Protein AF-0000000069692960 (afdb_homodimer)

InterPro domains:
  IPR001375 Peptidase S9, prolyl oligopeptidase, catalytic domain [PF00326] (600-802)
  IPR002469 Dipeptidylpeptidase IV, N-terminal domain [PF00930] (142-514)
  IPR029058 Alpha/Beta hydrolase fold [G3DSA:3.40.50.1820] (538-813)
  IPR029058 Alpha/Beta hydrolase fold [SSF53474] (549-800)
  IPR050278 Serine protease S9B/DPPIV [PTHR11731] (29-800)

Foldseek 3Di:
DDDDDDDDDDDDPDDDDDDDDDDDDDDPDPDPPDPPPPPVVVVVVVVVVVVVVVVVVVVCCVVVVPPCVLFLQPFAADDLCCFLVCVLPDDDDAWDFLFQFKTWGADPLGFIWIAGLVVGDIGTQGDNVVCVVQVWDDWDAANVRQWIKTWGPWADDAPAWTWTWIWIAGRVVRDIAGLDNVCRRDIFRDKDADNDGGKIWTHDLQWIWTDPHSPGDIDTQDDPRDPQFKHKQADAHCCCPPFAVHGGFKAAANVRQKIKGKMKGLPQADKDKFWFQDDPPDPPSDDTDIDIGRFAAFQGDDIDMWMWMDGNVDDDHIFTAAEEPVCPPFDKDWRDWYDLHRFKIWIKIAGLLQQKIFTWIAGVVVSNYTYGLEMDGNPPLAHDDQNADWAADPVSQKIKGFGFDDADPPLGTETFIWIAGRVRRDIDTLDGDQWHWPHWAHAQNVQQKTWTWIADRVALQFIWIKIAHPPPHPDGSDMDTLPPPPDPFQRHWDWHAHPNRQKIWIWRFGPHQIWIFIAGRVVSDTSDTSGRRVVSVVVVSSHSWFDKDWDWDADPPRHTKIKIKGFASVDDQPDQAAAAEEEEDLLAAAADDDHGGHDDHLQRSCRHPVRYIYMYIGFQRYHTRGDNSNSVQAQAHQPRSLVRVQVVLVVCPVPRNRHDLLRYEYEYAASRLLSRLSLLLDPSHSHQEYEHELYQQFSSQAGRSRSSSRNNHCDPVGRVVSSVVSHSLVSLLSCANGEYEYEYECAAPGRHPVRRVSSVVSNVVSVHDYHYYYHYPAYRVSSVCVSVVSVVVVVSSVVRRVVSVVVVVVVVVVVVVVVVD/DDDDDDDDDDDDDDDDDDDDDDDDDDDPDPDPPDDDPPPVVVVVVVVVVVVVVVVVVVVCCVVVVPPCVLFLQPFAADDLCCFLVCVLPDDDDAWDFLFQFKTWGADPLGFIWIAGLVVGDIDTQGDNVVCVVQVWDDWDAANVRQKIKTWGPWADDAPAWTWTWIWIAGRVVRDIAGLDNVCRRDIFRDKDAFNDGGKIWTHDLQWIWTDPHSPGDIDTQDDPRDPQFKHKQADAHCCCPPFAVHGGFKAAANVRQKIKGKMKGLPQADKDKFWFQDDPPDPPSDDTDIDIGRFAAFQGDDIDMWMWMDGNVDDDHIFTAAEEPVCPPFDKDWRDWYDLHRFKIWIKIAGLLQQKIFTWMAGVVVSNYTYGLEMDGNPPLAHDDQNADWAADPVSQKIKGFGFDDADPPLGTETFIWIAGRVRRDIDTLDGDQWHWPHWAHAQNVQQKTWTWIADHVGLQFIWIKIAHPPPHPDGSDMDTLPPPPDPFQRHWDWHAHPNRQKMWIWRQGPHQIWIFIAGRVVSDTSDTSGRRVVSVVVVSSHSWFDKDWDWDDDPPRHTKIKIKGFASVDDQPDQAAAAEEEEDLLAAAADDDHGGHDDHLQRSCRHPVRYIYMYIGFQRYHTRGDNSNSVQAQAHQPRSLVRVQVVLVVCPVPRNRHDLLRYEYEYAESRLLSRLSLLLDPSHSHQEYEHELYQQFSSQAGNSRSSSRNNHCDPVGRVVSSVVSHSLVSLLSCANGEYEYEYECAAPGRHPVRRVSSVVSNVVSVHDYHYYYHYPAYRVSSVCVSVVSVVVVVSSVVRRVVSVVVVVVVVVVVVVVVVD

pLDDT: mean 89.51, std 19.84, range [13.02, 98.94]

Structure (mmCIF, N/CA/C/O backbone):
data_AF-0000000069692960-model_v1
#
loop_
_entity.id
_entity.type
_entity.pdbx_description
1 polymer 'Venom dipeptidyl peptidase 4'
#
loop_
_atom_site.group_PDB
_atom_site.id
_atom_site.type_symbol
_atom_site.label_atom_id
_atom_site.label_alt_id
_atom_site.label_comp_id
_atom_site.label_asym_id
_atom_site.label_entity_id
_atom_site.label_seq_id
_atom_site.pdbx_PDB_ins_code
_atom_site.Cartn_x
_atom_site.Cartn_y
_atom_site.Cartn_z
_atom_site.occupancy
_atom_site.B_iso_or_equiv
_atom_site.auth_seq_id
_atom_site.auth_comp_id
_atom_site.auth_asym_id
_atom_site.auth_atom_id
_atom_site.pdbx_PDB_model_num
ATOM 1 N N . MET A 1 1 ? 15.578 29.344 -60.625 1 14.63 1 MET A N 1
ATOM 2 C CA . MET A 1 1 ? 16.766 29.797 -61.344 1 14.63 1 MET A CA 1
ATOM 3 C C . MET A 1 1 ? 17.781 30.391 -60.344 1 14.63 1 MET A C 1
ATOM 5 O O . MET A 1 1 ? 18.938 29.969 -60.312 1 14.63 1 MET A O 1
ATOM 9 N N . THR A 1 2 ? 18.484 31.719 -60.438 1 14.03 2 THR A N 1
ATOM 10 C CA . THR A 1 2 ? 19.656 31.922 -61.25 1 14.03 2 THR A CA 1
ATOM 11 C C . THR A 1 2 ? 20.922 32.031 -60.406 1 14.03 2 THR A C 1
ATOM 13 O O . THR A 1 2 ? 20.844 32.281 -59.219 1 14.03 2 THR A O 1
ATOM 16 N N . ALA A 1 3 ? 21.953 32.531 -60.969 1 14.3 3 ALA A N 1
ATOM 17 C CA . ALA A 1 3 ? 23.328 32.5 -61.438 1 14.3 3 ALA A CA 1
ATOM 18 C C . ALA A 1 3 ? 24.281 33.125 -60.438 1 14.3 3 ALA A C 1
ATOM 20 O O . ALA A 1 3 ? 25.297 32.531 -60.062 1 14.3 3 ALA A O 1
ATOM 21 N N . ASN A 1 4 ? 24.656 34.438 -60.656 1 13.02 4 ASN A N 1
ATOM 22 C CA . ASN A 1 4 ? 25.938 34.938 -61.125 1 13.02 4 ASN A CA 1
ATOM 23 C C . ASN A 1 4 ? 26.812 35.438 -59.969 1 13.02 4 ASN A C 1
ATO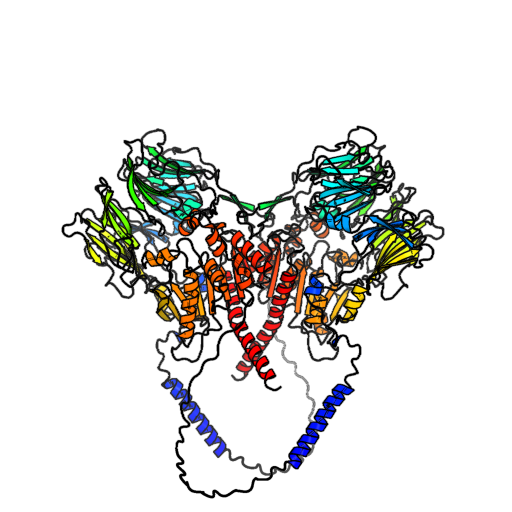M 25 O O . ASN A 1 4 ? 28.031 35.219 -59.969 1 13.02 4 ASN A O 1
ATOM 29 N N . ASN A 1 5 ? 26.438 36.406 -59.188 1 13.92 5 ASN A N 1
ATOM 30 C CA . ASN A 1 5 ? 27.219 37.625 -59.281 1 13.92 5 ASN A CA 1
ATOM 31 C C . ASN A 1 5 ? 28.5 37.562 -58.469 1 13.92 5 ASN A C 1
ATOM 33 O O . ASN A 1 5 ? 28.578 36.781 -57.5 1 13.92 5 ASN A O 1
ATOM 37 N N . ALA A 1 6 ? 29.203 38.688 -58.312 1 14.88 6 ALA A N 1
ATOM 38 C CA . ALA A 1 6 ? 30.469 39.281 -58.719 1 14.88 6 ALA A CA 1
ATOM 39 C C . ALA A 1 6 ? 31.516 39.156 -57.625 1 14.88 6 ALA A C 1
ATOM 41 O O . ALA A 1 6 ? 31.188 39.031 -56.438 1 14.88 6 ALA A O 1
ATOM 42 N N . LYS A 1 7 ? 32.688 39.594 -57.844 1 14.12 7 LYS A N 1
ATOM 43 C CA . LYS A 1 7 ? 34.125 39.406 -58 1 14.12 7 LYS A CA 1
ATOM 44 C C . LYS A 1 7 ? 34.875 40.031 -56.812 1 14.12 7 LYS A C 1
ATOM 46 O O . LYS A 1 7 ? 35.969 39.562 -56.469 1 14.12 7 LYS A O 1
ATOM 51 N N . LEU A 1 8 ? 34.5 41.281 -56.281 1 14.31 8 LEU A N 1
ATOM 52 C CA . LEU A 1 8 ? 35.531 42.312 -56.375 1 14.31 8 LEU A CA 1
ATOM 53 C C . LEU A 1 8 ? 36.719 42 -55.438 1 14.31 8 LEU A C 1
ATOM 55 O O . LEU A 1 8 ? 36.562 41.25 -54.469 1 14.31 8 LEU A O 1
ATOM 59 N N . ASP A 1 9 ? 37.531 43 -55.031 1 13.54 9 ASP A N 1
ATOM 60 C CA . ASP A 1 9 ? 38.844 43.531 -55.344 1 13.54 9 ASP A CA 1
ATOM 61 C C . ASP A 1 9 ? 39.844 43.281 -54.219 1 13.54 9 ASP A C 1
ATOM 63 O O . ASP A 1 9 ? 40.938 42.719 -54.469 1 13.54 9 ASP A O 1
ATOM 67 N N . GLN A 1 10 ? 39.906 44.188 -53.219 1 14.34 10 GLN A N 1
ATOM 68 C CA . GLN A 1 10 ? 41.094 45.062 -53.188 1 14.34 10 GLN A CA 1
ATOM 69 C C . GLN A 1 10 ? 42.25 44.406 -52.438 1 14.34 10 GLN A C 1
ATOM 71 O O . GLN A 1 10 ? 42.031 43.438 -51.688 1 14.34 10 GLN A O 1
ATOM 76 N N . ARG A 1 11 ? 43.219 45.25 -51.906 1 15.34 11 ARG A N 1
ATOM 77 C CA . ARG A 1 11 ? 44.625 45.625 -52.031 1 15.34 11 ARG A CA 1
ATOM 78 C C . ARG A 1 11 ? 45.469 44.938 -50.969 1 15.34 11 ARG A C 1
ATOM 80 O O . ARG A 1 11 ? 44.938 44.375 -50 1 15.34 11 ARG A O 1
ATOM 87 N N . GLU A 1 12 ? 46.656 45.469 -50.75 1 14.9 12 GLU A N 1
ATOM 88 C CA . GLU A 1 12 ? 48.125 45.25 -50.844 1 14.9 12 GLU A CA 1
ATOM 89 C C . GLU A 1 12 ? 48.719 45.031 -49.469 1 14.9 12 GLU A C 1
ATOM 91 O O . GLU A 1 12 ? 49.875 44.594 -49.344 1 14.9 12 GLU A O 1
ATOM 96 N N . THR A 1 13 ? 48.031 45.156 -48.312 1 14.86 13 THR A N 1
ATOM 97 C CA . THR A 1 13 ? 48.875 45.812 -47.344 1 14.86 13 THR A CA 1
ATOM 98 C C . THR A 1 13 ? 50.125 44.969 -47.062 1 14.86 13 THR A C 1
ATOM 100 O O . THR A 1 13 ? 50.031 43.781 -46.812 1 14.86 13 THR A O 1
ATOM 103 N N . PRO A 1 14 ? 51.312 45.594 -47.094 1 16.11 14 PRO A N 1
ATOM 104 C CA . PRO A 1 14 ? 52.719 45.312 -47.344 1 16.11 14 PRO A CA 1
ATOM 105 C C . PRO A 1 14 ? 53.344 44.5 -46.188 1 16.11 14 PRO A C 1
ATOM 107 O O . PRO A 1 14 ? 52.781 44.406 -45.094 1 16.11 14 PRO A O 1
ATOM 110 N N . PRO A 1 15 ? 54.656 44 -46.438 1 16.83 15 PRO A N 1
ATOM 111 C CA . PRO A 1 15 ? 55.594 42.938 -46.125 1 16.83 15 PRO A CA 1
ATOM 112 C C . PRO A 1 15 ? 56.406 43.188 -44.844 1 16.83 15 PRO A C 1
ATOM 114 O O . PRO A 1 15 ? 57.281 42.406 -44.469 1 16.83 15 PRO A O 1
ATOM 117 N N . GLN A 1 16 ? 55.812 43.969 -43.812 1 14.93 16 GLN A N 1
ATOM 118 C CA . GLN A 1 16 ? 56.875 44.625 -43.094 1 14.93 16 GLN A CA 1
ATOM 119 C C . GLN A 1 16 ? 57.875 43.594 -42.531 1 14.93 16 GLN A C 1
ATOM 121 O O . GLN A 1 16 ? 57.469 42.531 -42.062 1 14.93 16 GLN A O 1
ATOM 126 N N . ASN A 1 17 ? 59.281 43.844 -42.688 1 15.33 17 ASN A N 1
ATOM 127 C CA . ASN A 1 17 ? 60.656 43.344 -42.781 1 15.33 17 ASN A CA 1
ATOM 128 C C . ASN A 1 17 ? 61.219 43.062 -41.375 1 15.33 17 ASN A C 1
ATOM 130 O O . ASN A 1 17 ? 62.375 42.625 -41.281 1 15.33 17 ASN A O 1
ATOM 134 N N . ASN A 1 18 ? 60.531 43.219 -40.312 1 14.8 18 ASN A N 1
ATOM 135 C CA . ASN A 1 18 ? 61.469 43.719 -39.312 1 14.8 18 ASN A CA 1
ATOM 136 C C . ASN A 1 18 ? 62.594 42.719 -39.062 1 14.8 18 ASN A C 1
ATOM 138 O O . ASN A 1 18 ? 62.406 41.531 -39.219 1 14.8 18 ASN A O 1
ATOM 142 N N . ALA A 1 19 ? 63.75 43.281 -38.406 1 16.02 19 ALA A N 1
ATOM 143 C CA . ALA A 1 19 ? 65.188 43.312 -38.219 1 16.02 19 ALA A CA 1
ATOM 144 C C . ALA A 1 19 ? 65.625 42.156 -37.312 1 16.02 19 ALA A C 1
ATOM 146 O O . ALA A 1 19 ? 64.875 41.688 -36.469 1 16.02 19 ALA A O 1
ATOM 147 N N . ALA A 1 20 ? 67 41.906 -37.312 1 15.77 20 ALA A N 1
ATOM 148 C CA . ALA A 1 20 ? 68.125 41.031 -37.312 1 15.77 20 ALA A CA 1
ATOM 149 C C . ALA A 1 20 ? 68.562 40.688 -35.906 1 15.77 20 ALA A C 1
ATOM 151 O O . ALA A 1 20 ? 69.375 39.781 -35.719 1 15.77 20 ALA A O 1
ATOM 152 N N . LEU A 1 21 ? 68.188 41.281 -34.781 1 16.3 21 LEU A N 1
ATOM 153 C CA . LEU A 1 21 ? 69.375 41.562 -33.969 1 16.3 21 LEU A CA 1
ATOM 154 C C . LEU A 1 21 ? 70 40.25 -33.469 1 16.3 21 LEU A C 1
ATOM 156 O O . LEU A 1 21 ? 69.25 39.406 -32.938 1 16.3 21 LEU A O 1
ATOM 160 N N . GLN A 1 22 ? 71.312 39.906 -33.719 1 15.77 22 GLN A N 1
ATOM 161 C CA . GLN A 1 22 ? 72.312 38.844 -33.812 1 15.77 22 GLN A CA 1
ATOM 162 C C . GLN A 1 22 ? 72.812 38.438 -32.438 1 15.77 22 GLN A C 1
ATOM 164 O O . GLN A 1 22 ? 73.625 37.5 -32.281 1 15.77 22 GLN A O 1
ATOM 169 N N . GLN A 1 23 ? 72.375 38.938 -31.312 1 17.11 23 GLN A N 1
ATOM 170 C CA . GLN A 1 23 ? 73.5 39 -30.406 1 17.11 23 GLN A CA 1
ATOM 171 C C . GLN A 1 23 ? 74.062 37.594 -30.094 1 17.11 23 GLN A C 1
ATOM 173 O O . GLN A 1 23 ? 73.312 36.625 -30.062 1 17.11 23 GLN A O 1
ATOM 178 N N . PRO A 1 24 ? 75.5 37.375 -29.766 1 18.17 24 PRO A N 1
ATOM 179 C CA . PRO A 1 24 ? 76.562 36.438 -29.859 1 18.17 24 PRO A CA 1
ATOM 180 C C . PRO A 1 24 ? 76.625 35.438 -28.688 1 18.17 24 PRO A C 1
ATOM 182 O O . PRO A 1 24 ? 77.375 34.469 -28.734 1 18.17 24 PRO A O 1
ATOM 185 N N . GLN A 1 25 ? 75.75 35.312 -27.766 1 17.94 25 GLN A N 1
ATOM 186 C CA . GLN A 1 25 ? 76.375 35.094 -26.469 1 17.94 25 GLN A CA 1
ATOM 187 C C . GLN A 1 25 ? 77.062 33.75 -26.406 1 17.94 25 GLN A C 1
ATOM 189 O O . GLN A 1 25 ? 76.75 32.812 -27.125 1 17.94 25 GLN A O 1
ATOM 194 N N . GLU A 1 26 ? 78 33.594 -25.281 1 19.12 26 GLU A N 1
ATOM 195 C CA . GLU A 1 26 ? 79.25 32.969 -24.812 1 19.12 26 GLU A CA 1
ATOM 196 C C . GLU A 1 26 ? 79 31.5 -24.469 1 19.12 26 GLU A C 1
ATOM 198 O O . GLU A 1 26 ? 77.938 31.125 -23.953 1 19.12 26 GLU A O 1
ATOM 203 N N . SER A 1 27 ? 79.938 30.547 -24.984 1 18.95 27 SER A N 1
ATOM 204 C CA . SER A 1 27 ? 80.062 29.141 -25.312 1 18.95 27 SER A CA 1
ATOM 205 C C . SER A 1 27 ? 80.438 28.312 -24.062 1 18.95 27 SER A C 1
ATOM 207 O O . SER A 1 27 ? 80.688 27.109 -24.156 1 18.95 27 SER A O 1
ATOM 209 N N . LEU A 1 28 ? 80 28.688 -22.844 1 20.09 28 LEU A N 1
ATOM 210 C CA . LEU A 1 28 ? 80.812 28.047 -21.797 1 20.09 28 LEU A CA 1
ATOM 211 C C . LEU A 1 28 ? 80.688 26.531 -21.891 1 20.09 28 LEU A C 1
ATOM 213 O O . LEU A 1 28 ? 79.562 26 -22.078 1 20.09 28 LEU A O 1
ATOM 217 N N . GLU A 1 29 ? 81.875 25.719 -21.906 1 20.27 29 GLU A N 1
ATOM 218 C CA . GLU A 1 29 ? 82.375 24.422 -22.312 1 20.27 29 GLU A CA 1
ATOM 219 C C . GLU A 1 29 ? 82.062 23.344 -21.266 1 20.27 29 GLU A C 1
ATOM 221 O O . GLU A 1 29 ? 82.5 22.219 -21.359 1 20.27 29 GLU A O 1
ATOM 226 N N . LEU A 1 30 ? 81 23.344 -20.5 1 20.81 30 LEU A N 1
ATOM 227 C CA . LEU A 1 30 ? 81.062 22.5 -19.297 1 20.81 30 LEU A CA 1
ATOM 228 C C . LEU A 1 30 ? 81.25 21.047 -19.672 1 20.81 30 LEU A C 1
ATOM 230 O O . LEU A 1 30 ? 80.688 20.562 -20.656 1 20.81 30 LEU A O 1
ATOM 234 N N . ALA A 1 31 ? 82.25 20.297 -18.922 1 22.77 31 ALA A N 1
ATOM 235 C CA . ALA A 1 31 ? 83 19.047 -18.922 1 22.77 31 ALA A CA 1
ATOM 236 C C . ALA A 1 31 ? 82.062 17.844 -18.875 1 22.77 31 ALA A C 1
ATOM 238 O O . ALA A 1 31 ? 81.188 17.766 -18.031 1 22.77 31 ALA A O 1
ATOM 239 N N . ALA A 1 32 ? 82 16.891 -19.891 1 21.28 32 ALA A N 1
ATOM 240 C CA . ALA A 1 32 ? 81.25 15.758 -20.391 1 21.28 32 ALA A CA 1
ATOM 241 C C . ALA A 1 32 ? 81.5 14.508 -19.531 1 21.28 32 ALA A C 1
ATOM 243 O O . ALA A 1 32 ? 82.562 13.867 -19.672 1 21.28 32 ALA A O 1
ATOM 244 N N . SER A 1 33 ? 81.5 14.727 -18.172 1 25.86 33 SER A N 1
ATOM 245 C CA . SER A 1 33 ? 81.875 13.523 -17.453 1 25.86 33 SER A CA 1
ATOM 246 C C . SER A 1 33 ? 81.188 12.289 -17.969 1 25.86 33 SER A C 1
ATOM 248 O O . SER A 1 33 ? 80 12.383 -18.375 1 25.86 33 SER A O 1
ATOM 250 N N . GLY A 1 34 ? 81.938 11.211 -18.391 1 25.23 34 GLY A N 1
ATOM 251 C CA . GLY A 1 34 ? 81.75 9.977 -19.141 1 25.23 34 GLY A CA 1
ATOM 252 C C . GLY A 1 34 ? 80.688 9.062 -18.531 1 25.23 34 GLY A C 1
ATOM 253 O O . GLY A 1 34 ? 80.5 9.086 -17.312 1 25.23 34 GLY A O 1
ATOM 254 N N . PRO A 1 35 ? 79.562 8.867 -19.25 1 29.28 35 PRO A N 1
ATOM 255 C CA . PRO A 1 35 ? 78.312 8.133 -18.875 1 29.28 35 PRO A CA 1
ATOM 256 C C . PRO A 1 35 ? 78.625 6.695 -18.469 1 29.28 35 PRO A C 1
ATOM 258 O O . PRO A 1 35 ? 79.5 6.043 -19.047 1 29.28 35 PRO A O 1
ATOM 261 N N . ASP A 1 36 ? 78.75 6.527 -17.156 1 32.06 36 ASP A N 1
ATOM 262 C CA . ASP A 1 36 ? 78.812 5.18 -16.609 1 32.06 36 ASP A CA 1
ATOM 263 C C . ASP A 1 36 ? 77.938 4.211 -17.375 1 32.06 36 ASP A C 1
ATOM 265 O O . ASP A 1 36 ? 76.75 4.48 -17.562 1 32.06 36 ASP A O 1
ATOM 269 N N . GLN A 1 37 ? 78.5 3.473 -18.344 1 30.47 37 GLN A N 1
ATOM 270 C CA . GLN A 1 37 ? 77.938 2.484 -19.266 1 30.47 37 GLN A CA 1
ATOM 271 C C . GLN A 1 37 ? 77.188 1.41 -18.516 1 30.47 37 GLN A C 1
ATOM 273 O O . GLN A 1 37 ? 77.75 0.603 -17.797 1 30.47 37 GLN A O 1
ATOM 278 N N . LYS A 1 38 ? 76 1.857 -18.016 1 40.25 38 LYS A N 1
ATOM 279 C CA . LYS A 1 38 ? 75.062 0.895 -17.484 1 40.25 38 LYS A CA 1
ATOM 280 C C . LYS A 1 38 ? 74.938 -0.335 -18.375 1 40.25 38 LYS A C 1
ATOM 282 O O . LYS A 1 38 ? 74.875 -0.212 -19.594 1 40.25 38 LYS A O 1
ATOM 287 N N . ASN A 1 39 ? 75.75 -1.37 -17.875 1 41.03 39 ASN A N 1
ATOM 288 C CA . ASN A 1 39 ? 75.812 -2.676 -18.516 1 41.03 39 ASN A CA 1
ATOM 289 C C . ASN A 1 39 ? 74.5 -3.139 -19.047 1 41.03 39 ASN A C 1
ATOM 291 O O . ASN A 1 39 ? 73.75 -3.799 -18.328 1 41.03 39 ASN A O 1
ATOM 295 N N . TRP A 1 40 ? 74.062 -2.4 -20.047 1 47.81 40 TRP A N 1
ATOM 296 C CA . TRP A 1 40 ? 72.812 -2.568 -20.75 1 47.81 40 TRP A CA 1
ATOM 297 C C . TRP A 1 40 ? 72.625 -3.984 -21.312 1 47.81 40 TRP A C 1
ATOM 299 O O . TRP A 1 40 ? 71.562 -4.5 -21.453 1 47.81 40 TRP A O 1
ATOM 309 N N . ARG A 1 41 ? 73.938 -4.559 -21.531 1 57.03 41 ARG A N 1
ATOM 310 C CA . ARG A 1 41 ? 73.812 -5.895 -22.125 1 57.03 41 ARG A CA 1
ATOM 311 C C . ARG A 1 41 ? 73.25 -6.895 -21.109 1 57.03 41 ARG A C 1
ATOM 313 O O . ARG A 1 41 ? 72.438 -7.742 -21.453 1 57.03 41 ARG A O 1
ATOM 320 N N . GLY A 1 42 ? 74 -6.77 -19.984 1 54.22 42 GLY A N 1
ATOM 321 C CA . GLY A 1 42 ? 73.5 -7.652 -18.938 1 54.22 42 GLY A CA 1
ATOM 322 C C . GLY A 1 42 ? 72.062 -7.398 -18.562 1 54.22 42 GLY A C 1
ATOM 323 O O . GLY A 1 42 ? 71.25 -8.344 -18.344 1 54.22 42 GLY A O 1
ATOM 324 N N . ILE A 1 43 ? 71.75 -6.039 -18.484 1 60.94 43 ILE A N 1
ATOM 325 C CA . ILE A 1 43 ? 70.375 -5.684 -18.219 1 60.94 43 ILE A CA 1
ATOM 326 C C . ILE A 1 43 ? 69.5 -6.133 -19.375 1 60.94 43 ILE A C 1
ATOM 328 O O . ILE A 1 43 ? 68.375 -6.652 -19.156 1 60.94 43 ILE A O 1
ATOM 332 N N . GLY A 1 44 ? 70.062 -6.082 -20.641 1 60.78 44 GLY A N 1
ATOM 333 C CA . GLY A 1 44 ? 69.312 -6.566 -21.797 1 60.78 44 GLY A CA 1
ATOM 334 C C . GLY A 1 44 ? 69.125 -8.062 -21.766 1 60.78 44 GLY A C 1
ATOM 335 O O . GLY A 1 44 ? 68 -8.523 -22.047 1 60.78 44 GLY A O 1
ATOM 336 N N . ILE A 1 45 ? 70.188 -8.742 -21.422 1 65.88 45 ILE A N 1
ATOM 337 C CA . ILE A 1 45 ? 70.062 -10.195 -21.359 1 65.88 45 ILE A CA 1
ATOM 338 C C . ILE A 1 45 ? 69.125 -10.578 -20.219 1 65.88 45 ILE A C 1
ATOM 340 O O . ILE A 1 45 ? 68.312 -11.469 -20.375 1 65.88 45 ILE A O 1
ATOM 344 N N . ALA A 1 46 ? 69.438 -9.844 -19.078 1 62.16 46 ALA A N 1
ATOM 345 C CA . ALA A 1 46 ? 68.5 -10.133 -17.969 1 62.16 46 ALA A CA 1
ATOM 346 C C . ALA A 1 46 ? 67.062 -9.805 -18.344 1 62.16 46 ALA A C 1
ATOM 348 O O . ALA A 1 46 ? 66.125 -10.57 -18.031 1 62.16 46 ALA A O 1
ATOM 349 N N . LEU A 1 47 ? 66.938 -8.703 -19.062 1 66 47 LEU A N 1
ATOM 350 C CA . LEU A 1 47 ? 65.625 -8.344 -19.531 1 66 47 LEU A CA 1
ATOM 351 C C . LEU A 1 47 ? 65.125 -9.312 -20.594 1 66 47 LEU A C 1
ATOM 353 O O . LEU A 1 47 ? 63.938 -9.688 -20.609 1 66 47 LEU A O 1
ATOM 357 N N . LEU A 1 48 ? 66.062 -9.789 -21.406 1 67.06 48 LEU A N 1
ATOM 358 C CA . LEU A 1 48 ? 65.75 -10.773 -22.422 1 67.06 48 LEU A CA 1
ATOM 359 C C . LEU A 1 48 ? 65.375 -12.102 -21.781 1 67.06 48 LEU A C 1
ATOM 361 O O . LEU A 1 48 ? 64.375 -12.742 -22.188 1 67.06 48 LEU A O 1
ATOM 365 N N . VAL A 1 49 ? 66.125 -12.547 -20.859 1 66.69 49 VAL A N 1
ATOM 366 C CA . VAL A 1 49 ? 65.812 -13.773 -20.141 1 66.69 49 VAL A CA 1
ATOM 367 C C . VAL A 1 49 ? 64.438 -13.602 -19.422 1 66.69 49 VAL A C 1
ATOM 369 O O . VAL A 1 49 ? 63.625 -14.508 -19.438 1 66.69 49 VAL A O 1
ATOM 372 N N . ILE A 1 50 ? 64.25 -12.43 -18.797 1 64.81 50 ILE A N 1
ATOM 373 C CA . ILE A 1 50 ? 62.969 -12.172 -18.125 1 64.81 50 ILE A CA 1
ATOM 374 C C . ILE A 1 50 ? 61.875 -12.18 -19.172 1 64.81 50 ILE A C 1
ATOM 376 O O . ILE A 1 50 ? 60.812 -12.773 -18.938 1 64.81 50 ILE A O 1
ATOM 380 N N . VAL A 1 51 ? 62.156 -11.617 -20.328 1 67.31 51 VAL A N 1
ATOM 381 C CA . VAL A 1 51 ? 61.156 -11.594 -21.391 1 67.31 51 VAL A CA 1
ATOM 382 C C . VAL A 1 51 ? 60.938 -13.008 -21.922 1 67.31 51 VAL A C 1
ATOM 384 O O . VAL A 1 51 ? 59.781 -13.414 -22.172 1 67.31 51 VAL A O 1
ATOM 387 N N . VAL A 1 52 ? 61.969 -13.75 -22.062 1 67.25 52 VAL A N 1
ATOM 388 C CA . VAL A 1 52 ? 61.844 -15.109 -22.562 1 67.25 52 VAL A CA 1
ATOM 389 C C . VAL A 1 52 ? 61.156 -15.977 -21.516 1 67.25 52 VAL A C 1
ATOM 391 O O . VAL A 1 52 ? 60.281 -16.766 -21.859 1 67.25 52 VAL A O 1
ATOM 394 N N . VAL A 1 53 ? 61.5 -15.859 -20.312 1 65.94 53 VAL A N 1
ATOM 395 C CA . VAL A 1 53 ? 60.844 -16.625 -19.266 1 65.94 53 VAL A CA 1
ATOM 396 C C . VAL A 1 53 ? 59.375 -16.172 -19.156 1 65.94 53 VAL A C 1
ATOM 398 O O . VAL A 1 53 ? 58.469 -17 -19.031 1 65.94 53 VAL A O 1
ATOM 401 N N . CYS A 1 54 ? 59.094 -14.875 -19.203 1 67.56 54 CYS A N 1
ATOM 402 C CA . CYS A 1 54 ? 57.719 -14.391 -19.203 1 67.56 54 CYS A CA 1
ATOM 403 C C . CYS A 1 54 ? 56.969 -14.875 -20.453 1 67.56 54 CYS A C 1
ATOM 405 O O . CYS A 1 54 ? 55.812 -15.266 -20.375 1 67.56 54 CYS A O 1
ATOM 407 N N . ALA A 1 55 ? 57.688 -14.883 -21.547 1 66 55 ALA A N 1
ATOM 408 C CA . ALA A 1 55 ? 57.094 -15.398 -22.797 1 66 55 ALA A CA 1
ATOM 409 C C . ALA A 1 55 ? 56.844 -16.906 -22.703 1 66 55 ALA A C 1
ATOM 411 O O . ALA A 1 55 ? 55.812 -17.406 -23.156 1 66 55 ALA A O 1
ATOM 412 N N . LEU A 1 56 ? 57.719 -17.609 -22.156 1 64.69 56 LEU A N 1
ATOM 413 C CA . LEU A 1 56 ? 57.531 -19.031 -21.969 1 64.69 56 LEU A CA 1
ATOM 414 C C . LEU A 1 56 ? 56.406 -19.312 -20.969 1 64.69 56 LEU A C 1
ATOM 416 O O . LEU A 1 56 ? 55.625 -20.234 -21.141 1 64.69 56 LEU A O 1
ATOM 420 N N . ILE A 1 57 ? 56.312 -18.562 -19.906 1 61.72 57 ILE A N 1
ATOM 421 C CA . ILE A 1 57 ? 55.188 -18.688 -18.984 1 61.72 57 ILE A CA 1
ATOM 422 C C . ILE A 1 57 ? 53.875 -18.344 -19.688 1 61.72 57 ILE A C 1
ATOM 424 O O . ILE A 1 57 ? 52.875 -19.078 -19.562 1 61.72 57 ILE A O 1
ATOM 428 N N . VAL A 1 58 ? 53.875 -17.266 -20.453 1 60.72 58 VAL A N 1
ATOM 429 C CA . VAL A 1 58 ? 52.688 -16.938 -21.25 1 60.72 58 VAL A CA 1
ATOM 430 C C . VAL A 1 58 ? 52.438 -18.031 -22.281 1 60.72 58 VAL A C 1
ATOM 432 O O . VAL A 1 58 ? 51.281 -18.453 -22.469 1 60.72 58 VAL A O 1
ATOM 435 N N . ALA A 1 59 ? 53.469 -18.438 -22.938 1 58.34 59 ALA A N 1
ATOM 436 C CA . ALA A 1 59 ? 53.312 -19.531 -23.891 1 58.34 59 ALA A CA 1
ATOM 437 C C . ALA A 1 59 ? 52.875 -20.812 -23.188 1 58.34 59 ALA A C 1
ATOM 439 O O . ALA A 1 59 ? 52 -21.531 -23.703 1 58.34 59 ALA A O 1
ATOM 440 N N . ALA A 1 60 ? 53.5 -21.203 -22.156 1 54.66 60 ALA A N 1
ATOM 441 C CA . ALA A 1 60 ? 53.031 -22.359 -21.391 1 54.66 60 ALA A CA 1
ATOM 442 C C . ALA A 1 60 ? 51.562 -22.156 -20.938 1 54.66 60 ALA A C 1
ATOM 444 O O . ALA A 1 60 ? 50.781 -23.094 -21 1 54.66 60 ALA A O 1
ATOM 445 N N . ILE A 1 61 ? 51.219 -20.984 -20.453 1 53.38 61 ILE A N 1
ATOM 446 C CA . ILE A 1 61 ? 49.844 -20.688 -20.141 1 53.38 61 ILE A CA 1
ATOM 447 C C . ILE A 1 61 ? 48.969 -20.828 -21.406 1 53.38 61 ILE A C 1
ATOM 449 O O . ILE A 1 61 ? 47.906 -21.438 -21.375 1 53.38 61 ILE A O 1
ATOM 453 N N . VAL A 1 62 ? 49.469 -20.234 -22.469 1 50.94 62 VAL A N 1
ATOM 454 C CA . VAL A 1 62 ? 48.719 -20.328 -23.719 1 50.94 62 VAL A CA 1
ATOM 455 C C . VAL A 1 62 ? 48.719 -21.781 -24.203 1 50.94 62 VAL A C 1
ATOM 457 O O . VAL A 1 62 ? 47.719 -22.281 -24.672 1 50.94 62 VAL A O 1
ATOM 460 N N . LEU A 1 63 ? 49.844 -22.375 -24.344 1 47.69 63 LEU A N 1
ATOM 461 C CA . LEU A 1 63 ? 49.969 -23.734 -24.844 1 47.69 63 LEU A CA 1
ATOM 462 C C . LEU A 1 63 ? 49.281 -24.734 -23.891 1 47.69 63 LEU A C 1
ATOM 464 O O . LEU A 1 63 ? 48.719 -25.734 -24.328 1 47.69 63 LEU A O 1
ATOM 468 N N . LEU A 1 64 ? 49.625 -24.672 -22.703 1 44.25 64 LEU A N 1
ATOM 469 C CA . LEU A 1 64 ? 48.969 -25.562 -21.75 1 44.25 64 LEU A CA 1
ATOM 470 C C . LEU A 1 64 ? 47.562 -25.109 -21.453 1 44.25 64 LEU A C 1
ATOM 472 O O . LEU A 1 64 ? 46.812 -25.781 -20.734 1 44.25 64 LEU A O 1
ATOM 476 N N . THR A 1 65 ? 47.25 -23.828 -21.797 1 39.94 65 THR A N 1
ATOM 477 C CA . THR A 1 65 ? 45.812 -23.578 -21.844 1 39.94 65 THR A CA 1
ATOM 478 C C . THR A 1 65 ? 45.156 -24.469 -22.891 1 39.94 65 THR A C 1
ATOM 480 O O . THR A 1 65 ? 45.531 -24.438 -24.062 1 39.94 65 THR A O 1
ATOM 483 N N . PRO A 1 66 ? 44.844 -25.641 -22.547 1 38.19 66 PRO A N 1
ATOM 484 C CA . PRO A 1 66 ? 44.156 -26.391 -23.594 1 38.19 66 PRO A CA 1
ATOM 485 C C . PRO A 1 66 ? 43.438 -25.5 -24.594 1 38.19 66 PRO A C 1
ATOM 487 O O . PRO A 1 66 ? 43.031 -24.375 -24.25 1 38.19 66 PRO A O 1
ATOM 490 N N . GLY A 1 67 ? 43.844 -25.578 -25.891 1 39.47 67 GLY A N 1
ATOM 491 C CA . GLY A 1 67 ? 42.969 -25.031 -26.906 1 39.47 67 GLY A CA 1
ATOM 492 C C . GLY A 1 67 ? 41.5 -25.047 -26.484 1 39.47 67 GLY A C 1
ATOM 493 O O . GLY A 1 67 ? 40.906 -26.125 -26.328 1 39.47 67 GLY A O 1
ATOM 494 N N . ASP A 1 68 ? 41.125 -24.25 -25.609 1 36.88 68 ASP A N 1
ATOM 495 C CA . ASP A 1 68 ? 39.75 -24.031 -25.266 1 36.88 68 ASP A CA 1
ATOM 496 C C . ASP A 1 68 ? 38.875 -23.922 -26.531 1 36.88 68 ASP A C 1
ATOM 498 O O . ASP A 1 68 ? 38.688 -22.828 -27.078 1 36.88 68 ASP A O 1
ATOM 502 N N . LYS A 1 69 ? 39.188 -24.625 -27.641 1 39.75 69 LYS A N 1
ATOM 503 C CA . LYS A 1 69 ? 38.188 -24.5 -28.703 1 39.75 69 LYS A CA 1
ATOM 504 C C . LYS A 1 69 ? 36.812 -24.172 -28.125 1 39.75 69 LYS A C 1
ATOM 506 O O . LYS A 1 69 ? 36.156 -23.219 -28.562 1 39.75 69 LYS A O 1
ATOM 511 N N . GLY A 1 70 ? 36 -25.219 -28.172 1 42.56 70 GLY A N 1
ATOM 512 C CA . GLY A 1 70 ? 34.562 -25.172 -28.031 1 42.56 70 GLY A CA 1
ATOM 513 C C . GLY A 1 70 ? 34.094 -24.516 -26.734 1 42.56 70 GLY A C 1
ATOM 514 O O . GLY A 1 70 ? 33.062 -24.859 -26.188 1 42.56 70 GLY A O 1
ATOM 515 N N . SER A 1 71 ? 34.875 -24 -25.953 1 50.25 71 SER A N 1
ATOM 516 C CA . SER A 1 71 ? 34.75 -23.547 -24.578 1 50.25 71 SER A CA 1
ATOM 517 C C . SER A 1 71 ? 33.656 -22.484 -24.453 1 50.25 71 SER A C 1
ATOM 519 O O . SER A 1 71 ? 33.594 -21.547 -25.266 1 50.25 71 SER A O 1
ATOM 521 N N . ASN A 1 72 ? 32.562 -22.844 -23.891 1 65.31 72 ASN A N 1
ATOM 522 C CA . ASN A 1 72 ? 31.422 -22.031 -23.422 1 65.31 72 ASN A CA 1
ATOM 523 C C . ASN A 1 72 ? 31.875 -20.641 -23 1 65.31 72 ASN A C 1
ATOM 525 O O . ASN A 1 72 ? 31.078 -19.703 -22.969 1 65.31 72 ASN A O 1
ATOM 529 N N . VAL A 1 73 ? 33.25 -20.359 -22.875 1 67.44 73 VAL A N 1
ATOM 530 C CA . VAL A 1 73 ? 33.719 -19.109 -22.312 1 67.44 73 VAL A CA 1
ATOM 531 C C . VAL A 1 73 ? 33.75 -18.031 -23.406 1 67.44 73 VAL A C 1
ATOM 533 O O . VAL A 1 73 ? 33.562 -16.844 -23.125 1 67.44 73 VAL A O 1
ATOM 536 N N . ASN A 1 74 ? 33.906 -18.406 -24.688 1 79 74 ASN A N 1
ATOM 537 C CA . ASN A 1 74 ? 34 -17.406 -25.75 1 79 74 ASN A CA 1
ATOM 538 C C . ASN A 1 74 ? 32.625 -17.062 -26.312 1 79 74 ASN A C 1
ATOM 540 O O . ASN A 1 74 ? 32.5 -16.156 -27.141 1 79 74 ASN A O 1
ATOM 544 N N . LYS A 1 75 ? 31.703 -17.656 -25.828 1 92 75 LYS A N 1
ATOM 545 C CA . LYS A 1 75 ? 30.344 -17.375 -26.281 1 92 75 LYS A CA 1
ATOM 546 C C . LYS A 1 75 ? 29.766 -16.156 -25.562 1 92 75 LYS A C 1
ATOM 548 O O . LYS A 1 75 ? 30.281 -15.734 -24.531 1 92 75 LYS A O 1
ATOM 553 N N . SER A 1 76 ? 28.781 -15.625 -26.297 1 95.19 76 SER A N 1
ATOM 554 C CA . SER A 1 76 ? 28.125 -14.469 -25.688 1 95.19 76 SER A CA 1
ATOM 555 C C . SER A 1 76 ? 27.375 -14.859 -24.422 1 95.19 76 SER A C 1
ATOM 557 O O . SER A 1 76 ? 26.797 -15.953 -24.359 1 95.19 76 SER A O 1
ATOM 559 N N . ARG A 1 77 ? 27.406 -13.984 -23.484 1 96.69 77 ARG A N 1
ATOM 560 C CA . ARG A 1 77 ? 26.703 -14.219 -22.219 1 96.69 77 ARG A CA 1
ATOM 561 C C . ARG A 1 77 ? 25.203 -13.969 -22.391 1 96.69 77 ARG A C 1
ATOM 563 O O . ARG A 1 77 ? 24.797 -13.203 -23.25 1 96.69 77 ARG A O 1
ATOM 570 N N . ILE A 1 78 ? 24.406 -14.641 -21.516 1 97.56 78 ILE A N 1
ATOM 571 C CA . ILE A 1 78 ? 22.969 -14.445 -21.5 1 97.56 78 ILE A CA 1
ATOM 572 C C . ILE A 1 78 ? 22.625 -13.07 -20.922 1 97.56 78 ILE A C 1
ATOM 574 O O . ILE A 1 78 ? 23.172 -12.68 -19.891 1 97.56 78 ILE A O 1
ATOM 578 N N . THR A 1 79 ? 21.781 -12.32 -21.594 1 97.25 79 THR A N 1
ATOM 579 C CA . THR A 1 79 ? 21.344 -11.023 -21.062 1 97.25 79 THR A CA 1
ATOM 580 C C . THR A 1 79 ? 20.031 -11.164 -20.312 1 97.25 79 THR A C 1
ATOM 582 O O . THR A 1 79 ? 19.25 -12.078 -20.562 1 97.25 79 THR A O 1
ATOM 585 N N . LEU A 1 80 ? 19.828 -10.242 -19.391 1 97.31 80 LEU A N 1
ATOM 586 C CA . LEU A 1 80 ? 18.578 -10.242 -18.609 1 97.31 80 LEU A CA 1
ATOM 587 C C . LEU A 1 80 ? 17.375 -10.039 -19.531 1 97.31 80 LEU A C 1
ATOM 589 O O . LEU A 1 80 ? 16.328 -10.664 -19.328 1 97.31 80 LEU A O 1
ATOM 593 N N . GLU A 1 81 ? 17.5 -9.188 -20.484 1 97 81 GLU A N 1
ATOM 594 C CA . GLU A 1 81 ? 16.406 -8.875 -21.406 1 97 81 GLU A CA 1
ATOM 595 C C . GLU A 1 81 ? 15.969 -10.109 -22.188 1 97 81 GLU A C 1
ATOM 597 O O . GLU A 1 81 ? 14.773 -10.312 -22.406 1 97 81 GLU A O 1
ATOM 602 N N . GLU A 1 82 ? 16.984 -10.898 -22.562 1 97 82 GLU A N 1
ATOM 603 C CA . GLU A 1 82 ? 16.672 -12.117 -23.312 1 97 82 GLU A CA 1
ATOM 604 C C . GLU A 1 82 ? 15.82 -13.07 -22.469 1 97 82 GLU A C 1
ATOM 606 O O . GLU A 1 82 ? 14.898 -13.703 -23 1 97 82 GLU A O 1
ATOM 611 N N . VAL A 1 83 ? 16.125 -13.141 -21.203 1 97.25 83 VAL A N 1
ATOM 612 C CA . VAL A 1 83 ? 15.406 -14.039 -20.297 1 97.25 83 VAL A CA 1
ATOM 613 C C . VAL A 1 83 ? 14 -13.508 -20.047 1 97.25 83 VAL A C 1
ATOM 615 O O . VAL A 1 83 ? 13.016 -14.242 -20.172 1 97.25 83 VAL A O 1
ATOM 618 N N . VAL A 1 84 ? 13.867 -12.25 -19.766 1 96.38 84 VAL A N 1
ATOM 619 C CA . VAL A 1 84 ? 12.609 -11.641 -19.344 1 96.38 84 VAL A CA 1
ATOM 620 C C . VAL A 1 84 ? 11.664 -11.531 -20.531 1 96.38 84 VAL A C 1
ATOM 622 O O . VAL A 1 84 ? 10.445 -11.68 -20.391 1 96.38 84 VAL A O 1
ATOM 625 N N . LYS A 1 85 ? 12.219 -11.344 -21.703 1 95.12 85 LYS A N 1
ATOM 626 C CA . LYS A 1 85 ? 11.391 -11.195 -22.906 1 95.12 85 LYS A CA 1
ATOM 627 C C . LYS A 1 85 ? 11.016 -12.555 -23.484 1 95.12 85 LYS A C 1
ATOM 629 O O . LYS A 1 85 ? 10.328 -12.633 -24.5 1 95.12 85 LYS A O 1
ATOM 634 N N . GLY A 1 86 ? 11.539 -13.586 -22.953 1 95.31 86 GLY A N 1
ATOM 635 C CA . GLY A 1 86 ? 11.109 -14.922 -23.328 1 95.31 86 GLY A CA 1
ATOM 636 C C . GLY A 1 86 ? 11.773 -15.422 -24.609 1 95.31 86 GLY A C 1
ATOM 637 O O . GLY A 1 86 ? 11.164 -16.172 -25.375 1 95.31 86 GLY A O 1
ATOM 638 N N . GLN A 1 87 ? 12.984 -14.953 -24.859 1 95.81 87 GLN A N 1
ATOM 639 C CA . GLN A 1 87 ? 13.656 -15.375 -26.078 1 95.81 87 GLN A CA 1
ATOM 640 C C . GLN A 1 87 ? 13.984 -16.859 -26.047 1 95.81 87 GLN A C 1
ATOM 642 O O . GLN A 1 87 ? 14.18 -17.484 -27.094 1 95.81 87 GLN A O 1
ATOM 647 N N . PHE A 1 88 ? 14.008 -17.453 -24.875 1 97.5 88 PHE A N 1
ATOM 648 C CA . PHE A 1 88 ? 14.352 -18.859 -24.734 1 97.5 88 PHE A CA 1
ATOM 649 C C . PHE A 1 88 ? 13.102 -19.719 -24.609 1 97.5 88 PHE A C 1
ATOM 651 O O . PHE A 1 88 ? 13.188 -20.906 -24.266 1 97.5 88 PHE A O 1
ATOM 658 N N . SER A 1 89 ? 11.953 -19.172 -24.828 1 95.69 89 SER A N 1
ATOM 659 C CA . SER A 1 89 ? 10.719 -19.938 -24.797 1 95.69 89 SER A CA 1
ATOM 660 C C . SER A 1 89 ? 10.633 -20.891 -25.984 1 95.69 89 SER A C 1
ATOM 662 O O . SER A 1 89 ? 11.273 -20.672 -27.016 1 95.69 89 SER A O 1
ATOM 664 N N . TYR A 1 90 ? 9.922 -21.953 -25.828 1 95.81 90 TYR A N 1
ATOM 665 C CA . TYR A 1 90 ? 9.781 -22.938 -26.891 1 95.81 90 TYR A CA 1
ATOM 666 C C . TYR A 1 90 ? 8.312 -23.266 -27.141 1 95.81 90 TYR A C 1
ATOM 668 O O . TYR A 1 90 ? 7.461 -23.016 -26.281 1 95.81 90 TYR A O 1
ATOM 676 N N . ARG A 1 91 ? 8.023 -23.734 -28.281 1 94.88 91 ARG A N 1
ATOM 677 C CA . ARG A 1 91 ? 6.68 -24.141 -28.672 1 94.88 91 ARG A CA 1
ATOM 678 C C . ARG A 1 91 ? 6.41 -25.594 -28.297 1 94.88 91 ARG A C 1
ATOM 680 O O . ARG A 1 91 ? 7.289 -26.453 -28.422 1 94.88 91 ARG A O 1
ATOM 687 N N . ARG A 1 92 ? 5.23 -25.875 -27.797 1 96.5 92 ARG A N 1
ATOM 688 C CA . ARG A 1 92 ? 4.719 -27.203 -27.484 1 96.5 92 ARG A CA 1
ATOM 689 C C . ARG A 1 92 ? 3.598 -27.609 -28.438 1 96.5 92 ARG A C 1
ATOM 691 O O . ARG A 1 92 ? 3.186 -26.812 -29.281 1 96.5 92 ARG A O 1
ATOM 698 N N . PHE A 1 93 ? 3.299 -28.875 -28.312 1 97.12 93 PHE A N 1
ATOM 699 C CA . PHE A 1 93 ? 2.121 -29.297 -29.062 1 97.12 93 PHE A CA 1
ATOM 700 C C . PHE A 1 93 ? 0.898 -28.484 -28.656 1 97.12 93 PHE A C 1
ATOM 702 O O . PHE A 1 93 ? 0.543 -28.422 -27.484 1 97.12 93 PHE A O 1
ATOM 709 N N . ASN A 1 94 ? 0.233 -27.828 -29.578 1 95.5 94 ASN A N 1
ATOM 710 C CA . ASN A 1 94 ? -0.94 -27.016 -29.297 1 95.5 94 ASN A CA 1
ATOM 711 C C . ASN A 1 94 ? -2.172 -27.516 -30.031 1 95.5 94 ASN A C 1
ATOM 713 O O . ASN A 1 94 ? -3.15 -26.781 -30.203 1 95.5 94 ASN A O 1
ATOM 717 N N . GLY A 1 95 ? -2.107 -28.719 -30.469 1 96.19 95 GLY A N 1
ATOM 718 C CA . GLY A 1 95 ? -3.201 -29.281 -31.234 1 96.19 95 GLY A CA 1
ATOM 719 C C . GLY A 1 95 ? -4.285 -29.891 -30.375 1 96.19 95 GLY A C 1
ATOM 720 O O . GLY A 1 95 ? -4.027 -30.297 -29.234 1 96.19 95 GLY A O 1
ATOM 721 N N . THR A 1 96 ? -5.488 -29.969 -30.969 1 96.75 96 THR A N 1
ATOM 722 C CA . THR A 1 96 ? -6.613 -30.719 -30.438 1 96.75 96 THR A CA 1
ATOM 723 C C . THR A 1 96 ? -7.055 -31.812 -31.406 1 96.75 96 THR A C 1
ATOM 725 O O . THR A 1 96 ? -7.465 -31.516 -32.531 1 96.75 96 THR A O 1
ATOM 728 N N . TRP A 1 97 ? -6.953 -33.062 -30.922 1 97.5 97 TRP A N 1
ATOM 729 C CA . TRP A 1 97 ? -7.355 -34.188 -31.797 1 97.5 97 TRP A CA 1
ATOM 730 C C . TRP A 1 97 ? -8.852 -34.094 -32.094 1 97.5 97 TRP A C 1
ATOM 732 O O . TRP A 1 97 ? -9.672 -33.969 -31.188 1 97.5 97 TRP A O 1
ATOM 742 N N . ILE A 1 98 ? -9.211 -34.219 -33.375 1 96.62 98 ILE A N 1
ATOM 743 C CA . ILE A 1 98 ? -10.609 -34.094 -33.781 1 96.62 98 ILE A CA 1
ATOM 744 C C . ILE A 1 98 ? -11.047 -35.406 -34.438 1 96.62 98 ILE A C 1
ATOM 746 O O . ILE A 1 98 ? -12.227 -35.594 -34.75 1 96.62 98 ILE A O 1
ATOM 750 N N . SER A 1 99 ? -10.125 -36.25 -34.719 1 96.69 99 SER A N 1
ATOM 751 C CA . SER A 1 99 ? -10.32 -37.625 -35.125 1 96.69 99 SER A CA 1
ATOM 752 C C . SER A 1 99 ? -9.164 -38.5 -34.688 1 96.69 99 SER A C 1
ATOM 754 O O . SER A 1 99 ? -8.352 -38.094 -33.844 1 96.69 99 SER A O 1
ATOM 756 N N . ASP A 1 100 ? -9.219 -39.75 -35.156 1 97.31 100 ASP A N 1
ATOM 757 C CA . ASP A 1 100 ? -8.164 -40.656 -34.719 1 97.31 100 ASP A CA 1
ATOM 758 C C . ASP A 1 100 ? -6.871 -40.438 -35.5 1 97.31 100 ASP A C 1
ATOM 760 O O . ASP A 1 100 ? -5.867 -41.094 -35.25 1 97.31 100 ASP A O 1
ATOM 764 N N . HIS A 1 101 ? -6.918 -39.5 -36.438 1 97.38 101 HIS A N 1
ATOM 765 C CA . HIS A 1 101 ? -5.691 -39.25 -37.188 1 97.38 101 HIS A CA 1
ATOM 766 C C . HIS A 1 101 ? -5.527 -37.781 -37.5 1 97.38 101 HIS A C 1
ATOM 768 O O . HIS A 1 101 ? -4.535 -37.375 -38.094 1 97.38 101 HIS A O 1
ATOM 774 N N . GLU A 1 102 ? -6.52 -36.938 -37.094 1 97.81 102 GLU A N 1
ATOM 775 C CA . GLU A 1 102 ? -6.453 -35.531 -37.406 1 97.81 102 GLU A CA 1
ATOM 776 C C . GLU A 1 102 ? -6.5 -34.688 -36.125 1 97.81 102 GLU A C 1
ATOM 778 O O . GLU A 1 102 ? -7.203 -35.031 -35.156 1 97.81 102 GLU A O 1
ATOM 783 N N . PHE A 1 103 ? -5.793 -33.562 -36.156 1 97.62 103 PHE A N 1
ATOM 784 C CA . PHE A 1 103 ? -5.926 -32.562 -35.094 1 97.62 103 PHE A CA 1
ATOM 785 C C . PHE A 1 103 ? -5.918 -31.141 -35.688 1 97.62 103 PHE A C 1
ATOM 787 O O . PHE A 1 103 ? -5.34 -30.906 -36.75 1 97.62 103 PHE A O 1
ATOM 794 N N . VAL A 1 104 ? -6.652 -30.219 -35 1 97.38 104 VAL A N 1
ATOM 795 C CA . VAL A 1 104 ? -6.633 -28.797 -35.344 1 97.38 104 VAL A CA 1
ATOM 796 C C . VAL A 1 104 ? -5.531 -28.094 -34.531 1 97.38 104 VAL A C 1
ATOM 798 O O . VAL A 1 104 ? -5.32 -28.391 -33.375 1 97.38 104 VAL A O 1
ATOM 801 N N . PHE A 1 105 ? -4.746 -27.25 -35.125 1 96.25 105 PHE A N 1
ATOM 802 C CA . PHE A 1 105 ? -3.625 -26.578 -34.469 1 96.25 105 PHE A CA 1
ATOM 803 C C . PHE A 1 105 ? -3.371 -25.219 -35.094 1 96.25 105 PHE A C 1
ATOM 805 O O . PHE A 1 105 ? -3.959 -24.875 -36.125 1 96.25 105 PHE A O 1
ATOM 812 N N . GLN A 1 106 ? -2.693 -24.422 -34.406 1 94.56 106 GLN A N 1
ATOM 813 C CA . GLN A 1 106 ? -2.197 -23.141 -34.906 1 94.56 106 GLN A CA 1
ATOM 814 C C . GLN A 1 106 ? -0.712 -23.219 -35.25 1 94.56 106 GLN A C 1
ATOM 816 O O . GLN A 1 106 ? 0.101 -23.625 -34.406 1 94.56 106 GLN A O 1
ATOM 821 N N . ASP A 1 107 ? -0.314 -22.812 -36.375 1 88.88 107 ASP A N 1
ATOM 822 C CA . ASP A 1 107 ? 1.082 -22.938 -36.781 1 88.88 107 ASP A CA 1
ATOM 823 C C . ASP A 1 107 ? 1.915 -21.766 -36.25 1 88.88 107 ASP A C 1
ATOM 825 O O . ASP A 1 107 ? 1.404 -20.906 -35.562 1 88.88 107 ASP A O 1
ATOM 829 N N . ALA A 1 108 ? 3.166 -21.812 -36.531 1 83.25 108 ALA A N 1
ATOM 830 C CA . ALA A 1 108 ? 4.125 -20.844 -36 1 83.25 108 ALA A CA 1
ATOM 831 C C . ALA A 1 108 ? 3.83 -19.438 -36.5 1 83.25 108 ALA A C 1
ATOM 833 O O . ALA A 1 108 ? 4.227 -18.453 -35.875 1 83.25 108 ALA A O 1
ATOM 834 N N . TYR A 1 109 ? 3.062 -19.328 -37.594 1 85.94 109 TYR A N 1
ATOM 835 C CA . TYR A 1 109 ? 2.777 -18.016 -38.156 1 85.94 109 TYR A CA 1
ATOM 836 C C . TYR A 1 109 ? 1.396 -17.531 -37.75 1 85.94 109 TYR A C 1
ATOM 838 O O . TYR A 1 109 ? 1.021 -16.391 -38.031 1 85.94 109 TYR A O 1
ATOM 846 N N . GLY A 1 110 ? 0.624 -18.375 -37.125 1 89.31 110 GLY A N 1
ATOM 847 C CA . GLY A 1 110 ? -0.644 -17.938 -36.531 1 89.31 110 GLY A CA 1
ATOM 848 C C . GLY A 1 110 ? -1.848 -18.469 -37.312 1 89.31 110 GLY A C 1
ATOM 849 O O . GLY A 1 110 ? -2.99 -18.25 -36.906 1 89.31 110 GLY A O 1
ATOM 850 N N . ALA A 1 111 ? -1.621 -19.125 -38.406 1 93.69 111 ALA A N 1
ATOM 851 C CA . ALA A 1 111 ? -2.736 -19.719 -39.125 1 93.69 111 ALA A CA 1
ATOM 852 C C . ALA A 1 111 ? -3.293 -20.938 -38.438 1 93.69 111 ALA A C 1
ATOM 854 O O . ALA A 1 111 ? -2.551 -21.672 -37.75 1 93.69 111 ALA A O 1
ATOM 855 N N . ILE A 1 112 ? -4.629 -21.141 -38.594 1 96.56 112 ILE A N 1
ATOM 856 C CA . ILE A 1 112 ? -5.273 -22.328 -38.062 1 96.56 112 ILE A CA 1
ATOM 857 C C . ILE A 1 112 ? -5.438 -23.375 -39.156 1 96.56 112 ILE A C 1
ATOM 859 O O . ILE A 1 112 ? -5.902 -23.062 -40.25 1 96.56 112 ILE A O 1
ATOM 863 N N . GLY A 1 113 ? -4.996 -24.578 -38.812 1 96.25 113 GLY A N 1
ATOM 864 C CA . GLY A 1 113 ? -5.094 -25.656 -39.812 1 96.25 113 GLY A CA 1
ATOM 865 C C . GLY A 1 113 ? -5.43 -27 -39.188 1 96.25 113 GLY A C 1
ATOM 866 O O . GLY A 1 113 ? -5.477 -27.125 -37.938 1 96.25 113 GLY A O 1
ATOM 867 N N . ILE A 1 114 ? -5.773 -27.938 -40.031 1 97.19 114 ILE A N 1
ATOM 868 C CA . ILE A 1 114 ? -5.98 -29.328 -39.656 1 97.19 114 ILE A CA 1
ATOM 869 C C . ILE A 1 114 ? -4.84 -30.188 -40.188 1 97.19 114 ILE A C 1
ATOM 871 O O . ILE A 1 114 ? -4.527 -30.156 -41.375 1 97.19 114 ILE A O 1
ATOM 875 N N . TYR A 1 115 ? -4.176 -30.859 -39.312 1 97.38 115 TYR A N 1
ATOM 876 C CA . TYR A 1 115 ? -3.104 -31.781 -39.688 1 97.38 115 TYR A CA 1
ATOM 877 C C . TYR A 1 115 ? -3.611 -33.219 -39.719 1 97.38 115 TYR A C 1
ATOM 879 O O . TYR A 1 115 ? -4.363 -33.656 -38.844 1 97.38 115 TYR A O 1
ATOM 887 N N . ASP A 1 116 ? -3.246 -33.969 -40.719 1 97.75 116 ASP A N 1
ATOM 888 C CA . ASP A 1 116 ? -3.582 -35.406 -40.875 1 97.75 116 ASP A CA 1
ATOM 889 C C . ASP A 1 116 ? -2.342 -36.281 -40.75 1 97.75 116 ASP A C 1
ATOM 891 O O . ASP A 1 116 ? -1.46 -36.25 -41.594 1 97.75 116 ASP A O 1
ATOM 895 N N . ALA A 1 117 ? -2.303 -37.125 -39.781 1 97.31 117 ALA A N 1
ATOM 896 C CA . ALA A 1 117 ? -1.133 -37.938 -39.438 1 97.31 117 ALA A CA 1
ATOM 897 C C . ALA A 1 117 ? -0.97 -39.094 -40.406 1 97.31 117 ALA A C 1
ATOM 899 O O . ALA A 1 117 ? 0.111 -39.688 -40.5 1 97.31 117 ALA A O 1
ATOM 900 N N . THR A 1 118 ? -1.991 -39.469 -41.156 1 96.56 118 THR A N 1
ATOM 901 C CA . THR A 1 118 ? -1.923 -40.594 -42.062 1 96.56 118 THR A CA 1
ATOM 902 C C . THR A 1 118 ? -0.999 -40.312 -43.25 1 96.56 118 THR A C 1
ATOM 904 O O . THR A 1 118 ? -0.293 -41.188 -43.719 1 96.56 118 THR A O 1
ATOM 907 N N . ASN A 1 119 ? -1.023 -39.094 -43.656 1 95.44 119 ASN A N 1
ATOM 908 C CA . ASN A 1 119 ? -0.231 -38.719 -44.844 1 95.44 119 ASN A CA 1
ATOM 909 C C . ASN A 1 119 ? 0.614 -37.469 -44.594 1 95.44 119 ASN A C 1
ATOM 911 O O . ASN A 1 119 ? 1.197 -36.938 -45.531 1 95.44 119 ASN A O 1
ATOM 915 N N . ASN A 1 120 ? 0.602 -37 -43.438 1 94.5 120 ASN A N 1
ATOM 916 C CA . ASN A 1 120 ? 1.404 -35.875 -43.031 1 94.5 120 ASN A CA 1
ATOM 917 C C . ASN A 1 120 ? 1.045 -34.625 -43.812 1 94.5 120 ASN A C 1
ATOM 919 O O . ASN A 1 120 ? 1.93 -33.875 -44.25 1 94.5 120 ASN A O 1
ATOM 923 N N . SER A 1 121 ? -0.218 -34.406 -44.031 1 95.25 121 SER A N 1
ATOM 924 C CA . SER A 1 121 ? -0.674 -33.25 -44.75 1 95.25 121 SER A CA 1
ATOM 925 C C . SER A 1 121 ? -1.35 -32.25 -43.812 1 95.25 121 SER A C 1
ATOM 927 O O . SER A 1 121 ? -1.799 -32.594 -42.719 1 95.25 121 SER A O 1
ATOM 929 N N . GLU A 1 122 ? -1.335 -31 -44.25 1 93.69 122 GLU A N 1
ATOM 930 C CA . GLU A 1 122 ? -1.949 -29.906 -43.5 1 93.69 122 GLU A CA 1
ATOM 931 C C . GLU A 1 122 ? -2.9 -29.109 -44.375 1 93.69 122 GLU A C 1
ATOM 933 O O . GLU A 1 122 ? -2.604 -28.844 -45.531 1 93.69 122 GLU A O 1
ATOM 938 N N . GLN A 1 123 ? -4.027 -28.844 -43.906 1 94.62 123 GLN A N 1
ATOM 939 C CA . GLN A 1 123 ? -5.004 -27.984 -44.562 1 94.62 123 GLN A CA 1
ATOM 940 C C . GLN A 1 123 ? -5.281 -26.734 -43.719 1 94.62 123 GLN A C 1
ATOM 942 O O . GLN A 1 123 ? -5.758 -26.844 -42.594 1 94.62 123 GLN A O 1
ATOM 947 N N . VAL A 1 124 ? -5.043 -25.578 -44.344 1 94.75 124 VAL A N 1
ATOM 948 C CA . VAL A 1 124 ? -5.328 -24.328 -43.656 1 94.75 124 VAL A CA 1
ATOM 949 C C . VAL A 1 124 ? -6.828 -24.047 -43.688 1 94.75 124 VAL A C 1
ATOM 951 O O . VAL A 1 124 ? -7.453 -24.094 -44.75 1 94.75 124 VAL A O 1
ATOM 954 N N . ILE A 1 125 ? -7.375 -23.859 -42.531 1 95.06 125 ILE A N 1
ATOM 955 C CA . ILE A 1 125 ? -8.812 -23.609 -42.531 1 95.06 125 ILE A CA 1
ATOM 956 C C . ILE A 1 125 ? -9.062 -22.125 -42.25 1 95.06 125 ILE A C 1
ATOM 958 O O . ILE A 1 125 ? -10.133 -21.609 -42.562 1 95.06 125 ILE A O 1
ATOM 962 N N . MET A 1 126 ? -8.172 -21.406 -41.562 1 94.31 126 MET A N 1
ATOM 963 C CA . MET A 1 126 ? -8.258 -19.953 -41.375 1 94.31 126 MET A CA 1
ATOM 964 C C . MET A 1 126 ? -6.875 -19.312 -41.531 1 94.31 126 MET A C 1
ATOM 966 O O . MET A 1 126 ? -5.914 -19.766 -40.906 1 94.31 126 MET A O 1
ATOM 970 N N . SER A 1 127 ? -6.77 -18.172 -42.125 1 91.75 127 SER A N 1
ATOM 971 C CA . SER A 1 127 ? -5.496 -17.5 -42.406 1 91.75 127 SER A CA 1
ATOM 972 C C . SER A 1 127 ? -4.992 -16.75 -41.188 1 91.75 127 SER A C 1
ATOM 974 O O . SER A 1 127 ? -5.777 -16.375 -40.312 1 91.75 127 SER A O 1
ATOM 976 N N . ASN A 1 128 ? -3.689 -16.547 -41.188 1 90.88 128 ASN A N 1
ATOM 977 C CA . ASN A 1 128 ? -3.064 -15.805 -40.125 1 90.88 128 ASN A CA 1
ATOM 978 C C . ASN A 1 128 ? -3.459 -14.328 -40.156 1 90.88 128 ASN A C 1
ATOM 980 O O . ASN A 1 128 ? -3.439 -13.656 -39.125 1 90.88 128 ASN A O 1
ATOM 984 N N . THR A 1 129 ? -3.834 -13.773 -41.219 1 91 129 THR A N 1
ATOM 985 C CA . THR A 1 129 ? -4.227 -12.375 -41.344 1 91 129 THR A CA 1
ATOM 986 C C . THR A 1 129 ? -5.484 -12.086 -40.531 1 91 129 THR A C 1
ATOM 988 O O . THR A 1 129 ? -5.562 -11.07 -39.844 1 91 129 THR A O 1
ATOM 991 N N . THR A 1 130 ? -6.434 -12.953 -40.656 1 86.81 130 THR A N 1
ATOM 992 C CA . THR A 1 130 ? -7.668 -12.805 -39.906 1 86.81 130 THR A CA 1
ATOM 993 C C . THR A 1 130 ? -7.387 -12.875 -38.406 1 86.81 130 THR A C 1
ATOM 995 O O . THR A 1 130 ? -7.945 -12.094 -37.625 1 86.81 130 THR A O 1
ATOM 998 N N . PHE A 1 131 ? -6.523 -13.695 -38.062 1 88.44 131 PHE A N 1
ATOM 999 C CA . PHE A 1 131 ? -6.164 -13.898 -36.656 1 88.44 131 PHE A CA 1
ATOM 1000 C C . PHE A 1 131 ? -5.531 -12.641 -36.062 1 88.44 131 PHE A C 1
ATOM 1002 O O . PHE A 1 131 ? -5.859 -12.242 -34.938 1 88.44 131 PHE A O 1
ATOM 1009 N N . ARG A 1 132 ? -4.727 -12.008 -36.812 1 90.12 132 ARG A N 1
ATOM 1010 C CA . ARG A 1 132 ? -4.027 -10.805 -36.375 1 90.12 132 ARG A CA 1
ATOM 1011 C C . ARG A 1 132 ? -4.953 -9.594 -36.406 1 90.12 132 ARG A C 1
ATOM 1013 O O . ARG A 1 132 ? -4.918 -8.758 -35.5 1 90.12 132 ARG A O 1
ATOM 1020 N N . GLN A 1 133 ? -5.715 -9.539 -37.406 1 89.81 133 GLN A N 1
ATOM 1021 C CA . GLN A 1 133 ? -6.605 -8.398 -37.594 1 89.81 133 GLN A CA 1
ATOM 1022 C C . GLN A 1 133 ? -7.555 -8.234 -36.406 1 89.81 133 GLN A C 1
ATOM 1024 O O . GLN A 1 133 ? -7.855 -7.109 -36 1 89.81 133 GLN A O 1
ATOM 1029 N N . TYR A 1 134 ? -8 -9.344 -35.844 1 89.75 134 TYR A N 1
ATOM 1030 C CA . TYR A 1 134 ? -9 -9.281 -34.781 1 89.75 134 TYR A CA 1
ATOM 1031 C C . TYR A 1 134 ? -8.359 -9.547 -33.438 1 89.75 134 TYR A C 1
ATOM 1033 O O . TYR A 1 134 ? -9.055 -9.664 -32.406 1 89.75 134 TYR A O 1
ATOM 1041 N N . SER A 1 135 ? -7.066 -9.664 -33.375 1 91.44 135 SER A N 1
ATOM 1042 C CA . SER A 1 135 ? -6.355 -9.938 -32.125 1 91.44 135 SER A CA 1
ATOM 1043 C C . SER A 1 135 ? -7 -11.094 -31.359 1 91.44 135 SER A C 1
ATOM 1045 O O . SER A 1 135 ? -7.34 -10.953 -30.172 1 91.44 135 SER A O 1
ATOM 1047 N N . ILE A 1 136 ? -7.09 -12.188 -32.031 1 92.69 136 ILE A N 1
ATOM 1048 C CA . ILE A 1 136 ? -7.758 -13.367 -31.484 1 92.69 136 ILE A CA 1
ATOM 1049 C C . ILE A 1 136 ? -6.93 -13.93 -30.344 1 92.69 136 ILE A C 1
ATOM 1051 O O . ILE A 1 136 ? -5.707 -14.031 -30.438 1 92.69 136 ILE A O 1
ATOM 1055 N N . SER A 1 137 ? -7.629 -14.281 -29.266 1 91.75 137 SER A N 1
ATOM 1056 C CA . SER A 1 137 ? -6.957 -14.82 -28.094 1 91.75 137 SER A CA 1
ATOM 1057 C C . SER A 1 137 ? -7.055 -16.344 -28.047 1 91.75 137 SER A C 1
ATOM 1059 O O . SER A 1 137 ? -6.098 -17.016 -27.672 1 91.75 137 SER A O 1
ATOM 1061 N N . GLN A 1 138 ? -8.219 -16.906 -28.344 1 93.94 138 GLN A N 1
ATOM 1062 C CA . GLN A 1 138 ? -8.461 -18.344 -28.344 1 93.94 138 GLN A CA 1
ATOM 1063 C C . GLN A 1 138 ? -9.352 -18.766 -29.516 1 93.94 138 GLN A C 1
ATOM 1065 O O . GLN A 1 138 ? -10.039 -17.922 -30.094 1 93.94 138 GLN A O 1
ATOM 1070 N N . TYR A 1 139 ? -9.273 -20.016 -29.875 1 96.31 139 TYR A N 1
ATOM 1071 C CA . TYR A 1 139 ? -10.125 -20.594 -30.906 1 96.31 139 TYR A CA 1
ATOM 1072 C C . TYR A 1 139 ? -10.539 -22.016 -30.562 1 96.31 139 TYR A C 1
ATOM 1074 O O . TYR A 1 139 ? -9.844 -22.703 -29.797 1 96.31 139 TYR A O 1
ATOM 1082 N N . SER A 1 140 ? -11.656 -22.469 -31.078 1 97.19 140 SER A N 1
ATOM 1083 C CA . SER A 1 140 ? -12.109 -23.859 -30.969 1 97.19 140 SER A CA 1
ATOM 1084 C C . SER A 1 140 ? -12.945 -24.266 -32.156 1 97.19 140 SER A C 1
ATOM 1086 O O . SER A 1 140 ? -13.703 -23.453 -32.719 1 97.19 140 SER A O 1
ATOM 1088 N N . LEU A 1 141 ? -12.781 -25.469 -32.562 1 97.75 141 LEU A N 1
ATOM 1089 C CA . LEU A 1 141 ? -13.492 -26.016 -33.688 1 97.75 141 LEU A CA 1
ATOM 1090 C C . LEU A 1 141 ? -14.758 -26.75 -33.25 1 97.75 141 LEU A C 1
ATOM 1092 O O . LEU A 1 141 ? -14.719 -27.531 -32.281 1 97.75 141 LEU A O 1
ATOM 1096 N N . SER A 1 142 ? -15.891 -26.453 -34 1 98.06 142 SER A N 1
ATOM 1097 C CA . SER A 1 142 ? -17.141 -27.141 -33.688 1 98.06 142 SER A CA 1
ATOM 1098 C C . SER A 1 142 ? -17.078 -28.625 -34.031 1 98.06 142 SER A C 1
ATOM 1100 O O . SER A 1 142 ? -16.281 -29.031 -34.875 1 98.06 142 SER A O 1
ATOM 1102 N N . ALA A 1 143 ? -17.953 -29.438 -33.375 1 96.75 143 ALA A N 1
ATOM 1103 C CA . ALA A 1 143 ? -17.922 -30.891 -33.531 1 96.75 143 ALA A CA 1
ATOM 1104 C C . ALA A 1 143 ? -18.188 -31.297 -35 1 96.75 143 ALA A C 1
ATOM 1106 O O . ALA A 1 143 ? -17.656 -32.281 -35.469 1 96.75 143 ALA A O 1
ATOM 1107 N N . ASP A 1 144 ? -18.984 -30.562 -35.719 1 96.81 144 ASP A N 1
ATOM 1108 C CA . ASP A 1 144 ? -19.312 -30.891 -37.094 1 96.81 144 ASP A CA 1
ATOM 1109 C C . ASP A 1 144 ? -18.297 -30.266 -38.062 1 96.81 144 ASP A C 1
ATOM 1111 O O . ASP A 1 144 ? -18.453 -30.359 -39.281 1 96.81 144 ASP A O 1
ATOM 1115 N N . ARG A 1 145 ? -17.312 -29.547 -37.562 1 96.62 145 ARG A N 1
ATOM 1116 C CA . ARG A 1 145 ? -16.188 -28.969 -38.312 1 96.62 145 ARG A CA 1
ATOM 1117 C C . ARG A 1 145 ? -16.641 -27.875 -39.25 1 96.62 145 ARG A C 1
ATOM 1119 O O . ARG A 1 145 ? -15.977 -27.594 -40.25 1 96.62 145 ARG A O 1
ATOM 1126 N N . GLN A 1 146 ? -17.75 -27.219 -38.875 1 97.12 146 GLN A N 1
ATOM 1127 C CA . GLN A 1 146 ? -18.281 -26.188 -39.781 1 97.12 146 GLN A CA 1
ATOM 1128 C C . GLN A 1 146 ? -17.828 -24.797 -39.312 1 97.12 146 GLN A C 1
ATOM 1130 O O . GLN A 1 146 ? -17.734 -23.875 -40.125 1 97.12 146 GLN A O 1
ATOM 1135 N N . TYR A 1 147 ? -17.594 -24.688 -38.062 1 97.56 147 TYR A N 1
ATOM 1136 C CA . TYR A 1 147 ? -17.359 -23.344 -37.531 1 97.56 147 TYR A CA 1
ATOM 1137 C C . TYR A 1 147 ? -16.125 -23.328 -36.625 1 97.56 147 TYR A C 1
ATOM 1139 O O . TYR A 1 147 ? -15.812 -24.328 -35.969 1 97.56 147 TYR A O 1
ATOM 1147 N N . LEU A 1 148 ? -15.445 -22.188 -36.625 1 97.62 148 LEU A N 1
ATOM 1148 C CA . LEU A 1 148 ? -14.508 -21.812 -35.562 1 97.62 148 LEU A CA 1
ATOM 1149 C C . LEU A 1 148 ? -15.109 -20.766 -34.625 1 97.62 148 LEU A C 1
ATOM 1151 O O . LEU A 1 148 ? -15.703 -19.797 -35.125 1 97.62 148 LEU A O 1
ATOM 1155 N N . LEU A 1 149 ? -15.094 -21 -33.344 1 97.81 149 LEU A N 1
ATOM 1156 C CA . LEU A 1 149 ? -15.398 -19.984 -32.344 1 97.81 149 LEU A CA 1
ATOM 1157 C C . LEU A 1 149 ? -14.141 -19.25 -31.922 1 97.81 149 LEU A C 1
ATOM 1159 O O . LEU A 1 149 ? -13.18 -19.875 -31.453 1 97.81 149 LEU A O 1
ATOM 1163 N N . LEU A 1 150 ? -14.125 -17.891 -32.125 1 97.12 150 LEU A N 1
ATOM 1164 C CA . LEU A 1 150 ? -12.945 -17.078 -31.844 1 97.12 150 LEU A CA 1
ATOM 1165 C C . LEU A 1 150 ? -13.234 -16.047 -30.75 1 97.12 150 LEU A C 1
ATOM 1167 O O . LEU A 1 150 ? -14.297 -15.422 -30.766 1 97.12 150 LEU A O 1
ATOM 1171 N N . SER A 1 151 ? -12.375 -15.93 -29.812 1 96.56 151 SER A N 1
ATOM 1172 C CA . SER A 1 151 ? -12.539 -14.898 -28.781 1 96.56 151 SER A CA 1
ATOM 1173 C C . SER A 1 151 ? -11.609 -13.719 -29.031 1 96.56 151 SER A C 1
ATOM 1175 O O . SER A 1 151 ? -10.477 -13.898 -29.484 1 96.56 151 SER A O 1
ATOM 1177 N N . HIS A 1 152 ? -12.094 -12.5 -28.812 1 95.5 152 HIS A N 1
ATOM 1178 C CA . HIS A 1 152 ? -11.312 -11.273 -28.906 1 95.5 152 HIS A CA 1
ATOM 1179 C C . HIS A 1 152 ? -11.781 -10.234 -27.891 1 95.5 152 HIS A C 1
ATOM 1181 O O . HIS A 1 152 ? -12.758 -10.461 -27.172 1 95.5 152 HIS A O 1
ATOM 1187 N N . LYS A 1 153 ? -11.039 -9.109 -27.656 1 95.38 153 LYS A N 1
ATOM 1188 C CA . LYS A 1 153 ? -11.305 -8.102 -26.641 1 95.38 153 LYS A CA 1
ATOM 1189 C C . LYS A 1 153 ? -11.273 -8.711 -25.234 1 95.38 153 LYS A C 1
ATOM 1191 O O . LYS A 1 153 ? -12.211 -8.547 -24.453 1 95.38 153 LYS A O 1
ATOM 1196 N N . TYR A 1 154 ? -10.203 -9.336 -24.969 1 93.75 154 TYR A N 1
ATOM 1197 C CA . TYR A 1 154 ? -9.969 -10.117 -23.766 1 93.75 154 TYR A CA 1
ATOM 1198 C C . TYR A 1 154 ? -9.852 -9.203 -22.547 1 93.75 154 TYR A C 1
ATOM 1200 O O . TYR A 1 154 ? -9.109 -8.219 -22.562 1 93.75 154 TYR A O 1
ATOM 1208 N N . GLU A 1 155 ? -10.711 -9.477 -21.5 1 94.69 155 GLU A N 1
ATOM 1209 C CA . GLU A 1 155 ? -10.609 -8.82 -20.203 1 94.69 155 GLU A CA 1
ATOM 1210 C C . GLU A 1 155 ? -10.477 -9.844 -19.078 1 94.69 155 GLU A C 1
ATOM 1212 O O . GLU A 1 155 ? -11.438 -10.547 -18.75 1 94.69 155 GLU A O 1
ATOM 1217 N N . ARG A 1 156 ? -9.383 -9.828 -18.438 1 93.5 156 ARG A N 1
ATOM 1218 C CA . ARG A 1 156 ? -9.094 -10.789 -17.375 1 93.5 156 ARG A CA 1
ATOM 1219 C C . ARG A 1 156 ? -9.953 -10.508 -16.141 1 93.5 156 ARG A C 1
ATOM 1221 O O . ARG A 1 156 ? -10.156 -9.352 -15.766 1 93.5 156 ARG A O 1
ATOM 1228 N N . ILE A 1 157 ? -10.5 -11.492 -15.477 1 93.62 157 ILE A N 1
ATOM 1229 C CA . ILE A 1 157 ? -11.211 -11.375 -14.203 1 93.62 157 ILE A CA 1
ATOM 1230 C C . ILE A 1 157 ? -10.352 -11.961 -13.086 1 93.62 157 ILE A C 1
ATOM 1232 O O . ILE A 1 157 ? -9.82 -11.227 -12.25 1 93.62 157 ILE A O 1
ATOM 1236 N N . PHE A 1 158 ? -10.188 -13.305 -13.078 1 93.44 158 PHE A N 1
ATOM 1237 C CA . PHE A 1 158 ? -9.258 -13.992 -12.18 1 93.44 158 PHE A CA 1
ATOM 1238 C C . PHE A 1 158 ? -8.117 -14.633 -12.969 1 93.44 158 PHE A C 1
ATOM 1240 O O . PHE A 1 158 ? -7.703 -14.109 -14 1 93.44 158 PHE A O 1
ATOM 1247 N N . ARG A 1 159 ? -7.551 -15.719 -12.461 1 93.62 159 ARG A N 1
ATOM 1248 C CA . ARG A 1 159 ? -6.422 -16.391 -13.102 1 93.62 159 ARG A CA 1
ATOM 1249 C C . ARG A 1 159 ? -6.844 -17.031 -14.422 1 93.62 159 ARG A C 1
ATOM 1251 O O . ARG A 1 159 ? -6.113 -16.969 -15.406 1 93.62 159 ARG A O 1
ATOM 1258 N N . TYR A 1 160 ? -8.055 -17.641 -14.453 1 95.62 160 TYR A N 1
ATOM 1259 C CA . TYR A 1 160 ? -8.5 -18.406 -15.617 1 95.62 160 TYR A CA 1
ATOM 1260 C C . TYR A 1 160 ? -9.703 -17.75 -16.281 1 95.62 160 TYR A C 1
ATOM 1262 O O . TYR A 1 160 ? -9.844 -17.781 -17.5 1 95.62 160 TYR A O 1
ATOM 1270 N N . THR A 1 161 ? -10.531 -17.109 -15.492 1 96.19 161 THR A N 1
ATOM 1271 C CA . THR A 1 161 ? -11.758 -16.531 -16.031 1 96.19 161 THR A CA 1
ATOM 1272 C C . THR A 1 161 ? -11.477 -15.195 -16.703 1 96.19 161 THR A C 1
ATOM 1274 O O . THR A 1 161 ? -10.57 -14.461 -16.297 1 96.19 161 THR A O 1
ATOM 1277 N N . TYR A 1 162 ? -12.227 -14.898 -17.672 1 96.38 162 TYR A N 1
ATOM 1278 C CA . TYR A 1 162 ? -12.148 -13.656 -18.438 1 96.38 162 TYR A CA 1
ATOM 1279 C C . TYR A 1 162 ? -13.484 -13.336 -19.094 1 96.38 162 TYR A C 1
ATOM 1281 O O . TYR A 1 162 ? -14.383 -14.18 -19.125 1 96.38 162 TYR A O 1
ATOM 1289 N N . LYS A 1 163 ? -13.617 -12.141 -19.578 1 97.62 163 LYS A N 1
ATOM 1290 C CA . LYS A 1 163 ? -14.672 -11.734 -20.5 1 97.62 163 LYS A CA 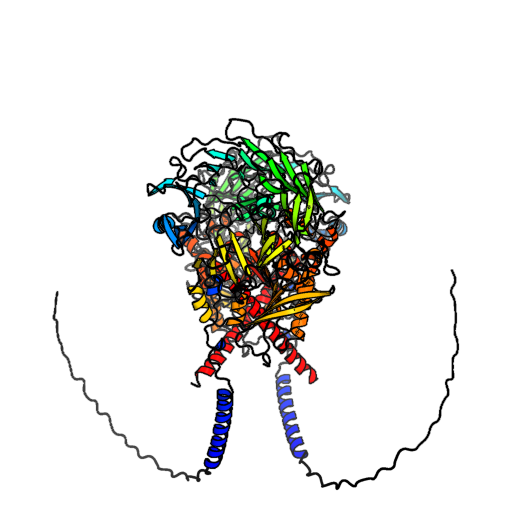1
ATOM 1291 C C . LYS A 1 163 ? -14.109 -11.492 -21.906 1 97.62 163 LYS A C 1
ATOM 1293 O O . LYS A 1 163 ? -12.953 -11.094 -22.062 1 97.62 163 LYS A O 1
ATOM 1298 N N . ALA A 1 164 ? -14.883 -11.828 -22.844 1 97.94 164 ALA A N 1
ATOM 1299 C CA . ALA A 1 164 ? -14.461 -11.617 -24.234 1 97.94 164 ALA A CA 1
ATOM 1300 C C . ALA A 1 164 ? -15.672 -11.508 -25.156 1 97.94 164 ALA A C 1
ATOM 1302 O O . ALA A 1 164 ? -16.781 -11.922 -24.797 1 97.94 164 ALA A O 1
ATOM 1303 N N . ALA A 1 165 ? -15.414 -10.836 -26.266 1 97.75 165 ALA A N 1
ATOM 1304 C CA . ALA A 1 165 ? -16.344 -10.953 -27.391 1 97.75 165 ALA A CA 1
ATOM 1305 C C . ALA A 1 165 ? -16.016 -12.164 -28.266 1 97.75 165 ALA A C 1
ATOM 1307 O O . ALA A 1 165 ? -14.867 -12.617 -28.281 1 97.75 165 ALA A O 1
ATOM 1308 N N . PHE A 1 166 ? -17.031 -12.648 -28.922 1 97.88 166 PHE A N 1
ATOM 1309 C CA . PHE A 1 166 ? -16.812 -13.883 -29.656 1 97.88 166 PHE A CA 1
ATOM 1310 C C . PHE A 1 166 ? -17.234 -13.711 -31.125 1 97.88 166 PHE A C 1
ATOM 1312 O O . PHE A 1 166 ? -18.219 -13.047 -31.406 1 97.88 166 PHE A O 1
ATOM 1319 N N . LEU A 1 167 ? -16.469 -14.289 -32 1 97.19 167 LEU A N 1
ATOM 1320 C CA . LEU A 1 167 ? -16.719 -14.344 -33.438 1 97.19 167 LEU A CA 1
ATOM 1321 C C . LEU A 1 167 ? -16.969 -15.781 -33.906 1 97.19 167 LEU A C 1
ATOM 1323 O O . LEU A 1 167 ? -16.469 -16.719 -33.281 1 97.19 167 LEU A O 1
ATOM 1327 N N . LEU A 1 168 ? -17.734 -15.859 -34.938 1 96.81 168 LEU A N 1
ATOM 1328 C CA . LEU A 1 168 ? -18.016 -17.125 -35.594 1 96.81 168 LEU A CA 1
ATOM 1329 C C . LEU A 1 168 ? -17.469 -17.141 -37 1 96.81 168 LEU A C 1
ATOM 1331 O O . LEU A 1 168 ? -17.859 -16.312 -37.844 1 96.81 168 LEU A O 1
ATOM 1335 N N . TYR A 1 169 ? -16.578 -18.016 -37.219 1 96.75 169 TYR A N 1
ATOM 1336 C CA . TYR A 1 169 ? -16.016 -18.172 -38.562 1 96.75 169 TYR A CA 1
ATOM 1337 C C . TYR A 1 169 ? -16.578 -19.422 -39.25 1 96.75 169 TYR A C 1
ATOM 1339 O O . TYR A 1 169 ? -16.344 -20.547 -38.812 1 96.75 169 TYR A O 1
ATOM 1347 N N . ASN A 1 170 ? -17.297 -19.266 -40.281 1 96.38 170 ASN A N 1
ATOM 1348 C CA . ASN A 1 170 ? -17.766 -20.375 -41.125 1 96.38 170 ASN A CA 1
ATOM 1349 C C . ASN A 1 170 ? -16.688 -20.844 -42.094 1 96.38 170 ASN A C 1
ATOM 1351 O O . ASN A 1 170 ? -16.297 -20.109 -43 1 96.38 170 ASN A O 1
ATOM 1355 N N . ILE A 1 171 ? -16.312 -22.031 -41.969 1 95.69 171 ILE A N 1
ATOM 1356 C CA . ILE A 1 171 ? -15.148 -22.547 -42.656 1 95.69 171 ILE A CA 1
ATOM 1357 C C . ILE A 1 171 ? -15.484 -22.734 -44.156 1 95.69 171 ILE A C 1
ATOM 1359 O O . ILE A 1 171 ? -14.688 -22.391 -45.031 1 95.69 171 ILE A O 1
ATOM 1363 N N . THR A 1 172 ? -16.609 -23.234 -44.469 1 93.69 172 THR A N 1
ATOM 1364 C CA . THR A 1 172 ? -17 -23.547 -45.844 1 93.69 172 THR A CA 1
ATOM 1365 C C . THR A 1 172 ? -17.109 -22.281 -46.688 1 93.69 172 THR A C 1
ATOM 1367 O O . THR A 1 172 ? -16.641 -22.234 -47.812 1 93.69 172 THR A O 1
ATOM 1370 N N . ASN A 1 173 ? -17.672 -21.312 -46.125 1 92.38 173 ASN A N 1
ATOM 1371 C CA . ASN A 1 173 ? -17.906 -20.109 -46.906 1 92.38 173 ASN A CA 1
ATOM 1372 C C . ASN A 1 173 ? -16.875 -19.031 -46.594 1 92.38 173 ASN A C 1
ATOM 1374 O O . ASN A 1 173 ? -16.938 -17.922 -47.156 1 92.38 173 ASN A O 1
ATOM 1378 N N . ASP A 1 174 ? -15.984 -19.281 -45.719 1 91.81 174 ASP A N 1
ATOM 1379 C CA . ASP A 1 174 ? -14.93 -18.344 -45.375 1 91.81 174 ASP A CA 1
ATOM 1380 C C . ASP A 1 174 ? -15.516 -17 -44.938 1 91.81 174 ASP A C 1
ATOM 1382 O O . ASP A 1 174 ? -15.148 -15.953 -45.469 1 91.81 174 ASP A O 1
ATOM 1386 N N . TYR A 1 175 ? -16.438 -17.094 -44 1 93.44 175 TYR A N 1
ATOM 1387 C CA . TYR A 1 175 ? -17.172 -15.914 -43.531 1 93.44 175 TYR A CA 1
ATOM 1388 C C . TYR A 1 175 ? -17.047 -15.758 -42.031 1 93.44 175 TYR A C 1
ATOM 1390 O O . TYR A 1 175 ? -17.266 -16.703 -41.281 1 93.44 175 TYR A O 1
ATOM 1398 N N . LEU A 1 176 ? -16.609 -14.547 -41.656 1 95 176 LEU A N 1
ATOM 1399 C CA . LEU A 1 176 ? -16.438 -14.203 -40.25 1 95 176 LEU A CA 1
ATOM 1400 C C . LEU A 1 176 ? -17.531 -13.234 -39.812 1 95 176 LEU A C 1
ATOM 1402 O O . LEU A 1 176 ? -17.781 -12.227 -40.469 1 95 176 LEU A O 1
ATOM 1406 N N . ALA A 1 177 ? -18.25 -13.562 -38.719 1 95.19 177 ALA A N 1
ATOM 1407 C CA . ALA A 1 177 ? -19.297 -12.711 -38.156 1 95.19 177 ALA A CA 1
ATOM 1408 C C . ALA A 1 177 ? -19.25 -12.766 -36.625 1 95.19 177 ALA A C 1
ATOM 1410 O O . ALA A 1 177 ? -18.703 -13.711 -36.031 1 95.19 177 ALA A O 1
ATOM 1411 N N . PRO A 1 178 ? -19.828 -11.719 -36 1 96.31 178 PRO A N 1
ATOM 1412 C CA . PRO A 1 178 ? -20 -11.836 -34.531 1 96.31 178 PRO A CA 1
ATOM 1413 C C . PRO A 1 178 ? -20.922 -12.984 -34.125 1 96.31 178 PRO A C 1
ATOM 1415 O O . PRO A 1 178 ? -21.891 -13.281 -34.844 1 96.31 178 PRO A O 1
ATOM 1418 N N . LEU A 1 179 ? -20.625 -13.664 -33 1 96.81 179 LEU A N 1
ATOM 1419 C CA . LEU A 1 179 ? -21.5 -14.727 -32.469 1 96.81 179 LEU A CA 1
ATOM 1420 C C . LEU A 1 179 ? -22.938 -14.234 -32.344 1 96.81 179 LEU A C 1
ATOM 1422 O O . LEU A 1 179 ? -23.875 -14.961 -32.656 1 96.81 179 LEU A O 1
ATOM 1426 N N . PHE A 1 180 ? -23.031 -13.008 -31.844 1 96.38 180 PHE A N 1
ATOM 1427 C CA . PHE A 1 180 ? -24.328 -12.32 -31.766 1 96.38 180 PHE A CA 1
ATOM 1428 C C . PHE A 1 180 ? -24.312 -11.062 -32.625 1 96.38 180 PHE A C 1
ATOM 1430 O O . PHE A 1 180 ? -23.953 -9.984 -32.156 1 96.38 180 PHE A O 1
ATOM 1437 N N . PRO A 1 181 ? -24.891 -11.094 -33.781 1 94.5 181 PRO A N 1
ATOM 1438 C CA . PRO A 1 181 ? -24.812 -9.984 -34.75 1 94.5 181 PRO A CA 1
ATOM 1439 C C . PRO A 1 181 ? -25.5 -8.727 -34.25 1 94.5 181 PRO A C 1
ATOM 1441 O O . PRO A 1 181 ? -25.094 -7.613 -34.594 1 94.5 181 PRO A O 1
ATOM 1444 N N . LYS A 1 182 ? -26.516 -8.812 -33.469 1 94.62 182 LYS A N 1
ATOM 1445 C CA . LYS A 1 182 ? -27.25 -7.656 -33 1 94.62 182 LYS A CA 1
ATOM 1446 C C . LYS A 1 182 ? -26.469 -6.93 -31.891 1 94.62 182 LYS A C 1
ATOM 1448 O O . LYS A 1 182 ? -26.703 -5.742 -31.656 1 94.62 182 LYS A O 1
ATOM 1453 N N . THR A 1 183 ? -25.578 -7.676 -31.219 1 95.81 183 THR A N 1
ATOM 1454 C CA . THR A 1 183 ? -24.734 -7.121 -30.156 1 95.81 183 THR A CA 1
ATOM 1455 C C . THR A 1 183 ? -23.297 -7.59 -30.312 1 95.81 183 THR A C 1
ATOM 1457 O O . THR A 1 183 ? -22.75 -8.273 -29.438 1 95.81 183 THR A O 1
ATOM 1460 N N . PRO A 1 184 ? -22.688 -7.074 -31.328 1 94.12 184 PRO A N 1
ATOM 1461 C CA . PRO A 1 184 ? -21.359 -7.594 -31.672 1 94.12 184 PRO A CA 1
ATOM 1462 C C . PRO A 1 184 ? -20.312 -7.312 -30.578 1 94.12 184 PRO A C 1
ATOM 1464 O O . PRO A 1 184 ? -19.297 -8.016 -30.5 1 94.12 184 PRO A O 1
ATOM 1467 N N . GLU A 1 185 ? -20.594 -6.375 -29.766 1 93.94 185 GLU A N 1
ATOM 1468 C CA . GLU A 1 185 ? -19.625 -5.992 -28.766 1 93.94 185 GLU A CA 1
ATOM 1469 C C . GLU A 1 185 ? -19.922 -6.656 -27.422 1 93.94 185 GLU A C 1
ATOM 1471 O O . GLU A 1 185 ? -19.234 -6.402 -26.422 1 93.94 185 GLU A O 1
ATOM 1476 N N . LEU A 1 186 ? -20.859 -7.496 -27.453 1 96.94 186 LEU A N 1
ATOM 1477 C CA . LEU A 1 186 ? -21.266 -8.148 -26.203 1 96.94 186 LEU A CA 1
ATOM 1478 C C . LEU A 1 186 ? -20.141 -9.016 -25.656 1 96.94 186 LEU A C 1
ATOM 1480 O O . LEU A 1 186 ? -19.594 -9.859 -26.375 1 96.94 186 LEU A O 1
ATOM 1484 N N . LEU A 1 187 ? -19.688 -8.805 -24.406 1 98 187 LEU A N 1
ATOM 1485 C CA . LEU A 1 187 ? -18.656 -9.609 -23.75 1 98 187 LEU A CA 1
ATOM 1486 C C . LEU A 1 187 ? -19.281 -10.75 -22.953 1 98 187 LEU A C 1
ATOM 1488 O O . LEU A 1 187 ? -20.203 -10.539 -22.156 1 98 187 LEU A O 1
ATOM 1492 N N . LEU A 1 188 ? -18.844 -11.898 -23.234 1 98.44 188 LEU A N 1
ATOM 1493 C CA . LEU A 1 188 ? -19.281 -13.086 -22.5 1 98.44 188 LEU A CA 1
ATOM 1494 C C . LEU A 1 188 ? -18.203 -13.539 -21.516 1 98.44 188 LEU A C 1
ATOM 1496 O O . LEU A 1 188 ? -17.016 -13.289 -21.719 1 98.44 188 LEU A O 1
ATOM 1500 N N . GLN A 1 189 ? -18.703 -14.148 -20.453 1 98.31 189 GLN A N 1
ATOM 1501 C CA . GLN A 1 189 ? -17.797 -14.695 -19.453 1 98.31 189 GLN A CA 1
ATOM 1502 C C . GLN A 1 189 ? -17.281 -16.078 -19.859 1 98.31 189 GLN A C 1
ATOM 1504 O O . GLN A 1 189 ? -16.266 -16.531 -19.359 1 98.31 189 GLN A O 1
ATOM 1509 N N . TYR A 1 190 ? -18 -16.734 -20.734 1 98.38 190 TYR A N 1
ATOM 1510 C CA . TYR A 1 190 ? -17.625 -18.062 -21.234 1 98.38 190 TYR A CA 1
ATOM 1511 C C . TYR A 1 190 ? -18.438 -18.422 -22.484 1 98.38 190 TYR A C 1
ATOM 1513 O O . TYR A 1 190 ? -19.609 -18.062 -22.578 1 98.38 190 TYR A O 1
ATOM 1521 N N . ALA A 1 191 ? -17.859 -19.078 -23.422 1 98.56 191 ALA A N 1
ATOM 1522 C CA . ALA A 1 191 ? -18.547 -19.672 -24.562 1 98.56 191 ALA A CA 1
ATOM 1523 C C . ALA A 1 191 ? -17.781 -20.875 -25.094 1 98.56 191 ALA A C 1
ATOM 1525 O O . ALA A 1 191 ? -16.562 -20.812 -25.266 1 98.56 191 ALA A O 1
ATOM 1526 N N . ALA A 1 192 ? -18.516 -21.984 -25.328 1 98.12 192 ALA A N 1
ATOM 1527 C CA . ALA A 1 192 ? -17.844 -23.203 -25.828 1 98.12 192 ALA A CA 1
ATOM 1528 C C . ALA A 1 192 ? -18.828 -24.094 -26.578 1 98.12 192 ALA A C 1
ATOM 1530 O O . ALA A 1 192 ? -20.047 -24.062 -26.312 1 98.12 192 ALA A O 1
ATOM 1531 N N . TRP A 1 193 ? -18.328 -24.906 -27.453 1 98.25 193 TRP A N 1
ATOM 1532 C CA . TRP A 1 193 ? -19.125 -25.859 -28.234 1 98.25 193 TRP A CA 1
ATOM 1533 C C . TRP A 1 193 ? -19.578 -27.016 -27.359 1 98.25 193 TRP A C 1
ATOM 1535 O O . TRP A 1 193 ? -18.906 -27.391 -26.406 1 98.25 193 TRP A O 1
ATOM 1545 N N . GLY A 1 194 ? -20.75 -27.547 -27.688 1 97.69 194 GLY A N 1
ATOM 1546 C CA . GLY A 1 194 ? -21.141 -28.859 -27.219 1 97.69 194 GLY A CA 1
ATOM 1547 C C . GLY A 1 194 ? -20.562 -29.984 -28.047 1 97.69 194 GLY A C 1
ATOM 1548 O O . GLY A 1 194 ? -19.844 -29.75 -29.016 1 97.69 194 GLY A O 1
ATOM 1549 N N . PRO A 1 195 ? -20.891 -31.234 -27.672 1 96.62 195 PRO A N 1
ATOM 1550 C CA . PRO A 1 195 ? -20.266 -32.406 -28.328 1 96.62 195 PRO A CA 1
ATOM 1551 C C . PRO A 1 195 ? -20.938 -32.781 -29.641 1 96.62 195 PRO A C 1
ATOM 1553 O O . PRO A 1 195 ? -20.422 -33.594 -30.391 1 96.62 195 PRO A O 1
ATOM 1556 N N . THR A 1 196 ? -22.109 -32.156 -29.969 1 96.25 196 THR A N 1
ATOM 1557 C CA . THR A 1 196 ? -22.844 -32.531 -31.172 1 96.25 196 THR A CA 1
ATOM 1558 C C . THR A 1 196 ? -23.125 -31.312 -32.031 1 96.25 196 THR A C 1
ATOM 1560 O O . THR A 1 196 ? -23.625 -30.297 -31.547 1 96.25 196 THR A O 1
ATOM 1563 N N . GLY A 1 197 ? -22.781 -31.516 -33.25 1 96.88 197 GLY A N 1
ATOM 1564 C CA . GLY A 1 197 ? -23.031 -30.406 -34.156 1 96.88 197 GLY A CA 1
ATOM 1565 C C . GLY A 1 197 ? -22.312 -29.125 -33.781 1 96.88 197 GLY A C 1
ATOM 1566 O O . GLY A 1 197 ? -21.109 -29.141 -33.531 1 96.88 197 GLY A O 1
ATOM 1567 N N . ASN A 1 198 ? -23.188 -28.109 -33.875 1 97.81 198 ASN A N 1
ATOM 1568 C CA . ASN A 1 198 ? -22.656 -26.812 -33.438 1 97.81 198 ASN A CA 1
ATOM 1569 C C . ASN A 1 198 ? -23.484 -26.234 -32.312 1 97.81 198 ASN A C 1
ATOM 1571 O O . ASN A 1 198 ? -23.781 -25.047 -32.281 1 97.81 198 ASN A O 1
ATOM 1575 N N . GLN A 1 199 ? -23.922 -27.125 -31.391 1 97.06 199 GLN A N 1
ATOM 1576 C CA . GLN A 1 199 ? -24.547 -26.625 -30.172 1 97.06 199 GLN A CA 1
ATOM 1577 C C . GLN A 1 199 ? -23.562 -25.828 -29.312 1 97.06 199 GLN A C 1
ATOM 1579 O O . GLN A 1 199 ? -22.359 -26.062 -29.391 1 97.06 199 GLN A O 1
ATOM 1584 N N . LEU A 1 200 ? -24.094 -24.938 -28.578 1 98.06 200 LEU A N 1
ATOM 1585 C CA . LEU A 1 200 ? -23.25 -23.984 -27.875 1 98.06 200 LEU A CA 1
ATOM 1586 C C . LEU A 1 200 ? -23.812 -23.656 -26.5 1 98.06 200 LEU A C 1
ATOM 1588 O O . LEU A 1 200 ? -25.031 -23.578 -26.328 1 98.06 200 LEU A O 1
ATOM 1592 N N . VAL A 1 201 ? -22.922 -23.484 -25.562 1 98.5 201 VAL A N 1
ATOM 1593 C CA . VAL A 1 201 ? -23.266 -22.953 -24.25 1 98.5 201 VAL A CA 1
ATOM 1594 C C . VAL A 1 201 ? -22.469 -21.672 -23.984 1 98.5 201 VAL A C 1
ATOM 1596 O O . VAL A 1 201 ? -21.328 -21.547 -24.438 1 98.5 201 VAL A O 1
ATOM 1599 N N . TYR A 1 202 ? -23.031 -20.75 -23.359 1 98.62 202 TYR A N 1
ATOM 1600 C CA . TYR A 1 202 ? -22.281 -19.562 -22.938 1 98.62 202 TYR A CA 1
ATOM 1601 C C . TYR A 1 202 ? -22.812 -19.031 -21.609 1 98.62 202 TYR A C 1
ATOM 1603 O O . TYR A 1 202 ? -23.859 -19.453 -21.141 1 98.62 202 TYR A O 1
ATOM 1611 N N . VAL A 1 203 ? -22.047 -18.234 -20.969 1 98.81 203 VAL A N 1
ATOM 1612 C CA . VAL A 1 203 ? -22.406 -17.594 -19.703 1 98.81 203 VAL A CA 1
ATOM 1613 C C . VAL A 1 203 ? -22.391 -16.078 -19.859 1 98.81 203 VAL A C 1
ATOM 1615 O O . VAL A 1 203 ? -21.406 -15.516 -20.344 1 98.81 203 VAL A O 1
ATOM 1618 N N . LEU A 1 204 ? -23.453 -15.492 -19.484 1 98.38 204 LEU A N 1
ATOM 1619 C CA . LEU A 1 204 ? -23.641 -14.047 -19.5 1 98.38 204 LEU A CA 1
ATOM 1620 C C . LEU A 1 204 ? -24.234 -13.57 -18.188 1 98.38 204 LEU A C 1
ATOM 1622 O O . LEU A 1 204 ? -25.25 -14.094 -17.719 1 98.38 204 LEU A O 1
ATOM 1626 N N . ASP A 1 205 ? -23.547 -12.648 -17.547 1 97.75 205 ASP A N 1
ATOM 1627 C CA . ASP A 1 205 ? -24 -12.078 -16.281 1 97.75 205 ASP A CA 1
ATOM 1628 C C . ASP A 1 205 ? -24.203 -13.164 -15.227 1 97.75 205 ASP A C 1
ATOM 1630 O O . ASP A 1 205 ? -25.203 -13.156 -14.508 1 97.75 205 ASP A O 1
ATOM 1634 N N . ASN A 1 206 ? -23.375 -14.125 -15.258 1 98.38 206 ASN A N 1
ATOM 1635 C CA . ASN A 1 206 ? -23.328 -15.234 -14.312 1 98.38 206 ASN A CA 1
ATOM 1636 C C . ASN A 1 206 ? -24.484 -16.203 -14.531 1 98.38 206 ASN A C 1
ATOM 1638 O O . ASN A 1 206 ? -24.828 -16.984 -13.633 1 98.38 206 ASN A O 1
ATOM 1642 N N . ASP A 1 207 ? -25.109 -16.156 -15.633 1 98.75 207 ASP A N 1
ATOM 1643 C CA . ASP A 1 207 ? -26.156 -17.109 -15.961 1 98.75 207 ASP A CA 1
ATOM 1644 C C . ASP A 1 207 ? -25.797 -17.938 -17.188 1 98.75 207 ASP A C 1
ATOM 1646 O O . ASP A 1 207 ? -25.141 -17.438 -18.109 1 98.75 207 ASP A O 1
ATOM 1650 N N . VAL A 1 208 ? -26.312 -19.188 -17.203 1 98.75 208 VAL A N 1
ATOM 1651 C CA . VAL A 1 208 ? -25.969 -20.141 -18.234 1 98.75 208 VAL A CA 1
ATOM 1652 C C . VAL A 1 208 ? -27.016 -20.109 -19.344 1 98.75 208 VAL A C 1
ATOM 1654 O O . VAL A 1 208 ? -28.219 -20.125 -19.062 1 98.75 208 VAL A O 1
ATOM 1657 N N . TYR A 1 209 ? -26.594 -20.016 -20.562 1 98.5 209 TYR A N 1
ATOM 1658 C CA . TYR A 1 209 ? -27.438 -20.062 -21.75 1 98.5 209 TYR A CA 1
ATOM 1659 C C . TYR A 1 209 ? -27.047 -21.219 -22.656 1 98.5 209 TYR A C 1
ATOM 1661 O O . TYR A 1 209 ? -25.875 -21.594 -22.719 1 98.5 209 TYR A O 1
ATOM 1669 N N . TYR A 1 210 ? -28.094 -21.781 -23.344 1 98.12 210 TYR A N 1
ATOM 1670 C CA . TYR A 1 210 ? -27.891 -22.891 -24.25 1 98.12 210 TYR A CA 1
ATOM 1671 C C . TYR A 1 210 ? -28.484 -22.594 -25.625 1 98.12 210 TYR A C 1
ATOM 1673 O O . TYR A 1 210 ? -29.547 -22 -25.734 1 98.12 210 TYR A O 1
ATOM 1681 N N . MET A 1 211 ? -27.703 -22.969 -26.641 1 97.81 211 MET A N 1
ATOM 1682 C CA . MET A 1 211 ? -28.172 -22.938 -28.016 1 97.81 211 MET A CA 1
ATOM 1683 C C . MET A 1 211 ? -28 -24.297 -28.672 1 97.81 211 MET A C 1
ATOM 1685 O O . MET A 1 211 ? -26.891 -24.859 -28.688 1 97.81 211 MET A O 1
ATOM 1689 N N . SER A 1 212 ? -29.047 -24.75 -29.297 1 96.75 212 SER A N 1
ATOM 1690 C CA . SER A 1 212 ? -28.969 -26.047 -29.953 1 96.75 212 SER A CA 1
ATOM 1691 C C . SER A 1 212 ? -28.094 -25.984 -31.203 1 96.75 212 SER A C 1
ATOM 1693 O O . SER A 1 212 ? -27.562 -27.016 -31.641 1 96.75 212 SER A O 1
ATOM 1695 N N . ASP A 1 213 ? -28.016 -24.922 -31.766 1 96.38 213 ASP A N 1
ATOM 1696 C CA . ASP A 1 213 ? -27.094 -24.578 -32.844 1 96.38 213 ASP A CA 1
ATOM 1697 C C . ASP A 1 213 ? -26.844 -23.078 -32.875 1 96.38 213 ASP A C 1
ATOM 1699 O O . ASP A 1 213 ? -27.5 -22.312 -32.188 1 96.38 213 ASP A O 1
ATOM 1703 N N . VAL A 1 214 ? -25.969 -22.672 -33.75 1 95.69 214 VAL A N 1
ATOM 1704 C CA . VAL A 1 214 ? -25.484 -21.297 -33.688 1 95.69 214 VAL A CA 1
ATOM 1705 C C . VAL A 1 214 ? -26.594 -20.344 -34.156 1 95.69 214 VAL A C 1
ATOM 1707 O O . VAL A 1 214 ? -26.562 -19.156 -33.812 1 95.69 214 VAL A O 1
ATOM 1710 N N . ASN A 1 215 ? -27.578 -20.844 -34.781 1 93.88 215 ASN A N 1
ATOM 1711 C CA . ASN A 1 215 ? -28.672 -20 -35.25 1 93.88 215 ASN A CA 1
ATOM 1712 C C . ASN A 1 215 ? -29.906 -20.109 -34.375 1 93.88 215 ASN A C 1
ATOM 1714 O O . ASN A 1 215 ? -30.875 -19.375 -34.562 1 93.88 215 ASN A O 1
ATOM 1718 N N . ALA A 1 216 ? -29.875 -20.922 -33.406 1 95.62 216 ALA A N 1
ATOM 1719 C CA . ALA A 1 216 ? -31.016 -21.141 -32.531 1 95.62 216 ALA A CA 1
ATOM 1720 C C . ALA A 1 216 ? -31.172 -19.984 -31.531 1 95.62 216 ALA A C 1
ATOM 1722 O O . ALA A 1 216 ? -30.203 -19.281 -31.25 1 95.62 216 ALA A O 1
ATOM 1723 N N . LYS A 1 217 ? -32.406 -19.781 -31.109 1 94.81 217 LYS A N 1
ATOM 1724 C CA . LYS A 1 217 ? -32.625 -18.828 -30.031 1 94.81 217 LYS A CA 1
ATOM 1725 C C . LYS A 1 217 ? -32.031 -19.344 -28.719 1 94.81 217 LYS A C 1
ATOM 1727 O O . LYS A 1 217 ? -32.219 -20.5 -28.344 1 94.81 217 LYS A O 1
ATOM 1732 N N . PRO A 1 218 ? -31.359 -18.484 -28.078 1 96.25 218 PRO A N 1
ATOM 1733 C CA . PRO A 1 218 ? -30.75 -18.891 -26.812 1 96.25 218 PRO A CA 1
ATOM 1734 C C . PRO A 1 218 ? -31.797 -19.234 -25.75 1 96.25 218 PRO A C 1
ATOM 1736 O O . PRO A 1 218 ? -32.781 -18.516 -25.594 1 96.25 218 PRO A O 1
ATOM 1739 N N . ARG A 1 219 ? -31.609 -20.266 -25.078 1 96.62 219 ARG A N 1
ATOM 1740 C CA . ARG A 1 219 ? -32.406 -20.672 -23.922 1 96.62 219 ARG A CA 1
ATOM 1741 C C . ARG A 1 219 ? -31.656 -20.391 -22.625 1 96.62 219 ARG A C 1
ATOM 1743 O O . ARG A 1 219 ? -30.562 -20.906 -22.406 1 96.62 219 ARG A O 1
ATOM 1750 N N . GLN A 1 220 ? -32.25 -19.594 -21.781 1 97.25 220 GLN A N 1
ATOM 1751 C CA . GLN A 1 220 ? -31.641 -19.312 -20.484 1 97.25 220 GLN A CA 1
ATOM 1752 C C . GLN A 1 220 ? -31.906 -20.453 -19.484 1 97.25 220 GLN A C 1
ATOM 1754 O O . GLN A 1 220 ? -33.062 -20.766 -19.203 1 97.25 220 GLN A O 1
ATOM 1759 N N . LEU A 1 221 ? -30.891 -21.047 -18.969 1 97.75 221 LEU A N 1
ATOM 1760 C CA . LEU A 1 221 ? -31.031 -22.188 -18.094 1 97.75 221 LEU A CA 1
ATOM 1761 C C . LEU A 1 221 ? -31.094 -21.75 -16.625 1 97.75 221 LEU A C 1
ATOM 1763 O O . LEU A 1 221 ? -31.719 -22.406 -15.797 1 97.75 221 LEU A O 1
ATOM 1767 N N . THR A 1 222 ? -30.312 -20.719 -16.266 1 98.19 222 THR A N 1
ATOM 1768 C CA . THR A 1 222 ? -30.312 -20.203 -14.891 1 98.19 222 THR A CA 1
ATOM 1769 C C . THR A 1 222 ? -30.688 -18.734 -14.859 1 98.19 222 THR A C 1
ATOM 1771 O O . THR A 1 222 ? -30.484 -18.016 -15.844 1 98.19 222 THR A O 1
ATOM 1774 N N . LYS A 1 223 ? -31.203 -18.188 -13.656 1 97.69 223 LYS A N 1
ATOM 1775 C CA . LYS A 1 223 ? -31.641 -16.812 -13.508 1 97.69 223 LYS A CA 1
ATOM 1776 C C . LYS A 1 223 ? -31.172 -16.234 -12.18 1 97.69 223 LYS A C 1
ATOM 1778 O O . LYS A 1 223 ? -31.594 -15.133 -11.789 1 97.69 223 LYS A O 1
ATOM 1783 N N . THR A 1 224 ? -30.344 -16.922 -11.531 1 98.12 224 THR A N 1
ATOM 1784 C CA . THR A 1 224 ? -29.984 -16.547 -10.164 1 98.12 224 THR A CA 1
ATOM 1785 C C . THR A 1 224 ? -28.656 -15.797 -10.156 1 98.12 224 THR A C 1
ATOM 1787 O O . THR A 1 224 ? -28.156 -15.43 -9.086 1 98.12 224 THR A O 1
ATOM 1790 N N . GLY A 1 225 ? -28.047 -15.594 -11.289 1 98.5 225 GLY A N 1
ATOM 1791 C CA . GLY A 1 225 ? -26.734 -14.969 -11.344 1 98.5 225 GLY A CA 1
ATOM 1792 C C . GLY A 1 225 ? -26.703 -13.594 -10.711 1 98.5 225 GLY A C 1
ATOM 1793 O O . GLY A 1 225 ? -27.625 -12.789 -10.898 1 98.5 225 GLY A O 1
ATOM 1794 N N . VAL A 1 226 ? -25.766 -13.406 -9.82 1 98.06 226 VAL A N 1
ATOM 1795 C CA . VAL A 1 226 ? -25.469 -12.102 -9.242 1 98.06 226 VAL A CA 1
ATOM 1796 C C . VAL A 1 226 ? -23.984 -11.797 -9.383 1 98.06 226 VAL A C 1
ATOM 1798 O O . VAL A 1 226 ? -23.125 -12.547 -8.898 1 98.06 226 VAL A O 1
ATOM 1801 N N . ASP A 1 227 ? -23.672 -10.695 -10.023 1 95.5 227 ASP A N 1
ATOM 1802 C CA . ASP A 1 227 ? -22.281 -10.32 -10.305 1 95.5 227 ASP A CA 1
ATOM 1803 C C . ASP A 1 227 ? -21.453 -10.289 -9.023 1 95.5 227 ASP A C 1
ATOM 1805 O O . ASP A 1 227 ? -21.859 -9.688 -8.031 1 95.5 227 ASP A O 1
ATOM 1809 N N . GLY A 1 228 ? -20.406 -11.016 -9.062 1 95.19 228 GLY A N 1
ATOM 1810 C CA . GLY A 1 228 ? -19.453 -11.031 -7.965 1 95.19 228 GLY A CA 1
ATOM 1811 C C . GLY A 1 228 ? -19.922 -11.852 -6.777 1 95.19 228 GLY A C 1
ATOM 1812 O O . GLY A 1 228 ? -19.188 -11.977 -5.785 1 95.19 228 GLY A O 1
ATOM 1813 N N . ILE A 1 229 ? -21.109 -12.516 -6.812 1 97.69 229 ILE A N 1
ATOM 1814 C CA . ILE A 1 229 ? -21.656 -13.148 -5.617 1 97.69 229 ILE A CA 1
ATOM 1815 C C . ILE A 1 229 ? -22.109 -14.57 -5.949 1 97.69 229 ILE A C 1
ATOM 1817 O O . ILE A 1 229 ? -21.719 -15.531 -5.285 1 97.69 229 ILE A O 1
ATOM 1821 N N . ILE A 1 230 ? -22.969 -14.68 -7.008 1 98.69 230 ILE A N 1
ATOM 1822 C CA . ILE A 1 230 ? -23.5 -15.984 -7.398 1 98.69 230 ILE A CA 1
ATOM 1823 C C . ILE A 1 230 ? -23.047 -16.312 -8.82 1 98.69 230 ILE A C 1
ATOM 1825 O O . ILE A 1 230 ? -23.375 -15.578 -9.758 1 98.69 230 ILE A O 1
ATOM 1829 N N . PHE A 1 231 ? -22.391 -17.391 -9.016 1 98.75 231 PHE A N 1
ATOM 1830 C CA . PHE A 1 231 ? -21.828 -17.797 -10.289 1 98.75 231 PHE A CA 1
ATOM 1831 C C . PHE A 1 231 ? -22.453 -19.109 -10.758 1 98.75 231 PHE A C 1
ATOM 1833 O O . PHE A 1 231 ? -22.391 -20.125 -10.047 1 98.75 231 PHE A O 1
ATOM 1840 N N . ASN A 1 232 ? -23 -19.141 -11.969 1 98.81 232 ASN A N 1
ATOM 1841 C CA . ASN A 1 232 ? -23.5 -20.359 -12.578 1 98.81 232 ASN A CA 1
ATOM 1842 C C . ASN A 1 232 ? -22.672 -20.766 -13.789 1 98.81 232 ASN A C 1
ATOM 1844 O O . ASN A 1 232 ? -22.5 -19.984 -14.727 1 98.81 232 ASN A O 1
ATOM 1848 N N . GLY A 1 233 ? -22.141 -21.922 -13.742 1 98.81 233 GLY A N 1
ATOM 1849 C CA . GLY A 1 233 ? -21.422 -22.453 -14.883 1 98.81 233 GLY A CA 1
ATOM 1850 C C . GLY A 1 233 ? -20 -21.938 -14.984 1 98.81 233 GLY A C 1
ATOM 1851 O O . GLY A 1 233 ? -19.219 -22.391 -15.828 1 98.81 233 GLY A O 1
ATOM 1852 N N . ILE A 1 234 ? -19.672 -20.969 -14.219 1 98.69 234 ILE A N 1
ATOM 1853 C CA . ILE A 1 234 ? -18.312 -20.484 -14.078 1 98.69 234 ILE A CA 1
ATOM 1854 C C . ILE A 1 234 ? -17.922 -20.438 -12.602 1 98.69 234 ILE A C 1
ATOM 1856 O O . ILE A 1 234 ? -18.781 -20.266 -11.734 1 98.69 234 ILE A O 1
ATOM 1860 N N . PRO A 1 235 ? -16.672 -20.609 -12.336 1 98.38 235 PRO A N 1
ATOM 1861 C CA . PRO A 1 235 ? -16.266 -20.688 -10.93 1 98.38 235 PRO A CA 1
ATOM 1862 C C . PRO A 1 235 ? -16.109 -19.328 -10.273 1 98.38 235 PRO A C 1
ATOM 1864 O O . PRO A 1 235 ? -15.906 -18.328 -10.961 1 98.38 235 PRO A O 1
ATOM 1867 N N . ASP A 1 236 ? -16.344 -19.297 -8.922 1 98.19 236 ASP A N 1
ATOM 1868 C CA . ASP A 1 236 ? -15.859 -18.156 -8.133 1 98.19 236 ASP A CA 1
ATOM 1869 C C . ASP A 1 236 ? -14.336 -18.203 -7.984 1 98.19 236 ASP A C 1
ATOM 1871 O O . ASP A 1 236 ? -13.672 -19.016 -8.625 1 98.19 236 ASP A O 1
ATOM 1875 N N . TRP A 1 237 ? -13.805 -17.266 -7.227 1 97.75 237 TRP A N 1
ATOM 1876 C CA . TRP A 1 237 ? -12.352 -17.125 -7.168 1 97.75 237 TRP A CA 1
ATOM 1877 C C . TRP A 1 237 ? -11.711 -18.375 -6.566 1 97.75 237 TRP A C 1
ATOM 1879 O O . TRP A 1 237 ? -10.766 -18.938 -7.129 1 97.75 237 TRP A O 1
ATOM 1889 N N . VAL A 1 238 ? -12.164 -18.875 -5.434 1 97.94 238 VAL A N 1
ATOM 1890 C CA . VAL A 1 238 ? -11.445 -19.922 -4.707 1 97.94 238 VAL A CA 1
ATOM 1891 C C . VAL A 1 238 ? -11.531 -21.234 -5.473 1 97.94 238 VAL A C 1
ATOM 1893 O O . VAL A 1 238 ? -10.578 -22.016 -5.484 1 97.94 238 VAL A O 1
ATOM 1896 N N . TYR A 1 239 ? -12.68 -21.562 -6.102 1 97.75 239 TYR A N 1
ATOM 1897 C CA . TYR A 1 239 ? -12.781 -22.797 -6.871 1 97.75 239 TYR A CA 1
ATOM 1898 C C . TYR A 1 239 ? -11.922 -22.734 -8.125 1 97.75 239 TYR A C 1
ATOM 1900 O O . TYR A 1 239 ? -11.336 -23.734 -8.531 1 97.75 239 TYR A O 1
ATOM 1908 N N . GLU A 1 240 ? -11.906 -21.625 -8.711 1 96.94 240 GLU A N 1
ATOM 1909 C CA . GLU A 1 240 ? -11.031 -21.5 -9.875 1 96.94 240 GLU A CA 1
ATOM 1910 C C . GLU A 1 240 ? -9.562 -21.641 -9.484 1 96.94 240 GLU A C 1
ATOM 1912 O O . GLU A 1 240 ? -8.797 -22.312 -10.164 1 96.94 240 GLU A O 1
ATOM 1917 N N . GLU A 1 241 ? -9.195 -21.031 -8.406 1 96.25 241 GLU A N 1
ATOM 1918 C CA . GLU A 1 241 ? -7.797 -20.906 -7.996 1 96.25 241 GLU A CA 1
ATOM 1919 C C . GLU A 1 241 ? -7.277 -22.219 -7.422 1 96.25 241 GLU A C 1
ATOM 1921 O O . GLU A 1 241 ? -6.156 -22.641 -7.719 1 96.25 241 GLU A O 1
ATOM 1926 N N . GLU A 1 242 ? -8.125 -22.906 -6.668 1 96.5 242 GLU A N 1
ATOM 1927 C CA . GLU A 1 242 ? -7.574 -23.969 -5.832 1 96.5 242 GLU A CA 1
ATOM 1928 C C . GLU A 1 242 ? -8.125 -25.344 -6.242 1 96.5 242 GLU A C 1
ATOM 1930 O O . GLU A 1 242 ? -7.539 -26.375 -5.914 1 96.5 242 GLU A O 1
ATOM 1935 N N . ILE A 1 243 ? -9.211 -25.359 -6.988 1 96.44 243 ILE A N 1
ATOM 1936 C CA . ILE A 1 243 ? -9.859 -26.656 -7.109 1 96.44 243 ILE A CA 1
ATOM 1937 C C . ILE A 1 243 ? -9.984 -27.031 -8.586 1 96.44 243 ILE A C 1
ATOM 1939 O O . ILE A 1 243 ? -9.383 -28 -9.039 1 96.44 243 ILE A O 1
ATOM 1943 N N . LEU A 1 244 ? -10.625 -26.141 -9.344 1 96.12 244 LEU A N 1
ATOM 1944 C CA . LEU A 1 244 ? -10.969 -26.547 -10.703 1 96.12 244 LEU A CA 1
ATOM 1945 C C . LEU A 1 244 ? -9.867 -26.141 -11.68 1 96.12 244 LEU A C 1
ATOM 1947 O O . LEU A 1 244 ? -9.711 -26.766 -12.734 1 96.12 244 LEU A O 1
ATOM 1951 N N . SER A 1 245 ? -9.188 -25.031 -11.391 1 95.19 245 SER A N 1
ATOM 1952 C CA . SER A 1 245 ? -8.102 -24.547 -12.242 1 95.19 245 SER A CA 1
ATOM 1953 C C . SER A 1 245 ? -8.555 -24.391 -13.688 1 95.19 245 SER A C 1
ATOM 1955 O O . SER A 1 245 ? -7.859 -24.812 -14.609 1 95.19 245 SER A O 1
ATOM 1957 N N . THR A 1 246 ? -9.672 -23.922 -13.891 1 95.88 246 THR A N 1
ATOM 1958 C CA . THR A 1 246 ? -10.266 -23.656 -15.195 1 95.88 246 THR A CA 1
ATOM 1959 C C . THR A 1 246 ? -11.281 -22.516 -15.102 1 95.88 246 THR A C 1
ATOM 1961 O O . THR A 1 246 ? -11.609 -22.062 -14.008 1 95.88 246 THR A O 1
ATOM 1964 N N . ASN A 1 247 ? -11.758 -22.047 -16.25 1 97.62 247 ASN A N 1
ATOM 1965 C CA . ASN A 1 247 ? -12.633 -20.875 -16.281 1 97.62 247 ASN A CA 1
ATOM 1966 C C . ASN A 1 247 ? -14.102 -21.281 -16.391 1 97.62 247 ASN A C 1
ATOM 1968 O O . ASN A 1 247 ? -14.953 -20.438 -16.672 1 97.62 247 ASN A O 1
ATOM 1972 N N . ASN A 1 248 ? -14.367 -22.547 -16.234 1 98.12 248 ASN A N 1
ATOM 1973 C CA . ASN A 1 248 ? -15.75 -22.984 -16.328 1 98.12 248 ASN A CA 1
ATOM 1974 C C . ASN A 1 248 ? -16.047 -24.141 -15.367 1 98.12 248 ASN A C 1
ATOM 1976 O O . ASN A 1 248 ? -15.117 -24.766 -14.852 1 98.12 248 ASN A O 1
ATOM 1980 N N . ALA A 1 249 ? -17.25 -24.328 -15.086 1 98.62 249 ALA A N 1
ATOM 1981 C CA . ALA A 1 249 ? -17.781 -25.438 -14.305 1 98.62 249 ALA A CA 1
ATOM 1982 C C . ALA A 1 249 ? -18.984 -26.078 -14.992 1 98.62 249 ALA A C 1
ATOM 1984 O O . ALA A 1 249 ? -20.047 -26.203 -14.383 1 98.62 249 ALA A O 1
ATOM 1985 N N . LEU A 1 250 ? -18.75 -26.484 -16.234 1 98.56 250 LEU A N 1
ATOM 1986 C CA . LEU A 1 250 ? -19.75 -27.094 -17.094 1 98.56 250 LEU A CA 1
ATOM 1987 C C . LEU A 1 250 ? -19.25 -28.422 -17.656 1 98.56 250 LEU A C 1
ATOM 1989 O O . LEU A 1 250 ? -18.094 -28.547 -18.031 1 98.56 250 LEU A O 1
ATOM 1993 N N . TRP A 1 251 ? -20.219 -29.438 -17.719 1 98.12 251 TRP A N 1
ATOM 1994 C CA . TRP A 1 251 ? -19.844 -30.75 -18.219 1 98.12 251 TRP A CA 1
ATOM 1995 C C . TRP A 1 251 ? -20.969 -31.344 -19.062 1 98.12 251 TRP A C 1
ATOM 1997 O O . TRP A 1 251 ? -22.078 -31.578 -18.578 1 98.12 251 TRP A O 1
ATOM 2007 N N . TRP A 1 252 ? -20.641 -31.688 -20.344 1 97.75 252 TRP A N 1
ATOM 2008 C CA . TRP A 1 252 ? -21.609 -32.188 -21.297 1 97.75 252 TRP A CA 1
ATOM 2009 C C . TRP A 1 252 ? -21.719 -33.719 -21.203 1 97.75 252 TRP A C 1
ATOM 2011 O O . TRP A 1 252 ? -20.719 -34.406 -21.047 1 97.75 252 TRP A O 1
ATOM 2021 N N . SER A 1 253 ? -23.016 -34.156 -21.297 1 97.06 253 SER A N 1
ATOM 2022 C CA . SER A 1 253 ? -23.156 -35.594 -21.578 1 97.06 253 SER A CA 1
ATOM 2023 C C . SER A 1 253 ? -22.609 -35.938 -22.969 1 97.06 253 SER A C 1
ATOM 2025 O O . SER A 1 253 ? -22.562 -35.062 -23.844 1 97.06 253 SER A O 1
ATOM 2027 N N . LYS A 1 254 ? -22.25 -37.219 -23.172 1 93.94 254 LYS A N 1
ATOM 2028 C CA . LYS A 1 254 ? -21.594 -37.594 -24.422 1 93.94 254 LYS A CA 1
ATOM 2029 C C . LYS A 1 254 ? -22.5 -37.375 -25.625 1 93.94 254 LYS A C 1
ATOM 2031 O O . LYS A 1 254 ? -22.031 -37 -26.703 1 93.94 254 LYS A O 1
ATOM 2036 N N . ASP A 1 255 ? -23.797 -37.531 -25.453 1 95.69 255 ASP A N 1
ATOM 2037 C CA . ASP A 1 255 ? -24.734 -37.406 -26.562 1 95.69 255 ASP A CA 1
ATOM 2038 C C . ASP A 1 255 ? -25.219 -35.969 -26.703 1 95.69 255 ASP A C 1
ATOM 2040 O O . ASP A 1 255 ? -26.031 -35.688 -27.578 1 95.69 255 ASP A O 1
ATOM 2044 N N . GLY A 1 256 ? -24.812 -35.094 -25.812 1 97 256 GLY A N 1
ATOM 2045 C CA . GLY A 1 256 ? -25.141 -33.688 -25.922 1 97 256 GLY A CA 1
ATOM 2046 C C . GLY A 1 256 ? -26.562 -33.375 -25.484 1 97 256 GLY A C 1
ATOM 2047 O O . GLY A 1 256 ? -27.031 -32.25 -25.672 1 97 256 GLY A O 1
ATOM 2048 N N . LYS A 1 257 ? -27.203 -34.25 -24.859 1 97 257 LYS A N 1
ATOM 2049 C CA . LYS A 1 257 ? -28.609 -34.031 -24.516 1 97 257 LYS A CA 1
ATOM 2050 C C . LYS A 1 257 ? -28.766 -33.5 -23.109 1 97 257 LYS A C 1
ATOM 2052 O O . LYS A 1 257 ? -29.828 -33 -22.734 1 97 257 LYS A O 1
ATOM 20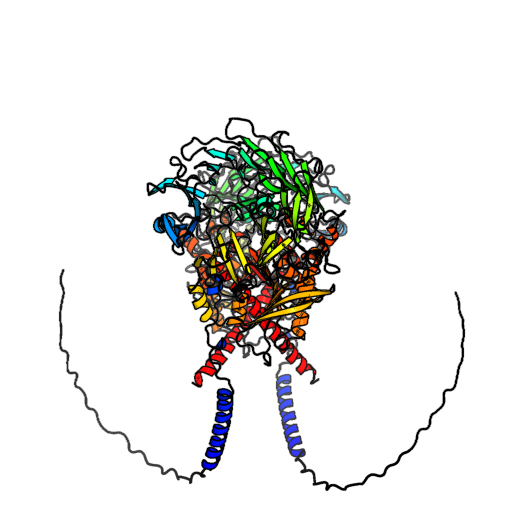57 N N . LYS A 1 258 ? -27.734 -33.656 -22.297 1 97.44 258 LYS A N 1
ATOM 2058 C CA . LYS A 1 258 ? -27.75 -33.125 -20.938 1 97.44 258 LYS A CA 1
ATOM 2059 C C . LYS A 1 258 ? -26.5 -32.281 -20.641 1 97.44 258 LYS A C 1
ATOM 2061 O O . LYS A 1 258 ? -25.438 -32.531 -21.219 1 97.44 258 LYS A O 1
ATOM 2066 N N . LEU A 1 259 ? -26.688 -31.297 -19.797 1 98 259 LEU A N 1
ATOM 2067 C CA . LEU A 1 259 ? -25.594 -30.438 -19.344 1 98 259 LEU A CA 1
ATOM 2068 C C . LEU A 1 259 ? -25.578 -30.359 -17.828 1 98 259 LEU A C 1
ATOM 2070 O O . LEU A 1 259 ? -26.578 -30.016 -17.203 1 98 259 LEU A O 1
ATOM 2074 N N . CYS A 1 260 ? -24.453 -30.766 -17.25 1 98.56 260 CYS A N 1
ATOM 2075 C CA . CYS A 1 260 ? -24.219 -30.562 -15.828 1 98.56 260 CYS A CA 1
ATOM 2076 C C . CYS A 1 260 ? -23.422 -29.297 -15.57 1 98.56 260 CYS A C 1
ATOM 2078 O O . CYS A 1 260 ? -22.531 -28.953 -16.344 1 98.56 260 CYS A O 1
ATOM 2080 N N . PHE A 1 261 ? -23.797 -28.547 -14.578 1 98.75 261 PHE A N 1
ATOM 2081 C CA . PHE A 1 261 ? -23 -27.391 -14.203 1 98.75 261 PHE A CA 1
ATOM 2082 C C . PHE A 1 261 ? -23.062 -27.156 -12.703 1 98.75 261 PHE A C 1
ATOM 2084 O O . PHE A 1 261 ? -23.969 -27.641 -12.031 1 98.75 261 PHE A O 1
ATOM 2091 N N . ALA A 1 262 ? -22.078 -26.422 -12.188 1 98.81 262 ALA A N 1
ATOM 2092 C CA . ALA A 1 262 ? -22.062 -26.047 -10.773 1 98.81 262 ALA A CA 1
ATOM 2093 C C . ALA A 1 262 ? -22.422 -24.578 -10.586 1 98.81 262 ALA A C 1
ATOM 2095 O O . ALA A 1 262 ? -22.203 -23.766 -11.484 1 98.81 262 ALA A O 1
ATOM 2096 N N . SER A 1 263 ? -23.047 -24.297 -9.469 1 98.81 263 SER A N 1
ATOM 2097 C CA . SER A 1 263 ? -23.328 -22.938 -9.016 1 98.81 263 SER A CA 1
ATOM 2098 C C . SER A 1 263 ? -22.609 -22.625 -7.707 1 98.81 263 SER A C 1
ATOM 2100 O O . SER A 1 263 ? -22.578 -23.469 -6.793 1 98.81 263 SER A O 1
ATOM 2102 N N . PHE A 1 264 ? -22.016 -21.453 -7.629 1 98.81 264 PHE A N 1
ATOM 2103 C CA . PHE A 1 264 ? -21.297 -21.016 -6.445 1 98.81 264 PHE A CA 1
ATOM 2104 C C . PHE A 1 264 ? -21.938 -19.781 -5.832 1 98.81 264 PHE A C 1
ATOM 2106 O O . PHE A 1 264 ? -22.297 -18.844 -6.551 1 98.81 264 PHE A O 1
ATOM 2113 N N . ASN A 1 265 ? -22.141 -19.781 -4.574 1 98.81 265 ASN A N 1
ATOM 2114 C CA . ASN A 1 265 ? -22.75 -18.703 -3.822 1 98.81 265 ASN A CA 1
ATOM 2115 C C . ASN A 1 265 ? -21.812 -18.141 -2.764 1 98.81 265 ASN A C 1
ATOM 2117 O O . ASN A 1 265 ? -21.609 -18.75 -1.712 1 98.81 265 ASN A O 1
ATOM 2121 N N . ASP A 1 266 ? -21.328 -16.953 -3.021 1 98.62 266 ASP A N 1
ATOM 2122 C CA . ASP A 1 266 ? -20.328 -16.328 -2.148 1 98.62 266 ASP A CA 1
ATOM 2123 C C . ASP A 1 266 ? -20.984 -15.328 -1.2 1 98.62 266 ASP A C 1
ATOM 2125 O O . ASP A 1 266 ? -20.312 -14.492 -0.601 1 98.62 266 ASP A O 1
ATOM 2129 N N . THR A 1 267 ? -22.234 -15.336 -0.992 1 98.31 267 THR A N 1
ATOM 2130 C CA . THR A 1 267 ? -22.969 -14.367 -0.185 1 98.31 267 THR A CA 1
ATOM 2131 C C . THR A 1 267 ? -22.344 -14.234 1.201 1 98.31 267 THR A C 1
ATOM 2133 O O . THR A 1 267 ? -22.219 -13.125 1.723 1 98.31 267 THR A O 1
ATOM 2136 N N . ASP A 1 268 ? -21.922 -15.352 1.772 1 98.19 268 ASP A N 1
ATOM 2137 C CA . ASP A 1 268 ? -21.469 -15.344 3.162 1 98.19 268 ASP A CA 1
ATOM 2138 C C . ASP A 1 268 ? -19.953 -15.328 3.248 1 98.19 268 ASP A C 1
ATOM 2140 O O . ASP A 1 268 ? -19.375 -15.445 4.336 1 98.19 268 ASP A O 1
ATOM 2144 N N . VAL A 1 269 ? -19.25 -15.25 2.139 1 98.44 269 VAL A N 1
ATOM 2145 C CA . VAL A 1 269 ? -17.797 -15.188 2.117 1 98.44 269 VAL A CA 1
ATOM 2146 C C . VAL A 1 269 ? -17.344 -13.773 2.434 1 98.44 269 VAL A C 1
ATOM 2148 O O . VAL A 1 269 ? -17.891 -12.797 1.915 1 98.44 269 VAL A O 1
ATOM 2151 N N . ASP A 1 270 ? -16.312 -13.648 3.289 1 97.69 270 ASP A N 1
ATOM 2152 C CA . ASP A 1 270 ? -15.773 -12.344 3.664 1 97.69 270 ASP A CA 1
ATOM 2153 C C . ASP A 1 270 ? -15.164 -11.633 2.457 1 97.69 270 ASP A C 1
ATOM 2155 O O . ASP A 1 270 ? -14.797 -12.273 1.472 1 97.69 270 ASP A O 1
ATOM 2159 N N . ILE A 1 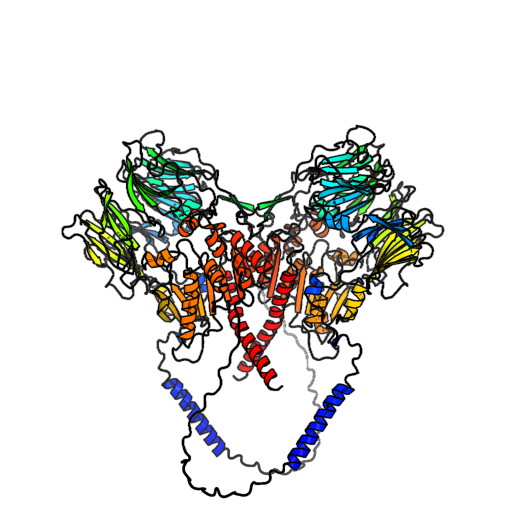271 ? -15.148 -10.297 2.582 1 96.38 271 ILE A N 1
ATOM 2160 C CA . ILE A 1 271 ? -14.773 -9.461 1.449 1 96.38 271 ILE A CA 1
ATOM 2161 C C . ILE A 1 271 ? -13.398 -8.836 1.7 1 96.38 271 ILE A C 1
ATOM 2163 O O . ILE A 1 271 ? -13.125 -8.336 2.795 1 96.38 271 ILE A O 1
ATOM 2167 N N . LEU A 1 272 ? -12.531 -8.938 0.765 1 95.62 272 LEU A N 1
ATOM 2168 C CA . LEU A 1 272 ? -11.273 -8.203 0.708 1 95.62 272 LEU A CA 1
ATOM 2169 C C . LEU A 1 272 ? -11.344 -7.082 -0.322 1 95.62 272 LEU A C 1
ATOM 2171 O O . LEU A 1 272 ? -11.758 -7.305 -1.461 1 95.62 272 LEU A O 1
ATOM 2175 N N . GLN A 1 273 ? -11 -5.863 0.067 1 95.06 273 GLN A N 1
ATOM 2176 C CA . GLN A 1 273 ? -11.023 -4.715 -0.831 1 95.06 273 GLN A CA 1
ATOM 2177 C C . GLN A 1 273 ? -9.656 -4.043 -0.904 1 95.06 273 GLN A C 1
ATOM 2179 O O . GLN A 1 273 ? -8.938 -3.971 0.097 1 95.06 273 GLN A O 1
ATOM 2184 N N . TYR A 1 274 ? -9.203 -3.613 -2.059 1 94.5 274 TYR A N 1
ATOM 2185 C CA . TYR A 1 274 ? -7.941 -2.91 -2.25 1 94.5 274 TYR A CA 1
ATOM 2186 C C . TYR A 1 274 ? -8.047 -1.893 -3.381 1 94.5 274 TYR A C 1
ATOM 2188 O O . TYR A 1 274 ? -8.875 -2.045 -4.285 1 94.5 274 TYR A O 1
ATOM 2196 N N . PRO A 1 275 ? -7.293 -0.858 -3.369 1 95.94 275 PRO A N 1
ATOM 2197 C CA . PRO A 1 275 ? -7.367 0.174 -4.406 1 95.94 275 PRO A CA 1
ATOM 2198 C C . PRO A 1 275 ? -6.668 -0.239 -5.699 1 95.94 275 PRO A C 1
ATOM 2200 O O . PRO A 1 275 ? -5.645 -0.927 -5.66 1 95.94 275 PRO A O 1
ATOM 2203 N N . HIS A 1 276 ? -7.215 0.12 -6.766 1 97 276 HIS A N 1
ATOM 2204 C CA . HIS A 1 276 ? -6.59 0.145 -8.086 1 97 276 HIS A CA 1
ATOM 2205 C C . HIS A 1 276 ? -6.32 1.575 -8.539 1 97 276 HIS A C 1
ATOM 2207 O O . HIS A 1 276 ? -7.254 2.357 -8.734 1 97 276 HIS A O 1
ATOM 2213 N N . TYR A 1 277 ? -5.098 1.955 -8.773 1 97.94 277 TYR A N 1
ATOM 2214 C CA . TYR A 1 277 ? -4.691 3.348 -8.922 1 97.94 277 TYR A CA 1
ATOM 2215 C C . TYR A 1 277 ? -4.867 3.812 -10.367 1 97.94 277 TYR A C 1
ATOM 2217 O O . TYR A 1 277 ? -5.105 4.996 -10.617 1 97.94 277 TYR A O 1
ATOM 2225 N N . GLY A 1 278 ? -4.73 2.957 -11.328 1 97.19 278 GLY A N 1
ATOM 2226 C CA . GLY A 1 278 ? -4.938 3.324 -12.719 1 97.19 278 GLY A CA 1
ATOM 2227 C C . GLY A 1 278 ? -3.758 4.062 -13.32 1 97.19 278 GLY A C 1
ATOM 2228 O O . GLY A 1 278 ? -2.631 3.941 -12.836 1 97.19 278 GLY A O 1
ATOM 2229 N N . SER A 1 279 ? -3.965 4.785 -14.422 1 96.62 279 SER A N 1
ATOM 2230 C CA . SER A 1 279 ? -2.9 5.438 -15.18 1 96.62 279 SER A CA 1
ATOM 2231 C C . SER A 1 279 ? -2.561 6.805 -14.586 1 96.62 279 SER A C 1
ATOM 2233 O O . SER A 1 279 ? -3.457 7.562 -14.211 1 96.62 279 SER A O 1
ATOM 2235 N N . TYR A 1 280 ? -1.273 7.148 -14.516 1 96.44 280 TYR A N 1
ATOM 2236 C CA . TYR A 1 280 ? -0.84 8.461 -14.047 1 96.44 280 TYR A CA 1
ATOM 2237 C C . TYR A 1 280 ? -0.852 9.477 -15.18 1 96.44 280 TYR A C 1
ATOM 2239 O O . TYR A 1 280 ? -0.658 10.672 -14.953 1 96.44 280 TYR A O 1
ATOM 2247 N N . ASN A 1 281 ? -1.141 9.039 -16.438 1 94.31 281 ASN A N 1
ATOM 2248 C CA . ASN A 1 281 ? -1.16 9.914 -17.594 1 94.31 281 ASN A CA 1
ATOM 2249 C C . ASN A 1 281 ? -2.568 10.43 -17.891 1 94.31 281 ASN A C 1
ATOM 2251 O O . ASN A 1 281 ? -2.758 11.273 -18.766 1 94.31 281 ASN A O 1
ATOM 2255 N N . ASP A 1 282 ? -3.557 9.875 -17.219 1 93.31 282 ASP A N 1
ATOM 2256 C CA . ASP A 1 282 ? -4.941 10.305 -17.391 1 93.31 282 ASP A CA 1
ATOM 2257 C C . ASP A 1 282 ? -5.309 11.391 -16.391 1 93.31 282 ASP A C 1
ATOM 2259 O O . ASP A 1 282 ? -5.492 11.117 -15.195 1 93.31 282 ASP A O 1
ATOM 2263 N N . VAL A 1 283 ? -5.508 12.586 -16.844 1 91.06 283 VAL A N 1
ATOM 2264 C CA . VAL A 1 283 ? -5.758 13.75 -15.984 1 91.06 283 VAL A CA 1
ATOM 2265 C C . VAL A 1 283 ? -7.094 13.578 -15.266 1 91.06 283 VAL A C 1
ATOM 2267 O O . VAL A 1 283 ? -7.355 14.258 -14.273 1 91.06 283 VAL A O 1
ATOM 2270 N N . ASN A 1 284 ? -7.941 12.664 -15.742 1 92.62 284 ASN A N 1
ATOM 2271 C CA . ASN A 1 284 ? -9.25 12.453 -15.133 1 92.62 284 ASN A CA 1
ATOM 2272 C C . ASN A 1 284 ? -9.203 11.352 -14.078 1 92.62 284 ASN A C 1
ATOM 2274 O O . ASN A 1 284 ? -10.156 11.172 -13.312 1 92.62 284 ASN A O 1
ATOM 2278 N N . ASN A 1 285 ? -8.148 10.578 -14.047 1 95.56 285 ASN A N 1
ATOM 2279 C CA . ASN A 1 285 ? -7.945 9.555 -13.031 1 95.56 285 ASN A CA 1
ATOM 2280 C C . ASN A 1 285 ? -7.402 10.148 -11.734 1 95.56 285 ASN A C 1
ATOM 2282 O O . ASN A 1 285 ? -6.207 10.062 -11.461 1 95.56 285 ASN A O 1
ATOM 2286 N N . VAL A 1 286 ? -8.32 10.656 -10.898 1 96.12 286 VAL A N 1
ATOM 2287 C CA . VAL A 1 286 ? -7.793 11.398 -9.75 1 96.12 286 VAL A CA 1
ATOM 2288 C C . VAL A 1 286 ? -8.141 10.664 -8.461 1 96.12 286 VAL A C 1
ATOM 2290 O O . VAL A 1 286 ? -7.566 10.945 -7.402 1 96.12 286 VAL A O 1
ATOM 2293 N N . TYR A 1 287 ? -9.086 9.703 -8.445 1 97.19 287 TYR A N 1
ATOM 2294 C CA . TYR A 1 287 ? -9.375 8.836 -7.305 1 97.19 287 TYR A CA 1
ATOM 2295 C C . TYR A 1 287 ? -9.156 7.375 -7.66 1 97.19 287 TYR A C 1
ATOM 2297 O O . TYR A 1 287 ? -9.617 6.906 -8.703 1 97.19 287 TYR A O 1
ATOM 2305 N N . PRO A 1 288 ? -8.445 6.57 -6.816 1 97 288 PRO A N 1
ATOM 2306 C CA . PRO A 1 288 ? -8.336 5.137 -7.09 1 97 288 PRO A CA 1
ATOM 2307 C C . PRO A 1 288 ? -9.688 4.426 -7.078 1 97 288 PRO A C 1
ATOM 2309 O O . PRO A 1 288 ? -10.594 4.824 -6.34 1 97 288 PRO A O 1
ATOM 2312 N N . GLU A 1 289 ? -9.773 3.465 -7.875 1 95.69 289 GLU A N 1
ATOM 2313 C CA . GLU A 1 289 ? -10.961 2.613 -7.859 1 95.69 289 GLU A CA 1
ATOM 2314 C C . GLU A 1 289 ? -10.828 1.505 -6.82 1 95.69 289 GLU A C 1
ATOM 2316 O O . GLU A 1 289 ? -9.742 0.958 -6.617 1 95.69 289 GLU A O 1
ATOM 2321 N N . LEU A 1 290 ? -11.953 1.181 -6.188 1 94.88 290 LEU A N 1
ATOM 2322 C CA . LEU A 1 290 ? -11.93 0.117 -5.191 1 94.88 290 LEU A CA 1
ATOM 2323 C C . LEU A 1 290 ? -12.297 -1.224 -5.816 1 94.88 290 LEU A C 1
ATOM 2325 O O . LEU A 1 290 ? -13.352 -1.354 -6.441 1 94.88 290 LEU A O 1
ATOM 2329 N N . MET A 1 291 ? -11.375 -2.164 -5.695 1 94.88 291 MET A N 1
ATOM 2330 C CA . MET A 1 291 ? -11.633 -3.535 -6.129 1 94.88 291 MET A CA 1
ATOM 2331 C C . MET A 1 291 ? -12.133 -4.391 -4.973 1 94.88 291 MET A C 1
ATOM 2333 O O . MET A 1 291 ? -11.672 -4.242 -3.84 1 94.88 291 MET A O 1
ATOM 2337 N N . THR A 1 292 ? -13.109 -5.246 -5.293 1 94.31 292 THR A N 1
ATOM 2338 C CA . THR A 1 292 ? -13.703 -6.117 -4.285 1 94.31 292 THR A CA 1
ATOM 2339 C C . THR A 1 292 ? -13.516 -7.582 -4.66 1 94.31 292 THR A C 1
ATOM 2341 O O . THR A 1 292 ? -13.766 -7.973 -5.805 1 94.31 292 THR A O 1
ATOM 2344 N N . LEU A 1 293 ? -13.062 -8.367 -3.746 1 95 293 LEU A N 1
ATOM 2345 C CA . LEU A 1 293 ? -12.852 -9.789 -3.943 1 95 293 LEU A CA 1
ATOM 2346 C C . LEU A 1 293 ? -13.375 -10.594 -2.754 1 95 293 LEU A C 1
ATOM 2348 O O . LEU A 1 293 ? -13.008 -10.32 -1.609 1 95 293 LEU A O 1
ATOM 2352 N N . ARG A 1 294 ? -14.328 -11.492 -3.027 1 97.25 294 ARG A N 1
ATOM 2353 C CA . ARG A 1 294 ? -14.703 -12.453 -1.993 1 97.25 294 ARG A CA 1
ATOM 2354 C C . ARG A 1 294 ? -13.641 -13.531 -1.842 1 97.25 294 ARG A C 1
ATOM 2356 O O . ARG A 1 294 ? -13.367 -14.281 -2.785 1 97.25 294 ARG A O 1
ATOM 2363 N N . TYR A 1 295 ? -13.031 -13.586 -0.71 1 97.75 295 TYR A N 1
ATOM 2364 C CA . TYR A 1 295 ? -11.828 -14.383 -0.469 1 97.75 295 TYR A CA 1
ATOM 2365 C C . TYR A 1 295 ? -11.914 -15.094 0.878 1 97.75 295 TYR A C 1
ATOM 2367 O O . TYR A 1 295 ? -11.664 -14.484 1.922 1 97.75 295 TYR A O 1
ATOM 2375 N N . PRO A 1 296 ? -12.242 -16.375 0.921 1 98.44 296 PRO A N 1
ATOM 2376 C CA . PRO A 1 296 ? -12.289 -17.094 2.193 1 98.44 296 PRO A CA 1
ATOM 2377 C C . PRO A 1 296 ? -10.898 -17.406 2.752 1 98.44 296 PRO A C 1
ATOM 2379 O O . PRO A 1 296 ? -10.164 -18.203 2.178 1 98.44 296 PRO A O 1
ATOM 2382 N N . LYS A 1 297 ? -10.578 -16.828 3.898 1 98.38 297 LYS A N 1
ATOM 2383 C CA . LYS A 1 297 ? -9.305 -17.109 4.555 1 98.38 297 LYS A CA 1
ATOM 2384 C C . LYS A 1 297 ? -9.414 -18.312 5.492 1 98.38 297 LYS A C 1
ATOM 2386 O O . LYS A 1 297 ? -10.508 -18.828 5.719 1 98.38 297 LYS A O 1
ATOM 2391 N N . ALA A 1 298 ? -8.289 -18.797 5.996 1 98.25 298 ALA A N 1
ATOM 2392 C CA . ALA A 1 298 ? -8.266 -19.984 6.863 1 98.25 298 ALA A CA 1
ATOM 2393 C C . ALA A 1 298 ? -9.211 -19.797 8.055 1 98.25 298 ALA A C 1
ATOM 2395 O O . ALA A 1 298 ? -9.18 -18.781 8.734 1 98.25 298 ALA A O 1
ATOM 2396 N N . GLY A 1 299 ? -10.008 -20.734 8.273 1 97.56 299 GLY A N 1
ATOM 2397 C CA . GLY A 1 299 ? -10.922 -20.734 9.398 1 97.56 299 GLY A CA 1
ATOM 2398 C C . GLY A 1 299 ? -12.203 -19.969 9.125 1 97.56 299 GLY A C 1
ATOM 2399 O O . GLY A 1 299 ? -13.141 -20 9.93 1 97.56 299 GLY A O 1
ATOM 2400 N N . LYS A 1 300 ? -12.312 -19.281 7.98 1 97.75 300 LYS A N 1
ATOM 2401 C CA . LYS A 1 300 ? -13.469 -18.453 7.66 1 97.75 300 LYS A CA 1
ATOM 2402 C C . LYS A 1 300 ? -14.422 -19.188 6.719 1 97.75 300 LYS A C 1
ATOM 2404 O O . LYS A 1 300 ? -14.156 -20.312 6.32 1 97.75 300 LYS A O 1
ATOM 2409 N N . THR A 1 301 ? -15.547 -18.594 6.355 1 98.06 301 THR A N 1
ATOM 2410 C CA . THR A 1 301 ? -16.625 -19.25 5.617 1 98.06 301 THR A CA 1
ATOM 2411 C C . THR A 1 301 ? -16.234 -19.422 4.152 1 98.06 301 THR A C 1
ATOM 2413 O O . THR A 1 301 ? -15.789 -18.484 3.498 1 98.06 301 THR A O 1
ATOM 2416 N N . ASN A 1 302 ? -16.375 -20.672 3.672 1 98.31 302 ASN A N 1
ATOM 2417 C CA . ASN A 1 302 ? -16.219 -20.969 2.254 1 98.31 302 ASN A CA 1
ATOM 2418 C C . ASN A 1 302 ? -17.5 -20.734 1.48 1 98.31 302 ASN A C 1
ATOM 2420 O O . ASN A 1 302 ? -18.578 -20.656 2.074 1 98.31 302 ASN A O 1
ATOM 2424 N N . PRO A 1 303 ? -17.391 -20.625 0.149 1 98.19 303 PRO A N 1
ATOM 2425 C CA . PRO A 1 303 ? -18.625 -20.531 -0.638 1 98.19 303 PRO A CA 1
ATOM 2426 C C . PRO A 1 303 ? -19.484 -21.797 -0.557 1 98.19 303 PRO A C 1
ATOM 2428 O O . PRO A 1 303 ? -18.953 -22.891 -0.456 1 98.19 303 PRO A O 1
ATOM 2431 N N . ASN A 1 304 ? -20.781 -21.547 -0.661 1 97.75 304 ASN A N 1
ATOM 2432 C CA . ASN A 1 304 ? -21.688 -22.672 -0.902 1 97.75 304 ASN A CA 1
ATOM 2433 C C . ASN A 1 304 ? -21.766 -23.016 -2.389 1 97.75 304 ASN A C 1
ATOM 2435 O O . ASN A 1 304 ? -21.594 -22.141 -3.238 1 97.75 304 ASN A O 1
ATOM 2439 N N . PHE A 1 305 ? -21.969 -24.266 -2.607 1 98.12 305 PHE A N 1
ATOM 2440 C CA . PHE A 1 305 ? -22.109 -24.641 -4.012 1 98.12 305 PHE A CA 1
ATOM 2441 C C . PHE A 1 305 ? -23.219 -25.672 -4.191 1 98.12 305 PHE A C 1
ATOM 2443 O O . PHE A 1 305 ? -23.641 -26.312 -3.227 1 98.12 305 PHE A O 1
ATOM 2450 N N . THR A 1 306 ? -23.734 -25.719 -5.402 1 98.19 306 THR A N 1
ATOM 2451 C CA . THR A 1 306 ? -24.672 -26.75 -5.855 1 98.19 306 THR A CA 1
ATOM 2452 C C . THR A 1 306 ? -24.297 -27.234 -7.254 1 98.19 306 THR A C 1
ATOM 2454 O O . THR A 1 306 ? -23.656 -26.516 -8.016 1 98.19 306 THR A O 1
ATOM 2457 N N . ILE A 1 307 ? -24.609 -28.484 -7.484 1 98.62 307 ILE A N 1
ATOM 2458 C CA . ILE A 1 307 ? -24.422 -29.078 -8.805 1 98.62 307 ILE A CA 1
ATOM 2459 C C . ILE A 1 307 ? -25.781 -29.391 -9.414 1 98.62 307 ILE A C 1
ATOM 2461 O O . ILE A 1 307 ? -26.656 -29.953 -8.742 1 98.62 307 ILE A O 1
ATOM 2465 N N . TRP A 1 308 ? -25.938 -29.016 -10.68 1 98.56 308 TRP A N 1
ATOM 2466 C CA . TRP A 1 308 ? -27.234 -29.125 -11.359 1 98.56 308 TRP A CA 1
ATOM 2467 C C . TRP A 1 308 ? -27.094 -29.891 -12.672 1 98.56 308 TRP A C 1
ATOM 2469 O O . TRP A 1 308 ? -26.031 -29.875 -13.297 1 98.56 308 TRP A O 1
ATOM 2479 N N . VAL A 1 309 ? -28.203 -30.547 -13.094 1 98.25 309 VAL A N 1
ATOM 2480 C CA . VAL A 1 309 ? -28.281 -31.172 -14.406 1 98.25 309 VAL A CA 1
ATOM 2481 C C . VAL A 1 309 ? -29.469 -30.609 -15.188 1 98.25 309 VAL A C 1
ATOM 2483 O O . VAL A 1 309 ? -30.594 -30.578 -14.68 1 98.25 309 VAL A O 1
ATOM 2486 N N . ALA A 1 310 ? -29.188 -30.141 -16.344 1 97.75 310 ALA A N 1
ATOM 2487 C CA . ALA A 1 310 ? -30.219 -29.656 -17.266 1 97.75 310 ALA A CA 1
ATOM 2488 C C . ALA A 1 310 ? -30.484 -30.672 -18.359 1 97.75 310 ALA A C 1
ATOM 2490 O O . ALA A 1 310 ? -29.547 -31.141 -19.016 1 97.75 310 ALA A O 1
ATOM 2491 N N . ASP A 1 311 ? -31.719 -31 -18.547 1 95.62 311 ASP A N 1
ATOM 2492 C CA . ASP A 1 311 ? -32.125 -31.734 -19.734 1 95.62 311 ASP A CA 1
ATOM 2493 C C . ASP A 1 311 ? -32.375 -30.797 -20.906 1 95.62 311 ASP A C 1
ATOM 2495 O O . ASP A 1 311 ? -33.281 -29.953 -20.875 1 95.62 311 ASP A O 1
ATOM 2499 N N . LEU A 1 312 ? -31.703 -30.953 -21.969 1 96.12 312 LEU A N 1
ATOM 2500 C CA . LEU A 1 312 ? -31.688 -29.984 -23.047 1 96.12 312 LEU A CA 1
ATOM 2501 C C . LEU A 1 312 ? -32.719 -30.344 -24.109 1 96.12 312 LEU A C 1
ATOM 2503 O O . LEU A 1 312 ? -32.969 -29.562 -25.031 1 96.12 312 LEU A O 1
ATOM 2507 N N . THR A 1 313 ? -33.281 -31.438 -23.984 1 91.44 313 THR A N 1
ATOM 2508 C CA . THR A 1 313 ? -34.25 -31.906 -24.969 1 91.44 313 THR A CA 1
ATOM 2509 C C . THR A 1 313 ? -35.656 -31.422 -24.609 1 91.44 313 THR A C 1
ATOM 2511 O O . THR A 1 313 ? -36.531 -31.422 -25.469 1 91.44 313 THR A O 1
ATOM 2514 N N . ALA A 1 314 ? -35.812 -31.141 -23.406 1 83.94 314 ALA A N 1
ATOM 2515 C CA . ALA A 1 314 ? -37.125 -30.688 -22.953 1 83.94 314 ALA A CA 1
ATOM 2516 C C . ALA A 1 314 ? -37 -29.453 -22.047 1 83.94 314 ALA A C 1
ATOM 2518 O O . ALA A 1 314 ? -35.875 -29.125 -21.594 1 83.94 314 ALA A O 1
ATOM 2519 N N . THR A 1 315 ? -38.125 -28.734 -22.109 1 79.94 315 THR A N 1
ATOM 2520 C CA . THR A 1 315 ? -38.156 -27.625 -21.188 1 79.94 315 THR A CA 1
ATOM 2521 C C . THR A 1 315 ? -38.594 -28.078 -19.797 1 79.94 315 THR A C 1
ATOM 2523 O O . THR A 1 315 ? -39.781 -28.156 -19.5 1 79.94 315 THR A O 1
ATOM 2526 N N . LYS A 1 316 ? -37.562 -28.625 -19.094 1 80.81 316 LYS A N 1
ATOM 2527 C CA . LYS A 1 316 ? -37.812 -29.109 -17.734 1 80.81 316 LYS A CA 1
ATOM 2528 C C . LYS A 1 316 ? -36.969 -28.328 -16.719 1 80.81 316 LYS A C 1
ATOM 2530 O O . LYS A 1 316 ? -36.031 -27.625 -17.109 1 80.81 316 LYS A O 1
ATOM 2535 N N . ASP A 1 317 ? -37.438 -28.516 -15.484 1 86.75 317 ASP A N 1
ATOM 2536 C CA . ASP A 1 317 ? -36.719 -27.891 -14.383 1 86.75 317 ASP A CA 1
ATOM 2537 C C . ASP A 1 317 ? -35.344 -28.547 -14.203 1 86.75 317 ASP A C 1
ATOM 2539 O O . ASP A 1 317 ? -35.156 -29.719 -14.539 1 86.75 317 ASP A O 1
ATOM 2543 N N . LEU A 1 318 ? -34.406 -27.75 -13.758 1 95.38 318 LEU A N 1
ATOM 2544 C CA . LEU A 1 318 ? -33.094 -28.25 -13.406 1 95.38 318 LEU A CA 1
ATOM 2545 C C . LEU A 1 318 ? -33.188 -29.281 -12.289 1 95.38 318 LEU A C 1
ATOM 2547 O O . LEU A 1 318 ? -34.031 -29.156 -11.391 1 95.38 318 LEU A O 1
ATOM 2551 N N . SER A 1 319 ? -32.406 -30.25 -12.328 1 96.88 319 SER A N 1
ATOM 2552 C CA . SER A 1 319 ? -32.312 -31.25 -11.266 1 96.88 319 SER A CA 1
ATOM 2553 C C . SER A 1 319 ? -31.047 -31.031 -10.43 1 96.88 319 SER A C 1
ATOM 2555 O O . SER A 1 319 ? -29.953 -30.828 -10.977 1 96.88 319 SER A O 1
ATOM 2557 N N . LYS A 1 320 ? -31.234 -31.109 -9.148 1 97.56 320 LYS A N 1
ATOM 2558 C CA . LYS A 1 320 ? -30.109 -30.891 -8.242 1 97.56 320 LYS A CA 1
ATOM 2559 C C . LYS A 1 320 ? -29.406 -32.219 -7.93 1 97.56 320 LYS A C 1
ATOM 2561 O O . LYS A 1 320 ? -30.047 -33.219 -7.641 1 97.56 320 LYS A O 1
ATOM 2566 N N . VAL A 1 321 ? -28.094 -32.25 -8.039 1 98.06 321 VAL A N 1
ATOM 2567 C CA . VAL A 1 321 ? -27.297 -33.406 -7.633 1 98.06 321 VAL A CA 1
ATOM 2568 C C . VAL A 1 321 ? -27.062 -33.375 -6.125 1 98.06 321 VAL A C 1
ATOM 2570 O O . VAL A 1 321 ? -26.656 -32.344 -5.574 1 98.06 321 VAL A O 1
ATOM 2573 N N . GLN A 1 322 ? -27.328 -34.469 -5.441 1 96.94 322 GLN A N 1
ATOM 2574 C CA . GLN A 1 322 ? -27.219 -34.531 -3.984 1 96.94 322 GLN A CA 1
ATOM 2575 C C . GLN A 1 322 ? -25.938 -35.25 -3.549 1 96.94 322 GLN A C 1
ATOM 2577 O O . GLN A 1 322 ? -25.578 -36.281 -4.102 1 96.94 322 GLN A O 1
ATOM 2582 N N . PRO A 1 323 ? -25.234 -34.656 -2.615 1 96.5 323 PRO A N 1
ATOM 2583 C CA . PRO A 1 323 ? -24.016 -35.312 -2.125 1 96.5 323 PRO A CA 1
ATOM 2584 C C . PRO A 1 323 ? -24.297 -36.656 -1.441 1 96.5 323 PRO A C 1
ATOM 2586 O O . PRO A 1 323 ? -25.438 -36.969 -1.107 1 96.5 323 PRO A O 1
ATOM 2589 N N . PRO A 1 324 ? -23.219 -37.438 -1.256 1 96.5 324 PRO A N 1
ATOM 2590 C CA . PRO A 1 324 ? -23.422 -38.688 -0.536 1 96.5 324 PRO A CA 1
ATOM 2591 C C . PRO A 1 324 ? -23.812 -38.5 0.923 1 96.5 324 PRO A C 1
ATOM 2593 O O . PRO A 1 324 ? -23.438 -37.5 1.535 1 96.5 324 PRO A O 1
ATOM 2596 N N . LYS A 1 325 ? -24.5 -39.438 1.524 1 95.56 325 LYS A N 1
ATOM 2597 C CA . LYS A 1 325 ? -25.031 -39.344 2.883 1 95.56 325 LYS A CA 1
ATOM 2598 C C . LYS A 1 325 ? -23.906 -39.188 3.9 1 95.56 325 LYS A C 1
ATOM 2600 O O . LYS A 1 325 ? -24.078 -38.562 4.945 1 95.56 325 LYS A O 1
ATOM 2605 N N . GLU A 1 326 ? -22.75 -39.75 3.566 1 94.06 326 GLU A N 1
ATOM 2606 C CA . GLU A 1 326 ? -21.594 -39.688 4.449 1 94.06 326 GLU A CA 1
ATOM 2607 C C . GLU A 1 326 ? -21.172 -38.25 4.711 1 94.06 326 GLU A C 1
ATOM 2609 O O . GLU A 1 326 ? -20.516 -37.969 5.715 1 94.06 326 GLU A O 1
ATOM 2614 N N . TYR A 1 327 ? -21.453 -37.344 3.828 1 91.75 327 TYR A N 1
ATOM 2615 C CA . TYR A 1 327 ? -21 -35.969 3.973 1 91.75 327 TYR A CA 1
ATOM 2616 C C . TYR A 1 327 ? -22.141 -35.062 4.375 1 91.75 327 TYR A C 1
ATOM 2618 O O . TYR A 1 327 ? -22.016 -33.812 4.289 1 91.75 327 TYR A O 1
ATOM 2626 N N . ASN A 1 328 ? -23.203 -35.688 4.906 1 89.31 328 ASN A N 1
ATOM 2627 C CA . ASN A 1 328 ? -24.312 -34.875 5.422 1 89.31 328 ASN A CA 1
ATOM 2628 C C . ASN A 1 328 ? -23.891 -34.062 6.633 1 89.31 328 ASN A C 1
ATOM 2630 O O . ASN A 1 328 ? -23.188 -34.531 7.516 1 89.31 328 ASN A O 1
ATOM 2634 N N . ASN A 1 329 ? -24.234 -32.812 6.699 1 90.62 329 ASN A N 1
ATOM 2635 C CA . ASN A 1 329 ? -24 -31.875 7.797 1 90.62 329 ASN A CA 1
ATOM 2636 C C . ASN A 1 329 ? -22.516 -31.594 7.996 1 90.62 329 ASN A C 1
ATOM 2638 O O . ASN A 1 329 ? -22.062 -31.391 9.125 1 90.62 329 ASN A O 1
ATOM 2642 N N . MET A 1 330 ? -21.75 -31.844 6.992 1 93.06 330 MET A N 1
ATOM 2643 C CA . MET A 1 330 ? -20.328 -31.516 6.988 1 93.06 330 MET A CA 1
ATOM 2644 C C . MET A 1 330 ? -20 -30.5 5.91 1 93.06 330 MET A C 1
ATOM 2646 O O . MET A 1 330 ? -20.797 -30.281 4.992 1 93.06 330 MET A O 1
ATOM 2650 N N . GLU A 1 331 ? -18.922 -29.844 6.16 1 95.62 331 GLU A N 1
ATOM 2651 C CA . GLU A 1 331 ? -18.406 -28.984 5.094 1 95.62 331 GLU A CA 1
ATOM 2652 C C . GLU A 1 331 ? -17.516 -29.766 4.141 1 95.62 331 GLU A C 1
ATOM 2654 O O . GLU A 1 331 ? -16.672 -30.562 4.574 1 95.62 331 GLU A O 1
ATOM 2659 N N . PHE A 1 332 ? -17.75 -29.641 2.898 1 97.06 332 PHE A N 1
ATOM 2660 C CA . PHE A 1 332 ? -17.016 -30.391 1.895 1 97.06 332 PHE A CA 1
ATOM 2661 C C . PHE A 1 332 ? -16.875 -29.578 0.607 1 97.06 332 PHE A C 1
ATOM 2663 O O . PHE A 1 332 ? -17.484 -28.516 0.468 1 97.06 332 PHE A O 1
ATOM 2670 N N . TYR A 1 333 ? -15.984 -30.031 -0.227 1 97.12 333 TYR A N 1
ATOM 2671 C CA . TYR A 1 333 ? -15.797 -29.547 -1.593 1 97.12 333 TYR A CA 1
ATOM 2672 C C . TYR A 1 333 ? -16.188 -30.625 -2.602 1 97.12 333 TYR A C 1
ATOM 2674 O O . TYR A 1 333 ? -16.422 -31.781 -2.232 1 97.12 333 TYR A O 1
ATOM 2682 N N . PHE A 1 334 ? -16.375 -30.25 -3.824 1 96.75 334 PHE A N 1
ATOM 2683 C CA . PHE A 1 334 ? -16.219 -31.188 -4.926 1 96.75 334 PHE A CA 1
ATOM 2684 C C . PHE A 1 334 ? -14.984 -30.859 -5.754 1 96.75 334 PHE A C 1
ATOM 2686 O O . PHE A 1 334 ? -14.609 -29.703 -5.887 1 96.75 334 PHE A O 1
ATOM 2693 N N . THR A 1 335 ? -14.344 -31.875 -6.254 1 96.31 335 THR A N 1
ATOM 2694 C CA . THR A 1 335 ? -13.078 -31.625 -6.938 1 96.31 335 THR A CA 1
ATOM 2695 C C . THR A 1 335 ? -13.172 -32 -8.406 1 96.31 335 THR A C 1
ATOM 2697 O O . THR A 1 335 ? -12.414 -31.516 -9.242 1 96.31 335 THR A O 1
ATOM 2700 N N . GLU A 1 336 ? -14.055 -32.906 -8.75 1 96.19 336 GLU A N 1
ATOM 2701 C CA . GLU A 1 336 ? -14.195 -33.375 -10.133 1 96.19 336 GLU A CA 1
ATOM 2702 C C . GLU A 1 336 ? -15.625 -33.781 -10.438 1 96.19 336 GLU A C 1
ATOM 2704 O O . GLU A 1 336 ? -16.297 -34.375 -9.594 1 96.19 336 GLU A O 1
ATOM 2709 N N . VAL A 1 337 ? -16.078 -33.406 -11.586 1 96.81 337 VAL A N 1
ATOM 2710 C CA . VAL A 1 337 ? -17.344 -33.906 -12.148 1 96.81 337 VAL A CA 1
ATOM 2711 C C . VAL A 1 337 ? -17.109 -34.438 -13.555 1 96.81 337 VAL A C 1
ATOM 2713 O O . VAL A 1 337 ? -16.391 -33.812 -14.352 1 96.81 337 VAL A O 1
ATOM 2716 N N . GLN A 1 338 ? -17.609 -35.594 -13.805 1 94.75 338 GLN A N 1
ATOM 2717 C CA . GLN A 1 338 ? -17.578 -36.125 -15.164 1 94.75 338 GLN A CA 1
ATOM 2718 C C . GLN A 1 338 ? -18.781 -37.031 -15.422 1 94.75 338 GLN A C 1
ATOM 2720 O O . GLN A 1 338 ? -19.344 -37.594 -14.492 1 94.75 338 GLN A O 1
ATOM 2725 N N . TRP A 1 339 ? -19.188 -37.156 -16.609 1 95.38 339 TRP A N 1
ATOM 2726 C CA . TRP A 1 339 ? -20.266 -38.062 -16.969 1 95.38 339 TRP A CA 1
ATOM 2727 C C . TRP A 1 339 ? -19.766 -39.5 -17.078 1 95.38 339 TRP A C 1
ATOM 2729 O O . TRP A 1 339 ? -18.719 -39.75 -17.672 1 95.38 339 TRP A O 1
ATOM 2739 N N . ALA A 1 340 ? -20.391 -40.406 -16.391 1 92 340 ALA A N 1
ATOM 2740 C CA . ALA A 1 340 ? -20.234 -41.875 -16.531 1 92 340 ALA A CA 1
ATOM 2741 C C . ALA A 1 340 ? -21.344 -42.438 -17.406 1 92 340 ALA A C 1
ATOM 2743 O O . ALA A 1 340 ? -22.266 -43.094 -16.906 1 92 340 ALA A O 1
ATOM 2744 N N . GLY A 1 341 ? -21.188 -42.344 -18.625 1 89.31 341 GLY A N 1
ATOM 2745 C CA . GLY A 1 341 ? -22.281 -42.562 -19.562 1 89.31 341 GLY A CA 1
ATOM 2746 C C . GLY A 1 341 ? -23.156 -41.344 -19.781 1 89.31 341 GLY A C 1
ATOM 2747 O O . GLY A 1 341 ? -22.688 -40.219 -19.656 1 89.31 341 GLY A O 1
ATOM 2748 N N . ASN A 1 342 ? -24.375 -41.594 -20.219 1 93.38 342 ASN A N 1
ATOM 2749 C CA . ASN A 1 342 ? -25.25 -40.469 -20.5 1 93.38 342 ASN A CA 1
ATOM 2750 C C . ASN A 1 342 ? -26.281 -40.25 -19.391 1 93.38 342 ASN A C 1
ATOM 2752 O O . ASN A 1 342 ? -26.938 -39.219 -19.344 1 93.38 342 ASN A O 1
ATOM 2756 N N . ASP A 1 343 ? -26.328 -41.188 -18.438 1 94.31 343 ASP A N 1
ATOM 2757 C CA . ASP A 1 343 ? -27.391 -41.094 -17.453 1 94.31 343 ASP A CA 1
ATOM 2758 C C . ASP A 1 343 ? -26.844 -41.156 -16.031 1 94.31 343 ASP A C 1
ATOM 2760 O O . ASP A 1 343 ? -27.578 -41.406 -15.086 1 94.31 343 ASP A O 1
ATOM 2764 N N . ALA A 1 344 ? -25.578 -41 -15.938 1 95.56 344 ALA A N 1
ATOM 2765 C CA . ALA A 1 344 ? -24.953 -41 -14.625 1 95.56 344 ALA A CA 1
ATOM 2766 C C . ALA A 1 344 ? -23.766 -40.031 -14.578 1 95.56 344 ALA A C 1
ATOM 2768 O O . ALA A 1 344 ? -23.125 -39.781 -15.602 1 95.56 344 ALA A O 1
ATOM 2769 N N . LEU A 1 345 ? -23.578 -39.5 -13.391 1 96.81 345 LEU A N 1
ATOM 2770 C CA . LEU A 1 345 ? -22.422 -38.656 -13.117 1 96.81 345 LEU A CA 1
ATOM 2771 C C . LEU A 1 345 ? -21.5 -39.312 -12.086 1 96.81 345 LEU A C 1
ATOM 2773 O O . LEU A 1 345 ? -21.969 -40 -11.195 1 96.81 345 LEU A O 1
ATOM 2777 N N . SER A 1 346 ? -20.203 -39.125 -12.305 1 96.38 346 SER A N 1
ATOM 2778 C CA . SER A 1 346 ? -19.234 -39.344 -11.234 1 96.38 346 SER A CA 1
ATOM 2779 C C . SER A 1 346 ? -18.781 -38 -10.625 1 96.38 346 SER A C 1
ATOM 2781 O O . SER A 1 346 ? -18.328 -37.125 -11.344 1 96.38 346 SER A O 1
ATOM 2783 N N . VAL A 1 347 ? -19 -37.875 -9.359 1 97 347 VAL A N 1
ATOM 2784 C CA . VAL A 1 347 ? -18.562 -36.688 -8.625 1 97 347 VAL A CA 1
ATOM 2785 C C . VAL A 1 347 ? -17.578 -37.125 -7.531 1 97 347 VAL A C 1
ATOM 2787 O O . VAL A 1 347 ? -17.844 -38.062 -6.785 1 97 347 VAL A O 1
ATOM 2790 N N . VAL A 1 348 ? -16.438 -36.469 -7.469 1 96.81 348 VAL A N 1
ATOM 2791 C CA . VAL A 1 348 ? -15.492 -36.688 -6.387 1 96.81 348 VAL A CA 1
ATOM 2792 C C . VAL A 1 348 ? -15.656 -35.594 -5.328 1 96.81 348 VAL A C 1
ATOM 2794 O O . VAL A 1 348 ? -15.578 -34.406 -5.637 1 96.81 348 VAL A O 1
ATOM 2797 N N . TRP A 1 349 ? -15.922 -36.031 -4.137 1 96.62 349 TRP A N 1
ATOM 2798 C CA . TRP A 1 349 ? -16.125 -35.125 -2.994 1 96.62 349 TRP A CA 1
ATOM 2799 C C . TRP A 1 349 ? -14.906 -35.125 -2.08 1 96.62 349 TRP A C 1
ATOM 2801 O O . TRP A 1 349 ? -14.172 -36.125 -2.012 1 96.62 349 TRP A O 1
ATOM 2811 N N . LEU A 1 350 ? -14.672 -34.031 -1.396 1 96.75 350 LEU A N 1
ATOM 2812 C CA . LEU A 1 350 ? -13.523 -33.844 -0.521 1 96.75 350 LEU A CA 1
ATOM 2813 C C . LEU A 1 350 ? -13.906 -33.094 0.745 1 96.75 350 LEU A C 1
ATOM 2815 O O . LEU A 1 350 ? -14.508 -32 0.67 1 96.75 350 LEU A O 1
ATOM 2819 N N . LYS A 1 351 ? -13.578 -33.656 1.855 1 95.88 351 LYS A N 1
ATOM 2820 C CA . LYS A 1 351 ? -13.844 -32.969 3.113 1 95.88 351 LYS A CA 1
ATOM 2821 C C . LYS A 1 351 ? -13.117 -31.641 3.172 1 95.88 351 LYS A C 1
ATOM 2823 O O . LYS A 1 351 ? -12.07 -31.469 2.547 1 95.88 351 LYS A O 1
ATOM 2828 N N . ARG A 1 352 ? -13.633 -30.734 3.912 1 96.56 352 ARG A N 1
ATOM 2829 C CA . ARG A 1 352 ? -12.984 -29.422 4.035 1 96.56 352 ARG A CA 1
ATOM 2830 C C . ARG A 1 352 ? -11.531 -29.578 4.469 1 96.56 352 ARG A C 1
ATOM 2832 O O . ARG A 1 352 ? -10.641 -28.922 3.928 1 96.56 352 ARG A O 1
ATOM 2839 N N . ALA A 1 353 ? -11.273 -30.5 5.492 1 96.12 353 ALA A N 1
ATOM 2840 C CA . ALA A 1 353 ? -9.922 -30.719 6 1 96.12 353 ALA A CA 1
ATOM 2841 C C . ALA A 1 353 ? -9.047 -31.406 4.953 1 96.12 353 ALA A C 1
ATOM 2843 O O . ALA A 1 353 ? -7.824 -31.453 5.094 1 96.12 353 ALA A O 1
ATOM 2844 N N . GLN A 1 354 ? -9.68 -31.969 3.918 1 96.75 354 GLN A N 1
ATOM 2845 C CA . GLN A 1 354 ? -9.047 -32.594 2.758 1 96.75 354 GLN A CA 1
ATOM 2846 C C . GLN A 1 354 ? -8.227 -33.812 3.16 1 96.75 354 GLN A C 1
ATOM 2848 O O . GLN A 1 354 ? -7.137 -34.031 2.637 1 96.75 354 GLN A O 1
ATOM 2853 N N . ASN A 1 355 ? -8.703 -34.531 4.168 1 95.56 355 ASN A N 1
ATOM 2854 C CA . ASN A 1 355 ? -8.062 -35.75 4.617 1 95.56 355 ASN A CA 1
ATOM 2855 C C . ASN A 1 355 ? -8.906 -36.969 4.289 1 95.56 355 ASN A C 1
ATOM 2857 O O . ASN A 1 355 ? -8.547 -38.094 4.656 1 95.56 355 ASN A O 1
ATOM 2861 N N . SER A 1 356 ? -9.992 -36.719 3.625 1 95.44 356 SER A N 1
ATOM 2862 C CA . SER A 1 356 ? -10.867 -37.812 3.158 1 95.44 356 SER A CA 1
ATOM 2863 C C . SER A 1 356 ? -11.594 -37.406 1.878 1 95.44 356 SER A C 1
ATOM 2865 O O . SER A 1 356 ? -12.039 -36.25 1.74 1 95.44 356 SER A O 1
ATOM 2867 N N . SER A 1 357 ? -11.688 -38.406 0.971 1 96.06 357 SER A N 1
ATOM 2868 C CA . SER A 1 357 ? -12.352 -38.156 -0.306 1 96.06 357 SER A CA 1
ATOM 2869 C C . SER A 1 357 ? -13.242 -39.312 -0.7 1 96.06 357 SER A C 1
ATOM 2871 O O . SER A 1 357 ? -12.945 -40.469 -0.364 1 96.06 357 SER A O 1
ATOM 2873 N N . ILE A 1 358 ? -14.359 -39.031 -1.326 1 96.25 358 ILE A N 1
ATOM 2874 C CA . ILE A 1 358 ? -15.297 -40.062 -1.794 1 96.25 358 ILE A CA 1
ATOM 2875 C C . ILE A 1 358 ? -15.5 -39.906 -3.301 1 96.25 358 ILE A C 1
ATOM 2877 O O . ILE A 1 358 ? -15.82 -38.812 -3.793 1 96.25 358 ILE A O 1
ATOM 2881 N N . VAL A 1 359 ? -15.242 -41 -4.016 1 96.81 359 VAL A N 1
ATOM 2882 C CA . VAL A 1 359 ? -15.703 -41.094 -5.395 1 96.81 359 VAL A CA 1
ATOM 2883 C C . VAL A 1 359 ? -17.125 -41.656 -5.418 1 96.81 359 VAL A C 1
ATOM 2885 O O . VAL A 1 359 ? -17.391 -42.719 -4.871 1 96.81 359 VAL A O 1
ATOM 2888 N N . SER A 1 360 ? -18.031 -40.938 -6.078 1 96.69 360 SER A N 1
ATOM 2889 C CA . SER A 1 360 ? -19.422 -41.344 -6.047 1 96.69 360 SER A CA 1
ATOM 2890 C C . SER A 1 360 ? -20 -41.469 -7.457 1 96.69 360 SER A C 1
ATOM 2892 O O . SER A 1 360 ? -19.406 -40.969 -8.414 1 96.69 360 SER A O 1
ATOM 2894 N N . LEU A 1 361 ? -21.047 -42.156 -7.531 1 96.88 361 LEU A N 1
ATOM 2895 C CA . LEU A 1 361 ? -21.859 -42.281 -8.734 1 96.88 361 LEU A CA 1
ATOM 2896 C C . LEU A 1 361 ? -23.266 -41.75 -8.492 1 96.88 361 LEU A C 1
ATOM 2898 O O . LEU A 1 361 ? -23.891 -42.125 -7.488 1 96.88 361 LEU A O 1
ATOM 2902 N N . CYS A 1 362 ? -23.719 -40.938 -9.352 1 98 362 CYS A N 1
ATOM 2903 C CA . CYS A 1 362 ? -25.031 -40.312 -9.266 1 98 362 CYS A CA 1
ATOM 2904 C C . CYS A 1 362 ? -25.891 -40.625 -10.484 1 98 362 CYS A C 1
ATOM 2906 O O . CYS A 1 362 ? -25.688 -40.094 -11.562 1 98 362 CYS A O 1
ATOM 2908 N N . HIS A 1 363 ? -26.922 -41.344 -10.242 1 96.75 363 HIS A N 1
ATOM 2909 C CA . HIS A 1 363 ? -27.703 -41.844 -11.367 1 96.75 363 HIS A CA 1
ATOM 2910 C C . HIS A 1 363 ? -29 -41.062 -11.547 1 96.75 363 HIS A C 1
ATOM 2912 O O . HIS A 1 363 ? -29.625 -40.656 -10.562 1 96.75 363 HIS A O 1
ATOM 2918 N N . GLU A 1 364 ? -29.312 -40.844 -12.781 1 96.19 364 GLU A N 1
ATOM 2919 C CA . GLU A 1 364 ? -30.547 -40.156 -13.109 1 96.19 364 GLU A CA 1
ATOM 2920 C C . GLU A 1 364 ? -31.766 -40.875 -12.531 1 96.19 364 GLU A C 1
ATOM 2922 O O . GLU A 1 364 ? -32.688 -40.25 -12.031 1 96.19 364 GLU A O 1
ATOM 2927 N N . ASN A 1 365 ? -31.812 -42.125 -12.555 1 95.19 365 ASN A N 1
ATOM 2928 C CA . ASN A 1 365 ? -32.938 -42.938 -12.117 1 95.19 365 ASN A CA 1
ATOM 2929 C C . ASN A 1 365 ? -33.094 -42.906 -10.594 1 95.19 365 ASN A C 1
ATOM 2931 O O . ASN A 1 365 ? -34.125 -43.344 -10.062 1 95.19 365 ASN A O 1
ATOM 2935 N N . ASP A 1 366 ? -32.125 -42.406 -9.93 1 95.81 366 ASP A N 1
ATOM 2936 C CA . ASP A 1 366 ? -32.188 -42.25 -8.484 1 95.81 366 ASP A CA 1
ATOM 2937 C C . ASP A 1 366 ? -32.188 -40.781 -8.094 1 95.81 366 ASP A C 1
ATOM 2939 O O . ASP A 1 366 ? -31.578 -40.406 -7.098 1 95.81 366 ASP A O 1
ATOM 2943 N N . SER A 1 367 ? -32.75 -39.969 -8.922 1 95.38 367 SER A N 1
ATOM 2944 C CA . SER A 1 367 ? -32.906 -38.531 -8.711 1 95.38 367 SER A CA 1
ATOM 2945 C C . SER A 1 367 ? -31.578 -37.844 -8.469 1 95.38 367 SER A C 1
ATOM 2947 O O . SER A 1 367 ? -31.484 -36.906 -7.648 1 95.38 367 SER A O 1
ATOM 2949 N N . TRP A 1 368 ? -30.5 -38.406 -9.078 1 97.19 368 TRP A N 1
ATOM 2950 C CA . TRP A 1 368 ? -29.156 -37.844 -9.039 1 97.19 368 TRP A CA 1
ATOM 2951 C C . TRP A 1 368 ? -28.609 -37.812 -7.609 1 97.19 368 TRP A C 1
ATOM 2953 O O . TRP A 1 368 ? -27.891 -36.906 -7.223 1 97.19 368 TRP A O 1
ATOM 2963 N N . MET A 1 369 ? -29.094 -38.75 -6.773 1 97.38 369 MET A N 1
ATOM 2964 C CA . MET A 1 369 ? -28.469 -38.969 -5.469 1 97.38 369 MET A CA 1
ATOM 2965 C C . MET A 1 369 ? -27.125 -39.688 -5.617 1 97.38 369 MET A C 1
ATOM 2967 O O . MET A 1 369 ? -27.062 -40.812 -6.137 1 97.38 369 MET A O 1
ATOM 2971 N N . CYS A 1 370 ? -26.094 -39.031 -5.195 1 97.81 370 CYS A N 1
ATOM 2972 C CA . CYS A 1 370 ? -24.766 -39.625 -5.309 1 97.81 370 CYS A CA 1
ATOM 2973 C C . CYS A 1 370 ? -24.562 -40.719 -4.266 1 97.81 370 CYS A C 1
ATOM 2975 O O . CYS A 1 370 ? -24.844 -40.531 -3.084 1 97.81 370 CYS A O 1
ATOM 2977 N N . LYS A 1 371 ? -24.094 -41.812 -4.68 1 97.56 371 LYS A N 1
ATOM 2978 C CA . LYS A 1 371 ? -23.766 -42.906 -3.801 1 97.56 371 LYS A CA 1
ATOM 2979 C C . LYS A 1 371 ? -22.266 -43.188 -3.799 1 97.56 371 LYS A C 1
ATOM 2981 O O . LYS A 1 371 ? -21.641 -43.219 -4.855 1 97.56 371 LYS A O 1
ATOM 2986 N N . LYS A 1 372 ? -21.734 -43.375 -2.633 1 97.56 372 LYS A N 1
ATOM 2987 C CA . LYS A 1 372 ? -20.312 -43.656 -2.48 1 97.56 372 LYS A CA 1
ATOM 2988 C C . LYS A 1 372 ? -19.922 -44.938 -3.211 1 97.56 372 LYS A C 1
ATOM 2990 O O . LYS A 1 372 ? -20.578 -45.969 -3.043 1 97.56 372 LYS A O 1
ATOM 2995 N N . ASN A 1 373 ? -18.938 -44.875 -4 1 96.94 373 ASN A N 1
ATOM 2996 C CA . ASN A 1 373 ? -18.359 -46.062 -4.637 1 96.94 373 ASN A CA 1
ATOM 2997 C C . ASN A 1 373 ? -17 -46.406 -4.035 1 96.94 373 ASN A C 1
ATOM 2999 O O . ASN A 1 373 ? -16.75 -47.562 -3.721 1 96.94 373 ASN A O 1
ATOM 3003 N N . TYR A 1 374 ? -16.203 -45.438 -3.844 1 95.94 374 TYR A N 1
ATOM 3004 C CA . TYR A 1 374 ? -14.867 -45.594 -3.277 1 95.94 374 TYR A CA 1
ATOM 3005 C C . TYR A 1 374 ? -14.531 -44.438 -2.348 1 95.94 374 TYR A C 1
ATOM 3007 O O . TYR A 1 374 ? -14.969 -43.312 -2.566 1 95.94 374 TYR A O 1
ATOM 3015 N N . GLN A 1 375 ? -13.789 -44.781 -1.262 1 95.5 375 GLN A N 1
ATOM 3016 C CA . GLN A 1 375 ? -13.359 -43.75 -0.319 1 95.5 375 GLN A CA 1
ATOM 3017 C C . GLN A 1 375 ? -11.867 -43.844 -0.027 1 95.5 375 GLN A C 1
ATOM 3019 O O . GLN A 1 375 ? -11.336 -44.938 0.141 1 95.5 375 GLN A O 1
ATOM 3024 N N . GLU A 1 376 ? -11.172 -42.75 -0.157 1 94.81 376 GLU A N 1
ATOM 3025 C CA . GLU A 1 376 ? -9.766 -42.625 0.221 1 94.81 376 GLU A CA 1
ATOM 3026 C C . GLU A 1 376 ? -9.594 -41.75 1.457 1 94.81 376 GLU A C 1
ATOM 3028 O O . GLU A 1 376 ? -10.18 -40.688 1.544 1 94.81 376 GLU A O 1
ATOM 3033 N N . ASP A 1 377 ? -8.82 -42.219 2.445 1 94.75 377 ASP A N 1
ATOM 3034 C CA . ASP A 1 377 ? -8.578 -41.5 3.697 1 94.75 377 ASP A CA 1
ATOM 3035 C C . ASP A 1 377 ? -7.082 -41.438 4.012 1 94.75 377 ASP A C 1
ATOM 3037 O O . ASP A 1 377 ? -6.359 -42.406 3.797 1 94.75 377 ASP A O 1
ATOM 3041 N N . SER A 1 378 ? -6.602 -40.312 4.473 1 93.25 378 SER A N 1
ATOM 3042 C CA . SER A 1 378 ? -5.199 -40.188 4.848 1 93.25 378 SER A CA 1
ATOM 3043 C C . SER A 1 378 ? -4.934 -40.781 6.223 1 93.25 378 SER A C 1
ATOM 3045 O O . SER A 1 378 ? -3.779 -41 6.602 1 93.25 378 SER A O 1
ATOM 3047 N N . HIS A 1 379 ? -5.941 -41 7.055 1 89.94 379 HIS A N 1
ATOM 3048 C CA . HIS A 1 379 ? -5.891 -41.594 8.383 1 89.94 379 HIS A CA 1
ATOM 3049 C C . HIS A 1 379 ? -5.008 -40.781 9.32 1 89.94 379 HIS A C 1
ATOM 3051 O O . HIS A 1 379 ? -4.191 -41.344 10.055 1 89.94 379 HIS A O 1
ATOM 3057 N N . GLY A 1 380 ? -5.031 -39.531 9.102 1 88.06 380 GLY A N 1
ATOM 3058 C CA . GLY A 1 380 ? -4.363 -38.625 10.016 1 88.06 380 GLY A CA 1
ATOM 3059 C C . GLY A 1 380 ? -2.908 -38.375 9.664 1 88.06 380 GLY A C 1
ATOM 3060 O O . GLY A 1 380 ? -2.201 -37.656 10.375 1 88.06 380 GLY A O 1
ATOM 3061 N N . HIS A 1 381 ? -2.379 -38.906 8.602 1 89.56 381 HIS A N 1
ATOM 3062 C CA . HIS A 1 381 ? -0.963 -38.781 8.273 1 89.56 381 HIS A CA 1
ATOM 3063 C C . HIS A 1 381 ? -0.755 -37.938 7.027 1 89.56 381 HIS A C 1
ATOM 3065 O O . HIS A 1 381 ? 0.21 -38.125 6.285 1 89.56 381 HIS A O 1
ATOM 3071 N N . GLY A 1 382 ? -1.538 -36.938 6.812 1 95.56 382 GLY A N 1
ATOM 3072 C CA . GLY A 1 382 ? -1.381 -36.094 5.645 1 95.56 382 GLY A CA 1
ATOM 3073 C C . GLY A 1 382 ? -2.703 -35.656 5.047 1 95.56 382 GLY A C 1
ATOM 3074 O O . GLY A 1 382 ? -3.66 -35.375 5.773 1 95.56 382 GLY A O 1
ATOM 3075 N N . TRP A 1 383 ? -2.684 -35.406 3.773 1 96.62 383 TRP A N 1
ATOM 3076 C CA . TRP A 1 383 ? -3.859 -35 3.02 1 96.62 383 TRP A CA 1
ATOM 3077 C C . TRP A 1 383 ? -4.117 -35.938 1.844 1 96.62 383 TRP A C 1
ATOM 3079 O O . TRP A 1 383 ? -3.271 -36.75 1.506 1 96.62 383 TRP A O 1
ATOM 3089 N N . VAL A 1 384 ? -5.332 -35.844 1.318 1 94.62 384 VAL A N 1
ATOM 3090 C CA . VAL A 1 384 ? -5.711 -36.656 0.164 1 94.62 384 VAL A CA 1
ATOM 3091 C C . VAL A 1 384 ? -5.637 -35.812 -1.105 1 94.62 384 VAL A C 1
ATOM 3093 O O . VAL A 1 384 ? -6.086 -34.656 -1.12 1 94.62 384 VAL A O 1
ATOM 3096 N N . ASP A 1 385 ? -4.945 -36.281 -2.062 1 86.5 385 ASP A N 1
ATOM 3097 C CA . ASP A 1 385 ? -4.844 -35.625 -3.355 1 86.5 385 ASP A CA 1
ATOM 3098 C C . ASP A 1 385 ? -5.527 -36.438 -4.453 1 86.5 385 ASP A C 1
ATOM 3100 O O . ASP A 1 385 ? -4.941 -37.375 -4.988 1 86.5 385 ASP A O 1
ATOM 3104 N N . LEU A 1 386 ? -6.758 -36.156 -4.77 1 75.06 386 LEU A N 1
ATOM 3105 C CA . LEU A 1 386 ? -7.488 -36.75 -5.883 1 75.06 386 LEU A CA 1
ATOM 3106 C C . LEU A 1 386 ? -7.793 -35.719 -6.957 1 75.06 386 LEU A C 1
ATOM 3108 O O . LEU A 1 386 ? -8.93 -35.625 -7.426 1 75.06 386 LEU A O 1
ATOM 3112 N N . SER A 1 387 ? -6.809 -34.969 -7.23 1 67.94 387 SER A N 1
ATOM 3113 C CA . SER A 1 387 ? -7.012 -33.844 -8.133 1 67.94 387 SER A CA 1
ATOM 3114 C C . SER A 1 387 ? -6.82 -34.25 -9.586 1 67.94 387 SER A C 1
ATOM 3116 O O . SER A 1 387 ? -7.105 -33.469 -10.5 1 67.94 387 SER A O 1
ATOM 3118 N N . THR A 1 388 ? -6.418 -35.438 -9.773 1 76 388 THR A N 1
ATOM 3119 C CA . THR A 1 388 ? -6.242 -35.844 -11.164 1 76 388 THR A CA 1
ATOM 3120 C C . THR A 1 388 ? -7.535 -36.438 -11.727 1 76 388 THR A C 1
ATOM 3122 O O . THR A 1 388 ? -8.375 -36.938 -10.977 1 76 388 THR A O 1
ATOM 3125 N N . LYS A 1 389 ? -7.633 -36.375 -12.961 1 82.88 389 LYS A N 1
ATOM 3126 C CA . LYS A 1 389 ? -8.836 -36.781 -13.672 1 82.88 389 LYS A CA 1
ATOM 3127 C C . LYS A 1 389 ? -9.039 -38.312 -13.562 1 82.88 389 LYS A C 1
ATOM 3129 O O . LYS A 1 389 ? -8.086 -39.062 -13.711 1 82.88 389 LYS A O 1
ATOM 3134 N N . THR A 1 390 ? -10.211 -38.688 -13.195 1 89.25 390 THR A N 1
ATOM 3135 C CA . THR A 1 390 ? -10.617 -40.094 -13.219 1 89.25 390 THR A CA 1
ATOM 3136 C C . THR A 1 390 ? -10.852 -40.562 -14.648 1 89.25 390 THR A C 1
ATOM 3138 O O . THR A 1 390 ? -11.516 -39.875 -15.43 1 89.25 390 THR A O 1
ATOM 3141 N N . ILE A 1 391 ? -10.273 -41.75 -14.938 1 93.5 391 ILE A N 1
ATOM 3142 C CA . ILE A 1 391 ? -10.469 -42.281 -16.266 1 93.5 391 ILE A CA 1
ATOM 3143 C C . ILE A 1 391 ? -11.375 -43.531 -16.203 1 93.5 391 ILE A C 1
ATOM 3145 O O . ILE A 1 391 ? -11.047 -44.5 -15.523 1 93.5 391 ILE A O 1
ATOM 3149 N N . PHE A 1 392 ? -12.539 -43.5 -16.875 1 93.38 392 PHE A N 1
ATOM 3150 C CA . PHE A 1 392 ? -13.453 -44.625 -16.938 1 93.38 392 PHE A CA 1
ATOM 3151 C C . PHE A 1 392 ? -13.18 -45.5 -18.156 1 93.38 392 PHE A C 1
ATOM 3153 O O . PHE A 1 392 ? -12.82 -44.969 -19.219 1 93.38 392 PHE A O 1
ATOM 3160 N N . SER A 1 393 ? -13.391 -46.781 -17.953 1 93 393 SER A N 1
ATOM 3161 C CA . SER A 1 393 ? -13.375 -47.656 -19.125 1 93 393 SER A CA 1
ATOM 3162 C C . SER A 1 393 ? -14.562 -47.375 -20.031 1 93 393 SER A C 1
ATOM 3164 O O . SER A 1 393 ? -15.594 -46.875 -19.594 1 93 393 SER A O 1
ATOM 3166 N N . ALA A 1 394 ? -14.352 -47.719 -21.297 1 89.25 394 ALA A N 1
ATOM 3167 C CA . ALA A 1 394 ? -15.391 -47.438 -22.281 1 89.25 394 ALA A CA 1
ATOM 3168 C C . ALA A 1 394 ? -16.688 -48.156 -21.922 1 89.25 394 ALA A C 1
ATOM 3170 O O . ALA A 1 394 ? -17.781 -47.625 -22.172 1 89.25 394 ALA A O 1
ATOM 3171 N N . ASP A 1 395 ? -16.594 -49.312 -21.312 1 88.81 395 ASP A N 1
ATOM 3172 C CA . ASP A 1 395 ? -17.781 -50.094 -20.969 1 88.81 395 ASP A CA 1
ATOM 3173 C C . ASP A 1 395 ? -18.375 -49.625 -19.641 1 88.81 395 ASP A C 1
ATOM 3175 O O . ASP A 1 395 ? -19.422 -50.125 -19.219 1 88.81 395 ASP A O 1
ATOM 3179 N N . GLY A 1 396 ? -17.719 -48.781 -18.953 1 90.38 396 GLY A N 1
ATOM 3180 C CA . GLY A 1 396 ? -18.25 -48.156 -17.734 1 90.38 396 GLY A CA 1
ATOM 3181 C C . GLY A 1 396 ? -18.156 -49.094 -16.531 1 90.38 396 GLY A C 1
ATOM 3182 O O . GLY A 1 396 ? -18.688 -48.781 -15.461 1 90.38 396 GLY A O 1
ATOM 3183 N N . ARG A 1 397 ? -17.453 -50.125 -16.609 1 93.06 397 ARG A N 1
ATOM 3184 C CA . ARG A 1 397 ? -17.438 -51.125 -15.555 1 93.06 397 ARG A CA 1
ATOM 3185 C C . ARG A 1 397 ? -16.297 -50.875 -14.57 1 93.06 397 ARG A C 1
ATOM 3187 O O . ARG A 1 397 ? -16.312 -51.375 -13.445 1 93.06 397 ARG A O 1
ATOM 3194 N N . LYS A 1 398 ? -15.375 -50.219 -15.039 1 95.38 398 LYS A N 1
ATOM 3195 C CA . LYS A 1 398 ? -14.25 -49.875 -14.172 1 95.38 398 LYS A CA 1
ATOM 3196 C C . LYS A 1 398 ? -13.773 -48.438 -14.414 1 95.38 398 LYS A C 1
ATOM 3198 O O . LYS A 1 398 ? -14.109 -47.844 -15.43 1 95.38 398 LYS A O 1
ATOM 3203 N N . TYR A 1 399 ? -13.102 -47.906 -13.445 1 95.88 399 TYR A N 1
ATOM 3204 C CA . TYR A 1 399 ? -12.398 -46.625 -13.602 1 95.88 399 TYR A CA 1
ATOM 3205 C C . TYR A 1 399 ? -11.031 -46.688 -12.938 1 95.88 399 TYR A C 1
ATOM 3207 O O . TYR A 1 399 ? -10.734 -47.625 -12.188 1 95.88 399 TYR A O 1
ATOM 3215 N N . PHE A 1 400 ? -10.117 -45.781 -13.281 1 96.81 400 PHE A N 1
ATOM 3216 C CA . PHE A 1 400 ? -8.727 -45.781 -12.867 1 96.81 400 PHE A CA 1
ATOM 3217 C C . PHE A 1 400 ? -8.383 -44.469 -12.117 1 96.81 400 PHE A C 1
ATOM 3219 O O . PHE A 1 400 ? -8.805 -43.406 -12.516 1 96.81 400 PHE A O 1
ATOM 3226 N N . LEU A 1 401 ? -7.676 -44.656 -10.992 1 95.94 401 LEU A N 1
ATOM 3227 C CA . LEU A 1 401 ? -7.289 -43.531 -10.133 1 95.94 401 LEU A CA 1
ATOM 3228 C C . LEU A 1 401 ? -5.793 -43.562 -9.844 1 95.94 401 LEU A C 1
ATOM 3230 O O . LEU A 1 401 ? -5.172 -44.625 -9.883 1 95.94 401 LEU A O 1
ATOM 3234 N N . ARG A 1 402 ? -5.191 -42.375 -9.641 1 95.69 402 ARG A N 1
ATOM 3235 C CA . ARG A 1 402 ? -3.857 -42.219 -9.062 1 95.69 402 ARG A CA 1
ATOM 3236 C C . ARG A 1 402 ? -3.922 -42.156 -7.543 1 95.69 402 ARG A C 1
ATOM 3238 O O . ARG A 1 402 ? -4.453 -41.188 -6.977 1 95.69 402 ARG A O 1
ATOM 3245 N N . LEU A 1 403 ? -3.414 -43.188 -6.832 1 95.56 403 LEU A N 1
ATOM 3246 C CA . LEU A 1 403 ? -3.551 -43.312 -5.383 1 95.56 403 LEU A CA 1
ATOM 3247 C C . LEU A 1 403 ? -2.225 -43.719 -4.746 1 95.56 403 LEU A C 1
ATOM 3249 O O . LEU A 1 403 ? -1.31 -44.188 -5.438 1 95.56 403 LEU A O 1
ATOM 3253 N N . PRO A 1 404 ? -2.143 -43.5 -3.426 1 95 404 PRO A N 1
ATOM 3254 C CA . PRO A 1 404 ? -0.99 -44.062 -2.734 1 95 404 PRO A CA 1
ATOM 3255 C C . PRO A 1 404 ? -0.954 -45.594 -2.834 1 95 404 PRO A C 1
ATOM 3257 O O . PRO A 1 404 ? -1.88 -46.281 -2.375 1 95 404 PRO A O 1
ATOM 3260 N N . GLY A 1 405 ? 0.119 -46.094 -3.439 1 96 405 GLY A N 1
ATOM 3261 C CA . GLY A 1 405 ? 0.26 -47.531 -3.68 1 96 405 GLY A CA 1
ATOM 3262 C C . GLY A 1 405 ? 0.676 -48.312 -2.441 1 96 405 GLY A C 1
ATOM 3263 O O . GLY A 1 405 ? 0.623 -47.781 -1.328 1 96 405 GLY A O 1
ATOM 3264 N N . PRO A 1 406 ? 0.979 -49.562 -2.625 1 95.25 406 PRO A N 1
ATOM 3265 C CA . PRO A 1 406 ? 1.464 -50.344 -1.495 1 95.25 406 PRO A CA 1
ATOM 3266 C C . PRO A 1 406 ? 2.734 -49.781 -0.87 1 95.25 406 PRO A C 1
ATOM 3268 O O . PRO A 1 406 ? 3.527 -49.125 -1.558 1 95.25 406 PRO A O 1
ATOM 3271 N N . PRO A 1 407 ? 2.914 -50.031 0.363 1 94.44 407 PRO A N 1
ATOM 3272 C CA . PRO A 1 407 ? 4.105 -49.5 1.027 1 94.44 407 PRO A CA 1
ATOM 3273 C C . PRO A 1 407 ? 5.398 -50.125 0.508 1 94.44 407 PRO A C 1
ATOM 3275 O O . PRO A 1 407 ? 5.441 -51.312 0.218 1 94.44 407 PRO A O 1
ATOM 3278 N N . GLU A 1 408 ? 6.34 -49.375 0.373 1 94.06 408 GLU A N 1
ATOM 3279 C CA . GLU A 1 408 ? 7.676 -49.781 -0.043 1 94.06 408 GLU A CA 1
ATOM 3280 C C . GLU A 1 408 ? 8.672 -49.688 1.112 1 94.06 408 GLU A C 1
ATOM 3282 O O . GLU A 1 408 ? 9.648 -48.938 1.036 1 94.06 408 GLU A O 1
ATOM 3287 N N . GLY A 1 409 ? 8.461 -50.344 2.17 1 91.44 409 GLY A N 1
ATOM 3288 C CA . GLY A 1 409 ? 9.344 -50.375 3.324 1 91.44 409 GLY A CA 1
ATOM 3289 C C . GLY A 1 409 ? 9.422 -49.031 4.047 1 91.44 409 GLY A C 1
ATOM 3290 O O . GLY A 1 409 ? 8.398 -48.438 4.363 1 91.44 409 GLY A O 1
ATOM 3291 N N . GLN A 1 410 ? 10.711 -48.625 4.254 1 88.88 410 GLN A N 1
ATOM 3292 C CA . GLN A 1 410 ? 10.953 -47.438 5.039 1 88.88 410 GLN A CA 1
ATOM 3293 C C . GLN A 1 410 ? 10.719 -46.188 4.211 1 88.88 410 GLN A C 1
ATOM 3295 O O . GLN A 1 410 ? 10.594 -45.094 4.758 1 88.88 410 GLN A O 1
ATOM 3300 N N . LEU A 1 411 ? 10.516 -46.344 2.947 1 91 411 LEU A N 1
ATOM 3301 C CA . LEU A 1 411 ? 10.375 -45.188 2.059 1 91 411 LEU A CA 1
ATOM 3302 C C . LEU A 1 411 ? 8.922 -44.75 1.981 1 91 411 LEU A C 1
ATOM 3304 O O . LEU A 1 411 ? 8.633 -43.656 1.497 1 91 411 LEU A O 1
ATOM 3308 N N . GLY A 1 412 ? 8.008 -45.594 2.574 1 93.12 412 GLY A N 1
ATOM 3309 C CA . GLY A 1 412 ? 6.602 -45.25 2.562 1 93.12 412 GLY A CA 1
ATOM 3310 C C . GLY A 1 412 ? 5.906 -45.625 1.264 1 93.12 412 GLY A C 1
ATOM 3311 O O . GLY A 1 412 ? 6.18 -46.656 0.679 1 93.12 412 GLY A O 1
ATOM 3312 N N . ARG A 1 413 ? 4.938 -44.781 0.905 1 96.06 413 ARG A N 1
ATOM 3313 C CA . ARG A 1 413 ? 4.117 -45.094 -0.265 1 96.06 413 ARG A CA 1
ATOM 3314 C C . ARG A 1 413 ? 4.418 -44.125 -1.406 1 96.06 413 ARG A C 1
ATOM 3316 O O . ARG A 1 413 ? 4.879 -43 -1.174 1 96.06 413 ARG A O 1
ATOM 3323 N N . PHE A 1 414 ? 4.289 -44.562 -2.533 1 97.19 414 PHE A N 1
ATOM 3324 C CA . PHE A 1 414 ? 4.375 -43.781 -3.75 1 97.19 414 PHE A CA 1
ATOM 3325 C C . PHE A 1 414 ? 3.041 -43.781 -4.488 1 97.19 414 PHE A C 1
ATOM 3327 O O . PHE A 1 414 ? 2.156 -44.562 -4.188 1 97.19 414 PHE A O 1
ATOM 3334 N N . ARG A 1 415 ? 2.832 -42.906 -5.461 1 96.5 415 ARG A N 1
ATOM 3335 C CA . ARG A 1 415 ? 1.574 -42.781 -6.191 1 96.5 415 ARG A CA 1
ATOM 3336 C C . ARG A 1 415 ? 1.525 -43.75 -7.363 1 96.5 415 ARG A C 1
ATOM 3338 O O . ARG A 1 415 ? 2.42 -43.75 -8.211 1 96.5 415 ARG A O 1
ATOM 3345 N N . HIS A 1 416 ? 0.479 -44.469 -7.363 1 97 416 HIS A N 1
ATOM 3346 C CA . HIS A 1 416 ? 0.367 -45.5 -8.383 1 97 416 HIS A CA 1
ATOM 3347 C C . HIS A 1 416 ? -1.055 -45.594 -8.93 1 97 416 HIS A C 1
ATOM 3349 O O . HIS A 1 416 ? -1.964 -44.938 -8.406 1 97 416 HIS A O 1
ATOM 3355 N N . ILE A 1 417 ? -1.249 -46.344 -10.008 1 97.12 417 ILE A N 1
ATOM 3356 C CA . ILE A 1 417 ? -2.531 -46.469 -10.695 1 97.12 417 ILE A CA 1
ATOM 3357 C C . ILE A 1 417 ? -3.328 -47.625 -10.094 1 97.12 417 ILE A C 1
ATOM 3359 O O . ILE A 1 417 ? -2.84 -48.75 -10.031 1 97.12 417 ILE A O 1
ATOM 3363 N N . ALA A 1 418 ? -4.484 -47.312 -9.68 1 97.12 418 ALA A N 1
ATOM 3364 C CA . ALA A 1 418 ? -5.422 -48.312 -9.18 1 97.12 418 ALA A CA 1
ATOM 3365 C C . ALA A 1 418 ? -6.613 -48.469 -10.125 1 97.12 418 ALA A C 1
ATOM 3367 O O . ALA A 1 418 ? -7.105 -47.5 -10.68 1 97.12 418 ALA A O 1
ATOM 3368 N N . GLU A 1 419 ? -6.98 -49.688 -10.328 1 97.62 419 GLU A N 1
ATOM 3369 C CA . GLU A 1 419 ? -8.234 -50.031 -11 1 97.62 419 GLU A CA 1
ATOM 3370 C C . GLU A 1 419 ? -9.352 -50.281 -9.992 1 97.62 419 GLU A C 1
ATOM 3372 O O . GLU A 1 419 ? -9.18 -51.062 -9.047 1 97.62 419 GLU A O 1
ATOM 3377 N N . VAL A 1 420 ? -10.477 -49.594 -10.188 1 97.31 420 VAL A N 1
ATOM 3378 C CA . VAL A 1 420 ? -11.602 -49.719 -9.273 1 97.31 420 VAL A CA 1
ATOM 3379 C C . VAL A 1 420 ? -12.828 -50.219 -10.031 1 97.31 420 VAL A C 1
ATOM 3381 O O . VAL A 1 420 ? -13.148 -49.75 -11.117 1 97.31 420 VAL A O 1
ATOM 3384 N N . ASP A 1 421 ? -13.469 -51.188 -9.422 1 96.94 421 ASP A N 1
ATOM 3385 C CA . ASP A 1 421 ? -14.688 -51.719 -10 1 96.94 421 ASP A CA 1
ATOM 3386 C C . ASP A 1 421 ? -15.891 -50.844 -9.703 1 96.94 421 ASP A C 1
ATOM 3388 O O . ASP A 1 421 ? -16.141 -50.469 -8.547 1 96.94 421 ASP A O 1
ATOM 3392 N N . VAL A 1 422 ? -16.672 -50.531 -10.727 1 95.81 422 VAL A N 1
ATOM 3393 C CA . VAL A 1 422 ? -17.781 -49.594 -10.594 1 95.81 422 VAL A CA 1
ATOM 3394 C C . VAL A 1 422 ? -18.891 -50.219 -9.742 1 95.81 422 VAL A C 1
ATOM 3396 O O . VAL A 1 422 ? -19.578 -49.5 -9 1 95.81 422 VAL A O 1
ATOM 3399 N N . LYS A 1 423 ? -19.062 -51.406 -9.805 1 94.62 423 LYS A N 1
ATOM 3400 C CA . LYS A 1 423 ? -20.156 -52.062 -9.117 1 94.62 423 LYS A CA 1
ATOM 3401 C C . LYS A 1 423 ? -19.828 -52.281 -7.641 1 94.62 423 LYS A C 1
ATOM 3403 O O . LYS A 1 423 ? -20.672 -52.062 -6.77 1 94.62 423 LYS A O 1
ATOM 3408 N N . THR A 1 424 ? -18.609 -52.688 -7.355 1 95.62 424 THR A N 1
ATOM 3409 C CA . THR A 1 424 ? -18.281 -53.125 -6.008 1 95.62 424 THR A CA 1
ATOM 3410 C C . THR A 1 424 ? -17.453 -52.062 -5.27 1 95.62 424 THR A C 1
ATOM 3412 O O . THR A 1 424 ? -17.406 -52.062 -4.039 1 95.62 424 THR A O 1
ATOM 3415 N N . GLY A 1 425 ? -16.781 -51.344 -6.023 1 95.75 425 GLY A N 1
ATOM 3416 C CA . GLY A 1 425 ? -15.875 -50.375 -5.402 1 95.75 425 GLY A CA 1
ATOM 3417 C C . GLY A 1 425 ? -14.539 -51 -5.02 1 95.75 425 GLY A C 1
ATOM 3418 O O . GLY A 1 425 ? -13.703 -50.344 -4.395 1 95.75 425 GLY A O 1
ATOM 3419 N N . SER A 1 426 ? -14.344 -52.25 -5.395 1 96.56 426 SER A N 1
ATOM 3420 C CA . SER A 1 426 ? -13.094 -52.938 -5.082 1 96.56 426 SER A CA 1
ATOM 3421 C C . SER A 1 426 ? -11.938 -52.375 -5.902 1 96.56 426 SER A C 1
ATOM 3423 O O . SER A 1 426 ? -12.078 -52.125 -7.102 1 96.56 426 SER A O 1
ATOM 3425 N N . LYS A 1 427 ? -10.844 -52.188 -5.25 1 95.81 427 LYS A N 1
ATOM 3426 C CA . LYS A 1 427 ? -9.68 -51.562 -5.875 1 95.81 427 LYS A CA 1
ATOM 3427 C C . LYS A 1 427 ? -8.523 -52.562 -6.012 1 95.81 427 LYS A C 1
ATOM 3429 O O . LYS A 1 427 ? -8.281 -53.375 -5.109 1 95.81 427 LYS A O 1
ATOM 3434 N N . THR A 1 428 ? -7.844 -52.594 -7.109 1 96.75 428 THR A N 1
ATOM 3435 C CA . THR A 1 428 ? -6.609 -53.344 -7.348 1 96.75 428 THR A CA 1
ATOM 3436 C C . THR A 1 428 ? -5.559 -52.438 -7.992 1 96.75 428 THR A C 1
ATOM 3438 O O . THR A 1 428 ? -5.852 -51.719 -8.953 1 96.75 428 THR A O 1
ATOM 3441 N N . PHE A 1 429 ? -4.328 -52.531 -7.496 1 97.69 429 PHE A N 1
ATOM 3442 C CA . PHE A 1 429 ? -3.268 -51.688 -8.07 1 97.69 429 PHE A CA 1
ATOM 3443 C C . PHE A 1 429 ? -2.713 -52.344 -9.336 1 97.69 429 PHE A C 1
ATOM 3445 O O . PHE A 1 429 ? -2.467 -53.531 -9.367 1 97.69 429 PHE A O 1
ATOM 3452 N N . LEU A 1 430 ? -2.539 -51.531 -10.375 1 98.06 430 LEU A N 1
ATOM 3453 C CA . LEU A 1 430 ? -1.971 -51.969 -11.633 1 98.06 430 LEU A CA 1
ATOM 3454 C C . LEU A 1 430 ? -0.462 -51.75 -11.664 1 98.06 430 LEU A C 1
ATOM 3456 O O . LEU A 1 430 ? 0.251 -52.438 -12.422 1 98.06 430 LEU A O 1
ATOM 3460 N N . THR A 1 431 ? 0.008 -50.75 -10.969 1 97.62 431 THR A N 1
ATOM 3461 C CA . THR A 1 431 ? 1.433 -50.469 -10.867 1 97.62 431 THR A CA 1
ATOM 3462 C C . THR A 1 431 ? 1.878 -50.438 -9.406 1 97.62 431 THR A C 1
ATOM 3464 O O . THR A 1 431 ? 1.047 -50.344 -8.5 1 97.62 431 THR A O 1
ATOM 3467 N N . SER A 1 432 ? 3.16 -50.562 -9.148 1 96.5 432 SER A N 1
ATOM 3468 C CA . SER A 1 432 ? 3.795 -50.469 -7.84 1 96.5 432 SER A CA 1
ATOM 3469 C C . SER A 1 432 ? 5.301 -50.25 -7.969 1 96.5 432 SER A C 1
ATOM 3471 O O . SER A 1 432 ? 5.871 -50.469 -9.039 1 96.5 432 SER A O 1
ATOM 3473 N N . GLY A 1 433 ? 5.891 -49.781 -6.902 1 96.75 433 GLY A N 1
ATOM 3474 C CA . GLY A 1 433 ? 7.324 -49.562 -6.906 1 96.75 433 GLY A CA 1
ATOM 3475 C C . GLY A 1 433 ? 7.723 -48.219 -6.297 1 96.75 433 GLY A C 1
ATOM 3476 O O . GLY A 1 433 ? 6.883 -47.531 -5.73 1 96.75 433 GLY A O 1
ATOM 3477 N N . LYS A 1 434 ? 9.031 -47.938 -6.391 1 97.38 434 LYS A N 1
ATOM 3478 C CA . LYS A 1 434 ? 9.602 -46.75 -5.766 1 97.38 434 LYS A CA 1
ATOM 3479 C C . LYS A 1 434 ? 9.672 -45.594 -6.754 1 97.38 434 LYS A C 1
ATOM 3481 O O . LYS A 1 434 ? 10.727 -45 -6.922 1 97.38 434 LYS A O 1
ATOM 3486 N N . PHE A 1 435 ? 8.633 -45.312 -7.418 1 97.44 435 PHE A N 1
ATOM 3487 C CA . PHE A 1 435 ? 8.461 -44.188 -8.328 1 97.44 435 PHE A CA 1
ATOM 3488 C C . PHE A 1 435 ? 7.039 -43.625 -8.242 1 97.44 435 PHE A C 1
ATOM 3490 O O . PHE A 1 435 ? 6.129 -44.312 -7.777 1 97.44 435 PHE A O 1
ATOM 3497 N N . ASP A 1 436 ? 6.82 -42.406 -8.656 1 97.5 436 ASP A N 1
ATOM 3498 C CA . ASP A 1 436 ? 5.504 -41.781 -8.625 1 97.5 436 ASP A CA 1
ATOM 3499 C C . ASP A 1 436 ? 4.93 -41.625 -10.031 1 97.5 436 ASP A C 1
ATOM 3501 O O . ASP A 1 436 ? 5.543 -41 -10.891 1 97.5 436 ASP A O 1
ATOM 3505 N N . THR A 1 437 ? 3.721 -42.188 -10.18 1 97.06 437 THR A N 1
ATOM 3506 C CA . THR A 1 437 ? 2.973 -41.875 -11.391 1 97.06 437 THR A CA 1
ATOM 3507 C C . THR A 1 437 ? 2.527 -40.406 -11.367 1 97.06 437 THR A C 1
ATOM 3509 O O . THR A 1 437 ? 2.002 -39.938 -10.359 1 97.06 437 THR A O 1
ATOM 3512 N N . ALA A 1 438 ? 2.824 -39.688 -12.445 1 96.12 438 ALA A N 1
ATOM 3513 C CA . ALA A 1 438 ? 2.447 -38.281 -12.523 1 96.12 438 ALA A CA 1
ATOM 3514 C C . ALA A 1 438 ? 0.967 -38.125 -12.867 1 96.12 438 ALA A C 1
ATOM 3516 O O . ALA A 1 438 ? 0.22 -37.469 -12.133 1 96.12 438 ALA A O 1
ATOM 3517 N N . TYR A 1 439 ? 0.489 -38.75 -13.938 1 95.5 439 TYR A N 1
ATOM 3518 C CA . TYR A 1 439 ? -0.92 -38.75 -14.312 1 95.5 439 TYR A CA 1
ATOM 3519 C C . TYR A 1 439 ? -1.225 -39.781 -15.367 1 95.5 439 TYR A C 1
ATOM 3521 O O . TYR A 1 439 ? -0.315 -40.281 -16.031 1 95.5 439 TYR A O 1
ATOM 3529 N N . ILE A 1 440 ? -2.494 -40.125 -15.469 1 96.62 440 ILE A N 1
ATOM 3530 C CA . ILE A 1 440 ? -2.982 -41.062 -16.484 1 96.62 440 ILE A CA 1
ATOM 3531 C C . ILE A 1 440 ? -3.357 -40.281 -17.75 1 96.62 440 ILE A C 1
ATOM 3533 O O . ILE A 1 440 ? -4.02 -39.25 -17.688 1 96.62 440 ILE A O 1
ATOM 3537 N N . VAL A 1 441 ? -2.926 -40.812 -18.859 1 96.75 441 VAL A N 1
ATOM 3538 C CA . VAL A 1 441 ? -3.127 -40.094 -20.125 1 96.75 441 VAL A CA 1
ATOM 3539 C C . VAL A 1 441 ? -4.367 -40.625 -20.828 1 96.75 441 VAL A C 1
ATOM 3541 O O . VAL A 1 441 ? -5.188 -39.875 -21.328 1 96.75 441 VAL A O 1
ATOM 3544 N N . ALA A 1 442 ? -4.457 -42 -20.906 1 96.25 442 ALA A N 1
ATOM 3545 C CA . ALA A 1 442 ? -5.547 -42.594 -21.672 1 96.25 442 ALA A CA 1
ATOM 3546 C C . ALA A 1 442 ? -5.703 -44.062 -21.359 1 96.25 442 ALA A C 1
ATOM 3548 O O . ALA A 1 442 ? -4.797 -44.688 -20.797 1 96.25 442 ALA A O 1
ATOM 3549 N N . HIS A 1 443 ? -6.891 -44.656 -21.688 1 96.81 443 HIS A N 1
ATOM 3550 C CA . HIS A 1 443 ? -7.176 -46.062 -21.594 1 96.81 443 HIS A CA 1
ATOM 3551 C C . HIS A 1 443 ? -7.656 -46.625 -22.922 1 96.81 443 HIS A C 1
ATOM 3553 O O . HIS A 1 443 ? -8.594 -46.094 -23.516 1 96.81 443 HIS A O 1
ATOM 3559 N N . ASP A 1 444 ? -6.957 -47.625 -23.391 1 96.31 444 ASP A N 1
ATOM 3560 C CA . ASP A 1 444 ? -7.359 -48.375 -24.578 1 96.31 444 ASP A CA 1
ATOM 3561 C C . ASP A 1 444 ? -8.141 -49.625 -24.188 1 96.31 444 ASP A C 1
ATOM 3563 O O . ASP A 1 444 ? -7.551 -50.688 -23.938 1 96.31 444 ASP A O 1
ATOM 3567 N N . GLU A 1 445 ? -9.383 -49.531 -24.328 1 93.38 445 GLU A N 1
ATOM 3568 C CA . GLU A 1 445 ? -10.227 -50.656 -23.906 1 93.38 445 GLU A CA 1
ATOM 3569 C C . GLU A 1 445 ? -10.023 -51.875 -24.797 1 93.38 445 GLU A C 1
ATOM 3571 O O . GLU A 1 445 ? -10.086 -53 -24.328 1 93.38 445 GLU A O 1
ATOM 3576 N N . SER A 1 446 ? -9.859 -51.656 -26.016 1 93.56 446 SER A N 1
ATOM 3577 C CA . SER A 1 446 ? -9.711 -52.75 -26.969 1 93.56 446 SER A CA 1
ATOM 3578 C C . SER A 1 446 ? -8.453 -53.562 -26.688 1 93.56 446 SER A C 1
ATOM 3580 O O . SER A 1 446 ? -8.461 -54.781 -26.812 1 93.56 446 SER A O 1
ATOM 3582 N N . LYS A 1 447 ? -7.43 -52.844 -26.266 1 95.38 447 LYS A N 1
ATOM 3583 C CA . LYS A 1 447 ? -6.168 -53.531 -26 1 95.38 447 LYS A CA 1
ATOM 3584 C C . LYS A 1 447 ? -5.984 -53.781 -24.5 1 95.38 447 LYS A C 1
ATOM 3586 O O . LYS A 1 447 ? -5.055 -54.469 -24.094 1 95.38 447 LYS A O 1
ATOM 3591 N N . HIS A 1 448 ? -6.844 -53.25 -23.703 1 96.88 448 HIS A N 1
ATOM 3592 C CA . HIS A 1 448 ? -6.766 -53.344 -22.25 1 96.88 448 HIS A CA 1
ATOM 3593 C C . HIS A 1 448 ? -5.445 -52.781 -21.734 1 96.88 448 HIS A C 1
ATOM 3595 O O . HIS A 1 448 ? -4.773 -53.406 -20.922 1 96.88 448 HIS A O 1
ATOM 3601 N N . LEU A 1 449 ? -5.133 -51.625 -22.266 1 97.62 449 LEU A N 1
ATOM 3602 C CA . LEU A 1 449 ? -3.906 -50.938 -21.875 1 97.62 449 LEU A CA 1
ATOM 3603 C C . LEU A 1 449 ? -4.211 -49.531 -21.359 1 97.62 449 LEU A C 1
ATOM 3605 O O . LEU A 1 449 ? -5.082 -48.844 -21.891 1 97.62 449 LEU A O 1
ATOM 3609 N N . LEU A 1 450 ? -3.549 -49.219 -20.312 1 97.38 450 LEU A N 1
ATOM 3610 C CA . LEU A 1 450 ? -3.572 -47.844 -19.797 1 97.38 450 LEU A CA 1
ATOM 3611 C C . LEU A 1 450 ? -2.248 -47.125 -20.062 1 97.38 450 LEU A C 1
ATOM 3613 O O . LEU A 1 450 ? -1.179 -47.719 -19.828 1 97.38 450 LEU A O 1
ATOM 3617 N N . TYR A 1 451 ? -2.301 -45.906 -20.609 1 98.12 451 TYR A N 1
ATOM 3618 C CA . TYR A 1 451 ? -1.118 -45.094 -20.844 1 98.12 451 TYR A CA 1
ATOM 3619 C C . TYR A 1 451 ? -0.977 -44.031 -19.766 1 98.12 451 TYR A C 1
ATOM 3621 O O . TYR A 1 451 ? -1.965 -43.406 -19.359 1 98.12 451 TYR A O 1
ATOM 3629 N N . TYR A 1 452 ? 0.21 -43.844 -19.25 1 97.69 452 TYR A N 1
ATOM 3630 C CA . TYR A 1 452 ? 0.425 -42.906 -18.156 1 97.69 452 TYR A CA 1
ATOM 3631 C C . TYR A 1 452 ? 1.844 -42.344 -18.172 1 97.69 452 TYR A C 1
ATOM 3633 O O . TYR A 1 452 ? 2.734 -42.938 -18.797 1 97.69 452 TYR A O 1
ATOM 3641 N N . ILE A 1 453 ? 2.025 -41.156 -17.625 1 98.06 453 ILE A N 1
ATOM 3642 C CA . ILE A 1 453 ? 3.332 -40.531 -17.422 1 98.06 453 ILE A CA 1
ATOM 3643 C C . ILE A 1 453 ? 3.82 -40.812 -16 1 98.06 453 ILE A C 1
ATOM 3645 O O . ILE A 1 453 ? 3.061 -40.688 -15.039 1 98.06 453 ILE A O 1
ATOM 3649 N N . THR A 1 454 ? 5.066 -41.156 -15.875 1 98.31 454 THR A N 1
ATOM 3650 C CA . THR A 1 454 ? 5.586 -41.5 -14.562 1 98.31 454 THR A CA 1
ATOM 3651 C C . THR A 1 454 ? 7.07 -41.188 -14.453 1 98.31 454 THR A C 1
ATOM 3653 O O . THR A 1 454 ? 7.723 -40.906 -15.469 1 98.31 454 THR A O 1
ATOM 3656 N N . THR A 1 455 ? 7.531 -41.062 -13.234 1 98.31 455 THR A N 1
ATOM 3657 C CA . THR A 1 455 ? 8.961 -41 -12.945 1 98.31 455 THR A CA 1
ATOM 3658 C C . THR A 1 455 ? 9.586 -42.375 -12.93 1 98.31 455 THR A C 1
ATOM 3660 O O . THR A 1 455 ? 8.898 -43.375 -13.141 1 98.31 455 THR A O 1
ATOM 3663 N N . LEU A 1 456 ? 10.945 -42.438 -12.758 1 97.31 456 LEU A N 1
ATOM 3664 C CA . LEU A 1 456 ? 11.672 -43.688 -12.562 1 97.31 456 LEU A CA 1
ATOM 3665 C C . LEU A 1 456 ? 12.266 -43.75 -11.164 1 97.31 456 LEU A C 1
ATOM 3667 O O . LEU A 1 456 ? 12.453 -42.719 -10.508 1 97.31 456 LEU A O 1
ATOM 3671 N N . GLU A 1 457 ? 12.445 -45 -10.688 1 96.06 457 GLU A N 1
ATOM 3672 C CA . GLU A 1 457 ? 13.086 -45.188 -9.383 1 96.06 457 GLU A CA 1
ATOM 3673 C C . GLU A 1 457 ? 14.422 -44.438 -9.312 1 96.06 457 GLU A C 1
ATOM 3675 O O . GLU A 1 457 ? 15.281 -44.625 -10.18 1 96.06 457 GLU A O 1
ATOM 3680 N N . GLY A 1 458 ? 14.508 -43.562 -8.375 1 94.25 458 GLY A N 1
ATOM 3681 C CA . GLY A 1 458 ? 15.742 -42.812 -8.164 1 94.25 458 GLY A CA 1
ATOM 3682 C C . GLY A 1 458 ? 15.867 -41.625 -9.078 1 94.25 458 GLY A C 1
ATOM 3683 O O . GLY A 1 458 ? 16.859 -40.875 -9.016 1 94.25 458 GLY A O 1
ATOM 3684 N N . LYS A 1 459 ? 14.883 -41.375 -9.914 1 96.31 459 LYS A N 1
ATOM 3685 C CA . LYS A 1 459 ? 14.922 -40.281 -10.875 1 96.31 459 LYS A CA 1
ATOM 3686 C C . LYS A 1 459 ? 13.648 -39.438 -10.805 1 96.31 459 LYS A C 1
ATOM 3688 O O . LYS A 1 459 ? 12.922 -39.344 -11.797 1 96.31 459 LYS A O 1
ATOM 3693 N N . PRO A 1 460 ? 13.422 -38.75 -9.672 1 97.5 460 PRO A N 1
ATOM 3694 C CA . PRO A 1 460 ? 12.172 -38.031 -9.5 1 97.5 460 PRO A CA 1
ATOM 3695 C C . PRO A 1 460 ? 12.016 -36.875 -10.508 1 97.5 460 PRO A C 1
ATOM 3697 O O . PRO A 1 460 ? 10.898 -36.406 -10.758 1 97.5 460 PRO A O 1
ATOM 3700 N N . GLY A 1 461 ? 13.07 -36.406 -11.141 1 97.88 461 GLY A N 1
ATOM 3701 C CA . GLY A 1 461 ? 13.016 -35.281 -12.047 1 97.88 461 GLY A CA 1
ATOM 3702 C C . GLY A 1 461 ? 12.656 -35.656 -13.469 1 97.88 461 GLY A C 1
ATOM 3703 O O . GLY A 1 461 ? 12.445 -34.781 -14.312 1 97.88 461 GLY A O 1
ATOM 3704 N N . GLU A 1 462 ? 12.539 -36.906 -13.781 1 97.94 462 GLU A N 1
ATOM 3705 C CA . GLU A 1 462 ? 12.242 -37.406 -15.133 1 97.94 462 GLU A CA 1
ATOM 3706 C C . GLU A 1 462 ? 10.75 -37.688 -15.289 1 97.94 462 GLU A C 1
ATOM 3708 O O . GLU A 1 462 ? 10.031 -37.844 -14.305 1 97.94 462 GLU A O 1
ATOM 3713 N N . ARG A 1 463 ? 10.234 -37.688 -16.531 1 98.69 463 ARG A N 1
ATOM 3714 C CA . ARG A 1 463 ? 8.883 -38.031 -16.938 1 98.69 463 ARG A CA 1
ATOM 3715 C C . ARG A 1 463 ? 8.883 -38.906 -18.188 1 98.69 463 ARG A C 1
ATOM 3717 O O . ARG A 1 463 ? 9.383 -38.469 -19.234 1 98.69 463 ARG A O 1
ATOM 3724 N N . HIS A 1 464 ? 8.328 -40.062 -18.047 1 98.5 464 HIS A N 1
ATOM 3725 C CA . HIS A 1 464 ? 8.336 -41 -19.172 1 98.5 464 HIS A CA 1
ATOM 3726 C C . HIS A 1 464 ? 6.938 -41.531 -19.438 1 98.5 464 HIS A C 1
ATOM 3728 O O . HIS A 1 464 ? 6.164 -41.781 -18.5 1 98.5 464 HIS A O 1
ATOM 3734 N N . LEU A 1 465 ? 6.652 -41.75 -20.672 1 98.62 465 LEU A N 1
ATOM 3735 C CA . LEU A 1 465 ? 5.395 -42.375 -21.078 1 98.62 465 LEU A CA 1
ATOM 3736 C C . LEU A 1 465 ? 5.477 -43.875 -20.969 1 98.62 465 LEU A C 1
ATOM 3738 O O . LEU A 1 465 ? 6.379 -44.5 -21.547 1 98.62 465 LEU A O 1
ATOM 3742 N N . PHE A 1 466 ? 4.551 -44.5 -20.219 1 98.56 466 PHE A N 1
ATOM 3743 C CA . PHE A 1 466 ? 4.422 -45.938 -20.047 1 98.56 466 PHE A CA 1
ATOM 3744 C C . PHE A 1 466 ? 3.029 -46.406 -20.453 1 98.56 466 PHE A C 1
ATOM 3746 O O . PHE A 1 466 ? 2.102 -45.594 -20.547 1 98.56 466 PHE A O 1
ATOM 3753 N N . SER A 1 467 ? 2.902 -47.688 -20.75 1 98.25 467 SER A N 1
ATOM 3754 C CA . SER A 1 467 ? 1.618 -48.375 -20.734 1 98.25 467 SER A CA 1
ATOM 3755 C C . SER A 1 467 ? 1.618 -49.531 -19.719 1 98.25 467 SER A C 1
ATOM 3757 O O . SER A 1 467 ? 2.676 -50.062 -19.391 1 98.25 467 SER A O 1
ATOM 3759 N N . VAL A 1 468 ? 0.5 -49.844 -19.203 1 98.56 468 VAL A N 1
ATOM 3760 C CA . VAL A 1 468 ? 0.315 -50.969 -18.312 1 98.56 468 VAL A CA 1
ATOM 3761 C C . VAL A 1 468 ? -0.973 -51.719 -18.672 1 98.56 468 VAL A C 1
ATOM 3763 O O . VAL A 1 468 ? -1.981 -51.094 -19 1 98.56 468 VAL A O 1
ATOM 3766 N N . ALA A 1 469 ? -0.897 -53 -18.625 1 98.12 469 ALA A N 1
ATOM 3767 C CA . ALA A 1 469 ? -2.066 -53.844 -18.922 1 98.12 469 ALA A CA 1
ATOM 3768 C C . ALA A 1 469 ? -3.043 -53.844 -17.734 1 98.12 469 ALA A C 1
ATOM 3770 O O . ALA A 1 469 ? -2.633 -53.969 -16.578 1 98.12 469 ALA A O 1
ATOM 3771 N N . ASP A 1 470 ? -4.316 -53.625 -18.062 1 96.81 470 ASP A N 1
ATOM 3772 C CA . ASP A 1 470 ? -5.309 -53.719 -17 1 96.81 470 ASP A CA 1
ATOM 3773 C C . ASP A 1 470 ? -5.656 -55.156 -16.656 1 96.81 470 ASP A C 1
ATOM 3775 O O . ASP A 1 470 ? -5.023 -56.094 -17.172 1 96.81 470 ASP A O 1
ATOM 3779 N N . ASN A 1 471 ? -6.602 -55.375 -15.766 1 95.19 471 ASN A N 1
ATOM 3780 C CA . ASN A 1 471 ? -6.871 -56.719 -15.227 1 95.19 471 ASN A CA 1
ATOM 3781 C C . ASN A 1 471 ? -7.609 -57.562 -16.234 1 95.19 471 ASN A C 1
ATOM 3783 O O . ASN A 1 471 ? -7.695 -58.781 -16.078 1 95.19 471 ASN A O 1
ATOM 3787 N N . SER A 1 472 ? -8.102 -56.969 -17.281 1 94.44 472 SER A N 1
ATOM 3788 C CA . SER A 1 472 ? -8.805 -57.719 -18.312 1 94.44 472 SER A CA 1
ATOM 3789 C C . SER A 1 472 ? -7.852 -58.25 -19.391 1 94.44 472 SER A C 1
ATOM 3791 O O . SER A 1 472 ? -8.234 -59.031 -20.234 1 94.44 472 SER A O 1
ATOM 3793 N N . HIS A 1 473 ? -6.691 -57.75 -19.359 1 95.38 473 HIS A N 1
ATOM 3794 C CA . HIS A 1 473 ? -5.668 -58.188 -20.297 1 95.38 473 HIS A CA 1
ATOM 3795 C C . HIS A 1 473 ? -5.223 -59.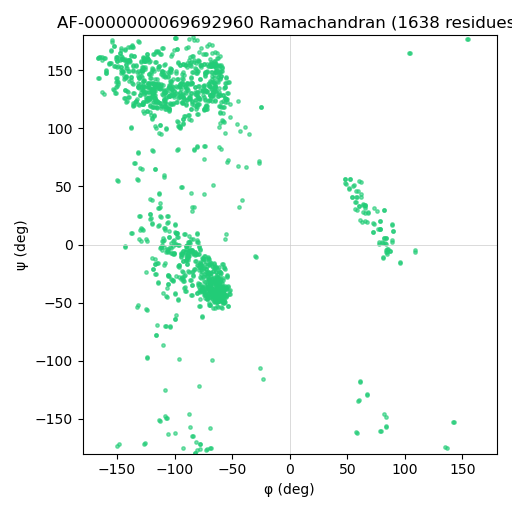625 -20 1 95.38 473 HIS A C 1
ATOM 3797 O O . HIS A 1 473 ? -5.195 -60.031 -18.828 1 95.38 473 HIS A O 1
ATOM 3803 N N . PRO A 1 474 ? -4.723 -60.312 -20.984 1 95.12 474 PRO A N 1
ATOM 3804 C CA . PRO A 1 474 ? -4.23 -61.688 -20.75 1 95.12 474 PRO A CA 1
ATOM 3805 C C . PRO A 1 474 ? -3.018 -61.719 -19.812 1 95.12 474 PRO A C 1
ATOM 3807 O O . PRO A 1 474 ? -2.814 -62.719 -19.109 1 95.12 474 PRO A O 1
ATOM 3810 N N . LYS A 1 475 ? -2.26 -60.719 -19.875 1 96.38 475 LYS A N 1
ATOM 3811 C CA . LYS A 1 475 ? -1.126 -60.531 -18.984 1 96.38 475 LYS A CA 1
ATOM 3812 C C . LYS A 1 475 ? -1.278 -59.281 -18.156 1 96.38 475 LYS A C 1
ATOM 3814 O O . LYS A 1 475 ? -0.573 -58.281 -18.375 1 96.38 475 LYS A O 1
ATOM 3819 N N . PRO A 1 476 ? -2.01 -59.375 -17.156 1 95.75 476 PRO A N 1
ATOM 3820 C CA . PRO A 1 476 ? -2.285 -58.188 -16.359 1 95.75 476 PRO A CA 1
ATOM 3821 C C . PRO A 1 476 ? -1.027 -57.594 -15.727 1 95.75 476 PRO A C 1
ATOM 3823 O O . PRO A 1 476 ? -0.107 -58.344 -15.375 1 95.75 476 PRO A O 1
ATOM 3826 N N . ARG A 1 477 ? -0.886 -56.281 -15.688 1 96.81 477 ARG A N 1
ATOM 3827 C CA . ARG A 1 477 ? 0.126 -55.531 -14.969 1 96.81 477 ARG A CA 1
ATOM 3828 C C . ARG A 1 477 ? 1.438 -55.469 -15.75 1 96.81 477 ARG A C 1
ATOM 3830 O O . ARG A 1 477 ? 2.453 -55 -15.242 1 96.81 477 ARG A O 1
ATOM 3837 N N . GLN A 1 478 ? 1.41 -56 -17 1 96.75 478 GLN A N 1
ATOM 3838 C CA . GLN A 1 478 ? 2.592 -55.875 -17.844 1 96.75 478 GLN A CA 1
ATOM 3839 C C . GLN A 1 478 ? 2.811 -54.406 -18.25 1 96.75 478 GLN A C 1
ATOM 3841 O O . GLN A 1 478 ? 1.888 -53.75 -18.734 1 96.75 478 GLN A O 1
ATOM 3846 N N . THR A 1 479 ? 3.982 -53.906 -18.031 1 97.56 479 THR A N 1
ATOM 3847 C CA . THR A 1 479 ? 4.277 -52.5 -18.328 1 97.56 479 THR A CA 1
ATOM 3848 C C . THR A 1 479 ? 5.234 -52.406 -19.5 1 97.56 479 THR A C 1
ATOM 3850 O O . THR A 1 479 ? 6.023 -53.312 -19.766 1 97.56 479 THR A O 1
ATOM 3853 N N . THR A 1 480 ? 5.137 -51.344 -20.281 1 97.12 480 THR A N 1
ATOM 3854 C CA . THR A 1 480 ? 6.035 -51 -21.375 1 97.12 480 THR A CA 1
ATOM 3855 C C . THR A 1 480 ? 6.387 -49.5 -21.344 1 97.12 480 THR A C 1
ATOM 3857 O O . THR A 1 480 ? 5.5 -48.656 -21.219 1 97.12 480 THR A O 1
ATOM 3860 N N . CYS A 1 481 ? 7.648 -49.281 -21.422 1 97.75 481 CYS A N 1
ATOM 3861 C CA . CYS A 1 481 ? 8.078 -47.875 -21.469 1 97.75 481 CYS A CA 1
ATOM 3862 C C . CYS A 1 481 ? 8.258 -47.406 -22.922 1 97.75 481 CYS A C 1
ATOM 3864 O O . CYS A 1 481 ? 9.016 -48.031 -23.672 1 97.75 481 CYS A O 1
ATOM 3866 N N . PHE A 1 482 ? 7.652 -46.344 -23.297 1 97.56 482 PHE A N 1
ATOM 3867 C CA . PHE A 1 482 ? 7.68 -45.844 -24.656 1 97.56 482 PHE A CA 1
ATOM 3868 C C . PHE A 1 482 ? 8.828 -44.875 -24.859 1 97.56 482 PHE A C 1
ATOM 3870 O O . PHE A 1 482 ? 9.328 -44.688 -25.969 1 97.56 482 PHE A O 1
ATOM 3877 N N . THR A 1 483 ? 9.297 -44.188 -23.766 1 97.38 483 THR A N 1
ATOM 3878 C CA . THR A 1 483 ? 10.203 -43.062 -23.984 1 97.38 483 THR A CA 1
ATOM 3879 C C . THR A 1 483 ? 11.492 -43.25 -23.188 1 97.38 483 THR A C 1
ATOM 3881 O O . THR A 1 483 ? 12.367 -42.375 -23.203 1 97.38 483 THR A O 1
ATOM 3884 N N . CYS A 1 484 ? 11.734 -44.344 -22.5 1 95.38 484 CYS A N 1
ATOM 3885 C CA . CYS A 1 484 ? 12.898 -44.531 -21.641 1 95.38 484 CYS A CA 1
ATOM 3886 C C . CYS A 1 484 ? 14.172 -44.688 -22.469 1 95.38 484 CYS A C 1
ATOM 3888 O O . CYS A 1 484 ? 15.258 -44.375 -21.984 1 95.38 484 CYS A O 1
ATOM 3890 N N . ASP A 1 485 ? 14.07 -45.125 -23.75 1 87.5 485 ASP A N 1
ATOM 3891 C CA . ASP A 1 485 ? 15.266 -45.406 -24.531 1 87.5 485 ASP A CA 1
ATOM 3892 C C . ASP A 1 485 ? 15.305 -44.562 -25.797 1 87.5 485 ASP A C 1
ATOM 3894 O O . ASP A 1 485 ? 15.953 -44.938 -26.781 1 87.5 485 ASP A O 1
ATOM 3898 N N . ILE A 1 486 ? 14.609 -43.5 -25.781 1 84.5 486 ILE A N 1
ATOM 3899 C CA . ILE A 1 486 ? 14.547 -42.719 -27 1 84.5 486 ILE A CA 1
ATOM 3900 C C . ILE A 1 486 ? 15.844 -41.938 -27.172 1 84.5 486 ILE A C 1
ATOM 3902 O O . ILE A 1 486 ? 16.469 -41.969 -28.234 1 84.5 486 ILE A O 1
ATOM 3906 N N . ASN A 1 487 ? 16.188 -41.062 -26.281 1 85 487 ASN A N 1
ATOM 3907 C CA . ASN A 1 487 ? 17.281 -40.094 -26.375 1 85 487 ASN A CA 1
ATOM 3908 C C . ASN A 1 487 ? 17.641 -39.531 -25 1 85 487 ASN A C 1
ATOM 3910 O O . ASN A 1 487 ? 16.766 -39.188 -24.203 1 85 487 ASN A O 1
ATOM 3914 N N . PRO A 1 488 ? 18.922 -39.531 -24.688 1 90.69 488 PRO A N 1
ATOM 3915 C CA . PRO A 1 488 ? 19.297 -38.906 -23.422 1 90.69 488 PRO A CA 1
ATOM 3916 C C . PRO A 1 488 ? 18.891 -37.438 -23.344 1 90.69 488 PRO A C 1
ATOM 3918 O O . PRO A 1 488 ? 18.875 -36.844 -22.25 1 90.69 488 PRO A O 1
ATOM 3921 N N . GLU A 1 489 ? 18.609 -36.906 -24.453 1 94.12 489 GLU A N 1
ATOM 3922 C CA . GLU A 1 489 ? 18.203 -35.5 -24.484 1 94.12 489 GLU A CA 1
ATOM 3923 C C . GLU A 1 489 ? 16.703 -35.344 -24.281 1 94.12 489 GLU A C 1
ATOM 3925 O O . GLU A 1 489 ? 16.172 -34.25 -24.281 1 94.12 489 GLU A O 1
ATOM 3930 N N . CYS A 1 490 ? 15.984 -36.406 -24.062 1 97.19 490 CYS A N 1
ATOM 3931 C CA . CYS A 1 490 ? 14.531 -36.406 -23.891 1 97.19 490 CYS A CA 1
ATOM 3932 C C . CYS A 1 490 ? 14.125 -37.219 -22.672 1 97.19 490 CYS A C 1
ATOM 3934 O O . CYS A 1 490 ? 13.633 -38.344 -22.797 1 97.19 490 CYS A O 1
ATOM 3936 N N . LEU A 1 491 ? 14.281 -36.594 -21.547 1 98.06 491 LEU A N 1
ATOM 3937 C CA . LEU A 1 491 ? 14.047 -37.281 -20.281 1 98.06 491 LEU A CA 1
ATOM 3938 C C . LEU A 1 491 ? 12.805 -36.75 -19.578 1 98.06 491 LEU A C 1
ATOM 3940 O O . LEU A 1 491 ? 12.422 -37.25 -18.516 1 98.06 491 LEU A O 1
ATOM 3944 N N . TYR A 1 492 ? 12.188 -35.75 -20.078 1 98.38 492 TYR A N 1
ATOM 3945 C CA . TYR A 1 492 ? 10.938 -35.156 -19.594 1 98.38 492 TYR A CA 1
ATOM 3946 C C . TYR A 1 492 ? 9.914 -35.062 -20.719 1 98.38 492 TYR A C 1
ATOM 3948 O O . TYR A 1 492 ? 10.047 -34.25 -21.625 1 98.38 492 TYR A O 1
ATOM 3956 N N . ASN A 1 493 ? 8.828 -35.844 -20.578 1 98.38 493 ASN A N 1
ATOM 3957 C CA . ASN A 1 493 ? 7.918 -36 -21.719 1 98.38 493 ASN A CA 1
ATOM 3958 C C . ASN A 1 493 ? 6.473 -35.719 -21.312 1 98.38 493 ASN A C 1
ATOM 3960 O O . ASN A 1 493 ? 6.109 -35.906 -20.141 1 98.38 493 ASN A O 1
ATOM 3964 N N . ASP A 1 494 ? 5.727 -35.25 -22.234 1 98.06 494 ASP A N 1
ATOM 3965 C CA . ASP A 1 494 ? 4.266 -35.188 -22.203 1 98.06 494 ASP A CA 1
ATOM 3966 C C . ASP A 1 494 ? 3.662 -35.844 -23.453 1 98.06 494 ASP A C 1
ATOM 3968 O O . ASP A 1 494 ? 4.344 -36 -24.469 1 98.06 494 ASP A O 1
ATOM 3972 N N . ALA A 1 495 ? 2.416 -36.25 -23.328 1 98.25 495 ALA A N 1
ATOM 3973 C CA . ALA A 1 495 ? 1.826 -36.938 -24.453 1 98.25 495 ALA A CA 1
ATOM 3974 C C . ALA A 1 495 ? 0.337 -36.625 -24.578 1 98.25 495 ALA A C 1
ATOM 3976 O O . ALA A 1 495 ? -0.34 -36.406 -23.578 1 98.25 495 ALA A O 1
ATOM 3977 N N . SER A 1 496 ? -0.138 -36.625 -25.812 1 97.88 496 SER A N 1
ATOM 3978 C CA . SER A 1 496 ? -1.546 -36.469 -26.172 1 97.88 496 SER A CA 1
ATOM 3979 C C . SER A 1 496 ? -1.95 -37.5 -27.234 1 97.88 496 SER A C 1
ATOM 3981 O O . SER A 1 496 ? -1.406 -37.469 -28.344 1 97.88 496 SER A O 1
ATOM 3983 N N . PHE A 1 497 ? -2.947 -38.312 -26.938 1 98.06 497 PHE A N 1
ATOM 3984 C CA . PHE A 1 497 ? -3.314 -39.406 -27.844 1 98.06 497 PHE A CA 1
ATOM 3985 C C . PHE A 1 497 ? -4.504 -39 -28.703 1 98.06 497 PHE A C 1
ATOM 3987 O O . PHE A 1 497 ? -5.359 -38.219 -28.281 1 98.06 497 PHE A O 1
ATOM 3994 N N . SER A 1 498 ? -4.477 -39.594 -29.906 1 97.81 498 SER A N 1
ATOM 3995 C CA . SER A 1 498 ? -5.633 -39.438 -30.781 1 97.81 498 SER A CA 1
ATOM 3996 C C . SER A 1 498 ? -6.836 -40.219 -30.234 1 97.81 498 SER A C 1
ATOM 3998 O O . SER A 1 498 ? -6.727 -40.938 -29.234 1 97.81 498 SER A O 1
ATOM 4000 N N . GLN A 1 499 ? -8 -40.094 -30.781 1 94.69 499 GLN A N 1
ATOM 4001 C CA . GLN A 1 499 ? -9.281 -40.531 -30.25 1 94.69 499 GLN A CA 1
ATOM 4002 C C . GLN A 1 499 ? -9.273 -42.031 -29.984 1 94.69 499 GLN A C 1
ATOM 4004 O O . GLN A 1 499 ? -9.797 -42.5 -28.953 1 94.69 499 GLN A O 1
ATOM 4009 N N . ASN A 1 500 ? -8.711 -42.844 -30.906 1 95.19 500 ASN A N 1
ATOM 4010 C CA . ASN A 1 500 ? -8.648 -44.281 -30.719 1 95.19 500 ASN A CA 1
ATOM 4011 C C . ASN A 1 500 ? -7.227 -44.75 -30.438 1 95.19 500 ASN A C 1
ATOM 4013 O O . ASN A 1 500 ? -6.914 -45.938 -30.594 1 95.19 500 ASN A O 1
ATOM 4017 N N . LEU A 1 501 ? -6.395 -43.812 -30.125 1 97.81 501 LEU A N 1
ATOM 4018 C CA . LEU A 1 501 ? -5.031 -44.031 -29.672 1 97.81 501 LEU A CA 1
ATOM 4019 C C . LEU A 1 501 ? -4.188 -44.656 -30.766 1 97.81 501 LEU A C 1
ATOM 4021 O O . LEU A 1 501 ? -3.301 -45.469 -30.484 1 97.81 501 LEU A O 1
ATOM 4025 N N . THR A 1 502 ? -4.516 -44.312 -32 1 97.88 502 THR A N 1
ATOM 4026 C CA . THR A 1 502 ? -3.689 -44.781 -33.094 1 97.88 502 THR A CA 1
ATOM 4027 C C . THR A 1 502 ? -2.369 -44.031 -33.156 1 97.88 502 THR A C 1
ATOM 4029 O O . THR A 1 502 ? -1.328 -44.594 -33.5 1 97.88 502 THR A O 1
ATOM 4032 N N . TYR A 1 503 ? -2.492 -42.75 -32.875 1 98.19 503 TYR A N 1
ATOM 4033 C CA . TYR A 1 503 ? -1.329 -41.875 -32.844 1 98.19 503 TYR A CA 1
ATOM 4034 C C . TYR A 1 503 ? -1.248 -41.125 -31.516 1 98.19 503 TYR A C 1
ATOM 4036 O O . TYR A 1 503 ? -2.227 -41.062 -30.766 1 98.19 503 TYR A O 1
ATOM 4044 N N . TYR A 1 504 ? -0.13 -40.688 -31.219 1 98.12 504 TYR A N 1
ATOM 4045 C CA . TYR A 1 504 ? -0.007 -39.719 -30.125 1 98.12 504 TYR A CA 1
ATOM 4046 C C . TYR A 1 504 ? 1.045 -38.656 -30.438 1 98.12 504 TYR A C 1
ATOM 4048 O O . TYR A 1 504 ? 1.985 -38.906 -31.188 1 98.12 504 TYR A O 1
ATOM 4056 N N . ALA A 1 505 ? 0.819 -37.438 -30 1 98.38 505 ALA A N 1
ATOM 4057 C CA . ALA A 1 505 ? 1.809 -36.344 -30.016 1 98.38 505 ALA A CA 1
ATOM 4058 C C . ALA A 1 505 ? 2.699 -36.406 -28.781 1 98.38 505 ALA A C 1
ATOM 4060 O O . ALA A 1 505 ? 2.205 -36.438 -27.641 1 98.38 505 ALA A O 1
ATOM 4061 N N . LEU A 1 506 ? 3.957 -36.5 -28.969 1 98 506 LEU A N 1
ATOM 4062 C CA . LEU A 1 506 ? 4.938 -36.5 -27.875 1 98 506 LEU A CA 1
ATOM 4063 C C . LEU A 1 506 ? 5.652 -35.156 -27.781 1 98 506 LEU A C 1
ATOM 4065 O O . LEU A 1 506 ? 6.246 -34.688 -28.75 1 98 506 LEU A O 1
ATOM 4069 N N . ASP A 1 507 ? 5.551 -34.562 -26.688 1 98.06 507 ASP A N 1
ATOM 4070 C CA . ASP A 1 507 ? 6.398 -33.438 -26.359 1 98.06 507 ASP A CA 1
ATOM 4071 C C . ASP A 1 507 ? 7.645 -33.875 -25.594 1 98.06 507 ASP A C 1
ATOM 4073 O O . ASP A 1 507 ? 7.562 -34.25 -24.422 1 98.06 507 ASP A O 1
ATOM 4077 N N . CYS A 1 508 ? 8.781 -33.906 -26.25 1 97.94 508 CYS A N 1
ATOM 4078 C CA . CYS A 1 508 ? 10.047 -34.031 -25.547 1 97.94 508 CYS A CA 1
ATOM 4079 C C . CYS A 1 508 ? 10.484 -32.656 -25 1 97.94 508 CYS A C 1
ATOM 4081 O O . CYS A 1 508 ? 10.914 -31.797 -25.75 1 97.94 508 CYS A O 1
ATOM 4083 N N . LEU A 1 509 ? 10.484 -32.531 -23.719 1 98.19 509 LEU A N 1
ATOM 4084 C CA . LEU A 1 509 ? 10.57 -31.188 -23.125 1 98.19 509 LEU A CA 1
ATOM 4085 C C . LEU A 1 509 ? 11.922 -30.984 -22.453 1 98.19 509 LEU A C 1
ATOM 4087 O O . LEU A 1 509 ? 12.156 -29.938 -21.828 1 98.19 509 LEU A O 1
ATOM 4091 N N . GLY A 1 510 ? 12.891 -32 -22.594 1 97.12 510 GLY A N 1
ATOM 4092 C CA . GLY A 1 510 ? 14.234 -31.781 -22.062 1 97.12 510 GLY A CA 1
ATOM 4093 C C . GLY A 1 510 ? 14.945 -33.062 -21.703 1 97.12 510 GLY A C 1
ATOM 4094 O O . GLY A 1 510 ? 14.367 -34.156 -21.812 1 97.12 510 GLY A O 1
ATOM 4095 N N . PRO A 1 511 ? 16.125 -32.969 -21.297 1 96.69 511 PRO A N 1
ATOM 4096 C CA . PRO A 1 511 ? 16.891 -31.75 -20.984 1 96.69 511 PRO A CA 1
ATOM 4097 C C . PRO A 1 511 ? 17.391 -31.047 -22.25 1 96.69 511 PRO A C 1
ATOM 4099 O O . PRO A 1 511 ? 17.812 -29.891 -22.172 1 96.69 511 PRO A O 1
ATOM 4102 N N . GLY A 1 512 ? 17.422 -31.688 -23.375 1 96.75 512 GLY A N 1
ATOM 4103 C CA . GLY A 1 512 ? 17.766 -31.047 -24.641 1 96.75 512 GLY A CA 1
ATOM 4104 C C . GLY A 1 512 ? 16.719 -30.062 -25.109 1 96.75 512 GLY A C 1
ATOM 4105 O O . GLY A 1 512 ? 15.75 -29.781 -24.391 1 96.75 512 GLY A O 1
ATOM 4106 N N . ILE A 1 513 ? 16.938 -29.516 -26.344 1 97.69 513 ILE A N 1
ATOM 4107 C CA . ILE A 1 513 ? 15.984 -28.578 -26.922 1 97.69 513 ILE A CA 1
ATOM 4108 C C . ILE A 1 513 ? 14.641 -29.266 -27.125 1 97.69 513 ILE A C 1
ATOM 4110 O O . ILE A 1 513 ? 14.57 -30.328 -27.75 1 97.69 513 ILE A O 1
ATOM 4114 N N . PRO A 1 514 ? 13.531 -28.703 -26.641 1 97.94 514 PRO A N 1
ATOM 4115 C CA . PRO A 1 514 ? 12.219 -29.328 -26.781 1 97.94 514 PRO A CA 1
ATOM 4116 C C . PRO A 1 514 ? 11.82 -29.547 -28.234 1 97.94 514 PRO A C 1
ATOM 4118 O O . PRO A 1 514 ? 12.188 -28.75 -29.094 1 97.94 514 PRO A O 1
ATOM 4121 N N . ARG A 1 515 ? 11.062 -30.562 -28.5 1 96.56 515 ARG A N 1
ATOM 4122 C CA . ARG A 1 515 ? 10.547 -30.859 -29.828 1 96.56 515 ARG A CA 1
ATOM 4123 C C . ARG A 1 515 ? 9.203 -31.578 -29.75 1 96.56 515 ARG A C 1
ATOM 4125 O O . ARG A 1 515 ? 8.875 -32.188 -28.734 1 96.56 515 ARG A O 1
ATOM 4132 N N . VAL A 1 516 ? 8.469 -31.5 -30.766 1 97.38 516 VAL A N 1
ATOM 4133 C CA . VAL A 1 516 ? 7.152 -32.125 -30.875 1 97.38 516 VAL A CA 1
ATOM 4134 C C . VAL A 1 516 ? 7.172 -33.188 -31.953 1 97.38 516 VAL A C 1
ATOM 4136 O O . VAL A 1 516 ? 7.484 -32.906 -33.125 1 97.38 516 VAL A O 1
ATOM 4139 N N . GLU A 1 517 ? 6.816 -34.406 -31.562 1 97.12 517 GLU A N 1
ATOM 4140 C CA . GLU A 1 517 ? 6.781 -35.531 -32.469 1 97.12 517 GLU A CA 1
ATOM 4141 C C . GLU A 1 517 ? 5.379 -36.156 -32.562 1 97.12 517 GLU A C 1
ATOM 4143 O O . GLU A 1 517 ? 4.684 -36.219 -31.531 1 97.12 517 GLU A O 1
ATOM 4148 N N . ILE A 1 518 ? 5.008 -36.5 -33.75 1 98 518 ILE A N 1
ATOM 4149 C CA . ILE A 1 518 ? 3.848 -37.375 -33.938 1 98 518 ILE A CA 1
ATOM 4150 C C . ILE A 1 518 ? 4.305 -38.812 -34.094 1 98 518 ILE A C 1
ATOM 4152 O O . ILE A 1 518 ? 5.129 -39.125 -34.969 1 98 518 ILE A O 1
ATOM 4156 N N . ARG A 1 519 ? 3.781 -39.719 -33.312 1 97.88 519 ARG A N 1
ATOM 4157 C CA . ARG A 1 519 ? 4.215 -41.094 -33.312 1 97.88 519 ARG A CA 1
ATOM 4158 C C . ARG A 1 519 ? 3.031 -42.031 -33.5 1 97.88 519 ARG A C 1
ATOM 4160 O O . ARG A 1 519 ? 1.901 -41.719 -33.156 1 97.88 519 ARG A O 1
ATOM 4167 N N . SER A 1 520 ? 3.381 -43.188 -34.094 1 97.62 520 SER A N 1
ATOM 4168 C CA . SER A 1 520 ? 2.424 -44.281 -34.125 1 97.62 520 SER A CA 1
ATOM 4169 C C . SER A 1 520 ? 2.436 -45.062 -32.812 1 97.62 520 SER A C 1
ATOM 4171 O O . SER A 1 520 ? 3.494 -45.469 -32.344 1 97.62 520 SER A O 1
ATOM 4173 N N . THR A 1 521 ? 1.207 -45.281 -32.219 1 97.69 521 THR A N 1
ATOM 4174 C CA . THR A 1 521 ? 1.135 -45.969 -30.922 1 97.69 521 THR A CA 1
ATOM 4175 C C . THR A 1 521 ? 1.585 -47.406 -31.031 1 97.69 521 THR A C 1
ATOM 4177 O O . THR A 1 521 ? 2.283 -47.906 -30.156 1 97.69 521 THR A O 1
ATOM 4180 N N . ALA A 1 522 ? 1.278 -48.062 -32.094 1 95.56 522 ALA A N 1
ATOM 4181 C CA . ALA A 1 522 ? 1.534 -49.5 -32.25 1 95.56 522 ALA A CA 1
ATOM 4182 C C . ALA A 1 522 ? 3.029 -49.781 -32.375 1 95.56 522 ALA A C 1
ATOM 4184 O O . ALA A 1 522 ? 3.533 -50.75 -31.828 1 95.56 522 ALA A O 1
ATOM 4185 N N . THR A 1 523 ? 3.762 -48.875 -33.062 1 96.06 523 THR A N 1
ATOM 4186 C CA . THR A 1 523 ? 5.164 -49.156 -33.375 1 96.06 523 THR A CA 1
ATOM 4187 C C . THR A 1 523 ? 6.074 -48.25 -32.531 1 96.06 523 THR A C 1
ATOM 4189 O O . THR A 1 523 ? 7.281 -48.469 -32.469 1 96.06 523 THR A O 1
ATOM 4192 N N . ASN A 1 524 ? 5.449 -47.188 -32 1 96.75 524 ASN A N 1
ATOM 4193 C CA . ASN A 1 524 ? 6.191 -46.156 -31.297 1 96.75 524 ASN A CA 1
ATOM 4194 C C . ASN A 1 524 ? 7.191 -45.438 -32.219 1 96.75 524 ASN A C 1
ATOM 4196 O O . ASN A 1 524 ? 8.188 -44.906 -31.766 1 96.75 524 ASN A O 1
ATOM 4200 N N . LYS A 1 525 ? 6.996 -45.531 -33.531 1 96.12 525 LYS A N 1
ATOM 4201 C CA . LYS A 1 525 ? 7.879 -44.875 -34.5 1 96.12 525 LYS A CA 1
ATOM 4202 C C . LYS A 1 525 ? 7.398 -43.469 -34.812 1 96.12 525 LYS A C 1
ATOM 4204 O O . LYS A 1 525 ? 6.199 -43.188 -34.75 1 96.12 525 LYS A O 1
ATOM 4209 N N . ILE A 1 526 ? 8.305 -42.625 -35.188 1 96.31 526 ILE A N 1
ATOM 4210 C CA . ILE A 1 526 ? 7.988 -41.25 -35.562 1 96.31 526 ILE A CA 1
ATOM 4211 C C . ILE A 1 526 ? 7.312 -41.25 -36.938 1 96.31 526 ILE A C 1
ATOM 4213 O O . ILE A 1 526 ? 7.836 -41.781 -37.906 1 96.31 526 ILE A O 1
ATOM 4217 N N . VAL A 1 527 ? 6.195 -40.656 -36.906 1 96.5 527 VAL A N 1
ATOM 4218 C CA . VAL A 1 527 ? 5.473 -40.438 -38.156 1 96.5 527 VAL A CA 1
ATOM 4219 C C . VAL A 1 527 ? 5.883 -39.094 -38.75 1 96.5 527 VAL A C 1
ATOM 4221 O O . VAL A 1 527 ? 6.031 -38.938 -39.969 1 96.5 527 VAL A O 1
ATOM 4224 N N . SER A 1 528 ? 6.043 -38.125 -37.906 1 95.62 528 SER A N 1
ATOM 4225 C CA . SER A 1 528 ? 6.445 -36.781 -38.344 1 95.62 528 SER A CA 1
ATOM 4226 C C . SER A 1 528 ? 7.035 -35.969 -37.188 1 95.62 528 SER A C 1
ATOM 4228 O O . SER A 1 528 ? 6.691 -36.188 -36 1 95.62 528 SER A O 1
ATOM 4230 N N . LEU A 1 529 ? 7.977 -35.125 -37.562 1 95.19 529 LEU A N 1
ATOM 4231 C CA . LEU A 1 529 ? 8.508 -34.125 -36.656 1 95.19 529 LEU A CA 1
ATOM 4232 C C . LEU A 1 529 ? 7.805 -32.781 -36.844 1 95.19 529 LEU A C 1
ATOM 4234 O O . LEU A 1 529 ? 8.172 -32 -37.719 1 95.19 529 LEU A O 1
ATOM 4238 N N . LEU A 1 530 ? 6.859 -32.469 -35.938 1 94 530 LEU A N 1
ATOM 4239 C CA . LEU A 1 530 ? 6.012 -31.297 -36.094 1 94 530 LEU A CA 1
ATOM 4240 C C . LEU A 1 530 ? 6.797 -30.016 -35.812 1 94 530 LEU A C 1
ATOM 4242 O O . LEU A 1 530 ? 6.582 -29 -36.469 1 94 530 LEU A O 1
ATOM 4246 N N . ASP A 1 531 ? 7.609 -29.938 -34.812 1 93.94 531 ASP A N 1
ATOM 4247 C CA . ASP A 1 531 ? 8.391 -28.75 -34.438 1 93.94 531 ASP A CA 1
ATOM 4248 C C . ASP A 1 531 ? 9.688 -29.156 -33.75 1 93.94 531 ASP A C 1
ATOM 4250 O O . ASP A 1 531 ? 9.664 -29.906 -32.75 1 93.94 531 ASP A O 1
ATOM 4254 N N . THR A 1 532 ? 10.836 -28.594 -34.188 1 94.88 532 THR A N 1
ATOM 4255 C CA . THR A 1 532 ? 12.141 -28.906 -33.594 1 94.88 532 THR A CA 1
ATOM 4256 C C . THR A 1 532 ? 12.695 -27.719 -32.844 1 94.88 532 THR A C 1
ATOM 4258 O O . THR A 1 532 ? 13.742 -27.812 -32.188 1 94.88 532 THR A O 1
ATOM 4261 N N . ASN A 1 533 ? 11.984 -26.656 -32.844 1 96.56 533 ASN A N 1
ATOM 4262 C CA . ASN A 1 533 ? 12.445 -25.422 -32.188 1 96.56 533 ASN A CA 1
ATOM 4263 C C . ASN A 1 533 ? 13.875 -25.094 -32.594 1 96.56 533 ASN A C 1
ATOM 4265 O O . ASN A 1 533 ? 14.727 -24.828 -31.75 1 96.56 533 ASN A O 1
ATOM 4269 N N . THR A 1 534 ? 14.148 -25.031 -33.875 1 95.94 534 THR A N 1
ATOM 4270 C CA . THR A 1 534 ? 15.484 -24.844 -34.438 1 95.94 534 THR A CA 1
ATOM 4271 C C . THR A 1 534 ? 16.031 -23.469 -34.062 1 95.94 534 THR A C 1
ATOM 4273 O O . THR A 1 534 ? 17.234 -23.328 -33.812 1 95.94 534 THR A O 1
ATOM 4276 N N . GLU A 1 535 ? 15.195 -22.484 -34.062 1 95.12 535 GLU A N 1
ATOM 4277 C CA . GLU A 1 535 ? 15.633 -21.141 -33.688 1 95.12 535 GLU A CA 1
ATOM 4278 C C . GLU A 1 535 ? 16.156 -21.109 -32.281 1 95.12 535 GLU A C 1
ATOM 4280 O O . GLU A 1 535 ? 17.156 -20.438 -31.984 1 95.12 535 GLU A O 1
ATOM 4285 N N . LEU A 1 536 ? 15.477 -21.797 -31.391 1 96.94 536 LEU A N 1
ATOM 4286 C CA . LEU A 1 536 ? 15.922 -21.875 -30.016 1 96.94 536 LEU A CA 1
ATOM 4287 C C . LEU A 1 536 ? 17.266 -22.594 -29.922 1 96.94 536 LEU A C 1
ATOM 4289 O O . LEU A 1 536 ? 18.141 -22.172 -29.156 1 96.94 536 LEU A O 1
ATOM 4293 N N . GLN A 1 537 ? 17.516 -23.641 -30.656 1 96.94 537 GLN A N 1
ATOM 4294 C CA . GLN A 1 537 ? 18.781 -24.375 -30.688 1 96.94 537 GLN A CA 1
ATOM 4295 C C . GLN A 1 537 ? 19.922 -23.453 -31.109 1 96.94 537 GLN A C 1
ATOM 4297 O O . GLN A 1 537 ? 20.984 -23.453 -30.484 1 96.94 537 GLN A O 1
ATOM 4302 N N . GLU A 1 538 ? 19.672 -22.688 -32.125 1 97.12 538 GLU A N 1
ATOM 4303 C CA . GLU A 1 538 ? 20.688 -21.766 -32.594 1 97.12 538 GLU A CA 1
ATOM 4304 C C . GLU A 1 538 ? 21.047 -20.719 -31.562 1 97.12 538 GLU A C 1
ATOM 4306 O O . GLU A 1 538 ? 22.219 -20.391 -31.375 1 97.12 538 GLU A O 1
ATOM 4311 N N . LEU A 1 539 ? 20 -20.219 -30.906 1 97.06 539 LEU A N 1
ATOM 4312 C CA . LEU A 1 539 ? 20.234 -19.219 -29.859 1 97.06 539 LEU A CA 1
ATOM 4313 C C . LEU A 1 539 ? 21.047 -19.812 -28.719 1 97.06 539 LEU A C 1
ATOM 4315 O O . LEU A 1 539 ? 22.016 -19.203 -28.25 1 97.06 539 LEU A O 1
ATOM 4319 N N . VAL A 1 540 ? 20.672 -20.984 -28.281 1 97.25 540 VAL A N 1
ATOM 4320 C CA . VAL A 1 540 ? 21.328 -21.641 -27.156 1 97.25 540 VAL A CA 1
ATOM 4321 C C . VAL A 1 540 ? 22.781 -21.938 -27.531 1 97.25 540 VAL A C 1
ATOM 4323 O O . VAL A 1 540 ? 23.688 -21.781 -26.703 1 97.25 540 VAL A O 1
ATOM 4326 N N . ASP A 1 541 ? 23.062 -22.312 -28.781 1 95.75 541 ASP A N 1
ATOM 4327 C CA . ASP A 1 541 ? 24.406 -22.656 -29.25 1 95.75 541 ASP A CA 1
ATOM 4328 C C . ASP A 1 541 ? 25.328 -21.438 -29.234 1 95.75 541 ASP A C 1
ATOM 4330 O O . ASP A 1 541 ? 26.547 -21.578 -29.125 1 95.75 541 ASP A O 1
ATOM 4334 N N . ARG A 1 542 ? 24.734 -20.359 -29.281 1 95.69 542 ARG A N 1
ATOM 4335 C CA . ARG A 1 542 ? 25.531 -19.141 -29.344 1 95.69 542 ARG A CA 1
ATOM 4336 C C . ARG A 1 542 ? 25.781 -18.562 -27.953 1 95.69 542 ARG A C 1
ATOM 4338 O O . ARG A 1 542 ? 26.562 -17.625 -27.797 1 95.69 542 ARG A O 1
ATOM 4345 N N . LYS A 1 543 ? 25.172 -19.062 -26.969 1 96.94 543 LYS A N 1
ATOM 4346 C CA . LYS A 1 543 ? 25.234 -18.484 -25.625 1 96.94 543 LYS A CA 1
ATOM 4347 C C . LYS A 1 543 ? 26.125 -19.312 -24.703 1 96.94 543 LYS A C 1
ATOM 4349 O O . LYS A 1 543 ? 26.188 -20.531 -24.844 1 96.94 543 LYS A O 1
ATOM 4354 N N . ALA A 1 544 ? 26.828 -18.594 -23.828 1 96.69 544 ALA A N 1
ATOM 4355 C CA . ALA A 1 544 ? 27.578 -19.266 -22.766 1 96.69 544 ALA A CA 1
ATOM 4356 C C . ALA A 1 544 ? 26.625 -19.781 -21.672 1 96.69 544 ALA A C 1
ATOM 4358 O O . ALA A 1 544 ? 26.422 -19.125 -20.656 1 96.69 544 ALA A O 1
ATOM 4359 N N . MET A 1 545 ? 26.109 -20.969 -21.938 1 96.81 545 MET A N 1
ATOM 4360 C CA . MET A 1 545 ? 25.156 -21.547 -21 1 96.81 545 MET A CA 1
ATOM 4361 C C . MET A 1 545 ? 25.859 -22 -19.719 1 96.81 545 MET A C 1
ATOM 4363 O O . MET A 1 545 ? 27.031 -22.391 -19.75 1 96.81 545 MET A O 1
ATOM 4367 N N . PRO A 1 546 ? 25.188 -21.969 -18.562 1 97 546 PRO A N 1
ATOM 4368 C CA . PRO A 1 546 ? 25.766 -22.516 -17.328 1 97 546 PRO A CA 1
ATOM 4369 C C . PRO A 1 546 ? 26.062 -24.016 -17.422 1 97 546 PRO A C 1
ATOM 4371 O O . PRO A 1 546 ? 25.422 -24.719 -18.188 1 97 546 PRO A O 1
ATOM 4374 N N . VAL A 1 547 ? 27.047 -24.391 -16.609 1 95.69 547 VAL A N 1
ATOM 4375 C CA . VAL A 1 547 ? 27.297 -25.828 -16.438 1 95.69 547 VAL A CA 1
ATOM 4376 C C . VAL A 1 547 ? 26.406 -26.375 -15.328 1 95.69 547 VAL A C 1
ATOM 4378 O O . VAL A 1 547 ? 26.406 -25.875 -14.203 1 95.69 547 VAL A O 1
ATOM 4381 N N . ILE A 1 548 ? 25.641 -27.438 -15.703 1 96.38 548 ILE A N 1
ATOM 4382 C CA . ILE A 1 548 ? 24.672 -28 -14.758 1 96.38 548 ILE A CA 1
ATOM 4383 C C . ILE A 1 548 ? 25.312 -29.141 -13.984 1 96.38 548 ILE A C 1
ATOM 4385 O O . ILE A 1 548 ? 25.906 -30.047 -14.578 1 96.38 548 ILE A O 1
ATOM 4389 N N . LYS A 1 549 ? 25.234 -29.047 -12.672 1 96.56 549 LYS A N 1
ATOM 4390 C CA . LYS A 1 549 ? 25.672 -30.109 -11.789 1 96.56 549 LYS A CA 1
ATOM 4391 C C . LYS A 1 549 ? 24.562 -30.562 -10.852 1 96.56 549 LYS A C 1
ATOM 4393 O O . LYS A 1 549 ? 23.953 -29.734 -10.164 1 96.56 549 LYS A O 1
ATOM 4398 N N . ASN A 1 550 ? 24.266 -31.859 -10.867 1 96.94 550 ASN A N 1
ATOM 4399 C CA . ASN A 1 550 ? 23.266 -32.438 -9.961 1 96.94 550 ASN A CA 1
ATOM 4400 C C . ASN A 1 550 ? 23.922 -33.219 -8.836 1 96.94 550 ASN A C 1
ATOM 4402 O O . ASN A 1 550 ? 24.922 -33.906 -9.062 1 96.94 550 ASN A O 1
ATOM 4406 N N . LEU A 1 551 ? 23.359 -33 -7.648 1 96.5 551 LEU A N 1
ATOM 4407 C CA . LEU A 1 551 ? 23.875 -33.688 -6.469 1 96.5 551 LEU A CA 1
ATOM 4408 C C . LEU A 1 551 ? 22.734 -34.219 -5.609 1 96.5 551 LEU A C 1
ATOM 4410 O O . LEU A 1 551 ? 21.609 -33.719 -5.691 1 96.5 551 LEU A O 1
ATOM 4414 N N . GLN A 1 552 ? 23 -35.219 -4.887 1 97 552 GLN A N 1
ATOM 4415 C CA . GLN A 1 552 ? 22.156 -35.656 -3.771 1 97 552 GLN A CA 1
ATOM 4416 C C . GLN A 1 552 ? 22.828 -35.375 -2.434 1 97 552 GLN A C 1
ATOM 4418 O O . GLN A 1 552 ? 23.984 -35.781 -2.213 1 97 552 GLN A O 1
ATOM 4423 N N . VAL A 1 553 ? 22.141 -34.656 -1.59 1 98.06 553 VAL A N 1
ATOM 4424 C CA . VAL A 1 553 ? 22.703 -34.25 -0.302 1 98.06 553 VAL A CA 1
ATOM 4425 C C . VAL A 1 553 ? 21.875 -34.844 0.83 1 98.06 553 VAL A C 1
ATOM 4427 O O . VAL A 1 553 ? 20.641 -34.719 0.839 1 98.06 553 VAL A O 1
ATOM 4430 N N . PRO A 1 554 ? 22.531 -35.531 1.828 1 96.81 554 PRO A N 1
ATOM 4431 C CA . PRO A 1 554 ? 21.766 -36.094 2.951 1 96.81 554 PRO A CA 1
ATOM 4432 C C . PRO A 1 554 ? 21.125 -35 3.818 1 96.81 554 PRO A C 1
ATOM 4434 O O . PRO A 1 554 ? 21.734 -33.969 4.07 1 96.81 554 PRO A O 1
ATOM 4437 N N . ILE A 1 555 ? 19.953 -35.219 4.219 1 97.19 555 ILE A N 1
ATOM 4438 C CA . ILE A 1 555 ? 19.25 -34.312 5.117 1 97.19 555 ILE A CA 1
ATOM 4439 C C . ILE A 1 555 ? 18.625 -35.094 6.262 1 97.19 555 ILE A C 1
ATOM 4441 O O . ILE A 1 555 ? 18.719 -36.344 6.289 1 97.19 555 ILE A O 1
ATOM 4445 N N . ASP A 1 556 ? 18.031 -34.438 7.223 1 93.62 556 ASP A N 1
ATOM 4446 C CA . ASP A 1 556 ? 17.453 -35.094 8.406 1 93.62 556 ASP A CA 1
ATOM 4447 C C . ASP A 1 556 ? 16.328 -36.062 8.016 1 93.62 556 ASP A C 1
ATOM 4449 O O . ASP A 1 556 ? 15.602 -35.812 7.055 1 93.62 556 ASP A O 1
ATOM 4453 N N . GLY A 1 557 ? 16.156 -37.125 8.781 1 90.44 557 GLY A N 1
ATOM 4454 C CA . GLY A 1 557 ? 15.094 -38.094 8.57 1 90.44 557 GLY A CA 1
ATOM 4455 C C . GLY A 1 557 ? 15.484 -39.219 7.637 1 90.44 557 GLY A C 1
ATOM 4456 O O . GLY A 1 557 ? 14.625 -39.969 7.156 1 90.44 557 GLY A O 1
ATOM 4457 N N . ASN A 1 558 ? 16.781 -39.281 7.359 1 91.5 558 ASN A N 1
ATOM 4458 C CA . ASN A 1 558 ? 17.312 -40.281 6.465 1 91.5 558 ASN A CA 1
ATOM 4459 C C . ASN A 1 558 ? 16.812 -40.094 5.035 1 91.5 558 ASN A C 1
ATOM 4461 O O . ASN A 1 558 ? 16.422 -41.062 4.379 1 91.5 558 ASN A O 1
ATOM 4465 N N . TYR A 1 559 ? 16.625 -38.844 4.637 1 95 559 TYR A N 1
ATOM 4466 C CA . TYR A 1 559 ? 16.281 -38.438 3.273 1 95 559 TYR A CA 1
ATOM 4467 C C . TYR A 1 559 ? 17.484 -37.875 2.539 1 95 559 TYR A C 1
ATOM 4469 O O . TYR A 1 559 ? 18.531 -37.656 3.146 1 95 559 TYR A O 1
ATOM 4477 N N . PHE A 1 560 ? 17.391 -37.812 1.254 1 95.94 560 PHE A N 1
ATOM 4478 C CA . PHE A 1 560 ? 18.328 -37.031 0.429 1 95.94 560 PHE A CA 1
ATOM 4479 C C . PHE A 1 560 ? 17.609 -35.906 -0.295 1 95.94 560 PHE A C 1
ATOM 4481 O O . PHE A 1 560 ? 16.484 -36.094 -0.77 1 95.94 560 PHE A O 1
ATOM 4488 N N . ALA A 1 561 ? 18.25 -34.781 -0.309 1 98.12 561 ALA A N 1
ATOM 4489 C CA . ALA A 1 561 ? 17.75 -33.656 -1.13 1 98.12 561 ALA A CA 1
ATOM 4490 C C . ALA A 1 561 ? 18.344 -33.719 -2.539 1 98.12 561 ALA A C 1
ATOM 4492 O O . ALA A 1 561 ? 19.516 -34.031 -2.717 1 98.12 561 ALA A O 1
ATOM 4493 N N . ASN A 1 562 ? 17.5 -33.562 -3.547 1 98.12 562 ASN A N 1
ATOM 4494 C CA . ASN A 1 562 ? 17.984 -33.344 -4.91 1 98.12 562 ASN A CA 1
ATOM 4495 C C . ASN A 1 562 ? 18.406 -31.906 -5.137 1 98.12 562 ASN A C 1
ATOM 4497 O O . ASN A 1 562 ? 17.609 -30.984 -4.941 1 98.12 562 ASN A O 1
ATOM 4501 N N . VAL A 1 563 ? 19.656 -31.703 -5.504 1 98.62 563 VAL A N 1
ATOM 4502 C CA . VAL A 1 563 ? 20.234 -30.359 -5.613 1 98.62 563 VAL A CA 1
ATOM 4503 C C . VAL A 1 563 ? 20.75 -30.141 -7.031 1 98.62 563 VAL A C 1
ATOM 4505 O O . VAL A 1 563 ? 21.406 -31.016 -7.602 1 98.62 563 VAL A O 1
ATOM 4508 N N . ARG A 1 564 ? 20.391 -29.031 -7.602 1 98.38 564 ARG A N 1
ATOM 4509 C CA . ARG A 1 564 ? 20.938 -28.641 -8.898 1 98.38 564 ARG A CA 1
ATOM 4510 C C . ARG A 1 564 ? 21.703 -27.312 -8.789 1 98.38 564 ARG A C 1
ATOM 4512 O O . ARG A 1 564 ? 21.203 -26.344 -8.227 1 98.38 564 ARG A O 1
ATOM 4519 N N . LEU A 1 565 ? 22.922 -27.281 -9.312 1 98.19 565 LEU A N 1
ATOM 4520 C CA . LEU A 1 565 ? 23.734 -26.078 -9.391 1 98.19 565 LEU A CA 1
ATOM 4521 C C . LEU A 1 565 ? 23.875 -25.609 -10.836 1 98.19 565 LEU A C 1
ATOM 4523 O O . LEU A 1 565 ? 24.109 -26.422 -11.734 1 98.19 565 LEU A O 1
ATOM 4527 N N . TYR A 1 566 ? 23.609 -24.406 -11.086 1 98.12 566 TYR A N 1
ATOM 4528 C CA . TYR A 1 566 ? 24.031 -23.703 -12.289 1 98.12 566 TYR A CA 1
ATOM 4529 C C . TYR A 1 566 ? 25.359 -22.984 -12.07 1 98.12 566 TYR A C 1
ATOM 4531 O O . TYR A 1 566 ? 25.406 -21.969 -11.367 1 98.12 566 TYR A O 1
ATOM 4539 N N . LEU A 1 567 ? 26.391 -23.5 -12.672 1 97.31 567 LEU A N 1
ATOM 4540 C CA . LEU A 1 567 ? 27.734 -22.969 -12.438 1 97.31 567 LEU A CA 1
ATOM 4541 C C . LEU A 1 567 ? 28.125 -22 -13.539 1 97.31 567 LEU A C 1
ATOM 4543 O O . LEU A 1 567 ? 27.797 -22.203 -14.711 1 97.31 567 LEU A O 1
ATOM 4547 N N . PRO A 1 568 ? 28.828 -20.938 -13.133 1 96.44 568 PRO A N 1
ATOM 4548 C CA . PRO A 1 568 ? 29.375 -20.062 -14.164 1 96.44 568 PRO A CA 1
ATOM 4549 C C . PRO A 1 568 ? 30.188 -20.812 -15.211 1 96.44 568 PRO A C 1
ATOM 4551 O O . PRO A 1 568 ? 30.938 -21.734 -14.859 1 96.44 568 PRO A O 1
ATOM 4554 N N . PRO A 1 569 ? 30.016 -20.406 -16.453 1 94.12 569 PRO A N 1
ATOM 4555 C CA . PRO A 1 569 ? 30.734 -21.125 -17.516 1 94.12 569 PRO A CA 1
ATOM 4556 C C . PRO A 1 569 ? 32.25 -21.047 -17.359 1 94.12 569 PRO A C 1
ATOM 4558 O O . PRO A 1 569 ? 32.969 -21.938 -17.812 1 94.12 569 PRO A O 1
ATOM 4561 N N . VAL A 1 570 ? 32.719 -20.062 -16.672 1 89.38 570 VAL A N 1
ATOM 4562 C CA . VAL A 1 570 ? 34.156 -19.828 -16.562 1 89.38 570 VAL A CA 1
ATOM 4563 C C . VAL A 1 570 ? 34.719 -20.609 -15.367 1 89.38 570 VAL A C 1
ATOM 4565 O O . VAL A 1 570 ? 35.938 -20.734 -15.211 1 89.38 570 VAL A O 1
ATOM 4568 N N . LEU A 1 571 ? 33.875 -21.141 -14.539 1 88.62 571 LEU A N 1
ATOM 4569 C CA . LEU A 1 571 ? 34.281 -21.766 -13.289 1 88.62 571 LEU A CA 1
ATOM 4570 C C . LEU A 1 571 ? 35.031 -23.062 -13.555 1 88.62 571 LEU A C 1
ATOM 4572 O O . LEU A 1 571 ? 34.594 -23.875 -14.375 1 88.62 571 LEU A O 1
ATOM 4576 N N . LYS A 1 572 ? 36.188 -23.109 -12.922 1 82.69 572 LYS A N 1
ATOM 4577 C CA . LYS A 1 572 ? 36.969 -24.344 -12.906 1 82.69 572 LYS A CA 1
ATOM 4578 C C . LYS A 1 572 ? 37.031 -24.953 -11.508 1 82.69 572 LYS A C 1
ATOM 4580 O O . LYS A 1 572 ? 37.219 -24.234 -10.523 1 82.69 572 LYS A O 1
ATOM 4585 N N . ASP A 1 573 ? 36.844 -26.188 -11.359 1 77.44 573 ASP A N 1
ATOM 4586 C CA . ASP A 1 573 ? 36.656 -26.875 -10.086 1 77.44 573 ASP A CA 1
ATOM 4587 C C . ASP A 1 573 ? 37.844 -26.656 -9.148 1 77.44 573 ASP A C 1
ATOM 4589 O O . ASP A 1 573 ? 37.656 -26.609 -7.93 1 77.44 573 ASP A O 1
ATOM 4593 N N . TYR A 1 574 ? 38.969 -26.453 -9.602 1 76.12 574 TYR A N 1
ATOM 4594 C CA . TYR A 1 574 ? 40.125 -26.406 -8.727 1 76.12 574 TYR A CA 1
ATOM 4595 C C . TYR A 1 574 ? 40.719 -24.984 -8.664 1 76.12 574 TYR A C 1
ATOM 4597 O O . TYR A 1 574 ? 41.812 -24.781 -8.141 1 76.12 574 TYR A O 1
ATOM 4605 N N . GLU A 1 575 ? 39.75 -24.094 -8.977 1 77.62 575 GLU A N 1
ATOM 4606 C CA . GLU A 1 575 ? 40.25 -22.719 -8.922 1 77.62 575 GLU A CA 1
ATOM 4607 C C . GLU A 1 575 ? 40.125 -22.156 -7.512 1 77.62 575 GLU A C 1
ATOM 4609 O O . GLU A 1 575 ? 39.375 -22.672 -6.684 1 77.62 575 GLU A O 1
ATOM 4614 N N . ILE A 1 576 ? 40.906 -21.109 -7.188 1 82 576 ILE A N 1
ATOM 4615 C CA . ILE A 1 576 ? 40.969 -20.453 -5.883 1 82 576 ILE A CA 1
ATOM 4616 C C . ILE A 1 576 ? 39.844 -19.422 -5.77 1 82 576 ILE A C 1
ATOM 4618 O O . ILE A 1 576 ? 39.375 -19.125 -4.672 1 82 576 ILE A O 1
ATOM 4622 N N . THR A 1 577 ? 39.406 -19.016 -6.895 1 88.44 577 THR A N 1
ATOM 4623 C CA . THR A 1 577 ? 38.375 -17.984 -6.918 1 88.44 577 THR A CA 1
ATOM 4624 C C . THR A 1 577 ? 37.062 -18.531 -6.32 1 88.44 577 THR A C 1
ATOM 4626 O O . THR A 1 577 ? 36.656 -19.656 -6.629 1 88.44 577 THR A O 1
ATOM 4629 N N . LYS A 1 578 ? 36.5 -17.781 -5.434 1 93.56 578 LYS A N 1
ATOM 4630 C CA . LYS A 1 578 ? 35.219 -18.156 -4.848 1 93.56 578 LYS A CA 1
ATOM 4631 C C . LYS A 1 578 ? 34.062 -17.344 -5.449 1 93.56 578 LYS A C 1
ATOM 4633 O O . LYS A 1 578 ? 34.25 -16.203 -5.859 1 93.56 578 LYS A O 1
ATOM 4638 N N . TYR A 1 579 ? 32.938 -17.938 -5.516 1 96 579 TYR A N 1
ATOM 4639 C CA . TYR A 1 579 ? 31.781 -17.344 -6.164 1 96 579 TYR A CA 1
ATOM 4640 C C . TYR A 1 579 ? 30.641 -17.156 -5.168 1 96 579 TYR A C 1
ATOM 4642 O O . TYR A 1 579 ? 30.438 -18 -4.301 1 96 579 TYR A O 1
ATOM 4650 N N . PRO A 1 580 ? 29.922 -15.969 -5.262 1 96.94 580 PRO A N 1
ATOM 4651 C CA . PRO A 1 580 ? 28.703 -15.844 -4.469 1 96.94 580 PRO A CA 1
ATOM 4652 C C . PRO A 1 580 ? 27.641 -16.859 -4.867 1 96.94 580 PRO A C 1
ATOM 4654 O O . PRO A 1 580 ? 27.703 -17.438 -5.961 1 96.94 580 PRO A O 1
ATOM 4657 N N . VAL A 1 581 ? 26.703 -17.078 -3.969 1 98.06 581 VAL A N 1
ATOM 4658 C CA . VAL A 1 581 ? 25.688 -18.109 -4.184 1 98.06 581 VAL A CA 1
ATOM 4659 C C . VAL A 1 581 ? 24.297 -17.5 -4.012 1 98.06 581 VAL A C 1
ATOM 4661 O O . VAL A 1 581 ? 24.078 -16.688 -3.115 1 98.06 581 VAL A O 1
ATOM 4664 N N . LEU A 1 582 ? 23.422 -17.812 -4.883 1 98.62 582 LEU A N 1
ATOM 4665 C CA . LEU A 1 582 ? 22 -17.531 -4.703 1 98.62 582 LEU A CA 1
ATOM 4666 C C . LEU A 1 582 ? 21.188 -18.828 -4.758 1 98.62 582 LEU A C 1
ATOM 4668 O O . LEU A 1 582 ? 21.203 -19.531 -5.766 1 98.62 582 LEU A O 1
ATOM 4672 N N . VAL A 1 583 ? 20.484 -19.125 -3.674 1 98.81 583 VAL A N 1
ATOM 4673 C CA . VAL A 1 583 ? 19.547 -20.25 -3.631 1 98.81 583 VAL A CA 1
ATOM 4674 C C . VAL A 1 583 ? 18.141 -19.75 -3.98 1 98.81 583 VAL A C 1
ATOM 4676 O O . VAL A 1 583 ? 17.641 -18.797 -3.369 1 98.81 583 VAL A O 1
ATOM 4679 N N . GLU A 1 584 ? 17.562 -20.344 -5.004 1 98.69 584 GLU A N 1
ATOM 4680 C CA . GLU A 1 584 ? 16.141 -20.125 -5.238 1 98.69 584 GLU A CA 1
ATOM 4681 C C . GLU A 1 584 ? 15.297 -21.234 -4.605 1 98.69 584 GLU A C 1
ATOM 4683 O O . GLU A 1 584 ? 15.492 -22.406 -4.902 1 98.69 584 GLU A O 1
ATOM 4688 N N . VAL A 1 585 ? 14.312 -20.781 -3.811 1 98.31 585 VAL A N 1
ATOM 4689 C CA . VAL A 1 585 ? 13.469 -21.75 -3.129 1 98.31 585 VAL A CA 1
ATOM 4690 C C . VAL A 1 585 ? 12 -21.5 -3.486 1 98.31 585 VAL A C 1
ATOM 4692 O O . VAL A 1 585 ? 11.578 -20.344 -3.609 1 98.31 585 VAL A O 1
ATOM 4695 N N . TYR A 1 586 ? 11.281 -22.516 -3.777 1 95.75 586 TYR A N 1
ATOM 4696 C CA . TYR A 1 586 ? 9.828 -22.453 -3.652 1 95.75 586 TYR A CA 1
ATOM 4697 C C . TYR A 1 586 ? 9.367 -23.109 -2.359 1 95.75 586 TYR A C 1
ATOM 4699 O O . TYR A 1 586 ? 8.906 -22.422 -1.438 1 95.75 586 TYR A O 1
ATOM 4707 N N . GLY A 1 587 ? 9.594 -24.422 -2.244 1 93.94 587 GLY A N 1
ATOM 4708 C CA . GLY A 1 587 ? 9.477 -25.094 -0.953 1 93.94 587 GLY A CA 1
ATOM 4709 C C . GLY A 1 587 ? 8.047 -25.484 -0.613 1 93.94 587 GLY A C 1
ATOM 4710 O O . GLY A 1 587 ? 7.809 -26.156 0.387 1 93.94 587 GLY A O 1
ATOM 4711 N N . GLY A 1 588 ? 6.988 -25.125 -1.411 1 97.19 588 GLY A N 1
ATOM 4712 C CA . GLY A 1 588 ? 5.617 -25.516 -1.136 1 97.19 588 GLY A CA 1
ATOM 4713 C C . GLY A 1 588 ? 5.371 -27 -1.311 1 97.19 588 GLY A C 1
ATOM 4714 O O . GLY A 1 588 ? 6.074 -27.672 -2.074 1 97.19 588 GLY A O 1
ATOM 4715 N N . PRO A 1 589 ? 4.387 -27.516 -0.608 1 97.25 589 PRO A N 1
ATOM 4716 C CA . PRO A 1 589 ? 4.121 -28.969 -0.68 1 97.25 589 PRO A CA 1
ATOM 4717 C C . PRO A 1 589 ? 3.877 -29.453 -2.107 1 97.25 589 PRO A C 1
ATOM 4719 O O . PRO A 1 589 ? 3.039 -28.891 -2.818 1 97.25 589 PRO A O 1
ATOM 4722 N N . GLY A 1 590 ? 4.645 -30.438 -2.475 1 96.25 590 GLY A N 1
ATOM 4723 C CA . GLY A 1 590 ? 4.426 -31.109 -3.748 1 96.25 590 GLY A CA 1
ATOM 4724 C C . GLY A 1 590 ? 5.141 -30.438 -4.906 1 96.25 590 GLY A C 1
ATOM 4725 O O . GLY A 1 590 ? 5.133 -30.953 -6.027 1 96.25 590 GLY A O 1
ATOM 4726 N N . THR A 1 591 ? 5.758 -29.312 -4.664 1 96.44 591 THR A N 1
ATOM 4727 C CA . THR A 1 591 ? 6.457 -28.609 -5.73 1 96.44 591 THR A CA 1
ATOM 4728 C C . THR A 1 591 ? 7.816 -29.25 -5.996 1 96.44 591 THR A C 1
ATOM 4730 O O . THR A 1 591 ? 8.328 -30.016 -5.168 1 96.44 591 THR A O 1
ATOM 4733 N N . GLN A 1 592 ? 8.359 -29.047 -7.133 1 97.31 592 GLN A N 1
ATOM 4734 C CA . GLN A 1 592 ? 9.641 -29.594 -7.57 1 97.31 592 GLN A CA 1
ATOM 4735 C C . GLN A 1 592 ? 10.406 -28.594 -8.43 1 97.31 592 GLN A C 1
ATOM 4737 O O . GLN A 1 592 ? 9.859 -28.047 -9.391 1 97.31 592 GLN A O 1
ATOM 4742 N N . MET A 1 593 ? 11.617 -28.344 -8.023 1 97.25 593 MET A N 1
ATOM 4743 C CA . MET A 1 593 ? 12.445 -27.391 -8.766 1 97.25 593 MET A CA 1
ATOM 4744 C C . MET A 1 593 ? 13.461 -28.125 -9.641 1 97.25 593 MET A C 1
ATOM 4746 O O . MET A 1 593 ? 13.836 -27.641 -10.711 1 97.25 593 MET A O 1
ATOM 4750 N N . VAL A 1 594 ? 13.883 -29.266 -9.219 1 98.12 594 VAL A N 1
ATOM 4751 C CA . VAL A 1 594 ? 14.914 -30.016 -9.938 1 98.12 594 VAL A CA 1
ATOM 4752 C C . VAL A 1 594 ? 14.266 -31.047 -10.867 1 98.12 594 VAL A C 1
ATOM 4754 O O . VAL A 1 594 ? 13.859 -32.125 -10.422 1 98.12 594 VAL A O 1
ATOM 4757 N N . THR A 1 595 ? 14.172 -30.766 -12.117 1 98 595 THR A N 1
ATOM 4758 C CA . THR A 1 595 ? 13.617 -31.656 -13.141 1 98 595 THR A CA 1
ATOM 4759 C C . THR A 1 595 ? 14.484 -31.641 -14.391 1 98 595 THR A C 1
ATOM 4761 O O . THR A 1 595 ? 15.391 -30.812 -14.523 1 98 595 THR A O 1
ATOM 4764 N N . GLU A 1 596 ? 14.188 -32.531 -15.273 1 97.62 596 GLU A N 1
ATOM 4765 C CA . GLU A 1 596 ? 14.961 -32.625 -16.516 1 97.62 596 GLU A CA 1
ATOM 4766 C C . GLU A 1 596 ? 14.336 -31.75 -17.609 1 97.62 596 GLU A C 1
ATOM 4768 O O . GLU A 1 596 ? 14.742 -31.844 -18.766 1 97.62 596 GLU A O 1
ATOM 4773 N N . LYS A 1 597 ? 13.367 -30.938 -17.266 1 97.75 597 LYS A N 1
ATOM 4774 C CA . LYS A 1 597 ? 12.758 -30.031 -18.25 1 97.75 597 LYS A CA 1
ATOM 4775 C C . LYS A 1 597 ? 13.742 -28.938 -18.672 1 97.75 597 LYS A C 1
ATOM 4777 O O . LYS A 1 597 ? 14.477 -28.406 -17.844 1 97.75 597 LYS A O 1
ATOM 4782 N N . PHE A 1 598 ? 13.727 -28.641 -19.938 1 97.62 598 PHE A N 1
ATOM 4783 C CA . PHE A 1 598 ? 14.555 -27.547 -20.438 1 97.62 598 PHE A CA 1
ATOM 4784 C C . PHE A 1 598 ? 14.078 -26.203 -19.906 1 97.62 598 PHE A C 1
ATOM 4786 O O . PHE A 1 598 ? 12.891 -25.875 -20 1 97.62 598 PHE A O 1
ATOM 4793 N N . THR A 1 599 ? 15.008 -25.469 -19.328 1 95.75 599 THR A N 1
ATOM 4794 C CA . THR A 1 599 ? 14.633 -24.156 -18.812 1 95.75 599 THR A CA 1
ATOM 4795 C C . THR A 1 599 ? 15.812 -23.203 -18.875 1 95.75 599 THR A C 1
ATOM 4797 O O . THR A 1 599 ? 16.953 -23.594 -18.672 1 95.75 599 THR A O 1
ATOM 4800 N N . VAL A 1 600 ? 15.625 -21.953 -19.312 1 97.12 600 VAL A N 1
ATOM 4801 C CA . VAL A 1 600 ? 16.516 -20.812 -19.156 1 97.12 600 VAL A CA 1
ATOM 4802 C C . VAL A 1 600 ? 15.828 -19.719 -18.344 1 97.12 600 VAL A C 1
ATOM 4804 O O . VAL A 1 600 ? 14.836 -19.141 -18.797 1 97.12 600 VAL A O 1
ATOM 4807 N N . ASN A 1 601 ? 16.297 -19.516 -17.156 1 95.38 601 ASN A N 1
ATOM 4808 C CA . ASN A 1 601 ? 15.641 -18.594 -16.234 1 95.38 601 ASN A CA 1
ATOM 4809 C C . ASN A 1 601 ? 16.609 -17.547 -15.703 1 95.38 601 ASN A C 1
ATOM 4811 O O . ASN A 1 601 ? 17.688 -17.344 -16.266 1 95.38 601 ASN A O 1
ATOM 4815 N N . TRP A 1 602 ? 16.203 -16.766 -14.734 1 97.25 602 TRP A N 1
ATOM 4816 C CA . TRP A 1 602 ? 17 -15.711 -14.133 1 97.25 602 TRP A CA 1
ATOM 4817 C C . TRP A 1 602 ? 18.328 -16.266 -13.609 1 97.25 602 TRP A C 1
ATOM 4819 O O . TRP A 1 602 ? 19.359 -15.609 -13.703 1 97.25 602 TRP A O 1
ATOM 4829 N N . GLY A 1 603 ? 18.297 -17.516 -13.047 1 97.5 603 GLY A N 1
ATOM 4830 C CA . GLY A 1 603 ? 19.5 -18.172 -12.578 1 97.5 603 GLY A CA 1
ATOM 4831 C C . GLY A 1 603 ? 20.516 -18.406 -13.68 1 97.5 603 GLY A C 1
ATOM 4832 O O . GLY A 1 603 ? 21.719 -18.312 -13.453 1 97.5 603 GLY A O 1
ATOM 4833 N N . SER A 1 604 ? 20.031 -18.734 -14.875 1 97.88 604 SER A N 1
ATOM 4834 C CA . SER A 1 604 ? 20.906 -18.906 -16.031 1 97.88 604 SER A CA 1
ATOM 4835 C C . SER A 1 604 ? 21.656 -17.609 -16.344 1 97.88 604 SER A C 1
ATOM 4837 O O . SER A 1 604 ? 22.844 -17.625 -16.641 1 97.88 604 SER A O 1
ATOM 4839 N N . TYR A 1 605 ? 20.922 -16.562 -16.297 1 97.88 605 TYR A N 1
ATOM 4840 C CA . TYR A 1 605 ? 21.516 -15.242 -16.516 1 97.88 605 TYR A CA 1
ATOM 4841 C C . TYR A 1 605 ? 22.562 -14.938 -15.445 1 97.88 605 TYR A C 1
ATOM 4843 O O . TYR A 1 605 ? 23.672 -14.5 -15.766 1 97.88 605 TYR A O 1
ATOM 4851 N N . LEU A 1 606 ? 22.234 -15.141 -14.211 1 98.06 606 LEU A N 1
ATOM 4852 C CA . LEU A 1 606 ? 23.141 -14.836 -13.109 1 98.06 606 LEU A CA 1
ATOM 4853 C C . LEU A 1 606 ? 24.422 -15.656 -13.219 1 98.06 606 LEU A C 1
ATOM 4855 O O . LEU A 1 606 ? 25.516 -15.133 -13.023 1 98.06 606 LEU A O 1
ATOM 4859 N N . ALA A 1 607 ? 24.25 -16.938 -13.531 1 97.94 607 ALA A N 1
ATOM 4860 C CA . ALA A 1 607 ? 25.406 -17.797 -13.672 1 97.94 607 ALA A CA 1
ATOM 4861 C C . ALA A 1 607 ? 26.25 -17.406 -14.883 1 97.94 607 ALA A C 1
ATOM 4863 O O . ALA A 1 607 ? 27.484 -17.312 -14.789 1 97.94 607 ALA A O 1
ATOM 4864 N N . SER A 1 608 ? 25.609 -17.109 -15.961 1 97.38 608 SER A N 1
ATOM 4865 C CA . SER A 1 608 ? 26.281 -16.828 -17.219 1 97.38 608 SER A CA 1
ATOM 4866 C C . SER A 1 608 ? 26.953 -15.461 -17.203 1 97.38 608 SER A C 1
ATOM 4868 O O . SER A 1 608 ? 28.125 -15.336 -17.547 1 97.38 608 SER A O 1
ATOM 4870 N N . LYS A 1 609 ? 26.219 -14.492 -16.734 1 96.5 609 LYS A N 1
ATOM 4871 C CA . LYS A 1 609 ? 26.641 -13.102 -16.906 1 96.5 609 LYS A CA 1
ATOM 4872 C C . LYS A 1 609 ? 27.266 -12.562 -15.625 1 96.5 609 LYS A C 1
ATOM 4874 O O . LYS A 1 609 ? 28.188 -11.75 -15.68 1 96.5 609 LYS A O 1
ATOM 4879 N N . LYS A 1 610 ? 26.844 -13.008 -14.484 1 96.31 610 LYS A N 1
ATOM 4880 C CA . LYS A 1 610 ? 27.234 -12.367 -13.234 1 96.31 610 LYS A CA 1
ATOM 4881 C C . LYS A 1 610 ? 28.156 -13.266 -12.414 1 96.31 610 LYS A C 1
ATOM 4883 O O . LYS A 1 610 ? 28.609 -12.875 -11.336 1 96.31 610 LYS A O 1
ATOM 4888 N N . ASN A 1 611 ? 28.453 -14.461 -12.844 1 96 611 ASN A N 1
ATOM 4889 C CA . ASN A 1 611 ? 29.328 -15.414 -12.172 1 96 611 ASN A CA 1
ATOM 4890 C C . ASN A 1 611 ? 28.828 -15.742 -10.766 1 96 611 ASN A C 1
ATOM 4892 O O . ASN A 1 611 ? 29.594 -15.719 -9.805 1 96 611 ASN A O 1
ATOM 4896 N N . VAL A 1 612 ? 27.531 -15.906 -10.609 1 97.62 612 VAL A N 1
ATOM 4897 C CA . VAL A 1 612 ? 26.875 -16.344 -9.383 1 97.62 612 VAL A CA 1
ATOM 4898 C C . VAL A 1 612 ? 26.516 -17.828 -9.492 1 97.62 612 VAL A C 1
ATOM 4900 O O . VAL A 1 612 ? 25.984 -18.266 -10.516 1 97.62 612 VAL A O 1
ATOM 4903 N N . VAL A 1 613 ? 26.891 -18.609 -8.523 1 98.06 613 VAL A N 1
ATOM 4904 C CA . VAL A 1 613 ? 26.422 -19.984 -8.461 1 98.06 613 VAL A CA 1
ATOM 4905 C C . VAL A 1 613 ? 24.938 -20 -8.062 1 98.06 613 VAL A C 1
ATOM 4907 O O . VAL A 1 613 ? 24.578 -19.531 -6.98 1 98.06 613 VAL A O 1
ATOM 4910 N N . TYR A 1 614 ? 24.156 -20.484 -8.977 1 98.44 614 TYR A N 1
ATOM 4911 C CA . TYR A 1 614 ? 22.719 -20.562 -8.75 1 98.44 614 TYR A CA 1
ATOM 4912 C C . TYR A 1 614 ? 22.297 -21.969 -8.352 1 98.44 614 TYR A C 1
ATOM 4914 O O . TYR A 1 614 ? 22.688 -22.953 -8.992 1 98.44 614 TYR A O 1
ATOM 4922 N N . VAL A 1 615 ? 21.438 -22.078 -7.23 1 98.75 615 VAL A N 1
ATOM 4923 C CA . VAL A 1 615 ? 21.188 -23.391 -6.652 1 98.75 615 VAL A CA 1
ATOM 4924 C C . VAL A 1 615 ? 19.688 -23.594 -6.457 1 98.75 615 VAL A C 1
ATOM 4926 O O . VAL A 1 615 ? 18.984 -22.703 -6 1 98.75 615 VAL A O 1
ATOM 4929 N N . ASN A 1 616 ? 19.219 -24.797 -6.852 1 98.62 616 ASN A N 1
ATOM 4930 C CA . ASN A 1 616 ? 17.891 -25.297 -6.512 1 98.62 616 ASN A CA 1
ATOM 4931 C C . ASN A 1 616 ? 17.953 -26.516 -5.598 1 98.62 616 ASN A C 1
ATOM 4933 O O . ASN A 1 616 ? 18.812 -27.391 -5.785 1 98.62 616 ASN A O 1
ATOM 4937 N N . ILE A 1 617 ? 17.047 -26.531 -4.59 1 98.75 617 ILE A N 1
ATOM 4938 C CA . ILE A 1 617 ? 17.078 -27.594 -3.598 1 98.75 617 ILE A CA 1
ATOM 4939 C C . ILE A 1 617 ? 15.688 -28.188 -3.414 1 98.75 617 ILE A C 1
ATOM 4941 O O . ILE A 1 617 ? 14.75 -27.469 -3.043 1 98.75 617 ILE A O 1
ATOM 4945 N N . ASP A 1 618 ? 15.508 -29.484 -3.664 1 98.44 618 ASP A N 1
ATOM 4946 C CA . ASP A 1 618 ? 14.281 -30.219 -3.361 1 98.44 618 ASP A CA 1
ATOM 4947 C C . ASP A 1 618 ? 14.484 -31.156 -2.164 1 98.44 618 ASP A C 1
ATOM 4949 O O . ASP A 1 618 ? 15.023 -32.25 -2.307 1 98.44 618 ASP A O 1
ATOM 4953 N N . GLY A 1 619 ? 14.039 -30.703 -1.048 1 97.94 619 GLY A N 1
ATOM 4954 C CA . GLY A 1 619 ? 14.102 -31.484 0.179 1 97.94 619 GLY A CA 1
ATOM 4955 C C . GLY A 1 619 ? 12.758 -32.031 0.612 1 97.94 619 GLY A C 1
ATOM 4956 O O . GLY A 1 619 ? 11.969 -32.5 -0.22 1 97.94 619 GLY A O 1
ATOM 4957 N N . ARG A 1 620 ? 12.562 -32.188 1.912 1 96.94 620 ARG A N 1
ATOM 4958 C CA . ARG A 1 620 ? 11.281 -32.656 2.434 1 96.94 620 ARG A CA 1
ATOM 4959 C C . ARG A 1 620 ? 10.141 -31.75 1.964 1 96.94 620 ARG A C 1
ATOM 4961 O O . ARG A 1 620 ? 10.297 -30.516 1.91 1 96.94 620 ARG A O 1
ATOM 4968 N N . GLY A 1 621 ? 9.055 -32.344 1.608 1 97.5 621 GLY A N 1
ATOM 4969 C CA . GLY A 1 621 ? 7.887 -31.641 1.109 1 97.5 621 GLY A CA 1
ATOM 4970 C C . GLY A 1 621 ? 7.82 -31.594 -0.406 1 97.5 621 GLY A C 1
ATOM 4971 O O . GLY A 1 621 ? 6.777 -31.266 -0.977 1 97.5 621 GLY A O 1
ATOM 4972 N N . SER A 1 622 ? 8.906 -31.891 -1.092 1 97.06 622 SER A N 1
ATOM 4973 C CA . SER A 1 622 ? 8.938 -31.828 -2.549 1 97.06 622 SER A CA 1
ATOM 4974 C C . SER A 1 622 ? 8.164 -32.969 -3.17 1 97.06 622 SER A C 1
ATOM 4976 O O . SER A 1 622 ? 7.906 -34 -2.508 1 97.06 622 SER A O 1
ATOM 4978 N N . GLY A 1 623 ? 7.859 -32.844 -4.426 1 96.44 623 GLY A N 1
ATOM 4979 C CA . GLY A 1 623 ? 7.02 -33.812 -5.105 1 96.44 623 GLY A CA 1
ATOM 4980 C C . GLY A 1 623 ? 7.809 -34.906 -5.797 1 96.44 623 GLY A C 1
ATOM 4981 O O . GLY A 1 623 ? 9.016 -34.75 -6.02 1 96.44 623 GLY A O 1
ATOM 4982 N N . TYR A 1 624 ? 7.148 -36.062 -5.992 1 97.38 624 TYR A N 1
ATOM 4983 C CA . TYR A 1 624 ? 7.582 -37.188 -6.824 1 97.38 624 TYR A CA 1
ATOM 4984 C C . TYR A 1 624 ? 8.719 -37.938 -6.156 1 97.38 624 TYR A C 1
ATOM 4986 O O . TYR A 1 624 ? 9.609 -38.469 -6.836 1 97.38 624 TYR A O 1
ATOM 4994 N N . GLN A 1 625 ? 8.68 -37.938 -4.836 1 96.25 625 GLN A N 1
ATOM 4995 C CA . GLN A 1 625 ? 9.664 -38.688 -4.066 1 96.25 625 GLN A CA 1
ATOM 4996 C C . GLN A 1 625 ? 8.984 -39.562 -3.029 1 96.25 625 GLN A C 1
ATOM 4998 O O . GLN A 1 625 ? 9.633 -40.031 -2.09 1 96.25 625 GLN A O 1
ATOM 5003 N N . GLY A 1 626 ? 7.688 -39.688 -3.184 1 95.75 626 GLY A N 1
ATOM 5004 C CA . GLY A 1 626 ? 6.914 -40.5 -2.25 1 95.75 626 GLY A CA 1
ATOM 5005 C C . GLY A 1 626 ? 6.105 -39.656 -1.273 1 95.75 626 GLY A C 1
ATOM 5006 O O . GLY A 1 626 ? 6.387 -38.469 -1.083 1 95.75 626 GLY A O 1
ATOM 5007 N N . ASP A 1 627 ? 5.152 -40.281 -0.614 1 94.81 627 ASP A N 1
ATOM 5008 C CA . ASP A 1 627 ? 4.219 -39.594 0.271 1 94.81 627 ASP A CA 1
ATOM 5009 C C . ASP A 1 627 ? 4.867 -39.281 1.616 1 94.81 627 ASP A C 1
ATOM 5011 O O . ASP A 1 627 ? 4.535 -38.281 2.25 1 94.81 627 ASP A O 1
ATOM 5015 N N . LYS A 1 628 ? 5.734 -40.188 2.029 1 95.62 628 LYS A N 1
ATOM 5016 C CA . LYS A 1 628 ? 6.34 -40 3.344 1 95.62 628 LYS A CA 1
ATOM 5017 C C . LYS A 1 628 ? 7.105 -38.656 3.412 1 95.62 628 LYS A C 1
ATOM 5019 O O . LYS A 1 628 ? 6.879 -37.875 4.316 1 95.62 628 LYS A O 1
ATOM 5024 N N . ILE A 1 629 ? 8.031 -38.438 2.477 1 96 629 ILE A N 1
ATOM 5025 C CA . ILE A 1 629 ? 8.828 -37.219 2.455 1 96 629 ILE A CA 1
ATOM 5026 C C . ILE A 1 629 ? 7.918 -36 2.209 1 96 629 ILE A C 1
ATOM 5028 O O . ILE A 1 629 ? 8.141 -34.938 2.77 1 96 629 ILE A O 1
ATOM 5032 N N . LEU A 1 630 ? 6.859 -36.188 1.411 1 96.69 630 LEU A N 1
ATOM 5033 C CA . LEU A 1 630 ? 5.914 -35.125 1.081 1 96.69 630 LEU A CA 1
ATOM 5034 C C . LEU A 1 630 ? 5.156 -34.688 2.322 1 96.69 630 LEU A C 1
ATOM 5036 O O . LEU A 1 630 ? 5.027 -33.469 2.57 1 96.69 630 LEU A O 1
ATOM 5040 N N . HIS A 1 631 ? 4.703 -35.594 3.178 1 96.88 631 HIS A N 1
ATOM 5041 C CA . HIS A 1 631 ? 3.791 -35.312 4.281 1 96.88 631 HIS A CA 1
ATOM 5042 C C . HIS A 1 631 ? 4.555 -34.906 5.539 1 96.88 631 HIS A C 1
ATOM 5044 O O . HIS A 1 631 ? 3.949 -34.656 6.582 1 96.88 631 HIS A O 1
ATOM 5050 N N . GLU A 1 632 ? 5.887 -34.844 5.371 1 96.69 632 GLU A N 1
ATOM 5051 C CA . GLU A 1 632 ? 6.668 -34.281 6.477 1 96.69 632 GLU A CA 1
ATOM 5052 C C . GLU A 1 632 ? 6.215 -32.875 6.816 1 96.69 632 GLU A C 1
ATOM 5054 O O . GLU A 1 632 ? 6.445 -32.375 7.93 1 96.69 632 GLU A O 1
ATOM 5059 N N . LEU A 1 633 ? 5.52 -32.188 5.879 1 97.44 633 LEU A N 1
ATOM 5060 C CA . LEU A 1 633 ? 5.102 -30.812 6.047 1 97.44 633 LEU A CA 1
ATOM 5061 C C . LEU A 1 633 ? 3.75 -30.734 6.75 1 97.44 633 LEU A C 1
ATOM 5063 O O . LEU A 1 633 ? 3.336 -29.656 7.188 1 97.44 633 LEU A O 1
ATOM 5067 N N . TYR A 1 634 ? 3.047 -31.859 6.926 1 97.81 634 TYR A N 1
ATOM 5068 C CA . TYR A 1 634 ? 1.674 -31.875 7.418 1 97.81 634 TYR A CA 1
ATOM 5069 C C . TYR A 1 634 ? 1.577 -31.188 8.781 1 97.81 634 TYR A C 1
ATOM 5071 O O . TYR A 1 634 ? 2.293 -31.562 9.719 1 97.81 634 TYR A O 1
ATOM 5079 N N . ARG A 1 635 ? 0.791 -30.094 8.844 1 97.75 635 ARG A N 1
ATOM 5080 C CA . ARG A 1 635 ? 0.429 -29.359 10.055 1 97.75 635 ARG A CA 1
ATOM 5081 C C . ARG A 1 635 ? 1.553 -28.422 10.477 1 97.75 635 ARG A C 1
ATOM 5083 O O . ARG A 1 635 ? 1.437 -27.719 11.492 1 97.75 635 ARG A O 1
ATOM 5090 N N . HIS A 1 636 ? 2.689 -28.328 9.727 1 96.5 636 HIS A N 1
ATOM 5091 C CA . HIS A 1 636 ? 3.773 -27.484 10.227 1 96.5 636 HIS A CA 1
ATOM 5092 C C . HIS A 1 636 ? 4.582 -26.891 9.078 1 96.5 636 HIS A C 1
ATOM 5094 O O . HIS A 1 636 ? 5.809 -27.016 9.047 1 96.5 636 HIS A O 1
ATOM 5100 N N . LEU A 1 637 ? 3.891 -26.219 8.203 1 98.12 637 LEU A N 1
ATOM 5101 C CA . LEU A 1 637 ? 4.562 -25.5 7.121 1 98.12 637 LEU A CA 1
ATOM 5102 C C . LEU A 1 637 ? 5.602 -24.531 7.672 1 98.12 637 LEU A C 1
ATOM 5104 O O . LEU A 1 637 ? 5.387 -23.922 8.719 1 98.12 637 LEU A O 1
ATOM 5108 N N . GLY A 1 638 ? 6.73 -24.391 6.941 1 97.62 638 GLY A N 1
ATOM 5109 C CA . GLY A 1 638 ? 7.746 -23.406 7.293 1 97.62 638 GLY A CA 1
ATOM 5110 C C . GLY A 1 638 ? 8.773 -23.953 8.273 1 97.62 638 GLY A C 1
ATOM 5111 O O . GLY A 1 638 ? 9.5 -23.172 8.906 1 97.62 638 GLY A O 1
ATOM 5112 N N . THR A 1 639 ? 8.883 -25.266 8.43 1 96.56 639 THR A N 1
ATOM 5113 C CA . THR A 1 639 ? 9.789 -25.844 9.414 1 96.56 639 THR A CA 1
ATOM 5114 C C . THR A 1 639 ? 10.875 -26.672 8.727 1 96.56 639 THR A C 1
ATOM 5116 O O . THR A 1 639 ? 11.906 -26.141 8.32 1 96.56 639 THR A O 1
ATOM 5119 N N . VAL A 1 640 ? 10.461 -27.875 8.32 1 97.5 640 VAL A N 1
ATOM 5120 C CA . VAL A 1 640 ? 11.484 -28.828 7.879 1 97.5 640 VAL A CA 1
ATOM 5121 C C . VAL A 1 640 ? 11.953 -28.453 6.469 1 97.5 640 VAL A C 1
ATOM 5123 O O . VAL A 1 640 ? 13.125 -28.625 6.137 1 97.5 640 VAL A O 1
ATOM 5126 N N . GLU A 1 641 ? 11.016 -28.047 5.598 1 97.75 641 GLU A N 1
ATOM 5127 C CA . GLU A 1 641 ? 11.414 -27.688 4.242 1 97.75 641 GLU A CA 1
ATOM 5128 C C . GLU A 1 641 ? 12.305 -26.453 4.234 1 97.75 641 GLU A C 1
ATOM 5130 O O . GLU A 1 641 ? 13.172 -26.312 3.371 1 97.75 641 GLU A O 1
ATOM 5135 N N . VAL A 1 642 ? 12.109 -25.562 5.168 1 98.19 642 VAL A N 1
ATOM 5136 C CA . VAL A 1 642 ? 12.961 -24.375 5.312 1 98.19 642 VAL A CA 1
ATOM 5137 C C . VAL A 1 642 ? 14.336 -24.797 5.836 1 98.19 642 VAL A C 1
ATOM 5139 O O . VAL A 1 642 ? 15.367 -24.375 5.309 1 98.19 642 VAL A O 1
ATOM 5142 N N . PHE A 1 643 ? 14.344 -25.641 6.824 1 97.94 643 PHE A N 1
ATOM 5143 C CA . PHE A 1 643 ? 15.594 -26.109 7.41 1 97.94 643 PHE A CA 1
ATOM 5144 C C . PHE A 1 643 ? 16.422 -26.859 6.379 1 97.94 643 PHE A C 1
ATOM 5146 O O . PHE A 1 643 ? 17.656 -26.781 6.391 1 97.94 643 PHE A O 1
ATOM 5153 N N . ASP A 1 644 ? 15.766 -27.578 5.535 1 98.5 644 ASP A N 1
ATOM 5154 C CA . ASP A 1 644 ? 16.484 -28.312 4.496 1 98.5 644 ASP A CA 1
ATOM 5155 C C . ASP A 1 644 ? 17.25 -27.359 3.578 1 98.5 644 ASP A C 1
ATOM 5157 O O . ASP A 1 644 ? 18.328 -27.703 3.084 1 98.5 644 ASP A O 1
ATOM 5161 N N . GLN A 1 645 ? 16.656 -26.156 3.271 1 98.62 645 GLN A N 1
ATOM 5162 C CA . GLN A 1 645 ? 17.391 -25.188 2.473 1 98.62 645 GLN A CA 1
ATOM 5163 C C . GLN A 1 645 ? 18.656 -24.734 3.174 1 98.62 645 GLN A C 1
ATOM 5165 O O . GLN A 1 645 ? 19.719 -24.625 2.545 1 98.62 645 GLN A O 1
ATOM 5170 N N . ILE A 1 646 ? 18.594 -24.469 4.441 1 98.56 646 ILE A N 1
ATOM 5171 C CA . ILE A 1 646 ? 19.719 -23.984 5.25 1 98.56 646 ILE A CA 1
ATOM 5172 C C . ILE A 1 646 ? 20.766 -25.078 5.352 1 98.56 646 ILE A C 1
ATOM 5174 O O . ILE A 1 646 ? 21.953 -24.828 5.121 1 98.56 646 ILE A O 1
ATOM 5178 N N . SER A 1 647 ? 20.328 -26.297 5.637 1 98.25 647 SER A N 1
ATOM 5179 C CA . SER A 1 647 ? 21.234 -27.422 5.84 1 98.25 647 SER A CA 1
ATOM 5180 C C . SER A 1 647 ? 22 -27.766 4.566 1 98.25 647 SER A C 1
ATOM 5182 O O . SER A 1 647 ? 23.203 -28.016 4.609 1 98.25 647 SER A O 1
ATOM 5184 N N . VAL A 1 648 ? 21.281 -27.797 3.494 1 98.62 648 VAL A N 1
ATOM 5185 C CA . VAL A 1 648 ? 21.922 -28.109 2.227 1 98.62 648 VAL A CA 1
ATOM 5186 C C . VAL A 1 648 ? 22.891 -26.984 1.843 1 98.62 648 VAL A C 1
ATOM 5188 O O . VAL A 1 648 ? 24 -27.234 1.367 1 98.62 648 VAL A O 1
ATOM 5191 N N . ALA A 1 649 ? 22.453 -25.75 2.002 1 98.56 649 ALA A N 1
ATOM 5192 C CA . ALA A 1 649 ? 23.328 -24.625 1.72 1 98.56 649 ALA A CA 1
ATOM 5193 C C . ALA A 1 649 ? 24.609 -24.703 2.559 1 98.56 649 ALA A C 1
ATOM 5195 O O . ALA A 1 649 ? 25.703 -24.453 2.059 1 98.56 649 ALA A O 1
ATOM 5196 N N . SER A 1 650 ? 24.484 -25.031 3.797 1 98.12 650 SER A N 1
ATOM 5197 C CA . SER A 1 650 ? 25.625 -25.219 4.684 1 98.12 650 SER A CA 1
ATOM 5198 C C . SER A 1 650 ? 26.531 -26.328 4.184 1 98.12 650 SER A C 1
ATOM 5200 O O . SER A 1 650 ? 27.766 -26.188 4.191 1 98.12 650 SER A O 1
ATOM 5202 N N . TYR A 1 651 ? 25.953 -27.391 3.787 1 98 651 TYR A N 1
ATOM 5203 C CA . TYR A 1 651 ? 26.703 -28.516 3.238 1 98 651 TYR A CA 1
ATOM 5204 C C . TYR A 1 651 ? 27.516 -28.094 2.021 1 98 651 TYR A C 1
ATOM 5206 O O . TYR A 1 651 ? 28.703 -28.422 1.907 1 98 651 TYR A O 1
ATOM 5214 N N . LEU A 1 652 ? 26.875 -27.391 1.091 1 97.69 652 LEU A N 1
ATOM 5215 C CA . LEU A 1 652 ? 27.547 -26.938 -0.125 1 97.69 652 LEU A CA 1
ATOM 5216 C C . LEU A 1 652 ? 28.719 -26.031 0.206 1 97.69 652 LEU A C 1
ATOM 5218 O O . LEU A 1 652 ? 29.781 -26.125 -0.407 1 97.69 652 LEU A O 1
ATOM 5222 N N . LYS A 1 653 ? 28.516 -25.125 1.113 1 96.06 653 LYS A N 1
ATOM 5223 C CA . LYS A 1 653 ? 29.547 -24.203 1.572 1 96.06 653 LYS A CA 1
ATOM 5224 C C . LYS A 1 653 ? 30.766 -24.969 2.072 1 96.06 653 LYS A C 1
ATOM 5226 O O . LYS A 1 653 ? 31.906 -24.562 1.807 1 96.06 653 LYS A O 1
ATOM 5231 N N . GLU A 1 654 ? 30.578 -26.062 2.697 1 95.88 654 GLU A N 1
ATOM 5232 C CA . GLU A 1 654 ? 31.656 -26.828 3.307 1 95.88 654 GLU A CA 1
ATOM 5233 C C . GLU A 1 654 ? 32.312 -27.75 2.287 1 95.88 654 GLU A C 1
ATOM 5235 O O . GLU A 1 654 ? 33.531 -27.953 2.322 1 95.88 654 GLU A O 1
ATOM 5240 N N . GLN A 1 655 ? 31.594 -28.266 1.389 1 94.81 655 GLN A N 1
ATOM 5241 C CA . GLN A 1 655 ? 32.094 -29.328 0.523 1 94.81 655 GLN A CA 1
ATOM 5242 C C . GLN A 1 655 ? 32.656 -28.781 -0.772 1 94.81 655 GLN A C 1
ATOM 5244 O O . GLN A 1 655 ? 33.5 -29.406 -1.406 1 94.81 655 GLN A O 1
ATOM 5249 N N . LEU A 1 656 ? 32.125 -27.656 -1.169 1 95.38 656 LEU A N 1
ATOM 5250 C CA . LEU A 1 656 ? 32.562 -27.078 -2.436 1 95.38 656 LEU A CA 1
ATOM 5251 C C . LEU A 1 656 ? 33.469 -25.859 -2.199 1 95.38 656 LEU A C 1
ATOM 5253 O O . LEU A 1 656 ? 32.969 -24.812 -1.794 1 95.38 656 LEU A O 1
ATOM 5257 N N . SER A 1 657 ? 34.688 -25.938 -2.621 1 93.5 657 SER A N 1
ATOM 5258 C CA . SER A 1 657 ? 35.688 -24.938 -2.291 1 93.5 657 SER A CA 1
ATOM 5259 C C . SER A 1 657 ? 35.438 -23.641 -3.047 1 93.5 657 SER A C 1
ATOM 5261 O O . SER A 1 657 ? 35.875 -22.562 -2.607 1 93.5 657 SER A O 1
ATOM 5263 N N . TYR A 1 658 ? 34.75 -23.703 -4.152 1 94.94 658 TYR A N 1
ATOM 5264 C CA . TYR A 1 658 ? 34.562 -22.5 -4.965 1 94.94 658 TYR A CA 1
ATOM 5265 C C . TYR A 1 658 ? 33.375 -21.703 -4.48 1 94.94 658 TYR A C 1
ATOM 5267 O O . TYR A 1 658 ? 33.062 -20.656 -5.039 1 94.94 658 TYR A O 1
ATOM 5275 N N . ILE A 1 659 ? 32.719 -22.062 -3.408 1 96 659 ILE A N 1
ATOM 5276 C CA . ILE A 1 659 ? 31.594 -21.344 -2.846 1 96 659 ILE A CA 1
ATOM 5277 C C . ILE A 1 659 ? 32.094 -20.359 -1.795 1 96 659 ILE A C 1
ATOM 5279 O O . ILE A 1 659 ? 32.875 -20.703 -0.912 1 96 659 ILE A O 1
ATOM 5283 N N . ASP A 1 660 ? 31.656 -19.125 -1.957 1 94.75 660 ASP A N 1
ATOM 5284 C CA . ASP A 1 660 ? 31.938 -18.109 -0.954 1 94.75 660 ASP A CA 1
ATOM 5285 C C . ASP A 1 660 ? 30.906 -18.109 0.16 1 94.75 660 ASP A C 1
ATOM 5287 O O . ASP A 1 660 ? 29.797 -17.594 -0.009 1 94.75 660 ASP A O 1
ATOM 5291 N N . GLY A 1 661 ? 31.234 -18.562 1.274 1 93.69 661 GLY A N 1
ATOM 5292 C CA . GLY A 1 661 ? 30.312 -18.734 2.385 1 93.69 661 GLY A CA 1
ATOM 5293 C C . GLY A 1 661 ? 29.828 -17.422 2.971 1 93.69 661 GLY A C 1
ATOM 5294 O O . GLY A 1 661 ? 28.828 -17.391 3.701 1 93.69 661 GLY A O 1
ATOM 5295 N N . LYS A 1 662 ? 30.484 -16.359 2.701 1 93.06 662 LYS A N 1
ATOM 5296 C CA . LYS A 1 662 ? 30.094 -15.047 3.23 1 93.06 662 LYS A CA 1
ATOM 5297 C C . LYS A 1 662 ? 29.125 -14.336 2.303 1 93.06 662 LYS A C 1
ATOM 5299 O O . LYS A 1 662 ? 28.484 -13.359 2.695 1 93.06 662 LYS A O 1
ATOM 5304 N N . ARG A 1 663 ? 29.047 -14.789 1.105 1 96.56 663 ARG A N 1
ATOM 5305 C CA . ARG A 1 663 ? 28.172 -14.18 0.109 1 96.56 663 ARG A CA 1
ATOM 5306 C C . ARG A 1 663 ? 27.094 -15.172 -0.353 1 96.56 663 ARG A C 1
ATOM 5308 O O . ARG A 1 663 ? 27.031 -15.516 -1.535 1 96.56 663 ARG A O 1
ATOM 5315 N N . MET A 1 664 ? 26.234 -15.547 0.559 1 97.75 664 MET A N 1
ATOM 5316 C CA . MET A 1 664 ? 25.141 -16.469 0.276 1 97.75 664 MET A CA 1
ATOM 5317 C C . MET A 1 664 ? 23.781 -15.797 0.477 1 97.75 664 MET A C 1
ATOM 5319 O O . MET A 1 664 ? 23.531 -15.211 1.529 1 97.75 664 MET A O 1
ATOM 5323 N N . ALA A 1 665 ? 23 -15.859 -0.518 1 98.56 665 ALA A N 1
ATOM 5324 C CA . ALA A 1 665 ? 21.672 -15.273 -0.479 1 98.56 665 ALA A CA 1
ATOM 5325 C C . ALA A 1 665 ? 20.609 -16.312 -0.835 1 98.56 665 ALA A C 1
ATOM 5327 O O . ALA A 1 665 ? 20.922 -17.359 -1.397 1 98.56 665 ALA A O 1
ATOM 5328 N N . ILE A 1 666 ? 19.391 -16.062 -0.422 1 98.81 666 ILE A N 1
ATOM 5329 C CA . ILE A 1 666 ? 18.25 -16.922 -0.745 1 98.81 666 ILE A CA 1
ATOM 5330 C C . ILE A 1 666 ? 17.094 -16.062 -1.255 1 98.81 666 ILE A C 1
ATOM 5332 O O . ILE A 1 666 ? 16.844 -14.961 -0.75 1 98.81 666 ILE A O 1
ATOM 5336 N N . PHE A 1 667 ? 16.453 -16.531 -2.316 1 98 667 PHE A N 1
ATOM 5337 C CA . PHE A 1 667 ? 15.344 -15.852 -2.982 1 98 667 PHE A CA 1
ATOM 5338 C C . PHE A 1 667 ? 14.172 -16.797 -3.215 1 98 667 PHE A C 1
ATOM 5340 O O . PHE A 1 667 ? 14.375 -17.984 -3.5 1 98 667 PHE A O 1
ATOM 5347 N N . GLY A 1 668 ? 12.953 -16.219 -3.096 1 98.69 668 GLY A N 1
ATOM 5348 C CA . GLY A 1 668 ? 11.789 -17 -3.486 1 98.69 668 GLY A CA 1
ATOM 5349 C C . GLY A 1 668 ? 10.562 -16.156 -3.76 1 98.69 668 GLY A C 1
ATOM 5350 O O . GLY A 1 668 ? 10.492 -15 -3.344 1 98.69 668 GLY A O 1
ATOM 5351 N N . TRP A 1 669 ? 9.594 -16.719 -4.488 1 98.5 669 TRP A N 1
ATOM 5352 C CA . TRP A 1 669 ? 8.336 -16.109 -4.902 1 98.5 669 TRP A CA 1
ATOM 5353 C C . TRP A 1 669 ? 7.148 -16.844 -4.289 1 98.5 669 TRP A C 1
ATOM 5355 O O . TRP A 1 669 ? 7.156 -18.078 -4.184 1 98.5 669 TRP A O 1
ATOM 5365 N N . SER A 1 670 ? 6.105 -16.109 -3.791 1 98.38 670 SER A N 1
ATOM 5366 C CA . SER A 1 670 ? 4.922 -16.719 -3.209 1 98.38 670 SER A CA 1
ATOM 5367 C C . SER A 1 670 ? 5.281 -17.562 -1.989 1 98.38 670 SER A C 1
ATOM 5369 O O . SER A 1 670 ? 5.914 -17.078 -1.055 1 98.38 670 SER A O 1
ATOM 5371 N N . TYR A 1 671 ? 5.031 -18.906 -2.018 1 98.62 671 TYR A N 1
ATOM 5372 C CA . TYR A 1 671 ? 5.516 -19.766 -0.95 1 98.62 671 TYR A CA 1
ATOM 5373 C C . TYR A 1 671 ? 7.027 -19.641 -0.788 1 98.62 671 TYR A C 1
ATOM 5375 O O . TYR A 1 671 ? 7.543 -19.703 0.33 1 98.62 671 TYR A O 1
ATOM 5383 N N . GLY A 1 672 ? 7.719 -19.516 -1.897 1 98.69 672 GLY A N 1
ATOM 5384 C CA . GLY A 1 672 ? 9.156 -19.312 -1.84 1 98.69 672 GLY A CA 1
ATOM 5385 C C . GLY A 1 672 ? 9.562 -18.062 -1.1 1 98.69 672 GLY A C 1
ATOM 5386 O O . GLY A 1 672 ? 10.594 -18.031 -0.43 1 98.69 672 GLY A O 1
ATOM 5387 N N . GLY A 1 673 ? 8.711 -16.984 -1.291 1 98.88 673 GLY A N 1
ATOM 5388 C CA . GLY A 1 673 ? 8.945 -15.789 -0.507 1 98.88 673 GLY A CA 1
ATOM 5389 C C . GLY A 1 673 ? 8.812 -16.016 0.987 1 98.88 673 GLY A C 1
ATOM 5390 O O . GLY A 1 673 ? 9.594 -15.469 1.773 1 98.88 673 GLY A O 1
ATOM 5391 N N . PHE A 1 674 ? 7.809 -16.812 1.395 1 98.75 674 PHE A N 1
ATOM 5392 C CA . PHE A 1 674 ? 7.637 -17.25 2.773 1 98.75 674 PHE A CA 1
ATOM 5393 C C . PHE A 1 674 ? 8.852 -18.047 3.248 1 98.75 674 PHE A C 1
ATOM 5395 O O . PHE A 1 674 ? 9.391 -17.766 4.32 1 98.75 674 PHE A O 1
ATOM 5402 N N . ALA A 1 675 ? 9.312 -18.906 2.396 1 98.81 675 ALA A N 1
ATOM 5403 C CA . ALA A 1 675 ? 10.43 -19.781 2.75 1 98.81 675 ALA A CA 1
ATOM 5404 C C . ALA A 1 675 ? 11.734 -19 2.852 1 98.81 675 ALA A C 1
ATOM 5406 O O . ALA A 1 675 ? 12.539 -19.234 3.756 1 98.81 675 ALA A O 1
ATOM 5407 N N . SER A 1 676 ? 11.984 -18.094 1.93 1 98.81 676 SER A N 1
ATOM 5408 C CA . SER A 1 676 ? 13.219 -17.312 1.966 1 98.81 676 SER A CA 1
ATOM 5409 C C . SER A 1 676 ? 13.266 -16.422 3.201 1 98.81 676 SER A C 1
ATOM 5411 O O . SER A 1 676 ? 14.305 -16.312 3.859 1 98.81 676 SER A O 1
ATOM 5413 N N . ALA A 1 677 ? 12.117 -15.773 3.51 1 98.88 677 ALA A N 1
ATOM 5414 C CA . ALA A 1 677 ? 12.055 -14.969 4.723 1 98.88 677 ALA A CA 1
ATOM 5415 C C . ALA A 1 677 ? 12.273 -15.828 5.965 1 98.88 677 ALA A C 1
ATOM 5417 O O . ALA A 1 677 ? 13.023 -15.445 6.871 1 98.88 677 ALA A O 1
ATOM 5418 N N . SER A 1 678 ? 11.625 -16.953 6.004 1 98.75 678 SER A N 1
ATOM 5419 C CA . SER A 1 678 ? 11.742 -17.859 7.137 1 98.75 678 SER A CA 1
ATOM 5420 C C . SER A 1 678 ? 13.172 -18.359 7.293 1 98.75 678 SER A C 1
ATOM 5422 O O . SER A 1 678 ? 13.672 -18.5 8.414 1 98.75 678 SER A O 1
ATOM 5424 N N . ALA A 1 679 ? 13.789 -18.641 6.172 1 98.75 679 ALA A N 1
ATOM 5425 C CA . ALA A 1 679 ? 15.172 -19.125 6.207 1 98.75 679 ALA A CA 1
ATOM 5426 C C . ALA A 1 679 ? 16.109 -18.047 6.75 1 98.75 679 ALA A C 1
ATOM 5428 O O . ALA A 1 679 ? 17 -18.328 7.547 1 98.75 679 ALA A O 1
ATOM 5429 N N . LEU A 1 680 ? 15.914 -16.828 6.297 1 98.69 680 LEU A N 1
ATOM 5430 C CA . LEU A 1 680 ? 16.734 -15.734 6.777 1 98.69 680 LEU A CA 1
ATOM 5431 C C . LEU A 1 680 ? 16.562 -15.531 8.281 1 98.69 680 LEU A C 1
ATOM 5433 O O . LEU A 1 680 ? 17.516 -15.203 8.984 1 98.69 680 LEU A O 1
ATOM 5437 N N . ALA A 1 681 ? 15.367 -15.742 8.758 1 98.31 681 ALA A N 1
ATOM 5438 C CA . ALA A 1 681 ? 15.023 -15.477 10.156 1 98.31 681 ALA A CA 1
ATOM 5439 C C . ALA A 1 681 ? 15.453 -16.625 11.055 1 98.31 681 ALA A C 1
ATOM 5441 O O . ALA A 1 681 ? 15.469 -16.5 12.281 1 98.31 681 ALA A O 1
ATOM 5442 N N . ASP A 1 682 ? 15.766 -17.703 10.453 1 97.75 682 ASP A N 1
ATOM 5443 C CA . ASP A 1 682 ? 16.141 -18.875 11.242 1 97.75 682 ASP A CA 1
ATOM 5444 C C . ASP A 1 682 ? 17.469 -18.641 11.977 1 97.75 682 ASP A C 1
ATOM 5446 O O . ASP A 1 682 ? 18.391 -18.031 11.422 1 97.75 682 ASP A O 1
ATOM 5450 N N . GLU A 1 683 ? 17.641 -19.156 13.156 1 95 683 GLU A N 1
ATOM 5451 C CA . GLU A 1 683 ? 18.828 -18.938 13.984 1 95 683 GLU A CA 1
ATOM 5452 C C . GLU A 1 683 ? 20.062 -19.625 13.398 1 95 683 GLU A C 1
ATOM 5454 O O . GLU A 1 683 ? 21.188 -19.172 13.602 1 95 683 GLU A O 1
ATOM 5459 N N . GLU A 1 684 ? 19.844 -20.641 12.648 1 95.5 684 GLU A N 1
ATOM 5460 C CA . GLU A 1 684 ? 20.953 -21.422 12.086 1 95.5 684 GLU A CA 1
ATOM 5461 C C . GLU A 1 684 ? 21.234 -21 10.648 1 95.5 684 GLU A C 1
ATOM 5463 O O . GLU A 1 684 ? 21.984 -21.672 9.938 1 95.5 684 GLU A O 1
ATOM 5468 N N . THR A 1 685 ? 20.656 -19.938 10.188 1 97.12 685 THR A N 1
ATOM 5469 C CA . THR A 1 685 ? 20.75 -19.531 8.789 1 97.12 685 THR A CA 1
ATOM 5470 C C . THR A 1 685 ? 22.219 -19.297 8.398 1 97.12 685 THR A C 1
ATOM 5472 O O . THR A 1 685 ? 23.031 -18.875 9.227 1 97.12 685 THR A O 1
ATOM 5475 N N . VAL A 1 686 ? 22.562 -19.609 7.184 1 97.5 686 VAL A N 1
ATOM 5476 C CA . VAL A 1 686 ? 23.875 -19.328 6.621 1 97.5 686 VAL A CA 1
ATOM 5477 C C . VAL A 1 686 ? 23.781 -18.172 5.625 1 97.5 686 VAL A C 1
ATOM 5479 O O . VAL A 1 686 ? 24.797 -17.734 5.086 1 97.5 686 VAL A O 1
ATOM 5482 N N . PHE A 1 687 ? 22.531 -17.734 5.418 1 98.31 687 PHE A N 1
ATOM 5483 C CA . PHE A 1 687 ? 22.297 -16.688 4.441 1 98.31 687 PHE A CA 1
ATOM 5484 C C . PHE A 1 687 ? 22.484 -15.312 5.082 1 98.31 687 PHE A C 1
ATOM 5486 O O . PHE A 1 687 ? 22.047 -15.078 6.207 1 98.31 687 PHE A O 1
ATOM 5493 N N . SER A 1 688 ? 23.125 -14.422 4.344 1 96 688 SER A N 1
ATOM 5494 C CA . SER A 1 688 ? 23.312 -13.047 4.801 1 96 688 SER A CA 1
ATOM 5495 C C . SER A 1 688 ? 22.234 -12.125 4.23 1 96 688 SER A C 1
ATOM 5497 O O . SER A 1 688 ? 22.031 -11.016 4.73 1 96 688 SER A O 1
ATOM 5499 N N . CYS A 1 689 ? 21.625 -12.617 3.172 1 97.06 689 CYS A N 1
ATOM 5500 C CA . CYS A 1 689 ? 20.609 -11.812 2.482 1 97.06 689 CYS A CA 1
ATOM 5501 C C . CYS A 1 689 ? 19.453 -12.68 2.01 1 97.06 689 CYS A C 1
ATOM 5503 O O . CYS A 1 689 ? 19.641 -13.875 1.748 1 97.06 689 CYS A O 1
ATOM 5505 N N . ALA A 1 690 ? 18.281 -12.055 1.929 1 98.81 690 ALA A N 1
ATOM 5506 C CA . ALA A 1 690 ? 17.141 -12.75 1.352 1 98.81 690 ALA A CA 1
ATOM 5507 C C . ALA A 1 690 ? 16.25 -11.797 0.562 1 98.81 690 ALA A C 1
ATOM 5509 O O . ALA A 1 690 ? 16.219 -10.594 0.849 1 98.81 690 ALA A O 1
ATOM 5510 N N . ILE A 1 691 ? 15.625 -12.297 -0.45 1 98.88 691 ILE A N 1
ATOM 5511 C CA . ILE A 1 691 ? 14.617 -11.602 -1.237 1 98.88 691 ILE A CA 1
ATOM 5512 C C . ILE A 1 691 ? 13.305 -12.375 -1.188 1 98.88 691 ILE A C 1
ATOM 5514 O O . ILE A 1 691 ? 13.273 -13.57 -1.459 1 98.88 691 ILE A O 1
ATOM 5518 N N . SER A 1 692 ? 12.258 -11.734 -0.813 1 98.94 692 SER A N 1
ATOM 5519 C CA . SER A 1 692 ? 10.914 -12.297 -0.877 1 98.94 692 SER A CA 1
ATOM 5520 C C . SER A 1 692 ? 10.047 -11.539 -1.879 1 98.94 692 SER A C 1
ATOM 5522 O O . SER A 1 692 ? 9.828 -10.336 -1.736 1 98.94 692 SER A O 1
ATOM 5524 N N . VAL A 1 693 ? 9.516 -12.273 -2.863 1 98.88 693 VAL A N 1
ATOM 5525 C CA . VAL A 1 693 ? 8.586 -11.695 -3.824 1 98.88 693 VAL A CA 1
ATOM 5526 C C . VAL A 1 693 ? 7.176 -12.219 -3.559 1 98.88 693 VAL A C 1
ATOM 5528 O O . VAL A 1 693 ? 6.934 -13.422 -3.607 1 98.88 693 VAL A O 1
ATOM 5531 N N . ALA A 1 694 ? 6.238 -11.359 -3.205 1 98.75 694 ALA A N 1
ATOM 5532 C CA . ALA A 1 694 ? 4.828 -11.656 -2.953 1 98.75 694 ALA A CA 1
ATOM 5533 C C . ALA A 1 694 ? 4.68 -12.797 -1.951 1 98.75 694 ALA A C 1
ATOM 5535 O O . ALA A 1 694 ? 3.967 -13.766 -2.211 1 98.75 694 ALA A O 1
ATOM 5536 N N . PRO A 1 695 ? 5.246 -12.656 -0.801 1 98.81 695 PRO A N 1
ATOM 5537 C CA . PRO A 1 695 ? 5.309 -13.773 0.139 1 98.81 695 PRO A CA 1
ATOM 5538 C C . PRO A 1 695 ? 4.012 -13.953 0.926 1 98.81 695 PRO A C 1
ATOM 5540 O O . PRO A 1 695 ? 3.334 -12.969 1.24 1 98.81 695 PRO A O 1
ATOM 5543 N N . VAL A 1 696 ? 3.736 -15.188 1.229 1 98.75 696 VAL A N 1
ATOM 5544 C CA . VAL A 1 696 ? 2.896 -15.453 2.393 1 98.75 696 VAL A CA 1
ATOM 5545 C C . VAL A 1 696 ? 3.689 -15.188 3.672 1 98.75 696 VAL A C 1
ATOM 5547 O O . VAL A 1 696 ? 4.855 -15.57 3.775 1 98.75 696 VAL A O 1
ATOM 5550 N N . THR A 1 697 ? 3.133 -14.484 4.566 1 98.69 697 THR A N 1
ATOM 5551 C CA . THR A 1 697 ? 3.844 -14.195 5.809 1 98.69 697 THR A CA 1
ATOM 5552 C C . THR A 1 697 ? 3.09 -14.758 7.008 1 98.69 697 THR A C 1
ATOM 5554 O O . THR A 1 697 ? 3.674 -14.961 8.078 1 98.69 697 THR A O 1
ATOM 5557 N N . SER A 1 698 ? 1.788 -14.992 6.824 1 98.56 698 SER A N 1
ATOM 5558 C CA . SER A 1 698 ? 0.919 -15.68 7.773 1 98.56 698 SER A CA 1
ATOM 5559 C C . SER A 1 698 ? -0.106 -16.547 7.051 1 98.56 698 SER A C 1
ATOM 5561 O O . SER A 1 698 ? -0.765 -16.094 6.113 1 98.56 698 SER A O 1
ATOM 5563 N N . TRP A 1 699 ? -0.207 -17.734 7.539 1 98.56 699 TRP A N 1
ATOM 5564 C CA . TRP A 1 699 ? -1.156 -18.656 6.91 1 98.56 699 TRP A CA 1
ATOM 5565 C C . TRP A 1 699 ? -2.588 -18.312 7.301 1 98.56 699 TRP A C 1
ATOM 5567 O O . TRP A 1 699 ? -3.541 -18.75 6.66 1 98.56 699 TRP A O 1
ATOM 5577 N N . LEU A 1 700 ? -2.783 -17.469 8.289 1 98.31 700 LEU A N 1
ATOM 5578 C CA . LEU A 1 700 ? -4.109 -16.984 8.664 1 98.31 700 LEU A CA 1
ATOM 5579 C C . LEU A 1 700 ? -4.664 -16.047 7.602 1 98.31 700 LEU A C 1
ATOM 5581 O O . LEU A 1 700 ? -5.879 -15.844 7.516 1 98.31 700 LEU A O 1
ATOM 5585 N N . TYR A 1 701 ? -3.721 -15.414 6.828 1 98.38 701 TYR A N 1
ATOM 5586 C CA . TYR A 1 701 ? -4.133 -14.43 5.832 1 98.38 701 TYR A CA 1
ATOM 5587 C C . TYR A 1 701 ? -4.367 -15.094 4.48 1 98.38 701 TYR A C 1
ATOM 5589 O O . TYR A 1 701 ? -4.801 -14.438 3.527 1 98.38 701 TYR A O 1
ATOM 5597 N N . TYR A 1 702 ? -4.086 -16.375 4.27 1 98.44 702 TYR A N 1
ATOM 5598 C CA . TYR A 1 702 ? -4.199 -17.047 2.984 1 98.44 702 TYR A CA 1
ATOM 5599 C C . TYR A 1 702 ? -5.516 -17.812 2.881 1 98.44 702 TYR A C 1
ATOM 5601 O O . TYR A 1 702 ? -6.246 -17.938 3.867 1 98.44 702 TYR A O 1
ATOM 5609 N N . ASP A 1 703 ? -5.848 -18.25 1.734 1 98.25 703 ASP A N 1
ATOM 5610 C CA . ASP A 1 703 ? -7.176 -18.797 1.508 1 98.25 703 ASP A CA 1
ATOM 5611 C C . ASP A 1 703 ? -7.359 -20.109 2.275 1 98.25 703 ASP A C 1
ATOM 5613 O O . ASP A 1 703 ? -6.387 -20.828 2.545 1 98.25 703 ASP A O 1
ATOM 5617 N N . SER A 1 704 ? -8.547 -20.469 2.57 1 98.31 704 SER A N 1
ATOM 5618 C CA . SER A 1 704 ? -8.93 -21.594 3.408 1 98.31 704 SER A CA 1
ATOM 5619 C C . SER A 1 704 ? -8.609 -22.922 2.727 1 98.31 704 SER A C 1
ATOM 5621 O O . SER A 1 704 ? -8.125 -23.859 3.371 1 98.31 704 SER A O 1
ATOM 5623 N N . VAL A 1 705 ? -8.82 -23.047 1.413 1 97.81 705 VAL A N 1
ATOM 5624 C CA . VAL A 1 705 ? -8.703 -24.312 0.712 1 97.81 705 VAL A CA 1
ATOM 5625 C C . VAL A 1 705 ? -7.246 -24.781 0.744 1 97.81 705 VAL A C 1
ATOM 5627 O O . VAL A 1 705 ? -6.961 -25.922 1.141 1 97.81 705 VAL A O 1
ATOM 5630 N N . TYR A 1 706 ? -6.367 -23.938 0.415 1 98 706 TYR A N 1
ATOM 5631 C CA . TYR A 1 706 ? -4.953 -24.281 0.417 1 98 706 TYR A CA 1
ATOM 5632 C C . TYR A 1 706 ? -4.445 -24.484 1.839 1 98 706 TYR A C 1
ATOM 5634 O O . TYR A 1 706 ? -3.83 -25.516 2.141 1 98 706 TYR A O 1
ATOM 5642 N N . THR A 1 707 ? -4.668 -23.562 2.695 1 98.5 707 THR A N 1
ATOM 5643 C CA . THR A 1 707 ? -4.07 -23.531 4.027 1 98.5 707 THR A CA 1
ATOM 5644 C C . THR A 1 707 ? -4.547 -24.734 4.852 1 98.5 707 THR A C 1
ATOM 5646 O O . THR A 1 707 ? -3.742 -25.422 5.48 1 98.5 707 THR A O 1
ATOM 5649 N N . GLU A 1 708 ? -5.848 -25 4.824 1 98.12 708 GLU A N 1
ATOM 5650 C CA . GLU A 1 708 ? -6.402 -26.031 5.691 1 98.12 708 GLU A CA 1
ATOM 5651 C C . GLU A 1 708 ? -6.055 -27.438 5.172 1 98.12 708 GLU A C 1
ATOM 5653 O O . GLU A 1 708 ? -6.09 -28.406 5.93 1 98.12 708 GLU A O 1
ATOM 5658 N N . ARG A 1 709 ? -5.723 -27.5 3.889 1 97.5 709 ARG A N 1
ATOM 5659 C CA . ARG A 1 709 ? -5.227 -28.766 3.354 1 97.5 709 ARG A CA 1
ATOM 5660 C C . ARG A 1 709 ? -3.969 -29.219 4.086 1 97.5 709 ARG A C 1
ATOM 5662 O O . ARG A 1 709 ? -3.838 -30.391 4.445 1 97.5 709 ARG A O 1
ATOM 5669 N N . TYR A 1 710 ? -3.127 -28.281 4.375 1 98.19 710 TYR A N 1
ATOM 5670 C CA . TYR A 1 710 ? -1.807 -28.625 4.891 1 98.19 710 TYR A CA 1
ATOM 5671 C C . TYR A 1 710 ? -1.712 -28.344 6.383 1 98.19 710 TYR A C 1
ATOM 5673 O O . TYR A 1 710 ? -1.052 -29.078 7.121 1 98.19 710 TYR A O 1
ATOM 5681 N N . MET A 1 711 ? -2.41 -27.297 6.82 1 98.25 711 MET A N 1
ATOM 5682 C CA . MET A 1 711 ? -2.254 -26.844 8.195 1 98.25 711 MET A CA 1
ATOM 5683 C C . MET A 1 711 ? -3.471 -27.219 9.039 1 98.25 711 MET A C 1
ATOM 5685 O O . MET A 1 711 ? -3.465 -27.047 10.258 1 98.25 711 MET A O 1
ATOM 5689 N N . GLN A 1 712 ? -4.465 -27.75 8.398 1 97.88 712 GLN A N 1
ATOM 5690 C CA . GLN A 1 712 ? -5.715 -28.047 9.086 1 97.88 712 GLN A CA 1
ATOM 5691 C C . GLN A 1 712 ? -6.309 -26.781 9.711 1 97.88 712 GLN A C 1
ATOM 5693 O O . GLN A 1 712 ? -6.031 -25.672 9.25 1 97.88 712 GLN A O 1
ATOM 5698 N N . SER A 1 713 ? -7.223 -26.891 10.664 1 97.44 713 SER A N 1
ATOM 5699 C CA . SER A 1 713 ? -7.984 -25.75 11.18 1 97.44 713 SER A CA 1
ATOM 5700 C C . SER A 1 713 ? -7.129 -24.875 12.086 1 97.44 713 SER A C 1
ATOM 5702 O O . SER A 1 713 ? -6.359 -25.375 12.906 1 97.44 713 SER A O 1
ATOM 5704 N N . PRO A 1 714 ? -7.281 -23.516 11.891 1 97.75 714 PRO A N 1
ATOM 5705 C CA . PRO A 1 714 ? -6.547 -22.609 12.773 1 97.75 714 PRO A CA 1
ATOM 5706 C C . PRO A 1 714 ? -7.234 -22.422 14.133 1 97.75 714 PRO A C 1
ATOM 5708 O O . PRO A 1 714 ? -6.84 -21.547 14.914 1 97.75 714 PRO A O 1
ATOM 5711 N N . SER A 1 715 ? -8.219 -23.156 14.445 1 96.31 715 SER A N 1
ATOM 5712 C CA . SER A 1 715 ? -8.891 -23.094 15.742 1 96.31 715 SER A CA 1
ATOM 5713 C C . SER A 1 715 ? -7.949 -23.5 16.875 1 96.31 715 SER A C 1
ATOM 5715 O O . SER A 1 715 ? -7.094 -24.359 16.688 1 96.31 715 SER A O 1
ATOM 5717 N N . PRO A 1 716 ? -8.148 -22.906 18.062 1 95.12 716 PRO A N 1
ATOM 5718 C CA . PRO A 1 716 ? -7.328 -23.281 19.219 1 95.12 716 PRO A CA 1
ATOM 5719 C C . PRO A 1 716 ? -7.453 -24.766 19.578 1 95.12 716 PRO A C 1
ATOM 5721 O O . PRO A 1 716 ? -6.52 -25.344 20.141 1 95.12 716 PRO A O 1
ATOM 5724 N N . LYS A 1 717 ? -8.492 -25.344 19.219 1 96 717 LYS A N 1
ATOM 5725 C CA . LYS A 1 717 ? -8.734 -26.766 19.531 1 96 717 LYS A CA 1
ATOM 5726 C C . LYS A 1 717 ? -8.008 -27.672 18.547 1 96 717 LYS A C 1
ATOM 5728 O O . LYS A 1 717 ? -7.922 -28.875 18.75 1 96 717 LYS A O 1
ATOM 5733 N N . ASP A 1 718 ? -7.445 -27.047 17.516 1 96.69 718 ASP A N 1
ATOM 5734 C CA . ASP A 1 718 ? -6.793 -27.844 16.5 1 96.69 718 ASP A CA 1
ATOM 5735 C C . ASP A 1 718 ? -5.34 -27.422 16.297 1 96.69 718 ASP A C 1
ATOM 5737 O O . ASP A 1 718 ? -4.48 -27.734 17.125 1 96.69 718 ASP A O 1
ATOM 5741 N N . ASN A 1 719 ? -4.98 -26.578 15.312 1 97.81 719 ASN A N 1
ATOM 5742 C CA . ASN A 1 719 ? -3.578 -26.406 14.945 1 97.81 719 ASN A CA 1
ATOM 5743 C C . ASN A 1 719 ? -3.131 -24.953 15.086 1 97.81 719 ASN A C 1
ATOM 5745 O O . ASN A 1 719 ? -2.232 -24.516 14.367 1 97.81 719 ASN A O 1
ATOM 5749 N N . LEU A 1 720 ? -3.734 -24.156 15.938 1 97.12 720 LEU A N 1
ATOM 5750 C CA . LEU A 1 720 ? -3.422 -22.75 16.078 1 97.12 720 LEU A CA 1
ATOM 5751 C C . LEU A 1 720 ? -1.951 -22.547 16.438 1 97.12 720 LEU A C 1
ATOM 5753 O O . LEU A 1 720 ? -1.315 -21.609 15.945 1 97.12 720 LEU A O 1
ATOM 5757 N N . VAL A 1 721 ? -1.382 -23.375 17.219 1 97.19 721 VAL A N 1
ATOM 5758 C CA . VAL A 1 721 ? -0.01 -23.25 17.703 1 97.19 721 VAL A CA 1
ATOM 5759 C C . VAL A 1 721 ? 0.953 -23.25 16.516 1 97.19 721 VAL A C 1
ATOM 5761 O O . VAL A 1 721 ? 1.883 -22.453 16.453 1 97.19 721 VAL A O 1
ATOM 5764 N N . ASN A 1 722 ? 0.742 -24.172 15.602 1 97.88 722 ASN A N 1
ATOM 5765 C CA . ASN A 1 722 ? 1.658 -24.266 14.469 1 97.88 722 ASN A CA 1
ATOM 5766 C C . ASN A 1 722 ? 1.425 -23.141 13.469 1 97.88 722 ASN A C 1
ATOM 5768 O O . ASN A 1 722 ? 2.332 -22.766 12.719 1 97.88 722 ASN A O 1
ATOM 5772 N N . TYR A 1 723 ? 0.159 -22.609 13.414 1 97.81 723 TYR A N 1
ATOM 5773 C CA . TYR A 1 723 ? -0.057 -21.391 12.664 1 97.81 723 TYR A CA 1
ATOM 5774 C C . TYR A 1 723 ? 0.833 -20.266 13.188 1 97.81 723 TYR A C 1
ATOM 5776 O O . TYR A 1 723 ? 1.45 -19.531 12.406 1 97.81 723 TYR A O 1
ATOM 5784 N N . GLU A 1 724 ? 0.959 -20.141 14.484 1 96.5 724 GLU A N 1
ATOM 5785 C CA . GLU A 1 724 ? 1.767 -19.109 15.125 1 96.5 724 GLU A CA 1
ATOM 5786 C C . GLU A 1 724 ? 3.256 -19.359 14.906 1 96.5 724 GLU A C 1
ATOM 5788 O O . GLU A 1 724 ? 4.02 -18.422 14.672 1 96.5 724 GLU A O 1
ATOM 5793 N N . LYS A 1 725 ? 3.602 -20.625 14.953 1 96.12 725 LYS A N 1
ATOM 5794 C CA . LYS A 1 725 ? 5.008 -20.969 14.766 1 96.12 725 LYS A CA 1
ATOM 5795 C C . LYS A 1 725 ? 5.469 -20.672 13.344 1 96.12 725 LYS A C 1
ATOM 5797 O O . LYS A 1 725 ? 6.637 -20.344 13.125 1 96.12 725 LYS A O 1
ATOM 5802 N N . SER A 1 726 ? 4.543 -20.75 12.445 1 97.38 726 SER A N 1
ATOM 5803 C CA . SER A 1 726 ? 4.867 -20.547 11.039 1 97.38 726 SER A CA 1
ATOM 5804 C C . SER A 1 726 ? 4.777 -19.062 10.664 1 97.38 726 SER A C 1
ATOM 5806 O O . SER A 1 726 ? 5.156 -18.672 9.562 1 97.38 726 SER A O 1
ATOM 5808 N N . ASP A 1 727 ? 4.301 -18.281 11.57 1 97.88 727 ASP A N 1
ATOM 5809 C CA . ASP A 1 727 ? 4.109 -16.844 11.32 1 97.88 727 ASP A CA 1
ATOM 5810 C C . ASP A 1 727 ? 5.445 -16.109 11.281 1 97.88 727 ASP A C 1
ATOM 5812 O O . ASP A 1 727 ? 6.156 -16.047 12.289 1 97.88 727 ASP A O 1
ATOM 5816 N N . VAL A 1 728 ? 5.762 -15.453 10.117 1 98.5 728 VAL A N 1
ATOM 5817 C CA . VAL A 1 728 ? 7.062 -14.82 9.906 1 98.5 728 VAL A CA 1
ATOM 5818 C C . VAL A 1 728 ? 7.195 -13.602 10.82 1 98.5 728 VAL A C 1
ATOM 5820 O O . VAL A 1 728 ? 8.297 -13.273 11.266 1 98.5 728 VAL A O 1
ATOM 5823 N N . MET A 1 729 ? 6.059 -12.883 11.141 1 98.25 729 MET A N 1
ATOM 5824 C CA . MET A 1 729 ? 6.078 -11.68 11.961 1 98.25 729 MET A CA 1
ATOM 5825 C C . MET A 1 729 ? 6.637 -11.977 13.352 1 98.25 729 MET A C 1
ATOM 5827 O O . MET A 1 729 ? 7.289 -11.125 13.961 1 98.25 729 MET A O 1
ATOM 5831 N N . ASN A 1 730 ? 6.434 -13.164 13.828 1 97.19 730 ASN A N 1
ATOM 5832 C CA . ASN A 1 730 ? 6.895 -13.547 15.156 1 97.19 730 ASN A CA 1
ATOM 5833 C C . ASN A 1 730 ? 8.414 -13.68 15.203 1 97.19 730 ASN A C 1
ATOM 5835 O O . ASN A 1 730 ? 9 -13.727 16.281 1 97.19 730 ASN A O 1
ATOM 5839 N N . LYS A 1 731 ? 9.07 -13.672 14.047 1 97.5 731 LYS A N 1
ATOM 5840 C CA . LYS A 1 731 ? 10.516 -13.82 13.961 1 97.5 731 LYS A CA 1
ATOM 5841 C C . LYS A 1 731 ? 11.18 -12.555 13.438 1 97.5 731 LYS A C 1
ATOM 5843 O O . LYS A 1 731 ? 12.328 -12.578 12.992 1 97.5 731 LYS A O 1
ATOM 5848 N N . ALA A 1 732 ? 10.516 -11.492 13.445 1 98.19 732 ALA A N 1
ATOM 5849 C CA . ALA A 1 732 ? 10.961 -10.25 12.82 1 98.19 732 ALA A CA 1
ATOM 5850 C C . ALA A 1 732 ? 12.305 -9.805 13.391 1 98.19 732 ALA A C 1
ATOM 5852 O O . ALA A 1 732 ? 13.172 -9.336 12.648 1 98.19 732 ALA A O 1
ATOM 5853 N N . SER A 1 733 ? 12.586 -9.922 14.672 1 97.88 733 SER A N 1
ATOM 5854 C CA . SER A 1 733 ? 13.805 -9.461 15.32 1 97.88 733 SER A CA 1
ATOM 5855 C C . SER A 1 733 ? 15.023 -10.211 14.797 1 97.88 733 SER A C 1
ATOM 5857 O O . SER A 1 733 ? 16.141 -9.703 14.859 1 97.88 733 SER A O 1
ATOM 5859 N N . ASN A 1 734 ? 14.789 -11.406 14.273 1 98.12 734 ASN A N 1
ATOM 5860 C CA . ASN A 1 734 ? 15.891 -12.242 13.805 1 98.12 734 ASN A CA 1
ATOM 5861 C C . ASN A 1 734 ? 16.469 -11.734 12.492 1 98.12 734 ASN A C 1
ATOM 5863 O O . ASN A 1 734 ? 17.516 -12.195 12.047 1 98.12 734 ASN A O 1
ATOM 5867 N N . PHE A 1 735 ? 15.805 -10.789 11.867 1 98.19 735 PHE A N 1
ATOM 5868 C CA . PHE A 1 735 ? 16.297 -10.211 10.625 1 98.19 735 PHE A CA 1
ATOM 5869 C C . PHE A 1 735 ? 17.406 -9.211 10.898 1 98.19 735 PHE A C 1
ATOM 5871 O O . PHE A 1 735 ? 18.109 -8.789 9.977 1 98.19 735 PHE A O 1
ATOM 5878 N N . LYS A 1 736 ? 17.578 -8.75 12.148 1 96.38 736 LYS A N 1
ATOM 5879 C CA . LYS A 1 736 ? 18.578 -7.738 12.484 1 96.38 736 LYS A CA 1
ATOM 5880 C C . LYS A 1 736 ? 19.969 -8.18 12.062 1 96.38 736 LYS A C 1
ATOM 5882 O O . LYS A 1 736 ? 20.344 -9.344 12.242 1 96.38 736 LYS A O 1
ATOM 5887 N N . GLY A 1 737 ? 20.688 -7.246 11.461 1 92.81 737 GLY A N 1
ATOM 5888 C CA . GLY A 1 737 ? 22.047 -7.527 11.047 1 92.81 737 GLY A CA 1
ATOM 5889 C C . GLY A 1 737 ? 22.125 -8.188 9.688 1 92.81 737 GLY A C 1
ATOM 5890 O O . GLY A 1 737 ? 23.219 -8.422 9.164 1 92.81 737 GLY A O 1
ATOM 5891 N N . LYS A 1 738 ? 21.031 -8.484 9.125 1 95.88 738 LYS A N 1
ATOM 5892 C CA . LYS A 1 738 ? 20.953 -9.086 7.797 1 95.88 738 LYS A CA 1
ATOM 5893 C C . LYS A 1 738 ? 20.297 -8.141 6.797 1 95.88 738 LYS A C 1
ATOM 5895 O O . LYS A 1 738 ? 19.781 -7.098 7.184 1 95.88 738 LYS A O 1
ATOM 5900 N N . LYS A 1 739 ? 20.453 -8.477 5.523 1 97.12 739 LYS A N 1
ATOM 5901 C CA . LYS A 1 739 ? 19.844 -7.66 4.484 1 97.12 739 LYS A CA 1
ATOM 5902 C C . LYS A 1 739 ? 18.609 -8.352 3.896 1 97.12 739 LYS A C 1
ATOM 5904 O O . LYS A 1 739 ? 18.656 -9.547 3.602 1 97.12 739 LYS A O 1
ATOM 5909 N N . TYR A 1 740 ? 17.578 -7.598 3.734 1 98.56 740 TYR A N 1
ATOM 5910 C CA . TYR A 1 740 ? 16.312 -8.18 3.312 1 98.56 740 TYR A CA 1
ATOM 5911 C C . TYR A 1 740 ? 15.594 -7.273 2.32 1 98.56 740 TYR A C 1
ATOM 5913 O O . TYR A 1 740 ? 15.5 -6.062 2.531 1 98.56 740 TYR A O 1
ATOM 5921 N N . LEU A 1 741 ? 15.109 -7.816 1.192 1 98.75 741 LEU A N 1
ATOM 5922 C CA . LEU A 1 741 ? 14.297 -7.113 0.205 1 98.75 741 LEU A CA 1
ATOM 5923 C C . LEU A 1 741 ? 12.906 -7.719 0.118 1 98.75 741 LEU A C 1
ATOM 5925 O O . LEU A 1 741 ? 12.758 -8.914 -0.164 1 98.75 741 LEU A O 1
ATOM 5929 N N . LEU A 1 742 ? 11.906 -6.949 0.424 1 98.88 742 LEU A N 1
ATOM 5930 C CA . LEU A 1 742 ? 10.508 -7.332 0.342 1 98.88 742 LEU A CA 1
ATOM 5931 C C . LEU A 1 742 ? 9.836 -6.695 -0.871 1 98.88 742 LEU A C 1
ATOM 5933 O O . LEU A 1 742 ? 9.758 -5.469 -0.97 1 98.88 742 LEU A O 1
ATOM 5937 N N . VAL A 1 743 ? 9.359 -7.531 -1.85 1 98.88 743 VAL A N 1
ATOM 5938 C CA . VAL A 1 743 ? 8.758 -7.047 -3.088 1 98.88 743 VAL A CA 1
ATOM 5939 C C . VAL A 1 743 ? 7.305 -7.516 -3.174 1 98.88 743 VAL A C 1
ATOM 5941 O O . VAL A 1 743 ? 7 -8.672 -2.875 1 98.88 743 VAL A O 1
ATOM 5944 N N . HIS A 1 744 ? 6.398 -6.66 -3.607 1 98.81 744 HIS A N 1
ATOM 5945 C CA . HIS A 1 744 ? 5.004 -7.082 -3.691 1 98.81 744 HIS A CA 1
ATOM 5946 C C . HIS A 1 744 ? 4.215 -6.191 -4.648 1 98.81 744 HIS A C 1
ATOM 5948 O O . HIS A 1 744 ? 4.562 -5.023 -4.844 1 98.81 744 HIS A O 1
ATOM 5954 N N . GLY A 1 745 ? 3.203 -6.703 -5.305 1 98.69 745 GLY A N 1
ATOM 5955 C CA . GLY A 1 745 ? 2.217 -5.941 -6.059 1 98.69 745 GLY A CA 1
ATOM 5956 C C . GLY A 1 745 ? 0.984 -5.598 -5.246 1 98.69 745 GLY A C 1
ATOM 5957 O O . GLY A 1 745 ? 0.487 -6.422 -4.477 1 98.69 745 GLY A O 1
ATOM 5958 N N . THR A 1 746 ? 0.435 -4.422 -5.461 1 98.38 746 THR A N 1
ATOM 5959 C CA . THR A 1 746 ? -0.662 -3.967 -4.613 1 98.38 746 THR A CA 1
ATOM 5960 C C . THR A 1 746 ? -1.974 -4.629 -5.023 1 98.38 746 THR A C 1
ATOM 5962 O O . THR A 1 746 ? -2.941 -4.629 -4.258 1 98.38 746 THR A O 1
ATOM 5965 N N . ALA A 1 747 ? -2.047 -5.145 -6.227 1 97.69 747 ALA A N 1
ATOM 5966 C CA . ALA A 1 747 ? -3.281 -5.754 -6.719 1 97.69 747 ALA A CA 1
ATOM 5967 C C . ALA A 1 747 ? -3.168 -7.273 -6.754 1 97.69 747 ALA A C 1
ATOM 5969 O O . ALA A 1 747 ? -3.793 -7.93 -7.59 1 97.69 747 ALA A O 1
ATOM 5970 N N . ASP A 1 748 ? -2.303 -7.832 -5.945 1 97.69 748 ASP A N 1
ATOM 5971 C CA . ASP A 1 748 ? -2.168 -9.281 -5.824 1 97.69 748 ASP A CA 1
ATOM 5972 C C . ASP A 1 748 ? -3.473 -9.914 -5.34 1 97.69 748 ASP A C 1
ATOM 5974 O O . ASP A 1 748 ? -3.877 -9.711 -4.191 1 97.69 748 ASP A O 1
ATOM 5978 N N . ASP A 1 749 ? -4.094 -10.664 -6.152 1 95.25 749 ASP A N 1
ATOM 5979 C CA . ASP A 1 749 ? -5.391 -11.242 -5.828 1 95.25 749 ASP A CA 1
ATOM 5980 C C . ASP A 1 749 ? -5.238 -12.664 -5.297 1 95.25 749 ASP A C 1
ATOM 5982 O O . ASP A 1 749 ? -6.234 -13.359 -5.062 1 95.25 749 ASP A O 1
ATOM 5986 N N . ASN A 1 750 ? -3.994 -13.133 -5.219 1 97.38 750 ASN A N 1
ATOM 5987 C CA . ASN A 1 750 ? -3.703 -14.453 -4.676 1 97.38 750 ASN A CA 1
ATOM 5988 C C . ASN A 1 750 ? -3.121 -14.367 -3.266 1 97.38 750 ASN A C 1
ATOM 5990 O O . ASN A 1 750 ? -3.797 -14.688 -2.289 1 97.38 750 ASN A O 1
ATOM 5994 N N . VAL A 1 751 ? -1.921 -13.891 -3.182 1 98.25 751 VAL A N 1
ATOM 5995 C CA . VAL A 1 751 ? -1.313 -13.523 -1.907 1 98.25 751 VAL A CA 1
ATOM 5996 C C . VAL A 1 751 ? -1.449 -12.023 -1.684 1 98.25 751 VAL A C 1
ATOM 5998 O O . VAL A 1 751 ? -0.656 -11.234 -2.207 1 98.25 751 VAL A O 1
ATOM 6001 N N . HIS A 1 752 ? -2.299 -11.68 -0.834 1 97.69 752 HIS A N 1
ATOM 6002 C CA . HIS A 1 752 ? -2.74 -10.289 -0.784 1 97.69 752 HIS A CA 1
ATOM 6003 C C . HIS A 1 752 ? -1.669 -9.391 -0.174 1 97.69 752 HIS A C 1
ATOM 6005 O O . HIS A 1 752 ? -0.852 -9.852 0.627 1 97.69 752 HIS A O 1
ATOM 6011 N N . TRP A 1 753 ? -1.768 -8.156 -0.552 1 97.56 753 TRP A N 1
ATOM 6012 C CA . TRP A 1 753 ? -0.851 -7.098 -0.148 1 97.56 753 TRP A CA 1
ATOM 6013 C C . TRP A 1 753 ? -0.753 -7.012 1.371 1 97.56 753 TRP A C 1
ATOM 6015 O O . TRP A 1 753 ? 0.287 -6.629 1.912 1 97.56 753 TRP A O 1
ATOM 6025 N N . GLN A 1 754 ? -1.761 -7.395 2.127 1 98.06 754 GLN A N 1
ATOM 6026 C CA . GLN A 1 754 ? -1.794 -7.418 3.586 1 98.06 754 GLN A CA 1
ATOM 6027 C C . GLN A 1 754 ? -0.619 -8.211 4.148 1 98.06 754 GLN A C 1
ATOM 6029 O O . GLN A 1 754 ? -0.073 -7.863 5.195 1 98.06 754 GLN A O 1
ATOM 6034 N N . GLN A 1 755 ? -0.249 -9.281 3.445 1 98.5 755 GLN A N 1
ATOM 6035 C CA . GLN A 1 755 ? 0.858 -10.125 3.879 1 98.5 755 GLN A CA 1
ATOM 6036 C C . GLN A 1 755 ? 2.141 -9.312 4.043 1 98.5 755 GLN A C 1
ATOM 6038 O O . GLN A 1 755 ? 2.744 -9.305 5.117 1 98.5 755 GLN A O 1
ATOM 6043 N N . SER A 1 756 ? 2.49 -8.547 3.111 1 98.75 756 SER A N 1
ATOM 6044 C CA . SER A 1 756 ? 3.715 -7.754 3.127 1 98.75 756 SER A CA 1
ATOM 6045 C C . SER A 1 756 ? 3.582 -6.551 4.055 1 98.75 756 SER A C 1
ATOM 6047 O O . SER A 1 756 ? 4.555 -6.148 4.699 1 98.75 756 SER A O 1
ATOM 6049 N N . MET A 1 757 ? 2.416 -5.93 4.137 1 98.56 757 MET A N 1
ATOM 6050 C CA . MET A 1 757 ? 2.213 -4.789 5.031 1 98.56 757 MET A CA 1
ATOM 6051 C C . MET A 1 757 ? 2.389 -5.203 6.488 1 98.56 757 MET A C 1
ATOM 6053 O O . MET A 1 757 ? 3.02 -4.488 7.266 1 98.56 757 MET A O 1
ATOM 6057 N N . MET A 1 758 ? 1.86 -6.379 6.844 1 98.62 758 MET A N 1
ATOM 6058 C CA . MET A 1 758 ? 1.974 -6.855 8.219 1 98.62 758 MET A CA 1
ATOM 6059 C C . MET A 1 758 ? 3.418 -7.219 8.555 1 98.62 758 MET A C 1
ATOM 6061 O O . MET A 1 758 ? 3.887 -6.957 9.664 1 98.62 758 MET A O 1
ATOM 6065 N N . LEU A 1 759 ? 4.082 -7.824 7.582 1 98.81 759 LEU A N 1
ATOM 6066 C CA . LEU A 1 759 ? 5.496 -8.102 7.801 1 98.81 759 LEU A CA 1
ATOM 6067 C C . LEU A 1 759 ? 6.289 -6.805 7.945 1 98.81 759 LEU A C 1
ATOM 6069 O O . LEU A 1 759 ? 7.152 -6.691 8.82 1 98.81 759 LEU A O 1
ATOM 6073 N N . ALA A 1 760 ? 6.039 -5.848 7.117 1 98.69 760 ALA A N 1
ATOM 6074 C CA . ALA A 1 760 ? 6.699 -4.547 7.207 1 98.69 760 ALA A CA 1
ATOM 6075 C C . ALA A 1 760 ? 6.5 -3.924 8.586 1 98.69 760 ALA A C 1
ATOM 6077 O O . ALA A 1 760 ? 7.441 -3.373 9.164 1 98.69 760 ALA A O 1
ATOM 6078 N N . LYS A 1 761 ? 5.297 -3.967 9.102 1 98.31 761 LYS A N 1
ATOM 6079 C CA . LYS A 1 761 ? 5.004 -3.459 10.438 1 98.31 761 LYS A CA 1
ATOM 6080 C C . LYS A 1 761 ? 5.863 -4.152 11.484 1 98.31 761 LYS A C 1
ATOM 6082 O O . LYS A 1 761 ? 6.449 -3.494 12.352 1 98.31 761 LYS A O 1
ATOM 6087 N N . ALA A 1 762 ? 5.914 -5.449 11.406 1 98.56 762 ALA A N 1
ATOM 6088 C CA . ALA A 1 762 ? 6.668 -6.227 12.383 1 98.56 762 ALA A CA 1
ATOM 6089 C C . ALA A 1 762 ? 8.156 -5.906 12.312 1 98.56 762 ALA A C 1
ATOM 6091 O O . ALA A 1 762 ? 8.82 -5.762 13.344 1 98.56 762 ALA A O 1
ATOM 6092 N N . LEU A 1 763 ? 8.711 -5.855 11.094 1 98.75 763 LEU A N 1
ATOM 6093 C CA . LEU A 1 763 ? 10.125 -5.535 10.906 1 98.75 763 LEU A CA 1
ATOM 6094 C C . LEU A 1 763 ? 10.445 -4.145 11.445 1 98.75 763 LEU A C 1
ATOM 6096 O O . LEU A 1 763 ? 11.461 -3.949 12.109 1 98.75 763 LEU A O 1
ATOM 6100 N N . THR A 1 764 ? 9.57 -3.168 11.141 1 98.5 764 THR A N 1
ATOM 6101 C CA . THR A 1 764 ? 9.734 -1.801 11.625 1 98.5 764 THR A CA 1
ATOM 6102 C C . THR A 1 764 ? 9.711 -1.759 13.148 1 98.5 764 THR A C 1
ATOM 6104 O O . THR A 1 764 ? 10.578 -1.135 13.766 1 98.5 764 THR A O 1
ATOM 6107 N N . ASP A 1 765 ? 8.781 -2.459 13.75 1 98 765 ASP A N 1
ATOM 6108 C CA . ASP A 1 765 ? 8.664 -2.521 15.203 1 98 765 ASP A CA 1
ATOM 6109 C C . ASP A 1 765 ? 9.914 -3.131 15.828 1 98 765 ASP A C 1
ATOM 6111 O O . ASP A 1 765 ? 10.312 -2.746 16.922 1 98 765 ASP A O 1
ATOM 6115 N N . ALA A 1 766 ? 10.5 -4.031 15.117 1 98.12 766 ALA A N 1
ATOM 6116 C CA . ALA A 1 766 ? 11.688 -4.715 15.609 1 98.12 766 ALA A CA 1
ATOM 6117 C C . ALA A 1 766 ? 12.945 -3.881 15.367 1 98.12 766 ALA A C 1
ATOM 6119 O O . ALA A 1 766 ? 14.039 -4.254 15.797 1 98.12 766 ALA A O 1
ATOM 6120 N N . GLY A 1 767 ? 12.828 -2.783 14.672 1 97.81 767 GLY A N 1
ATOM 6121 C CA . GLY A 1 767 ? 13.953 -1.912 14.391 1 97.81 767 GLY A CA 1
ATOM 6122 C C . GLY A 1 767 ? 14.844 -2.422 13.273 1 97.81 767 GLY A C 1
ATOM 6123 O O . GLY A 1 767 ? 16.016 -2.049 13.18 1 97.81 767 GLY A O 1
ATOM 6124 N N . VAL A 1 768 ? 14.336 -3.309 12.414 1 98.31 768 VAL A N 1
ATOM 6125 C CA . VAL A 1 768 ? 15.102 -3.869 11.305 1 98.31 768 VAL A CA 1
ATOM 6126 C C . VAL A 1 768 ? 15.133 -2.877 10.141 1 98.31 768 VAL A C 1
ATOM 6128 O O . VAL A 1 768 ? 14.094 -2.371 9.719 1 98.31 768 VAL A O 1
ATOM 6131 N N . ILE A 1 769 ? 16.328 -2.57 9.648 1 97.19 769 ILE A N 1
ATOM 6132 C CA . ILE A 1 769 ? 16.453 -1.784 8.43 1 97.19 769 ILE A CA 1
ATOM 6133 C C . ILE A 1 769 ? 16.391 -2.703 7.215 1 97.19 769 ILE A C 1
ATOM 6135 O O . ILE A 1 769 ? 17.188 -3.631 7.078 1 97.19 769 ILE A O 1
ATOM 6139 N N . TYR A 1 770 ? 15.383 -2.551 6.379 1 97.56 770 TYR A N 1
ATOM 6140 C CA . TYR A 1 770 ? 15.133 -3.404 5.223 1 97.56 770 TYR A CA 1
ATOM 6141 C C . TYR A 1 770 ? 14.75 -2.572 4.004 1 97.56 770 TYR A C 1
ATOM 6143 O O . TYR A 1 770 ? 14.594 -1.354 4.102 1 97.56 770 TYR A O 1
ATOM 6151 N N . ARG A 1 771 ? 14.695 -3.217 2.848 1 96.56 771 ARG A N 1
ATOM 6152 C CA . ARG A 1 771 ? 14.281 -2.57 1.606 1 96.56 771 ARG A CA 1
ATOM 6153 C C . ARG A 1 771 ? 12.938 -3.111 1.13 1 96.56 771 ARG A C 1
ATOM 6155 O O . ARG A 1 771 ? 12.633 -4.289 1.328 1 96.56 771 ARG A O 1
ATOM 6162 N N . MET A 1 772 ? 12.219 -2.205 0.53 1 97.88 772 MET A N 1
ATOM 6163 C CA . MET A 1 772 ? 10.93 -2.592 -0.034 1 97.88 772 MET A CA 1
ATOM 6164 C C . MET A 1 772 ? 10.797 -2.09 -1.469 1 97.88 772 MET A C 1
ATOM 6166 O O . MET A 1 772 ? 11.32 -1.033 -1.814 1 97.88 772 MET A O 1
ATOM 6170 N N . GLN A 1 773 ? 10.188 -2.861 -2.295 1 98.56 773 GLN A N 1
ATOM 6171 C CA . GLN A 1 773 ? 9.742 -2.445 -3.623 1 98.56 773 GLN A CA 1
ATOM 6172 C C . GLN A 1 773 ? 8.266 -2.768 -3.834 1 98.56 773 GLN A C 1
ATOM 6174 O O . GLN A 1 773 ? 7.852 -3.922 -3.709 1 98.56 773 GLN A O 1
ATOM 6179 N N . VAL A 1 774 ? 7.473 -1.735 -4.102 1 98.75 774 VAL A N 1
ATOM 6180 C CA . VAL A 1 774 ? 6.039 -1.893 -4.324 1 98.75 774 VAL A CA 1
ATOM 6181 C C . VAL A 1 774 ? 5.715 -1.651 -5.797 1 98.75 774 VAL A C 1
ATOM 6183 O O . VAL A 1 774 ? 6.207 -0.694 -6.398 1 98.75 774 VAL A O 1
ATOM 6186 N N . TYR A 1 775 ? 4.961 -2.494 -6.391 1 98.75 775 TYR A N 1
ATOM 6187 C CA . TYR A 1 775 ? 4.477 -2.326 -7.754 1 98.75 775 TYR A CA 1
ATOM 6188 C C . TYR A 1 775 ? 2.967 -2.117 -7.777 1 98.75 775 TYR A C 1
ATOM 6190 O O . TYR A 1 775 ? 2.199 -3.082 -7.711 1 98.75 775 TYR A O 1
ATOM 6198 N N . PRO A 1 776 ? 2.529 -0.881 -7.969 1 98.44 776 PRO A N 1
ATOM 6199 C CA . PRO A 1 776 ? 1.096 -0.581 -7.945 1 98.44 776 PRO A CA 1
ATOM 6200 C C . PRO A 1 776 ? 0.334 -1.26 -9.086 1 98.44 776 PRO A C 1
ATOM 6202 O O . PRO A 1 776 ? 0.807 -1.28 -10.227 1 98.44 776 PRO A O 1
ATOM 6205 N N . ASP A 1 777 ? -0.803 -1.82 -8.789 1 97.94 777 ASP A N 1
ATOM 6206 C CA . ASP A 1 777 ? -1.781 -2.377 -9.719 1 97.94 777 ASP A CA 1
ATOM 6207 C C . ASP A 1 777 ? -1.278 -3.684 -10.328 1 97.94 777 ASP A C 1
ATOM 6209 O O . ASP A 1 777 ? -1.842 -4.176 -11.305 1 97.94 777 ASP A O 1
ATOM 6213 N N . GLU A 1 778 ? -0.153 -4.23 -9.766 1 98.12 778 GLU A N 1
ATOM 6214 C CA . GLU A 1 778 ? 0.351 -5.516 -10.242 1 98.12 778 GLU A CA 1
ATOM 6215 C C . GLU A 1 778 ? -0.213 -6.668 -9.422 1 98.12 778 GLU A C 1
ATOM 6217 O O . GLU A 1 778 ? -0.338 -6.566 -8.195 1 98.12 778 GLU A O 1
ATOM 6222 N N . ASN A 1 779 ? -0.566 -7.691 -10.109 1 96.56 779 ASN A N 1
ATOM 6223 C CA . ASN A 1 779 ? -1.062 -8.891 -9.438 1 96.56 779 ASN A CA 1
ATOM 6224 C C . ASN A 1 779 ? 0.082 -9.797 -8.992 1 96.56 779 ASN A C 1
ATOM 6226 O O . ASN A 1 779 ? 1.231 -9.359 -8.914 1 96.56 779 ASN A O 1
ATOM 6230 N N . HIS A 1 780 ? -0.221 -11.023 -8.656 1 97.19 780 HIS A N 1
ATOM 6231 C CA . HIS A 1 780 ? 0.702 -11.969 -8.031 1 97.19 780 HIS A CA 1
ATOM 6232 C C . HIS A 1 780 ? 1.898 -12.25 -8.938 1 97.19 780 HIS A C 1
ATOM 6234 O O . HIS A 1 780 ? 3.002 -12.5 -8.453 1 97.19 780 HIS A O 1
ATOM 6240 N N . GLY A 1 781 ? 1.74 -12.195 -10.266 1 96.94 781 GLY A N 1
ATOM 6241 C CA . GLY A 1 781 ? 2.768 -12.578 -11.211 1 96.94 781 GLY A CA 1
ATOM 6242 C C . GLY A 1 781 ? 3.682 -11.438 -11.609 1 96.94 781 GLY A C 1
ATOM 6243 O O . GLY A 1 781 ? 4.715 -11.648 -12.242 1 96.94 781 GLY A O 1
ATOM 6244 N N . LEU A 1 782 ? 3.264 -10.211 -11.266 1 98.12 782 LEU A N 1
ATOM 6245 C CA . LEU A 1 782 ? 4.043 -9.016 -11.586 1 98.12 782 LEU A CA 1
ATOM 6246 C C . LEU A 1 782 ? 4.41 -8.992 -13.062 1 98.12 782 LEU A C 1
ATOM 6248 O O . LEU A 1 782 ? 5.566 -8.742 -13.414 1 98.12 782 LEU A O 1
ATOM 6252 N N . GLY A 1 783 ? 3.488 -9.211 -13.93 1 95.75 783 GLY A N 1
ATOM 6253 C CA . GLY A 1 783 ? 3.727 -9.453 -15.344 1 95.75 783 GLY A CA 1
ATOM 6254 C C . GLY A 1 783 ? 4.191 -8.227 -16.094 1 95.75 783 GLY A C 1
ATOM 6255 O O . GLY A 1 783 ? 4.949 -8.328 -17.062 1 95.75 783 GLY A O 1
ATOM 6256 N N . HIS A 1 784 ? 3.805 -7.023 -15.688 1 95.69 784 HIS A N 1
ATOM 6257 C CA . HIS A 1 784 ? 4.066 -5.824 -16.484 1 95.69 784 HIS A CA 1
ATOM 6258 C C . HIS A 1 784 ? 5.371 -5.16 -16.062 1 95.69 784 HIS A C 1
ATOM 6260 O O . HIS A 1 784 ? 5.832 -4.223 -16.703 1 95.69 784 HIS A O 1
ATOM 6266 N N . VAL A 1 785 ? 5.957 -5.734 -14.984 1 98.19 785 VAL A N 1
ATOM 6267 C CA . VAL A 1 785 ? 7.113 -5.023 -14.445 1 98.19 785 VAL A CA 1
ATOM 6268 C C . VAL A 1 785 ? 8.273 -5.996 -14.25 1 98.19 785 VAL A C 1
ATOM 6270 O O . VAL A 1 785 ? 9.156 -5.758 -13.422 1 98.19 785 VAL A O 1
ATOM 6273 N N . LYS A 1 786 ? 8.359 -7.066 -14.922 1 97.75 786 LYS A N 1
ATOM 6274 C CA . LYS A 1 786 ? 9.32 -8.141 -14.695 1 97.75 786 LYS A CA 1
ATOM 6275 C C . LYS A 1 786 ? 10.75 -7.648 -14.875 1 97.75 786 LYS A C 1
ATOM 6277 O O . LYS A 1 786 ? 11.633 -7.973 -14.062 1 97.75 786 LYS A O 1
ATOM 6282 N N . LEU A 1 787 ? 11.023 -6.945 -15.984 1 97.81 787 LEU A N 1
ATOM 6283 C CA . LEU A 1 787 ? 12.383 -6.473 -16.219 1 97.81 787 LEU A CA 1
ATOM 6284 C C . LEU A 1 787 ? 12.867 -5.594 -15.062 1 97.81 787 LEU A C 1
ATOM 6286 O O . LEU A 1 787 ? 13.961 -5.793 -14.547 1 97.81 787 LEU A O 1
ATOM 6290 N N . HIS A 1 788 ? 12.039 -4.594 -14.68 1 98.31 788 HIS A N 1
ATOM 6291 C CA . HIS A 1 788 ? 12.391 -3.725 -13.562 1 98.31 788 HIS A CA 1
ATOM 6292 C C . HIS A 1 788 ? 12.586 -4.527 -12.281 1 98.31 788 HIS A C 1
ATOM 6294 O O . HIS A 1 788 ? 13.492 -4.242 -11.492 1 98.31 788 HIS A O 1
ATOM 6300 N N . LEU A 1 789 ? 11.703 -5.453 -12.055 1 98.56 789 LEU A N 1
ATOM 6301 C CA . LEU A 1 789 ? 11.773 -6.312 -10.883 1 98.56 789 LEU A CA 1
ATOM 6302 C C . LEU A 1 789 ? 13.141 -6.996 -10.789 1 98.56 789 LEU A C 1
ATOM 6304 O O . LEU A 1 789 ? 13.812 -6.91 -9.766 1 98.56 789 LEU A O 1
ATOM 6308 N N . TYR A 1 790 ? 13.57 -7.66 -11.852 1 98.31 790 TYR A N 1
ATOM 6309 C CA . TYR A 1 790 ? 14.812 -8.422 -11.812 1 98.31 790 TYR A CA 1
ATOM 6310 C C . TYR A 1 790 ? 16.016 -7.484 -11.742 1 98.31 790 TYR A C 1
ATOM 6312 O O . TYR A 1 790 ? 17.031 -7.816 -11.125 1 98.31 790 TYR A O 1
ATOM 6320 N N . GLN A 1 791 ? 15.891 -6.336 -12.32 1 97.88 791 GLN A N 1
ATOM 6321 C CA . GLN A 1 791 ? 16.953 -5.34 -12.156 1 97.88 791 GLN A CA 1
ATOM 6322 C C . GLN A 1 791 ? 17.062 -4.879 -10.711 1 97.88 791 GLN A C 1
ATOM 6324 O O . GLN A 1 791 ? 18.156 -4.684 -10.195 1 97.88 791 GLN A O 1
ATOM 6329 N N . THR A 1 792 ? 15.922 -4.637 -10.094 1 98.19 792 THR A N 1
ATOM 6330 C CA . THR A 1 792 ? 15.891 -4.25 -8.688 1 98.19 792 THR A CA 1
ATOM 6331 C C . THR A 1 792 ? 16.516 -5.336 -7.816 1 98.19 792 THR A C 1
ATOM 6333 O O . THR A 1 792 ? 17.312 -5.043 -6.922 1 98.19 792 THR A O 1
ATOM 6336 N N . MET A 1 793 ? 16.156 -6.527 -8.078 1 98.38 793 MET A N 1
ATOM 6337 C CA . MET A 1 793 ? 16.703 -7.648 -7.32 1 98.38 793 MET A CA 1
ATOM 6338 C C . MET A 1 793 ? 18.203 -7.785 -7.566 1 98.38 793 MET A C 1
ATOM 6340 O O . MET A 1 793 ? 18.953 -8.094 -6.645 1 98.38 793 MET A O 1
ATOM 6344 N N . ASP A 1 794 ? 18.641 -7.582 -8.828 1 96.94 794 ASP A N 1
ATOM 6345 C CA . ASP A 1 794 ? 20.062 -7.582 -9.164 1 96.94 794 ASP A CA 1
ATOM 6346 C C . ASP A 1 794 ? 20.812 -6.512 -8.375 1 96.94 794 ASP A C 1
ATOM 6348 O O . ASP A 1 794 ? 21.891 -6.773 -7.844 1 96.94 794 ASP A O 1
ATOM 6352 N N . ASP A 1 795 ? 20.219 -5.367 -8.328 1 95.31 795 ASP A N 1
ATOM 6353 C CA . ASP A 1 795 ? 20.812 -4.258 -7.594 1 95.31 795 ASP A CA 1
ATOM 6354 C C . ASP A 1 795 ? 20.953 -4.59 -6.109 1 95.31 795 ASP A C 1
ATOM 6356 O O . ASP A 1 795 ? 21.969 -4.297 -5.488 1 95.31 795 ASP A O 1
ATOM 6360 N N . PHE A 1 796 ? 20.031 -5.18 -5.496 1 97.25 796 PHE A N 1
ATOM 6361 C CA . PHE A 1 796 ? 20.062 -5.574 -4.094 1 97.25 796 PHE A CA 1
ATOM 6362 C C . PHE A 1 796 ? 21.141 -6.609 -3.838 1 97.25 796 PHE A C 1
ATOM 6364 O O . PHE A 1 796 ? 21.875 -6.523 -2.844 1 97.25 796 PHE A O 1
ATOM 6371 N N . LEU A 1 797 ? 21.188 -7.629 -4.734 1 96.88 797 LEU A N 1
ATOM 6372 C CA . LEU A 1 797 ? 22.188 -8.672 -4.57 1 96.88 797 LEU A CA 1
ATOM 6373 C C . LEU A 1 797 ? 23.594 -8.086 -4.633 1 96.88 797 LEU A C 1
ATOM 6375 O O . LEU A 1 797 ? 24.484 -8.508 -3.885 1 96.88 797 LEU A O 1
ATOM 6379 N N . ASN A 1 798 ? 23.781 -7.145 -5.508 1 92.88 798 ASN A N 1
ATOM 6380 C CA . ASN A 1 798 ? 25.078 -6.469 -5.582 1 92.88 798 ASN A CA 1
ATOM 6381 C C . ASN A 1 798 ? 25.422 -5.785 -4.262 1 92.88 798 ASN A C 1
ATOM 6383 O O . ASN A 1 798 ? 26.578 -5.844 -3.812 1 92.88 798 ASN A O 1
ATOM 6387 N N . HIS A 1 799 ? 24.406 -5.184 -3.77 1 89.38 799 HIS A N 1
ATOM 6388 C CA . HIS A 1 799 ? 24.594 -4.547 -2.471 1 89.38 799 HIS A CA 1
ATOM 6389 C C . HIS A 1 799 ? 24.891 -5.574 -1.388 1 89.38 799 HIS A C 1
ATOM 6391 O O . HIS A 1 799 ? 25.766 -5.363 -0.552 1 89.38 799 HIS A O 1
ATOM 6397 N N . CYS A 1 800 ? 24.188 -6.621 -1.405 1 90.81 800 CYS A N 1
ATOM 6398 C CA . CYS A 1 800 ? 24.328 -7.695 -0.432 1 90.81 800 CYS A CA 1
ATOM 6399 C C . CYS A 1 800 ? 25.734 -8.297 -0.492 1 90.81 800 CYS A C 1
ATOM 6401 O O . CYS A 1 800 ? 26.391 -8.461 0.54 1 90.81 800 CYS A O 1
ATOM 6403 N N . TYR A 1 801 ? 26.266 -8.594 -1.673 1 90.69 801 TYR A N 1
ATOM 6404 C CA . TYR A 1 801 ? 27.531 -9.305 -1.854 1 90.69 801 TYR A CA 1
ATOM 6405 C C . TYR A 1 801 ? 28.719 -8.375 -1.611 1 90.69 801 TYR A C 1
ATOM 6407 O O . TYR A 1 801 ? 29.781 -8.828 -1.183 1 90.69 801 TYR A O 1
ATOM 6415 N N . ASN A 1 802 ? 28.562 -7.055 -1.855 1 80.94 802 ASN A N 1
ATOM 6416 C CA . ASN A 1 802 ? 29.672 -6.121 -1.71 1 80.94 802 ASN A CA 1
ATOM 6417 C C . ASN A 1 802 ? 29.828 -5.637 -0.27 1 80.94 802 ASN A C 1
ATOM 6419 O O . ASN A 1 802 ? 30.938 -5.387 0.199 1 80.94 802 ASN A O 1
ATOM 6423 N N . GLU A 1 803 ? 28.812 -5.336 0.333 1 65.38 803 GLU A N 1
ATOM 6424 C CA . GLU A 1 803 ? 28.891 -4.863 1.712 1 65.38 803 GLU A CA 1
ATOM 6425 C C . GLU A 1 803 ? 29.438 -5.945 2.637 1 65.38 803 GLU A C 1
ATOM 6427 O O . GLU A 1 803 ? 30.141 -5.645 3.602 1 65.38 803 GLU A O 1
ATOM 6432 N N . ASN A 1 804 ? 29.25 -7.133 2.305 1 48.81 804 ASN A N 1
ATOM 6433 C CA . ASN A 1 804 ? 29.766 -8.234 3.115 1 48.81 804 ASN A CA 1
ATOM 6434 C C . ASN A 1 804 ? 31.281 -8.367 2.979 1 48.81 804 ASN A C 1
ATOM 6436 O O . ASN A 1 804 ? 31.953 -8.836 3.9 1 48.81 804 ASN A O 1
ATOM 6440 N N . LEU A 1 805 ? 31.719 -7.777 1.831 1 43.5 805 LEU A N 1
ATOM 6441 C CA . LEU A 1 805 ? 33.156 -7.734 1.663 1 43.5 805 LEU A CA 1
ATOM 6442 C C . LEU A 1 805 ? 33.781 -6.602 2.48 1 43.5 805 LEU A C 1
ATOM 6444 O O . LEU A 1 805 ? 34.875 -6.746 3.033 1 43.5 805 LEU A O 1
ATOM 6448 N N . LYS A 1 806 ? 33.062 -5.445 2.617 1 46.03 806 LYS A N 1
ATOM 6449 C CA . LYS A 1 806 ? 33.562 -4.285 3.344 1 46.03 806 LYS A CA 1
ATOM 6450 C C . LYS A 1 806 ? 33.531 -4.531 4.852 1 46.03 806 LYS A C 1
ATOM 6452 O O . LYS A 1 806 ? 34.438 -4.082 5.57 1 46.03 806 LYS A O 1
ATOM 6457 N N . GLU A 1 807 ? 32.562 -5.109 5.336 1 44.09 807 GLU A N 1
ATOM 6458 C CA . GLU A 1 807 ? 32.5 -5.434 6.758 1 44.09 807 GLU A CA 1
ATOM 6459 C C . GLU A 1 807 ? 33.688 -6.316 7.16 1 44.09 807 GLU A C 1
ATOM 6461 O O . GLU A 1 807 ? 34.25 -6.152 8.242 1 44.09 807 GLU A O 1
ATOM 6466 N N . ASP A 1 808 ? 34.062 -7.047 6.18 1 40.78 808 ASP A N 1
ATOM 6467 C CA . ASP A 1 808 ? 35.25 -7.863 6.449 1 40.78 808 ASP A CA 1
ATOM 6468 C C . ASP A 1 808 ? 36.531 -7.016 6.406 1 40.78 808 ASP A C 1
ATOM 6470 O O . ASP A 1 808 ? 37.438 -7.215 7.207 1 40.78 808 ASP A O 1
ATOM 6474 N N . SER A 1 809 ? 36.5 -6.094 5.492 1 40.72 809 SER A N 1
ATOM 6475 C CA . SER A 1 809 ? 37.688 -5.258 5.395 1 40.72 809 SER A CA 1
ATOM 6476 C C . SER A 1 809 ? 37.781 -4.305 6.582 1 40.72 809 SER A C 1
ATOM 6478 O O . SER A 1 809 ? 38.906 -3.996 7.039 1 40.72 809 SER A O 1
ATOM 6480 N N . SER A 1 810 ? 36.656 -3.816 7.035 1 42 810 SER A N 1
ATOM 6481 C CA . SER A 1 810 ? 36.688 -2.971 8.227 1 42 810 SER A CA 1
ATOM 6482 C C . SER A 1 810 ? 37.062 -3.781 9.469 1 42 810 SER A C 1
ATOM 6484 O O . SER A 1 810 ? 37.719 -3.283 10.367 1 42 810 SER A O 1
ATOM 6486 N N . ILE A 1 811 ? 36.625 -4.984 9.445 1 39.97 811 ILE A N 1
ATOM 6487 C CA . ILE A 1 811 ? 37.062 -5.867 10.531 1 39.97 811 ILE A CA 1
ATOM 6488 C C . ILE A 1 811 ? 38.562 -6.137 10.414 1 39.97 811 ILE A C 1
ATOM 6490 O O . ILE A 1 811 ? 39.281 -6.152 11.414 1 39.97 811 ILE A O 1
ATOM 6494 N N . LEU A 1 812 ? 39.031 -6.234 9.266 1 39.28 812 LEU A N 1
ATOM 6495 C CA . LEU A 1 812 ? 40.469 -6.438 9.102 1 39.28 812 LEU A CA 1
ATOM 6496 C C . LEU A 1 812 ? 41.25 -5.168 9.438 1 39.28 812 LEU A C 1
ATOM 6498 O O . LEU A 1 812 ? 42.344 -5.234 9.984 1 39.28 812 LEU A O 1
ATOM 6502 N N . GLN A 1 813 ? 40.688 -4.098 9.148 1 36.31 813 GLN A N 1
ATOM 6503 C CA . GLN A 1 813 ? 41.375 -2.863 9.5 1 36.31 813 GLN A CA 1
ATOM 6504 C C . GLN A 1 813 ? 41.219 -2.555 10.992 1 36.31 813 GLN A C 1
ATOM 6506 O O . GLN A 1 813 ? 42.125 -1.99 11.602 1 36.31 813 GLN A O 1
ATOM 6511 N N . SER A 1 814 ? 40.062 -2.834 11.508 1 38.69 814 SER A N 1
ATOM 6512 C CA . SER A 1 814 ? 39.938 -2.611 12.945 1 38.69 814 SER A CA 1
ATOM 6513 C C . SER A 1 814 ? 40.781 -3.607 13.734 1 38.69 814 SER A C 1
ATOM 6515 O O . SER A 1 814 ? 41.156 -3.342 14.883 1 38.69 814 SER A O 1
ATOM 6517 N N . ALA A 1 815 ? 40.938 -4.832 13.203 1 38.97 815 ALA A N 1
ATOM 6518 C CA . ALA A 1 815 ? 41.75 -5.805 13.914 1 38.97 815 ALA A CA 1
ATOM 6519 C C . ALA A 1 815 ? 43.219 -5.414 13.867 1 38.97 815 ALA A C 1
ATOM 6521 O O . ALA A 1 815 ? 44 -5.773 14.766 1 38.97 815 ALA A O 1
ATOM 6522 N N . SER A 1 816 ? 43.656 -4.949 12.758 1 34.22 816 SER A N 1
ATOM 6523 C CA . SER A 1 816 ? 45.062 -4.609 12.703 1 34.22 816 SER A CA 1
ATOM 6524 C C . SER A 1 816 ? 45.406 -3.467 13.664 1 34.22 816 SER A C 1
ATOM 6526 O O . SER A 1 816 ? 46.562 -3.248 14 1 34.22 816 SER A O 1
ATOM 6528 N N . SER A 1 817 ? 44.406 -2.658 13.883 1 33.72 817 SER A N 1
ATOM 6529 C CA . SER A 1 817 ? 44.781 -1.539 14.734 1 33.72 817 SER A CA 1
ATOM 6530 C C . SER A 1 817 ? 44.875 -1.957 16.203 1 33.72 817 SER A C 1
ATOM 6532 O O . SER A 1 817 ? 45.438 -1.224 17.031 1 33.72 817 SER A O 1
ATOM 6534 N N . ASP A 1 818 ? 44.094 -3.047 16.5 1 32.12 818 ASP A N 1
ATOM 6535 C CA . ASP A 1 818 ? 44.219 -3.346 17.922 1 32.12 818 ASP A CA 1
ATOM 6536 C C . ASP A 1 818 ? 45.531 -4.066 18.25 1 32.12 818 ASP A C 1
ATOM 6538 O O . ASP A 1 818 ? 45.75 -4.445 19.391 1 32.12 818 ASP A O 1
ATOM 6542 N N . SER A 1 819 ? 46.188 -4.695 17.25 1 29 819 SER A N 1
ATOM 6543 C CA . SER A 1 819 ? 47.344 -5.414 17.766 1 29 819 SER A CA 1
ATOM 6544 C C . SER A 1 819 ? 48.406 -4.453 18.281 1 29 819 SER A C 1
ATOM 6546 O O . SER A 1 819 ? 49.406 -4.875 18.875 1 29 819 SER A O 1
ATOM 6548 N N . ASP A 1 820 ? 48.531 -3.303 17.672 1 26 820 ASP A N 1
ATOM 6549 C CA . ASP A 1 820 ? 49.719 -2.609 18.125 1 26 820 ASP A CA 1
ATOM 6550 C C . ASP A 1 820 ? 49.5 -1.959 19.484 1 26 820 ASP A C 1
ATOM 6552 O O . ASP A 1 820 ? 50.375 -1.259 20 1 26 820 ASP A O 1
ATOM 6556 N N . ARG A 1 821 ? 48.188 -2.021 20.078 1 20.72 821 ARG A N 1
ATOM 6557 C CA . ARG A 1 821 ? 48.406 -1.606 21.469 1 20.72 821 ARG A CA 1
ATOM 6558 C C . ARG A 1 821 ? 48.719 -2.805 22.359 1 20.72 821 ARG A C 1
ATOM 6560 O O . ARG A 1 821 ? 48.094 -3.852 22.25 1 20.72 821 ARG A O 1
ATOM 6567 N N . MET B 1 1 ? 10.602 -32.188 56.188 1 14.94 1 MET B N 1
ATOM 6568 C CA . MET B 1 1 ? 11.375 -31.953 57.406 1 14.94 1 MET B CA 1
ATOM 6569 C C . MET B 1 1 ? 12.844 -31.703 57.062 1 14.94 1 MET B C 1
ATOM 6571 O O . MET B 1 1 ? 13.414 -30.703 57.5 1 14.94 1 MET B O 1
ATOM 6575 N N . THR B 1 2 ? 13.734 -32.719 57.25 1 13.98 2 THR B N 1
ATOM 6576 C CA . THR B 1 2 ? 14.969 -32.969 57.969 1 13.98 2 THR B CA 1
ATOM 6577 C C . THR B 1 2 ? 16.188 -32.688 57.094 1 13.98 2 THR B C 1
ATOM 6579 O O . THR B 1 2 ? 16.172 -33.031 55.906 1 13.98 2 THR B O 1
ATOM 6582 N N . ALA B 1 3 ? 17.422 -32.219 57.594 1 15.13 3 ALA B N 1
ATOM 6583 C CA . ALA B 1 3 ? 18.516 -31.25 57.438 1 15.13 3 ALA B CA 1
ATOM 6584 C C . ALA B 1 3 ? 19.766 -31.922 56.844 1 15.13 3 ALA B C 1
ATOM 6586 O O . ALA B 1 3 ? 20.797 -31.266 56.688 1 15.13 3 ALA B O 1
ATOM 6587 N N . ASN B 1 4 ? 19.953 -33.031 56.312 1 13.53 4 ASN B N 1
ATOM 6588 C CA . ASN B 1 4 ? 21.031 -33.875 56.812 1 13.53 4 ASN B CA 1
ATOM 6589 C C . ASN B 1 4 ? 22.406 -33.375 56.344 1 13.53 4 ASN B C 1
ATOM 6591 O O . ASN B 1 4 ? 22.531 -32.844 55.25 1 13.53 4 ASN B O 1
ATOM 6595 N N . ASN B 1 5 ? 23.641 -33.75 56.875 1 14.5 5 ASN B N 1
ATOM 6596 C CA . ASN B 1 5 ? 24.781 -33.281 57.656 1 14.5 5 ASN B CA 1
ATOM 6597 C C . ASN B 1 5 ? 26.016 -33.094 56.781 1 14.5 5 ASN B C 1
ATOM 6599 O O . ASN B 1 5 ? 26.016 -33.5 55.594 1 14.5 5 ASN B O 1
ATOM 6603 N N . ALA B 1 6 ? 27.219 -33.75 57.125 1 14.64 6 ALA B N 1
ATOM 6604 C CA . ALA B 1 6 ? 28.5 -33.375 57.688 1 14.64 6 ALA B CA 1
ATOM 6605 C C . ALA B 1 6 ? 29.609 -33.438 56.625 1 14.64 6 ALA B C 1
ATOM 6607 O O . ALA B 1 6 ? 29.453 -34.062 55.594 1 14.64 6 ALA B O 1
ATOM 6608 N N . LYS B 1 7 ? 30.953 -33.812 57.031 1 14.48 7 LYS B N 1
ATOM 6609 C CA . LYS B 1 7 ? 32.25 -33.219 57.281 1 14.48 7 LYS B CA 1
ATOM 6610 C C . LYS B 1 7 ? 33.281 -33.719 56.281 1 14.48 7 LYS B C 1
ATOM 6612 O O . LYS B 1 7 ? 34.062 -32.938 55.75 1 14.48 7 LYS B O 1
ATOM 6617 N N . LEU B 1 8 ? 33.812 -35.094 56.219 1 14.44 8 LEU B N 1
ATOM 6618 C CA . LEU B 1 8 ? 35.094 -35.438 56.812 1 14.44 8 LEU B CA 1
ATOM 6619 C C . LEU B 1 8 ? 36.219 -35.188 55.812 1 14.44 8 LEU B C 1
ATOM 6621 O O . LEU B 1 8 ? 35.969 -35.062 54.594 1 14.44 8 LEU B O 1
ATOM 6625 N N . ASP B 1 9 ? 37.406 -36.062 55.781 1 13.96 9 ASP B N 1
ATOM 6626 C CA . ASP B 1 9 ? 38.781 -36.156 56.219 1 13.96 9 ASP B CA 1
ATOM 6627 C C . ASP B 1 9 ? 39.719 -36.406 55.031 1 13.96 9 ASP B C 1
ATOM 6629 O O . ASP B 1 9 ? 40.906 -36.125 55.094 1 13.96 9 ASP B O 1
ATOM 6633 N N . GLN B 1 10 ? 39.375 -36.938 53.906 1 13.76 10 GLN B N 1
ATOM 6634 C CA . GLN B 1 10 ? 40.25 -38.031 53.5 1 13.76 10 GLN B CA 1
ATOM 6635 C C . GLN B 1 10 ? 41.531 -37.5 52.844 1 13.76 10 GLN B C 1
ATOM 6637 O O . GLN B 1 10 ? 41.469 -36.719 51.875 1 13.76 10 GLN B O 1
ATOM 6642 N N . ARG B 1 11 ? 42.688 -37.75 53.438 1 15.7 11 ARG B N 1
ATOM 6643 C CA . ARG B 1 11 ? 44.094 -37.406 53.531 1 15.7 11 ARG B CA 1
ATOM 6644 C C . ARG B 1 11 ? 44.844 -37.781 52.281 1 15.7 11 ARG B C 1
ATOM 6646 O O . ARG B 1 11 ? 45.438 -36.938 51.594 1 15.7 11 ARG B O 1
ATOM 6653 N N . GLU B 1 12 ? 45.594 -38.969 52.25 1 15.41 12 GLU B N 1
ATOM 6654 C CA . GLU B 1 12 ? 47.062 -39.094 52.375 1 15.41 12 GLU B CA 1
ATOM 6655 C C . GLU B 1 12 ? 47.688 -39.5 51.031 1 15.41 12 GLU B C 1
ATOM 6657 O O . GLU B 1 12 ? 48.906 -39.625 50.938 1 15.41 12 GLU B O 1
ATOM 6662 N N . THR B 1 13 ? 47.125 -39.469 49.906 1 15.34 13 THR B N 1
ATOM 6663 C CA . THR B 1 13 ? 47.688 -40.562 49.094 1 15.34 13 THR B CA 1
ATOM 6664 C C . THR B 1 13 ? 49.125 -40.219 48.719 1 15.34 13 THR B C 1
ATOM 6666 O O . THR B 1 13 ? 49.406 -39.188 48.125 1 15.34 13 THR B O 1
ATOM 6669 N N . PRO B 1 14 ? 50.062 -41.125 49.094 1 16.78 14 PRO B N 1
ATOM 6670 C CA . PRO B 1 14 ? 51.5 -41.094 49.344 1 16.78 14 PRO B CA 1
ATOM 6671 C C . PRO B 1 14 ? 52.312 -41.094 48.062 1 16.78 14 PRO B C 1
ATOM 6673 O O . PRO B 1 14 ? 53.344 -40.438 47.969 1 16.78 14 PRO B O 1
ATOM 6676 N N . PRO B 1 15 ? 52.031 -41.969 47.031 1 15.53 15 PRO B N 1
ATOM 6677 C CA . PRO B 1 15 ? 53.094 -42.969 46.844 1 15.53 15 PRO B CA 1
ATOM 6678 C C . PRO B 1 15 ? 54.281 -42.406 46.094 1 15.53 15 PRO B C 1
ATOM 6680 O O . PRO B 1 15 ? 54.25 -41.312 45.562 1 15.53 15 PRO B O 1
ATOM 6683 N N . GLN B 1 16 ? 54.656 -43.062 44.875 1 15.68 16 GLN B N 1
ATOM 6684 C CA . GLN B 1 16 ? 55.812 -43.938 44.594 1 15.68 16 GLN B CA 1
ATOM 6685 C C . GLN B 1 16 ? 56.906 -43.156 43.875 1 15.68 16 GLN B C 1
ATOM 6687 O O . GLN B 1 16 ? 56.656 -42.156 43.219 1 15.68 16 GLN B O 1
ATOM 6692 N N . ASN B 1 17 ? 58.219 -43.688 43.719 1 15.93 17 ASN B N 1
ATOM 6693 C CA . ASN B 1 17 ? 59.656 -43.531 43.938 1 15.93 17 ASN B CA 1
ATOM 6694 C C . ASN B 1 17 ? 60.375 -43.188 42.625 1 15.93 17 ASN B C 1
ATOM 6696 O O . ASN B 1 17 ? 61.406 -42.531 42.625 1 15.93 17 ASN B O 1
ATOM 6700 N N . ASN B 1 18 ? 60.031 -43.719 41.406 1 15.7 18 ASN B N 1
ATOM 6701 C CA . ASN B 1 18 ? 61.156 -44.375 40.75 1 15.7 18 ASN B CA 1
ATOM 6702 C C . ASN B 1 18 ? 62.125 -43.344 40.125 1 15.7 18 ASN B C 1
ATOM 6704 O O . ASN B 1 18 ? 61.719 -42.25 39.781 1 15.7 18 ASN B O 1
ATOM 6708 N N . ALA B 1 19 ? 63.469 -43.781 39.625 1 17.14 19 ALA B N 1
ATOM 6709 C CA . ALA B 1 19 ? 64.875 -43.469 39.594 1 17.14 19 ALA B CA 1
ATOM 6710 C C . ALA B 1 19 ? 65.25 -42.656 38.375 1 17.14 19 ALA B C 1
ATOM 6712 O O . ALA B 1 19 ? 64.562 -42.656 37.375 1 17.14 19 ALA B O 1
ATOM 6713 N N . ALA B 1 20 ? 66.625 -42.375 38.156 1 16.8 20 ALA B N 1
ATOM 6714 C CA . ALA B 1 20 ? 67.625 -41.312 37.969 1 16.8 20 ALA B CA 1
ATOM 6715 C C . ALA B 1 20 ? 68.062 -41.25 36.5 1 16.8 20 ALA B C 1
ATOM 6717 O O . ALA B 1 20 ? 69 -40.469 36.188 1 16.8 20 ALA B O 1
ATOM 6718 N N . LEU B 1 21 ? 67.75 -42.031 35.562 1 16.58 21 LEU B N 1
ATOM 6719 C CA . LEU B 1 21 ? 68.938 -42.562 34.812 1 16.58 21 LEU B CA 1
ATOM 6720 C C . LEU B 1 21 ? 69.5 -41.469 33.875 1 16.58 21 LEU B C 1
ATOM 6722 O O . LEU B 1 21 ? 70.5 -41.688 33.219 1 16.58 21 LEU B O 1
ATOM 6726 N N . GLN B 1 22 ? 68.875 -40.344 33.594 1 16.03 22 GLN B N 1
ATOM 6727 C CA . GLN B 1 22 ? 68.938 -39.969 32.188 1 16.03 22 GLN B CA 1
ATOM 6728 C C . GLN B 1 22 ? 70.312 -39.469 31.812 1 16.03 22 GLN B C 1
ATOM 6730 O O . GLN B 1 22 ? 71 -38.812 32.594 1 16.03 22 GLN B O 1
ATOM 6735 N N . GLN B 1 23 ? 70.75 -39.75 30.531 1 18.33 23 GLN B N 1
ATOM 6736 C CA . GLN B 1 23 ? 71.938 -39.969 29.672 1 18.33 23 GLN B CA 1
ATOM 6737 C C . GLN B 1 23 ? 72.688 -38.688 29.375 1 18.33 23 GLN B C 1
ATOM 6739 O O . GLN B 1 23 ? 72.062 -37.625 29.281 1 18.33 23 GLN B O 1
ATOM 6744 N N . PRO B 1 24 ? 74.062 -38.688 29.266 1 19.45 24 PRO B N 1
ATOM 6745 C CA . PRO B 1 24 ? 75.188 -37.75 29.406 1 19.45 24 PRO B CA 1
ATOM 6746 C C . PRO B 1 24 ? 75.375 -36.875 28.172 1 19.45 24 PRO B C 1
ATOM 6748 O O . PRO B 1 24 ? 76.188 -35.938 28.203 1 19.45 24 PRO B O 1
ATOM 6751 N N . GLN B 1 25 ? 74.562 -36.875 27.094 1 19.19 25 GLN B N 1
ATOM 6752 C CA . GLN B 1 25 ? 75.312 -36.781 25.844 1 19.19 25 GLN B CA 1
ATOM 6753 C C . GLN B 1 25 ? 76.062 -35.438 25.719 1 19.19 25 GLN B C 1
ATOM 6755 O O . GLN B 1 25 ? 75.562 -34.406 26.234 1 19.19 25 GLN B O 1
ATOM 6760 N N . GLU B 1 26 ? 77.188 -35.375 24.875 1 19.94 26 GLU B N 1
ATOM 6761 C CA . GLU B 1 26 ? 78.438 -34.719 24.609 1 19.94 26 GLU B CA 1
ATOM 6762 C C . GLU B 1 26 ? 78.25 -33.344 24.016 1 19.94 26 GLU B C 1
ATOM 6764 O O . GLU B 1 26 ? 77.312 -33.094 23.281 1 19.94 26 GLU B O 1
ATOM 6769 N N . SER B 1 27 ? 79 -32.281 24.453 1 20 27 SER B N 1
ATOM 6770 C CA . SER B 1 27 ? 79.125 -30.828 24.625 1 20 27 SER B CA 1
ATOM 6771 C C . SER B 1 27 ? 79.688 -30.188 23.359 1 20 27 SER B C 1
ATOM 6773 O O . SER B 1 27 ? 80.125 -29.031 23.391 1 20 27 SER B O 1
ATOM 6775 N N . LEU B 1 28 ? 79.188 -30.578 22.156 1 20.69 28 LEU B N 1
ATOM 6776 C CA . LEU B 1 28 ? 80 -30.109 21.016 1 20.69 28 LEU B CA 1
ATOM 6777 C C . LEU B 1 28 ? 80.062 -28.578 21.016 1 20.69 28 LEU B C 1
ATOM 6779 O O . LEU B 1 28 ? 79.062 -27.891 21.203 1 20.69 28 LEU B O 1
ATOM 6783 N N . GLU B 1 29 ? 81.312 -27.938 21.062 1 21.03 29 GLU B N 1
ATOM 6784 C CA . GLU B 1 29 ? 81.938 -26.641 21.359 1 21.03 29 GLU B CA 1
ATOM 6785 C C . GLU B 1 29 ? 81.688 -25.656 20.219 1 21.03 29 GLU B C 1
ATOM 6787 O O . GLU B 1 29 ? 82.188 -25.859 19.109 1 21.03 29 GLU B O 1
ATOM 6792 N N . LEU B 1 30 ? 80.5 -25.078 19.984 1 20.53 30 LEU B N 1
ATOM 6793 C CA . LEU B 1 30 ? 80.188 -24.188 18.875 1 20.53 30 LEU B CA 1
ATOM 6794 C C . LEU B 1 30 ? 81.062 -22.938 18.906 1 20.53 30 LEU B C 1
ATOM 6796 O O . LEU B 1 30 ? 81.188 -22.266 19.938 1 20.53 30 LEU B O 1
ATOM 6800 N N . ALA B 1 31 ? 82.125 -22.859 17.984 1 22.7 31 ALA B N 1
ATOM 6801 C CA . ALA B 1 31 ? 83.125 -21.797 17.766 1 22.7 31 ALA B CA 1
ATOM 6802 C C . ALA B 1 31 ? 82.438 -20.438 17.578 1 22.7 31 ALA B C 1
ATOM 6804 O O . ALA B 1 31 ? 81.562 -20.281 16.703 1 22.7 31 ALA B O 1
ATOM 6805 N N . ALA B 1 32 ? 82.5 -19.422 18.531 1 22.69 32 ALA B N 1
ATOM 6806 C CA . ALA B 1 32 ? 82 -18.094 18.891 1 22.69 32 ALA B CA 1
ATOM 6807 C C . ALA B 1 32 ? 82.5 -17.031 17.906 1 22.69 32 ALA B C 1
ATOM 6809 O O . ALA B 1 32 ? 83.688 -16.625 17.969 1 22.69 32 ALA B O 1
ATOM 6810 N N . SER B 1 33 ? 82.312 -17.281 16.609 1 25.69 33 SER B N 1
ATOM 6811 C CA . SER B 1 33 ? 82.875 -16.234 15.75 1 25.69 33 SER B CA 1
ATOM 6812 C C . SER B 1 33 ? 82.312 -14.852 16.141 1 25.69 33 SER B C 1
ATOM 6814 O O . SER B 1 33 ? 81.188 -14.734 16.562 1 25.69 33 SER B O 1
ATOM 6816 N N . GLY B 1 34 ? 83.188 -13.781 16.469 1 25.97 34 GLY B N 1
ATOM 6817 C CA . GLY B 1 34 ? 83.188 -12.461 17.078 1 25.97 34 GLY B CA 1
ATOM 6818 C C . GLY B 1 34 ? 82.25 -11.484 16.375 1 25.97 34 GLY B C 1
ATOM 6819 O O . GLY B 1 34 ? 82.188 -11.469 15.133 1 25.97 34 GLY B O 1
ATOM 6820 N N . PRO B 1 35 ? 81.062 -11.117 16.969 1 29.66 35 PRO B N 1
ATOM 6821 C CA . PRO B 1 35 ? 79.875 -10.375 16.484 1 29.66 35 PRO B CA 1
ATOM 6822 C C . PRO B 1 35 ? 80.188 -8.953 16.062 1 29.66 35 PRO B C 1
ATOM 6824 O O . PRO B 1 35 ? 81.062 -8.305 16.688 1 29.66 35 PRO B O 1
ATOM 6827 N N . ASP B 1 36 ? 80.312 -8.727 14.773 1 33.19 36 ASP B N 1
ATOM 6828 C CA . ASP B 1 36 ? 80.438 -7.414 14.164 1 33.19 36 ASP B CA 1
ATOM 6829 C C . ASP B 1 36 ? 79.562 -6.379 14.828 1 33.19 36 ASP B C 1
ATOM 6831 O O . ASP B 1 36 ? 78.375 -6.617 15.008 1 33.19 36 ASP B O 1
ATOM 6835 N N . GLN B 1 37 ? 80.062 -5.453 15.734 1 31.66 37 GLN B N 1
ATOM 6836 C CA . GLN B 1 37 ? 79.562 -4.398 16.578 1 31.66 37 GLN B CA 1
ATOM 6837 C C . GLN B 1 37 ? 78.75 -3.373 15.75 1 31.66 37 GLN B C 1
ATOM 6839 O O . GLN B 1 37 ? 79.375 -2.633 14.961 1 31.66 37 GLN B O 1
ATOM 6844 N N . LYS B 1 38 ? 77.562 -3.762 15.289 1 41.69 38 LYS B N 1
ATOM 6845 C CA . LYS B 1 38 ? 76.625 -2.82 14.688 1 41.69 38 LYS B CA 1
ATOM 6846 C C . LYS B 1 38 ? 76.5 -1.545 15.516 1 41.69 38 LYS B C 1
ATOM 6848 O O . LYS B 1 38 ? 76.438 -1.604 16.75 1 41.69 38 LYS B O 1
ATOM 6853 N N . ASN B 1 39 ? 77.188 -0.447 14.953 1 42.59 39 ASN B N 1
ATOM 6854 C CA . ASN B 1 39 ? 77.25 0.895 15.516 1 42.59 39 ASN B CA 1
ATOM 6855 C C . ASN B 1 39 ? 75.938 1.404 15.992 1 42.59 39 ASN B C 1
ATOM 6857 O O . ASN B 1 39 ? 75.188 2.033 15.227 1 42.59 39 ASN B O 1
ATOM 6861 N N . TRP B 1 40 ? 75.375 0.812 17.047 1 49.16 40 TRP B N 1
ATOM 6862 C CA . TRP B 1 40 ? 74.125 1.039 17.734 1 49.16 40 TRP B CA 1
ATOM 6863 C C . TRP B 1 40 ? 74 2.479 18.219 1 49.16 40 TRP B C 1
ATOM 6865 O O . TRP B 1 40 ? 72.938 3.023 18.344 1 49.16 40 TRP B O 1
ATOM 6875 N N . ARG B 1 41 ? 75.188 3.129 18.344 1 57.81 41 ARG B N 1
ATOM 6876 C CA . ARG B 1 41 ? 75.188 4.488 18.875 1 57.81 41 ARG B CA 1
ATOM 6877 C C . ARG B 1 41 ? 74.562 5.457 17.844 1 57.81 41 ARG B C 1
ATOM 6879 O O . ARG B 1 41 ? 73.75 6.32 18.188 1 57.81 41 ARG B O 1
ATOM 6886 N N . GLY B 1 42 ? 75.188 5.273 16.703 1 56.22 42 GLY B N 1
ATOM 6887 C CA . GLY B 1 42 ? 74.688 6.137 15.641 1 56.22 42 GLY B CA 1
ATOM 6888 C C . GLY B 1 42 ? 73.188 5.926 15.344 1 56.22 42 GLY B C 1
ATOM 6889 O O . GLY B 1 42 ? 72.438 6.891 15.133 1 56.22 42 GLY B O 1
ATOM 6890 N N . ILE B 1 43 ? 72.875 4.59 15.352 1 61.91 43 ILE B N 1
ATOM 6891 C CA . ILE B 1 43 ? 71.438 4.277 15.133 1 61.91 43 ILE B CA 1
ATOM 6892 C C . ILE B 1 43 ? 70.625 4.816 16.297 1 61.91 43 ILE B C 1
ATOM 6894 O O . ILE B 1 43 ? 69.5 5.363 16.078 1 61.91 43 ILE B O 1
ATOM 6898 N N . GLY B 1 44 ? 71.188 4.863 17.547 1 62.38 44 GLY B N 1
ATOM 6899 C CA . GLY B 1 44 ? 70.5 5.418 18.688 1 62.38 44 GLY B CA 1
ATOM 6900 C C . GLY B 1 44 ? 70.25 6.918 18.594 1 62.38 44 GLY B C 1
ATOM 6901 O O . GLY B 1 44 ? 69.188 7.41 18.875 1 62.38 44 GLY B O 1
ATOM 6902 N N . ILE B 1 45 ? 71.375 7.562 18.141 1 66.88 45 ILE B N 1
ATOM 6903 C CA . ILE B 1 45 ? 71.25 9.016 18.016 1 66.88 45 ILE B CA 1
ATOM 6904 C C . ILE B 1 45 ? 70.25 9.375 16.906 1 66.88 45 ILE B C 1
ATOM 6906 O O . ILE B 1 45 ? 69.438 10.297 17.062 1 66.88 45 ILE B O 1
ATOM 6910 N N . ALA B 1 46 ? 70.438 8.602 15.797 1 63.03 46 ALA B N 1
ATOM 6911 C CA . ALA B 1 46 ? 69.5 8.867 14.711 1 63.03 46 ALA B CA 1
ATOM 6912 C C . ALA B 1 46 ? 68.062 8.609 15.172 1 63.03 46 ALA B C 1
ATOM 6914 O O . ALA B 1 46 ? 67.125 9.398 14.875 1 63.03 46 ALA B O 1
ATOM 6915 N N . LEU B 1 47 ? 67.875 7.574 15.953 1 66.44 47 LEU B N 1
ATOM 6916 C CA . LEU B 1 47 ? 66.562 7.273 16.5 1 66.44 47 LEU B CA 1
ATOM 6917 C C . LEU B 1 47 ? 66.125 8.312 17.531 1 66.44 47 LEU B C 1
ATOM 6919 O O . LEU B 1 47 ? 65 8.727 17.562 1 66.44 47 LEU B O 1
ATOM 6923 N N . LEU B 1 48 ? 67.125 8.812 18.266 1 67.81 48 LEU B N 1
ATOM 6924 C CA . LEU B 1 48 ? 66.875 9.859 19.234 1 67.81 48 LEU B CA 1
ATOM 6925 C C . LEU B 1 48 ? 66.438 11.156 18.547 1 67.81 48 LEU B C 1
ATOM 6927 O O . LEU B 1 48 ? 65.5 11.836 18.984 1 67.81 48 LEU B O 1
ATOM 6931 N N . VAL B 1 49 ? 67.188 11.547 17.562 1 67.38 49 VAL B N 1
ATOM 6932 C CA . VAL B 1 49 ? 66.812 12.75 16.812 1 67.38 49 VAL B CA 1
ATOM 6933 C C . VAL B 1 49 ? 65.5 12.602 16.172 1 67.38 49 VAL B C 1
ATOM 6935 O O . VAL B 1 49 ? 64.688 13.523 16.188 1 67.38 49 VAL B O 1
ATOM 6938 N N . ILE B 1 50 ? 65.188 11.422 15.609 1 65.44 50 ILE B N 1
ATOM 6939 C CA . ILE B 1 50 ? 63.906 11.18 15.016 1 65.44 50 ILE B CA 1
ATOM 6940 C C . ILE B 1 50 ? 62.812 11.266 16.094 1 65.44 50 ILE B C 1
ATOM 6942 O O . ILE B 1 50 ? 61.781 11.891 15.898 1 65.44 50 ILE B O 1
ATOM 6946 N N . VAL B 1 51 ? 63.125 10.766 17.266 1 67.62 51 VAL B N 1
ATOM 6947 C CA . VAL B 1 51 ? 62.156 10.805 18.375 1 67.62 51 VAL B CA 1
ATOM 6948 C C . VAL B 1 51 ? 62 12.25 18.844 1 67.62 51 VAL B C 1
ATOM 6950 O O . VAL B 1 51 ? 60.875 12.688 19.109 1 67.62 51 VAL B O 1
ATOM 6953 N N . VAL B 1 52 ? 63.062 12.977 18.891 1 67.5 52 VAL B N 1
ATOM 6954 C CA . VAL B 1 52 ? 63 14.359 19.344 1 67.5 52 VAL B CA 1
ATOM 6955 C C . VAL B 1 52 ? 62.25 15.203 18.297 1 67.5 52 VAL B C 1
ATOM 6957 O O . VAL B 1 52 ? 61.406 16.031 18.656 1 67.5 52 VAL B O 1
ATOM 6960 N N . VAL B 1 53 ? 62.531 15.055 17.094 1 66.62 53 VAL B N 1
ATOM 6961 C CA . VAL B 1 53 ? 61.812 15.797 16.047 1 66.62 53 VAL B CA 1
ATOM 6962 C C . VAL B 1 53 ? 60.344 15.391 16.016 1 66.62 53 VAL B C 1
ATOM 6964 O O . VAL B 1 53 ? 59.469 16.25 15.914 1 66.62 53 VAL B O 1
ATOM 6967 N N . CYS B 1 54 ? 60 14.102 16.141 1 68 54 CYS B N 1
ATOM 6968 C CA . CYS B 1 54 ? 58.625 13.664 16.234 1 68 54 CYS B CA 1
ATOM 6969 C C . CYS B 1 54 ? 57.969 14.219 17.484 1 68 54 CYS B C 1
ATOM 6971 O O . CYS B 1 54 ? 56.812 14.648 17.438 1 68 54 CYS B O 1
ATOM 6973 N N . ALA B 1 55 ? 58.719 14.266 18.562 1 66.31 55 ALA B N 1
ATOM 6974 C CA . ALA B 1 55 ? 58.188 14.836 19.797 1 66.31 55 ALA B CA 1
ATOM 6975 C C . ALA B 1 55 ? 57.969 16.344 19.656 1 66.31 55 ALA B C 1
ATOM 6977 O O . ALA B 1 55 ? 56.969 16.875 20.141 1 66.31 55 ALA B O 1
ATOM 6978 N N . LEU B 1 56 ? 58.781 17 19.047 1 65.12 56 LEU B N 1
ATOM 6979 C CA . LEU B 1 56 ? 58.625 18.438 18.812 1 65.12 56 LEU B CA 1
ATOM 6980 C C . LEU B 1 56 ? 57.469 18.703 17.875 1 65.12 56 LEU B C 1
ATOM 6982 O O . LEU B 1 56 ? 56.719 19.656 18.062 1 65.12 56 LEU B O 1
ATOM 6986 N N . ILE B 1 57 ? 57.281 17.938 16.844 1 62.31 57 ILE B N 1
ATOM 6987 C CA . ILE B 1 57 ? 56.125 18.047 15.969 1 62.31 57 ILE B CA 1
ATOM 6988 C C . ILE B 1 57 ? 54.844 17.781 16.75 1 62.31 57 ILE B C 1
ATOM 6990 O O . ILE B 1 57 ? 53.875 18.531 16.656 1 62.31 57 ILE B O 1
ATOM 6994 N N . VAL B 1 58 ? 54.812 16.719 17.562 1 60.97 58 VAL B N 1
ATOM 6995 C CA . VAL B 1 58 ? 53.688 16.453 18.422 1 60.97 58 VAL B CA 1
ATOM 6996 C C . VAL B 1 58 ? 53.5 17.594 19.422 1 60.97 58 VAL B C 1
ATOM 6998 O O . VAL B 1 58 ? 52.375 18.047 19.656 1 60.97 58 VAL B O 1
ATOM 7001 N N . ALA B 1 59 ? 54.594 17.984 20.016 1 59.06 59 ALA B N 1
ATOM 7002 C CA . ALA B 1 59 ? 54.5 19.109 20.938 1 59.06 59 ALA B CA 1
ATOM 7003 C C . ALA B 1 59 ? 54.031 20.375 20.234 1 59.06 59 ALA B C 1
ATOM 7005 O O . ALA B 1 59 ? 53.188 21.125 20.766 1 59.06 59 ALA B O 1
ATOM 7006 N N . ALA B 1 60 ? 54.594 20.719 19.156 1 55.44 60 ALA B N 1
ATOM 7007 C CA . ALA B 1 60 ? 54.094 21.859 18.391 1 55.44 60 ALA B CA 1
ATOM 7008 C C . ALA B 1 60 ? 52.625 21.688 18.016 1 55.44 60 ALA B C 1
ATOM 7010 O O . ALA B 1 60 ? 51.844 22.641 18.094 1 55.44 60 ALA B O 1
ATOM 7011 N N . ILE B 1 61 ? 52.219 20.516 17.594 1 53.88 61 ILE B N 1
ATOM 7012 C CA . ILE B 1 61 ? 50.812 20.234 17.359 1 53.88 61 ILE B CA 1
ATOM 7013 C C . ILE B 1 61 ? 50.031 20.453 18.641 1 53.88 61 ILE B C 1
ATOM 7015 O O . ILE B 1 61 ? 48.969 21.078 18.641 1 53.88 61 ILE B O 1
ATOM 7019 N N . VAL B 1 62 ? 50.562 19.859 19.688 1 51.38 62 VAL B N 1
ATOM 7020 C CA . VAL B 1 62 ? 49.875 20 20.984 1 51.38 62 VAL B CA 1
ATOM 7021 C C . VAL B 1 62 ? 49.906 21.469 21.422 1 51.38 62 VAL B C 1
ATOM 7023 O O . VAL B 1 62 ? 48.938 22 21.938 1 51.38 62 VAL B O 1
ATOM 7026 N N . LEU B 1 63 ? 51.062 22.031 21.484 1 48.12 63 LEU B N 1
ATOM 7027 C CA . LEU B 1 63 ? 51.219 23.406 21.938 1 48.12 63 LEU B CA 1
ATOM 7028 C C . LEU B 1 63 ? 50.5 24.375 21.016 1 48.12 63 LEU B C 1
ATOM 7030 O O . LEU B 1 63 ? 50 25.406 21.469 1 48.12 63 LEU B O 1
ATOM 7034 N N . LEU B 1 64 ? 50.812 24.281 19.828 1 44.44 64 LEU B N 1
ATOM 7035 C CA . LEU B 1 64 ? 50.125 25.156 18.891 1 44.44 64 LEU B CA 1
ATOM 7036 C C . LEU B 1 64 ? 48.656 24.734 18.688 1 44.44 64 LEU B C 1
ATOM 7038 O O . LEU B 1 64 ? 47.906 25.406 18 1 44.44 64 LEU B O 1
ATOM 7042 N N . THR B 1 65 ? 48.375 23.469 19.062 1 40.25 65 THR B N 1
ATOM 7043 C CA . THR B 1 65 ? 46.938 23.25 19.203 1 40.25 65 THR B CA 1
ATOM 7044 C C . THR B 1 65 ? 46.344 24.188 20.25 1 40.25 65 THR B C 1
ATOM 7046 O O . THR B 1 65 ? 46.781 24.172 21.406 1 40.25 65 THR B O 1
ATOM 7049 N N . PRO B 1 66 ? 46.062 25.344 19.922 1 38.31 66 PRO B N 1
ATOM 7050 C CA . PRO B 1 66 ? 45.438 26.125 20.984 1 38.31 66 PRO B CA 1
ATOM 7051 C C . PRO B 1 66 ? 44.719 25.266 22.031 1 38.31 66 PRO B C 1
ATOM 7053 O O . PRO B 1 66 ? 44.281 24.156 21.719 1 38.31 66 PRO B O 1
ATOM 7056 N N . GLY B 1 67 ? 45.188 25.344 23.312 1 39.53 67 GLY B N 1
ATOM 7057 C CA . GLY B 1 67 ? 44.344 24.828 24.375 1 39.53 67 GLY B CA 1
ATOM 7058 C C . GLY B 1 67 ? 42.875 24.875 24.016 1 39.53 67 GLY B C 1
ATOM 7059 O O . GLY B 1 67 ? 42.312 25.969 23.891 1 39.53 67 GLY B O 1
ATOM 7060 N N . ASP B 1 68 ? 42.469 24.109 23.156 1 36.84 68 ASP B N 1
ATOM 7061 C CA . ASP B 1 68 ? 41.031 23.953 22.875 1 36.84 68 ASP B CA 1
ATOM 7062 C C . ASP B 1 68 ? 40.25 23.922 24.172 1 36.84 68 ASP B C 1
ATOM 7064 O O . ASP B 1 68 ? 40.094 22.859 24.797 1 36.84 68 ASP B O 1
ATOM 7068 N N . LYS B 1 69 ? 40.531 24.672 25.234 1 39.53 69 LYS B N 1
ATOM 7069 C CA . LYS B 1 69 ? 39.562 24.594 26.312 1 39.53 69 LYS B CA 1
ATOM 7070 C C . LYS B 1 69 ? 38.188 24.141 25.812 1 39.53 69 LYS B C 1
ATOM 7072 O O . LYS B 1 69 ? 37.656 23.109 26.266 1 39.53 69 LYS B O 1
ATOM 7077 N N . GLY B 1 70 ? 37.219 25.125 25.969 1 42.94 70 GLY B N 1
ATOM 7078 C CA . GLY B 1 70 ? 35.781 24.984 25.922 1 42.94 70 GLY B CA 1
ATOM 7079 C C . GLY B 1 70 ? 35.281 24.344 24.641 1 42.94 70 GLY B C 1
ATOM 7080 O O . GLY B 1 70 ? 34.188 24.672 24.141 1 42.94 70 GLY B O 1
ATOM 7081 N N . SER B 1 71 ? 36 23.844 23.828 1 50.53 71 SER B N 1
ATOM 7082 C CA . SER B 1 71 ? 35.844 23.406 22.453 1 50.53 71 SER B CA 1
ATOM 7083 C C . SER B 1 71 ? 34.719 22.375 22.344 1 50.53 71 SER B C 1
ATOM 7085 O O . SER B 1 71 ? 34.688 21.422 23.125 1 50.53 71 SER B O 1
ATOM 7087 N N . ASN B 1 72 ? 33.594 22.781 21.812 1 65.38 72 ASN B N 1
ATOM 7088 C CA . ASN B 1 72 ? 32.469 21.984 21.391 1 65.38 72 ASN B CA 1
ATOM 7089 C C . ASN B 1 72 ? 32.875 20.594 20.922 1 65.38 72 ASN B C 1
ATOM 7091 O O . ASN B 1 72 ? 32.062 19.656 20.938 1 65.38 72 ASN B O 1
ATOM 7095 N N . VAL B 1 73 ? 34.25 20.328 20.75 1 67.56 73 VAL B N 1
ATOM 7096 C CA . VAL B 1 73 ? 34.688 19.062 20.156 1 67.56 73 VAL B CA 1
ATOM 7097 C C . VAL B 1 73 ? 34.75 17.984 21.234 1 67.56 73 VAL B C 1
ATOM 7099 O O . VAL B 1 73 ? 34.562 16.797 20.953 1 67.56 73 VAL B O 1
ATOM 7102 N N . ASN B 1 74 ? 34.969 18.359 22.5 1 79.19 74 ASN B N 1
ATOM 7103 C CA . ASN B 1 74 ? 35.125 17.359 23.547 1 79.19 74 ASN B CA 1
ATOM 7104 C C . ASN B 1 74 ? 33.75 17.016 24.172 1 79.19 74 ASN B C 1
ATOM 7106 O O . ASN B 1 74 ? 33.656 16.094 24.984 1 79.19 74 ASN B O 1
ATOM 7110 N N . LYS B 1 75 ? 32.812 17.609 23.734 1 92.12 75 LYS B N 1
ATOM 7111 C CA . LYS B 1 75 ? 31.484 17.328 24.25 1 92.12 75 LYS B CA 1
ATOM 7112 C C . LYS B 1 75 ? 30.875 16.109 23.562 1 92.12 75 LYS B C 1
ATOM 7114 O O . LYS B 1 75 ? 31.344 15.695 22.5 1 92.12 75 LYS B O 1
ATOM 7119 N N . SER B 1 76 ? 29.906 15.609 24.328 1 95.31 76 SER B N 1
ATOM 7120 C CA . SER B 1 76 ? 29.219 14.453 23.75 1 95.31 76 SER B CA 1
ATOM 7121 C C . SER B 1 76 ? 28.406 14.844 22.516 1 95.31 76 SER B C 1
ATOM 7123 O O . SER B 1 76 ? 27.844 15.93 22.469 1 95.31 76 SER B O 1
ATOM 7125 N N . ARG B 1 77 ? 28.406 13.961 21.562 1 96.75 77 ARG B N 1
ATOM 7126 C CA . ARG B 1 77 ? 27.656 14.195 20.344 1 96.75 77 ARG B CA 1
ATOM 7127 C C . ARG B 1 77 ? 26.172 13.945 20.562 1 96.75 77 ARG B C 1
ATOM 7129 O O . ARG B 1 77 ? 25.781 13.172 21.453 1 96.75 77 ARG B O 1
ATOM 7136 N N . ILE B 1 78 ? 25.344 14.617 19.734 1 97.62 78 ILE B N 1
ATOM 7137 C CA . ILE B 1 78 ? 23.891 14.422 19.797 1 97.62 78 ILE B CA 1
ATOM 7138 C C . ILE B 1 78 ? 23.531 13.055 19.234 1 97.62 78 ILE B C 1
ATOM 7140 O O . ILE B 1 78 ? 24.031 12.656 18.172 1 97.62 78 ILE B O 1
ATOM 7144 N N . THR B 1 79 ? 22.703 12.305 19.938 1 97.31 79 THR B N 1
ATOM 7145 C CA . THR B 1 79 ? 22.25 11.023 19.422 1 97.31 79 THR B CA 1
ATOM 7146 C C . THR B 1 79 ? 20.891 11.164 18.719 1 97.31 79 THR B C 1
ATOM 7148 O O . THR B 1 79 ? 20.125 12.086 19.016 1 97.31 79 THR B O 1
ATOM 7151 N N . LEU B 1 80 ? 20.641 10.242 17.797 1 97.31 80 LEU B N 1
ATOM 7152 C CA . LEU B 1 80 ? 19.375 10.25 17.094 1 97.31 80 LEU B CA 1
ATOM 7153 C C . LEU B 1 80 ? 18.203 10.039 18.047 1 97.31 80 LEU B C 1
ATOM 7155 O O . LEU B 1 80 ? 17.156 10.664 17.906 1 97.31 80 LEU B O 1
ATOM 7159 N N . GLU B 1 81 ? 18.359 9.203 19 1 97 81 GLU B N 1
ATOM 7160 C CA . GLU B 1 81 ? 17.328 8.891 19.984 1 97 81 GLU B CA 1
ATOM 7161 C C . GLU B 1 81 ? 16.922 10.125 20.766 1 97 81 GLU B C 1
ATOM 7163 O O . GLU B 1 81 ? 15.734 10.336 21.047 1 97 81 GLU B O 1
ATOM 7168 N N . GLU B 1 82 ? 17.953 10.906 21.109 1 97.06 82 GLU B N 1
ATOM 7169 C CA . GLU B 1 82 ? 17.672 12.125 21.875 1 97.06 82 GLU B CA 1
ATOM 7170 C C . GLU B 1 82 ? 16.797 13.078 21.078 1 97.06 82 GLU B C 1
ATOM 7172 O O . GLU B 1 82 ? 15.898 13.719 21.641 1 97.06 82 GLU B O 1
ATOM 7177 N N . VAL B 1 83 ? 17.031 13.148 19.797 1 97.31 83 VAL B N 1
ATOM 7178 C CA . VAL B 1 83 ? 16.281 14.047 18.922 1 97.31 83 VAL B CA 1
ATOM 7179 C C . VAL B 1 83 ? 14.859 13.516 18.734 1 97.31 83 VAL B C 1
ATOM 7181 O O . VAL B 1 83 ? 13.883 14.25 18.906 1 97.31 83 VAL B O 1
ATOM 7184 N N . VAL B 1 84 ? 14.719 12.258 18.469 1 96.38 84 VAL B N 1
ATOM 7185 C CA . VAL B 1 84 ? 13.445 11.656 18.094 1 96.38 84 VAL B CA 1
ATOM 7186 C C . VAL B 1 84 ? 12.547 11.547 19.328 1 96.38 84 VAL B C 1
ATOM 7188 O O . VAL B 1 84 ? 11.328 11.695 19.219 1 96.38 84 VAL B O 1
ATOM 7191 N N . LYS B 1 85 ? 13.156 11.359 20.469 1 95.06 85 LYS B N 1
ATOM 7192 C CA . LYS B 1 85 ? 12.375 11.211 21.688 1 95.06 85 LYS B CA 1
ATOM 7193 C C . LYS B 1 85 ? 12.039 12.57 22.297 1 95.06 85 LYS B C 1
ATOM 7195 O O . LYS B 1 85 ? 11.398 12.648 23.344 1 95.06 85 LYS B O 1
ATOM 7200 N N . GLY B 1 86 ? 12.531 13.586 21.75 1 95.31 86 GLY B N 1
ATOM 7201 C CA . GLY B 1 86 ? 12.125 14.93 22.141 1 95.31 86 GLY B CA 1
ATOM 7202 C C . GLY B 1 86 ? 12.844 15.422 23.375 1 95.31 86 GLY B C 1
ATOM 7203 O O . GLY B 1 86 ? 12.273 16.188 24.172 1 95.31 86 GLY B O 1
ATOM 7204 N N . GLN B 1 87 ? 14.07 14.961 23.578 1 95.81 87 GLN B N 1
ATOM 7205 C CA . GLN B 1 87 ? 14.797 15.383 24.781 1 95.81 87 GLN B CA 1
ATOM 7206 C C . GLN B 1 87 ? 15.133 16.875 24.719 1 95.81 87 GLN B C 1
ATOM 7208 O O . GLN B 1 87 ? 15.375 17.5 25.75 1 95.81 87 GLN B O 1
ATOM 7213 N N . PHE B 1 88 ? 15.094 17.453 23.547 1 97.56 88 PHE B N 1
ATOM 7214 C CA . PHE B 1 88 ? 15.445 18.859 23.391 1 97.56 88 PHE B CA 1
ATOM 7215 C C . PHE B 1 88 ? 14.188 19.719 23.312 1 97.56 88 PHE B C 1
ATOM 7217 O O . PHE B 1 88 ? 14.258 20.906 22.984 1 97.56 88 PHE B O 1
ATOM 7224 N N . SER B 1 89 ? 13.055 19.172 23.594 1 95.75 89 SER B N 1
ATOM 7225 C CA . SER B 1 89 ? 11.82 19.938 23.609 1 95.75 89 SER B CA 1
ATOM 7226 C C . SER B 1 89 ? 11.781 20.891 24.797 1 95.75 89 SER B C 1
ATOM 7228 O O . SER B 1 89 ? 12.469 20.672 25.797 1 95.75 89 SER B O 1
ATOM 7230 N N . TYR B 1 90 ? 11.062 21.953 24.688 1 95.88 90 TYR B N 1
ATOM 7231 C CA . TYR B 1 90 ? 10.977 22.938 25.75 1 95.88 90 TYR B CA 1
ATOM 7232 C C . TYR B 1 90 ? 9.523 23.266 26.078 1 95.88 90 TYR B C 1
ATOM 7234 O O . TYR B 1 90 ? 8.625 23.016 25.266 1 95.88 90 TYR B O 1
ATOM 7242 N N . ARG B 1 91 ? 9.297 23.75 27.219 1 94.94 91 ARG B N 1
ATOM 7243 C CA . ARG B 1 91 ? 7.969 24.156 27.672 1 94.94 91 ARG B CA 1
ATOM 7244 C C . ARG B 1 91 ? 7.684 25.609 27.312 1 94.94 91 ARG B C 1
ATOM 7246 O O . ARG B 1 91 ? 8.57 26.453 27.391 1 94.94 91 ARG B O 1
ATOM 7253 N N . ARG B 1 92 ? 6.48 25.891 26.859 1 96.56 92 ARG B N 1
ATOM 7254 C CA . ARG B 1 92 ? 5.961 27.234 26.562 1 96.56 92 ARG B CA 1
ATOM 7255 C C . ARG B 1 92 ? 4.879 27.625 27.562 1 96.56 92 ARG B C 1
ATOM 7257 O O . ARG B 1 92 ? 4.5 26.828 28.438 1 96.56 92 ARG B O 1
ATOM 7264 N N . PHE B 1 93 ? 4.57 28.891 27.469 1 97.25 93 PHE B N 1
ATOM 7265 C CA . PHE B 1 93 ? 3.426 29.328 28.25 1 97.25 93 PHE B CA 1
ATOM 7266 C C . PHE B 1 93 ? 2.186 28.516 27.906 1 97.25 93 PHE B C 1
ATOM 7268 O O . PHE B 1 93 ? 1.783 28.453 26.75 1 97.25 93 PHE B O 1
ATOM 7275 N N . ASN B 1 94 ? 1.566 27.859 28.859 1 95.5 94 ASN B N 1
ATOM 7276 C CA . ASN B 1 94 ? 0.382 27.047 28.609 1 95.5 94 ASN B CA 1
ATOM 7277 C C . ASN B 1 94 ? -0.819 27.547 29.406 1 95.5 94 ASN B C 1
ATOM 7279 O O . ASN B 1 94 ? -1.79 26.812 29.609 1 95.5 94 ASN B O 1
ATOM 7283 N N . GLY B 1 95 ? -0.737 28.75 29.844 1 96.19 95 GLY B N 1
ATOM 7284 C CA . GLY B 1 95 ? -1.798 29.312 30.656 1 96.19 95 GLY B CA 1
ATOM 7285 C C . GLY B 1 95 ? -2.918 29.938 29.844 1 96.19 95 GLY B C 1
ATOM 7286 O O . GLY B 1 95 ? -2.707 30.344 28.703 1 96.19 95 GLY B O 1
ATOM 7287 N N . THR B 1 96 ? -4.09 30 30.484 1 96.81 96 THR B N 1
ATOM 7288 C CA . THR B 1 96 ? -5.238 30.75 30 1 96.81 96 THR B CA 1
ATOM 7289 C C . THR B 1 96 ? -5.633 31.844 31 1 96.81 96 THR B C 1
ATOM 7291 O O . THR B 1 96 ? -5.996 31.547 32.125 1 96.81 96 THR B O 1
ATOM 7294 N N . TRP B 1 97 ? -5.547 33.125 30.516 1 97.56 97 TRP B N 1
ATOM 7295 C CA . TRP B 1 97 ? -5.91 34.219 31.391 1 97.56 97 TRP B CA 1
ATOM 7296 C C . TRP B 1 97 ? -7.387 34.156 31.766 1 97.56 97 TRP B C 1
ATOM 7298 O O . TRP B 1 97 ? -8.25 34.031 30.891 1 97.56 97 TRP B O 1
ATOM 7308 N N . ILE B 1 98 ? -7.691 34.25 33.062 1 96.62 98 ILE B N 1
ATOM 7309 C CA . ILE B 1 98 ? -9.07 34.156 33.531 1 96.62 98 ILE B CA 1
ATOM 7310 C C . ILE B 1 98 ? -9.477 35.469 34.188 1 96.62 98 ILE B C 1
ATOM 7312 O O . ILE B 1 98 ? -10.641 35.625 34.562 1 96.62 98 ILE B O 1
ATOM 7316 N N . SER B 1 99 ? -8.547 36.281 34.438 1 96.75 99 SER B N 1
ATOM 7317 C CA . SER B 1 99 ? -8.719 37.688 34.844 1 96.75 99 SER B CA 1
ATOM 7318 C C . SER B 1 99 ? -7.582 38.562 34.344 1 96.75 99 SER B C 1
ATOM 7320 O O . SER B 1 99 ? -6.809 38.156 33.5 1 96.75 99 SER B O 1
ATOM 7322 N N . ASP B 1 100 ? -7.613 39.812 34.844 1 97.31 100 ASP B N 1
ATOM 7323 C CA . ASP B 1 100 ? -6.574 40.719 34.375 1 97.31 100 ASP B CA 1
ATOM 7324 C C . ASP B 1 100 ? -5.25 40.469 35.094 1 97.31 100 ASP B C 1
ATOM 7326 O O . ASP B 1 100 ? -4.25 41.125 34.812 1 97.31 100 ASP B O 1
ATOM 7330 N N . HIS B 1 101 ? -5.254 39.531 36.031 1 97.38 101 HIS B N 1
ATOM 7331 C CA . HIS B 1 101 ? -3.998 39.281 36.719 1 97.38 101 HIS B CA 1
ATOM 7332 C C . HIS B 1 101 ? -3.83 37.781 37.031 1 97.38 101 HIS B C 1
ATOM 7334 O O . HIS B 1 101 ? -2.816 37.375 37.594 1 97.38 101 HIS B O 1
ATOM 7340 N N . GLU B 1 102 ? -4.84 36.969 36.656 1 97.81 102 GLU B N 1
ATOM 7341 C CA . GLU B 1 102 ? -4.766 35.562 36.938 1 97.81 102 GLU B CA 1
ATOM 7342 C C . GLU B 1 102 ? -4.867 34.719 35.688 1 97.81 102 GLU B C 1
ATOM 7344 O O . GLU B 1 102 ? -5.609 35.062 34.75 1 97.81 102 GLU B O 1
ATOM 7349 N N . PHE B 1 103 ? -4.168 33.562 35.688 1 97.62 103 PHE B N 1
ATOM 7350 C CA . PHE B 1 103 ? -4.348 32.594 34.625 1 97.62 103 PHE B CA 1
ATOM 7351 C C . PHE B 1 103 ? -4.32 31.172 35.219 1 97.62 103 PHE B C 1
ATOM 7353 O O . PHE B 1 103 ? -3.693 30.938 36.25 1 97.62 103 PHE B O 1
ATOM 7360 N N . VAL B 1 104 ? -5.082 30.266 34.562 1 97.38 104 VAL B N 1
ATOM 7361 C CA . VAL B 1 104 ? -5.047 28.844 34.906 1 97.38 104 VAL B CA 1
ATOM 7362 C C . VAL B 1 104 ? -3.979 28.141 34.062 1 97.38 104 VAL B C 1
ATOM 7364 O O . VAL B 1 104 ? -3.818 28.438 32.875 1 97.38 104 VAL B O 1
ATOM 7367 N N . PHE B 1 105 ? -3.176 27.281 34.625 1 96.31 105 PHE B N 1
ATOM 7368 C CA . PHE B 1 105 ? -2.084 26.609 33.906 1 96.31 105 PHE B CA 1
ATOM 7369 C C . PHE B 1 105 ? -1.81 25.234 34.531 1 96.31 105 PHE B C 1
ATOM 7371 O O . PHE B 1 105 ? -2.357 24.891 35.562 1 96.31 105 PHE B O 1
ATOM 7378 N N . GLN B 1 106 ? -1.165 24.453 33.781 1 94.62 106 GLN B N 1
ATOM 7379 C CA . GLN B 1 106 ? -0.65 23.172 34.281 1 94.62 106 GLN B CA 1
ATOM 7380 C C . GLN B 1 106 ? 0.849 23.25 34.531 1 94.62 106 GLN B C 1
ATOM 7382 O O . GLN B 1 106 ? 1.626 23.641 33.688 1 94.62 106 GLN B O 1
ATOM 7387 N N . ASP B 1 107 ? 1.292 22.812 35.656 1 88.94 107 ASP B N 1
ATOM 7388 C CA . ASP B 1 107 ? 2.705 22.953 36 1 88.94 107 ASP B CA 1
ATOM 7389 C C . ASP B 1 107 ? 3.512 21.766 35.469 1 88.94 107 ASP B C 1
ATOM 7391 O O . ASP B 1 107 ? 2.967 20.906 34.75 1 88.94 107 ASP B O 1
ATOM 7395 N N . ALA B 1 108 ? 4.777 21.812 35.656 1 83.12 108 ALA B N 1
ATOM 7396 C CA . ALA B 1 108 ? 5.707 20.844 35.094 1 83.12 108 ALA B CA 1
ATOM 7397 C C . ALA B 1 108 ? 5.434 19.438 35.594 1 83.12 108 ALA B C 1
ATOM 7399 O O . ALA B 1 108 ? 5.797 18.453 34.969 1 83.12 108 ALA B O 1
ATOM 7400 N N . TYR B 1 109 ? 4.711 19.328 36.719 1 85.94 109 TYR B N 1
ATOM 7401 C CA . TYR B 1 109 ? 4.445 18.016 37.281 1 85.94 109 TYR B CA 1
ATOM 7402 C C . TYR B 1 109 ? 3.045 17.547 36.938 1 85.94 109 TYR B C 1
ATOM 7404 O O . TYR B 1 109 ? 2.674 16.406 37.25 1 85.94 109 TYR B O 1
ATOM 7412 N N . GLY B 1 110 ? 2.252 18.391 36.344 1 89.25 110 GLY B N 1
ATOM 7413 C CA . GLY B 1 110 ? 0.96 17.969 35.844 1 89.25 110 GLY B CA 1
ATOM 7414 C C . GLY B 1 110 ? -0.208 18.5 36.625 1 89.25 110 GLY B C 1
ATOM 7415 O O . GLY B 1 110 ? -1.367 18.281 36.281 1 89.25 110 GLY B O 1
ATOM 7416 N N . ALA B 1 111 ? 0.062 19.156 37.719 1 93.75 111 ALA B N 1
ATOM 7417 C CA . ALA B 1 111 ? -1.019 19.734 38.531 1 93.75 111 ALA B CA 1
ATOM 7418 C C . ALA B 1 111 ? -1.603 20.969 37.844 1 93.75 111 ALA B C 1
ATOM 7420 O O . ALA B 1 111 ? -0.887 21.703 37.156 1 93.75 111 ALA B O 1
ATOM 7421 N N . ILE B 1 112 ? -2.92 21.156 38.062 1 96.56 112 ILE B N 1
ATOM 7422 C CA . ILE B 1 112 ? -3.582 22.359 37.531 1 96.56 112 ILE B CA 1
ATOM 7423 C C . ILE B 1 112 ? -3.695 23.406 38.656 1 96.56 112 ILE B C 1
ATOM 7425 O O . ILE B 1 112 ? -4.109 23.094 39.781 1 96.56 112 ILE B O 1
ATOM 7429 N N . GLY B 1 113 ? -3.275 24.609 38.312 1 96.25 113 GLY B N 1
ATOM 7430 C CA . GLY B 1 113 ? -3.324 25.688 39.281 1 96.25 113 GLY B CA 1
ATOM 7431 C C . GLY B 1 113 ? -3.686 27.031 38.688 1 96.25 113 GLY B C 1
ATOM 7432 O O . GLY B 1 113 ? -3.781 27.156 37.469 1 96.25 113 GLY B O 1
ATOM 7433 N N . ILE B 1 114 ? -3.984 27.969 39.562 1 97.19 114 ILE B N 1
ATOM 7434 C CA . ILE B 1 114 ? -4.207 29.359 39.188 1 97.19 114 ILE B CA 1
ATOM 7435 C C . ILE B 1 114 ? -3.039 30.219 39.688 1 97.19 114 ILE B C 1
ATOM 7437 O O . ILE B 1 114 ? -2.67 30.156 40.844 1 97.19 114 ILE B O 1
ATOM 7441 N N . TYR B 1 115 ? -2.424 30.891 38.781 1 97.38 115 TYR B N 1
ATOM 7442 C CA . TYR B 1 115 ? -1.336 31.812 39.094 1 97.38 115 TYR B CA 1
ATOM 7443 C C . TYR B 1 115 ? -1.84 33.25 39.156 1 97.38 115 TYR B C 1
ATOM 7445 O O . TYR B 1 115 ? -2.635 33.688 38.312 1 97.38 115 TYR B O 1
ATOM 7453 N N . ASP B 1 116 ? -1.42 34 40.156 1 97.75 116 ASP B N 1
ATOM 7454 C CA . ASP B 1 116 ? -1.746 35.406 40.312 1 97.75 116 ASP B CA 1
ATOM 7455 C C . ASP B 1 116 ? -0.51 36.281 40.125 1 97.75 116 ASP B C 1
ATOM 7457 O O . ASP B 1 116 ? 0.41 36.25 40.938 1 97.75 116 ASP B O 1
ATOM 7461 N N . ALA B 1 117 ? -0.509 37.156 39.156 1 97.31 117 ALA B N 1
ATOM 7462 C CA . ALA B 1 117 ? 0.648 37.969 38.75 1 97.31 117 ALA B CA 1
ATOM 7463 C C . ALA B 1 117 ? 0.854 39.125 39.719 1 97.31 117 ALA B C 1
ATOM 7465 O O . ALA B 1 117 ? 1.94 39.719 39.781 1 97.31 117 ALA B O 1
ATOM 7466 N N . THR B 1 118 ? -0.132 39.469 40.531 1 96.62 118 THR B N 1
ATOM 7467 C CA . THR B 1 118 ? -0.023 40.625 41.438 1 96.62 118 THR B CA 1
ATOM 7468 C C . THR B 1 118 ? 0.951 40.312 42.562 1 96.62 118 THR B C 1
ATOM 7470 O O . THR B 1 118 ? 1.68 41.188 43.031 1 96.62 118 THR B O 1
ATOM 7473 N N . ASN B 1 119 ? 0.944 39.094 43 1 95.5 119 ASN B N 1
ATOM 7474 C CA . ASN B 1 119 ? 1.786 38.719 44.125 1 95.5 119 ASN B CA 1
ATOM 7475 C C . ASN B 1 119 ? 2.617 37.5 43.844 1 95.5 119 ASN B C 1
ATOM 7477 O O . ASN B 1 119 ? 3.24 36.938 44.75 1 95.5 119 ASN B O 1
ATOM 7481 N N . ASN B 1 120 ? 2.539 37 42.688 1 94.56 120 ASN B N 1
ATOM 7482 C CA . ASN B 1 120 ? 3.322 35.844 42.25 1 94.56 120 ASN B CA 1
ATOM 7483 C C . ASN B 1 120 ? 2.996 34.625 43.062 1 94.56 120 ASN B C 1
ATOM 7485 O O . ASN B 1 120 ? 3.9 33.875 43.469 1 94.56 120 ASN B O 1
ATOM 7489 N N . SER B 1 121 ? 1.75 34.406 43.312 1 95.25 121 SER B N 1
ATOM 7490 C CA . SER B 1 121 ? 1.324 33.25 44.062 1 95.25 121 SER B CA 1
ATOM 7491 C C . SER B 1 121 ? 0.605 32.25 43.156 1 95.25 121 SER B C 1
ATOM 7493 O O . SER B 1 121 ? 0.109 32.625 42.094 1 95.25 121 SER B O 1
ATOM 7495 N N . GLU B 1 122 ? 0.633 31 43.562 1 93.75 122 GLU B N 1
ATOM 7496 C CA . GLU B 1 122 ? -0.016 29.906 42.844 1 93.75 122 GLU B CA 1
ATOM 7497 C C . GLU B 1 122 ? -0.93 29.109 43.781 1 93.75 122 GLU B C 1
ATOM 7499 O O . GLU B 1 122 ? -0.582 28.844 44.906 1 93.75 122 GLU B O 1
ATOM 7504 N N . GLN B 1 123 ? -2.07 28.859 43.344 1 94.75 123 GLN B N 1
ATOM 7505 C CA . GLN B 1 123 ? -3.02 28 44.031 1 94.75 123 GLN B CA 1
ATOM 7506 C C . GLN B 1 123 ? -3.338 26.75 43.188 1 94.75 123 GLN B C 1
ATOM 7508 O O . GLN B 1 123 ? -3.861 26.859 42.094 1 94.75 123 GLN B O 1
ATOM 7513 N N . VAL B 1 124 ? -3.076 25.594 43.844 1 94.75 124 VAL B N 1
ATOM 7514 C CA . VAL B 1 124 ? -3.395 24.359 43.156 1 94.75 124 VAL B CA 1
ATOM 7515 C C . VAL B 1 124 ? -4.895 24.078 43.25 1 94.75 124 VAL B C 1
ATOM 7517 O O . VAL B 1 124 ? -5.469 24.109 44.344 1 94.75 124 VAL B O 1
ATOM 7520 N N . ILE B 1 125 ? -5.488 23.891 42.125 1 95.06 125 ILE B N 1
ATOM 7521 C CA . ILE B 1 125 ? -6.926 23.625 42.156 1 95.06 125 ILE B CA 1
ATOM 7522 C C . ILE B 1 125 ? -7.199 22.156 41.875 1 95.06 125 ILE B C 1
ATOM 7524 O O . ILE B 1 125 ? -8.258 21.625 42.25 1 95.06 125 ILE B O 1
ATOM 7528 N N . MET B 1 126 ? -6.344 21.438 41.156 1 94.38 126 MET B N 1
ATOM 7529 C CA . MET B 1 126 ? -6.434 19.984 41 1 94.38 126 MET B CA 1
ATOM 7530 C C . MET B 1 126 ? -5.051 19.344 41.062 1 94.38 126 MET B C 1
ATOM 7532 O O . MET B 1 126 ? -4.113 19.797 40.406 1 94.38 126 MET B O 1
ATOM 7536 N N . SER B 1 127 ? -4.922 18.203 41.688 1 91.81 127 SER B N 1
ATOM 7537 C CA . SER B 1 127 ? -3.641 17.531 41.875 1 91.81 127 SER B CA 1
ATOM 7538 C C . SER B 1 127 ? -3.193 16.781 40.656 1 91.81 127 SER B C 1
ATOM 7540 O O . SER B 1 127 ? -4.02 16.406 39.812 1 91.81 127 SER B O 1
ATOM 7542 N N . ASN B 1 128 ? -1.89 16.578 40.625 1 90.94 128 ASN B N 1
ATOM 7543 C CA . ASN B 1 128 ? -1.315 15.828 39.5 1 90.94 128 ASN B CA 1
ATOM 7544 C C . ASN B 1 128 ? -1.713 14.352 39.531 1 90.94 128 ASN B C 1
ATOM 7546 O O . ASN B 1 128 ? -1.732 13.68 38.531 1 90.94 128 ASN B O 1
ATOM 7550 N N . THR B 1 129 ? -2.039 13.797 40.625 1 90.94 129 THR B N 1
ATOM 7551 C CA . THR B 1 129 ? -2.436 12.398 40.781 1 90.94 129 THR B CA 1
ATOM 7552 C C . THR B 1 129 ? -3.73 12.117 40.031 1 90.94 129 THR B C 1
ATOM 7554 O O . THR B 1 129 ? -3.84 11.109 39.344 1 90.94 129 THR B O 1
ATOM 7557 N N . THR B 1 130 ? -4.66 12.992 40.188 1 86.88 130 THR B N 1
ATOM 7558 C CA . THR B 1 130 ? -5.926 12.852 39.469 1 86.88 130 THR B CA 1
ATOM 7559 C C . THR B 1 130 ? -5.711 12.922 37.969 1 86.88 130 THR B C 1
ATOM 7561 O O . THR B 1 130 ? -6.305 12.148 37.219 1 86.88 130 THR B O 1
ATOM 7564 N N . PHE B 1 131 ? -4.859 13.742 37.594 1 88.5 131 PHE B N 1
ATOM 7565 C CA . PHE B 1 131 ? -4.562 13.945 36.156 1 88.5 131 PHE B CA 1
ATOM 7566 C C . PHE B 1 131 ? -3.963 12.688 35.562 1 88.5 131 PHE B C 1
ATOM 7568 O O . PHE B 1 131 ? -4.336 12.289 34.438 1 88.5 131 PHE B O 1
ATOM 7575 N N . ARG B 1 132 ? -3.131 12.039 36.281 1 90.25 132 ARG B N 1
ATOM 7576 C CA . ARG B 1 132 ? -2.459 10.836 35.781 1 90.25 132 ARG B CA 1
ATOM 7577 C C . ARG B 1 132 ? -3.385 9.633 35.844 1 90.25 132 ARG B C 1
ATOM 7579 O O . ARG B 1 132 ? -3.393 8.797 34.938 1 90.25 132 ARG B O 1
ATOM 7586 N N . GLN B 1 133 ? -4.102 9.578 36.906 1 89.88 133 GLN B N 1
ATOM 7587 C CA . GLN B 1 133 ? -4.984 8.445 37.125 1 89.88 133 GLN B CA 1
ATOM 7588 C C . GLN B 1 133 ? -5.984 8.281 36 1 89.88 133 GLN B C 1
ATOM 7590 O O . GLN B 1 133 ? -6.309 7.164 35.594 1 89.88 133 GLN B O 1
ATOM 7595 N N . TYR B 1 134 ? -6.457 9.398 35.438 1 89.94 134 TYR B N 1
ATOM 7596 C CA . TYR B 1 134 ? -7.496 9.344 34.406 1 89.94 134 TYR B CA 1
ATOM 7597 C C . TYR B 1 134 ? -6.918 9.617 33.031 1 89.94 134 TYR B C 1
ATOM 7599 O O . TYR B 1 134 ? -7.656 9.734 32.062 1 89.94 134 TYR B O 1
ATOM 7607 N N . SER B 1 135 ? -5.625 9.727 32.906 1 91.5 135 SER B N 1
ATOM 7608 C CA . SER B 1 135 ? -4.973 9.992 31.641 1 91.5 135 SER B CA 1
ATOM 7609 C C . SER B 1 135 ? -5.645 11.148 30.906 1 91.5 135 SER B C 1
ATOM 7611 O O . SER B 1 135 ? -6.035 11.016 29.75 1 91.5 135 SER B O 1
ATOM 7613 N N . ILE B 1 136 ? -5.703 12.25 31.594 1 92.88 136 ILE B N 1
ATOM 7614 C CA . ILE B 1 136 ? -6.391 13.43 31.078 1 92.88 136 ILE B CA 1
ATOM 7615 C C . ILE B 1 136 ? -5.613 14 29.891 1 92.88 136 ILE B C 1
ATOM 7617 O O . ILE B 1 136 ? -4.387 14.102 29.938 1 92.88 136 ILE B O 1
ATOM 7621 N N . SER B 1 137 ? -6.352 14.344 28.859 1 91.81 137 SER B N 1
ATOM 7622 C CA . SER B 1 137 ? -5.73 14.883 27.656 1 91.81 137 SER B CA 1
ATOM 7623 C C . SER B 1 137 ? -5.82 16.406 27.609 1 91.81 137 SER B C 1
ATOM 7625 O O . SER B 1 137 ? -4.879 17.078 27.188 1 91.81 137 SER B O 1
ATOM 7627 N N . GLN B 1 138 ? -6.973 16.969 27.984 1 94 138 GLN B N 1
ATOM 7628 C CA . GLN B 1 138 ? -7.203 18.406 27.984 1 94 138 GLN B CA 1
ATOM 7629 C C . GLN B 1 138 ? -8.055 18.828 29.188 1 94 138 GLN B C 1
ATOM 7631 O O . GLN B 1 138 ? -8.719 18 29.797 1 94 138 GLN B O 1
ATOM 7636 N N . TYR B 1 139 ? -7.953 20.078 29.547 1 96.38 139 TYR B N 1
ATOM 7637 C CA . TYR B 1 139 ? -8.758 20.656 30.609 1 96.38 139 TYR B CA 1
ATOM 7638 C C . TYR B 1 139 ? -9.18 22.078 30.281 1 96.38 139 TYR B C 1
ATOM 7640 O O . TYR B 1 139 ? -8.516 22.766 29.5 1 96.38 139 TYR B O 1
ATOM 7648 N N . SER B 1 140 ? -10.273 22.547 30.859 1 97.19 140 SER B N 1
ATOM 7649 C CA . SER B 1 140 ? -10.719 23.922 30.766 1 97.19 140 SER B CA 1
ATOM 7650 C C . SER B 1 140 ? -11.508 24.344 32 1 97.19 140 SER B C 1
ATOM 7652 O O . SER B 1 140 ? -12.227 23.531 32.594 1 97.19 140 SER B O 1
ATOM 7654 N N . LEU B 1 141 ? -11.32 25.531 32.375 1 97.75 141 LEU B N 1
ATOM 7655 C CA . LEU B 1 141 ? -11.984 26.078 33.562 1 97.75 141 LEU B CA 1
ATOM 7656 C C . LEU B 1 141 ? -13.258 26.812 33.156 1 97.75 141 LEU B C 1
ATOM 7658 O O . LEU B 1 141 ? -13.258 27.609 32.219 1 97.75 141 LEU B O 1
ATOM 7662 N N . SER B 1 142 ? -14.367 26.531 33.969 1 98.06 142 SER B N 1
ATOM 7663 C CA . SER B 1 142 ? -15.633 27.219 33.688 1 98.06 142 SER B CA 1
ATOM 7664 C C . SER B 1 142 ? -15.539 28.703 34.031 1 98.06 142 SER B C 1
ATOM 7666 O O . SER B 1 142 ? -14.711 29.109 34.844 1 98.06 142 SER B O 1
ATOM 7668 N N . ALA B 1 143 ? -16.453 29.516 33.438 1 96.81 143 ALA B N 1
ATOM 7669 C CA . ALA B 1 143 ? -16.406 30.969 33.594 1 96.81 143 ALA B CA 1
ATOM 7670 C C . ALA B 1 143 ? -16.609 31.359 35.062 1 96.81 143 ALA B C 1
ATOM 7672 O O . ALA B 1 143 ? -16.047 32.344 35.531 1 96.81 143 ALA B O 1
ATOM 7673 N N . ASP B 1 144 ? -17.375 30.641 35.812 1 96.81 144 ASP B N 1
ATOM 7674 C CA . ASP B 1 144 ? -17.641 30.953 37.188 1 96.81 144 ASP B CA 1
ATOM 7675 C C . ASP B 1 144 ? -16.578 30.328 38.125 1 96.81 144 ASP B C 1
ATOM 7677 O O . ASP B 1 144 ? -16.688 30.422 39.344 1 96.81 144 ASP B O 1
ATOM 7681 N N . ARG B 1 145 ? -15.617 29.594 37.594 1 96.62 145 ARG B N 1
ATOM 7682 C CA . ARG B 1 145 ? -14.461 29.016 38.281 1 96.62 145 ARG B CA 1
ATOM 7683 C C . ARG B 1 145 ? -14.883 27.922 39.25 1 96.62 145 ARG B C 1
ATOM 7685 O O . ARG B 1 145 ? -14.18 27.641 40.219 1 96.62 145 ARG B O 1
ATOM 7692 N N . GLN B 1 146 ? -16.016 27.281 38.938 1 97.12 146 GLN B N 1
ATOM 7693 C CA . GLN B 1 146 ? -16.5 26.25 39.812 1 97.12 146 GLN B CA 1
ATOM 7694 C C . GLN B 1 146 ? -16.078 24.859 39.344 1 97.12 146 GLN B C 1
ATOM 7696 O O . GLN B 1 146 ? -15.961 23.938 40.156 1 97.12 146 GLN B O 1
ATOM 7701 N N . TYR B 1 147 ? -15.906 24.766 38.062 1 97.56 147 TYR B N 1
ATOM 7702 C CA . TYR B 1 147 ? -15.688 23.422 37.531 1 97.56 147 TYR B CA 1
ATOM 7703 C C . TYR B 1 147 ? -14.5 23.406 36.594 1 97.56 147 TYR B C 1
ATOM 7705 O O . TYR B 1 147 ? -14.219 24.406 35.938 1 97.56 147 TYR B O 1
ATOM 7713 N N . LEU B 1 148 ? -13.82 22.25 36.562 1 97.62 148 LEU B N 1
ATOM 7714 C CA . LEU B 1 148 ? -12.93 21.891 35.469 1 97.62 148 LEU B CA 1
ATOM 7715 C C . LEU B 1 148 ? -13.57 20.828 34.562 1 97.62 148 LEU B C 1
ATOM 7717 O O . LEU B 1 148 ? -14.156 19.859 35.062 1 97.62 148 LEU B O 1
ATOM 7721 N N . LEU B 1 149 ? -13.617 21.062 33.281 1 97.81 149 LEU B N 1
ATOM 7722 C CA . LEU B 1 149 ? -13.969 20.062 32.281 1 97.81 149 LEU B CA 1
ATOM 7723 C C . LEU B 1 149 ? -12.727 19.328 31.797 1 97.81 149 LEU B C 1
ATOM 7725 O O . LEU B 1 149 ? -11.789 19.953 31.297 1 97.81 149 LEU B O 1
ATOM 7729 N N . LEU B 1 150 ? -12.703 17.969 31.984 1 97.19 150 LEU B N 1
ATOM 7730 C CA . LEU B 1 150 ? -11.539 17.156 31.656 1 97.19 150 LEU B CA 1
ATOM 7731 C C . LEU B 1 150 ? -11.883 16.125 30.578 1 97.19 150 LEU B C 1
ATOM 7733 O O . LEU B 1 150 ? -12.945 15.5 30.641 1 97.19 150 LEU B O 1
ATOM 7737 N N . SER B 1 151 ? -11.062 16 29.594 1 96.56 151 SER B N 1
ATOM 7738 C CA . SER B 1 151 ? -11.273 14.969 28.594 1 96.56 151 SER B CA 1
ATOM 7739 C C . SER B 1 151 ? -10.336 13.789 28.797 1 96.56 151 SER B C 1
ATOM 7741 O O . SER B 1 151 ? -9.18 13.969 29.203 1 96.56 151 SER B O 1
ATOM 7743 N N . HIS B 1 152 ? -10.844 12.578 28.594 1 95.56 152 HIS B N 1
ATOM 7744 C CA . HIS B 1 152 ? -10.062 11.344 28.656 1 95.56 152 HIS B CA 1
ATOM 7745 C C . HIS B 1 152 ? -10.578 10.312 27.672 1 95.56 152 HIS B C 1
ATOM 7747 O O . HIS B 1 152 ? -11.586 10.539 26.984 1 95.56 152 HIS B O 1
ATOM 7753 N N . LYS B 1 153 ? -9.844 9.195 27.391 1 95.5 153 LYS B N 1
ATOM 7754 C CA . LYS B 1 153 ? -10.156 8.188 26.391 1 95.5 153 LYS B CA 1
ATOM 7755 C C . LYS B 1 153 ? -10.18 8.797 24.984 1 95.5 153 LYS B C 1
ATOM 7757 O O . LYS B 1 153 ? -11.148 8.633 24.25 1 95.5 153 LYS B O 1
ATOM 7762 N N . TYR B 1 154 ? -9.125 9.422 24.672 1 93.88 154 TYR B N 1
ATOM 7763 C CA . TYR B 1 154 ? -8.938 10.195 23.453 1 93.88 154 TYR B CA 1
ATOM 7764 C C . TYR B 1 154 ? -8.883 9.289 22.234 1 93.88 154 TYR B C 1
ATOM 7766 O O . TYR B 1 154 ? -8.141 8.305 22.219 1 93.88 154 TYR B O 1
ATOM 7774 N N . GLU B 1 155 ? -9.781 9.562 21.234 1 94.69 155 GLU B N 1
ATOM 7775 C CA . GLU B 1 155 ? -9.734 8.906 19.922 1 94.69 155 GLU B CA 1
ATOM 7776 C C . GLU B 1 155 ? -9.648 9.93 18.797 1 94.69 155 GLU B C 1
ATOM 7778 O O . GLU B 1 155 ? -10.625 10.625 18.516 1 94.69 155 GLU B O 1
ATOM 7783 N N . ARG B 1 156 ? -8.578 9.922 18.109 1 93.5 156 ARG B N 1
ATOM 7784 C CA . ARG B 1 156 ? -8.344 10.875 17.047 1 93.5 156 ARG B CA 1
ATOM 7785 C C . ARG B 1 156 ? -9.25 10.602 15.852 1 93.5 156 ARG B C 1
ATOM 7787 O O . ARG B 1 156 ? -9.469 9.445 15.484 1 93.5 156 ARG B O 1
ATOM 7794 N N . ILE B 1 157 ? -9.82 11.586 15.211 1 93.69 157 ILE B N 1
ATOM 7795 C CA . ILE B 1 157 ? -10.578 11.469 13.977 1 93.69 157 ILE B CA 1
ATOM 7796 C C . ILE B 1 157 ? -9.773 12.062 12.82 1 93.69 157 ILE B C 1
ATOM 7798 O O . ILE B 1 157 ? -9.273 11.32 11.969 1 93.69 157 ILE B O 1
ATOM 7802 N N . PHE B 1 158 ? -9.609 13.398 12.797 1 93.44 158 PHE B N 1
ATOM 7803 C CA . PHE B 1 158 ? -8.727 14.086 11.859 1 93.44 158 PHE B CA 1
ATOM 7804 C C . PHE B 1 158 ? -7.551 14.719 12.602 1 93.44 158 PHE B C 1
ATOM 7806 O O . PHE B 1 158 ? -7.098 14.203 13.617 1 93.44 158 PHE B O 1
ATOM 7813 N N . ARG B 1 159 ? -6.996 15.812 12.062 1 93.69 159 ARG B N 1
ATOM 7814 C CA . ARG B 1 159 ? -5.84 16.469 12.648 1 93.69 159 ARG B CA 1
ATOM 7815 C C . ARG B 1 159 ? -6.199 17.109 13.984 1 93.69 159 ARG B C 1
ATOM 7817 O O . ARG B 1 159 ? -5.426 17.047 14.945 1 93.69 159 ARG B O 1
ATOM 7824 N N . TYR B 1 160 ? -7.406 17.734 14.086 1 95.69 160 TYR B N 1
ATOM 7825 C CA . TYR B 1 160 ? -7.797 18.5 15.266 1 95.69 160 TYR B CA 1
ATOM 7826 C C . TYR B 1 160 ? -8.977 17.844 15.977 1 95.69 160 TYR B C 1
ATOM 7828 O O . TYR B 1 160 ? -9.062 17.875 17.203 1 95.69 160 TYR B O 1
ATOM 7836 N N . THR B 1 161 ? -9.844 17.219 15.227 1 96.25 161 THR B N 1
ATOM 7837 C CA . THR B 1 161 ? -11.047 16.641 15.82 1 96.25 161 THR B CA 1
ATOM 7838 C C . THR B 1 161 ? -10.734 15.297 16.484 1 96.25 161 THR B C 1
ATOM 7840 O O . THR B 1 161 ? -9.852 14.562 16.031 1 96.25 161 THR B O 1
ATOM 7843 N N . TYR B 1 162 ? -11.438 15 17.484 1 96.38 162 TYR B N 1
ATOM 7844 C CA . TYR B 1 162 ? -11.328 13.75 18.234 1 96.38 162 TYR B CA 1
ATOM 7845 C C . TYR B 1 162 ? -12.641 13.43 18.953 1 96.38 162 TYR B C 1
ATOM 7847 O O . TYR B 1 162 ? -13.539 14.273 19.016 1 96.38 162 TYR B O 1
ATOM 7855 N N . LYS B 1 163 ? -12.758 12.242 19.438 1 97.69 163 LYS B N 1
ATOM 7856 C CA . LYS B 1 163 ? -13.773 11.836 20.406 1 97.69 163 LYS B CA 1
ATOM 7857 C C . LYS B 1 163 ? -13.156 11.594 21.781 1 97.69 163 LYS B C 1
ATOM 7859 O O . LYS B 1 163 ? -11.992 11.195 21.875 1 97.69 163 LYS B O 1
ATOM 7864 N N . ALA B 1 164 ? -13.883 11.914 22.75 1 97.94 164 ALA B N 1
ATOM 7865 C CA . ALA B 1 164 ? -13.414 11.703 24.125 1 97.94 164 ALA B CA 1
ATOM 7866 C C . ALA B 1 164 ? -14.578 11.602 25.094 1 97.94 164 ALA B C 1
ATOM 7868 O O . ALA B 1 164 ? -15.695 12.016 24.781 1 97.94 164 ALA B O 1
ATOM 7869 N N . ALA B 1 165 ? -14.273 10.93 26.203 1 97.75 165 ALA B N 1
ATOM 7870 C CA . ALA B 1 165 ? -15.156 11.047 27.359 1 97.75 165 ALA B CA 1
ATOM 7871 C C . ALA B 1 165 ? -14.781 12.258 28.219 1 97.75 165 ALA B C 1
ATOM 7873 O O . ALA B 1 165 ? -13.633 12.703 28.188 1 97.75 165 ALA B O 1
ATOM 7874 N N . PHE B 1 166 ? -15.773 12.742 28.922 1 97.94 166 PHE B N 1
ATOM 7875 C CA . PHE B 1 166 ? -15.508 13.977 29.656 1 97.94 166 PHE B CA 1
ATOM 7876 C C . PHE B 1 166 ? -15.867 13.805 31.125 1 97.94 166 PHE B C 1
ATOM 7878 O O . PHE B 1 166 ? -16.859 13.141 31.453 1 97.94 166 PHE B O 1
ATOM 7885 N N . LEU B 1 167 ? -15.07 14.375 31.984 1 97.12 167 LEU B N 1
ATOM 7886 C CA . LEU B 1 167 ? -15.266 14.43 33.438 1 97.12 167 LEU B CA 1
ATOM 7887 C C . LEU B 1 167 ? -15.477 15.867 33.875 1 97.12 167 LEU B C 1
ATOM 7889 O O . LEU B 1 167 ? -15.008 16.812 33.25 1 97.12 167 LEU B O 1
ATOM 7893 N N . LEU B 1 168 ? -16.188 15.93 34.969 1 96.81 168 LEU B N 1
ATOM 7894 C CA . LEU B 1 168 ? -16.438 17.203 35.625 1 96.81 168 LEU B CA 1
ATOM 7895 C C . LEU B 1 168 ? -15.836 17.219 37.031 1 96.81 168 LEU B C 1
ATOM 7897 O O . LEU B 1 168 ? -16.188 16.375 37.875 1 96.81 168 LEU B O 1
ATOM 7901 N N . TYR B 1 169 ? -14.938 18.094 37.219 1 96.75 169 TYR B N 1
ATOM 7902 C CA . TYR B 1 169 ? -14.312 18.25 38.531 1 96.75 169 TYR B CA 1
ATOM 7903 C C . TYR B 1 169 ? -14.844 19.484 39.219 1 96.75 169 TYR B C 1
ATOM 7905 O O . TYR B 1 169 ? -14.617 20.609 38.781 1 96.75 169 TYR B O 1
ATOM 7913 N N . ASN B 1 170 ? -15.508 19.328 40.312 1 96.38 170 ASN B N 1
ATOM 7914 C CA . ASN B 1 170 ? -15.945 20.438 41.156 1 96.38 170 ASN B CA 1
ATOM 7915 C C . ASN B 1 170 ? -14.82 20.906 42.062 1 96.38 170 ASN B C 1
ATOM 7917 O O . ASN B 1 170 ? -14.391 20.172 42.938 1 96.38 170 ASN B O 1
ATOM 7921 N N . ILE B 1 171 ? -14.438 22.094 41.938 1 95.75 171 ILE B N 1
ATOM 7922 C CA . ILE B 1 171 ? -13.242 22.594 42.594 1 95.75 171 ILE B CA 1
ATOM 7923 C C . ILE B 1 171 ? -13.516 22.781 44.062 1 95.75 171 ILE B C 1
ATOM 7925 O O . ILE B 1 171 ? -12.68 22.438 44.906 1 95.75 171 ILE B O 1
ATOM 7929 N N . THR B 1 172 ? -14.633 23.281 44.438 1 93.75 172 THR B N 1
ATOM 7930 C CA . THR B 1 172 ? -14.969 23.594 45.812 1 93.75 172 THR B CA 1
ATOM 7931 C C . THR B 1 172 ? -15.039 22.328 46.656 1 93.75 172 THR B C 1
ATOM 7933 O O . THR B 1 172 ? -14.508 22.281 47.781 1 93.75 172 THR B O 1
ATOM 7936 N N . ASN B 1 173 ? -15.617 21.359 46.125 1 92.38 173 ASN B N 1
ATOM 7937 C CA . ASN B 1 173 ? -15.828 20.156 46.938 1 92.38 173 ASN B CA 1
ATOM 7938 C C . ASN B 1 173 ? -14.812 19.078 46.562 1 92.38 173 ASN B C 1
ATOM 7940 O O . ASN B 1 173 ? -14.867 17.969 47.125 1 92.38 173 ASN B O 1
ATOM 7944 N N . ASP B 1 174 ? -13.969 19.344 45.688 1 91.81 174 ASP B N 1
ATOM 7945 C CA . ASP B 1 174 ? -12.938 18.391 45.281 1 91.81 174 ASP B CA 1
ATOM 7946 C C . ASP B 1 174 ? -13.547 17.062 44.844 1 91.81 174 ASP B C 1
ATOM 7948 O O . ASP B 1 174 ? -13.156 16 45.344 1 91.81 174 ASP B O 1
ATOM 7952 N N . TYR B 1 175 ? -14.508 17.156 43.969 1 93.5 175 TYR B N 1
ATOM 7953 C CA . TYR B 1 175 ? -15.266 15.984 43.531 1 93.5 175 TYR B CA 1
ATOM 7954 C C . TYR B 1 175 ? -15.203 15.82 42.031 1 93.5 175 TYR B C 1
ATOM 7956 O O . TYR B 1 175 ? -15.453 16.781 41.281 1 93.5 175 TYR B O 1
ATOM 7964 N N . LEU B 1 176 ? -14.781 14.617 41.625 1 95 176 LEU B N 1
ATOM 7965 C CA . LEU B 1 176 ? -14.672 14.281 40.219 1 95 176 LEU B CA 1
ATOM 7966 C C . LEU B 1 176 ? -15.781 13.312 39.812 1 95 176 LEU B C 1
ATOM 7968 O O . LEU B 1 176 ? -16.016 12.305 40.469 1 95 176 LEU B O 1
ATOM 7972 N N . ALA B 1 177 ? -16.562 13.641 38.781 1 95.19 177 ALA B N 1
ATOM 7973 C CA . ALA B 1 177 ? -17.625 12.797 38.219 1 95.19 177 ALA B CA 1
ATOM 7974 C C . ALA B 1 177 ? -17.656 12.852 36.719 1 95.19 177 ALA B C 1
ATOM 7976 O O . ALA B 1 177 ? -17.125 13.797 36.094 1 95.19 177 ALA B O 1
ATOM 7977 N N . PRO B 1 178 ? -18.266 11.812 36.094 1 96.31 178 PRO B N 1
ATOM 7978 C CA . PRO B 1 178 ? -18.5 11.93 34.656 1 96.31 178 PRO B CA 1
ATOM 7979 C C . PRO B 1 178 ? -19.438 13.086 34.281 1 96.31 178 PRO B C 1
ATOM 7981 O O . PRO B 1 178 ? -20.359 13.375 35.031 1 96.31 178 PRO B O 1
ATOM 7984 N N . LEU B 1 179 ? -19.188 13.758 33.125 1 96.75 179 LEU B N 1
ATOM 7985 C CA . LEU B 1 179 ? -20.062 14.82 32.656 1 96.75 179 LEU B CA 1
ATOM 7986 C C . LEU B 1 179 ? -21.516 14.328 32.594 1 96.75 179 LEU B C 1
ATOM 7988 O O . LEU B 1 179 ? -22.438 15.055 32.938 1 96.75 179 LEU B O 1
ATOM 7992 N N . PHE B 1 180 ? -21.641 13.102 32.094 1 96.31 180 PHE B N 1
ATOM 7993 C CA . PHE B 1 180 ? -22.922 12.414 32.062 1 96.31 180 PHE B CA 1
ATOM 7994 C C . PHE B 1 180 ? -22.891 11.156 32.938 1 96.31 180 PHE B C 1
ATOM 7996 O O . PHE B 1 180 ? -22.562 10.078 32.438 1 96.31 180 PHE B O 1
ATOM 8003 N N . PRO B 1 181 ? -23.406 11.188 34.125 1 94.5 181 PRO B N 1
ATOM 8004 C CA . PRO B 1 181 ? -23.281 10.086 35.062 1 94.5 181 PRO B CA 1
ATOM 8005 C C . PRO B 1 181 ? -24 8.82 34.594 1 94.5 181 PRO B C 1
ATOM 8007 O O . PRO B 1 181 ? -23.578 7.711 34.938 1 94.5 181 PRO B O 1
ATOM 8010 N N . LYS B 1 182 ? -25.047 8.922 33.875 1 94.62 182 LYS B N 1
ATOM 8011 C CA . LYS B 1 182 ? -25.812 7.77 33.406 1 94.62 182 LYS B CA 1
ATOM 8012 C C . LYS B 1 182 ? -25.078 7.039 32.281 1 94.62 182 LYS B C 1
ATOM 8014 O O . LYS B 1 182 ? -25.328 5.855 32.062 1 94.62 182 LYS B O 1
ATOM 8019 N N . THR B 1 183 ? -24.219 7.785 31.578 1 95.88 183 THR B N 1
ATOM 8020 C CA . THR B 1 183 ? -23.422 7.234 30.484 1 95.88 183 THR B CA 1
ATOM 8021 C C . THR B 1 183 ? -21.969 7.699 30.578 1 95.88 183 THR B C 1
ATOM 8023 O O . THR B 1 183 ? -21.484 8.383 29.672 1 95.88 183 THR B O 1
ATOM 8026 N N . PRO B 1 184 ? -21.328 7.176 31.562 1 94.19 184 PRO B N 1
ATOM 8027 C CA . PRO B 1 184 ? -19.984 7.691 31.844 1 94.19 184 PRO B CA 1
ATOM 8028 C C . PRO B 1 184 ? -19 7.414 30.719 1 94.19 184 PRO B C 1
ATOM 8030 O O . PRO B 1 184 ? -17.984 8.109 30.578 1 94.19 184 PRO B O 1
ATOM 8033 N N . GLU B 1 185 ? -19.312 6.473 29.922 1 94 185 GLU B N 1
ATOM 8034 C CA . GLU B 1 185 ? -18.375 6.09 28.859 1 94 185 GLU B CA 1
ATOM 8035 C C . GLU B 1 185 ? -18.734 6.758 27.531 1 94 185 GLU B C 1
ATOM 8037 O O . GLU B 1 185 ? -18.094 6.508 26.516 1 94 185 GLU B O 1
ATOM 8042 N N . LEU B 1 186 ? -19.672 7.598 27.609 1 96.88 186 LEU B N 1
ATOM 8043 C CA . LEU B 1 186 ? -20.125 8.25 26.375 1 96.88 186 LEU B CA 1
ATOM 8044 C C . LEU B 1 186 ? -19.016 9.117 25.781 1 96.88 186 LEU B C 1
ATOM 8046 O O . LEU B 1 186 ? -18.453 9.961 26.469 1 96.88 186 LEU B O 1
ATOM 8050 N N . LEU B 1 187 ? -18.625 8.906 24.516 1 98 187 LEU B N 1
ATOM 8051 C CA . LEU B 1 187 ? -17.625 9.703 23.812 1 98 187 LEU B CA 1
ATOM 8052 C C . LEU B 1 187 ? -18.281 10.852 23.047 1 98 187 LEU B C 1
ATOM 8054 O O . LEU B 1 187 ? -19.234 10.641 22.297 1 98 187 LEU B O 1
ATOM 8058 N N . LEU B 1 188 ? -17.828 12 23.312 1 98.44 188 LEU B N 1
ATOM 8059 C CA . LEU B 1 188 ? -18.297 13.188 22.609 1 98.44 188 LEU B CA 1
ATOM 8060 C C . LEU B 1 188 ? -17.266 13.641 21.562 1 98.44 188 LEU B C 1
ATOM 8062 O O . LEU B 1 188 ? -16.078 13.383 21.719 1 98.44 188 LEU B O 1
ATOM 8066 N N . GLN B 1 189 ? -17.812 14.258 20.531 1 98.38 189 GLN B N 1
ATOM 8067 C CA . GLN B 1 189 ? -16.938 14.797 19.484 1 98.38 189 GLN B CA 1
ATOM 8068 C C . GLN B 1 189 ? -16.406 16.172 19.875 1 98.38 189 GLN B C 1
ATOM 8070 O O . GLN B 1 189 ? -15.414 16.641 19.328 1 98.38 189 GLN B O 1
ATOM 8075 N N . TYR B 1 190 ? -17.078 16.828 20.781 1 98.38 190 TYR B N 1
ATOM 8076 C CA . TYR B 1 190 ? -16.672 18.156 21.266 1 98.38 190 TYR B CA 1
ATOM 8077 C C . TYR B 1 190 ? -17.438 18.516 22.547 1 98.38 190 TYR B C 1
ATOM 8079 O O . TYR B 1 190 ? -18.594 18.156 22.703 1 98.38 190 TYR B O 1
ATOM 8087 N N . ALA B 1 191 ? -16.812 19.172 23.453 1 98.56 191 ALA B N 1
ATOM 8088 C CA . ALA B 1 191 ? -17.453 19.766 24.625 1 98.56 191 ALA B CA 1
ATOM 8089 C C . ALA B 1 191 ? -16.656 20.969 25.125 1 98.56 191 ALA B C 1
ATOM 8091 O O . ALA B 1 191 ? -15.43 20.906 25.25 1 98.56 191 ALA B O 1
ATOM 8092 N N . ALA B 1 192 ? -17.375 22.078 25.406 1 98.12 192 ALA B N 1
ATOM 8093 C CA . ALA B 1 192 ? -16.688 23.281 25.875 1 98.12 192 ALA B CA 1
ATOM 8094 C C . ALA B 1 192 ? -17.641 24.188 26.656 1 98.12 192 ALA B C 1
ATOM 8096 O O . ALA B 1 192 ? -18.844 24.156 26.453 1 98.12 192 ALA B O 1
ATOM 8097 N N . TRP B 1 193 ? -17.094 25 27.516 1 98.25 193 TRP B N 1
ATOM 8098 C CA . TRP B 1 193 ? -17.844 25.953 28.328 1 98.25 193 TRP B CA 1
ATOM 8099 C C . TRP B 1 193 ? -18.344 27.109 27.484 1 98.25 193 TRP B C 1
ATOM 8101 O O . TRP B 1 193 ? -17.703 27.484 26.5 1 98.25 193 TRP B O 1
ATOM 8111 N N . GLY B 1 194 ? -19.5 27.641 27.875 1 97.69 194 GLY B N 1
ATOM 8112 C CA . GLY B 1 194 ? -19.906 28.953 27.422 1 97.69 194 GLY B CA 1
ATOM 8113 C C . GLY B 1 194 ? -19.281 30.078 28.219 1 97.69 194 GLY B C 1
ATOM 8114 O O . GLY B 1 194 ? -18.531 29.844 29.156 1 97.69 194 GLY B O 1
ATOM 8115 N N . PRO B 1 195 ? -19.625 31.328 27.859 1 96.69 195 PRO B N 1
ATOM 8116 C CA . PRO B 1 195 ? -18.969 32.469 28.484 1 96.69 195 PRO B CA 1
ATOM 8117 C C . PRO B 1 195 ? -19.578 32.875 29.812 1 96.69 195 PRO B C 1
ATOM 8119 O O . PRO B 1 195 ? -19.031 33.688 30.547 1 96.69 195 PRO B O 1
ATOM 8122 N N . THR B 1 196 ? -20.734 32.25 30.203 1 96.25 196 THR B N 1
ATOM 8123 C CA . THR B 1 196 ? -21.422 32.625 31.438 1 96.25 196 THR B CA 1
ATOM 8124 C C . THR B 1 196 ? -21.656 31.406 32.312 1 96.25 196 THR B C 1
ATOM 8126 O O . THR B 1 196 ? -22.188 30.391 31.844 1 96.25 196 THR B O 1
ATOM 8129 N N . GLY B 1 197 ? -21.25 31.609 33.5 1 96.88 197 GLY B N 1
ATOM 8130 C CA . GLY B 1 197 ? -21.469 30.5 34.438 1 96.88 197 GLY B CA 1
ATOM 8131 C C . GLY B 1 197 ? -20.781 29.219 34 1 96.88 197 GLY B C 1
ATOM 8132 O O . GLY B 1 197 ? -19.578 29.219 33.688 1 96.88 197 GLY B O 1
ATOM 8133 N N . ASN B 1 198 ? -21.656 28.188 34.156 1 97.81 198 ASN B N 1
ATOM 8134 C CA . ASN B 1 198 ? -21.156 26.906 33.688 1 97.81 198 ASN B CA 1
ATOM 8135 C C . ASN B 1 198 ? -22.016 26.328 32.594 1 97.81 198 ASN B C 1
ATOM 8137 O O . ASN B 1 198 ? -22.328 25.141 32.594 1 97.81 198 ASN B O 1
ATOM 8141 N N . GLN B 1 199 ? -22.5 27.234 31.703 1 97.06 199 GLN B N 1
ATOM 8142 C CA . GLN B 1 199 ? -23.188 26.75 30.5 1 97.06 199 GLN B CA 1
ATOM 8143 C C . GLN B 1 199 ? -22.234 25.953 29.609 1 97.06 199 GLN B C 1
ATOM 8145 O O . GLN B 1 199 ? -21.031 26.172 29.625 1 97.06 199 GLN B O 1
ATOM 8150 N N . LEU B 1 200 ? -22.797 25.047 28.891 1 98 200 LEU B N 1
ATOM 8151 C CA . LEU B 1 200 ? -21.984 24.078 28.156 1 98 200 LEU B CA 1
ATOM 8152 C C . LEU B 1 200 ? -22.625 23.75 26.812 1 98 200 LEU B C 1
ATOM 8154 O O . LEU B 1 200 ? -23.844 23.688 26.688 1 98 200 LEU B O 1
ATOM 8158 N N . VAL B 1 201 ? -21.766 23.594 25.828 1 98.5 201 VAL B N 1
ATOM 8159 C CA . VAL B 1 201 ? -22.172 23.062 24.531 1 98.5 201 VAL B CA 1
ATOM 8160 C C . VAL B 1 201 ? -21.391 21.781 24.219 1 98.5 201 VAL B C 1
ATOM 8162 O O . VAL B 1 201 ? -20.234 21.656 24.625 1 98.5 201 VAL B O 1
ATOM 8165 N N . TYR B 1 202 ? -21.984 20.859 23.625 1 98.62 202 TYR B N 1
ATOM 8166 C CA . TYR B 1 202 ? -21.266 19.672 23.172 1 98.62 202 TYR B CA 1
ATOM 8167 C C . TYR B 1 202 ? -21.844 19.141 21.875 1 98.62 202 TYR B C 1
ATOM 8169 O O . TYR B 1 202 ? -22.922 19.578 21.438 1 98.62 202 TYR B O 1
ATOM 8177 N N . VAL B 1 203 ? -21.109 18.344 21.188 1 98.81 203 VAL B N 1
ATOM 8178 C CA . VAL B 1 203 ? -21.531 17.719 19.938 1 98.81 203 VAL B CA 1
ATOM 8179 C C . VAL B 1 203 ? -21.5 16.188 20.094 1 98.81 203 VAL B C 1
ATOM 8181 O O . VAL B 1 203 ? -20.516 15.625 20.547 1 98.81 203 VAL B O 1
ATOM 8184 N N . LEU B 1 204 ? -22.594 15.617 19.766 1 98.38 204 LEU B N 1
ATOM 8185 C CA . LEU B 1 204 ? -22.781 14.172 19.781 1 98.38 204 LEU B CA 1
ATOM 8186 C C . LEU B 1 204 ? -23.438 13.695 18.484 1 98.38 204 LEU B C 1
ATOM 8188 O O . LEU B 1 204 ? -24.469 14.234 18.078 1 98.38 204 LEU B O 1
ATOM 8192 N N . ASP B 1 205 ? -22.781 12.758 17.828 1 97.75 205 ASP B N 1
ATOM 8193 C CA . ASP B 1 205 ? -23.297 12.195 16.578 1 97.75 205 ASP B CA 1
ATOM 8194 C C . ASP B 1 205 ? -23.547 13.281 15.539 1 97.75 205 ASP B C 1
ATOM 8196 O O . ASP B 1 205 ? -24.578 13.281 14.859 1 97.75 205 ASP B O 1
ATOM 8200 N N . ASN B 1 206 ? -22.703 14.242 15.531 1 98.44 206 ASN B N 1
ATOM 8201 C CA . ASN B 1 206 ? -22.703 15.352 14.586 1 98.44 206 ASN B CA 1
ATOM 8202 C C . ASN B 1 206 ? -23.844 16.328 14.852 1 98.44 206 ASN B C 1
ATOM 8204 O O . ASN B 1 206 ? -24.219 17.109 13.977 1 98.44 206 ASN B O 1
ATOM 8208 N N . ASP B 1 207 ? -24.406 16.297 15.992 1 98.75 207 ASP B N 1
ATOM 8209 C CA . ASP B 1 207 ? -25.438 17.25 16.359 1 98.75 207 ASP B CA 1
ATOM 8210 C C . ASP B 1 207 ? -25.016 18.078 17.578 1 98.75 207 ASP B C 1
ATOM 8212 O O . ASP B 1 207 ? -24.312 17.578 18.453 1 98.75 207 ASP B O 1
ATOM 8216 N N . VAL B 1 208 ? -25.531 19.312 17.609 1 98.75 208 VAL B N 1
ATOM 8217 C CA . VAL B 1 208 ? -25.141 20.266 18.641 1 98.75 208 VAL B CA 1
ATOM 8218 C C . VAL B 1 208 ? -26.141 20.234 19.781 1 98.75 208 VAL B C 1
ATOM 8220 O O . VAL B 1 208 ? -27.359 20.266 19.547 1 98.75 208 VAL B O 1
ATOM 8223 N N . TYR B 1 209 ? -25.672 20.141 20.984 1 98.5 209 TYR B N 1
ATOM 8224 C CA . TYR B 1 209 ? -26.469 20.188 22.203 1 98.5 209 TYR B CA 1
ATOM 8225 C C . TYR B 1 209 ? -26.031 21.344 23.094 1 98.5 209 TYR B C 1
ATOM 8227 O O . TYR B 1 209 ? -24.844 21.719 23.109 1 98.5 209 TYR B O 1
ATOM 8235 N N . TYR B 1 210 ? -27.031 21.891 23.828 1 98.19 210 TYR B N 1
ATOM 8236 C CA . TYR B 1 210 ? -26.781 23.016 24.734 1 98.19 210 TYR B CA 1
ATOM 8237 C C . TYR B 1 210 ? -27.312 22.719 26.125 1 98.19 210 TYR B C 1
ATOM 8239 O O . TYR B 1 210 ? -28.391 22.109 26.281 1 98.19 210 TYR B O 1
ATOM 8247 N N . MET B 1 211 ? -26.484 23.078 27.094 1 97.81 211 MET B N 1
ATOM 8248 C CA . MET B 1 211 ? -26.906 23.047 28.5 1 97.81 211 MET B CA 1
ATOM 8249 C C . MET B 1 211 ? -26.703 24.422 29.156 1 97.81 211 MET B C 1
ATOM 8251 O O . MET B 1 211 ? -25.609 24.969 29.109 1 97.81 211 MET B O 1
ATOM 8255 N N . SER B 1 212 ? -27.719 24.859 29.812 1 96.75 212 SER B N 1
ATOM 8256 C CA . SER B 1 212 ? -27.609 26.156 30.469 1 96.75 212 SER B CA 1
ATOM 8257 C C . SER B 1 212 ? -26.688 26.094 31.672 1 96.75 212 SER B C 1
ATOM 8259 O O . SER B 1 212 ? -26.141 27.109 32.094 1 96.75 212 SER B O 1
ATOM 8261 N N . ASP B 1 213 ? -26.578 25.031 32.25 1 96.44 213 ASP B N 1
ATOM 8262 C CA . ASP B 1 213 ? -25.625 24.688 33.281 1 96.44 213 ASP B CA 1
ATOM 8263 C C . ASP B 1 213 ? -25.375 23.172 33.312 1 96.44 213 ASP B C 1
ATOM 8265 O O . ASP B 1 213 ? -26.062 22.422 32.625 1 96.44 213 ASP B O 1
ATOM 8269 N N . VAL B 1 214 ? -24.453 22.766 34.125 1 95.75 214 VAL B N 1
ATOM 8270 C CA . VAL B 1 214 ? -23.969 21.391 34.062 1 95.75 214 VAL B CA 1
ATOM 8271 C C . VAL B 1 214 ? -25.078 20.453 34.562 1 95.75 214 VAL B C 1
ATOM 8273 O O . VAL B 1 214 ? -25.062 19.266 34.219 1 95.75 214 VAL B O 1
ATOM 8276 N N . ASN B 1 215 ? -26.031 20.953 35.219 1 93.88 215 ASN B N 1
ATOM 8277 C CA . ASN B 1 215 ? -27.094 20.109 35.75 1 93.88 215 ASN B CA 1
ATOM 8278 C C . ASN B 1 215 ? -28.359 20.219 34.938 1 93.88 215 ASN B C 1
ATOM 8280 O O . ASN B 1 215 ? -29.344 19.5 35.156 1 93.88 215 ASN B O 1
ATOM 8284 N N . ALA B 1 216 ? -28.375 21.047 33.938 1 95.69 216 ALA B N 1
ATOM 8285 C CA . ALA B 1 216 ? -29.562 21.25 33.125 1 95.69 216 ALA B CA 1
ATOM 8286 C C . ALA B 1 216 ? -29.75 20.094 32.156 1 95.69 216 ALA B C 1
ATOM 8288 O O . ALA B 1 216 ? -28.797 19.391 31.812 1 95.69 216 ALA B O 1
ATOM 8289 N N . LYS B 1 217 ? -31 19.906 31.766 1 94.81 217 LYS B N 1
ATOM 8290 C CA . LYS B 1 217 ? -31.281 18.953 30.688 1 94.81 217 LYS B CA 1
ATOM 8291 C C . LYS B 1 217 ? -30.734 19.469 29.359 1 94.81 217 LYS B C 1
ATOM 8293 O O . LYS B 1 217 ? -30.953 20.625 29 1 94.81 217 LYS B O 1
ATOM 8298 N N . PRO B 1 218 ? -30.094 18.609 28.688 1 96.25 218 PRO B N 1
ATOM 8299 C CA . PRO B 1 218 ? -29.547 19.016 27.391 1 96.25 218 PRO B CA 1
ATOM 8300 C C . PRO B 1 218 ? -30.641 19.375 26.375 1 96.25 218 PRO B C 1
ATOM 8302 O O . PRO B 1 218 ? -31.625 18.656 26.25 1 96.25 218 PRO B O 1
ATOM 8305 N N . ARG B 1 219 ? -30.469 20.406 25.703 1 96.62 219 ARG B N 1
ATOM 8306 C CA . ARG B 1 219 ? -31.312 20.812 24.578 1 96.62 219 ARG B CA 1
ATOM 8307 C C . ARG B 1 219 ? -30.625 20.531 23.25 1 96.62 219 ARG B C 1
ATOM 8309 O O . ARG B 1 219 ? -29.531 21.062 22.984 1 96.62 219 ARG B O 1
ATOM 8316 N N . GLN B 1 220 ? -31.25 19.734 22.422 1 97.25 220 GLN B N 1
ATOM 8317 C CA . GLN B 1 220 ? -30.703 19.453 21.109 1 97.25 220 GLN B CA 1
ATOM 8318 C C . GLN B 1 220 ? -31.016 20.594 20.125 1 97.25 220 GLN B C 1
ATOM 8320 O O . GLN B 1 220 ? -32.188 20.922 19.891 1 97.25 220 GLN B O 1
ATOM 8325 N N . LEU B 1 221 ? -30.016 21.203 19.578 1 97.75 221 LEU B N 1
ATOM 8326 C CA . LEU B 1 221 ? -30.188 22.344 18.703 1 97.75 221 LEU B CA 1
ATOM 8327 C C . LEU B 1 221 ? -30.312 21.906 17.25 1 97.75 221 LEU B C 1
ATOM 8329 O O . LEU B 1 221 ? -30.969 22.578 16.453 1 97.75 221 LEU B O 1
ATOM 8333 N N . THR B 1 222 ? -29.562 20.859 16.844 1 98.19 222 THR B N 1
ATOM 8334 C CA . THR B 1 222 ? -29.609 20.359 15.477 1 98.19 222 THR B CA 1
ATOM 8335 C C . THR B 1 222 ? -30 18.891 15.461 1 98.19 222 THR B C 1
ATOM 8337 O O . THR B 1 222 ? -29.75 18.156 16.438 1 98.19 222 THR B O 1
ATOM 8340 N N . LYS B 1 223 ? -30.578 18.359 14.281 1 97.69 223 LYS B N 1
ATOM 8341 C CA . LYS B 1 223 ? -31.016 16.969 14.148 1 97.69 223 LYS B CA 1
ATOM 8342 C C . LYS B 1 223 ? -30.609 16.391 12.797 1 97.69 223 LYS B C 1
ATOM 8344 O O . LYS B 1 223 ? -31.031 15.289 12.438 1 97.69 223 LYS B O 1
ATOM 8349 N N . THR B 1 224 ? -29.828 17.078 12.109 1 98.12 224 THR B N 1
ATOM 8350 C CA . THR B 1 224 ? -29.516 16.703 10.734 1 98.12 224 THR B CA 1
ATOM 8351 C C . THR B 1 224 ? -28.188 15.953 10.664 1 98.12 224 THR B C 1
ATOM 8353 O O . THR B 1 224 ? -27.75 15.57 9.578 1 98.12 224 THR B O 1
ATOM 8356 N N . GLY B 1 225 ? -27.531 15.742 11.773 1 98.5 225 GLY B N 1
ATOM 8357 C CA . GLY B 1 225 ? -26.219 15.109 11.773 1 98.5 225 GLY B CA 1
ATOM 8358 C C . GLY B 1 225 ? -26.219 13.734 11.141 1 98.5 225 GLY B C 1
ATOM 8359 O O . GLY B 1 225 ? -27.125 12.938 11.367 1 98.5 225 GLY B O 1
ATOM 8360 N N . VAL B 1 226 ? -25.312 13.555 10.211 1 98.06 226 VAL B N 1
ATOM 8361 C CA . VAL B 1 226 ? -25.047 12.25 9.617 1 98.06 226 VAL B CA 1
ATOM 8362 C C . VAL B 1 226 ? -23.562 11.938 9.703 1 98.06 226 VAL B C 1
ATOM 8364 O O . VAL B 1 226 ? -22.734 12.688 9.18 1 98.06 226 VAL B O 1
ATOM 8367 N N . ASP B 1 227 ? -23.219 10.836 10.32 1 95.5 227 ASP B N 1
ATOM 8368 C CA . ASP B 1 227 ? -21.828 10.453 10.539 1 95.5 227 ASP B CA 1
ATOM 8369 C C . ASP B 1 227 ? -21.062 10.422 9.227 1 95.5 227 ASP B C 1
ATOM 8371 O O . ASP B 1 227 ? -21.5 9.82 8.25 1 95.5 227 ASP B O 1
ATOM 8375 N N . GLY B 1 228 ? -20 11.148 9.227 1 95.25 228 GLY B N 1
ATOM 8376 C CA . GLY B 1 228 ? -19.094 11.156 8.094 1 95.25 228 GLY B CA 1
ATOM 8377 C C . GLY B 1 228 ? -19.609 11.984 6.922 1 95.25 228 GLY B C 1
ATOM 8378 O O . GLY B 1 228 ? -18.922 12.102 5.898 1 95.25 228 GLY B O 1
ATOM 8379 N N . ILE B 1 229 ? -20.812 12.648 7.004 1 97.69 229 ILE B N 1
ATOM 8380 C CA . ILE B 1 229 ? -21.391 13.281 5.832 1 97.69 229 ILE B CA 1
ATOM 8381 C C . ILE B 1 229 ? -21.828 14.703 6.18 1 97.69 229 ILE B C 1
ATOM 8383 O O . ILE B 1 229 ? -21.469 15.664 5.496 1 97.69 229 ILE B O 1
ATOM 8387 N N . ILE B 1 230 ? -22.641 14.82 7.281 1 98.69 230 ILE B N 1
ATOM 8388 C CA . ILE B 1 230 ? -23.141 16.125 7.691 1 98.69 230 ILE B CA 1
ATOM 8389 C C . ILE B 1 230 ? -22.641 16.453 9.094 1 98.69 230 ILE B C 1
ATOM 8391 O O . ILE B 1 230 ? -22.922 15.719 10.047 1 98.69 230 ILE B O 1
ATOM 8395 N N . PHE B 1 231 ? -21.969 17.516 9.258 1 98.75 231 PHE B N 1
ATOM 8396 C CA . PHE B 1 231 ? -21.344 17.938 10.508 1 98.75 231 PHE B CA 1
ATOM 8397 C C . PHE B 1 231 ? -21.938 19.25 11.008 1 98.75 231 PHE B C 1
ATOM 8399 O O . PHE B 1 231 ? -21.938 20.25 10.289 1 98.75 231 PHE B O 1
ATOM 8406 N N . ASN B 1 232 ? -22.438 19.281 12.234 1 98.81 232 ASN B N 1
ATOM 8407 C CA . ASN B 1 232 ? -22.906 20.5 12.867 1 98.81 232 ASN B CA 1
ATOM 8408 C C . ASN B 1 232 ? -22.016 20.906 14.047 1 98.81 232 ASN B C 1
ATOM 8410 O O . ASN B 1 232 ? -21.812 20.109 14.969 1 98.81 232 ASN B O 1
ATOM 8414 N N . GLY B 1 233 ? -21.5 22.047 13.977 1 98.81 233 GLY B N 1
ATOM 8415 C CA . GLY B 1 233 ? -20.719 22.578 15.086 1 98.81 233 GLY B CA 1
ATOM 8416 C C . GLY B 1 233 ? -19.297 22.062 15.117 1 98.81 233 GLY B C 1
ATOM 8417 O O . GLY B 1 233 ? -18.484 22.516 15.922 1 98.81 233 GLY B O 1
ATOM 8418 N N . ILE B 1 234 ? -19.016 21.078 14.352 1 98.69 234 ILE B N 1
ATOM 8419 C CA . ILE B 1 234 ? -17.656 20.578 14.148 1 98.69 234 ILE B CA 1
ATOM 8420 C C . ILE B 1 234 ? -17.344 20.547 12.656 1 98.69 234 ILE B C 1
ATOM 8422 O O . ILE B 1 234 ? -18.234 20.375 11.828 1 98.69 234 ILE B O 1
ATOM 8426 N N . PRO B 1 235 ? -16.109 20.703 12.328 1 98.38 235 PRO B N 1
ATOM 8427 C CA . PRO B 1 235 ? -15.766 20.797 10.906 1 98.38 235 PRO B CA 1
ATOM 8428 C C . PRO B 1 235 ? -15.641 19.422 10.242 1 98.38 235 PRO B C 1
ATOM 8430 O O . PRO B 1 235 ? -15.406 18.422 10.922 1 98.38 235 PRO B O 1
ATOM 8433 N N . ASP B 1 236 ? -15.93 19.406 8.906 1 98.25 236 ASP B N 1
ATOM 8434 C CA . ASP B 1 236 ? -15.484 18.266 8.094 1 98.25 236 ASP B CA 1
ATOM 8435 C C . ASP B 1 236 ? -13.969 18.312 7.883 1 98.25 236 ASP B C 1
ATOM 8437 O O . ASP B 1 236 ? -13.273 19.125 8.5 1 98.25 236 ASP B O 1
ATOM 8441 N N . TRP B 1 237 ? -13.461 17.359 7.098 1 97.75 237 TRP B N 1
ATOM 8442 C CA . TRP B 1 237 ? -12.016 17.234 6.977 1 97.75 237 TRP B CA 1
ATOM 8443 C C . TRP B 1 237 ? -11.398 18.469 6.355 1 97.75 237 TRP B C 1
ATOM 8445 O O . TRP B 1 237 ? -10.43 19.031 6.883 1 97.75 237 TRP B O 1
ATOM 8455 N N . VAL B 1 238 ? -11.891 18.984 5.238 1 97.94 238 VAL B N 1
ATOM 8456 C CA . VAL B 1 238 ? -11.203 20.016 4.484 1 97.94 238 VAL B CA 1
ATOM 8457 C C . VAL B 1 238 ? -11.258 21.344 5.25 1 97.94 238 VAL B C 1
ATOM 8459 O O . VAL B 1 238 ? -10.305 22.125 5.219 1 97.94 238 VAL B O 1
ATOM 8462 N N . TYR B 1 239 ? -12.367 21.656 5.93 1 97.75 239 TYR B N 1
ATOM 8463 C CA . TYR B 1 239 ? -12.445 22.891 6.707 1 97.75 239 TYR B CA 1
ATOM 8464 C C . TYR B 1 239 ? -11.523 22.828 7.922 1 97.75 239 TYR B C 1
ATOM 8466 O O . TYR B 1 239 ? -10.922 23.828 8.305 1 97.75 239 TYR B O 1
ATOM 8474 N N . GLU B 1 240 ? -11.492 21.719 8.508 1 97 240 GLU B N 1
ATOM 8475 C CA . GLU B 1 240 ? -10.57 21.594 9.633 1 97 240 GLU B CA 1
ATOM 8476 C C . GLU B 1 240 ? -9.117 21.734 9.18 1 97 240 GLU B C 1
ATOM 8478 O O . GLU B 1 240 ? -8.32 22.406 9.828 1 97 240 GLU B O 1
ATOM 8483 N N . GLU B 1 241 ? -8.797 21.125 8.094 1 96.31 241 GLU B N 1
ATOM 8484 C CA . GLU B 1 241 ? -7.418 21 7.625 1 96.31 241 GLU B CA 1
ATOM 8485 C C . GLU B 1 241 ? -6.918 22.312 7.031 1 96.31 241 GLU B C 1
ATOM 8487 O O . GLU B 1 241 ? -5.781 22.719 7.277 1 96.31 241 GLU B O 1
ATOM 8492 N N . GLU B 1 242 ? -7.801 23 6.312 1 96.5 242 GLU B N 1
ATOM 8493 C CA . GLU B 1 242 ? -7.281 24.062 5.453 1 96.5 242 GLU B CA 1
ATOM 8494 C C . GLU B 1 242 ? -7.809 25.422 5.887 1 96.5 242 GLU B C 1
ATOM 8496 O O . GLU B 1 242 ? -7.238 26.453 5.531 1 96.5 242 GLU B O 1
ATOM 8501 N N . ILE B 1 243 ? -8.859 25.438 6.684 1 96.44 243 ILE B N 1
ATOM 8502 C CA . ILE B 1 243 ? -9.5 26.75 6.832 1 96.44 243 ILE B CA 1
ATOM 8503 C C . ILE B 1 243 ? -9.57 27.125 8.312 1 96.44 243 ILE B C 1
ATOM 8505 O O . ILE B 1 243 ? -8.945 28.094 8.742 1 96.44 243 ILE B O 1
ATOM 8509 N N . LEU B 1 244 ? -10.172 26.234 9.094 1 96.12 244 LEU B N 1
ATOM 8510 C CA . LEU B 1 244 ? -10.461 26.625 10.469 1 96.12 244 LEU B CA 1
ATOM 8511 C C . LEU B 1 244 ? -9.32 26.219 11.398 1 96.12 244 LEU B C 1
ATOM 8513 O O . LEU B 1 244 ? -9.125 26.844 12.445 1 96.12 244 LEU B O 1
ATOM 8517 N N . SER B 1 245 ? -8.656 25.125 11.078 1 95.31 245 SER B N 1
ATOM 8518 C CA . SER B 1 245 ? -7.535 24.641 11.883 1 95.31 245 SER B CA 1
ATOM 8519 C C . SER B 1 245 ? -7.93 24.484 13.344 1 95.31 245 SER B C 1
ATOM 8521 O O . SER B 1 245 ? -7.195 24.906 14.242 1 95.31 245 SER B O 1
ATOM 8523 N N . THR B 1 246 ? -9.039 24.016 13.594 1 96 246 THR B N 1
ATOM 8524 C CA . THR B 1 246 ? -9.578 23.734 14.922 1 96 246 THR B CA 1
ATOM 8525 C C . THR B 1 246 ? -10.594 22.609 14.875 1 96 246 THR B C 1
ATOM 8527 O O . THR B 1 246 ? -10.977 22.156 13.789 1 96 246 THR B O 1
ATOM 8530 N N . ASN B 1 247 ? -11.016 22.125 16.047 1 97.62 247 ASN B N 1
ATOM 8531 C CA . ASN B 1 247 ? -11.891 20.969 16.109 1 97.62 247 ASN B CA 1
ATOM 8532 C C . ASN B 1 247 ? -13.352 21.359 16.281 1 97.62 247 ASN B C 1
ATOM 8534 O O . ASN B 1 247 ? -14.195 20.531 16.609 1 97.62 247 ASN B O 1
ATOM 8538 N N . ASN B 1 248 ? -13.633 22.641 16.141 1 98.19 248 ASN B N 1
ATOM 8539 C CA . ASN B 1 248 ? -15.008 23.094 16.297 1 98.19 248 ASN B CA 1
ATOM 8540 C C . ASN B 1 248 ? -15.336 24.234 15.344 1 98.19 248 ASN B C 1
ATOM 8542 O O . ASN B 1 248 ? -14.43 24.859 14.789 1 98.19 248 ASN B O 1
ATOM 8546 N N . ALA B 1 249 ? -16.547 24.422 15.117 1 98.62 249 ALA B N 1
ATOM 8547 C CA . ALA B 1 249 ? -17.109 25.547 14.359 1 98.62 249 ALA B CA 1
ATOM 8548 C C . ALA B 1 249 ? -18.281 26.172 15.094 1 98.62 249 ALA B C 1
ATOM 8550 O O . ALA B 1 249 ? -19.375 26.312 14.531 1 98.62 249 ALA B O 1
ATOM 8551 N N . LEU B 1 250 ? -18 26.578 16.328 1 98.62 250 LEU B N 1
ATOM 8552 C CA . LEU B 1 250 ? -18.969 27.188 17.234 1 98.62 250 LEU B CA 1
ATOM 8553 C C . LEU B 1 250 ? -18.438 28.516 17.766 1 98.62 250 LEU B C 1
ATOM 8555 O O . LEU B 1 250 ? -17.25 28.641 18.094 1 98.62 250 LEU B O 1
ATOM 8559 N N . TRP B 1 251 ? -19.391 29.531 17.875 1 98.12 251 TRP B N 1
ATOM 8560 C CA . TRP B 1 251 ? -19 30.844 18.359 1 98.12 251 TRP B CA 1
ATOM 8561 C C . TRP B 1 251 ? -20.078 31.438 19.25 1 98.12 251 TRP B C 1
ATOM 8563 O O . TRP B 1 251 ? -21.203 31.688 18.812 1 98.12 251 TRP B O 1
ATOM 8573 N N . TRP B 1 252 ? -19.688 31.797 20.5 1 97.75 252 TRP B N 1
ATOM 8574 C CA . TRP B 1 252 ? -20.625 32.312 21.516 1 97.75 252 TRP B CA 1
ATOM 8575 C C . TRP B 1 252 ? -20.734 33.812 21.422 1 97.75 252 TRP B C 1
ATOM 8577 O O . TRP B 1 252 ? -19.734 34.531 21.203 1 97.75 252 TRP B O 1
ATOM 8587 N N . SER B 1 253 ? -22.016 34.281 21.578 1 97.06 253 SER B N 1
ATOM 8588 C CA . SER B 1 253 ? -22.141 35.688 21.859 1 97.06 253 SER B CA 1
ATOM 8589 C C . SER B 1 253 ? -21.531 36.031 23.219 1 97.06 253 SER B C 1
ATOM 8591 O O . SER B 1 253 ? -21.438 35.188 24.109 1 97.06 253 SER B O 1
ATOM 8593 N N . LYS B 1 254 ? -21.156 37.312 23.422 1 94 254 LYS B N 1
ATOM 8594 C CA . LYS B 1 254 ? -20.453 37.719 24.625 1 94 254 LYS B CA 1
ATOM 8595 C C . LYS B 1 254 ? -21.297 37.469 25.875 1 94 254 LYS B C 1
ATOM 8597 O O . LYS B 1 254 ? -20.781 37.094 26.922 1 94 254 LYS B O 1
ATOM 8602 N N . ASP B 1 255 ? -22.594 37.656 25.75 1 95.69 255 ASP B N 1
ATOM 8603 C CA . ASP B 1 255 ? -23.484 37.531 26.906 1 95.69 255 ASP B CA 1
ATOM 8604 C C . ASP B 1 255 ? -23.969 36.062 27.062 1 95.69 255 ASP B C 1
ATOM 8606 O O . ASP B 1 255 ? -24.734 35.781 27.984 1 95.69 255 ASP B O 1
ATOM 8610 N N . GLY B 1 256 ? -23.609 35.219 26.156 1 96.94 256 GLY B N 1
ATOM 8611 C CA . GLY B 1 256 ? -23.938 33.781 26.281 1 96.94 256 GLY B CA 1
ATOM 8612 C C . GLY B 1 256 ? -25.375 33.469 25.906 1 96.94 256 GLY B C 1
ATOM 8613 O O . GLY B 1 256 ? -25.828 32.344 26.109 1 96.94 256 GLY B O 1
ATOM 8614 N N . LYS B 1 257 ? -26.047 34.344 25.312 1 97 257 LYS B N 1
ATOM 8615 C CA . LYS B 1 257 ? -27.469 34.156 25.031 1 97 257 LYS B CA 1
ATOM 8616 C C . LYS B 1 257 ? -27.672 33.625 23.625 1 97 257 LYS B C 1
ATOM 8618 O O . LYS B 1 257 ? -28.766 33.125 23.297 1 97 257 LYS B O 1
ATOM 8623 N N . LYS B 1 258 ? -26.672 33.75 22.781 1 97.38 258 LYS B N 1
ATOM 8624 C CA . LYS B 1 258 ? -26.75 33.25 21.422 1 97.38 258 LYS B CA 1
ATOM 8625 C C . LYS B 1 258 ? -25.531 32.406 21.062 1 97.38 258 LYS B C 1
ATOM 8627 O O . LYS B 1 258 ? -24.438 32.625 21.609 1 97.38 258 LYS B O 1
ATOM 8632 N N . LEU B 1 259 ? -25.75 31.422 20.234 1 98 259 LEU B N 1
ATOM 8633 C CA . LEU B 1 259 ? -24.688 30.562 19.719 1 98 259 LEU B CA 1
ATOM 8634 C C . LEU B 1 259 ? -24.734 30.469 18.203 1 98 259 LEU B C 1
ATOM 8636 O O . LEU B 1 259 ? -25.766 30.141 17.625 1 98 259 LEU B O 1
ATOM 8640 N N . CYS B 1 260 ? -23.641 30.875 17.594 1 98.56 260 CYS B N 1
ATOM 8641 C CA . CYS B 1 260 ? -23.469 30.688 16.156 1 98.56 260 CYS B CA 1
ATOM 8642 C C . CYS B 1 260 ? -22.688 29.406 15.867 1 98.56 260 CYS B C 1
ATOM 8644 O O . CYS B 1 260 ? -21.766 29.062 16.594 1 98.56 260 CYS B O 1
ATOM 8646 N N . PHE B 1 261 ? -23.094 28.672 14.891 1 98.75 261 PHE B N 1
ATOM 8647 C CA . PHE B 1 261 ? -22.328 27.5 14.477 1 98.75 261 PHE B CA 1
ATOM 8648 C C . PHE B 1 261 ? -22.453 27.266 12.977 1 98.75 261 PHE B C 1
ATOM 8650 O O . PHE B 1 261 ? -23.391 27.766 12.344 1 98.75 261 PHE B O 1
ATOM 8657 N N . ALA B 1 262 ? -21.5 26.547 12.422 1 98.81 262 ALA B N 1
ATOM 8658 C CA . ALA B 1 262 ? -21.531 26.172 11.016 1 98.81 262 ALA B CA 1
ATOM 8659 C C . ALA B 1 262 ? -21.906 24.703 10.836 1 98.81 262 ALA B C 1
ATOM 8661 O O . ALA B 1 262 ? -21.656 23.891 11.727 1 98.81 262 ALA B O 1
ATOM 8662 N N . SER B 1 263 ? -22.578 24.422 9.742 1 98.81 263 SER B N 1
ATOM 8663 C CA . SER B 1 263 ? -22.891 23.062 9.305 1 98.81 263 SER B CA 1
ATOM 8664 C C . SER B 1 263 ? -22.219 22.75 7.965 1 98.81 263 SER B C 1
ATOM 8666 O O . SER B 1 263 ? -22.234 23.578 7.051 1 98.81 263 SER B O 1
ATOM 8668 N N . PHE B 1 264 ? -21.641 21.578 7.859 1 98.81 264 PHE B N 1
ATOM 8669 C CA . PHE B 1 264 ? -20.969 21.141 6.645 1 98.81 264 PHE B CA 1
ATOM 8670 C C . PHE B 1 264 ? -21.641 19.906 6.059 1 98.81 264 PHE B C 1
ATOM 8672 O O . PHE B 1 264 ? -21.969 18.969 6.789 1 98.81 264 PHE B O 1
ATOM 8679 N N . ASN B 1 265 ? -21.891 19.922 4.816 1 98.81 265 ASN B N 1
ATOM 8680 C CA . ASN B 1 265 ? -22.547 18.828 4.09 1 98.81 265 ASN B CA 1
ATOM 8681 C C . ASN B 1 265 ? -21.641 18.281 2.992 1 98.81 265 ASN B C 1
ATOM 8683 O O . ASN B 1 265 ? -21.5 18.891 1.937 1 98.81 265 ASN B O 1
ATOM 8687 N N . ASP B 1 266 ? -21.156 17.078 3.221 1 98.62 266 ASP B N 1
ATOM 8688 C CA . ASP B 1 266 ? -20.219 16.453 2.305 1 98.62 266 ASP B CA 1
ATOM 8689 C C . ASP B 1 266 ? -20.906 15.453 1.388 1 98.62 266 ASP B C 1
ATOM 8691 O O . ASP B 1 266 ? -20.25 14.617 0.761 1 98.62 266 ASP B O 1
ATOM 8695 N N . THR B 1 267 ? -22.156 15.469 1.236 1 98.31 267 THR B N 1
ATOM 8696 C CA . THR B 1 267 ? -22.938 14.508 0.461 1 98.31 267 THR B CA 1
ATOM 8697 C C . THR B 1 267 ? -22.375 14.367 -0.95 1 98.31 267 THR B C 1
ATOM 8699 O O . THR B 1 267 ? -22.266 13.258 -1.478 1 98.31 267 THR B O 1
ATOM 8702 N N . ASP B 1 268 ? -21.953 15.484 -1.541 1 98.19 268 ASP B N 1
ATOM 8703 C CA . ASP B 1 268 ? -21.562 15.477 -2.947 1 98.19 268 ASP B CA 1
ATOM 8704 C C . ASP B 1 268 ? -20.047 15.453 -3.1 1 98.19 268 ASP B C 1
ATOM 8706 O O . ASP B 1 268 ? -19.531 15.562 -4.211 1 98.19 268 ASP B O 1
ATOM 8710 N N . VAL B 1 269 ? -19.312 15.375 -2.018 1 98.44 269 VAL B N 1
ATOM 8711 C CA . VAL B 1 269 ? -17.859 15.305 -2.061 1 98.44 269 VAL B CA 1
ATOM 8712 C C . VAL B 1 269 ? -17.422 13.883 -2.398 1 98.44 269 VAL B C 1
ATOM 8714 O O . VAL B 1 269 ? -17.953 12.914 -1.861 1 98.44 269 VAL B O 1
ATOM 8717 N N . ASP B 1 270 ? -16.422 13.758 -3.299 1 97.69 270 ASP B N 1
ATOM 8718 C CA . ASP B 1 270 ? -15.906 12.453 -3.695 1 97.69 270 ASP B CA 1
ATOM 8719 C C . ASP B 1 270 ? -15.25 11.742 -2.518 1 97.69 270 ASP B C 1
ATOM 8721 O O . ASP B 1 270 ? -14.836 12.383 -1.551 1 97.69 270 ASP B O 1
ATOM 8725 N N . ILE B 1 271 ? -15.242 10.406 -2.643 1 96.38 271 ILE B N 1
ATOM 8726 C CA . ILE B 1 271 ? -14.82 9.562 -1.524 1 96.38 271 ILE B CA 1
ATOM 8727 C C . ILE B 1 271 ? -13.461 8.938 -1.833 1 96.38 271 ILE B C 1
ATOM 8729 O O . ILE B 1 271 ? -13.234 8.445 -2.941 1 96.38 271 ILE B O 1
ATOM 8733 N N . LEU B 1 272 ? -12.555 9.039 -0.926 1 95.62 272 LEU B N 1
ATOM 8734 C CA . LEU B 1 272 ? -11.297 8.305 -0.921 1 95.62 272 LEU B CA 1
ATOM 8735 C C . LEU B 1 272 ? -11.328 7.18 0.11 1 95.62 272 LEU B C 1
ATOM 8737 O O . LEU B 1 272 ? -11.695 7.402 1.266 1 95.62 272 LEU B O 1
ATOM 8741 N N . GLN B 1 273 ? -11 5.965 -0.29 1 95.06 273 GLN B N 1
ATOM 8742 C CA . GLN B 1 273 ? -10.992 4.812 0.606 1 95.06 273 GLN B CA 1
ATOM 8743 C C . GLN B 1 273 ? -9.617 4.137 0.621 1 95.06 273 GLN B C 1
ATOM 8745 O O . GLN B 1 273 ? -8.945 4.062 -0.41 1 95.06 273 GLN B O 1
ATOM 8750 N N . TYR B 1 274 ? -9.117 3.707 1.755 1 94.5 274 TYR B N 1
ATOM 8751 C CA . TYR B 1 274 ? -7.852 2.998 1.892 1 94.5 274 TYR B CA 1
ATOM 8752 C C . TYR B 1 274 ? -7.918 1.979 3.021 1 94.5 274 TYR B C 1
ATOM 8754 O O . TYR B 1 274 ? -8.695 2.135 3.963 1 94.5 274 TYR B O 1
ATOM 8762 N N . PRO B 1 275 ? -7.172 0.941 2.973 1 95.94 275 PRO B N 1
ATOM 8763 C CA . PRO B 1 275 ? -7.199 -0.093 4.012 1 95.94 275 PRO B CA 1
ATOM 8764 C C . PRO B 1 275 ? -6.441 0.316 5.27 1 95.94 275 PRO B C 1
ATOM 8766 O O . PRO B 1 275 ? -5.418 0.998 5.188 1 95.94 275 PRO B O 1
ATOM 8769 N N . HIS B 1 276 ? -6.945 -0.037 6.367 1 97.06 276 HIS B N 1
ATOM 8770 C CA . HIS B 1 276 ? -6.262 -0.063 7.656 1 97.06 276 HIS B CA 1
ATOM 8771 C C . HIS B 1 276 ? -5.973 -1.493 8.102 1 97.06 276 HIS B C 1
ATOM 8773 O O . HIS B 1 276 ? -6.898 -2.275 8.328 1 97.06 276 HIS B O 1
ATOM 8779 N N . TYR B 1 277 ? -4.734 -1.875 8.273 1 97.94 277 TYR B N 1
ATOM 8780 C CA . TYR B 1 277 ? -4.324 -3.268 8.406 1 97.94 277 TYR B CA 1
ATOM 8781 C C . TYR B 1 277 ? -4.438 -3.73 9.859 1 97.94 277 TYR B C 1
ATOM 8783 O O . TYR B 1 277 ? -4.668 -4.914 10.125 1 97.94 277 TYR B O 1
ATOM 8791 N N . GLY B 1 278 ? -4.262 -2.881 10.812 1 97.25 278 GLY B N 1
ATOM 8792 C CA . GLY B 1 278 ? -4.406 -3.246 12.211 1 97.25 278 GLY B CA 1
ATOM 8793 C C . GLY B 1 278 ? -3.203 -3.988 12.766 1 97.25 278 GLY B C 1
ATOM 8794 O O . GLY B 1 278 ? -2.098 -3.871 12.234 1 97.25 278 GLY B O 1
ATOM 8795 N N . SER B 1 279 ? -3.363 -4.715 13.875 1 96.75 279 SER B N 1
ATOM 8796 C CA . SER B 1 279 ? -2.266 -5.367 14.586 1 96.75 279 SER B CA 1
ATOM 8797 C C . SER B 1 279 ? -1.958 -6.734 13.984 1 96.75 279 SER B C 1
ATOM 8799 O O . SER B 1 279 ? -2.873 -7.492 13.648 1 96.75 279 SER B O 1
ATOM 8801 N N . TYR B 1 280 ? -0.678 -7.082 13.852 1 96.56 280 TYR B N 1
ATOM 8802 C CA . TYR B 1 280 ? -0.27 -8.391 13.367 1 96.56 280 TYR B CA 1
ATOM 8803 C C . TYR B 1 280 ? -0.236 -9.414 14.5 1 96.56 280 TYR B C 1
ATOM 8805 O O . TYR B 1 280 ? -0.049 -10.609 14.266 1 96.56 280 TYR B O 1
ATOM 8813 N N . ASN B 1 281 ? -0.47 -8.969 15.758 1 94.5 281 ASN B N 1
ATOM 8814 C CA . ASN B 1 281 ? -0.442 -9.852 16.922 1 94.5 281 ASN B CA 1
ATOM 8815 C C . ASN B 1 281 ? -1.838 -10.367 17.266 1 94.5 281 ASN B C 1
ATOM 8817 O O . ASN B 1 281 ? -1.991 -11.203 18.156 1 94.5 281 ASN B O 1
ATOM 8821 N N . ASP B 1 282 ? -2.854 -9.805 16.656 1 93.44 282 ASP B N 1
ATOM 8822 C CA . ASP B 1 282 ? -4.23 -10.227 16.891 1 93.44 282 ASP B CA 1
ATOM 8823 C C . ASP B 1 282 ? -4.645 -11.32 15.898 1 93.44 282 ASP B C 1
ATOM 8825 O O . ASP B 1 282 ? -4.875 -11.039 14.719 1 93.44 282 ASP B O 1
ATOM 8829 N N . VAL B 1 283 ? -4.824 -12.508 16.359 1 91.12 283 VAL B N 1
ATOM 8830 C CA . VAL B 1 283 ? -5.113 -13.664 15.516 1 91.12 283 VAL B CA 1
ATOM 8831 C C . VAL B 1 283 ? -6.48 -13.5 14.859 1 91.12 283 VAL B C 1
ATOM 8833 O O . VAL B 1 283 ? -6.789 -14.18 13.875 1 91.12 283 VAL B O 1
ATOM 8836 N N . ASN B 1 284 ? -7.297 -12.578 15.375 1 92.88 284 ASN B N 1
ATOM 8837 C CA . ASN B 1 284 ? -8.633 -12.367 14.82 1 92.88 284 ASN B CA 1
ATOM 8838 C C . ASN B 1 284 ? -8.633 -11.266 13.758 1 92.88 284 ASN B C 1
ATOM 8840 O O . ASN B 1 284 ? -9.617 -11.094 13.039 1 92.88 284 ASN B O 1
ATOM 8844 N N . ASN B 1 285 ? -7.586 -10.5 13.688 1 95.62 285 ASN B N 1
ATOM 8845 C CA . ASN B 1 285 ? -7.426 -9.477 12.664 1 95.62 285 ASN B CA 1
ATOM 8846 C C . ASN B 1 285 ? -6.941 -10.07 11.344 1 95.62 285 ASN B C 1
ATOM 8848 O O . ASN B 1 285 ? -5.754 -9.992 11.023 1 95.62 285 ASN B O 1
ATOM 8852 N N . VAL B 1 286 ? -7.898 -10.57 10.547 1 96.19 286 VAL B N 1
ATOM 8853 C CA . VAL B 1 286 ? -7.422 -11.312 9.383 1 96.19 286 VAL B CA 1
ATOM 8854 C C . VAL B 1 286 ? -7.82 -10.578 8.102 1 96.19 286 VAL B C 1
ATOM 8856 O O . VAL B 1 286 ? -7.293 -10.859 7.023 1 96.19 286 VAL B O 1
ATOM 8859 N N . TYR B 1 287 ? -8.758 -9.625 8.117 1 97.25 287 TYR B N 1
ATOM 8860 C CA . TYR B 1 287 ? -9.094 -8.758 6.992 1 97.25 287 TYR B CA 1
ATOM 8861 C C . TYR B 1 287 ? -8.859 -7.293 7.34 1 97.25 287 TYR B C 1
ATOM 8863 O O . TYR B 1 287 ? -9.273 -6.824 8.398 1 97.25 287 TYR B O 1
ATOM 8871 N N . PRO B 1 288 ? -8.18 -6.484 6.473 1 97 288 PRO B N 1
ATOM 8872 C CA . PRO B 1 288 ? -8.055 -5.051 6.746 1 97 288 PRO B CA 1
ATOM 8873 C C . PRO B 1 288 ? -9.398 -4.336 6.785 1 97 288 PRO B C 1
ATOM 8875 O O . PRO B 1 288 ? -10.336 -4.73 6.086 1 97 288 PRO B O 1
ATOM 8878 N N . GLU B 1 289 ? -9.453 -3.369 7.582 1 95.69 289 GLU B N 1
ATOM 8879 C CA . GLU B 1 289 ? -10.633 -2.518 7.617 1 95.69 289 GLU B CA 1
ATOM 8880 C C . GLU B 1 289 ? -10.547 -1.408 6.574 1 95.69 289 GLU B C 1
ATOM 8882 O O . GLU B 1 289 ? -9.477 -0.861 6.328 1 95.69 289 GLU B O 1
ATOM 8887 N N . LEU B 1 290 ? -11.695 -1.088 5.988 1 94.94 290 LEU B N 1
ATOM 8888 C CA . LEU B 1 290 ? -11.711 -0.023 4.992 1 94.94 290 LEU B CA 1
ATOM 8889 C C . LEU B 1 290 ? -12.047 1.318 5.637 1 94.94 290 LEU B C 1
ATOM 8891 O O . LEU B 1 290 ? -13.078 1.452 6.305 1 94.94 290 LEU B O 1
ATOM 8895 N N . MET B 1 291 ? -11.133 2.256 5.477 1 94.94 291 MET B N 1
ATOM 8896 C CA . MET B 1 291 ? -11.359 3.627 5.926 1 94.94 291 MET B CA 1
ATOM 8897 C C . MET B 1 291 ? -11.906 4.488 4.793 1 94.94 291 MET B C 1
ATOM 8899 O O . MET B 1 291 ? -11.492 4.34 3.641 1 94.94 291 MET B O 1
ATOM 8903 N N . THR B 1 292 ? -12.875 5.348 5.145 1 94.31 292 THR B N 1
ATOM 8904 C CA . THR B 1 292 ? -13.508 6.223 4.164 1 94.31 292 THR B CA 1
ATOM 8905 C C . THR B 1 292 ? -13.297 7.688 4.531 1 94.31 292 THR B C 1
ATOM 8907 O O . THR B 1 292 ? -13.484 8.078 5.684 1 94.31 292 THR B O 1
ATOM 8910 N N . LEU B 1 293 ? -12.891 8.461 3.596 1 95.06 293 LEU B N 1
ATOM 8911 C CA . LEU B 1 293 ? -12.656 9.891 3.785 1 95.06 293 LEU B CA 1
ATOM 8912 C C . LEU B 1 293 ? -13.227 10.695 2.617 1 95.06 293 LEU B C 1
ATOM 8914 O O . LEU B 1 293 ? -12.906 10.422 1.459 1 95.06 293 LEU B O 1
ATOM 8918 N N . ARG B 1 294 ? -14.18 11.594 2.932 1 97.25 294 ARG B N 1
ATOM 8919 C CA . ARG B 1 294 ? -14.594 12.555 1.914 1 97.25 294 ARG B CA 1
ATOM 8920 C C . ARG B 1 294 ? -13.539 13.633 1.721 1 97.25 294 ARG B C 1
ATOM 8922 O O . ARG B 1 294 ? -13.227 14.375 2.654 1 97.25 294 ARG B O 1
ATOM 8929 N N . TYR B 1 295 ? -12.977 13.688 0.566 1 97.75 295 TYR B N 1
ATOM 8930 C CA . TYR B 1 295 ? -11.789 14.484 0.276 1 97.75 295 TYR B CA 1
ATOM 8931 C C . TYR B 1 295 ? -11.922 15.195 -1.064 1 97.75 295 TYR B C 1
ATOM 8933 O O . TYR B 1 295 ? -11.727 14.594 -2.119 1 97.75 295 TYR B O 1
ATOM 8941 N N . PRO B 1 296 ? -12.258 16.484 -1.091 1 98.44 296 PRO B N 1
ATOM 8942 C CA . PRO B 1 296 ? -12.352 17.203 -2.361 1 98.44 296 PRO B CA 1
ATOM 8943 C C . PRO B 1 296 ? -10.992 17.5 -2.977 1 98.44 296 PRO B C 1
ATOM 8945 O O . PRO B 1 296 ? -10.219 18.297 -2.426 1 98.44 296 PRO B O 1
ATOM 8948 N N . LYS B 1 297 ? -10.719 16.938 -4.145 1 98.38 297 LYS B N 1
ATOM 8949 C CA . LYS B 1 297 ? -9.469 17.203 -4.852 1 98.38 297 LYS B CA 1
ATOM 8950 C C . LYS B 1 297 ? -9.617 18.406 -5.789 1 98.38 297 LYS B C 1
ATOM 8952 O O . LYS B 1 297 ? -10.727 18.922 -5.969 1 98.38 297 LYS B O 1
ATOM 8957 N N . ALA B 1 298 ? -8.523 18.906 -6.336 1 98.25 298 ALA B N 1
ATOM 8958 C CA . ALA B 1 298 ? -8.531 20.078 -7.207 1 98.25 298 ALA B CA 1
ATOM 8959 C C . ALA B 1 298 ? -9.523 19.891 -8.352 1 98.25 298 ALA B C 1
ATOM 8961 O O . ALA B 1 298 ? -9.516 18.875 -9.031 1 98.25 298 ALA B O 1
ATOM 8962 N N . GLY B 1 299 ? -10.328 20.844 -8.539 1 97.56 299 GLY B N 1
ATOM 8963 C CA . GLY B 1 299 ? -11.289 20.828 -9.625 1 97.56 299 GLY B CA 1
ATOM 8964 C C . GLY B 1 299 ? -12.562 20.078 -9.297 1 97.56 299 GLY B C 1
ATOM 8965 O O . GLY B 1 299 ? -13.531 20.109 -10.055 1 97.56 299 GLY B O 1
ATOM 8966 N N . LYS B 1 300 ? -12.617 19.375 -8.156 1 97.75 300 LYS B N 1
ATOM 8967 C CA . LYS B 1 300 ? -13.766 18.547 -7.785 1 97.75 300 LYS B CA 1
ATOM 8968 C C . LYS B 1 300 ? -14.672 19.281 -6.809 1 97.75 300 LYS B C 1
ATOM 8970 O O . LYS B 1 300 ? -14.391 20.422 -6.426 1 97.75 300 LYS B O 1
ATOM 8975 N N . THR B 1 301 ? -15.773 18.719 -6.395 1 98.06 301 THR B N 1
ATOM 8976 C CA . THR B 1 301 ? -16.812 19.359 -5.609 1 98.06 301 THR B CA 1
ATOM 8977 C C . THR B 1 301 ? -16.375 19.547 -4.16 1 98.06 301 THR B C 1
ATOM 8979 O O . THR B 1 301 ? -15.898 18.594 -3.527 1 98.06 301 THR B O 1
ATOM 8982 N N . ASN B 1 302 ? -16.484 20.781 -3.67 1 98.38 302 ASN B N 1
ATOM 8983 C CA . ASN B 1 302 ? -16.266 21.094 -2.26 1 98.38 302 ASN B CA 1
ATOM 8984 C C . ASN B 1 302 ? -17.516 20.859 -1.432 1 98.38 302 ASN B C 1
ATOM 8986 O O . ASN B 1 302 ? -18.625 20.766 -1.979 1 98.38 302 ASN B O 1
ATOM 8990 N N . PRO B 1 303 ? -17.359 20.75 -0.101 1 98.19 303 PRO B N 1
ATOM 8991 C CA . PRO B 1 303 ? -18.547 20.656 0.737 1 98.19 303 PRO B CA 1
ATOM 8992 C C . PRO B 1 303 ? -19.406 21.922 0.691 1 98.19 303 PRO B C 1
ATOM 8994 O O . PRO B 1 303 ? -18.875 23.016 0.562 1 98.19 303 PRO B O 1
ATOM 8997 N N . ASN B 1 304 ? -20.703 21.688 0.852 1 97.81 304 ASN B N 1
ATOM 8998 C CA . ASN B 1 304 ? -21.578 22.812 1.13 1 97.81 304 ASN B CA 1
ATOM 8999 C C . ASN B 1 304 ? -21.609 23.141 2.617 1 97.81 304 ASN B C 1
ATOM 9001 O O . ASN B 1 304 ? -21.391 22.266 3.461 1 97.81 304 ASN B O 1
ATOM 9005 N N . PHE B 1 305 ? -21.797 24.406 2.85 1 98.19 305 PHE B N 1
ATOM 9006 C CA . PHE B 1 305 ? -21.875 24.766 4.258 1 98.19 305 PHE B CA 1
ATOM 9007 C C . PHE B 1 305 ? -22.984 25.797 4.488 1 98.19 305 PHE B C 1
ATOM 9009 O O . PHE B 1 305 ? -23.438 26.438 3.541 1 98.19 305 PHE B O 1
ATOM 9016 N N . THR B 1 306 ? -23.453 25.859 5.711 1 98.19 306 THR B N 1
ATOM 9017 C CA . THR B 1 306 ? -24.359 26.891 6.207 1 98.19 306 THR B CA 1
ATOM 9018 C C . THR B 1 306 ? -23.922 27.375 7.586 1 98.19 306 THR B C 1
ATOM 9020 O O . THR B 1 306 ? -23.234 26.656 8.32 1 98.19 306 THR B O 1
ATOM 9023 N N . ILE B 1 307 ? -24.219 28.609 7.84 1 98.62 307 ILE B N 1
ATOM 9024 C CA . ILE B 1 307 ? -23.984 29.203 9.156 1 98.62 307 ILE B CA 1
ATOM 9025 C C . ILE B 1 307 ? -25.312 29.516 9.82 1 98.62 307 ILE B C 1
ATOM 9027 O O . ILE B 1 307 ? -26.219 30.078 9.188 1 98.62 307 ILE B O 1
ATOM 9031 N N . TRP B 1 308 ? -25.406 29.156 11.086 1 98.56 308 TRP B N 1
ATOM 9032 C CA . TRP B 1 308 ? -26.672 29.266 11.82 1 98.56 308 TRP B CA 1
ATOM 9033 C C . TRP B 1 308 ? -26.469 30.031 13.125 1 98.56 308 TRP B C 1
ATOM 9035 O O . TRP B 1 308 ? -25.375 30 13.703 1 98.56 308 TRP B O 1
ATOM 9045 N N . VAL B 1 309 ? -27.562 30.688 13.602 1 98.25 309 VAL B N 1
ATOM 9046 C CA . VAL B 1 309 ? -27.578 31.312 14.922 1 98.25 309 VAL B CA 1
ATOM 9047 C C . VAL B 1 309 ? -28.719 30.734 15.742 1 98.25 309 VAL B C 1
ATOM 9049 O O . VAL B 1 309 ? -29.875 30.703 15.289 1 98.25 309 VAL B O 1
ATOM 9052 N N . ALA B 1 310 ? -28.406 30.266 16.891 1 97.69 310 ALA B N 1
ATOM 9053 C CA . ALA B 1 310 ? -29.406 29.781 17.844 1 97.69 310 ALA B CA 1
ATOM 9054 C C . ALA B 1 310 ? -29.609 30.797 18.969 1 97.69 310 ALA B C 1
ATOM 9056 O O . ALA B 1 310 ? -28.656 31.266 19.578 1 97.69 310 ALA B O 1
ATOM 9057 N N . ASP B 1 311 ? -30.844 31.125 19.188 1 95.62 311 ASP B N 1
ATOM 9058 C CA . ASP B 1 311 ? -31.203 31.859 20.391 1 95.62 311 ASP B CA 1
ATOM 9059 C C . ASP B 1 311 ? -31.391 30.922 21.594 1 95.62 311 ASP B C 1
ATOM 9061 O O . ASP B 1 311 ? -32.312 30.078 21.594 1 95.62 311 ASP B O 1
ATOM 9065 N N . LEU B 1 312 ? -30.672 31.078 22.609 1 96.06 312 LEU B N 1
ATOM 9066 C CA . LEU B 1 312 ? -30.625 30.109 23.703 1 96.06 312 LEU B CA 1
ATOM 9067 C C . LEU B 1 312 ? -31.594 30.469 24.812 1 96.06 312 LEU B C 1
ATOM 9069 O O . LEU B 1 312 ? -31.828 29.688 25.719 1 96.06 312 LEU B O 1
ATOM 9073 N N . THR B 1 313 ? -32.156 31.578 24.703 1 91.38 313 THR B N 1
ATOM 9074 C CA . THR B 1 313 ? -33.094 32.062 25.719 1 91.38 313 THR B CA 1
ATOM 9075 C C . THR B 1 313 ? -34.5 31.578 25.422 1 91.38 313 THR B C 1
ATOM 9077 O O . THR B 1 313 ? -35.375 31.578 26.297 1 91.38 313 THR B O 1
ATOM 9080 N N . ALA B 1 314 ? -34.719 31.297 24.219 1 84 314 ALA B N 1
ATOM 9081 C CA . ALA B 1 314 ? -36.062 30.828 23.812 1 84 314 ALA B CA 1
ATOM 9082 C C . ALA B 1 314 ? -35.969 29.609 22.922 1 84 314 ALA B C 1
ATOM 9084 O O . ALA B 1 314 ? -34.875 29.281 22.422 1 84 314 ALA B O 1
ATOM 9085 N N . THR B 1 315 ? -37.094 28.906 23.031 1 79.94 315 THR B N 1
ATOM 9086 C CA . THR B 1 315 ? -37.156 27.781 22.094 1 79.94 315 THR B CA 1
ATOM 9087 C C . THR B 1 315 ? -37.656 28.25 20.719 1 79.94 315 THR B C 1
ATOM 9089 O O . THR B 1 315 ? -38.875 28.312 20.484 1 79.94 315 THR B O 1
ATOM 9092 N N . LYS B 1 316 ? -36.656 28.797 19.984 1 80.88 316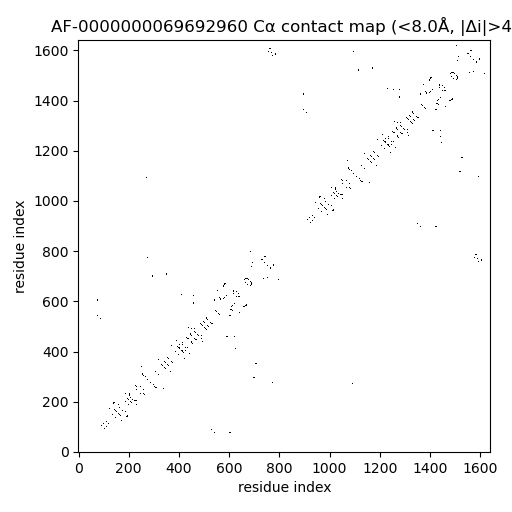 LYS B N 1
ATOM 9093 C CA . LYS B 1 316 ? -36.969 29.266 18.641 1 80.88 316 LYS B CA 1
ATOM 9094 C C . LYS B 1 316 ? -36.156 28.5 17.594 1 80.88 316 LYS B C 1
ATOM 9096 O O . LYS B 1 316 ? -35.219 27.797 17.938 1 80.88 316 LYS B O 1
ATOM 9101 N N . ASP B 1 317 ? -36.688 28.688 16.375 1 86.81 317 ASP B N 1
ATOM 9102 C CA . ASP B 1 317 ? -36.031 28.062 15.242 1 86.81 317 ASP B CA 1
ATOM 9103 C C . ASP B 1 317 ? -34.656 28.719 15.008 1 86.81 317 ASP B C 1
ATOM 9105 O O . ASP B 1 317 ? -34.438 29.875 15.336 1 86.81 317 ASP B O 1
ATOM 9109 N N . LEU B 1 318 ? -33.75 27.906 14.516 1 95.31 318 LEU B N 1
ATOM 9110 C CA . LEU B 1 318 ? -32.438 28.406 14.109 1 95.31 318 LEU B CA 1
ATOM 9111 C C . LEU B 1 318 ? -32.562 29.438 13 1 95.31 318 LEU B C 1
ATOM 9113 O O . LEU B 1 318 ? -33.438 29.328 12.141 1 95.31 318 LEU B O 1
ATOM 9117 N N . SER B 1 319 ? -31.797 30.406 13.023 1 96.88 319 SER B N 1
ATOM 9118 C CA . SER B 1 319 ? -31.734 31.406 11.953 1 96.88 319 SER B CA 1
ATOM 9119 C C . SER B 1 319 ? -30.5 31.172 11.07 1 96.88 319 SER B C 1
ATOM 9121 O O . SER B 1 319 ? -29.391 30.984 11.57 1 96.88 319 SER B O 1
ATOM 9123 N N . LYS B 1 320 ? -30.75 31.25 9.789 1 97.5 320 LYS B N 1
ATOM 9124 C CA . LYS B 1 320 ? -29.672 31.047 8.836 1 97.5 320 LYS B CA 1
ATOM 9125 C C . LYS B 1 320 ? -28.969 32.344 8.492 1 97.5 320 LYS B C 1
ATOM 9127 O O . LYS B 1 320 ? -29.641 33.375 8.234 1 97.5 320 LYS B O 1
ATOM 9132 N N . VAL B 1 321 ? -27.656 32.406 8.547 1 98.06 321 VAL B N 1
ATOM 9133 C CA . VAL B 1 321 ? -26.875 33.531 8.109 1 98.06 321 VAL B CA 1
ATOM 9134 C C . VAL B 1 321 ? -26.719 33.5 6.59 1 98.06 321 VAL B C 1
ATOM 9136 O O . VAL B 1 321 ? -26.328 32.5 6.02 1 98.06 321 VAL B O 1
ATOM 9139 N N . GLN B 1 322 ? -27 34.625 5.918 1 96.94 322 GLN B N 1
ATOM 9140 C CA . GLN B 1 322 ? -26.953 34.688 4.461 1 96.94 322 GLN B CA 1
ATOM 9141 C C . GLN B 1 322 ? -25.688 35.375 3.973 1 96.94 322 GLN B C 1
ATOM 9143 O O . GLN B 1 322 ? -25.312 36.406 4.504 1 96.94 322 GLN B O 1
ATOM 9148 N N . PRO B 1 323 ? -25.031 34.812 3.006 1 96.5 323 PRO B N 1
ATOM 9149 C CA . PRO B 1 323 ? -23.828 35.469 2.467 1 96.5 323 PRO B CA 1
ATOM 9150 C C . PRO B 1 323 ? -24.141 36.781 1.794 1 96.5 323 PRO B C 1
ATOM 9152 O O . PRO B 1 323 ? -25.297 37.094 1.506 1 96.5 323 PRO B O 1
ATOM 9155 N N . PRO B 1 324 ? -23.078 37.562 1.562 1 96.62 324 PRO B N 1
ATOM 9156 C CA . PRO B 1 324 ? -23.297 38.844 0.854 1 96.62 324 PRO B CA 1
ATOM 9157 C C . PRO B 1 324 ? -23.766 38.625 -0.589 1 96.62 324 PRO B C 1
ATOM 9159 O O . PRO B 1 324 ? -23.406 37.625 -1.217 1 96.62 324 PRO B O 1
ATOM 9162 N N . LYS B 1 325 ? -24.469 39.594 -1.156 1 95.62 325 LYS B N 1
ATOM 9163 C CA . LYS B 1 325 ? -25.047 39.5 -2.492 1 95.62 325 LYS B CA 1
ATOM 9164 C C . LYS B 1 325 ? -23.969 39.344 -3.553 1 95.62 325 LYS B C 1
ATOM 9166 O O . LYS B 1 325 ? -24.188 38.719 -4.59 1 95.62 325 LYS B O 1
ATOM 9171 N N . GLU B 1 326 ? -22.812 39.875 -3.268 1 94.25 326 GLU B N 1
ATOM 9172 C CA . GLU B 1 326 ? -21.688 39.844 -4.191 1 94.25 326 GLU B CA 1
ATOM 9173 C C . GLU B 1 326 ? -21.266 38.375 -4.469 1 94.25 326 GLU B C 1
ATOM 9175 O O . GLU B 1 326 ? -20.656 38.094 -5.496 1 94.25 326 GLU B O 1
ATOM 9180 N N . TYR B 1 327 ? -21.531 37.5 -3.584 1 92.06 327 TYR B N 1
ATOM 9181 C CA . TYR B 1 327 ? -21.078 36.125 -3.742 1 92.06 327 TYR B CA 1
ATOM 9182 C C . TYR B 1 327 ? -22.234 35.188 -4.105 1 92.06 327 TYR B C 1
ATOM 9184 O O . TYR B 1 327 ? -22.109 33.969 -4.039 1 92.06 327 TYR B O 1
ATOM 9192 N N . ASN B 1 328 ? -23.328 35.812 -4.59 1 89.56 328 ASN B N 1
ATOM 9193 C CA . ASN B 1 328 ? -24.453 35.031 -5.059 1 89.56 328 ASN B CA 1
ATOM 9194 C C . ASN B 1 328 ? -24.078 34.188 -6.285 1 89.56 328 ASN B C 1
ATOM 9196 O O . ASN B 1 328 ? -23.406 34.688 -7.195 1 89.56 328 ASN B O 1
ATOM 9200 N N . ASN B 1 329 ? -24.422 32.938 -6.34 1 90.69 329 ASN B N 1
ATOM 9201 C CA . ASN B 1 329 ? -24.234 32.031 -7.449 1 90.69 329 ASN B CA 1
ATOM 9202 C C . ASN B 1 329 ? -22.75 31.734 -7.711 1 90.69 329 ASN B C 1
ATOM 9204 O O . ASN B 1 329 ? -22.359 31.5 -8.852 1 90.69 329 ASN B O 1
ATOM 9208 N N . MET B 1 330 ? -21.953 31.984 -6.738 1 93.12 330 MET B N 1
ATOM 9209 C CA . MET B 1 330 ? -20.531 31.656 -6.793 1 93.12 330 MET B CA 1
ATOM 9210 C C . MET B 1 330 ? -20.172 30.625 -5.734 1 93.12 330 MET B C 1
ATOM 9212 O O . MET B 1 330 ? -20.938 30.406 -4.789 1 93.12 330 MET B O 1
ATOM 9216 N N . GLU B 1 331 ? -19.109 29.969 -6.031 1 95.62 331 GLU B N 1
ATOM 9217 C CA . GLU B 1 331 ? -18.547 29.109 -4.992 1 95.62 331 GLU B CA 1
ATOM 9218 C C . GLU B 1 331 ? -17.609 29.891 -4.074 1 95.62 331 GLU B C 1
ATOM 9220 O O . GLU B 1 331 ? -16.781 30.672 -4.547 1 95.62 331 GLU B O 1
ATOM 9225 N N . PHE B 1 332 ? -17.797 29.766 -2.828 1 97.12 332 PHE B N 1
ATOM 9226 C CA . PHE B 1 332 ? -17.016 30.5 -1.857 1 97.12 332 PHE B CA 1
ATOM 9227 C C . PHE B 1 332 ? -16.828 29.703 -0.578 1 97.12 332 PHE B C 1
ATOM 9229 O O . PHE B 1 332 ? -17.422 28.641 -0.416 1 97.12 332 PHE B O 1
ATOM 9236 N N . TYR B 1 333 ? -15.898 30.141 0.224 1 97.19 333 TYR B N 1
ATOM 9237 C CA . TYR B 1 333 ? -15.656 29.656 1.58 1 97.19 333 TYR B CA 1
ATOM 9238 C C . TYR B 1 333 ? -16 30.734 2.605 1 97.19 333 TYR B C 1
ATOM 9240 O O . TYR B 1 333 ? -16.25 31.891 2.248 1 97.19 333 TYR B O 1
ATOM 9248 N N . PHE B 1 334 ? -16.141 30.359 3.836 1 96.75 334 PHE B N 1
ATOM 9249 C CA . PHE B 1 334 ? -15.93 31.297 4.934 1 96.75 334 PHE B CA 1
ATOM 9250 C C . PHE B 1 334 ? -14.656 30.969 5.703 1 96.75 334 PHE B C 1
ATOM 9252 O O . PHE B 1 334 ? -14.281 29.797 5.816 1 96.75 334 PHE B O 1
ATOM 9259 N N . THR B 1 335 ? -14 31.984 6.176 1 96.31 335 THR B N 1
ATOM 9260 C CA . THR B 1 335 ? -12.711 31.734 6.805 1 96.31 335 THR B CA 1
ATOM 9261 C C . THR B 1 335 ? -12.742 32.125 8.281 1 96.31 335 THR B C 1
ATOM 9263 O O . THR B 1 335 ? -11.945 31.609 9.078 1 96.31 335 THR B O 1
ATOM 9266 N N . GLU B 1 336 ? -13.602 33.031 8.664 1 96.25 336 GLU B N 1
ATOM 9267 C CA . GLU B 1 336 ? -13.688 33.469 10.047 1 96.25 336 GLU B CA 1
ATOM 9268 C C . GLU B 1 336 ? -15.109 33.875 10.414 1 96.25 336 GLU B C 1
ATOM 9270 O O . GLU B 1 336 ? -15.812 34.5 9.602 1 96.25 336 GLU B O 1
ATOM 9275 N N . VAL B 1 337 ? -15.508 33.531 11.57 1 96.88 337 VAL B N 1
ATOM 9276 C CA . VAL B 1 337 ? -16.734 34 12.188 1 96.88 337 VAL B CA 1
ATOM 9277 C C . VAL B 1 337 ? -16.438 34.531 13.586 1 96.88 337 VAL B C 1
ATOM 9279 O O . VAL B 1 337 ? -15.703 33.906 14.352 1 96.88 337 VAL B O 1
ATOM 9282 N N . GLN B 1 338 ? -16.938 35.688 13.867 1 94.75 338 GLN B N 1
ATOM 9283 C CA . GLN B 1 338 ? -16.844 36.219 15.219 1 94.75 338 GLN B CA 1
ATOM 9284 C C . GLN B 1 338 ? -18.031 37.125 15.531 1 94.75 338 GLN B C 1
ATOM 9286 O O . GLN B 1 338 ? -18.641 37.688 14.625 1 94.75 338 GLN B O 1
ATOM 9291 N N . TRP B 1 339 ? -18.391 37.25 16.719 1 95.38 339 TRP B N 1
ATOM 9292 C CA . TRP B 1 339 ? -19.453 38.156 17.141 1 95.38 339 TRP B CA 1
ATOM 9293 C C . TRP B 1 339 ? -18.953 39.594 17.219 1 95.38 339 TRP B C 1
ATOM 9295 O O . TRP B 1 339 ? -17.875 39.844 17.766 1 95.38 339 TRP B O 1
ATOM 9305 N N . ALA B 1 340 ? -19.594 40.5 16.562 1 92 340 ALA B N 1
ATOM 9306 C CA . ALA B 1 340 ? -19.422 41.969 16.703 1 92 340 ALA B CA 1
ATOM 9307 C C . ALA B 1 340 ? -20.484 42.531 17.625 1 92 340 ALA B C 1
ATOM 9309 O O . ALA B 1 340 ? -21.438 43.188 17.172 1 92 340 ALA B O 1
ATOM 9310 N N . GLY B 1 341 ? -20.281 42.438 18.844 1 89.31 341 GLY B N 1
ATOM 9311 C CA . GLY B 1 341 ? -21.328 42.656 19.828 1 89.31 341 GLY B CA 1
ATOM 9312 C C . GLY B 1 341 ? -22.203 41.438 20.078 1 89.31 341 GLY B C 1
ATOM 9313 O O . GLY B 1 341 ? -21.734 40.312 19.953 1 89.31 341 GLY B O 1
ATOM 9314 N N . ASN B 1 342 ? -23.406 41.688 20.547 1 93.44 342 ASN B N 1
ATOM 9315 C CA . ASN B 1 342 ? -24.281 40.594 20.875 1 93.44 342 ASN B CA 1
ATOM 9316 C C . ASN B 1 342 ? -25.359 40.375 19.812 1 93.44 342 ASN B C 1
ATOM 9318 O O . ASN B 1 342 ? -26.031 39.344 19.797 1 93.44 342 ASN B O 1
ATOM 9322 N N . ASP B 1 343 ? -25.422 41.281 18.875 1 94.31 343 ASP B N 1
ATOM 9323 C CA . ASP B 1 343 ? -26.547 41.219 17.938 1 94.31 343 ASP B CA 1
ATOM 9324 C C . ASP B 1 343 ? -26.047 41.281 16.484 1 94.31 343 ASP B C 1
ATOM 9326 O O . ASP B 1 343 ? -26.828 41.562 15.57 1 94.31 343 ASP B O 1
ATOM 9330 N N . ALA B 1 344 ? -24.797 41.094 16.344 1 95.62 344 ALA B N 1
ATOM 9331 C CA . ALA B 1 344 ? -24.219 41.094 14.992 1 95.62 344 ALA B CA 1
ATOM 9332 C C . ALA B 1 344 ? -23.047 40.125 14.898 1 95.62 344 ALA B C 1
ATOM 9334 O O . ALA B 1 344 ? -22.359 39.875 15.898 1 95.62 344 ALA B O 1
ATOM 9335 N N . LEU B 1 345 ? -22.906 39.625 13.703 1 96.81 345 LEU B N 1
ATOM 9336 C CA . LEU B 1 345 ? -21.766 38.781 13.383 1 96.81 345 LEU B CA 1
ATOM 9337 C C . LEU B 1 345 ? -20.891 39.406 12.312 1 96.81 345 LEU B C 1
ATOM 9339 O O . LEU B 1 345 ? -21.391 40.125 11.445 1 96.81 345 LEU B O 1
ATOM 9343 N N . SER B 1 346 ? -19.594 39.219 12.469 1 96.44 346 SER B N 1
ATOM 9344 C CA . SER B 1 346 ? -18.672 39.438 11.359 1 96.44 346 SER B CA 1
ATOM 9345 C C . SER B 1 346 ? -18.25 38.125 10.734 1 96.44 346 SER B C 1
ATOM 9347 O O . SER B 1 346 ? -17.766 37.219 11.43 1 96.44 346 SER B O 1
ATOM 9349 N N . VAL B 1 347 ? -18.516 37.969 9.484 1 96.94 347 VAL B N 1
ATOM 9350 C CA . VAL B 1 347 ? -18.094 36.812 8.734 1 96.94 347 VAL B CA 1
ATOM 9351 C C . VAL B 1 347 ? -17.172 37.219 7.594 1 96.94 347 VAL B C 1
ATOM 9353 O O . VAL B 1 347 ? -17.469 38.156 6.859 1 96.94 347 VAL B O 1
ATOM 9356 N N . VAL B 1 348 ? -16.031 36.562 7.484 1 96.81 348 VAL B N 1
ATOM 9357 C CA . VAL B 1 348 ? -15.125 36.781 6.363 1 96.81 348 VAL B CA 1
ATOM 9358 C C . VAL B 1 348 ? -15.344 35.688 5.312 1 96.81 348 VAL B C 1
ATOM 9360 O O . VAL B 1 348 ? -15.258 34.5 5.613 1 96.81 348 VAL B O 1
ATOM 9363 N N . TRP B 1 349 ? -15.656 36.125 4.129 1 96.69 349 TRP B N 1
ATOM 9364 C CA . TRP B 1 349 ? -15.914 35.25 2.994 1 96.69 349 TRP B CA 1
ATOM 9365 C C . TRP B 1 349 ? -14.734 35.25 2.029 1 96.69 349 TRP B C 1
ATOM 9367 O O . TRP B 1 349 ? -14 36.219 1.932 1 96.69 349 TRP B O 1
ATOM 9377 N N . LEU B 1 350 ? -14.531 34.125 1.337 1 96.81 350 LEU B N 1
ATOM 9378 C CA . LEU B 1 350 ? -13.422 33.938 0.413 1 96.81 350 LEU B CA 1
ATOM 9379 C C . LEU B 1 350 ? -13.867 33.188 -0.835 1 96.81 350 LEU B C 1
ATOM 9381 O O . LEU B 1 350 ? -14.461 32.125 -0.736 1 96.81 350 LEU B O 1
ATOM 9385 N N . LYS B 1 351 ? -13.578 33.781 -1.958 1 95.94 351 LYS B N 1
ATOM 9386 C CA . LYS B 1 351 ? -13.906 33.094 -3.201 1 95.94 351 LYS B CA 1
ATOM 9387 C C . LYS B 1 351 ? -13.18 31.734 -3.291 1 95.94 351 LYS B C 1
ATOM 9389 O O . LYS B 1 351 ? -12.109 31.562 -2.709 1 95.94 351 LYS B O 1
ATOM 9394 N N . ARG B 1 352 ? -13.727 30.844 -4.016 1 96.62 352 ARG B N 1
ATOM 9395 C CA . ARG B 1 352 ? -13.086 29.531 -4.164 1 96.62 352 ARG B CA 1
ATOM 9396 C C . ARG B 1 352 ? -11.648 29.688 -4.664 1 96.62 352 ARG B C 1
ATOM 9398 O O . ARG B 1 352 ? -10.742 29.016 -4.16 1 96.62 352 ARG B O 1
ATOM 9405 N N . ALA B 1 353 ? -11.445 30.609 -5.688 1 96.12 353 ALA B N 1
ATOM 9406 C CA . ALA B 1 353 ? -10.117 30.828 -6.254 1 96.12 353 ALA B CA 1
ATOM 9407 C C . ALA B 1 353 ? -9.195 31.5 -5.242 1 96.12 353 ALA B C 1
ATOM 9409 O O . ALA B 1 353 ? -7.977 31.531 -5.434 1 96.12 353 ALA B O 1
ATOM 9410 N N . GLN B 1 354 ? -9.773 32.062 -4.184 1 96.88 354 GLN B N 1
ATOM 9411 C CA . GLN B 1 354 ? -9.086 32.688 -3.049 1 96.88 354 GLN B CA 1
ATOM 9412 C C . GLN B 1 354 ? -8.289 33.906 -3.482 1 96.88 354 GLN B C 1
ATOM 9414 O O . GLN B 1 354 ? -7.176 34.125 -3.008 1 96.88 354 GLN B O 1
ATOM 9419 N N . ASN B 1 355 ? -8.797 34.625 -4.473 1 95.62 355 ASN B N 1
ATOM 9420 C CA . ASN B 1 355 ? -8.172 35.844 -4.949 1 95.62 355 ASN B CA 1
ATOM 9421 C C . ASN B 1 355 ? -9 37.062 -4.578 1 95.62 355 ASN B C 1
ATOM 9423 O O . ASN B 1 355 ? -8.656 38.188 -4.953 1 95.62 355 ASN B O 1
ATOM 9427 N N . SER B 1 356 ? -10.062 36.812 -3.867 1 95.56 356 SER B N 1
ATOM 9428 C CA . SER B 1 356 ? -10.914 37.906 -3.363 1 95.56 356 SER B CA 1
ATOM 9429 C C . SER B 1 356 ? -11.594 37.5 -2.055 1 95.56 356 SER B C 1
ATOM 9431 O O . SER B 1 356 ? -12.023 36.344 -1.899 1 95.56 356 SER B O 1
ATOM 9433 N N . SER B 1 357 ? -11.633 38.5 -1.142 1 96.19 357 SER B N 1
ATOM 9434 C CA . SER B 1 357 ? -12.242 38.25 0.162 1 96.19 357 SER B CA 1
ATOM 9435 C C . SER B 1 357 ? -13.109 39.438 0.599 1 96.19 357 SER B C 1
ATOM 9437 O O . SER B 1 357 ? -12.82 40.562 0.255 1 96.19 357 SER B O 1
ATOM 9439 N N . ILE B 1 358 ? -14.203 39.125 1.267 1 96.31 358 ILE B N 1
ATOM 9440 C CA . ILE B 1 358 ? -15.117 40.156 1.774 1 96.31 358 ILE B CA 1
ATOM 9441 C C . ILE B 1 358 ? -15.25 40 3.289 1 96.31 358 ILE B C 1
ATOM 9443 O O . ILE B 1 358 ? -15.555 38.938 3.793 1 96.31 358 ILE B O 1
ATOM 9447 N N . VAL B 1 359 ? -14.969 41.094 3.994 1 96.81 359 VAL B N 1
ATOM 9448 C CA . VAL B 1 359 ? -15.375 41.188 5.391 1 96.81 359 VAL B CA 1
ATOM 9449 C C . VAL B 1 359 ? -16.797 41.75 5.473 1 96.81 359 VAL B C 1
ATOM 9451 O O . VAL B 1 359 ? -17.078 42.844 4.938 1 96.81 359 VAL B O 1
ATOM 9454 N N . SER B 1 360 ? -17.672 41.062 6.164 1 96.75 360 SER B N 1
ATOM 9455 C CA . SER B 1 360 ? -19.078 41.469 6.195 1 96.75 360 SER B CA 1
ATOM 9456 C C . SER B 1 360 ? -19.578 41.594 7.625 1 96.75 360 SER B C 1
ATOM 9458 O O . SER B 1 360 ? -18.953 41.062 8.555 1 96.75 360 SER B O 1
ATOM 9460 N N . LEU B 1 361 ? -20.609 42.281 7.75 1 96.88 361 LEU B N 1
ATOM 9461 C CA . LEU B 1 361 ? -21.375 42.375 8.992 1 96.88 361 LEU B CA 1
ATOM 9462 C C . LEU B 1 361 ? -22.797 41.875 8.805 1 96.88 361 LEU B C 1
ATOM 9464 O O . LEU B 1 361 ? -23.469 42.219 7.828 1 96.88 361 LEU B O 1
ATOM 9468 N N . CYS B 1 362 ? -23.219 41.062 9.68 1 98 362 CYS B N 1
ATOM 9469 C CA . CYS B 1 362 ? -24.531 40.406 9.648 1 98 362 CYS B CA 1
ATOM 9470 C C . CYS B 1 362 ? -25.344 40.75 10.898 1 98 362 CYS B C 1
ATOM 9472 O O . CYS B 1 362 ? -25.094 40.188 11.961 1 98 362 CYS B O 1
ATOM 9474 N N . HIS B 1 363 ? -26.375 41.5 10.711 1 96.75 363 HIS B N 1
ATOM 9475 C CA . HIS B 1 363 ? -27.109 42 11.867 1 96.75 363 HIS B CA 1
ATOM 9476 C C . HIS B 1 363 ? -28.375 41.188 12.102 1 96.75 363 HIS B C 1
ATOM 9478 O O . HIS B 1 363 ? -29.047 40.812 11.148 1 96.75 363 HIS B O 1
ATOM 9484 N N . GLU B 1 364 ? -28.656 41 13.344 1 96.19 364 GLU B N 1
ATOM 9485 C CA . GLU B 1 364 ? -29.875 40.281 13.719 1 96.19 364 GLU B CA 1
ATOM 9486 C C . GLU B 1 364 ? -31.109 41.031 13.195 1 96.19 364 GLU B C 1
ATOM 9488 O O . GLU B 1 364 ? -32.062 40.406 12.734 1 96.19 364 GLU B O 1
ATOM 9493 N N . ASN B 1 365 ? -31.156 42.281 13.227 1 95.19 365 ASN B N 1
ATOM 9494 C CA . ASN B 1 365 ? -32.281 43.094 12.836 1 95.19 365 ASN B CA 1
ATOM 9495 C C . ASN B 1 365 ? -32.5 43.062 11.328 1 95.19 365 ASN B C 1
ATOM 9497 O O . ASN B 1 365 ? -33.562 43.469 10.836 1 95.19 365 ASN B O 1
ATOM 9501 N N . ASP B 1 366 ? -31.562 42.562 10.617 1 95.81 366 ASP B N 1
ATOM 9502 C CA . ASP B 1 366 ? -31.703 42.406 9.172 1 95.81 366 ASP B CA 1
ATOM 9503 C C . ASP B 1 366 ? -31.734 40.938 8.789 1 95.81 366 ASP B C 1
ATOM 9505 O O . ASP B 1 366 ? -31.141 40.531 7.773 1 95.81 366 ASP B O 1
ATOM 9509 N N . SER B 1 367 ? -32.25 40.125 9.641 1 95.38 367 SER B N 1
ATOM 9510 C CA . SER B 1 367 ? -32.438 38.688 9.445 1 95.38 367 SER B CA 1
ATOM 9511 C C . SER B 1 367 ? -31.109 38 9.148 1 95.38 367 SER B C 1
ATOM 9513 O O . SER B 1 367 ? -31.062 37.062 8.32 1 95.38 367 SER B O 1
ATOM 9515 N N . TRP B 1 368 ? -30 38.562 9.695 1 97.25 368 TRP B N 1
ATOM 9516 C CA . TRP B 1 368 ? -28.656 37.969 9.594 1 97.25 368 TRP B CA 1
ATOM 9517 C C . TRP B 1 368 ? -28.188 37.969 8.148 1 97.25 368 TRP B C 1
ATOM 9519 O O . TRP B 1 368 ? -27.469 37.031 7.73 1 97.25 368 TRP B O 1
ATOM 9529 N N . MET B 1 369 ? -28.688 38.906 7.336 1 97.38 369 MET B N 1
ATOM 9530 C CA . MET B 1 369 ? -28.125 39.125 6.008 1 97.38 369 MET B CA 1
ATOM 9531 C C . MET B 1 369 ? -26.781 39.812 6.098 1 97.38 369 MET B C 1
ATOM 9533 O O . MET B 1 369 ? -26.688 40.938 6.617 1 97.38 369 MET B O 1
ATOM 9537 N N . CYS B 1 370 ? -25.766 39.188 5.629 1 97.81 370 CYS B N 1
ATOM 9538 C CA . CYS B 1 370 ? -24.438 39.781 5.684 1 97.81 370 CYS B CA 1
ATOM 9539 C C . CYS B 1 370 ? -24.281 40.875 4.641 1 97.81 370 CYS B C 1
ATOM 9541 O O . CYS B 1 370 ? -24.609 40.656 3.471 1 97.81 370 CYS B O 1
ATOM 9543 N N . LYS B 1 371 ? -23.797 41.938 5.039 1 97.62 371 LYS B N 1
ATOM 9544 C CA . LYS B 1 371 ? -23.5 43.062 4.148 1 97.62 371 LYS B CA 1
ATOM 9545 C C . LYS B 1 371 ? -22 43.312 4.078 1 97.62 371 LYS B C 1
ATOM 9547 O O . LYS B 1 371 ? -21.312 43.344 5.105 1 97.62 371 LYS B O 1
ATOM 9552 N N . LYS B 1 372 ? -21.516 43.5 2.885 1 97.56 372 LYS B N 1
ATOM 9553 C CA . LYS B 1 372 ? -20.094 43.781 2.672 1 97.56 372 LYS B CA 1
ATOM 9554 C C . LYS B 1 372 ? -19.672 45.062 3.387 1 97.56 372 LYS B C 1
ATOM 9556 O O . LYS B 1 372 ? -20.328 46.094 3.252 1 97.56 372 LYS B O 1
ATOM 9561 N N . ASN B 1 373 ? -18.656 45 4.141 1 97 373 ASN B N 1
ATOM 9562 C CA . ASN B 1 373 ? -18.047 46.156 4.754 1 97 373 ASN B CA 1
ATOM 9563 C C . ASN B 1 373 ? -16.719 46.531 4.09 1 97 373 ASN B C 1
ATOM 9565 O O . ASN B 1 373 ? -16.469 47.688 3.764 1 97 373 ASN B O 1
ATOM 9569 N N . TYR B 1 374 ? -15.938 45.531 3.867 1 96 374 TYR B N 1
ATOM 9570 C CA . TYR B 1 374 ? -14.625 45.688 3.244 1 96 374 TYR B CA 1
ATOM 9571 C C . TYR B 1 374 ? -14.328 44.531 2.299 1 96 374 TYR B C 1
ATOM 9573 O O . TYR B 1 374 ? -14.766 43.406 2.539 1 96 374 TYR B O 1
ATOM 9581 N N . GLN B 1 375 ? -13.625 44.875 1.177 1 95.62 375 GLN B N 1
ATOM 9582 C CA . GLN B 1 375 ? -13.242 43.844 0.217 1 95.62 375 GLN B CA 1
ATOM 9583 C C . GLN B 1 375 ? -11.766 43.938 -0.139 1 95.62 375 GLN B C 1
ATOM 9585 O O . GLN B 1 375 ? -11.242 45.031 -0.336 1 95.62 375 GLN B O 1
ATOM 9590 N N . GLU B 1 376 ? -11.062 42.844 -0.032 1 94.94 376 GLU B N 1
ATOM 9591 C CA . GLU B 1 376 ? -9.672 42.719 -0.469 1 94.94 376 GLU B CA 1
ATOM 9592 C C . GLU B 1 376 ? -9.562 41.875 -1.714 1 94.94 376 GLU B C 1
ATOM 9594 O O . GLU B 1 376 ? -10.164 40.781 -1.78 1 94.94 376 GLU B O 1
ATOM 9599 N N . ASP B 1 377 ? -8.82 42.312 -2.729 1 94.88 377 ASP B N 1
ATOM 9600 C CA . ASP B 1 377 ? -8.633 41.594 -3.99 1 94.88 377 ASP B CA 1
ATOM 9601 C C . ASP B 1 377 ? -7.152 41.531 -4.371 1 94.88 377 ASP B C 1
ATOM 9603 O O . ASP B 1 377 ? -6.418 42.5 -4.176 1 94.88 377 ASP B O 1
ATOM 9607 N N . SER B 1 378 ? -6.703 40.406 -4.863 1 93.5 378 SER B N 1
ATOM 9608 C CA . SER B 1 378 ? -5.316 40.281 -5.297 1 93.5 378 SER B CA 1
ATOM 9609 C C . SER B 1 378 ? -5.113 40.875 -6.684 1 93.5 378 SER B C 1
ATOM 9611 O O . SER B 1 378 ? -3.977 41.094 -7.109 1 93.5 378 SER B O 1
ATOM 9613 N N . HIS B 1 379 ? -6.148 41.094 -7.465 1 90.19 379 HIS B N 1
ATOM 9614 C CA . HIS B 1 379 ? -6.16 41.688 -8.789 1 90.19 379 HIS B CA 1
ATOM 9615 C C . HIS B 1 379 ? -5.328 40.875 -9.773 1 90.19 379 HIS B C 1
ATOM 9617 O O . HIS B 1 379 ? -4.547 41.438 -10.547 1 90.19 379 HIS B O 1
ATOM 9623 N N . GLY B 1 380 ? -5.344 39.625 -9.547 1 88.25 380 GLY B N 1
ATOM 9624 C CA . GLY B 1 380 ? -4.723 38.719 -10.492 1 88.25 380 GLY B CA 1
ATOM 9625 C C . GLY B 1 380 ? -3.254 38.469 -10.211 1 88.25 380 GLY B C 1
ATOM 9626 O O . GLY B 1 380 ? -2.584 37.75 -10.953 1 88.25 380 GLY B O 1
ATOM 9627 N N . HIS B 1 381 ? -2.67 38.969 -9.18 1 89.62 381 HIS B N 1
ATOM 9628 C CA . HIS B 1 381 ? -1.241 38.875 -8.914 1 89.62 381 HIS B CA 1
ATOM 9629 C C . HIS B 1 381 ? -0.979 38 -7.68 1 89.62 381 HIS B C 1
ATOM 9631 O O . HIS B 1 381 ? 0.024 38.219 -6.988 1 89.62 381 HIS B O 1
ATOM 9637 N N . GLY B 1 382 ? -1.757 37.031 -7.43 1 95.62 382 GLY B N 1
ATOM 9638 C CA . GLY B 1 382 ? -1.552 36.188 -6.266 1 95.62 382 GLY B CA 1
ATOM 9639 C C . GLY B 1 382 ? -2.848 35.75 -5.609 1 95.62 382 GLY B C 1
ATOM 9640 O O . GLY B 1 382 ? -3.836 35.469 -6.293 1 95.62 382 GLY B O 1
ATOM 9641 N N . TRP B 1 383 ? -2.771 35.5 -4.336 1 96.69 383 TRP B N 1
ATOM 9642 C CA . TRP B 1 383 ? -3.916 35.094 -3.535 1 96.69 383 TRP B CA 1
ATOM 9643 C C . TRP B 1 383 ? -4.121 36.031 -2.346 1 96.69 383 TRP B C 1
ATOM 9645 O O . TRP B 1 383 ? -3.26 36.844 -2.043 1 96.69 383 TRP B O 1
ATOM 9655 N N . VAL B 1 384 ? -5.309 35.938 -1.772 1 94.75 384 VAL B N 1
ATOM 9656 C CA . VAL B 1 384 ? -5.641 36.75 -0.603 1 94.75 384 VAL B CA 1
ATOM 9657 C C . VAL B 1 384 ? -5.516 35.875 0.662 1 94.75 384 VAL B C 1
ATOM 9659 O O . VAL B 1 384 ? -5.965 34.75 0.693 1 94.75 384 VAL B O 1
ATOM 9662 N N . ASP B 1 385 ? -4.789 36.375 1.587 1 86.56 385 ASP B N 1
ATOM 9663 C CA . ASP B 1 385 ? -4.633 35.719 2.875 1 86.56 385 ASP B CA 1
ATOM 9664 C C . ASP B 1 385 ? -5.25 36.531 4 1 86.56 385 ASP B C 1
ATOM 9666 O O . ASP B 1 385 ? -4.633 37.469 4.5 1 86.56 385 ASP B O 1
ATOM 9670 N N . LEU B 1 386 ? -6.465 36.25 4.395 1 75.88 386 LEU B N 1
ATOM 9671 C CA . LEU B 1 386 ? -7.129 36.875 5.543 1 75.88 386 LEU B CA 1
ATOM 9672 C C . LEU B 1 386 ? -7.363 35.844 6.645 1 75.88 386 LEU B C 1
ATOM 9674 O O . LEU B 1 386 ? -8.461 35.75 7.207 1 75.88 386 LEU B O 1
ATOM 9678 N N . SER B 1 387 ? -6.375 35.062 6.863 1 68.06 387 SER B N 1
ATOM 9679 C CA . SER B 1 387 ? -6.535 33.938 7.77 1 68.06 387 SER B CA 1
ATOM 9680 C C . SER B 1 387 ? -6.277 34.344 9.219 1 68.06 387 SER B C 1
ATOM 9682 O O . SER B 1 387 ? -6.516 33.562 10.133 1 68.06 387 SER B O 1
ATOM 9684 N N . THR B 1 388 ? -5.879 35.531 9.391 1 76.31 388 THR B N 1
ATOM 9685 C CA . THR B 1 388 ? -5.652 35.938 10.773 1 76.31 388 THR B CA 1
ATOM 9686 C C . THR B 1 388 ? -6.926 36.531 11.383 1 76.31 388 THR B C 1
ATOM 9688 O O . THR B 1 388 ? -7.793 37.031 10.664 1 76.31 388 THR B O 1
ATOM 9691 N N . LYS B 1 389 ? -6.984 36.438 12.609 1 83 389 LYS B N 1
ATOM 9692 C CA . LYS B 1 389 ? -8.164 36.844 13.367 1 83 389 LYS B CA 1
ATOM 9693 C C . LYS B 1 389 ? -8.367 38.375 13.266 1 83 389 LYS B C 1
ATOM 9695 O O . LYS B 1 389 ? -7.406 39.125 13.383 1 83 389 LYS B O 1
ATOM 9700 N N . THR B 1 390 ? -9.555 38.781 12.953 1 89.12 390 THR B N 1
ATOM 9701 C CA . THR B 1 390 ? -9.953 40.188 12.984 1 89.12 390 THR B CA 1
ATOM 9702 C C . THR B 1 390 ? -10.125 40.656 14.43 1 89.12 390 THR B C 1
ATOM 9704 O O . THR B 1 390 ? -10.758 39.969 15.242 1 89.12 390 THR B O 1
ATOM 9707 N N . ILE B 1 391 ? -9.539 41.812 14.688 1 93.5 391 ILE B N 1
ATOM 9708 C CA . ILE B 1 391 ? -9.68 42.375 16.031 1 93.5 391 ILE B CA 1
ATOM 9709 C C . ILE B 1 391 ? -10.578 43.594 16 1 93.5 391 ILE B C 1
ATOM 9711 O O . ILE B 1 391 ? -10.281 44.562 15.312 1 93.5 391 ILE B O 1
ATOM 9715 N N . PHE B 1 392 ? -11.711 43.562 16.734 1 93.44 392 PHE B N 1
ATOM 9716 C CA . PHE B 1 392 ? -12.617 44.719 16.828 1 93.44 392 PHE B CA 1
ATOM 9717 C C . PHE B 1 392 ? -12.289 45.562 18.047 1 93.44 392 PHE B C 1
ATOM 9719 O O . PHE B 1 392 ? -11.891 45.031 19.078 1 93.44 392 PHE B O 1
ATOM 9726 N N . SER B 1 393 ? -12.5 46.844 17.859 1 93.12 393 SER B N 1
ATOM 9727 C CA . SER B 1 393 ? -12.43 47.719 19.016 1 93.12 393 SER B CA 1
ATOM 9728 C C . SER B 1 393 ? -13.586 47.469 19.984 1 93.12 393 SER B C 1
ATOM 9730 O O . SER B 1 393 ? -14.633 46.969 19.578 1 93.12 393 SER B O 1
ATOM 9732 N N . ALA B 1 394 ? -13.32 47.781 21.234 1 89.25 394 ALA B N 1
ATOM 9733 C CA . ALA B 1 394 ? -14.32 47.5 22.266 1 89.25 394 ALA B CA 1
ATOM 9734 C C . ALA B 1 394 ? -15.633 48.219 21.953 1 89.25 394 ALA B C 1
ATOM 9736 O O . ALA B 1 394 ? -16.719 47.719 22.266 1 89.25 394 ALA B O 1
ATOM 9737 N N . ASP B 1 395 ? -15.555 49.406 21.344 1 88.75 395 ASP B N 1
ATOM 9738 C CA . ASP B 1 395 ? -16.75 50.188 21.062 1 88.75 395 ASP B CA 1
ATOM 9739 C C . ASP B 1 395 ? -17.406 49.719 19.766 1 88.75 395 ASP B C 1
ATOM 9741 O O . ASP B 1 395 ? -18.469 50.219 19.391 1 88.75 395 ASP B O 1
ATOM 9745 N N . GLY B 1 396 ? -16.797 48.844 19.031 1 90.38 396 GLY B N 1
ATOM 9746 C CA . GLY B 1 396 ? -17.359 48.25 17.828 1 90.38 396 GLY B CA 1
ATOM 9747 C C . GLY B 1 396 ? -17.312 49.188 16.625 1 90.38 396 GLY B C 1
ATOM 9748 O O . GLY B 1 396 ? -17.891 48.875 15.586 1 90.38 396 GLY B O 1
ATOM 9749 N N . ARG B 1 397 ? -16.594 50.219 16.703 1 93.06 397 ARG B N 1
ATOM 9750 C CA . ARG B 1 397 ? -16.625 51.219 15.641 1 93.06 397 ARG B CA 1
ATOM 9751 C C . ARG B 1 397 ? -15.539 50.938 14.602 1 93.06 397 ARG B C 1
ATOM 9753 O O . ARG B 1 397 ? -15.602 51.469 13.484 1 93.06 397 ARG B O 1
ATOM 9760 N N . LYS B 1 398 ? -14.602 50.281 15.031 1 95.44 398 LYS B N 1
ATOM 9761 C CA . LYS B 1 398 ? -13.516 49.938 14.117 1 95.44 398 LYS B CA 1
ATOM 9762 C C . LYS B 1 398 ? -13.031 48.531 14.328 1 95.44 398 LYS B C 1
ATOM 9764 O O . LYS B 1 398 ? -13.32 47.906 15.359 1 95.44 398 LYS B O 1
ATOM 9769 N N . TYR B 1 399 ? -12.406 48 13.336 1 95.88 399 TYR B N 1
ATOM 9770 C CA . TYR B 1 399 ? -11.695 46.719 13.461 1 95.88 399 TYR B CA 1
ATOM 9771 C C . TYR B 1 399 ? -10.359 46.781 12.734 1 95.88 399 TYR B C 1
ATOM 9773 O O . TYR B 1 399 ? -10.094 47.719 11.977 1 95.88 399 TYR B O 1
ATOM 9781 N N . PHE B 1 400 ? -9.445 45.844 13.039 1 96.88 400 PHE B N 1
ATOM 9782 C CA . PHE B 1 400 ? -8.07 45.844 12.555 1 96.88 400 PHE B CA 1
ATOM 9783 C C . PHE B 1 400 ? -7.766 44.562 11.797 1 96.88 400 PHE B C 1
ATOM 9785 O O . PHE B 1 400 ? -8.188 43.469 12.203 1 96.88 400 PHE B O 1
ATOM 9792 N N . LEU B 1 401 ? -7.102 44.719 10.648 1 96 401 LEU B N 1
ATOM 9793 C CA . LEU B 1 401 ? -6.754 43.594 9.773 1 96 401 LEU B CA 1
ATOM 9794 C C . LEU B 1 401 ? -5.27 43.625 9.414 1 96 401 LEU B C 1
ATOM 9796 O O . LEU B 1 401 ? -4.648 44.688 9.43 1 96 401 LEU B O 1
ATOM 9800 N N . ARG B 1 402 ? -4.688 42.438 9.172 1 95.75 402 ARG B N 1
ATOM 9801 C CA . ARG B 1 402 ? -3.381 42.281 8.547 1 95.75 402 ARG B CA 1
ATOM 9802 C C . ARG B 1 402 ? -3.51 42.219 7.023 1 95.75 402 ARG B C 1
ATOM 9804 O O . ARG B 1 402 ? -4.07 41.281 6.48 1 95.75 402 ARG B O 1
ATOM 9811 N N . LEU B 1 403 ? -3.031 43.25 6.297 1 95.56 403 LEU B N 1
ATOM 9812 C CA . LEU B 1 403 ? -3.229 43.375 4.855 1 95.56 403 LEU B CA 1
ATOM 9813 C C . LEU B 1 403 ? -1.931 43.781 4.164 1 95.56 403 LEU B C 1
ATOM 9815 O O . LEU B 1 403 ? -0.988 44.25 4.816 1 95.56 403 LEU B O 1
ATOM 9819 N N . PRO B 1 404 ? -1.904 43.562 2.842 1 95.06 404 PRO B N 1
ATOM 9820 C CA . PRO B 1 404 ? -0.782 44.156 2.104 1 95.06 404 PRO B CA 1
ATOM 9821 C C . PRO B 1 404 ? -0.737 45.656 2.205 1 95.06 404 PRO B C 1
ATOM 9823 O O . PRO B 1 404 ? -1.678 46.344 1.786 1 95.06 404 PRO B O 1
ATOM 9826 N N . GLY B 1 405 ? 0.365 46.156 2.76 1 96 405 GLY B N 1
ATOM 9827 C CA . GLY B 1 405 ? 0.519 47.594 2.994 1 96 405 GLY B CA 1
ATOM 9828 C C . GLY B 1 405 ? 0.883 48.375 1.743 1 96 405 GLY B C 1
ATOM 9829 O O . GLY B 1 405 ? 0.792 47.844 0.632 1 96 405 GLY B O 1
ATOM 9830 N N . PRO B 1 406 ? 1.189 49.625 1.922 1 95.25 406 PRO B N 1
ATOM 9831 C CA . PRO B 1 406 ? 1.626 50.406 0.774 1 95.25 406 PRO B CA 1
ATOM 9832 C C . PRO B 1 406 ? 2.865 49.844 0.091 1 95.25 406 PRO B C 1
ATOM 9834 O O . PRO B 1 406 ? 3.689 49.188 0.743 1 95.25 406 PRO B O 1
ATOM 9837 N N . PRO B 1 407 ? 2.986 50.094 -1.161 1 94.44 407 PRO B N 1
ATOM 9838 C CA . PRO B 1 407 ? 4.145 49.562 -1.88 1 94.44 407 PRO B CA 1
ATOM 9839 C C . PRO B 1 407 ? 5.465 50.156 -1.421 1 94.44 407 PRO B C 1
ATOM 9841 O O . PRO B 1 407 ? 5.523 51.375 -1.133 1 94.44 407 PRO B O 1
ATOM 9844 N N . GLU B 1 408 ? 6.395 49.406 -1.327 1 93.94 408 GLU B N 1
ATOM 9845 C CA . GLU B 1 408 ? 7.75 49.844 -0.973 1 93.94 408 GLU B CA 1
ATOM 9846 C C . GLU B 1 408 ? 8.688 49.75 -2.176 1 93.94 408 GLU B C 1
ATOM 9848 O O . GLU B 1 408 ? 9.664 48.969 -2.152 1 93.94 408 GLU B O 1
ATOM 9853 N N . GLY B 1 409 ? 8.422 50.406 -3.207 1 91.31 409 GLY B N 1
ATOM 9854 C CA . GLY B 1 409 ? 9.25 50.438 -4.402 1 91.31 409 GLY B CA 1
ATOM 9855 C C . GLY B 1 409 ? 9.297 49.094 -5.125 1 91.31 409 GLY B C 1
ATOM 9856 O O . GLY B 1 409 ? 8.258 48.5 -5.395 1 91.31 409 GLY B O 1
ATOM 9857 N N . GLN B 1 410 ? 10.57 48.688 -5.383 1 88.81 410 GLN B N 1
ATOM 9858 C CA . GLN B 1 410 ? 10.781 47.469 -6.184 1 88.81 410 GLN B CA 1
ATOM 9859 C C . GLN B 1 410 ? 10.594 46.219 -5.344 1 88.81 410 GLN B C 1
ATOM 9861 O O . GLN B 1 410 ? 10.43 45.125 -5.887 1 88.81 410 GLN B O 1
ATOM 9866 N N . LEU B 1 411 ? 10.445 46.406 -4.082 1 91 411 LEU B N 1
ATOM 9867 C CA . LEU B 1 411 ? 10.352 45.25 -3.189 1 91 411 LEU B CA 1
ATOM 9868 C C . LEU B 1 411 ? 8.898 44.781 -3.045 1 91 411 LEU B C 1
ATOM 9870 O O . LEU B 1 411 ? 8.641 43.688 -2.551 1 91 411 LEU B O 1
ATOM 9874 N N . GLY B 1 412 ? 7.965 45.656 -3.6 1 93.06 412 GLY B N 1
ATOM 9875 C CA . GLY B 1 412 ? 6.559 45.281 -3.521 1 93.06 412 GLY B CA 1
ATOM 9876 C C . GLY B 1 412 ? 5.922 45.656 -2.197 1 93.06 412 GLY B C 1
ATOM 9877 O O . GLY B 1 412 ? 6.219 46.719 -1.63 1 93.06 412 GLY B O 1
ATOM 9878 N N . ARG B 1 413 ? 4.973 44.844 -1.789 1 96.06 413 ARG B N 1
ATOM 9879 C CA . ARG B 1 413 ? 4.207 45.125 -0.584 1 96.06 413 ARG B CA 1
ATOM 9880 C C . ARG B 1 413 ? 4.555 44.156 0.543 1 96.06 413 ARG B C 1
ATOM 9882 O O . ARG B 1 413 ? 4.996 43.031 0.29 1 96.06 413 ARG B O 1
ATOM 9889 N N . PHE B 1 414 ? 4.477 44.625 1.677 1 97.25 414 PHE B N 1
ATOM 9890 C CA . PHE B 1 414 ? 4.613 43.812 2.887 1 97.25 414 PHE B CA 1
ATOM 9891 C C . PHE B 1 414 ? 3.314 43.812 3.686 1 97.25 414 PHE B C 1
ATOM 9893 O O . PHE B 1 414 ? 2.422 44.625 3.43 1 97.25 414 PHE B O 1
ATOM 9900 N N . ARG B 1 415 ? 3.148 42.938 4.664 1 96.56 415 ARG B N 1
ATOM 9901 C CA . ARG B 1 415 ? 1.924 42.812 5.449 1 96.56 415 ARG B CA 1
ATOM 9902 C C . ARG B 1 415 ? 1.929 43.781 6.625 1 96.56 415 ARG B C 1
ATOM 9904 O O . ARG B 1 415 ? 2.857 43.781 7.434 1 96.56 415 ARG B O 1
ATOM 9911 N N . HIS B 1 416 ? 0.883 44.531 6.672 1 97.06 416 HIS B N 1
ATOM 9912 C CA . HIS B 1 416 ? 0.818 45.562 7.695 1 97.06 416 HIS B CA 1
ATOM 9913 C C . HIS B 1 416 ? -0.578 45.656 8.305 1 97.06 416 HIS B C 1
ATOM 9915 O O . HIS B 1 416 ? -1.511 45 7.82 1 97.06 416 HIS B O 1
ATOM 9921 N N . ILE B 1 417 ? -0.725 46.406 9.391 1 97.12 417 ILE B N 1
ATOM 9922 C CA . ILE B 1 417 ? -1.977 46.531 10.133 1 97.12 417 ILE B CA 1
ATOM 9923 C C . ILE B 1 417 ? -2.797 47.688 9.57 1 97.12 417 ILE B C 1
ATOM 9925 O O . ILE B 1 417 ? -2.311 48.812 9.484 1 97.12 417 ILE B O 1
ATOM 9929 N N . ALA B 1 418 ? -3.961 47.375 9.203 1 97.12 418 ALA B N 1
ATOM 9930 C CA . ALA B 1 418 ? -4.918 48.375 8.742 1 97.12 418 ALA B CA 1
ATOM 9931 C C . ALA B 1 418 ? -6.066 48.531 9.734 1 97.12 418 ALA B C 1
ATOM 9933 O O . ALA B 1 418 ? -6.531 47.562 10.32 1 97.12 418 ALA B O 1
ATOM 9934 N N . GLU B 1 419 ? -6.426 49.75 9.953 1 97.62 419 GLU B N 1
ATOM 9935 C CA . GLU B 1 419 ? -7.645 50.094 10.68 1 97.62 419 GLU B CA 1
ATOM 9936 C C . GLU B 1 419 ? -8.805 50.344 9.727 1 97.62 419 GLU B C 1
ATOM 9938 O O . GLU B 1 419 ? -8.672 51.125 8.773 1 97.62 419 GLU B O 1
ATOM 9943 N N . VAL B 1 420 ? -9.922 49.656 9.969 1 97.38 420 VAL B N 1
ATOM 9944 C CA . VAL B 1 420 ? -11.086 49.781 9.102 1 97.38 420 VAL B CA 1
ATOM 9945 C C . VAL B 1 420 ? -12.273 50.312 9.906 1 97.38 420 VAL B C 1
ATOM 9947 O O . VAL B 1 420 ? -12.555 49.812 11.008 1 97.38 420 VAL B O 1
ATOM 9950 N N . ASP B 1 421 ? -12.945 51.25 9.328 1 97 421 ASP B N 1
ATOM 9951 C CA . ASP B 1 421 ? -14.133 51.812 9.961 1 97 421 ASP B CA 1
ATOM 9952 C C . ASP B 1 421 ? -15.352 50.938 9.711 1 97 421 ASP B C 1
ATOM 9954 O O . ASP B 1 421 ? -15.648 50.562 8.57 1 97 421 ASP B O 1
ATOM 9958 N N . VAL B 1 422 ? -16.094 50.625 10.773 1 95.81 422 VAL B N 1
ATOM 9959 C CA . VAL B 1 422 ? -17.203 49.688 10.688 1 95.81 422 VAL B CA 1
ATOM 9960 C C . VAL B 1 422 ? -18.344 50.281 9.883 1 95.81 422 VAL B C 1
ATOM 9962 O O . VAL B 1 422 ? -19.062 49.594 9.172 1 95.81 422 VAL B O 1
ATOM 9965 N N . LYS B 1 423 ? -18.516 51.5 9.953 1 94.56 423 LYS B N 1
ATOM 9966 C CA . LYS B 1 423 ? -19.641 52.156 9.312 1 94.56 423 LYS B CA 1
ATOM 9967 C C . LYS B 1 423 ? -19.375 52.375 7.828 1 94.56 423 LYS B C 1
ATOM 9969 O O . LYS B 1 423 ? -20.25 52.156 6.992 1 94.56 423 LYS B O 1
ATOM 9974 N N . THR B 1 424 ? -18.156 52.781 7.484 1 95.69 424 THR B N 1
ATOM 9975 C CA . THR B 1 424 ? -17.891 53.219 6.125 1 95.69 424 THR B CA 1
ATOM 9976 C C . THR B 1 424 ? -17.094 52.156 5.352 1 95.69 424 THR B C 1
ATOM 9978 O O . THR B 1 424 ? -17.094 52.156 4.117 1 95.69 424 THR B O 1
ATOM 9981 N N . GLY B 1 425 ? -16.391 51.438 6.074 1 95.81 425 GLY B N 1
ATOM 9982 C CA . GLY B 1 425 ? -15.508 50.469 5.41 1 95.81 425 GLY B CA 1
ATOM 9983 C C . GLY B 1 425 ? -14.195 51.094 4.973 1 95.81 425 GLY B C 1
ATOM 9984 O O . GLY B 1 425 ? -13.383 50.438 4.32 1 95.81 425 GLY B O 1
ATOM 9985 N N . SER B 1 426 ? -13.984 52.344 5.344 1 96.69 426 SER B N 1
ATOM 9986 C CA . SER B 1 426 ? -12.742 53.031 4.98 1 96.69 426 SER B CA 1
ATOM 9987 C C . SER B 1 426 ? -11.555 52.469 5.746 1 96.69 426 SER B C 1
ATOM 9989 O O . SER B 1 426 ? -11.648 52.219 6.953 1 96.69 426 SER B O 1
ATOM 9991 N N . LYS B 1 427 ? -10.484 52.281 5.055 1 95.88 427 LYS B N 1
ATOM 9992 C CA . LYS B 1 427 ? -9.305 51.656 5.629 1 95.88 427 LYS B CA 1
ATOM 9993 C C . LYS B 1 427 ? -8.133 52.625 5.719 1 95.88 427 LYS B C 1
ATOM 9995 O O . LYS B 1 427 ? -7.926 53.438 4.809 1 95.88 427 LYS B O 1
ATOM 10000 N N . THR B 1 428 ? -7.414 52.688 6.789 1 96.81 428 THR B N 1
ATOM 10001 C CA . THR B 1 428 ? -6.168 53.406 6.973 1 96.81 428 THR B CA 1
ATOM 10002 C C . THR B 1 428 ? -5.094 52.5 7.574 1 96.81 428 THR B C 1
ATOM 10004 O O . THR B 1 428 ? -5.348 51.781 8.547 1 96.81 428 THR B O 1
ATOM 10007 N N . PHE B 1 429 ? -3.887 52.594 7.016 1 97.69 429 PHE B N 1
ATOM 10008 C CA . PHE B 1 429 ? -2.805 51.75 7.543 1 97.69 429 PHE B CA 1
ATOM 10009 C C . PHE B 1 429 ? -2.195 52.406 8.789 1 97.69 429 PHE B C 1
ATOM 10011 O O . PHE B 1 429 ? -1.945 53.594 8.812 1 97.69 429 PHE B O 1
ATOM 10018 N N . LEU B 1 430 ? -1.975 51.562 9.812 1 98.12 430 LEU B N 1
ATOM 10019 C CA . LEU B 1 430 ? -1.351 52.031 11.047 1 98.12 430 LEU B CA 1
ATOM 10020 C C . LEU B 1 430 ? 0.157 51.812 11.008 1 98.12 430 LEU B C 1
ATOM 10022 O O . LEU B 1 430 ? 0.904 52.469 11.734 1 98.12 430 LEU B O 1
ATOM 10026 N N . THR B 1 431 ? 0.585 50.812 10.297 1 97.62 431 THR B N 1
ATOM 10027 C CA . THR B 1 431 ? 2.004 50.5 10.133 1 97.62 431 THR B CA 1
ATOM 10028 C C . THR B 1 431 ? 2.387 50.469 8.656 1 97.62 431 THR B C 1
ATOM 10030 O O . THR B 1 431 ? 1.518 50.406 7.785 1 97.62 431 THR B O 1
ATOM 10033 N N . SER B 1 432 ? 3.658 50.594 8.344 1 96.5 432 SER B N 1
ATOM 10034 C CA . SER B 1 432 ? 4.238 50.531 7.008 1 96.5 432 SER B CA 1
ATOM 10035 C C . SER B 1 432 ? 5.746 50.312 7.074 1 96.5 432 SER B C 1
ATOM 10037 O O . SER B 1 432 ? 6.363 50.5 8.117 1 96.5 432 SER B O 1
ATOM 10039 N N . GLY B 1 433 ? 6.281 49.812 5.973 1 96.75 433 GLY B N 1
ATOM 10040 C CA . GLY B 1 433 ? 7.715 49.594 5.91 1 96.75 433 GLY B CA 1
ATOM 10041 C C . GLY B 1 433 ? 8.086 48.25 5.281 1 96.75 433 GLY B C 1
ATOM 10042 O O . GLY B 1 433 ? 7.219 47.562 4.754 1 96.75 433 GLY B O 1
ATOM 10043 N N . LYS B 1 434 ? 9.383 48 5.324 1 97.31 434 LYS B N 1
ATOM 10044 C CA . LYS B 1 434 ? 9.922 46.812 4.672 1 97.31 434 LYS B CA 1
ATOM 10045 C C . LYS B 1 434 ? 10.039 45.625 5.656 1 97.31 434 LYS B C 1
ATOM 10047 O O . LYS B 1 434 ? 11.102 45.031 5.777 1 97.31 434 LYS B O 1
ATOM 10052 N N . PHE B 1 435 ? 9.031 45.344 6.363 1 97.44 435 PHE B N 1
ATOM 10053 C CA . PHE B 1 435 ? 8.891 44.219 7.281 1 97.44 435 PHE B CA 1
ATOM 10054 C C . PHE B 1 435 ? 7.469 43.688 7.262 1 97.44 435 PHE B C 1
ATOM 10056 O O . PHE B 1 435 ? 6.539 44.375 6.836 1 97.44 435 PHE B O 1
ATOM 10063 N N . ASP B 1 436 ? 7.27 42.438 7.68 1 97.56 436 ASP B N 1
ATOM 10064 C CA . ASP B 1 436 ? 5.949 41.812 7.703 1 97.56 436 ASP B CA 1
ATOM 10065 C C . ASP B 1 436 ? 5.438 41.656 9.133 1 97.56 436 ASP B C 1
ATOM 10067 O O . ASP B 1 436 ? 6.09 41.031 9.969 1 97.56 436 ASP B O 1
ATOM 10071 N N . THR B 1 437 ? 4.242 42.25 9.336 1 97.12 437 THR B N 1
ATOM 10072 C CA . THR B 1 437 ? 3.545 41.906 10.57 1 97.12 437 THR B CA 1
ATOM 10073 C C . THR B 1 437 ? 3.096 40.438 10.57 1 97.12 437 THR B C 1
ATOM 10075 O O . THR B 1 437 ? 2.52 39.969 9.586 1 97.12 437 THR B O 1
ATOM 10078 N N . ALA B 1 438 ? 3.445 39.75 11.641 1 96.19 438 ALA B N 1
ATOM 10079 C CA . ALA B 1 438 ? 3.066 38.344 11.734 1 96.19 438 ALA B CA 1
ATOM 10080 C C . ALA B 1 438 ? 1.602 38.188 12.133 1 96.19 438 ALA B C 1
ATOM 10082 O O . ALA B 1 438 ? 0.821 37.531 11.438 1 96.19 438 ALA B O 1
ATOM 10083 N N . TYR B 1 439 ? 1.175 38.812 13.227 1 95.56 439 TYR B N 1
ATOM 10084 C CA . TYR B 1 439 ? -0.217 38.781 13.664 1 95.56 439 TYR B CA 1
ATOM 10085 C C . TYR B 1 439 ? -0.471 39.844 14.734 1 95.56 439 TYR B C 1
ATOM 10087 O O . TYR B 1 439 ? 0.466 40.344 15.359 1 95.56 439 TYR B O 1
ATOM 10095 N N . ILE B 1 440 ? -1.739 40.156 14.883 1 96.62 440 ILE B N 1
ATOM 10096 C CA . ILE B 1 440 ? -2.18 41.094 15.914 1 96.62 440 ILE B CA 1
ATOM 10097 C C . ILE B 1 440 ? -2.496 40.344 17.203 1 96.62 440 ILE B C 1
ATOM 10099 O O . ILE B 1 440 ? -3.162 39.312 17.172 1 96.62 440 ILE B O 1
ATOM 10103 N N . VAL B 1 441 ? -2.018 40.875 18.297 1 96.81 441 VAL B N 1
ATOM 10104 C CA . VAL B 1 441 ? -2.166 40.156 19.562 1 96.81 441 VAL B CA 1
ATOM 10105 C C . VAL B 1 441 ? -3.375 40.688 20.328 1 96.81 441 VAL B C 1
ATOM 10107 O O . VAL B 1 441 ? -4.172 39.906 20.859 1 96.81 441 VAL B O 1
ATOM 10110 N N . ALA B 1 442 ? -3.455 42.062 20.406 1 96.31 442 ALA B N 1
ATOM 10111 C CA . ALA B 1 442 ? -4.512 42.625 21.219 1 96.31 442 ALA B CA 1
ATOM 10112 C C . ALA B 1 442 ? -4.676 44.125 20.906 1 96.31 442 ALA B C 1
ATOM 10114 O O . ALA B 1 442 ? -3.793 44.75 20.312 1 96.31 442 ALA B O 1
ATOM 10115 N N . HIS B 1 443 ? -5.848 44.688 21.281 1 96.81 443 HIS B N 1
ATOM 10116 C CA . HIS B 1 443 ? -6.133 46.125 21.203 1 96.81 443 HIS B CA 1
ATOM 10117 C C . HIS B 1 443 ? -6.555 46.688 22.562 1 96.81 443 HIS B C 1
ATOM 10119 O O . HIS B 1 443 ? -7.473 46.156 23.203 1 96.81 443 HIS B O 1
ATOM 10125 N N . ASP B 1 444 ? -5.84 47.688 23 1 96.31 444 ASP B N 1
ATOM 10126 C CA . ASP B 1 444 ? -6.191 48.406 24.203 1 96.31 444 ASP B CA 1
ATOM 10127 C C . ASP B 1 444 ? -6.984 49.688 23.859 1 96.31 444 ASP B C 1
ATOM 10129 O O . ASP B 1 444 ? -6.402 50.719 23.562 1 96.31 444 ASP B O 1
ATOM 10133 N N . GLU B 1 445 ? -8.227 49.594 24.047 1 93.44 445 GLU B N 1
ATOM 10134 C CA . GLU B 1 445 ? -9.086 50.719 23.656 1 93.44 445 GLU B CA 1
ATOM 10135 C C . GLU B 1 445 ? -8.836 51.906 24.547 1 93.44 445 GLU B C 1
ATOM 10137 O O . GLU B 1 445 ? -8.914 53.062 24.078 1 93.44 445 GLU B O 1
ATOM 10142 N N . SER B 1 446 ? -8.609 51.688 25.75 1 93.56 446 SER B N 1
ATOM 10143 C CA . SER B 1 446 ? -8.422 52.781 26.703 1 93.56 446 SER B CA 1
ATOM 10144 C C . SER B 1 446 ? -7.176 53.594 26.375 1 93.56 446 SER B C 1
ATOM 10146 O O . SER B 1 446 ? -7.176 54.844 26.5 1 93.56 446 SER B O 1
ATOM 10148 N N . LYS B 1 447 ? -6.172 52.906 25.891 1 95.44 447 LYS B N 1
ATOM 10149 C CA . LYS B 1 447 ? -4.922 53.594 25.578 1 95.44 447 LYS B CA 1
ATOM 10150 C C . LYS B 1 447 ? -4.801 53.844 24.078 1 95.44 447 LYS B C 1
ATOM 10152 O O . LYS B 1 447 ? -3.895 54.531 23.625 1 95.44 447 LYS B O 1
ATOM 10157 N N . HIS B 1 448 ? -5.699 53.281 23.312 1 96.88 448 HIS B N 1
ATOM 10158 C CA . HIS B 1 448 ? -5.684 53.375 21.859 1 96.88 448 HIS B CA 1
ATOM 10159 C C . HIS B 1 448 ? -4.387 52.812 21.281 1 96.88 448 HIS B C 1
ATOM 10161 O O . HIS B 1 448 ? -3.746 53.469 20.438 1 96.88 448 HIS B O 1
ATOM 10167 N N . LEU B 1 449 ? -4.055 51.656 21.812 1 97.69 449 LEU B N 1
ATOM 10168 C CA . LEU B 1 449 ? -2.848 50.969 21.375 1 97.69 449 LEU B CA 1
ATOM 10169 C C . LEU B 1 449 ? -3.178 49.594 20.859 1 97.69 449 LEU B C 1
ATOM 10171 O O . LEU B 1 449 ? -4.023 48.875 21.438 1 97.69 449 LEU B O 1
ATOM 10175 N N . LEU B 1 450 ? -2.566 49.25 19.797 1 97.44 450 LEU B N 1
ATOM 10176 C CA . LEU B 1 450 ? -2.615 47.875 19.266 1 97.44 450 LEU B CA 1
ATOM 10177 C C . LEU B 1 450 ? -1.282 47.188 19.469 1 97.44 450 LEU B C 1
ATOM 10179 O O . LEU B 1 450 ? -0.223 47.75 19.188 1 97.44 450 LEU B O 1
ATOM 10183 N N . TYR B 1 451 ? -1.312 45.938 20.016 1 98.12 451 TYR B N 1
ATOM 10184 C CA . TYR B 1 451 ? -0.12 45.125 20.188 1 98.12 451 TYR B CA 1
ATOM 10185 C C . TYR B 1 451 ? -0.028 44.062 19.109 1 98.12 451 TYR B C 1
ATOM 10187 O O . TYR B 1 451 ? -1.034 43.438 18.75 1 98.12 451 TYR B O 1
ATOM 10195 N N . TYR B 1 452 ? 1.138 43.875 18.562 1 97.69 452 TYR B N 1
ATOM 10196 C CA . TYR B 1 452 ? 1.304 42.938 17.453 1 97.69 452 TYR B CA 1
ATOM 10197 C C . TYR B 1 452 ? 2.721 42.375 17.406 1 97.69 452 TYR B C 1
ATOM 10199 O O . TYR B 1 452 ? 3.639 42.969 18 1 97.69 452 TYR B O 1
ATOM 10207 N N . ILE B 1 453 ? 2.867 41.188 16.844 1 98.06 453 ILE B N 1
ATOM 10208 C CA . ILE B 1 453 ? 4.164 40.562 16.594 1 98.06 453 ILE B CA 1
ATOM 10209 C C . ILE B 1 453 ? 4.59 40.844 15.148 1 98.06 453 ILE B C 1
ATOM 10211 O O . ILE B 1 453 ? 3.787 40.719 14.219 1 98.06 453 ILE B O 1
ATOM 10215 N N . THR B 1 454 ? 5.832 41.188 14.969 1 98.31 454 THR B N 1
ATOM 10216 C CA . THR B 1 454 ? 6.289 41.531 13.633 1 98.31 454 THR B CA 1
ATOM 10217 C C . THR B 1 454 ? 7.77 41.188 13.461 1 98.31 454 THR B C 1
ATOM 10219 O O . THR B 1 454 ? 8.469 40.938 14.445 1 98.31 454 THR B O 1
ATOM 10222 N N . THR B 1 455 ? 8.172 41.094 12.219 1 98.31 455 THR B N 1
ATOM 10223 C CA . THR B 1 455 ? 9.586 41 11.875 1 98.31 455 THR B CA 1
ATOM 10224 C C . THR B 1 455 ? 10.219 42.406 11.828 1 98.31 455 THR B C 1
ATOM 10226 O O . THR B 1 455 ? 9.547 43.406 12.078 1 98.31 455 THR B O 1
ATOM 10229 N N . LEU B 1 456 ? 11.578 42.469 11.594 1 97.31 456 LEU B N 1
ATOM 10230 C CA . LEU B 1 456 ? 12.297 43.719 11.367 1 97.31 456 LEU B CA 1
ATOM 10231 C C . LEU B 1 456 ? 12.828 43.781 9.938 1 97.31 456 LEU B C 1
ATOM 10233 O O . LEU B 1 456 ? 12.977 42.75 9.273 1 97.31 456 LEU B O 1
ATOM 10237 N N . GLU B 1 457 ? 12.992 45.031 9.461 1 96.06 457 GLU B N 1
ATOM 10238 C CA . GLU B 1 457 ? 13.57 45.188 8.125 1 96.06 457 GLU B CA 1
ATOM 10239 C C . GLU B 1 457 ? 14.898 44.469 8 1 96.06 457 GLU B C 1
ATOM 10241 O O . GLU B 1 457 ? 15.797 44.625 8.828 1 96.06 457 GLU B O 1
ATOM 10246 N N . GLY B 1 458 ? 14.945 43.594 7.066 1 94.25 458 GLY B N 1
ATOM 10247 C CA . GLY B 1 458 ? 16.156 42.844 6.793 1 94.25 458 GLY B CA 1
ATOM 10248 C C . GLY B 1 458 ? 16.328 41.625 7.699 1 94.25 458 GLY B C 1
ATOM 10249 O O . GLY B 1 458 ? 17.312 40.906 7.598 1 94.25 458 GLY B O 1
ATOM 10250 N N . LYS B 1 459 ? 15.383 41.406 8.586 1 96.31 459 LYS B N 1
ATOM 10251 C CA . LYS B 1 459 ? 15.453 40.312 9.539 1 96.31 459 LYS B CA 1
ATOM 10252 C C . LYS B 1 459 ? 14.18 39.469 9.523 1 96.31 459 LYS B C 1
ATOM 10254 O O . LYS B 1 459 ? 13.492 39.344 10.547 1 96.31 459 LYS B O 1
ATOM 10259 N N . PRO B 1 460 ? 13.898 38.781 8.398 1 97.5 460 PRO B N 1
ATOM 10260 C CA . PRO B 1 460 ? 12.641 38.031 8.281 1 97.5 460 PRO B CA 1
ATOM 10261 C C . PRO B 1 460 ? 12.523 36.906 9.297 1 97.5 460 PRO B C 1
ATOM 10263 O O . PRO B 1 460 ? 11.422 36.438 9.586 1 97.5 460 PRO B O 1
ATOM 10266 N N . GLY B 1 461 ? 13.609 36.438 9.883 1 97.88 461 GLY B N 1
ATOM 10267 C CA . GLY B 1 461 ? 13.586 35.281 10.789 1 97.88 461 GLY B CA 1
ATOM 10268 C C . GLY B 1 461 ? 13.289 35.688 12.227 1 97.88 461 GLY B C 1
ATOM 10269 O O . GLY B 1 461 ? 13.109 34.812 13.078 1 97.88 461 GLY B O 1
ATOM 10270 N N . GLU B 1 462 ? 13.203 36.938 12.547 1 97.94 462 GLU B N 1
ATOM 10271 C CA . GLU B 1 462 ? 12.961 37.406 13.906 1 97.94 462 GLU B CA 1
ATOM 10272 C C . GLU B 1 462 ? 11.484 37.719 14.133 1 97.94 462 GLU B C 1
ATOM 10274 O O . GLU B 1 462 ? 10.719 37.875 13.18 1 97.94 462 GLU B O 1
ATOM 10279 N N . ARG B 1 463 ? 11.023 37.688 15.398 1 98.69 463 ARG B N 1
ATOM 10280 C CA . ARG B 1 463 ? 9.688 38.062 15.852 1 98.69 463 ARG B CA 1
ATOM 10281 C C . ARG B 1 463 ? 9.75 38.906 17.109 1 98.69 463 ARG B C 1
ATOM 10283 O O . ARG B 1 463 ? 10.281 38.5 18.141 1 98.69 463 ARG B O 1
ATOM 10290 N N . HIS B 1 464 ? 9.188 40.094 17 1 98.5 464 HIS B N 1
ATOM 10291 C CA . HIS B 1 464 ? 9.234 41.031 18.125 1 98.5 464 HIS B CA 1
ATOM 10292 C C . HIS B 1 464 ? 7.855 41.562 18.453 1 98.5 464 HIS B C 1
ATOM 10294 O O . HIS B 1 464 ? 7.043 41.781 17.547 1 98.5 464 HIS B O 1
ATOM 10300 N N . LEU B 1 465 ? 7.625 41.75 19.703 1 98.62 465 LEU B N 1
ATOM 10301 C CA . LEU B 1 465 ? 6.387 42.375 20.156 1 98.62 465 LEU B CA 1
ATOM 10302 C C . LEU B 1 465 ? 6.465 43.906 20.047 1 98.62 465 LEU B C 1
ATOM 10304 O O . LEU B 1 465 ? 7.398 44.531 20.578 1 98.62 465 LEU B O 1
ATOM 10308 N N . PHE B 1 466 ? 5.512 44.531 19.328 1 98.56 466 PHE B N 1
ATOM 10309 C CA . PHE B 1 466 ? 5.383 45.969 19.172 1 98.56 466 PHE B CA 1
ATOM 10310 C C . PHE B 1 466 ? 4.008 46.438 19.625 1 98.56 466 PHE B C 1
ATOM 10312 O O . PHE B 1 466 ? 3.084 45.625 19.766 1 98.56 466 PHE B O 1
ATOM 10319 N N . SER B 1 467 ? 3.898 47.719 19.938 1 98.25 467 SER B N 1
ATOM 10320 C CA . SER B 1 467 ? 2.615 48.406 19.984 1 98.25 467 SER B CA 1
ATOM 10321 C C . SER B 1 467 ? 2.57 49.562 18.969 1 98.25 467 SER B C 1
ATOM 10323 O O . SER B 1 467 ? 3.611 50.094 18.594 1 98.25 467 SER B O 1
ATOM 10325 N N . VAL B 1 468 ? 1.431 49.875 18.484 1 98.56 468 VAL B N 1
ATOM 10326 C CA . VAL B 1 468 ? 1.208 51 17.609 1 98.56 468 VAL B CA 1
ATOM 10327 C C . VAL B 1 468 ? -0.061 51.75 18.016 1 98.56 468 VAL B C 1
ATOM 10329 O O . VAL B 1 468 ? -1.056 51.125 18.391 1 98.56 468 VAL B O 1
ATOM 10332 N N . ALA B 1 469 ? 0.019 53.062 17.984 1 98.12 469 ALA B N 1
ATOM 10333 C CA . ALA B 1 469 ? -1.135 53.875 18.328 1 98.12 469 ALA B CA 1
ATOM 10334 C C . ALA B 1 469 ? -2.162 53.875 17.203 1 98.12 469 ALA B C 1
ATOM 10336 O O . ALA B 1 469 ? -1.803 54 16.031 1 98.12 469 ALA B O 1
ATOM 10337 N N . ASP B 1 470 ? -3.422 53.688 17.578 1 96.88 470 ASP B N 1
ATOM 10338 C CA . ASP B 1 470 ? -4.461 53.75 16.547 1 96.88 470 ASP B CA 1
ATOM 10339 C C . ASP B 1 470 ? -4.82 55.188 16.234 1 96.88 470 ASP B C 1
ATOM 10341 O O . ASP B 1 470 ? -4.16 56.125 16.703 1 96.88 470 ASP B O 1
ATOM 10345 N N . ASN B 1 471 ? -5.793 55.438 15.375 1 95.38 471 ASN B N 1
ATOM 10346 C CA . ASN B 1 471 ? -6.086 56.75 14.852 1 95.38 471 ASN B CA 1
ATOM 10347 C C . ASN B 1 471 ? -6.777 57.625 15.891 1 95.38 471 ASN B C 1
ATOM 10349 O O . ASN B 1 471 ? -6.859 58.844 15.734 1 95.38 471 ASN B O 1
ATOM 10353 N N . SER B 1 472 ? -7.219 57.031 16.969 1 94.56 472 SER B N 1
ATOM 10354 C CA . SER B 1 472 ? -7.883 57.781 18.016 1 94.56 472 SER B CA 1
ATOM 10355 C C . SER B 1 472 ? -6.883 58.281 19.062 1 94.56 472 SER B C 1
ATOM 10357 O O . SER B 1 472 ? -7.223 59.094 19.922 1 94.56 472 SER B O 1
ATOM 10359 N N . HIS B 1 473 ? -5.719 57.812 18.969 1 95.44 473 HIS B N 1
ATOM 10360 C CA . HIS B 1 473 ? -4.656 58.25 19.875 1 95.44 473 HIS B CA 1
ATOM 10361 C C . HIS B 1 473 ? -4.223 59.656 19.547 1 95.44 473 HIS B C 1
ATOM 10363 O O . HIS B 1 473 ? -4.25 60.094 18.391 1 95.44 473 HIS B O 1
ATOM 10369 N N . PRO B 1 474 ? -3.67 60.375 20.516 1 95.31 474 PRO B N 1
ATOM 10370 C CA . PRO B 1 474 ? -3.188 61.719 20.25 1 95.31 474 PRO B CA 1
ATOM 10371 C C . PRO B 1 474 ? -2.02 61.75 19.281 1 95.31 474 PRO B C 1
ATOM 10373 O O . PRO B 1 474 ? -1.85 62.75 18.547 1 95.31 474 PRO B O 1
ATOM 10376 N N . LYS B 1 475 ? -1.268 60.75 19.297 1 96.5 475 LYS B N 1
ATOM 10377 C CA . LYS B 1 475 ? -0.176 60.562 18.344 1 96.5 475 LYS B CA 1
ATOM 10378 C C . LYS B 1 475 ? -0.368 59.312 17.531 1 96.5 475 LYS B C 1
ATOM 10380 O O . LYS B 1 475 ? 0.344 58.312 17.734 1 96.5 475 LYS B O 1
ATOM 10385 N N . PRO B 1 476 ? -1.141 59.406 16.562 1 95.88 476 PRO B N 1
ATOM 10386 C CA . PRO B 1 476 ? -1.453 58.219 15.789 1 95.88 476 PRO B CA 1
ATOM 10387 C C . PRO B 1 476 ? -0.225 57.625 15.102 1 95.88 476 PRO B C 1
ATOM 10389 O O . PRO B 1 476 ? 0.683 58.375 14.703 1 95.88 476 PRO B O 1
ATOM 10392 N N . ARG B 1 477 ? -0.086 56.312 15.047 1 96.94 477 ARG B N 1
ATOM 10393 C CA . ARG B 1 477 ? 0.895 55.562 14.289 1 96.94 477 ARG B CA 1
ATOM 10394 C C . ARG B 1 477 ? 2.236 55.5 15.016 1 96.94 477 ARG B C 1
ATOM 10396 O O . ARG B 1 477 ? 3.23 55.031 14.469 1 96.94 477 ARG B O 1
ATOM 10403 N N . GLN B 1 478 ? 2.256 56.031 16.266 1 96.88 478 GLN B N 1
ATOM 10404 C CA . GLN B 1 478 ? 3.473 55.906 17.047 1 96.88 478 GLN B CA 1
ATOM 10405 C C . GLN B 1 478 ? 3.705 54.438 17.453 1 96.88 478 GLN B C 1
ATOM 10407 O O . GLN B 1 478 ? 2.801 53.781 17.969 1 96.88 478 GLN B O 1
ATOM 10412 N N . THR B 1 479 ? 4.871 53.938 17.188 1 97.56 479 THR B N 1
ATOM 10413 C CA . THR B 1 479 ? 5.176 52.531 17.469 1 97.56 479 THR B CA 1
ATOM 10414 C C . THR B 1 479 ? 6.184 52.406 18.609 1 97.56 479 THR B C 1
ATOM 10416 O O . THR B 1 479 ? 6.984 53.344 18.828 1 97.56 479 THR B O 1
ATOM 10419 N N . THR B 1 480 ? 6.117 51.375 19.375 1 97.19 480 THR B N 1
ATOM 10420 C CA . THR B 1 480 ? 7.062 51.031 20.438 1 97.19 480 THR B CA 1
ATOM 10421 C C . THR B 1 480 ? 7.406 49.531 20.375 1 97.19 480 THR B C 1
ATOM 10423 O O . THR B 1 480 ? 6.512 48.688 20.297 1 97.19 480 THR B O 1
ATOM 10426 N N . CYS B 1 481 ? 8.672 49.281 20.406 1 97.75 481 CYS B N 1
ATOM 10427 C CA . CYS B 1 481 ? 9.109 47.906 20.438 1 97.75 481 CYS B CA 1
ATOM 10428 C C . CYS B 1 481 ? 9.344 47.438 21.875 1 97.75 481 CYS B C 1
ATOM 10430 O O . CYS B 1 481 ? 10.125 48.031 22.609 1 97.75 481 CYS B O 1
ATOM 10432 N N . PHE B 1 482 ? 8.758 46.344 22.266 1 97.56 482 PHE B N 1
ATOM 10433 C CA . PHE B 1 482 ? 8.844 45.844 23.641 1 97.56 482 PHE B CA 1
ATOM 10434 C C . PHE B 1 482 ? 10.008 44.875 23.781 1 97.56 482 PHE B C 1
ATOM 10436 O O . PHE B 1 482 ? 10.547 44.688 24.875 1 97.56 482 PHE B O 1
ATOM 10443 N N . THR B 1 483 ? 10.414 44.188 22.672 1 97.38 483 THR B N 1
ATOM 10444 C CA . THR B 1 483 ? 11.328 43.062 22.844 1 97.38 483 THR B CA 1
ATOM 10445 C C . THR B 1 483 ? 12.586 43.281 22 1 97.38 483 THR B C 1
ATOM 10447 O O . THR B 1 483 ? 13.461 42.406 21.984 1 97.38 483 THR B O 1
ATOM 10450 N N . CYS B 1 484 ? 12.797 44.344 21.297 1 95.31 484 CYS B N 1
ATOM 10451 C CA . CYS B 1 484 ? 13.922 44.562 20.391 1 95.31 484 CYS B CA 1
ATOM 10452 C C . CYS B 1 484 ? 15.227 44.688 21.156 1 95.31 484 CYS B C 1
ATOM 10454 O O . CYS B 1 484 ? 16.297 44.375 20.641 1 95.31 484 CYS B O 1
ATOM 10456 N N . ASP B 1 485 ? 15.188 45.156 22.453 1 87.38 485 ASP B N 1
ATOM 10457 C CA . ASP B 1 485 ? 16.422 45.406 23.172 1 87.38 485 ASP B CA 1
ATOM 10458 C C . ASP B 1 485 ? 16.516 44.562 24.438 1 87.38 485 ASP B C 1
ATOM 10460 O O . ASP B 1 485 ? 17.203 44.938 25.391 1 87.38 485 ASP B O 1
ATOM 10464 N N . ILE B 1 486 ? 15.812 43.5 24.453 1 84.38 486 ILE B N 1
ATOM 10465 C CA . ILE B 1 486 ? 15.797 42.719 25.672 1 84.38 486 ILE B CA 1
ATOM 10466 C C . ILE B 1 486 ? 17.094 41.938 25.797 1 84.38 486 ILE B C 1
ATOM 10468 O O . ILE B 1 486 ? 17.766 41.969 26.828 1 84.38 486 ILE B O 1
ATOM 10472 N N . ASN B 1 487 ? 17.391 41.031 24.875 1 84.88 487 ASN B N 1
ATOM 10473 C CA . ASN B 1 487 ? 18.484 40.062 24.922 1 84.88 487 ASN B CA 1
ATOM 10474 C C . ASN B 1 487 ? 18.797 39.5 23.531 1 84.88 487 ASN B C 1
ATOM 10476 O O . ASN B 1 487 ? 17.875 39.188 22.781 1 84.88 487 ASN B O 1
ATOM 10480 N N . PRO B 1 488 ? 20.047 39.531 23.172 1 90.56 488 PRO B N 1
ATOM 10481 C CA . PRO B 1 488 ? 20.375 38.906 21.891 1 90.56 488 PRO B CA 1
ATOM 10482 C C . PRO B 1 488 ? 19.969 37.438 21.828 1 90.56 488 PRO B C 1
ATOM 10484 O O . PRO B 1 488 ? 19.891 36.844 20.734 1 90.56 488 PRO B O 1
ATOM 10487 N N . GLU B 1 489 ? 19.734 36.906 22.938 1 94.06 489 GLU B N 1
ATOM 10488 C CA . GLU B 1 489 ? 19.312 35.5 23 1 94.06 489 GLU B CA 1
ATOM 10489 C C . GLU B 1 489 ? 17.812 35.344 22.859 1 94.06 489 GLU B C 1
ATOM 10491 O O . GLU B 1 489 ? 17.281 34.25 22.875 1 94.06 489 GLU B O 1
ATOM 10496 N N . CYS B 1 490 ? 17.078 36.406 22.672 1 97.19 490 CYS B N 1
ATOM 10497 C CA . CYS B 1 490 ? 15.633 36.406 22.562 1 97.19 490 CYS B CA 1
ATOM 10498 C C . CYS B 1 490 ? 15.172 37.219 21.359 1 97.19 490 CYS B C 1
ATOM 10500 O O . CYS B 1 490 ? 14.688 38.344 21.516 1 97.19 490 CYS B O 1
ATOM 10502 N N . LEU B 1 491 ? 15.266 36.594 20.219 1 98.06 491 LEU B N 1
ATOM 10503 C CA . LEU B 1 491 ? 14.977 37.312 18.969 1 98.06 491 LEU B CA 1
ATOM 10504 C C . LEU B 1 491 ? 13.711 36.75 18.328 1 98.06 491 LEU B C 1
ATOM 10506 O O . LEU B 1 491 ? 13.281 37.25 17.281 1 98.06 491 LEU B O 1
ATOM 10510 N N . TYR B 1 492 ? 13.109 35.75 18.859 1 98.38 492 TYR B N 1
ATOM 10511 C CA . TYR B 1 492 ? 11.836 35.188 18.422 1 98.38 492 TYR B CA 1
ATOM 10512 C C . TYR B 1 492 ? 10.859 35.094 19.594 1 98.38 492 TYR B C 1
ATOM 10514 O O . TYR B 1 492 ? 11.031 34.25 20.5 1 98.38 492 TYR B O 1
ATOM 10522 N N . ASN B 1 493 ? 9.781 35.875 19.5 1 98.38 493 ASN B N 1
ATOM 10523 C CA . ASN B 1 493 ? 8.922 36.031 20.672 1 98.38 493 ASN B CA 1
ATOM 10524 C C . ASN B 1 493 ? 7.457 35.75 20.328 1 98.38 493 ASN B C 1
ATOM 10526 O O . ASN B 1 493 ? 7.043 35.938 19.188 1 98.38 493 ASN B O 1
ATOM 10530 N N . ASP B 1 494 ? 6.754 35.281 21.281 1 98.06 494 ASP B N 1
ATOM 10531 C CA . ASP B 1 494 ? 5.297 35.219 21.312 1 98.06 494 ASP B CA 1
ATOM 10532 C C . ASP B 1 494 ? 4.746 35.875 22.594 1 98.06 494 ASP B C 1
ATOM 10534 O O . ASP B 1 494 ? 5.473 36.031 23.578 1 98.06 494 ASP B O 1
ATOM 10538 N N . ALA B 1 495 ? 3.494 36.281 22.516 1 98.31 495 ALA B N 1
ATOM 10539 C CA . ALA B 1 495 ? 2.955 36.969 23.688 1 98.31 495 ALA B CA 1
ATOM 10540 C C . ALA B 1 495 ? 1.474 36.688 23.875 1 98.31 495 ALA B C 1
ATOM 10542 O O . ALA B 1 495 ? 0.753 36.438 22.891 1 98.31 495 ALA B O 1
ATOM 10543 N N . SER B 1 496 ? 1.053 36.656 25.125 1 97.88 496 SER B N 1
ATOM 10544 C CA . SER B 1 496 ? -0.339 36.531 25.531 1 97.88 496 SER B CA 1
ATOM 10545 C C . SER B 1 496 ? -0.694 37.531 26.625 1 97.88 496 SER B C 1
ATOM 10547 O O . SER B 1 496 ? -0.095 37.531 27.703 1 97.88 496 SER B O 1
ATOM 10549 N N . PHE B 1 497 ? -1.708 38.344 26.375 1 98.06 497 PHE B N 1
ATOM 10550 C CA . PHE B 1 497 ? -2.033 39.438 27.281 1 98.06 497 PHE B CA 1
ATOM 10551 C C . PHE B 1 497 ? -3.184 39.062 28.203 1 98.06 497 PHE B C 1
ATOM 10553 O O . PHE B 1 497 ? -4.062 38.281 27.812 1 98.06 497 PHE B O 1
ATOM 10560 N N . SER B 1 498 ? -3.105 39.625 29.406 1 97.81 498 SER B N 1
ATOM 10561 C CA . SER B 1 498 ? -4.227 39.5 30.328 1 97.81 498 SER B CA 1
ATOM 10562 C C . SER B 1 498 ? -5.449 40.25 29.844 1 97.81 498 SER B C 1
ATOM 10564 O O . SER B 1 498 ? -5.379 40.969 28.844 1 97.81 498 SER B O 1
ATOM 10566 N N . GLN B 1 499 ? -6.582 40.125 30.438 1 94.75 499 GLN B N 1
ATOM 10567 C CA . GLN B 1 499 ? -7.887 40.594 29.953 1 94.75 499 GLN B CA 1
ATOM 10568 C C . GLN B 1 499 ? -7.887 42.094 29.688 1 94.75 499 GLN B C 1
ATOM 10570 O O . GLN B 1 499 ? -8.453 42.531 28.688 1 94.75 499 GLN B O 1
ATOM 10575 N N . ASN B 1 500 ? -7.277 42.906 30.594 1 95.25 500 ASN B N 1
ATOM 10576 C CA . ASN B 1 500 ? -7.219 44.344 30.406 1 95.25 500 ASN B CA 1
ATOM 10577 C C . ASN B 1 500 ? -5.809 44.812 30.047 1 95.25 500 ASN B C 1
ATOM 10579 O O . ASN B 1 500 ? -5.488 45.969 30.188 1 95.25 500 ASN B O 1
ATOM 10583 N N . LEU B 1 501 ? -4.996 43.844 29.719 1 97.81 501 LEU B N 1
ATOM 10584 C CA . LEU B 1 501 ? -3.652 44.062 29.188 1 97.81 501 LEU B CA 1
ATOM 10585 C C . LEU B 1 501 ? -2.76 44.719 30.25 1 97.81 501 LEU B C 1
ATOM 10587 O O . LEU B 1 501 ? -1.883 45.5 29.922 1 97.81 501 LEU B O 1
ATOM 10591 N N . THR B 1 502 ? -3.045 44.344 31.484 1 97.88 502 THR B N 1
ATOM 10592 C CA . THR B 1 502 ? -2.172 44.812 32.562 1 97.88 502 THR B CA 1
ATOM 10593 C C . THR B 1 502 ? -0.853 44.062 32.562 1 97.88 502 THR B C 1
ATOM 10595 O O . THR B 1 502 ? 0.202 44.625 32.844 1 97.88 502 THR B O 1
ATOM 10598 N N . TYR B 1 503 ? -0.988 42.781 32.281 1 98.25 503 TYR B N 1
ATOM 10599 C CA . TYR B 1 503 ? 0.17 41.906 32.188 1 98.25 503 TYR B CA 1
ATOM 10600 C C . TYR B 1 503 ? 0.194 41.156 30.875 1 98.25 503 TYR B C 1
ATOM 10602 O O . TYR B 1 503 ? -0.814 41.094 30.172 1 98.25 503 TYR B O 1
ATOM 10610 N N . TYR B 1 504 ? 1.297 40.688 30.531 1 98.19 504 TYR B N 1
ATOM 10611 C CA . TYR B 1 504 ? 1.372 39.75 29.438 1 98.19 504 TYR B CA 1
ATOM 10612 C C . TYR B 1 504 ? 2.434 38.688 29.703 1 98.19 504 TYR B C 1
ATOM 10614 O O . TYR B 1 504 ? 3.406 38.938 30.422 1 98.19 504 TYR B O 1
ATOM 10622 N N . ALA B 1 505 ? 2.189 37.469 29.266 1 98.38 505 ALA B N 1
ATOM 10623 C CA . ALA B 1 505 ? 3.176 36.375 29.219 1 98.38 505 ALA B CA 1
ATOM 10624 C C . ALA B 1 505 ? 4.012 36.438 27.953 1 98.38 505 ALA B C 1
ATOM 10626 O O . ALA B 1 505 ? 3.469 36.469 26.844 1 98.38 505 ALA B O 1
ATOM 10627 N N . LEU B 1 506 ? 5.281 36.5 28.078 1 98 506 LEU B N 1
ATOM 10628 C CA . LEU B 1 506 ? 6.211 36.531 26.953 1 98 506 LEU B CA 1
ATOM 10629 C C . LEU B 1 506 ? 6.922 35.188 26.828 1 98 506 LEU B C 1
ATOM 10631 O O . LEU B 1 506 ? 7.551 34.719 27.766 1 98 506 LEU B O 1
ATOM 10635 N N . ASP B 1 507 ? 6.773 34.594 25.734 1 98.06 507 ASP B N 1
ATOM 10636 C CA . ASP B 1 507 ? 7.598 33.469 25.359 1 98.06 507 ASP B CA 1
ATOM 10637 C C . ASP B 1 507 ? 8.812 33.906 24.547 1 98.06 507 ASP B C 1
ATOM 10639 O O . ASP B 1 507 ? 8.68 34.281 23.375 1 98.06 507 ASP B O 1
ATOM 10643 N N . CYS B 1 508 ? 9.977 33.938 25.172 1 98 508 CYS B N 1
ATOM 10644 C CA . CYS B 1 508 ? 11.211 34.031 24.406 1 98 508 CYS B CA 1
ATOM 10645 C C . CYS B 1 508 ? 11.617 32.688 23.844 1 98 508 CYS B C 1
ATOM 10647 O O . CYS B 1 508 ? 12.07 31.797 24.578 1 98 508 CYS B O 1
ATOM 10649 N N . LEU B 1 509 ? 11.562 32.531 22.562 1 98.25 509 LEU B N 1
ATOM 10650 C CA . LEU B 1 509 ? 11.617 31.188 21.953 1 98.25 509 LEU B CA 1
ATOM 10651 C C . LEU B 1 509 ? 12.945 30.984 21.234 1 98.25 509 LEU B C 1
ATOM 10653 O O . LEU B 1 509 ? 13.148 29.953 20.594 1 98.25 509 LEU B O 1
ATOM 10657 N N . GLY B 1 510 ? 13.906 32 21.328 1 97.12 510 GLY B N 1
ATOM 10658 C CA . GLY B 1 510 ? 15.227 31.781 20.734 1 97.12 510 GLY B CA 1
ATOM 10659 C C . GLY B 1 510 ? 15.922 33.062 20.359 1 97.12 510 GLY B C 1
ATOM 10660 O O . GLY B 1 510 ? 15.352 34.156 20.484 1 97.12 510 GLY B O 1
ATOM 10661 N N . PRO B 1 511 ? 17.094 32.969 19.891 1 96.69 511 PRO B N 1
ATOM 10662 C CA . PRO B 1 511 ? 17.844 31.75 19.547 1 96.69 511 PRO B CA 1
ATOM 10663 C C . PRO B 1 511 ? 18.406 31.031 20.781 1 96.69 511 PRO B C 1
ATOM 10665 O O . PRO B 1 511 ? 18.812 29.875 20.703 1 96.69 511 PRO B O 1
ATOM 10668 N N . GLY B 1 512 ? 18.484 31.688 21.922 1 96.75 512 GLY B N 1
ATOM 10669 C CA . GLY B 1 512 ? 18.875 31.047 23.156 1 96.75 512 GLY B CA 1
ATOM 10670 C C . GLY B 1 512 ? 17.844 30.062 23.672 1 96.75 512 GLY B C 1
ATOM 10671 O O . GLY B 1 512 ? 16.844 29.781 23 1 96.75 512 GLY B O 1
ATOM 10672 N N . ILE B 1 513 ? 18.125 29.5 24.906 1 97.69 513 ILE B N 1
ATOM 10673 C CA . ILE B 1 513 ? 17.188 28.562 25.516 1 97.69 513 ILE B CA 1
ATOM 10674 C C . ILE B 1 513 ? 15.859 29.266 25.781 1 97.69 513 ILE B C 1
ATOM 10676 O O . ILE B 1 513 ? 15.812 30.312 26.422 1 97.69 513 ILE B O 1
ATOM 10680 N 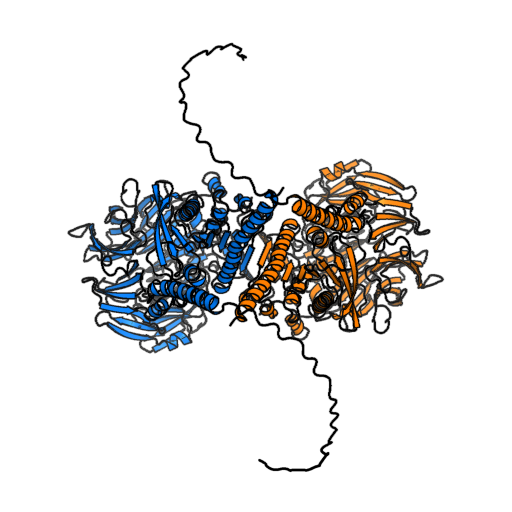N . PRO B 1 514 ? 14.727 28.703 25.328 1 98 514 PRO B N 1
ATOM 10681 C CA . PRO B 1 514 ? 13.422 29.328 25.531 1 98 514 PRO B CA 1
ATOM 10682 C C . PRO B 1 514 ? 13.086 29.547 27 1 98 514 PRO B C 1
ATOM 10684 O O . PRO B 1 514 ? 13.5 28.75 27.859 1 98 514 PRO B O 1
ATOM 10687 N N . ARG B 1 515 ? 12.344 30.562 27.312 1 96.56 515 ARG B N 1
ATOM 10688 C CA . ARG B 1 515 ? 11.891 30.859 28.672 1 96.56 515 ARG B CA 1
ATOM 10689 C C . ARG B 1 515 ? 10.547 31.578 28.641 1 96.56 515 ARG B C 1
ATOM 10691 O O . ARG B 1 515 ? 10.172 32.188 27.641 1 96.56 515 ARG B O 1
ATOM 10698 N N . VAL B 1 516 ? 9.859 31.5 29.703 1 97.44 516 VAL B N 1
ATOM 10699 C CA . VAL B 1 516 ? 8.547 32.125 29.844 1 97.44 516 VAL B CA 1
ATOM 10700 C C . VAL B 1 516 ? 8.617 33.219 30.938 1 97.44 516 VAL B C 1
ATOM 10702 O O . VAL B 1 516 ? 8.984 32.906 32.062 1 97.44 516 VAL B O 1
ATOM 10705 N N . GLU B 1 517 ? 8.234 34.406 30.562 1 97.19 517 GLU B N 1
ATOM 10706 C CA . GLU B 1 517 ? 8.234 35.562 31.484 1 97.19 517 GLU B CA 1
ATOM 10707 C C . GLU B 1 517 ? 6.844 36.156 31.609 1 97.19 517 GLU B C 1
ATOM 10709 O O . GLU B 1 517 ? 6.102 36.25 30.625 1 97.19 517 GLU B O 1
ATOM 10714 N N . ILE B 1 518 ? 6.531 36.5 32.844 1 98.06 518 ILE B N 1
ATOM 10715 C CA . ILE B 1 518 ? 5.379 37.375 33.062 1 98.06 518 ILE B CA 1
ATOM 10716 C C . ILE B 1 518 ? 5.848 38.812 33.219 1 98.06 518 ILE B C 1
ATOM 10718 O O . ILE B 1 518 ? 6.707 39.125 34.031 1 98.06 518 ILE B O 1
ATOM 10722 N N . ARG B 1 519 ? 5.297 39.719 32.438 1 97.88 519 ARG B N 1
ATOM 10723 C CA . ARG B 1 519 ? 5.734 41.125 32.438 1 97.88 519 ARG B CA 1
ATOM 10724 C C . ARG B 1 519 ? 4.562 42.062 32.688 1 97.88 519 ARG B C 1
ATOM 10726 O O . ARG B 1 519 ? 3.416 41.719 32.375 1 97.88 519 ARG B O 1
ATOM 10733 N N . SER B 1 520 ? 4.941 43.188 33.25 1 97.69 520 SER B N 1
ATOM 10734 C CA . SER B 1 520 ? 3.988 44.312 33.312 1 97.69 520 SER B CA 1
ATOM 10735 C C . SER B 1 520 ? 3.945 45.062 32 1 97.69 520 SER B C 1
ATOM 10737 O O . SER B 1 520 ? 4.984 45.5 31.484 1 97.69 520 SER B O 1
ATOM 10739 N N . THR B 1 521 ? 2.693 45.312 31.469 1 97.75 521 THR B N 1
ATOM 10740 C CA . THR B 1 521 ? 2.568 45.969 30.172 1 97.75 521 THR B CA 1
ATOM 10741 C C . THR B 1 521 ? 3.027 47.406 30.266 1 97.75 521 THR B C 1
ATOM 10743 O O . THR B 1 521 ? 3.688 47.938 29.359 1 97.75 521 THR B O 1
ATOM 10746 N N . ALA B 1 522 ? 2.764 48.094 31.328 1 95.56 522 ALA B N 1
ATOM 10747 C CA . ALA B 1 522 ? 3.029 49.5 31.484 1 95.56 522 ALA B CA 1
ATOM 10748 C C . ALA B 1 522 ? 4.527 49.781 31.547 1 95.56 522 ALA B C 1
ATOM 10750 O O . ALA B 1 522 ? 5.012 50.75 30.984 1 95.56 522 ALA B O 1
ATOM 10751 N N . THR B 1 523 ? 5.285 48.906 32.219 1 96.12 523 THR B N 1
ATOM 10752 C CA . THR B 1 523 ? 6.699 49.156 32.438 1 96.12 523 THR B CA 1
ATOM 10753 C C . THR B 1 523 ? 7.57 48.25 31.594 1 96.12 523 THR B C 1
ATOM 10755 O O . THR B 1 523 ? 8.773 48.469 31.438 1 96.12 523 THR B O 1
ATOM 10758 N N . ASN B 1 524 ? 6.918 47.188 31.078 1 96.75 524 ASN B N 1
ATOM 10759 C CA . ASN B 1 524 ? 7.625 46.156 30.344 1 96.75 524 ASN B CA 1
ATOM 10760 C C . ASN B 1 524 ? 8.664 45.469 31.219 1 96.75 524 ASN B C 1
ATOM 10762 O O . ASN B 1 524 ? 9.641 44.906 30.719 1 96.75 524 ASN B O 1
ATOM 10766 N N . LYS B 1 525 ? 8.531 45.531 32.531 1 96.12 525 LYS B N 1
ATOM 10767 C CA . LYS B 1 525 ? 9.453 44.875 33.438 1 96.12 525 LYS B CA 1
ATOM 10768 C C . LYS B 1 525 ? 8.984 43.469 33.781 1 96.12 525 LYS B C 1
ATOM 10770 O O . LYS B 1 525 ? 7.781 43.188 33.781 1 96.12 525 LYS B O 1
ATOM 10775 N N . ILE B 1 526 ? 9.898 42.656 34.125 1 96.31 526 ILE B N 1
ATOM 10776 C CA . ILE B 1 526 ? 9.602 41.281 34.531 1 96.31 526 ILE B CA 1
ATOM 10777 C C . ILE B 1 526 ? 8.977 41.25 35.906 1 96.31 526 ILE B C 1
ATOM 10779 O O . ILE B 1 526 ? 9.539 41.812 36.875 1 96.31 526 ILE B O 1
ATOM 10783 N N . VAL B 1 527 ? 7.863 40.656 35.938 1 96.5 527 VAL B N 1
ATOM 10784 C CA . VAL B 1 527 ? 7.195 40.438 37.219 1 96.5 527 VAL B CA 1
ATOM 10785 C C . VAL B 1 527 ? 7.629 39.094 37.781 1 96.5 527 VAL B C 1
ATOM 10787 O O . VAL B 1 527 ? 7.824 38.938 39 1 96.5 527 VAL B O 1
ATOM 10790 N N . SER B 1 528 ? 7.746 38.125 36.906 1 95.62 528 SER B N 1
ATOM 10791 C CA . SER B 1 528 ? 8.164 36.781 37.312 1 95.62 528 SER B CA 1
ATOM 10792 C C . SER B 1 528 ? 8.703 35.969 36.156 1 95.62 528 SER B C 1
ATOM 10794 O O . SER B 1 528 ? 8.312 36.219 35 1 95.62 528 SER B O 1
ATOM 10796 N N . LEU B 1 529 ? 9.648 35.125 36.5 1 95.19 529 LEU B N 1
ATOM 10797 C CA . LEU B 1 529 ? 10.141 34.125 35.562 1 95.19 529 LEU B CA 1
ATOM 10798 C C . LEU B 1 529 ? 9.445 32.781 35.781 1 95.19 529 LEU B C 1
ATOM 10800 O O . LEU B 1 529 ? 9.852 32 36.656 1 95.19 529 LEU B O 1
ATOM 10804 N N . LEU B 1 530 ? 8.477 32.469 34.906 1 94.06 530 LEU B N 1
ATOM 10805 C CA . LEU B 1 530 ? 7.629 31.312 35.094 1 94.06 530 LEU B CA 1
ATOM 10806 C C . LEU B 1 530 ? 8.398 30.031 34.781 1 94.06 530 LEU B C 1
ATOM 10808 O O . LEU B 1 530 ? 8.203 29.016 35.469 1 94.06 530 LEU B O 1
ATOM 10812 N N . ASP B 1 531 ? 9.164 29.938 33.75 1 93.94 531 ASP B N 1
ATOM 10813 C CA . ASP B 1 531 ? 9.93 28.75 33.375 1 93.94 531 ASP B CA 1
ATOM 10814 C C . ASP B 1 531 ? 11.195 29.141 32.594 1 93.94 531 ASP B C 1
ATOM 10816 O O . ASP B 1 531 ? 11.133 29.906 31.641 1 93.94 531 ASP B O 1
ATOM 10820 N N . THR B 1 532 ? 12.352 28.594 33 1 94.94 532 THR B N 1
ATOM 10821 C CA . THR B 1 532 ? 13.633 28.906 32.375 1 94.94 532 THR B CA 1
ATOM 10822 C C . THR B 1 532 ? 14.148 27.703 31.562 1 94.94 532 THR B C 1
ATOM 10824 O O . THR B 1 532 ? 15.164 27.812 30.875 1 94.94 532 THR B O 1
ATOM 10827 N N . ASN B 1 533 ? 13.43 26.641 31.594 1 96.62 533 ASN B N 1
ATOM 10828 C CA . ASN B 1 533 ? 13.867 25.422 30.922 1 96.62 533 ASN B CA 1
ATOM 10829 C C . ASN B 1 533 ? 15.312 25.078 31.266 1 96.62 533 ASN B C 1
ATOM 10831 O O . ASN B 1 533 ? 16.125 24.812 30.391 1 96.62 533 ASN B O 1
ATOM 10835 N N . THR B 1 534 ? 15.633 25.016 32.531 1 96 534 THR B N 1
ATOM 10836 C CA . THR B 1 534 ? 16.984 24.828 33.031 1 96 534 THR B CA 1
ATOM 10837 C C . THR B 1 534 ? 17.531 23.453 32.625 1 96 534 THR B C 1
ATOM 10839 O O . THR B 1 534 ? 18.719 23.312 32.344 1 96 534 THR B O 1
ATOM 10842 N N . GLU B 1 535 ? 16.672 22.469 32.688 1 95.12 535 GLU B N 1
ATOM 10843 C CA . GLU B 1 535 ? 17.094 21.125 32.281 1 95.12 535 GLU B CA 1
ATOM 10844 C C . GLU B 1 535 ? 17.562 21.094 30.844 1 95.12 535 GLU B C 1
ATOM 10846 O O . GLU B 1 535 ? 18.547 20.422 30.516 1 95.12 535 GLU B O 1
ATOM 10851 N N . LEU B 1 536 ? 16.844 21.781 30 1 97 536 LEU B N 1
ATOM 10852 C CA . LEU B 1 536 ? 17.234 21.859 28.594 1 97 536 LEU B CA 1
ATOM 10853 C C . LEU B 1 536 ? 18.578 22.578 28.453 1 97 536 LEU B C 1
ATOM 10855 O O . LEU B 1 536 ? 19.422 22.156 27.641 1 97 536 LEU B O 1
ATOM 10859 N N . GLN B 1 537 ? 18.844 23.641 29.188 1 97 537 GLN B N 1
ATOM 10860 C CA . GLN B 1 537 ? 20.109 24.359 29.156 1 97 537 GLN B CA 1
ATOM 10861 C C . GLN B 1 537 ? 21.281 23.438 29.531 1 97 537 GLN B C 1
ATOM 10863 O O . GLN B 1 537 ? 22.312 23.438 28.859 1 97 537 GLN B O 1
ATOM 10868 N N . GLU B 1 538 ? 21.062 22.656 30.547 1 97.19 538 GLU B N 1
ATOM 10869 C CA . GLU B 1 538 ? 22.109 21.734 30.984 1 97.19 538 GLU B CA 1
ATOM 10870 C C . GLU B 1 538 ? 22.406 20.688 29.922 1 97.19 538 GLU B C 1
ATOM 10872 O O . GLU B 1 538 ? 23.578 20.359 29.703 1 97.19 538 GLU B O 1
ATOM 10877 N N . LEU B 1 539 ? 21.344 20.203 29.312 1 97.06 539 LEU B N 1
ATOM 10878 C CA . LEU B 1 539 ? 21.516 19.219 28.25 1 97.06 539 LEU B CA 1
ATOM 10879 C C . LEU B 1 539 ? 22.297 19.797 27.078 1 97.06 539 LEU B C 1
ATOM 10881 O O . LEU B 1 539 ? 23.234 19.188 26.578 1 97.06 539 LEU B O 1
ATOM 10885 N N . VAL B 1 540 ? 21.906 20.969 26.656 1 97.31 540 VAL B N 1
ATOM 10886 C CA . VAL B 1 540 ? 22.516 21.625 25.516 1 97.31 540 VAL B CA 1
ATOM 10887 C C . VAL B 1 540 ? 23.984 21.922 25.828 1 97.31 540 VAL B C 1
ATOM 10889 O O . VAL B 1 540 ? 24.859 21.75 24.953 1 97.31 540 VAL B O 1
ATOM 10892 N N . ASP B 1 541 ? 24.312 22.281 27.062 1 95.81 541 ASP B N 1
ATOM 10893 C CA . ASP B 1 541 ? 25.672 22.625 27.484 1 95.81 541 ASP B CA 1
ATOM 10894 C C . ASP B 1 541 ? 26.594 21.406 27.422 1 95.81 541 ASP B C 1
ATOM 10896 O O . ASP B 1 541 ? 27.797 21.547 27.266 1 95.81 541 ASP B O 1
ATOM 10900 N N . ARG B 1 542 ? 26 20.328 27.484 1 95.69 542 ARG B N 1
ATOM 10901 C CA . ARG B 1 542 ? 26.797 19.109 27.516 1 95.69 542 ARG B CA 1
ATOM 10902 C C . ARG B 1 542 ? 26.984 18.531 26.109 1 95.69 542 ARG B C 1
ATOM 10904 O O . ARG B 1 542 ? 27.766 17.594 25.922 1 95.69 542 ARG B O 1
ATOM 10911 N N . LYS B 1 543 ? 26.328 19.047 25.156 1 97 543 LYS B N 1
ATOM 10912 C CA . LYS B 1 543 ? 26.344 18.453 23.812 1 97 543 LYS B CA 1
ATOM 10913 C C . LYS B 1 543 ? 27.203 19.281 22.859 1 97 543 LYS B C 1
ATOM 10915 O O . LYS B 1 543 ? 27.281 20.516 23 1 97 543 LYS B O 1
ATOM 10920 N N . ALA B 1 544 ? 27.875 18.562 21.953 1 96.75 544 ALA B N 1
ATOM 10921 C CA . ALA B 1 544 ? 28.562 19.234 20.844 1 96.75 544 ALA B CA 1
ATOM 10922 C C . ALA B 1 544 ? 27.578 19.75 19.812 1 96.75 544 ALA B C 1
ATOM 10924 O O . ALA B 1 544 ? 27.328 19.094 18.797 1 96.75 544 ALA B O 1
ATOM 10925 N N . MET B 1 545 ? 27.078 20.938 20.094 1 96.81 545 MET B N 1
ATOM 10926 C CA . MET B 1 545 ? 26.094 21.531 19.203 1 96.81 545 MET B CA 1
ATOM 10927 C C . MET B 1 545 ? 26.734 21.984 17.906 1 96.81 545 MET B C 1
ATOM 10929 O O . MET B 1 545 ? 27.906 22.359 17.875 1 96.81 545 MET B O 1
ATOM 10933 N N . PRO B 1 546 ? 26 21.953 16.766 1 97.06 546 PRO B N 1
ATOM 10934 C CA . PRO B 1 546 ? 26.531 22.484 15.508 1 97.06 546 PRO B CA 1
ATOM 10935 C C . PRO B 1 546 ? 26.844 23.984 15.586 1 97.06 546 PRO B C 1
ATOM 10937 O O . PRO B 1 546 ? 26.219 24.703 16.391 1 97.06 546 PRO B O 1
ATOM 10940 N N . VAL B 1 547 ? 27.781 24.375 14.734 1 95.69 547 VAL B N 1
ATOM 10941 C CA . VAL B 1 547 ? 28.016 25.797 14.562 1 95.69 547 VAL B CA 1
ATOM 10942 C C . VAL B 1 547 ? 27.078 26.359 13.492 1 95.69 547 VAL B C 1
ATOM 10944 O O . VAL B 1 547 ? 27.047 25.859 12.367 1 95.69 547 VAL B O 1
ATOM 10947 N N . ILE B 1 548 ? 26.344 27.422 13.906 1 96.38 548 ILE B N 1
ATOM 10948 C CA . ILE B 1 548 ? 25.344 27.969 13.008 1 96.38 548 ILE B CA 1
ATOM 10949 C C . ILE B 1 548 ? 25.953 29.125 12.203 1 96.38 548 ILE B C 1
ATOM 10951 O O . ILE B 1 548 ? 26.562 30.031 12.766 1 96.38 548 ILE B O 1
ATOM 10955 N N . LYS B 1 549 ? 25.812 29.031 10.891 1 96.56 549 LYS B N 1
ATOM 10956 C CA . LYS B 1 549 ? 26.219 30.109 9.984 1 96.56 549 LYS B CA 1
ATOM 10957 C C . LYS B 1 549 ? 25.062 30.547 9.094 1 96.56 549 LYS B C 1
ATOM 10959 O O . LYS B 1 549 ? 24.438 29.719 8.43 1 96.56 549 LYS B O 1
ATOM 10964 N N . ASN B 1 550 ? 24.766 31.844 9.133 1 96.94 550 ASN B N 1
ATOM 10965 C CA . ASN B 1 550 ? 23.734 32.438 8.273 1 96.94 550 ASN B CA 1
ATOM 10966 C C . ASN B 1 550 ? 24.344 33.219 7.125 1 96.94 550 ASN B C 1
ATOM 10968 O O . ASN B 1 550 ? 25.344 33.906 7.309 1 96.94 550 ASN B O 1
ATOM 10972 N N . LEU B 1 551 ? 23.719 33 5.953 1 96.44 551 LEU B N 1
ATOM 10973 C CA . LEU B 1 551 ? 24.188 33.688 4.754 1 96.44 551 LEU B CA 1
ATOM 10974 C C . LEU B 1 551 ? 23 34.219 3.941 1 96.44 551 LEU B C 1
ATOM 10976 O O . LEU B 1 551 ? 21.875 33.719 4.07 1 96.44 551 LEU B O 1
ATOM 10980 N N . GLN B 1 552 ? 23.25 35.219 3.211 1 96.94 552 GLN B N 1
ATOM 10981 C CA . GLN B 1 552 ? 22.359 35.656 2.133 1 96.94 552 GLN B CA 1
ATOM 10982 C C . GLN B 1 552 ? 22.984 35.375 0.767 1 96.94 552 GLN B C 1
ATOM 10984 O O . GLN B 1 552 ? 24.125 35.781 0.502 1 96.94 552 GLN B O 1
ATOM 10989 N N . VAL B 1 553 ? 22.25 34.656 -0.055 1 98.06 553 VAL B N 1
ATOM 10990 C CA . VAL B 1 553 ? 22.75 34.25 -1.366 1 98.06 553 VAL B CA 1
ATOM 10991 C C . VAL B 1 553 ? 21.875 34.875 -2.461 1 98.06 553 VAL B C 1
ATOM 10993 O O . VAL B 1 553 ? 20.656 34.75 -2.418 1 98.06 553 VAL B O 1
ATOM 10996 N N . PRO B 1 554 ? 22.5 35.562 -3.479 1 96.75 554 PRO B N 1
ATOM 10997 C CA . PRO B 1 554 ? 21.688 36.094 -4.566 1 96.75 554 PRO B CA 1
ATOM 10998 C C . PRO B 1 554 ? 21 35.031 -5.406 1 96.75 554 PRO B C 1
ATOM 11000 O O . PRO B 1 554 ? 21.609 34 -5.688 1 96.75 554 PRO B O 1
ATOM 11003 N N . ILE B 1 555 ? 19.828 35.219 -5.758 1 97.12 555 ILE B N 1
ATOM 11004 C CA . ILE B 1 555 ? 19.078 34.344 -6.633 1 97.12 555 ILE B CA 1
ATOM 11005 C C . ILE B 1 555 ? 18.406 35.125 -7.742 1 97.12 555 ILE B C 1
ATOM 11007 O O . ILE B 1 555 ? 18.516 36.375 -7.777 1 97.12 555 ILE B O 1
ATOM 11011 N N . ASP B 1 556 ? 17.781 34.469 -8.68 1 93.5 556 ASP B N 1
ATOM 11012 C CA . ASP B 1 556 ? 17.141 35.125 -9.836 1 93.5 556 ASP B CA 1
ATOM 11013 C C . ASP B 1 556 ? 16.047 36.094 -9.398 1 93.5 556 ASP B C 1
ATOM 11015 O O . ASP B 1 556 ? 15.359 35.844 -8.406 1 93.5 556 ASP B O 1
ATOM 11019 N N . GLY B 1 557 ? 15.836 37.156 -10.148 1 90.25 557 GLY B N 1
ATOM 11020 C CA . GLY B 1 557 ? 14.781 38.125 -9.891 1 90.25 557 GLY B CA 1
ATOM 11021 C C . GLY B 1 557 ? 15.211 39.25 -8.977 1 90.25 557 GLY B C 1
ATOM 11022 O O . GLY B 1 557 ? 14.375 40 -8.453 1 90.25 557 GLY B O 1
ATOM 11023 N N . ASN B 1 558 ? 16.516 39.312 -8.758 1 91.44 558 ASN B N 1
ATOM 11024 C CA . ASN B 1 558 ? 17.094 40.312 -7.879 1 91.44 558 ASN B CA 1
ATOM 11025 C C . ASN B 1 558 ? 16.656 40.125 -6.434 1 91.44 558 ASN B C 1
ATOM 11027 O O . ASN B 1 558 ? 16.297 41.094 -5.754 1 91.44 558 ASN B O 1
ATOM 11031 N N . TYR B 1 559 ? 16.469 38.875 -6.027 1 95 559 TYR B N 1
ATOM 11032 C CA . TYR B 1 559 ? 16.188 38.469 -4.652 1 95 559 TYR B CA 1
ATOM 11033 C C . TYR B 1 559 ? 17.422 37.906 -3.971 1 95 559 TYR B C 1
ATOM 11035 O O . TYR B 1 559 ? 18.438 37.656 -4.621 1 95 559 TYR B O 1
ATOM 11043 N N . PHE B 1 560 ? 17.391 37.812 -2.688 1 95.94 560 PHE B N 1
ATOM 11044 C CA . PHE B 1 560 ? 18.359 37.062 -1.904 1 95.94 560 PHE B CA 1
ATOM 11045 C C . PHE B 1 560 ? 17.672 35.938 -1.147 1 95.94 560 PHE B C 1
ATOM 11047 O O . PHE B 1 560 ? 16.562 36.094 -0.625 1 95.94 560 PHE B O 1
ATOM 11054 N N . ALA B 1 561 ? 18.312 34.781 -1.162 1 98.12 561 ALA B N 1
ATOM 11055 C CA . ALA B 1 561 ? 17.859 33.688 -0.323 1 98.12 561 ALA B CA 1
ATOM 11056 C C . ALA B 1 561 ? 18.5 33.75 1.059 1 98.12 561 ALA B C 1
ATOM 11058 O O . ALA B 1 561 ? 19.688 34.062 1.186 1 98.12 561 ALA B O 1
ATOM 11059 N N . ASN B 1 562 ? 17.703 33.594 2.096 1 98.12 562 ASN B N 1
ATOM 11060 C CA . ASN B 1 562 ? 18.234 33.375 3.436 1 98.12 562 ASN B CA 1
ATOM 11061 C C . ASN B 1 562 ? 18.672 31.922 3.641 1 98.12 562 ASN B C 1
ATOM 11063 O O . ASN B 1 562 ? 17.875 31 3.473 1 98.12 562 ASN B O 1
ATOM 11067 N N . VAL B 1 563 ? 19.938 31.719 3.959 1 98.62 563 VAL B N 1
ATOM 11068 C CA . VAL B 1 563 ? 20.5 30.375 4.047 1 98.62 563 VAL B CA 1
ATOM 11069 C C . VAL B 1 563 ? 21.094 30.141 5.441 1 98.62 563 VAL B C 1
ATOM 11071 O O . VAL B 1 563 ? 21.766 31.016 5.984 1 98.62 563 VAL B O 1
ATOM 11074 N N . ARG B 1 564 ? 20.75 29.031 6.027 1 98.44 564 ARG B N 1
ATOM 11075 C CA . ARG B 1 564 ? 21.344 28.641 7.297 1 98.44 564 ARG B CA 1
ATOM 11076 C C . ARG B 1 564 ? 22.109 27.312 7.152 1 98.44 564 ARG B C 1
ATOM 11078 O O . ARG B 1 564 ? 21.578 26.344 6.613 1 98.44 564 ARG B O 1
ATOM 11085 N N . LEU B 1 565 ? 23.344 27.281 7.629 1 98.19 565 LEU B N 1
ATOM 11086 C CA . LEU B 1 565 ? 24.156 26.078 7.668 1 98.19 565 LEU B CA 1
ATOM 11087 C C . LEU B 1 565 ? 24.359 25.609 9.109 1 98.19 565 LEU B C 1
ATOM 11089 O O . LEU B 1 565 ? 24.641 26.406 10 1 98.19 565 LEU B O 1
ATOM 11093 N N . TYR B 1 566 ? 24.109 24.406 9.367 1 98.19 566 TYR B N 1
ATOM 11094 C CA . TYR B 1 566 ? 24.578 23.688 10.547 1 98.19 566 TYR B CA 1
ATOM 11095 C C . TYR B 1 566 ? 25.891 22.969 10.266 1 98.19 566 TYR B C 1
ATOM 11097 O O . TYR B 1 566 ? 25.922 21.953 9.562 1 98.19 566 TYR B O 1
ATOM 11105 N N . LEU B 1 567 ? 26.953 23.5 10.836 1 97.38 567 LEU B N 1
ATOM 11106 C CA . LEU B 1 567 ? 28.281 22.969 10.547 1 97.38 567 LEU B CA 1
ATOM 11107 C C . LEU B 1 567 ? 28.719 21.984 11.625 1 97.38 567 LEU B C 1
ATOM 11109 O O . LEU B 1 567 ? 28.438 22.188 12.805 1 97.38 567 LEU B O 1
ATOM 11113 N N . PRO B 1 568 ? 29.406 20.922 11.188 1 96.5 568 PRO B N 1
ATOM 11114 C CA . PRO B 1 568 ? 29.984 20.047 12.203 1 96.5 568 PRO B CA 1
ATOM 11115 C C . PRO B 1 568 ? 30.859 20.797 13.203 1 96.5 568 PRO B C 1
ATOM 11117 O O . PRO B 1 568 ? 31.594 21.719 12.828 1 96.5 568 PRO B O 1
ATOM 11120 N N . PRO B 1 569 ? 30.734 20.391 14.461 1 94.19 569 PRO B N 1
ATOM 11121 C CA . PRO B 1 569 ? 31.5 21.094 15.484 1 94.19 569 PRO B CA 1
ATOM 11122 C C . PRO B 1 569 ? 33 21.016 15.266 1 94.19 569 PRO B C 1
ATOM 11124 O O . PRO B 1 569 ? 33.75 21.906 15.688 1 94.19 569 PRO B O 1
ATOM 11127 N N . VAL B 1 570 ? 33.438 20.016 14.562 1 89.5 570 VAL B N 1
ATOM 11128 C CA . VAL B 1 570 ? 34.875 19.781 14.383 1 89.5 570 VAL B CA 1
ATOM 11129 C C . VAL B 1 570 ? 35.375 20.562 13.172 1 89.5 570 VAL B C 1
ATOM 11131 O O . VAL B 1 570 ? 36.594 20.703 12.969 1 89.5 570 VAL B O 1
ATOM 11134 N N . LEU B 1 571 ? 34.5 21.094 12.383 1 88.81 571 LEU B N 1
ATOM 11135 C CA . LEU B 1 571 ? 34.844 21.734 11.117 1 88.81 571 LEU B CA 1
ATOM 11136 C C . LEU B 1 571 ? 35.625 23.031 11.344 1 88.81 571 LEU B C 1
ATOM 11138 O O . LEU B 1 571 ? 35.219 23.844 12.188 1 88.81 571 LEU B O 1
ATOM 11142 N N . LYS B 1 572 ? 36.75 23.062 10.68 1 82.75 572 LYS B N 1
ATOM 11143 C CA . LYS B 1 572 ? 37.531 24.297 10.633 1 82.75 572 LYS B CA 1
ATOM 11144 C C . LYS B 1 572 ? 37.5 24.906 9.234 1 82.75 572 LYS B C 1
ATOM 11146 O O . LYS B 1 572 ? 37.656 24.188 8.234 1 82.75 572 LYS B O 1
ATOM 11151 N N . ASP B 1 573 ? 37.344 26.156 9.102 1 77.44 573 ASP B N 1
ATOM 11152 C CA . ASP B 1 573 ? 37.062 26.844 7.844 1 77.44 573 ASP B CA 1
ATOM 11153 C C . ASP B 1 573 ? 38.219 26.609 6.852 1 77.44 573 ASP B C 1
ATOM 11155 O O . ASP B 1 573 ? 38 26.578 5.641 1 77.44 573 ASP B O 1
ATOM 11159 N N . TYR B 1 574 ? 39.375 26.406 7.254 1 76.19 574 TYR B N 1
ATOM 11160 C CA . TYR B 1 574 ? 40.5 26.359 6.328 1 76.19 574 TYR B CA 1
ATOM 11161 C C . TYR B 1 574 ? 41.062 24.938 6.238 1 76.19 574 TYR B C 1
ATOM 11163 O O . TYR B 1 574 ? 42.156 24.734 5.672 1 76.19 574 TYR B O 1
ATOM 11171 N N . GLU B 1 575 ? 40.125 24.047 6.582 1 77.69 575 GLU B N 1
ATOM 11172 C CA . GLU B 1 575 ? 40.625 22.688 6.504 1 77.69 575 GLU B CA 1
ATOM 11173 C C . GLU B 1 575 ? 40.469 22.109 5.102 1 77.69 575 GLU B C 1
ATOM 11175 O O . GLU B 1 575 ? 39.656 22.625 4.309 1 77.69 575 GLU B O 1
ATOM 11180 N N . ILE B 1 576 ? 41.188 21.062 4.75 1 82.19 576 ILE B N 1
ATOM 11181 C CA . ILE B 1 576 ? 41.188 20.406 3.443 1 82.19 576 ILE B CA 1
ATOM 11182 C C . ILE B 1 576 ? 40.062 19.391 3.375 1 82.19 576 ILE B C 1
ATOM 11184 O O . ILE B 1 576 ? 39.562 19.094 2.295 1 82.19 576 ILE B O 1
ATOM 11188 N N . THR B 1 577 ? 39.688 18.969 4.523 1 88.56 577 THR B N 1
ATOM 11189 C CA . THR B 1 577 ? 38.656 17.953 4.578 1 88.56 577 THR B CA 1
ATOM 11190 C C . THR B 1 577 ? 37.344 18.5 4.039 1 88.56 577 THR B C 1
ATOM 11192 O O . THR B 1 577 ? 36.938 19.625 4.367 1 88.56 577 THR B O 1
ATOM 11195 N N . LYS B 1 578 ? 36.719 17.75 3.172 1 93.62 578 LYS B N 1
ATOM 11196 C CA . LYS B 1 578 ? 35.406 18.141 2.646 1 93.62 578 LYS B CA 1
ATOM 11197 C C . LYS B 1 578 ? 34.281 17.328 3.291 1 93.62 578 LYS B C 1
ATOM 11199 O O . LYS B 1 578 ? 34.5 16.172 3.695 1 93.62 578 LYS B O 1
ATOM 11204 N N . TYR B 1 579 ? 33.188 17.922 3.404 1 96 579 TYR B N 1
ATOM 11205 C CA . TYR B 1 579 ? 32.062 17.312 4.098 1 96 579 TYR B CA 1
ATOM 11206 C C . TYR B 1 579 ? 30.859 17.141 3.154 1 96 579 TYR B C 1
ATOM 11208 O O . TYR B 1 579 ? 30.609 17.984 2.295 1 96 579 TYR B O 1
ATOM 11216 N N . PRO B 1 580 ? 30.156 15.945 3.275 1 97 580 PRO B N 1
ATOM 11217 C CA . PRO B 1 580 ? 28.891 15.82 2.535 1 97 580 PRO B CA 1
ATOM 11218 C C . PRO B 1 580 ? 27.844 16.844 2.98 1 97 580 PRO B C 1
ATOM 11220 O O . PRO B 1 580 ? 27.953 17.406 4.07 1 97 580 PRO B O 1
ATOM 11223 N N . VAL B 1 581 ? 26.875 17.062 2.115 1 98.12 581 VAL B N 1
ATOM 11224 C CA . VAL B 1 581 ? 25.875 18.094 2.375 1 98.12 581 VAL B CA 1
ATOM 11225 C C . VAL B 1 581 ? 24.469 17.484 2.26 1 98.12 581 VAL B C 1
ATOM 11227 O O . VAL B 1 581 ? 24.219 16.672 1.376 1 98.12 581 VAL B O 1
ATOM 11230 N N . LEU B 1 582 ? 23.641 17.812 3.168 1 98.69 582 LEU B N 1
ATOM 11231 C CA . LEU B 1 582 ? 22.219 17.547 3.049 1 98.69 582 LEU B CA 1
ATOM 11232 C C . LEU B 1 582 ? 21.406 18.828 3.139 1 98.69 582 LEU B C 1
ATOM 11234 O O . LEU B 1 582 ? 21.469 19.531 4.148 1 98.69 582 LEU B O 1
ATOM 11238 N N . VAL B 1 583 ? 20.656 19.141 2.088 1 98.81 583 VAL B N 1
ATOM 11239 C CA . VAL B 1 583 ? 19.719 20.266 2.086 1 98.81 583 VAL B CA 1
ATOM 11240 C C . VAL B 1 583 ? 18.328 19.766 2.492 1 98.81 583 VAL B C 1
ATOM 11242 O O . VAL B 1 583 ? 17.797 18.828 1.899 1 98.81 583 VAL B O 1
ATOM 11245 N N . GLU B 1 584 ? 17.797 20.359 3.549 1 98.69 584 GLU B N 1
ATOM 11246 C CA . GLU B 1 584 ? 16.391 20.141 3.844 1 98.69 584 GLU B CA 1
ATOM 11247 C C . GLU B 1 584 ? 15.523 21.25 3.252 1 98.69 584 GLU B C 1
ATOM 11249 O O . GLU B 1 584 ? 15.742 22.438 3.539 1 98.69 584 GLU B O 1
ATOM 11254 N N . VAL B 1 585 ? 14.508 20.812 2.492 1 98.31 585 VAL B N 1
ATOM 11255 C CA . VAL B 1 585 ? 13.625 21.781 1.851 1 98.31 585 VAL B CA 1
ATOM 11256 C C . VAL B 1 585 ? 12.18 21.531 2.27 1 98.31 585 VAL B C 1
ATOM 11258 O O . VAL B 1 585 ? 11.758 20.375 2.412 1 98.31 585 VAL B O 1
ATOM 11261 N N . TYR B 1 586 ? 11.477 22.547 2.594 1 95.75 586 TYR B N 1
ATOM 11262 C CA . TYR B 1 586 ? 10.023 22.484 2.529 1 95.75 586 TYR B CA 1
ATOM 11263 C C . TYR B 1 586 ? 9.5 23.141 1.257 1 95.75 586 TYR B C 1
ATOM 11265 O O . TYR B 1 586 ? 9.031 22.469 0.344 1 95.75 586 TYR B O 1
ATOM 11273 N N . GLY B 1 587 ? 9.719 24.469 1.129 1 93.94 587 GLY B N 1
ATOM 11274 C CA . GLY B 1 587 ? 9.547 25.125 -0.155 1 93.94 587 GLY B CA 1
ATOM 11275 C C . GLY B 1 587 ? 8.109 25.531 -0.432 1 93.94 587 GLY B C 1
ATOM 11276 O O . GLY B 1 587 ? 7.824 26.203 -1.423 1 93.94 587 GLY B O 1
ATOM 11277 N N . GLY B 1 588 ? 7.078 25.172 0.41 1 97.19 588 GLY B N 1
ATOM 11278 C CA . GLY B 1 588 ? 5.695 25.578 0.197 1 97.19 588 GLY B CA 1
ATOM 11279 C C . GLY B 1 588 ? 5.465 27.062 0.382 1 97.19 588 GLY B C 1
ATOM 11280 O O . GLY B 1 588 ? 6.203 27.719 1.114 1 97.19 588 GLY B O 1
ATOM 11281 N N . PRO B 1 589 ? 4.453 27.578 -0.284 1 97.31 589 PRO B N 1
ATOM 11282 C CA . PRO B 1 589 ? 4.195 29.016 -0.2 1 97.31 589 PRO B CA 1
ATOM 11283 C C . PRO B 1 589 ? 4.012 29.5 1.236 1 97.31 589 PRO B C 1
ATOM 11285 O O . PRO B 1 589 ? 3.205 28.938 1.982 1 97.31 589 PRO B O 1
ATOM 11288 N N . GLY B 1 590 ? 4.801 30.5 1.581 1 96.31 590 GLY B N 1
ATOM 11289 C CA . GLY B 1 590 ? 4.637 31.156 2.863 1 96.31 590 GLY B CA 1
ATOM 11290 C C . GLY B 1 590 ? 5.402 30.484 3.988 1 96.31 590 GLY B C 1
ATOM 11291 O O . GLY B 1 590 ? 5.441 31 5.109 1 96.31 590 GLY B O 1
ATOM 11292 N N . THR B 1 591 ? 6.008 29.375 3.713 1 96.44 591 THR B N 1
ATOM 11293 C CA . THR B 1 591 ? 6.758 28.672 4.75 1 96.44 591 THR B CA 1
ATOM 11294 C C . THR B 1 591 ? 8.125 29.297 4.957 1 96.44 591 THR B C 1
ATOM 11296 O O . THR B 1 591 ? 8.594 30.062 4.113 1 96.44 591 THR B O 1
ATOM 11299 N N . GLN B 1 592 ? 8.711 29.078 6.066 1 97.31 592 GLN B N 1
ATOM 11300 C CA . GLN B 1 592 ? 10.008 29.625 6.449 1 97.31 592 GLN B CA 1
ATOM 11301 C C . GLN B 1 592 ? 10.812 28.625 7.27 1 97.31 592 GLN B C 1
ATOM 11303 O O . GLN B 1 592 ? 10.305 28.078 8.258 1 97.31 592 GLN B O 1
ATOM 11308 N N . MET B 1 593 ? 12.016 28.375 6.82 1 97.19 593 MET B N 1
ATOM 11309 C CA . MET B 1 593 ? 12.867 27.422 7.523 1 97.19 593 MET B CA 1
ATOM 11310 C C . MET B 1 593 ? 13.922 28.141 8.359 1 97.19 593 MET B C 1
ATOM 11312 O O . MET B 1 593 ? 14.344 27.656 9.406 1 97.19 593 MET B O 1
ATOM 11316 N N . VAL B 1 594 ? 14.328 29.297 7.926 1 98.19 594 VAL B N 1
ATOM 11317 C CA . VAL B 1 594 ? 15.391 30.031 8.594 1 98.19 594 VAL B CA 1
ATOM 11318 C C . VAL B 1 594 ? 14.781 31.062 9.555 1 98.19 594 VAL B C 1
ATOM 11320 O O . VAL B 1 594 ? 14.375 32.156 9.133 1 98.19 594 VAL B O 1
ATOM 11323 N N . THR B 1 595 ? 14.742 30.781 10.805 1 98 595 THR B N 1
ATOM 11324 C CA . THR B 1 595 ? 14.242 31.672 11.844 1 98 595 THR B CA 1
ATOM 11325 C C . THR B 1 595 ? 15.164 31.656 13.062 1 98 595 THR B C 1
ATOM 11327 O O . THR B 1 595 ? 16.062 30.812 13.156 1 98 595 THR B O 1
ATOM 11330 N N . GLU B 1 596 ? 14.906 32.531 13.953 1 97.62 596 GLU B N 1
ATOM 11331 C CA . GLU B 1 596 ? 15.727 32.625 15.156 1 97.62 596 GLU B CA 1
ATOM 11332 C C . GLU B 1 596 ? 15.156 31.766 16.281 1 97.62 596 GLU B C 1
ATOM 11334 O O . GLU B 1 596 ? 15.617 31.844 17.422 1 97.62 596 GLU B O 1
ATOM 11339 N N . LYS B 1 597 ? 14.172 30.953 15.984 1 97.75 597 LYS B N 1
ATOM 11340 C CA . LYS B 1 597 ? 13.602 30.062 16.984 1 97.75 597 LYS B CA 1
ATOM 11341 C C . LYS B 1 597 ? 14.594 28.969 17.359 1 97.75 597 LYS B C 1
ATOM 11343 O O . LYS B 1 597 ? 15.289 28.422 16.5 1 97.75 597 LYS B O 1
ATOM 11348 N N . PHE B 1 598 ? 14.633 28.641 18.641 1 97.69 598 PHE B N 1
ATOM 11349 C CA . PHE B 1 598 ? 15.477 27.562 19.109 1 97.69 598 PHE B CA 1
ATOM 11350 C C . PHE B 1 598 ? 14.977 26.219 18.578 1 97.69 598 PHE B C 1
ATOM 11352 O O . PHE B 1 598 ? 13.789 25.891 18.719 1 97.69 598 PHE B O 1
ATOM 11359 N N . THR B 1 599 ? 15.883 25.469 17.984 1 95.75 599 THR B N 1
ATOM 11360 C CA . THR B 1 599 ? 15.484 24.172 17.469 1 95.75 599 THR B CA 1
ATOM 11361 C C . THR B 1 599 ? 16.656 23.203 17.484 1 95.75 599 THR B C 1
ATOM 11363 O O . THR B 1 599 ? 17.797 23.594 17.234 1 95.75 599 THR B O 1
ATOM 11366 N N . VAL B 1 600 ? 16.484 21.953 17.922 1 97.12 600 VAL B N 1
ATOM 11367 C CA . VAL B 1 600 ? 17.359 20.812 17.719 1 97.12 600 VAL B CA 1
ATOM 11368 C C . VAL B 1 600 ? 16.641 19.734 16.938 1 97.12 600 VAL B C 1
ATOM 11370 O O . VAL B 1 600 ? 15.656 19.156 17.438 1 97.12 600 VAL B O 1
ATOM 11373 N N . ASN B 1 601 ? 17.047 19.516 15.75 1 95.44 601 ASN B N 1
ATOM 11374 C CA . ASN B 1 601 ? 16.359 18.594 14.852 1 95.44 601 ASN B CA 1
ATOM 11375 C C . ASN B 1 601 ? 17.297 17.547 14.273 1 95.44 601 ASN B C 1
ATOM 11377 O O . ASN B 1 601 ? 18.406 17.344 14.789 1 95.44 601 ASN B O 1
ATOM 11381 N N . TRP B 1 602 ? 16.844 16.766 13.32 1 97.25 602 TRP B N 1
ATOM 11382 C CA . TRP B 1 602 ? 17.625 15.719 12.68 1 97.25 602 TRP B CA 1
ATOM 11383 C C . TRP B 1 602 ? 18.922 16.266 12.109 1 97.25 602 TRP B C 1
ATOM 11385 O O . TRP B 1 602 ? 19.953 15.609 12.156 1 97.25 602 TRP B O 1
ATOM 11395 N N . GLY B 1 603 ? 18.859 17.516 11.547 1 97.5 603 GLY B N 1
ATOM 11396 C CA . GLY B 1 603 ? 20.047 18.172 11.023 1 97.5 603 GLY B CA 1
ATOM 11397 C C . GLY B 1 603 ? 21.109 18.406 12.086 1 97.5 603 GLY B C 1
ATOM 11398 O O . GLY B 1 603 ? 22.312 18.297 11.805 1 97.5 603 GLY B O 1
ATOM 11399 N N . SER B 1 604 ? 20.688 18.719 13.297 1 97.88 604 SER B N 1
ATOM 11400 C CA . SER B 1 604 ? 21.609 18.891 14.406 1 97.88 604 SER B CA 1
ATOM 11401 C C . SER B 1 604 ? 22.359 17.594 14.695 1 97.88 604 SER B C 1
ATOM 11403 O O . SER B 1 604 ? 23.562 17.609 14.938 1 97.88 604 SER B O 1
ATOM 11405 N N . TYR B 1 605 ? 21.625 16.547 14.672 1 97.94 605 TYR B N 1
ATOM 11406 C CA . TYR B 1 605 ? 22.234 15.234 14.867 1 97.94 605 TYR B CA 1
ATOM 11407 C C . TYR B 1 605 ? 23.234 14.922 13.758 1 97.94 605 TYR B C 1
ATOM 11409 O O . TYR B 1 605 ? 24.344 14.484 14.031 1 97.94 605 TYR B O 1
ATOM 11417 N N . LEU B 1 606 ? 22.844 15.133 12.531 1 98.12 606 LEU B N 1
ATOM 11418 C CA . LEU B 1 606 ? 23.703 14.836 11.391 1 98.12 606 LEU B CA 1
ATOM 11419 C C . LEU B 1 606 ? 25 15.648 11.453 1 98.12 606 LEU B C 1
ATOM 11421 O O . LEU B 1 606 ? 26.078 15.125 11.211 1 98.12 606 LEU B O 1
ATOM 11425 N N . ALA B 1 607 ? 24.828 16.922 11.773 1 97.94 607 ALA B N 1
ATOM 11426 C CA . ALA B 1 607 ? 26 17.781 11.867 1 97.94 607 ALA B CA 1
ATOM 11427 C C . ALA B 1 607 ? 26.891 17.391 13.039 1 97.94 607 ALA B C 1
ATOM 11429 O O . ALA B 1 607 ? 28.125 17.297 12.898 1 97.94 607 ALA B O 1
ATOM 11430 N N . SER B 1 608 ? 26.297 17.109 14.148 1 97.44 608 SER B N 1
ATOM 11431 C CA . SER B 1 608 ? 27.016 16.812 15.383 1 97.44 608 SER B CA 1
ATOM 11432 C C . SER B 1 608 ? 27.688 15.445 15.328 1 97.44 608 SER B C 1
ATOM 11434 O O . SER B 1 608 ? 28.875 15.32 15.641 1 97.44 608 SER B O 1
ATOM 11436 N N . LYS B 1 609 ? 26.938 14.477 14.891 1 96.56 609 LYS B N 1
ATOM 11437 C CA . LYS B 1 609 ? 27.375 13.094 15.047 1 96.56 609 LYS B CA 1
ATOM 11438 C C . LYS B 1 609 ? 27.938 12.547 13.734 1 96.56 609 LYS B C 1
ATOM 11440 O O . LYS B 1 609 ? 28.859 11.727 13.742 1 96.56 609 LYS B O 1
ATOM 11445 N N . LYS B 1 610 ? 27.469 12.992 12.617 1 96.38 610 LYS B N 1
ATOM 11446 C CA . LYS B 1 610 ? 27.797 12.352 11.344 1 96.38 610 LYS B CA 1
ATOM 11447 C C . LYS B 1 610 ? 28.672 13.25 10.484 1 96.38 610 LYS B C 1
ATOM 11449 O O . LYS B 1 610 ? 29.078 12.867 9.391 1 96.38 610 LYS B O 1
ATOM 11454 N N . ASN B 1 611 ? 29 14.438 10.906 1 96.06 611 ASN B N 1
ATOM 11455 C CA . ASN B 1 611 ? 29.844 15.398 10.195 1 96.06 611 ASN B CA 1
ATOM 11456 C C . ASN B 1 611 ? 29.281 15.727 8.812 1 96.06 611 ASN B C 1
ATOM 11458 O O . ASN B 1 611 ? 30.016 15.695 7.82 1 96.06 611 ASN B O 1
ATOM 11462 N N . VAL B 1 612 ? 27.984 15.891 8.711 1 97.62 612 VAL B N 1
ATOM 11463 C CA . VAL B 1 612 ? 27.281 16.328 7.516 1 97.62 612 VAL B CA 1
ATOM 11464 C C . VAL B 1 612 ? 26.938 17.812 7.641 1 97.62 612 VAL B C 1
ATOM 11466 O O . VAL B 1 612 ? 26.453 18.266 8.688 1 97.62 612 VAL B O 1
ATOM 11469 N N . VAL B 1 613 ? 27.266 18.594 6.66 1 98.06 613 VAL B N 1
ATOM 11470 C CA . VAL B 1 613 ? 26.781 19.969 6.621 1 98.06 613 VAL B CA 1
ATOM 11471 C C . VAL B 1 613 ? 25.297 20 6.285 1 98.06 613 VAL B C 1
ATOM 11473 O O . VAL B 1 613 ? 24.891 19.531 5.223 1 98.06 613 VAL B O 1
ATOM 11476 N N . TYR B 1 614 ? 24.547 20.484 7.227 1 98.5 614 TYR B N 1
ATOM 11477 C CA . TYR B 1 614 ? 23.094 20.562 7.066 1 98.5 614 TYR B CA 1
ATOM 11478 C C . TYR B 1 614 ? 22.672 21.969 6.688 1 98.5 614 TYR B C 1
ATOM 11480 O O . TYR B 1 614 ? 23.094 22.953 7.312 1 98.5 614 TYR B O 1
ATOM 11488 N N . VAL B 1 615 ? 21.766 22.078 5.605 1 98.75 615 VAL B N 1
ATOM 11489 C CA . VAL B 1 615 ? 21.5 23.406 5.039 1 98.75 615 VAL B CA 1
ATOM 11490 C C . VAL B 1 615 ? 19.984 23.609 4.91 1 98.75 615 VAL B C 1
ATOM 11492 O O . VAL B 1 615 ? 19.266 22.703 4.488 1 98.75 615 VAL B O 1
ATOM 11495 N N . ASN B 1 616 ? 19.531 24.812 5.324 1 98.62 616 ASN B N 1
ATOM 11496 C CA . ASN B 1 616 ? 18.188 25.312 5.043 1 98.62 616 ASN B CA 1
ATOM 11497 C C . ASN B 1 616 ? 18.234 26.531 4.129 1 98.62 616 ASN B C 1
ATOM 11499 O O . ASN B 1 616 ? 19.094 27.406 4.281 1 98.62 616 ASN B O 1
ATOM 11503 N N . ILE B 1 617 ? 17.266 26.547 3.16 1 98.75 617 ILE B N 1
ATOM 11504 C CA . ILE B 1 617 ? 17.266 27.609 2.172 1 98.75 617 ILE B CA 1
ATOM 11505 C C . ILE B 1 617 ? 15.859 28.203 2.051 1 98.75 617 ILE B C 1
ATOM 11507 O O . ILE B 1 617 ? 14.914 27.484 1.725 1 98.75 617 ILE B O 1
ATOM 11511 N N . ASP B 1 618 ? 15.711 29.5 2.305 1 98.44 618 ASP B N 1
ATOM 11512 C CA . ASP B 1 618 ? 14.469 30.25 2.055 1 98.44 618 ASP B CA 1
ATOM 11513 C C . ASP B 1 618 ? 14.625 31.172 0.854 1 98.44 618 ASP B C 1
ATOM 11515 O O . ASP B 1 618 ? 15.18 32.281 0.973 1 98.44 618 ASP B O 1
ATOM 11519 N N . GLY B 1 619 ? 14.117 30.734 -0.231 1 97.94 619 GLY B N 1
ATOM 11520 C CA . GLY B 1 619 ? 14.133 31.516 -1.459 1 97.94 619 GLY B CA 1
ATOM 11521 C C . GLY B 1 619 ? 12.773 32.062 -1.836 1 97.94 619 GLY B C 1
ATOM 11522 O O . GLY B 1 619 ? 12.016 32.531 -0.972 1 97.94 619 GLY B O 1
ATOM 11523 N N . ARG B 1 620 ? 12.531 32.219 -3.139 1 97 620 ARG B N 1
ATOM 11524 C CA . ARG B 1 620 ? 11.234 32.688 -3.607 1 97 620 ARG B CA 1
ATOM 11525 C C . ARG B 1 620 ? 10.109 31.797 -3.09 1 97 620 ARG B C 1
ATOM 11527 O O . ARG B 1 620 ? 10.266 30.562 -3.039 1 97 620 ARG B O 1
ATOM 11534 N N . GLY B 1 621 ? 9.031 32.406 -2.691 1 97.5 621 GLY B N 1
ATOM 11535 C CA . GLY B 1 621 ? 7.887 31.688 -2.141 1 97.5 621 GLY B CA 1
ATOM 11536 C C . GLY B 1 621 ? 7.887 31.641 -0.625 1 97.5 621 GLY B C 1
ATOM 11537 O O . GLY B 1 621 ? 6.867 31.312 -0.01 1 97.5 621 GLY B O 1
ATOM 11538 N N . SER B 1 622 ? 9 31.938 0.018 1 97.12 622 SER B N 1
ATOM 11539 C CA . SER B 1 622 ? 9.094 31.875 1.473 1 97.12 622 SER B CA 1
ATOM 11540 C C . SER B 1 622 ? 8.352 33.031 2.129 1 97.12 622 SER B C 1
ATOM 11542 O O . SER B 1 622 ? 8.078 34.031 1.481 1 97.12 622 SER B O 1
ATOM 11544 N N . GLY B 1 623 ? 8.102 32.875 3.389 1 96.5 623 GLY B N 1
ATOM 11545 C CA . GLY B 1 623 ? 7.293 33.844 4.105 1 96.5 623 GLY B CA 1
ATOM 11546 C C . GLY B 1 623 ? 8.117 34.938 4.77 1 96.5 623 GLY B C 1
ATOM 11547 O O . GLY B 1 623 ? 9.328 34.781 4.945 1 96.5 623 GLY B O 1
ATOM 11548 N N . TYR B 1 624 ? 7.473 36.125 4.992 1 97.44 624 TYR B N 1
ATOM 11549 C CA . TYR B 1 624 ? 7.941 37.219 5.809 1 97.44 624 TYR B CA 1
ATOM 11550 C C . TYR B 1 624 ? 9.047 38 5.094 1 97.44 624 TYR B C 1
ATOM 11552 O O . TYR B 1 624 ? 9.969 38.5 5.734 1 97.44 624 TYR B O 1
ATOM 11560 N N . GLN B 1 625 ? 8.953 37.969 3.781 1 96.19 625 GLN B N 1
ATOM 11561 C CA . GLN B 1 625 ? 9.898 38.719 2.969 1 96.19 625 GLN B CA 1
ATOM 11562 C C . GLN B 1 625 ? 9.172 39.625 1.959 1 96.19 625 GLN B C 1
ATOM 11564 O O . GLN B 1 625 ? 9.773 40.062 0.984 1 96.19 625 GLN B O 1
ATOM 11569 N N . GLY B 1 626 ? 7.887 39.75 2.178 1 95.75 626 GLY B N 1
ATOM 11570 C CA . GLY B 1 626 ? 7.074 40.531 1.278 1 95.75 626 GLY B CA 1
ATOM 11571 C C . GLY B 1 626 ? 6.227 39.719 0.335 1 95.75 626 GLY B C 1
ATOM 11572 O O . GLY B 1 626 ? 6.5 38.531 0.131 1 95.75 626 GLY B O 1
ATOM 11573 N N . ASP B 1 627 ? 5.25 40.344 -0.289 1 94.81 627 ASP B N 1
ATOM 11574 C CA . ASP B 1 627 ? 4.277 39.656 -1.133 1 94.81 627 ASP B CA 1
ATOM 11575 C C . ASP B 1 627 ? 4.863 39.344 -2.506 1 94.81 627 ASP B C 1
ATOM 11577 O O . ASP B 1 627 ? 4.504 38.344 -3.129 1 94.81 627 ASP B O 1
ATOM 11581 N N . LYS B 1 628 ? 5.711 40.25 -2.943 1 95.62 628 LYS B N 1
ATOM 11582 C CA . LYS B 1 628 ? 6.262 40.031 -4.285 1 95.62 628 LYS B CA 1
ATOM 11583 C C . LYS B 1 628 ? 7.02 38.719 -4.387 1 95.62 628 LYS B C 1
ATOM 11585 O O . LYS B 1 628 ? 6.754 37.906 -5.281 1 95.62 628 LYS B O 1
ATOM 11590 N N . ILE B 1 629 ? 7.984 38.5 -3.498 1 96 629 ILE B N 1
ATOM 11591 C CA . ILE B 1 629 ? 8.781 37.281 -3.512 1 96 629 ILE B CA 1
ATOM 11592 C C . ILE B 1 629 ? 7.883 36.062 -3.23 1 96 629 ILE B C 1
ATOM 11594 O O . ILE B 1 629 ? 8.078 35 -3.795 1 96 629 ILE B O 1
ATOM 11598 N N . LEU B 1 630 ? 6.859 36.25 -2.385 1 96.75 630 LEU B N 1
ATOM 11599 C CA . LEU B 1 630 ? 5.926 35.188 -2.02 1 96.75 630 LEU B CA 1
ATOM 11600 C C . LEU B 1 630 ? 5.117 34.75 -3.23 1 96.75 630 LEU B C 1
ATOM 11602 O O . LEU B 1 630 ? 4.977 33.531 -3.477 1 96.75 630 LEU B O 1
ATOM 11606 N N . HIS B 1 631 ? 4.629 35.656 -4.062 1 96.88 631 HIS B N 1
ATOM 11607 C CA . HIS B 1 631 ? 3.674 35.375 -5.129 1 96.88 631 HIS B CA 1
ATOM 11608 C C . HIS B 1 631 ? 4.383 34.969 -6.418 1 96.88 631 HIS B C 1
ATOM 11610 O O . HIS B 1 631 ? 3.734 34.719 -7.434 1 96.88 631 HIS B O 1
ATOM 11616 N N . GLU B 1 632 ? 5.715 34.906 -6.301 1 96.75 632 GLU B N 1
ATOM 11617 C CA . GLU B 1 632 ? 6.449 34.344 -7.438 1 96.75 632 GLU B CA 1
ATOM 11618 C C . GLU B 1 632 ? 5.977 32.938 -7.762 1 96.75 632 GLU B C 1
ATOM 11620 O O . GLU B 1 632 ? 6.16 32.438 -8.883 1 96.75 632 GLU B O 1
ATOM 11625 N N . LEU B 1 633 ? 5.32 32.281 -6.801 1 97.5 633 LEU B N 1
ATOM 11626 C CA . LEU B 1 633 ? 4.891 30.875 -6.953 1 97.5 633 LEU B CA 1
ATOM 11627 C C . LEU B 1 633 ? 3.514 30.812 -7.598 1 97.5 633 LEU B C 1
ATOM 11629 O O . LEU B 1 633 ? 3.08 29.734 -8.023 1 97.5 633 LEU B O 1
ATOM 11633 N N . TYR B 1 634 ? 2.803 31.922 -7.746 1 97.88 634 TYR B N 1
ATOM 11634 C CA . TYR B 1 634 ? 1.411 31.938 -8.18 1 97.88 634 TYR B CA 1
ATOM 11635 C C . TYR B 1 634 ? 1.257 31.266 -9.539 1 97.88 634 TYR B C 1
ATOM 11637 O O . TYR B 1 634 ? 1.937 31.641 -10.5 1 97.88 634 TYR B O 1
ATOM 11645 N N . ARG B 1 635 ? 0.462 30.172 -9.57 1 97.75 635 ARG B N 1
ATOM 11646 C CA . ARG B 1 635 ? 0.048 29.453 -10.766 1 97.75 635 ARG B CA 1
ATOM 11647 C C . ARG B 1 635 ? 1.15 28.5 -11.242 1 97.75 635 ARG B C 1
ATOM 11649 O O . ARG B 1 635 ? 0.988 27.812 -12.242 1 97.75 635 ARG B O 1
ATOM 11656 N N . HIS B 1 636 ? 2.314 28.406 -10.539 1 96.5 636 HIS B N 1
ATOM 11657 C CA . HIS B 1 636 ? 3.373 27.562 -11.078 1 96.5 636 HIS B CA 1
ATOM 11658 C C . HIS B 1 636 ? 4.227 26.953 -9.969 1 96.5 636 HIS B C 1
ATOM 11660 O O . HIS B 1 636 ? 5.453 27.094 -9.992 1 96.5 636 HIS B O 1
ATOM 11666 N N . LEU B 1 637 ? 3.576 26.281 -9.062 1 98.12 637 LEU B N 1
ATOM 11667 C CA . LEU B 1 637 ? 4.289 25.562 -8.008 1 98.12 637 LEU B CA 1
ATOM 11668 C C . LEU B 1 637 ? 5.297 24.594 -8.609 1 98.12 637 LEU B C 1
ATOM 11670 O O . LEU B 1 637 ? 5.039 23.984 -9.648 1 98.12 637 LEU B O 1
ATOM 11674 N N . GLY B 1 638 ? 6.461 24.453 -7.93 1 97.56 638 GLY B N 1
ATOM 11675 C CA . GLY B 1 638 ? 7.461 23.469 -8.328 1 97.56 638 GLY B CA 1
ATOM 11676 C C . GLY B 1 638 ? 8.445 24.016 -9.344 1 97.56 638 GLY B C 1
ATOM 11677 O O . GLY B 1 638 ? 9.148 23.234 -10.008 1 97.56 638 GLY B O 1
ATOM 11678 N N . THR B 1 639 ? 8.547 25.328 -9.508 1 96.56 639 THR B N 1
ATOM 11679 C CA . THR B 1 639 ? 9.422 25.906 -10.523 1 96.56 639 THR B CA 1
ATOM 11680 C C . THR B 1 639 ? 10.531 26.719 -9.875 1 96.56 639 THR B C 1
ATOM 11682 O O . THR B 1 639 ? 11.578 26.188 -9.508 1 96.56 639 THR B O 1
ATOM 11685 N N . VAL B 1 640 ? 10.148 27.938 -9.453 1 97.56 640 VAL B N 1
ATOM 11686 C CA . VAL B 1 640 ? 11.195 28.875 -9.055 1 97.56 640 VAL B CA 1
ATOM 11687 C C . VAL B 1 640 ? 11.727 28.5 -7.672 1 97.56 640 VAL B C 1
ATOM 11689 O O . VAL B 1 640 ? 12.906 28.688 -7.383 1 97.56 640 VAL B O 1
ATOM 11692 N N . GLU B 1 641 ? 10.82 28.094 -6.766 1 97.75 641 GLU B N 1
ATOM 11693 C CA . GLU B 1 641 ? 11.281 27.734 -5.422 1 97.75 641 GLU B CA 1
ATOM 11694 C C . GLU B 1 641 ? 12.164 26.484 -5.457 1 97.75 641 GLU B C 1
ATOM 11696 O O . GLU B 1 641 ? 13.07 26.344 -4.629 1 97.75 641 GLU B O 1
ATOM 11701 N N . VAL B 1 642 ? 11.93 25.594 -6.387 1 98.12 642 VAL B N 1
ATOM 11702 C CA . VAL B 1 642 ? 12.773 24.422 -6.57 1 98.12 642 VAL B CA 1
ATOM 11703 C C . VAL B 1 642 ? 14.125 24.844 -7.152 1 98.12 642 VAL B C 1
ATOM 11705 O O . VAL B 1 642 ? 15.172 24.406 -6.672 1 98.12 642 VAL B O 1
ATOM 11708 N N . PHE B 1 643 ? 14.086 25.672 -8.133 1 97.94 643 PHE B N 1
ATOM 11709 C CA . PHE B 1 643 ? 15.312 26.141 -8.773 1 97.94 643 PHE B CA 1
ATOM 11710 C C . PHE B 1 643 ? 16.188 26.891 -7.773 1 97.94 643 PHE B C 1
ATOM 11712 O O . PHE B 1 643 ? 17.422 26.812 -7.84 1 97.94 643 PHE B O 1
ATOM 11719 N N . ASP B 1 644 ? 15.562 27.609 -6.906 1 98.5 644 ASP B N 1
ATOM 11720 C CA . ASP B 1 644 ? 16.328 28.344 -5.898 1 98.5 644 ASP B CA 1
ATOM 11721 C C . ASP B 1 644 ? 17.125 27.391 -5.016 1 98.5 644 ASP B C 1
ATOM 11723 O O . ASP B 1 644 ? 18.219 27.734 -4.566 1 98.5 644 ASP B O 1
ATOM 11727 N N . GLN B 1 645 ? 16.562 26.188 -4.684 1 98.62 645 GLN B N 1
ATOM 11728 C CA . GLN B 1 645 ? 17.312 25.203 -3.918 1 98.62 645 GLN B CA 1
ATOM 11729 C C . GLN B 1 645 ? 18.562 24.75 -4.676 1 98.62 645 GLN B C 1
ATOM 11731 O O . GLN B 1 645 ? 19.641 24.641 -4.09 1 98.62 645 GLN B O 1
ATOM 11736 N N . ILE B 1 646 ? 18.422 24.484 -5.934 1 98.56 646 ILE B N 1
ATOM 11737 C CA . ILE B 1 646 ? 19.516 24.016 -6.789 1 98.56 646 ILE B CA 1
ATOM 11738 C C . ILE B 1 646 ? 20.562 25.109 -6.938 1 98.56 646 ILE B C 1
ATOM 11740 O O . ILE B 1 646 ? 21.766 24.859 -6.762 1 98.56 646 ILE B O 1
ATOM 11744 N N . SER B 1 647 ? 20.109 26.328 -7.191 1 98.25 647 SER B N 1
ATOM 11745 C CA . SER B 1 647 ? 21 27.453 -7.434 1 98.25 647 SER B CA 1
ATOM 11746 C C . SER B 1 647 ? 21.828 27.781 -6.191 1 98.25 647 SER B C 1
ATOM 11748 O O . SER B 1 647 ? 23.031 28.016 -6.285 1 98.25 647 SER B O 1
ATOM 11750 N N . VAL B 1 648 ? 21.156 27.812 -5.102 1 98.62 648 VAL B N 1
ATOM 11751 C CA . VAL B 1 648 ? 21.859 28.125 -3.859 1 98.62 648 VAL B CA 1
ATOM 11752 C C . VAL B 1 648 ? 22.844 26.984 -3.52 1 98.62 648 VAL B C 1
ATOM 11754 O O . VAL B 1 648 ? 23.969 27.234 -3.092 1 98.62 648 VAL B O 1
ATOM 11757 N N . ALA B 1 649 ? 22.391 25.766 -3.662 1 98.56 649 ALA B N 1
ATOM 11758 C CA . ALA B 1 649 ? 23.281 24.625 -3.418 1 98.56 649 ALA B CA 1
ATOM 11759 C C . ALA B 1 649 ? 24.516 24.703 -4.312 1 98.56 649 ALA B C 1
ATOM 11761 O O . ALA B 1 649 ? 25.641 24.438 -3.859 1 98.56 649 ALA B O 1
ATOM 11762 N N . SER B 1 650 ? 24.344 25.031 -5.543 1 98.06 650 SER B N 1
ATOM 11763 C CA . SER B 1 650 ? 25.453 25.219 -6.473 1 98.06 650 SER B CA 1
ATOM 11764 C C . SER B 1 650 ? 26.375 26.328 -6.016 1 98.06 650 SER B C 1
ATOM 11766 O O . SER B 1 650 ? 27.609 26.188 -6.078 1 98.06 650 SER B O 1
ATOM 11768 N N . TYR B 1 651 ? 25.828 27.391 -5.594 1 98 651 TYR B N 1
ATOM 11769 C CA . TYR B 1 651 ? 26.594 28.516 -5.078 1 98 651 TYR B CA 1
ATOM 11770 C C . TYR B 1 651 ? 27.453 28.094 -3.895 1 98 651 TYR B C 1
ATOM 11772 O O . TYR B 1 651 ? 28.641 28.422 -3.832 1 98 651 TYR B O 1
ATOM 11780 N N . LEU B 1 652 ? 26.859 27.391 -2.936 1 97.62 652 LEU B N 1
ATOM 11781 C CA . LEU B 1 652 ? 27.578 26.938 -1.751 1 97.62 652 LEU B CA 1
ATOM 11782 C C . LEU B 1 652 ? 28.734 26.016 -2.133 1 97.62 652 LEU B C 1
ATOM 11784 O O . LEU B 1 652 ? 29.828 26.109 -1.568 1 97.62 652 LEU B O 1
ATOM 11788 N N . LYS B 1 653 ? 28.484 25.125 -3.029 1 96.06 653 LYS B N 1
ATOM 11789 C CA . LYS B 1 653 ? 29.5 24.203 -3.531 1 96.06 653 LYS B CA 1
ATOM 11790 C C . LYS B 1 653 ? 30.703 24.953 -4.086 1 96.06 653 LYS B C 1
ATOM 11792 O O . LYS B 1 653 ? 31.844 24.562 -3.871 1 96.06 653 LYS B O 1
ATOM 11797 N N . GLU B 1 654 ? 30.484 26.047 -4.691 1 95.88 654 GLU B N 1
ATOM 11798 C CA . GLU B 1 654 ? 31.516 26.828 -5.352 1 95.88 654 GLU B CA 1
ATOM 11799 C C . GLU B 1 654 ? 32.219 27.75 -4.359 1 95.88 654 GLU B C 1
ATOM 11801 O O . GLU B 1 654 ? 33.438 27.953 -4.449 1 95.88 654 GLU B O 1
ATOM 11806 N N . GLN B 1 655 ? 31.562 28.25 -3.438 1 94.81 655 GLN B N 1
ATOM 11807 C CA . GLN B 1 655 ? 32.094 29.312 -2.592 1 94.81 655 GLN B CA 1
ATOM 11808 C C . GLN B 1 655 ? 32.719 28.75 -1.324 1 94.81 655 GLN B C 1
ATOM 11810 O O . GLN B 1 655 ? 33.594 29.391 -0.726 1 94.81 655 GLN B O 1
ATOM 11815 N N . LEU B 1 656 ? 32.188 27.641 -0.893 1 95.31 656 LEU B N 1
ATOM 11816 C CA . LEU B 1 656 ? 32.688 27.062 0.351 1 95.31 656 LEU B CA 1
ATOM 11817 C C . LEU B 1 656 ? 33.562 25.844 0.075 1 95.31 656 LEU B C 1
ATOM 11819 O O . LEU B 1 656 ? 33.062 24.781 -0.314 1 95.31 656 LEU B O 1
ATOM 11823 N N . SER B 1 657 ? 34.812 25.922 0.449 1 93.5 657 SER B N 1
ATOM 11824 C CA . SER B 1 657 ? 35.812 24.922 0.075 1 93.5 657 SER B CA 1
ATOM 11825 C C . SER B 1 657 ? 35.594 23.609 0.839 1 93.5 657 SER B C 1
ATOM 11827 O O . SER B 1 657 ? 36 22.547 0.382 1 93.5 657 SER B O 1
ATOM 11829 N N . TYR B 1 658 ? 34.969 23.672 1.978 1 94.88 658 TYR B N 1
ATOM 11830 C CA . TYR B 1 658 ? 34.781 22.469 2.795 1 94.88 658 TYR B CA 1
ATOM 11831 C C . TYR B 1 658 ? 33.562 21.672 2.359 1 94.88 658 TYR B C 1
ATOM 11833 O O . TYR B 1 658 ? 33.25 20.625 2.932 1 94.88 658 TYR B O 1
ATOM 11841 N N . ILE B 1 659 ? 32.906 22.047 1.315 1 96 659 ILE B N 1
ATOM 11842 C CA . ILE B 1 659 ? 31.734 21.328 0.801 1 96 659 ILE B CA 1
ATOM 11843 C C . ILE B 1 659 ? 32.188 20.344 -0.272 1 96 659 ILE B C 1
ATOM 11845 O O . ILE B 1 659 ? 32.906 20.688 -1.188 1 96 659 ILE B O 1
ATOM 11849 N N . ASP B 1 660 ? 31.734 19.109 -0.096 1 94.75 660 ASP B N 1
ATOM 11850 C CA . ASP B 1 660 ? 31.984 18.094 -1.113 1 94.75 660 ASP B CA 1
ATOM 11851 C C . ASP B 1 660 ? 30.891 18.109 -2.18 1 94.75 660 ASP B C 1
ATOM 11853 O O . ASP B 1 660 ? 29.797 17.594 -1.968 1 94.75 660 ASP B O 1
ATOM 11857 N N . GLY B 1 661 ? 31.172 18.547 -3.309 1 93.81 661 GLY B N 1
ATOM 11858 C CA . GLY B 1 661 ? 30.203 18.734 -4.379 1 93.81 661 GLY B CA 1
ATOM 11859 C C . GLY B 1 661 ? 29.688 17.422 -4.941 1 93.81 661 GLY B C 1
ATOM 11860 O O . GLY B 1 661 ? 28.672 17.391 -5.629 1 93.81 661 GLY B O 1
ATOM 11861 N N . LYS B 1 662 ? 30.359 16.359 -4.703 1 93 662 LYS B N 1
ATOM 11862 C CA . LYS B 1 662 ? 29.953 15.047 -5.219 1 93 662 LYS B CA 1
ATOM 11863 C C . LYS B 1 662 ? 29.016 14.344 -4.25 1 93 662 LYS B C 1
ATOM 11865 O O . LYS B 1 662 ? 28.359 13.367 -4.621 1 93 662 LYS B O 1
ATOM 11870 N N . ARG B 1 663 ? 28.984 14.789 -3.051 1 96.56 663 ARG B N 1
ATOM 11871 C CA . ARG B 1 663 ? 28.156 14.188 -2.02 1 96.56 663 ARG B CA 1
ATOM 11872 C C . ARG B 1 663 ? 27.109 15.172 -1.512 1 96.56 663 ARG B C 1
ATOM 11874 O O . ARG B 1 663 ? 27.094 15.516 -0.326 1 96.56 663 ARG B O 1
ATOM 11881 N N . MET B 1 664 ? 26.203 15.555 -2.387 1 97.81 664 MET B N 1
ATOM 11882 C CA . MET B 1 664 ? 25.125 16.484 -2.057 1 97.81 664 MET B CA 1
ATOM 11883 C C . MET B 1 664 ? 23.766 15.805 -2.201 1 97.81 664 MET B C 1
ATOM 11885 O O . MET B 1 664 ? 23.469 15.227 -3.246 1 97.81 664 MET B O 1
ATOM 11889 N N . ALA B 1 665 ? 23.031 15.867 -1.176 1 98.56 665 ALA B N 1
ATOM 11890 C CA . ALA B 1 665 ? 21.703 15.281 -1.158 1 98.56 665 ALA B CA 1
ATOM 11891 C C . ALA B 1 665 ? 20.656 16.312 -0.756 1 98.56 665 ALA B C 1
ATOM 11893 O O . ALA B 1 665 ? 20.984 17.375 -0.207 1 98.56 665 ALA B O 1
ATOM 11894 N N . ILE B 1 666 ? 19.422 16.078 -1.119 1 98.81 666 ILE B N 1
ATOM 11895 C CA . ILE B 1 666 ? 18.297 16.938 -0.748 1 98.81 666 ILE B CA 1
ATOM 11896 C C . ILE B 1 666 ? 17.156 16.078 -0.187 1 98.81 666 ILE B C 1
ATOM 11898 O O . ILE B 1 666 ? 16.891 14.984 -0.678 1 98.81 666 ILE B O 1
ATOM 11902 N N . PHE B 1 667 ? 16.562 16.562 0.901 1 98 667 PHE B N 1
ATOM 11903 C CA . PHE B 1 667 ? 15.484 15.883 1.614 1 98 667 PHE B CA 1
ATOM 11904 C C . PHE B 1 667 ? 14.328 16.828 1.899 1 98 667 PHE B C 1
ATOM 11906 O O . PHE B 1 667 ? 14.547 18.016 2.184 1 98 667 PHE B O 1
ATOM 11913 N N . GLY B 1 668 ? 13.102 16.25 1.836 1 98.69 668 GLY B N 1
ATOM 11914 C CA . GLY B 1 668 ? 11.961 17.047 2.275 1 98.69 668 GLY B CA 1
ATOM 11915 C C . GLY B 1 668 ? 10.742 16.203 2.6 1 98.69 668 GLY B C 1
ATOM 11916 O O . GLY B 1 668 ? 10.648 15.039 2.188 1 98.69 668 GLY B O 1
ATOM 11917 N N . TRP B 1 669 ? 9.812 16.766 3.361 1 98.5 669 TRP B N 1
ATOM 11918 C CA . TRP B 1 669 ? 8.57 16.156 3.828 1 98.5 669 TRP B CA 1
ATOM 11919 C C . TRP B 1 669 ? 7.355 16.906 3.268 1 98.5 669 TRP B C 1
ATOM 11921 O O . TRP B 1 669 ? 7.359 18.125 3.172 1 98.5 669 TRP B O 1
ATOM 11931 N N . SER B 1 670 ? 6.289 16.172 2.814 1 98.38 670 SER B N 1
ATOM 11932 C CA . SER B 1 670 ? 5.082 16.797 2.281 1 98.38 670 SER B CA 1
ATOM 11933 C C . SER B 1 670 ? 5.395 17.641 1.05 1 98.38 670 SER B C 1
ATOM 11935 O O . SER B 1 670 ? 5.992 17.141 0.089 1 98.38 670 SER B O 1
ATOM 11937 N N . TYR B 1 671 ? 5.152 18.969 1.094 1 98.69 671 TYR B N 1
ATOM 11938 C CA . TYR B 1 671 ? 5.594 19.844 0.009 1 98.69 671 TYR B CA 1
ATOM 11939 C C . TYR B 1 671 ? 7.094 19.703 -0.218 1 98.69 671 TYR B C 1
ATOM 11941 O O . TYR B 1 671 ? 7.562 19.766 -1.357 1 98.69 671 TYR B O 1
ATOM 11949 N N . GLY B 1 672 ? 7.832 19.562 0.857 1 98.69 672 GLY B N 1
ATOM 11950 C CA . GLY B 1 672 ? 9.266 19.359 0.737 1 98.69 672 GLY B CA 1
ATOM 11951 C C . GLY B 1 672 ? 9.633 18.109 -0.021 1 98.69 672 GLY B C 1
ATOM 11952 O O . GLY B 1 672 ? 10.641 18.078 -0.734 1 98.69 672 GLY B O 1
ATOM 11953 N N . GLY B 1 673 ? 8.789 17.047 0.206 1 98.88 673 GLY B N 1
ATOM 11954 C CA . GLY B 1 673 ? 8.984 15.836 -0.587 1 98.88 673 GLY B CA 1
ATOM 11955 C C . GLY B 1 673 ? 8.797 16.062 -2.074 1 98.88 673 GLY B C 1
ATOM 11956 O O . GLY B 1 673 ? 9.539 15.523 -2.895 1 98.88 673 GLY B O 1
ATOM 11957 N N . PHE B 1 674 ? 7.77 16.859 -2.434 1 98.75 674 PHE B N 1
ATOM 11958 C CA . PHE B 1 674 ? 7.539 17.312 -3.803 1 98.75 674 PHE B CA 1
ATOM 11959 C C . PHE B 1 674 ? 8.734 18.094 -4.332 1 98.75 674 PHE B C 1
ATOM 11961 O O . PHE B 1 674 ? 9.227 17.812 -5.426 1 98.75 674 PHE B O 1
ATOM 11968 N N . ALA B 1 675 ? 9.242 18.953 -3.502 1 98.81 675 ALA B N 1
ATOM 11969 C CA . ALA B 1 675 ? 10.336 19.828 -3.906 1 98.81 675 ALA B CA 1
ATOM 11970 C C . ALA B 1 675 ? 11.633 19.047 -4.062 1 98.81 675 ALA B C 1
ATOM 11972 O O . ALA B 1 675 ? 12.398 19.266 -5.004 1 98.81 675 ALA B O 1
ATOM 11973 N N . SER B 1 676 ? 11.93 18.125 -3.152 1 98.81 676 SER B N 1
ATOM 11974 C CA . SER B 1 676 ? 13.156 17.344 -3.24 1 98.81 676 SER B CA 1
ATOM 11975 C C . SER B 1 676 ? 13.148 16.453 -4.477 1 98.81 676 SER B C 1
ATOM 11977 O O . SER B 1 676 ? 14.156 16.344 -5.18 1 98.81 676 SER B O 1
ATOM 11979 N N . ALA B 1 677 ? 11.992 15.812 -4.742 1 98.88 677 ALA B N 1
ATOM 11980 C CA . ALA B 1 677 ? 11.875 15.008 -5.953 1 98.88 677 ALA B CA 1
ATOM 11981 C C . ALA B 1 677 ? 12.039 15.867 -7.203 1 98.88 677 ALA B C 1
ATOM 11983 O O . ALA B 1 677 ? 12.742 15.484 -8.141 1 98.88 677 ALA B O 1
ATOM 11984 N N . SER B 1 678 ? 11.383 17 -7.207 1 98.75 678 SER B N 1
ATOM 11985 C CA . SER B 1 678 ? 11.461 17.906 -8.344 1 98.75 678 SER B CA 1
ATOM 11986 C C . SER B 1 678 ? 12.883 18.406 -8.562 1 98.75 678 SER B C 1
ATOM 11988 O O . SER B 1 678 ? 13.328 18.547 -9.703 1 98.75 678 SER B O 1
ATOM 11990 N N . ALA B 1 679 ? 13.555 18.688 -7.465 1 98.75 679 ALA B N 1
ATOM 11991 C CA . ALA B 1 679 ? 14.938 19.156 -7.559 1 98.75 679 ALA B CA 1
ATOM 11992 C C . ALA B 1 679 ? 15.844 18.078 -8.141 1 98.75 679 ALA B C 1
ATOM 11994 O O . ALA B 1 679 ? 16.703 18.375 -8.969 1 98.75 679 ALA B O 1
ATOM 11995 N N . LEU B 1 680 ? 15.664 16.859 -7.684 1 98.69 680 LEU B N 1
ATOM 11996 C CA . LEU B 1 680 ? 16.469 15.766 -8.203 1 98.69 680 LEU B CA 1
ATOM 11997 C C . LEU B 1 680 ? 16.219 15.562 -9.695 1 98.69 680 LEU B C 1
ATOM 11999 O O . LEU B 1 680 ? 17.141 15.234 -10.438 1 98.69 680 LEU B O 1
ATOM 12003 N N . ALA B 1 681 ? 15.008 15.781 -10.117 1 98.31 681 ALA B N 1
ATOM 12004 C CA . ALA B 1 681 ? 14.602 15.516 -11.5 1 98.31 681 ALA B CA 1
ATOM 12005 C C . ALA B 1 681 ? 15 16.672 -12.422 1 98.31 681 ALA B C 1
ATOM 12007 O O . ALA B 1 681 ? 14.969 16.531 -13.641 1 98.31 681 ALA B O 1
ATOM 12008 N N . ASP B 1 682 ? 15.328 17.75 -11.82 1 97.75 682 ASP B N 1
ATOM 12009 C CA . ASP B 1 682 ? 15.68 18.922 -12.625 1 97.75 682 ASP B CA 1
ATOM 12010 C C . ASP B 1 682 ? 16.969 18.672 -13.414 1 97.75 682 ASP B C 1
ATOM 12012 O O . ASP B 1 682 ? 17.906 18.062 -12.906 1 97.75 682 ASP B O 1
ATOM 12016 N N . GLU B 1 683 ? 17.109 19.203 -14.609 1 94.94 683 GLU B N 1
ATOM 12017 C CA . GLU B 1 683 ? 18.25 18.969 -15.484 1 94.94 683 GLU B CA 1
ATOM 12018 C C . GLU B 1 683 ? 19.5 19.656 -14.945 1 94.94 683 GLU B C 1
ATOM 12020 O O . GLU B 1 683 ? 20.625 19.203 -15.203 1 94.94 683 GLU B O 1
ATOM 12025 N N . GLU B 1 684 ? 19.312 20.688 -14.18 1 95.44 684 GLU B N 1
ATOM 12026 C CA . GLU B 1 684 ? 20.438 21.453 -13.656 1 95.44 684 GLU B CA 1
ATOM 12027 C C . GLU B 1 684 ? 20.781 21.031 -12.234 1 95.44 684 GLU B C 1
ATOM 12029 O O . GLU B 1 684 ? 21.562 21.688 -11.555 1 95.44 684 GLU B O 1
ATOM 12034 N N . THR B 1 685 ? 20.219 19.969 -11.758 1 97.06 685 THR B N 1
ATOM 12035 C CA . THR B 1 685 ? 20.375 19.562 -10.367 1 97.06 685 THR B CA 1
ATOM 12036 C C . THR B 1 685 ? 21.859 19.328 -10.039 1 97.06 685 THR B C 1
ATOM 12038 O O . THR B 1 685 ? 22.625 18.906 -10.906 1 97.06 685 THR B O 1
ATOM 12041 N N . VAL B 1 686 ? 22.266 19.641 -8.844 1 97.5 686 VAL B N 1
ATOM 12042 C CA . VAL B 1 686 ? 23.609 19.344 -8.344 1 97.5 686 VAL B CA 1
ATOM 12043 C C . VAL B 1 686 ? 23.547 18.188 -7.348 1 97.5 686 VAL B C 1
ATOM 12045 O O . VAL B 1 686 ? 24.578 17.734 -6.855 1 97.5 686 VAL B O 1
ATOM 12048 N N . PHE B 1 687 ? 22.297 17.75 -7.074 1 98.31 687 PHE B N 1
ATOM 12049 C CA . PHE B 1 687 ? 22.125 16.688 -6.09 1 98.31 687 PHE B CA 1
ATOM 12050 C C . PHE B 1 687 ? 22.281 15.328 -6.738 1 98.31 687 PHE B C 1
ATOM 12052 O O . PHE B 1 687 ? 21.781 15.094 -7.84 1 98.31 687 PHE B O 1
ATOM 12059 N N . SER B 1 688 ? 22.938 14.438 -6.035 1 96 688 SER B N 1
ATOM 12060 C CA . SER B 1 688 ? 23.094 13.062 -6.504 1 96 688 SER B CA 1
ATOM 12061 C C . SER B 1 688 ? 22.047 12.148 -5.887 1 96 688 SER B C 1
ATOM 12063 O O . SER B 1 688 ? 21.812 11.039 -6.383 1 96 688 SER B O 1
ATOM 12065 N N . CYS B 1 689 ? 21.484 12.625 -4.809 1 97 689 CYS B N 1
ATOM 12066 C CA . CYS B 1 689 ? 20.5 11.828 -4.078 1 97 689 CYS B CA 1
ATOM 12067 C C . CYS B 1 689 ? 19.375 12.703 -3.555 1 97 689 CYS B C 1
ATOM 12069 O O . CYS B 1 689 ? 19.562 13.891 -3.301 1 97 689 CYS B O 1
ATOM 12071 N N . ALA B 1 690 ? 18.203 12.078 -3.414 1 98.81 690 ALA B N 1
ATOM 12072 C CA . ALA B 1 690 ? 17.094 12.781 -2.789 1 98.81 690 ALA B CA 1
ATOM 12073 C C . ALA B 1 690 ? 16.234 11.828 -1.961 1 98.81 690 ALA B C 1
ATOM 12075 O O . ALA B 1 690 ? 16.172 10.625 -2.246 1 98.81 690 ALA B O 1
ATOM 12076 N N . ILE B 1 691 ? 15.648 12.328 -0.929 1 98.88 691 ILE B N 1
ATOM 12077 C CA . ILE B 1 691 ? 14.672 11.633 -0.099 1 98.88 691 ILE B CA 1
ATOM 12078 C C . ILE B 1 691 ? 13.359 12.406 -0.091 1 98.88 691 ILE B C 1
ATOM 12080 O O . ILE B 1 691 ? 13.344 13.609 0.18 1 98.88 691 ILE B O 1
ATOM 12084 N N . SER B 1 692 ? 12.297 11.773 -0.418 1 98.94 692 SER B N 1
ATOM 12085 C CA . SER B 1 692 ? 10.961 12.336 -0.297 1 98.94 692 SER B CA 1
ATOM 12086 C C . SER B 1 692 ? 10.133 11.586 0.74 1 98.94 692 SER B C 1
ATOM 12088 O O . SER B 1 692 ? 9.906 10.383 0.604 1 98.94 692 SER B O 1
ATOM 12090 N N . VAL B 1 693 ? 9.648 12.312 1.745 1 98.88 693 VAL B N 1
ATOM 12091 C CA . VAL B 1 693 ? 8.758 11.742 2.744 1 98.88 693 VAL B CA 1
ATOM 12092 C C . VAL B 1 693 ? 7.336 12.266 2.539 1 98.88 693 VAL B C 1
ATOM 12094 O O . VAL B 1 693 ? 7.105 13.477 2.598 1 98.88 693 VAL B O 1
ATOM 12097 N N . ALA B 1 694 ? 6.375 11.422 2.232 1 98.75 694 ALA B N 1
ATOM 12098 C CA . ALA B 1 694 ? 4.961 11.719 2.041 1 98.75 694 ALA B CA 1
ATOM 12099 C C . ALA B 1 694 ? 4.77 12.859 1.044 1 98.75 694 ALA B C 1
ATOM 12101 O O . ALA B 1 694 ? 4.078 13.836 1.334 1 98.75 694 ALA B O 1
ATOM 12102 N N . PRO B 1 695 ? 5.297 12.711 -0.126 1 98.81 695 PRO B N 1
ATOM 12103 C CA . PRO B 1 695 ? 5.316 13.836 -1.068 1 98.81 695 PRO B CA 1
ATOM 12104 C C . PRO B 1 695 ? 3.99 14.016 -1.801 1 98.81 695 PRO B C 1
ATOM 12106 O O . PRO B 1 695 ? 3.301 13.031 -2.092 1 98.81 695 PRO B O 1
ATOM 12109 N N . VAL B 1 696 ? 3.705 15.25 -2.096 1 98.75 696 VAL B N 1
ATOM 12110 C CA . VAL B 1 696 ? 2.818 15.516 -3.225 1 98.75 696 VAL B CA 1
ATOM 12111 C C . VAL B 1 696 ? 3.555 15.25 -4.535 1 98.75 696 VAL B C 1
ATOM 12113 O O . VAL B 1 696 ? 4.719 15.625 -4.688 1 98.75 696 VAL B O 1
ATOM 12116 N N . THR B 1 697 ? 2.955 14.547 -5.406 1 98.69 697 THR B N 1
ATOM 12117 C CA . THR B 1 697 ? 3.609 14.25 -6.676 1 98.69 697 THR B CA 1
ATOM 12118 C C . THR B 1 697 ? 2.805 14.812 -7.84 1 98.69 697 THR B C 1
ATOM 12120 O O . THR B 1 697 ? 3.342 15.008 -8.938 1 98.69 697 THR B O 1
ATOM 12123 N N . SER B 1 698 ? 1.517 15.055 -7.605 1 98.56 698 SER B N 1
ATOM 12124 C CA . SER B 1 698 ? 0.608 15.75 -8.516 1 98.56 698 SER B CA 1
ATOM 12125 C C . SER B 1 698 ? -0.382 16.625 -7.746 1 98.56 698 SER B C 1
ATOM 12127 O O . SER B 1 698 ? -1.002 16.156 -6.781 1 98.56 698 SER B O 1
ATOM 12129 N N . TRP B 1 699 ? -0.505 17.812 -8.227 1 98.56 699 TRP B N 1
ATOM 12130 C CA . TRP B 1 699 ? -1.424 18.734 -7.559 1 98.56 699 TRP B CA 1
ATOM 12131 C C . TRP B 1 699 ? -2.873 18.375 -7.887 1 98.56 699 TRP B C 1
ATOM 12133 O O . TRP B 1 699 ? -3.795 18.828 -7.199 1 98.56 699 TRP B O 1
ATOM 12143 N N . LEU B 1 700 ? -3.115 17.547 -8.867 1 98.31 700 LEU B N 1
ATOM 12144 C CA . LEU B 1 700 ? -4.457 17.078 -9.18 1 98.31 700 LEU B CA 1
ATOM 12145 C C . LEU B 1 700 ? -4.969 16.125 -8.094 1 98.31 700 LEU B C 1
ATOM 12147 O O . LEU B 1 700 ? -6.176 15.938 -7.953 1 98.31 700 LEU B O 1
ATOM 12151 N N . TYR B 1 701 ? -3.988 15.5 -7.367 1 98.38 701 TYR B N 1
ATOM 12152 C CA . TYR B 1 701 ? -4.355 14.516 -6.355 1 98.38 701 TYR B CA 1
ATOM 12153 C C . TYR B 1 701 ? -4.535 15.172 -4.992 1 98.38 701 TYR B C 1
ATOM 12155 O O . TYR B 1 701 ? -4.934 14.516 -4.027 1 98.38 701 TYR B O 1
ATOM 12163 N N . TYR B 1 702 ? -4.242 16.453 -4.789 1 98.44 702 TYR B N 1
ATOM 12164 C CA . TYR B 1 702 ? -4.297 17.125 -3.498 1 98.44 702 TYR B CA 1
ATOM 12165 C C . TYR B 1 702 ? -5.605 17.891 -3.338 1 98.44 702 TYR B C 1
ATOM 12167 O O . TYR B 1 702 ? -6.379 18.016 -4.289 1 98.44 702 TYR B O 1
ATOM 12175 N N . ASP B 1 703 ? -5.887 18.328 -2.18 1 98.25 703 ASP B N 1
ATOM 12176 C CA . ASP B 1 703 ? -7.203 18.891 -1.895 1 98.25 703 ASP B CA 1
ATOM 12177 C C . ASP B 1 703 ? -7.418 20.203 -2.65 1 98.25 703 ASP B C 1
ATOM 12179 O O . ASP B 1 703 ? -6.457 20.906 -2.957 1 98.25 703 ASP B O 1
ATOM 12183 N N . SER B 1 704 ? -8.617 20.547 -2.9 1 98.31 704 SER B N 1
ATOM 12184 C CA . SER B 1 704 ? -9.031 21.688 -3.719 1 98.31 704 SER B CA 1
ATOM 12185 C C . SER B 1 704 ? -8.672 23.016 -3.055 1 98.31 704 SER B C 1
ATOM 12187 O O . SER B 1 704 ? -8.211 23.938 -3.723 1 98.31 704 SER B O 1
ATOM 12189 N N . VAL B 1 705 ? -8.836 23.141 -1.731 1 97.88 705 VAL B N 1
ATOM 12190 C CA . VAL B 1 705 ? -8.672 24.406 -1.038 1 97.88 705 VAL B CA 1
ATOM 12191 C C . VAL B 1 705 ? -7.219 24.875 -1.133 1 97.88 705 VAL B C 1
ATOM 12193 O O . VAL B 1 705 ? -6.945 26 -1.533 1 97.88 705 VAL B O 1
ATOM 12196 N N . TYR B 1 706 ? -6.34 24.016 -0.842 1 98.06 706 TYR B N 1
ATOM 12197 C CA . TYR B 1 706 ? -4.922 24.359 -0.904 1 98.06 706 TYR B CA 1
ATOM 12198 C C . TYR B 1 706 ? -4.477 24.562 -2.346 1 98.06 706 TYR B C 1
ATOM 12200 O O . TYR B 1 706 ? -3.863 25.578 -2.67 1 98.06 706 TYR B O 1
ATOM 12208 N N . THR B 1 707 ? -4.738 23.625 -3.197 1 98.56 707 THR B N 1
ATOM 12209 C CA . THR B 1 707 ? -4.203 23.609 -4.555 1 98.56 707 THR B CA 1
ATOM 12210 C C . THR B 1 707 ? -4.711 24.797 -5.359 1 98.56 707 THR B C 1
ATOM 12212 O O . THR B 1 707 ? -3.932 25.484 -6.023 1 98.56 707 THR B O 1
ATOM 12215 N N . GLU B 1 708 ? -6.004 25.078 -5.273 1 98.19 708 GLU B N 1
ATOM 12216 C CA . GLU B 1 708 ? -6.594 26.125 -6.113 1 98.19 708 GLU B CA 1
ATOM 12217 C C . GLU B 1 708 ? -6.223 27.516 -5.613 1 98.19 708 GLU B C 1
ATOM 12219 O O . GLU B 1 708 ? -6.277 28.484 -6.367 1 98.19 708 GLU B O 1
ATOM 12224 N N . ARG B 1 709 ? -5.828 27.578 -4.34 1 97.56 709 ARG B N 1
ATOM 12225 C CA . ARG B 1 709 ? -5.309 28.844 -3.828 1 97.56 709 ARG B CA 1
ATOM 12226 C C . ARG B 1 709 ? -4.082 29.281 -4.613 1 97.56 709 ARG B C 1
ATOM 12228 O O . ARG B 1 709 ? -3.965 30.453 -4.98 1 97.56 709 ARG B O 1
ATOM 12235 N N . TYR B 1 710 ? -3.26 28.359 -4.938 1 98.19 710 TYR B N 1
ATOM 12236 C CA . TYR B 1 710 ? -1.964 28.703 -5.508 1 98.19 710 TYR B CA 1
ATOM 12237 C C . TYR B 1 710 ? -1.933 28.422 -7.004 1 98.19 710 TYR B C 1
ATOM 12239 O O . TYR B 1 710 ? -1.297 29.156 -7.766 1 98.19 710 TYR B O 1
ATOM 12247 N N . MET B 1 711 ? -2.646 27.375 -7.406 1 98.31 711 MET B N 1
ATOM 12248 C CA . MET B 1 711 ? -2.551 26.922 -8.789 1 98.31 711 MET B CA 1
ATOM 12249 C C . MET B 1 711 ? -3.803 27.297 -9.578 1 98.31 711 MET B C 1
ATOM 12251 O O . MET B 1 711 ? -3.848 27.125 -10.797 1 98.31 711 MET B O 1
ATOM 12255 N N . GLN B 1 712 ? -4.766 27.844 -8.891 1 97.94 712 GLN B N 1
ATOM 12256 C CA . GLN B 1 712 ? -6.047 28.141 -9.523 1 97.94 712 GLN B CA 1
ATOM 12257 C C . GLN B 1 712 ? -6.672 26.891 -10.117 1 97.94 712 GLN B C 1
ATOM 12259 O O . GLN B 1 712 ? -6.395 25.766 -9.664 1 97.94 712 GLN B O 1
ATOM 12264 N N . SER B 1 713 ? -7.617 26.984 -11.039 1 97.44 713 SER B N 1
ATOM 12265 C CA . SER B 1 713 ? -8.406 25.859 -11.523 1 97.44 713 SER B CA 1
ATOM 12266 C C . SER B 1 713 ? -7.594 24.984 -12.469 1 97.44 713 SER B C 1
ATOM 12268 O O . SER B 1 713 ? -6.852 25.484 -13.312 1 97.44 713 SER B O 1
ATOM 12270 N N . PRO B 1 714 ? -7.742 23.609 -12.266 1 97.75 714 PRO B N 1
ATOM 12271 C CA . PRO B 1 714 ? -7.051 22.703 -13.18 1 97.75 714 PRO B CA 1
ATOM 12272 C C . PRO B 1 714 ? -7.797 22.516 -14.5 1 97.75 714 PRO B C 1
ATOM 12274 O O . PRO B 1 714 ? -7.445 21.656 -15.297 1 97.75 714 PRO B O 1
ATOM 12277 N N . SER B 1 715 ? -8.789 23.266 -14.773 1 96.38 715 SER B N 1
ATOM 12278 C CA . SER B 1 715 ? -9.516 23.203 -16.047 1 96.38 715 SER B CA 1
ATOM 12279 C C . SER B 1 715 ? -8.625 23.594 -17.203 1 96.38 715 SER B C 1
ATOM 12281 O O . SER B 1 715 ? -7.758 24.469 -17.078 1 96.38 715 SER B O 1
ATOM 12283 N N . PRO B 1 716 ? -8.883 23.016 -18.406 1 95.19 716 PRO B N 1
ATOM 12284 C CA . PRO B 1 716 ? -8.109 23.391 -19.594 1 95.19 716 PRO B CA 1
ATOM 12285 C C . PRO B 1 716 ? -8.242 24.859 -19.938 1 95.19 716 PRO B C 1
ATOM 12287 O O . PRO B 1 716 ? -7.332 25.438 -20.531 1 95.19 716 PRO B O 1
ATOM 12290 N N . LYS B 1 717 ? -9.266 25.469 -19.531 1 96 717 LYS B N 1
ATOM 12291 C CA . LYS B 1 717 ? -9.516 26.875 -19.828 1 96 717 LYS B CA 1
ATOM 12292 C C . LYS B 1 717 ? -8.742 27.781 -18.875 1 96 717 LYS B C 1
ATOM 12294 O O . LYS B 1 717 ? -8.664 28.984 -19.078 1 96 717 LYS B O 1
ATOM 12299 N N . ASP B 1 718 ? -8.141 27.141 -17.875 1 96.69 718 ASP B N 1
ATOM 12300 C CA . ASP B 1 718 ? -7.438 27.938 -16.875 1 96.69 718 ASP B CA 1
ATOM 12301 C C . ASP B 1 718 ? -5.98 27.516 -16.75 1 96.69 718 ASP B C 1
ATOM 12303 O O . ASP B 1 718 ? -5.156 27.828 -17.609 1 96.69 718 ASP B O 1
ATOM 12307 N N . ASN B 1 719 ? -5.582 26.672 -15.781 1 97.81 719 ASN B N 1
ATOM 12308 C CA . ASN B 1 719 ? -4.168 26.5 -15.477 1 97.81 719 ASN B CA 1
ATOM 12309 C C . ASN B 1 719 ? -3.73 25.047 -15.633 1 97.81 719 ASN B C 1
ATOM 12311 O O . ASN B 1 719 ? -2.803 24.594 -14.953 1 97.81 719 ASN B O 1
ATOM 12315 N N . LEU B 1 720 ? -4.387 24.25 -16.469 1 97.12 720 LEU B N 1
ATOM 12316 C CA . LEU B 1 720 ? -4.086 22.844 -16.609 1 97.12 720 LEU B CA 1
ATOM 12317 C C . LEU B 1 720 ? -2.633 22.641 -17.031 1 97.12 720 LEU B C 1
ATOM 12319 O O . LEU B 1 720 ? -1.981 21.688 -16.594 1 97.12 720 LEU B O 1
ATOM 12323 N N . VAL B 1 721 ? -2.098 23.469 -17.859 1 97.12 721 VAL B N 1
ATOM 12324 C CA . VAL B 1 721 ? -0.748 23.328 -18.391 1 97.12 721 VAL B CA 1
ATOM 12325 C C . VAL B 1 721 ? 0.267 23.328 -17.25 1 97.12 721 VAL B C 1
ATOM 12327 O O . VAL B 1 721 ? 1.198 22.531 -17.234 1 97.12 721 VAL B O 1
ATOM 12330 N N . ASN B 1 722 ? 0.097 24.234 -16.328 1 97.88 722 ASN B N 1
ATOM 12331 C CA . ASN B 1 722 ? 1.064 24.328 -15.234 1 97.88 722 ASN B CA 1
ATOM 12332 C C . ASN B 1 722 ? 0.872 23.203 -14.219 1 97.88 722 ASN B C 1
ATOM 12334 O O . ASN B 1 722 ? 1.81 22.844 -13.516 1 97.88 722 ASN B O 1
ATOM 12338 N N . TYR B 1 723 ? -0.388 22.703 -14.117 1 97.81 723 TYR B N 1
ATOM 12339 C CA . TYR B 1 723 ? -0.573 21.469 -13.359 1 97.81 723 TYR B CA 1
ATOM 12340 C C . TYR B 1 723 ? 0.292 20.344 -13.922 1 97.81 723 TYR B C 1
ATOM 12342 O O . TYR B 1 723 ? 0.94 19.609 -13.164 1 97.81 723 TYR B O 1
ATOM 12350 N N . GLU B 1 724 ? 0.359 20.219 -15.227 1 96.44 724 GLU B N 1
ATOM 12351 C CA . GLU B 1 724 ? 1.135 19.188 -15.898 1 96.44 724 GLU B CA 1
ATOM 12352 C C . GLU B 1 724 ? 2.633 19.422 -15.75 1 96.44 724 GLU B C 1
ATOM 12354 O O . GLU B 1 724 ? 3.406 18.484 -15.547 1 96.44 724 GLU B O 1
ATOM 12359 N N . LYS B 1 725 ? 2.977 20.688 -15.797 1 96.06 725 LYS B N 1
ATOM 12360 C CA . LYS B 1 725 ? 4.391 21.031 -15.68 1 96.06 725 LYS B CA 1
ATOM 12361 C C . LYS B 1 725 ? 4.914 20.719 -14.281 1 96.06 725 LYS B C 1
ATOM 12363 O O . LYS B 1 725 ? 6.09 20.391 -14.109 1 96.06 725 LYS B O 1
ATOM 12368 N N . SER B 1 726 ? 4.035 20.812 -13.336 1 97.38 726 SER B N 1
ATOM 12369 C CA . SER B 1 726 ? 4.422 20.609 -11.945 1 97.38 726 SER B CA 1
ATOM 12370 C C . SER B 1 726 ? 4.352 19.125 -11.57 1 97.38 726 SER B C 1
ATOM 12372 O O . SER B 1 726 ? 4.781 18.734 -10.484 1 97.38 726 SER B O 1
ATOM 12374 N N . ASP B 1 727 ? 3.832 18.328 -12.453 1 97.81 727 ASP B N 1
ATOM 12375 C CA . ASP B 1 727 ? 3.646 16.906 -12.203 1 97.81 727 ASP B CA 1
ATOM 12376 C C . ASP B 1 727 ? 4.984 16.172 -12.211 1 97.81 727 ASP B C 1
ATOM 12378 O O . ASP B 1 727 ? 5.648 16.094 -13.25 1 97.81 727 ASP B O 1
ATOM 12382 N N . VAL B 1 728 ? 5.348 15.523 -11.062 1 98.5 728 VAL B N 1
ATOM 12383 C CA . VAL B 1 728 ? 6.652 14.883 -10.906 1 98.5 728 VAL B CA 1
ATOM 12384 C C . VAL B 1 728 ? 6.746 13.664 -11.82 1 98.5 728 VAL B C 1
ATOM 12386 O O . VAL B 1 728 ? 7.828 13.328 -12.312 1 98.5 728 VAL B O 1
ATOM 12389 N N . MET B 1 729 ? 5.598 12.938 -12.094 1 98.31 729 MET B N 1
ATOM 12390 C CA . MET B 1 729 ? 5.582 11.734 -12.914 1 98.31 729 MET B CA 1
ATOM 12391 C C . MET B 1 729 ? 6.078 12.031 -14.328 1 98.31 729 MET B C 1
ATOM 12393 O O . MET B 1 729 ? 6.699 11.172 -14.961 1 98.31 729 MET B O 1
ATOM 12397 N N . ASN B 1 730 ? 5.855 13.219 -14.789 1 97.19 730 ASN B N 1
ATOM 12398 C CA . ASN B 1 730 ? 6.258 13.594 -16.141 1 97.19 730 ASN B CA 1
ATOM 12399 C C . ASN B 1 730 ? 7.773 13.727 -16.25 1 97.19 730 ASN B C 1
ATOM 12401 O O . ASN B 1 730 ? 8.312 13.766 -17.359 1 97.19 730 ASN B O 1
ATOM 12405 N N . LYS B 1 731 ? 8.477 13.719 -15.125 1 97.44 731 LYS B N 1
ATOM 12406 C CA . LYS B 1 731 ? 9.93 13.867 -15.102 1 97.44 731 LYS B CA 1
ATOM 12407 C C . LYS B 1 731 ? 10.602 12.586 -14.609 1 97.44 731 LYS B C 1
ATOM 12409 O O . LYS B 1 731 ? 11.773 12.609 -14.219 1 97.44 731 LYS B O 1
ATOM 12414 N N . ALA B 1 732 ? 9.945 11.531 -14.602 1 98.19 732 ALA B N 1
ATOM 12415 C CA . ALA B 1 732 ? 10.414 10.281 -14 1 98.19 732 ALA B CA 1
ATOM 12416 C C . ALA B 1 732 ? 11.734 9.836 -14.625 1 98.19 732 ALA B C 1
ATOM 12418 O O . ALA B 1 732 ? 12.625 9.359 -13.922 1 98.19 732 ALA B O 1
ATOM 12419 N N . SER B 1 733 ? 11.953 9.945 -15.914 1 97.88 733 SER B N 1
ATOM 12420 C CA . SER B 1 733 ? 13.141 9.484 -16.609 1 97.88 733 SER B CA 1
ATOM 12421 C C . SER B 1 733 ? 14.383 10.234 -16.141 1 97.88 733 SER B C 1
ATOM 12423 O O . SER B 1 733 ? 15.5 9.727 -16.25 1 97.88 733 SER B O 1
ATOM 12425 N N . ASN B 1 734 ? 14.18 11.438 -15.609 1 98.06 734 ASN B N 1
ATOM 12426 C CA . ASN B 1 734 ? 15.297 12.273 -15.188 1 98.06 734 ASN B CA 1
ATOM 12427 C C . ASN B 1 734 ? 15.93 11.758 -13.898 1 98.06 734 ASN B C 1
ATOM 12429 O O . ASN B 1 734 ? 17 12.227 -13.492 1 98.06 734 ASN B O 1
ATOM 12433 N N . PHE B 1 735 ? 15.297 10.812 -13.25 1 98.19 735 PHE B N 1
ATOM 12434 C CA . PHE B 1 735 ? 15.836 10.234 -12.031 1 98.19 735 PHE B CA 1
ATOM 12435 C C . PHE B 1 735 ? 16.938 9.227 -12.352 1 98.19 735 PHE B C 1
ATOM 12437 O O . PHE B 1 735 ? 17.672 8.797 -11.461 1 98.19 735 PHE B O 1
ATOM 12444 N N . LYS B 1 736 ? 17.047 8.773 -13.602 1 96.38 736 LYS B N 1
ATOM 12445 C CA . LYS B 1 736 ? 18.031 7.758 -13.984 1 96.38 736 LYS B CA 1
ATOM 12446 C C . LYS B 1 736 ? 19.438 8.203 -13.625 1 96.38 736 LYS B C 1
ATOM 12448 O O . LYS B 1 736 ? 19.812 9.359 -13.82 1 96.38 736 LYS B O 1
ATOM 12453 N N . GLY B 1 737 ? 20.172 7.262 -13.055 1 92.75 737 GLY B N 1
ATOM 12454 C CA . GLY B 1 737 ? 21.562 7.539 -12.695 1 92.75 737 GLY B CA 1
ATOM 12455 C C . GLY B 1 737 ? 21.703 8.203 -11.344 1 92.75 737 GLY B C 1
ATOM 12456 O O . GLY B 1 737 ? 22.812 8.43 -10.875 1 92.75 737 GLY B O 1
ATOM 12457 N N . LYS B 1 738 ? 20.641 8.5 -10.734 1 95.88 738 LYS B N 1
ATOM 12458 C CA . LYS B 1 738 ? 20.625 9.102 -9.398 1 95.88 738 LYS B CA 1
ATOM 12459 C C . LYS B 1 738 ? 20 8.156 -8.375 1 95.88 738 LYS B C 1
ATOM 12461 O O . LYS B 1 738 ? 19.453 7.113 -8.734 1 95.88 738 LYS B O 1
ATOM 12466 N N . LYS B 1 739 ? 20.203 8.492 -7.109 1 97.19 739 LYS B N 1
ATOM 12467 C CA . LYS B 1 739 ? 19.641 7.68 -6.043 1 97.19 739 LYS B CA 1
ATOM 12468 C C . LYS B 1 739 ? 18.438 8.375 -5.402 1 97.19 739 LYS B C 1
ATOM 12470 O O . LYS B 1 739 ? 18.484 9.57 -5.109 1 97.19 739 LYS B O 1
ATOM 12475 N N . TYR B 1 740 ? 17.406 7.621 -5.199 1 98.56 740 TYR B N 1
ATOM 12476 C CA . TYR B 1 740 ? 16.156 8.211 -4.723 1 98.56 740 TYR B CA 1
ATOM 12477 C C . TYR B 1 740 ? 15.477 7.305 -3.703 1 98.56 740 TYR B C 1
ATOM 12479 O O . TYR B 1 740 ? 15.375 6.094 -3.912 1 98.56 740 TYR B O 1
ATOM 12487 N N . LEU B 1 741 ? 15.055 7.848 -2.551 1 98.75 741 LEU B N 1
ATOM 12488 C CA . LEU B 1 741 ? 14.289 7.148 -1.527 1 98.75 741 LEU B CA 1
ATOM 12489 C C . LEU B 1 741 ? 12.898 7.758 -1.381 1 98.75 741 LEU B C 1
ATOM 12491 O O . LEU B 1 741 ? 12.766 8.945 -1.089 1 98.75 741 LEU B O 1
ATOM 12495 N N . LEU B 1 742 ? 11.883 6.984 -1.644 1 98.88 742 LEU B N 1
ATOM 12496 C CA . LEU B 1 742 ? 10.484 7.371 -1.504 1 98.88 742 LEU B CA 1
ATOM 12497 C C . LEU B 1 742 ? 9.867 6.734 -0.264 1 98.88 742 LEU B C 1
ATOM 12499 O O . LEU B 1 742 ? 9.789 5.508 -0.162 1 98.88 742 LEU B O 1
ATOM 12503 N N . VAL B 1 743 ? 9.43 7.57 0.736 1 98.88 743 VAL B N 1
ATOM 12504 C CA . VAL B 1 743 ? 8.875 7.09 1.998 1 98.88 743 VAL B CA 1
ATOM 12505 C C . VAL B 1 743 ? 7.434 7.559 2.146 1 98.88 743 VAL B C 1
ATOM 12507 O O . VAL B 1 743 ? 7.117 8.719 1.861 1 98.88 743 VAL B O 1
ATOM 12510 N N . HIS B 1 744 ? 6.543 6.711 2.617 1 98.81 744 HIS B N 1
ATOM 12511 C CA . HIS B 1 744 ? 5.152 7.137 2.762 1 98.81 744 HIS B CA 1
ATOM 12512 C C . HIS B 1 744 ? 4.406 6.25 3.752 1 98.81 744 HIS B C 1
ATOM 12514 O O . HIS B 1 744 ? 4.762 5.082 3.938 1 98.81 744 HIS B O 1
ATOM 12520 N N . GLY B 1 745 ? 3.426 6.766 4.457 1 98.69 745 GLY B N 1
ATOM 12521 C CA . GLY B 1 745 ? 2.473 6.012 5.254 1 98.69 745 GLY B CA 1
ATOM 12522 C C . GLY B 1 745 ? 1.204 5.668 4.496 1 98.69 745 GLY B C 1
ATOM 12523 O O . GLY B 1 745 ? 0.673 6.496 3.754 1 98.69 745 GLY B O 1
ATOM 12524 N N . THR B 1 746 ? 0.663 4.488 4.727 1 98.38 746 THR B N 1
ATOM 12525 C CA . THR B 1 746 ? -0.472 4.035 3.93 1 98.38 746 THR B CA 1
ATOM 12526 C C . THR B 1 746 ? -1.763 4.699 4.398 1 98.38 746 THR B C 1
ATOM 12528 O O . THR B 1 746 ? -2.764 4.699 3.68 1 98.38 746 THR B O 1
ATOM 12531 N N . ALA B 1 747 ? -1.778 5.227 5.605 1 97.69 747 ALA B N 1
ATOM 12532 C CA . ALA B 1 747 ? -2.988 5.832 6.152 1 97.69 747 ALA B CA 1
ATOM 12533 C C . ALA B 1 747 ? -2.873 7.355 6.184 1 97.69 747 ALA B C 1
ATOM 12535 O O . ALA B 1 747 ? -3.465 8.008 7.043 1 97.69 747 ALA B O 1
ATOM 12536 N N . ASP B 1 748 ? -2.037 7.906 5.332 1 97.69 748 ASP B N 1
ATOM 12537 C CA . ASP B 1 748 ? -1.906 9.352 5.203 1 97.69 748 ASP B CA 1
ATOM 12538 C C . ASP B 1 748 ? -3.229 9.984 4.777 1 97.69 748 ASP B C 1
ATOM 12540 O O . ASP B 1 748 ? -3.684 9.789 3.648 1 97.69 748 ASP B O 1
ATOM 12544 N N . ASP B 1 749 ? -3.809 10.75 5.613 1 95.25 749 ASP B N 1
ATOM 12545 C CA . ASP B 1 749 ? -5.121 11.328 5.34 1 95.25 749 ASP B CA 1
ATOM 12546 C C . ASP B 1 749 ? -4.988 12.75 4.801 1 95.25 749 ASP B C 1
ATOM 12548 O O . ASP B 1 749 ? -5.988 13.445 4.609 1 95.25 749 ASP B O 1
ATOM 12552 N N . ASN B 1 750 ? -3.75 13.219 4.672 1 97.44 750 ASN B N 1
ATOM 12553 C CA . ASN B 1 750 ? -3.48 14.539 4.113 1 97.44 750 ASN B CA 1
ATOM 12554 C C . ASN B 1 750 ? -2.961 14.445 2.682 1 97.44 750 ASN B C 1
ATOM 12556 O O . ASN B 1 750 ? -3.668 14.797 1.734 1 97.44 750 ASN B O 1
ATOM 12560 N N . VAL B 1 751 ? -1.765 13.977 2.553 1 98.25 751 VAL B N 1
ATOM 12561 C CA . VAL B 1 751 ? -1.212 13.602 1.253 1 98.25 751 VAL B CA 1
ATOM 12562 C C . VAL B 1 751 ? -1.358 12.102 1.035 1 98.25 751 VAL B C 1
ATOM 12564 O O . VAL B 1 751 ? -0.54 11.312 1.519 1 98.25 751 VAL B O 1
ATOM 12567 N N . HIS B 1 752 ? -2.248 11.758 0.226 1 97.75 752 HIS B N 1
ATOM 12568 C CA . HIS B 1 752 ? -2.693 10.367 0.198 1 97.75 752 HIS B CA 1
ATOM 12569 C C . HIS B 1 752 ? -1.653 9.469 -0.46 1 97.75 752 HIS B C 1
ATOM 12571 O O . HIS B 1 752 ? -0.875 9.922 -1.301 1 97.75 752 HIS B O 1
ATOM 12577 N N . TRP B 1 753 ? -1.732 8.234 -0.08 1 97.62 753 TRP B N 1
ATOM 12578 C CA . TRP B 1 753 ? -0.837 7.168 -0.523 1 97.62 753 TRP B CA 1
ATOM 12579 C C . TRP B 1 753 ? -0.804 7.082 -2.047 1 97.62 753 TRP B C 1
ATOM 12581 O O . TRP B 1 753 ? 0.212 6.703 -2.631 1 97.62 753 TRP B O 1
ATOM 12591 N N . GLN B 1 754 ? -1.847 7.465 -2.764 1 98.06 754 GLN B N 1
ATOM 12592 C CA . GLN B 1 754 ? -1.941 7.488 -4.219 1 98.06 754 GLN B CA 1
ATOM 12593 C C . GLN B 1 754 ? -0.789 8.281 -4.832 1 98.06 754 GLN B C 1
ATOM 12595 O O . GLN B 1 754 ? -0.29 7.93 -5.906 1 98.06 754 GLN B O 1
ATOM 12600 N N . GLN B 1 755 ? -0.38 9.352 -4.148 1 98.5 755 GLN B N 1
ATOM 12601 C CA . GLN B 1 755 ? 0.709 10.195 -4.629 1 98.5 755 GLN B CA 1
ATOM 12602 C C . GLN B 1 755 ? 1.98 9.375 -4.848 1 98.5 755 GLN B C 1
ATOM 12604 O O . GLN B 1 755 ? 2.537 9.367 -5.945 1 98.5 755 GLN B O 1
ATOM 12609 N N . SER B 1 756 ? 2.373 8.609 -3.926 1 98.75 756 SER B N 1
ATOM 12610 C CA . SER B 1 756 ? 3.594 7.816 -3.992 1 98.75 756 SER B CA 1
ATOM 12611 C C . SER B 1 756 ? 3.418 6.613 -4.918 1 98.75 756 SER B C 1
ATOM 12613 O O . SER B 1 756 ? 4.359 6.211 -5.602 1 98.75 756 SER B O 1
ATOM 12615 N N . MET B 1 757 ? 2.246 5.992 -4.949 1 98.62 757 MET B N 1
ATOM 12616 C CA . MET B 1 757 ? 2.002 4.852 -5.832 1 98.62 757 MET B CA 1
ATOM 12617 C C . MET B 1 757 ? 2.113 5.266 -7.297 1 98.62 757 MET B C 1
ATOM 12619 O O . MET B 1 757 ? 2.705 4.547 -8.102 1 98.62 757 MET B O 1
ATOM 12623 N N . MET B 1 758 ? 1.574 6.445 -7.633 1 98.62 758 MET B N 1
ATOM 12624 C CA . MET B 1 758 ? 1.628 6.926 -9.008 1 98.62 758 MET B CA 1
ATOM 12625 C C . MET B 1 758 ? 3.057 7.281 -9.406 1 98.62 758 MET B C 1
ATOM 12627 O O . MET B 1 758 ? 3.477 7.02 -10.531 1 98.62 758 MET B O 1
ATOM 12631 N N . LEU B 1 759 ? 3.764 7.883 -8.469 1 98.81 759 LEU B N 1
ATOM 12632 C CA . LEU B 1 759 ? 5.168 8.156 -8.742 1 98.81 759 LEU B CA 1
ATOM 12633 C C . LEU B 1 759 ? 5.949 6.855 -8.922 1 98.81 759 LEU B C 1
ATOM 12635 O O . LEU B 1 759 ? 6.773 6.742 -9.836 1 98.81 759 LEU B O 1
ATOM 12639 N N . ALA B 1 760 ? 5.734 5.898 -8.078 1 98.69 760 ALA B N 1
ATOM 12640 C CA . ALA B 1 760 ? 6.387 4.598 -8.203 1 98.69 760 ALA B CA 1
ATOM 12641 C C . ALA B 1 760 ? 6.125 3.975 -9.57 1 98.69 760 ALA B C 1
ATOM 12643 O O . ALA B 1 760 ? 7.031 3.42 -10.195 1 98.69 760 ALA B O 1
ATOM 12644 N N . LYS B 1 761 ? 4.895 4.023 -10.031 1 98.31 761 LYS B N 1
ATOM 12645 C CA . LYS B 1 761 ? 4.539 3.518 -11.352 1 98.31 761 LYS B CA 1
ATOM 12646 C C . LYS B 1 761 ? 5.352 4.207 -12.445 1 98.31 761 LYS B C 1
ATOM 12648 O O . LYS B 1 761 ? 5.898 3.547 -13.328 1 98.31 761 LYS B O 1
ATOM 12653 N N . ALA B 1 762 ? 5.41 5.504 -12.367 1 98.56 762 ALA B N 1
ATOM 12654 C CA . ALA B 1 762 ? 6.125 6.281 -13.375 1 98.56 762 ALA B CA 1
ATOM 12655 C C . ALA B 1 762 ? 7.613 5.953 -13.375 1 98.56 762 ALA B C 1
ATOM 12657 O O . ALA B 1 762 ? 8.227 5.809 -14.43 1 98.56 762 ALA B O 1
ATOM 12658 N N . LEU B 1 763 ? 8.234 5.902 -12.172 1 98.75 763 LEU B N 1
ATOM 12659 C CA . LEU B 1 763 ? 9.648 5.578 -12.047 1 98.75 763 LEU B CA 1
ATOM 12660 C C . LEU B 1 763 ? 9.938 4.188 -12.602 1 98.75 763 LEU B C 1
ATOM 12662 O O . LEU B 1 763 ? 10.93 3.99 -13.312 1 98.75 763 LEU B O 1
ATOM 12666 N N . THR B 1 764 ? 9.07 3.209 -12.258 1 98.5 764 THR B N 1
ATOM 12667 C CA . THR B 1 764 ? 9.219 1.842 -12.75 1 98.5 764 THR B CA 1
ATOM 12668 C C . THR B 1 764 ? 9.125 1.799 -14.273 1 98.5 764 THR B C 1
ATOM 12670 O O . THR B 1 764 ? 9.961 1.17 -14.93 1 98.5 764 THR B O 1
ATOM 12673 N N . ASP B 1 765 ? 8.156 2.502 -14.828 1 98 765 ASP B N 1
ATOM 12674 C CA . ASP B 1 765 ? 7.977 2.564 -16.281 1 98 765 ASP B CA 1
ATOM 12675 C C . ASP B 1 765 ? 9.203 3.168 -16.953 1 98 765 ASP B C 1
ATOM 12677 O O . ASP B 1 765 ? 9.555 2.781 -18.078 1 98 765 ASP B O 1
ATOM 12681 N N . ALA B 1 766 ? 9.82 4.074 -16.266 1 98.12 766 ALA B N 1
ATOM 12682 C CA . ALA B 1 766 ? 10.992 4.754 -16.812 1 98.12 766 ALA B CA 1
ATOM 12683 C C . ALA B 1 766 ? 12.258 3.916 -16.625 1 98.12 766 ALA B C 1
ATOM 12685 O O . ALA B 1 766 ? 13.328 4.285 -17.109 1 98.12 766 ALA B O 1
ATOM 12686 N N . GLY B 1 767 ? 12.164 2.822 -15.922 1 97.81 767 GLY B N 1
ATOM 12687 C CA . GLY B 1 767 ? 13.305 1.946 -15.695 1 97.81 767 GLY B CA 1
ATOM 12688 C C . GLY B 1 767 ? 14.242 2.453 -14.617 1 97.81 767 GLY B C 1
ATOM 12689 O O . GLY B 1 767 ? 15.414 2.072 -14.57 1 97.81 767 GLY B O 1
ATOM 12690 N N . VAL B 1 768 ? 13.789 3.346 -13.727 1 98.31 768 VAL B N 1
ATOM 12691 C CA . VAL B 1 768 ? 14.602 3.904 -12.648 1 98.31 768 VAL B CA 1
ATOM 12692 C C . VAL B 1 768 ? 14.68 2.91 -11.492 1 98.31 768 VAL B C 1
ATOM 12694 O O . VAL B 1 768 ? 13.656 2.414 -11.023 1 98.31 768 VAL B O 1
ATOM 12697 N N . ILE B 1 769 ? 15.891 2.596 -11.055 1 97.25 769 ILE B N 1
ATOM 12698 C CA . ILE B 1 769 ? 16.062 1.806 -9.836 1 97.25 769 ILE B CA 1
ATOM 12699 C C . ILE B 1 769 ? 16.047 2.725 -8.617 1 97.25 769 ILE B C 1
ATOM 12701 O O . ILE B 1 769 ? 16.859 3.646 -8.516 1 97.25 769 ILE B O 1
ATOM 12705 N N . TYR B 1 770 ? 15.078 2.576 -7.75 1 97.62 770 TYR B N 1
ATOM 12706 C CA . TYR B 1 770 ? 14.883 3.43 -6.582 1 97.62 770 TYR B CA 1
ATOM 12707 C C . TYR B 1 770 ? 14.547 2.6 -5.348 1 97.62 770 TYR B C 1
ATOM 12709 O O . TYR B 1 770 ? 14.383 1.381 -5.441 1 97.62 770 TYR B O 1
ATOM 12717 N N . ARG B 1 771 ? 14.547 3.244 -4.191 1 96.5 771 ARG B N 1
ATOM 12718 C CA . ARG B 1 771 ? 14.18 2.6 -2.934 1 96.5 771 ARG B CA 1
ATOM 12719 C C . ARG B 1 771 ? 12.859 3.146 -2.398 1 96.5 771 ARG B C 1
ATOM 12721 O O . ARG B 1 771 ? 12.555 4.324 -2.58 1 96.5 771 ARG B O 1
ATOM 12728 N N . MET B 1 772 ? 12.164 2.24 -1.764 1 97.88 772 MET B N 1
ATOM 12729 C CA . MET B 1 772 ? 10.906 2.635 -1.141 1 97.88 772 MET B CA 1
ATOM 12730 C C . MET B 1 772 ? 10.828 2.135 0.299 1 97.88 772 MET B C 1
ATOM 12732 O O . MET B 1 772 ? 11.375 1.078 0.623 1 97.88 772 MET B O 1
ATOM 12736 N N . GLN B 1 773 ? 10.266 2.906 1.151 1 98.62 773 GLN B N 1
ATOM 12737 C CA . GLN B 1 773 ? 9.875 2.492 2.496 1 98.62 773 GLN B CA 1
ATOM 12738 C C . GLN B 1 773 ? 8.414 2.816 2.771 1 98.62 773 GLN B C 1
ATOM 12740 O O . GLN B 1 773 ? 7.996 3.973 2.666 1 98.62 773 GLN B O 1
ATOM 12745 N N . VAL B 1 774 ? 7.629 1.784 3.072 1 98.75 774 VAL B N 1
ATOM 12746 C CA . VAL B 1 774 ? 6.207 1.945 3.355 1 98.75 774 VAL B CA 1
ATOM 12747 C C . VAL B 1 774 ? 5.945 1.704 4.84 1 98.75 774 VAL B C 1
ATOM 12749 O O . VAL B 1 774 ? 6.461 0.747 5.422 1 98.75 774 VAL B O 1
ATOM 12752 N N . TYR B 1 775 ? 5.223 2.553 5.461 1 98.75 775 TYR B N 1
ATOM 12753 C CA . TYR B 1 775 ? 4.797 2.389 6.848 1 98.75 775 TYR B CA 1
ATOM 12754 C C . TYR B 1 775 ? 3.289 2.186 6.934 1 98.75 775 TYR B C 1
ATOM 12756 O O . TYR B 1 775 ? 2.523 3.152 6.898 1 98.75 775 TYR B O 1
ATOM 12764 N N . PRO B 1 776 ? 2.854 0.945 7.145 1 98.44 776 PRO B N 1
ATOM 12765 C CA . PRO B 1 776 ? 1.42 0.65 7.184 1 98.44 776 PRO B CA 1
ATOM 12766 C C . PRO B 1 776 ? 0.71 1.327 8.352 1 98.44 776 PRO B C 1
ATOM 12768 O O . PRO B 1 776 ? 1.233 1.346 9.469 1 98.44 776 PRO B O 1
ATOM 12771 N N . ASP B 1 777 ? -0.435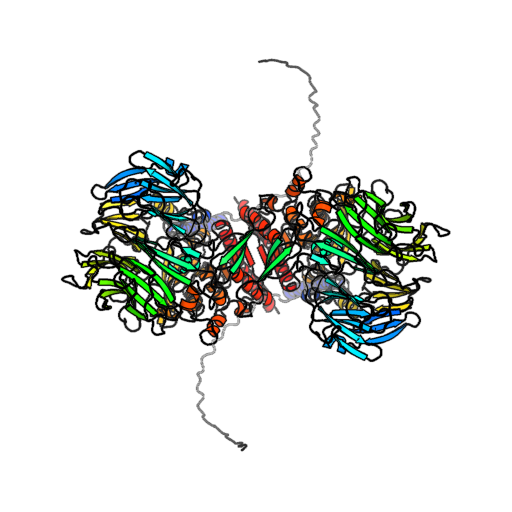 1.896 8.102 1 98 777 ASP B N 1
ATOM 12772 C CA . ASP B 1 777 ? -1.371 2.453 9.078 1 98 777 ASP B CA 1
ATOM 12773 C C . ASP B 1 777 ? -0.838 3.756 9.664 1 98 777 ASP B C 1
ATOM 12775 O O . ASP B 1 777 ? -1.354 4.242 10.672 1 98 777 ASP B O 1
ATOM 12779 N N . GLU B 1 778 ? 0.262 4.309 9.055 1 98.12 778 GLU B N 1
ATOM 12780 C CA . GLU B 1 778 ? 0.792 5.59 9.516 1 98.12 778 GLU B CA 1
ATOM 12781 C C . GLU B 1 778 ? 0.198 6.746 8.719 1 98.12 778 GLU B C 1
ATOM 12783 O O . GLU B 1 778 ? 0.024 6.645 7.5 1 98.12 778 GLU B O 1
ATOM 12788 N N . ASN B 1 779 ? -0.127 7.766 9.422 1 96.56 779 ASN B N 1
ATOM 12789 C CA . ASN B 1 779 ? -0.646 8.969 8.773 1 96.56 779 ASN B CA 1
ATOM 12790 C C . ASN B 1 779 ? 0.481 9.867 8.281 1 96.56 779 ASN B C 1
ATOM 12792 O O . ASN B 1 779 ? 1.623 9.43 8.148 1 96.56 779 ASN B O 1
ATOM 12796 N N . HIS B 1 780 ? 0.171 11.094 7.961 1 97.19 780 HIS B N 1
ATOM 12797 C CA . HIS B 1 780 ? 1.067 12.031 7.293 1 97.19 780 HIS B CA 1
ATOM 12798 C C . HIS B 1 780 ? 2.305 12.305 8.141 1 97.19 780 HIS B C 1
ATOM 12800 O O . HIS B 1 780 ? 3.387 12.562 7.609 1 97.19 780 HIS B O 1
ATOM 12806 N N . GLY B 1 781 ? 2.209 12.258 9.469 1 97 781 GLY B N 1
ATOM 12807 C CA . GLY B 1 781 ? 3.279 12.641 10.375 1 97 781 GLY B CA 1
ATOM 12808 C C . GLY B 1 781 ? 4.203 11.492 10.734 1 97 781 GLY B C 1
ATOM 12809 O O . GLY B 1 781 ? 5.27 11.711 11.312 1 97 781 GLY B O 1
ATOM 12810 N N . LEU B 1 782 ? 3.764 10.266 10.406 1 98.06 782 LEU B N 1
ATOM 12811 C CA . LEU B 1 782 ? 4.551 9.07 10.688 1 98.06 782 LEU B CA 1
ATOM 12812 C C . LEU B 1 782 ? 4.984 9.039 12.148 1 98.06 782 LEU B C 1
ATOM 12814 O O . LEU B 1 782 ? 6.156 8.789 12.453 1 98.06 782 LEU B O 1
ATOM 12818 N N . GLY B 1 783 ? 4.105 9.266 13.062 1 95.75 783 GLY B N 1
ATOM 12819 C CA . GLY B 1 783 ? 4.406 9.508 14.469 1 95.75 783 GLY B CA 1
ATOM 12820 C C . GLY B 1 783 ? 4.902 8.273 15.195 1 95.75 783 GLY B C 1
ATOM 12821 O O . GLY B 1 783 ? 5.707 8.375 16.125 1 95.75 783 GLY B O 1
ATOM 12822 N N . HIS B 1 784 ? 4.488 7.082 14.805 1 95.75 784 HIS B N 1
ATOM 12823 C CA . HIS B 1 784 ? 4.785 5.883 15.586 1 95.75 784 HIS B CA 1
ATOM 12824 C C . HIS B 1 784 ? 6.066 5.215 15.102 1 95.75 784 HIS B C 1
ATOM 12826 O O . HIS B 1 784 ? 6.555 4.273 15.734 1 95.75 784 HIS B O 1
ATOM 12832 N N . VAL B 1 785 ? 6.605 5.781 14 1 98.19 785 VAL B N 1
ATOM 12833 C CA . VAL B 1 785 ? 7.734 5.07 13.414 1 98.19 785 VAL B CA 1
ATOM 12834 C C . VAL B 1 785 ? 8.891 6.039 13.172 1 98.19 785 VAL B C 1
ATOM 12836 O O . VAL B 1 785 ? 9.734 5.801 12.312 1 98.19 785 VAL B O 1
ATOM 12839 N N . LYS B 1 786 ? 9.008 7.105 13.844 1 97.75 786 LYS B N 1
ATOM 12840 C CA . LYS B 1 786 ? 9.953 8.18 13.578 1 97.75 786 LYS B CA 1
ATOM 12841 C C . LYS B 1 786 ? 11.398 7.684 13.695 1 97.75 786 LYS B C 1
ATOM 12843 O O . LYS B 1 786 ? 12.234 8.008 12.852 1 97.75 786 LYS B O 1
ATOM 12848 N N . LEU B 1 787 ? 11.711 6.973 14.789 1 97.81 787 LEU B N 1
ATOM 12849 C CA . LEU B 1 787 ? 13.078 6.492 14.961 1 97.81 787 LEU B CA 1
ATOM 12850 C C . LEU B 1 787 ? 13.5 5.617 13.789 1 97.81 787 LEU B C 1
ATOM 12852 O O . LEU B 1 787 ? 14.578 5.812 13.219 1 97.81 787 LEU B O 1
ATOM 12856 N N . HIS B 1 788 ? 12.664 4.621 13.438 1 98.31 788 HIS B N 1
ATOM 12857 C CA . HIS B 1 788 ? 12.969 3.754 12.305 1 98.31 788 HIS B CA 1
ATOM 12858 C C . HIS B 1 788 ? 13.102 4.559 11.016 1 98.31 788 HIS B C 1
ATOM 12860 O O . HIS B 1 788 ? 13.977 4.273 10.188 1 98.31 788 HIS B O 1
ATOM 12866 N N . LEU B 1 789 ? 12.203 5.484 10.836 1 98.56 789 LEU B N 1
ATOM 12867 C CA . LEU B 1 789 ? 12.234 6.348 9.656 1 98.56 789 LEU B CA 1
ATOM 12868 C C . LEU B 1 789 ? 13.586 7.023 9.508 1 98.56 789 LEU B C 1
ATOM 12870 O O . LEU B 1 789 ? 14.219 6.938 8.453 1 98.56 789 LEU B O 1
ATOM 12874 N N . TYR B 1 790 ? 14.078 7.688 10.547 1 98.38 790 TYR B N 1
ATOM 12875 C CA . TYR B 1 790 ? 15.328 8.445 10.453 1 98.38 790 TYR B CA 1
ATOM 12876 C C . TYR B 1 790 ? 16.516 7.504 10.328 1 98.38 790 TYR B C 1
ATOM 12878 O O . TYR B 1 790 ? 17.516 7.832 9.664 1 98.38 790 TYR B O 1
ATOM 12886 N N . GLN B 1 791 ? 16.406 6.348 10.898 1 97.94 791 GLN B N 1
ATOM 12887 C CA . GLN B 1 791 ? 17.453 5.352 10.695 1 97.94 791 GLN B CA 1
ATOM 12888 C C . GLN B 1 791 ? 17.5 4.891 9.242 1 97.94 791 GLN B C 1
ATOM 12890 O O . GLN B 1 791 ? 18.578 4.691 8.68 1 97.94 791 GLN B O 1
ATOM 12895 N N . THR B 1 792 ? 16.344 4.66 8.68 1 98.19 792 THR B N 1
ATOM 12896 C CA . THR B 1 792 ? 16.25 4.277 7.277 1 98.19 792 THR B CA 1
ATOM 12897 C C . THR B 1 792 ? 16.828 5.359 6.379 1 98.19 792 THR B C 1
ATOM 12899 O O . THR B 1 792 ? 17.578 5.066 5.449 1 98.19 792 THR B O 1
ATOM 12902 N N . MET B 1 793 ? 16.484 6.551 6.656 1 98.38 793 MET B N 1
ATOM 12903 C CA . MET B 1 793 ? 17.016 7.668 5.875 1 98.38 793 MET B CA 1
ATOM 12904 C C . MET B 1 793 ? 18.516 7.801 6.055 1 98.38 793 MET B C 1
ATOM 12906 O O . MET B 1 793 ? 19.234 8.102 5.102 1 98.38 793 MET B O 1
ATOM 12910 N N . ASP B 1 794 ? 19.016 7.59 7.301 1 97 794 ASP B N 1
ATOM 12911 C CA . ASP B 1 794 ? 20.453 7.586 7.574 1 97 794 ASP B CA 1
ATOM 12912 C C . ASP B 1 794 ? 21.172 6.516 6.754 1 97 794 ASP B C 1
ATOM 12914 O O . ASP B 1 794 ? 22.219 6.773 6.172 1 97 794 ASP B O 1
ATOM 12918 N N . ASP B 1 795 ? 20.562 5.375 6.734 1 95.31 795 ASP B N 1
ATOM 12919 C CA . ASP B 1 795 ? 21.125 4.262 5.969 1 95.31 795 ASP B CA 1
ATOM 12920 C C . ASP B 1 795 ? 21.188 4.598 4.48 1 95.31 795 ASP B C 1
ATOM 12922 O O . ASP B 1 795 ? 22.188 4.297 3.816 1 95.31 795 ASP B O 1
ATOM 12926 N N . PHE B 1 796 ? 20.25 5.191 3.9 1 97.31 796 PHE B N 1
ATOM 12927 C CA . PHE B 1 796 ? 20.219 5.59 2.498 1 97.31 796 PHE B CA 1
ATOM 12928 C C . PHE B 1 796 ? 21.297 6.625 2.197 1 97.31 796 PHE B C 1
ATOM 12930 O O . PHE B 1 796 ? 21.969 6.543 1.172 1 97.31 796 PHE B O 1
ATOM 12937 N N . LEU B 1 797 ? 21.375 7.641 3.094 1 96.88 797 LEU B N 1
ATOM 12938 C CA . LEU B 1 797 ? 22.375 8.68 2.891 1 96.88 797 LEU B CA 1
ATOM 12939 C C . LEU B 1 797 ? 23.781 8.086 2.887 1 96.88 797 LEU B C 1
ATOM 12941 O O . LEU B 1 797 ? 24.625 8.508 2.102 1 96.88 797 LEU B O 1
ATOM 12945 N N . ASN B 1 798 ? 24 7.145 3.75 1 92.94 798 ASN B N 1
ATOM 12946 C CA . ASN B 1 798 ? 25.297 6.465 3.762 1 92.94 798 ASN B CA 1
ATOM 12947 C C . ASN B 1 798 ? 25.578 5.781 2.43 1 92.94 798 ASN B C 1
ATOM 12949 O O . ASN B 1 798 ? 26.703 5.836 1.927 1 92.94 798 ASN B O 1
ATOM 12953 N N . HIS B 1 799 ? 24.531 5.176 1.987 1 89.56 799 HIS B N 1
ATOM 12954 C CA . HIS B 1 799 ? 24.656 4.539 0.682 1 89.56 799 HIS B CA 1
ATOM 12955 C C . HIS B 1 799 ? 24.922 5.566 -0.412 1 89.56 799 HIS B C 1
ATOM 12957 O O . HIS B 1 799 ? 25.766 5.352 -1.283 1 89.56 799 HIS B O 1
ATOM 12963 N N . CYS B 1 800 ? 24.219 6.617 -0.368 1 90.94 800 CYS B N 1
ATOM 12964 C CA . CYS B 1 800 ? 24.328 7.695 -1.346 1 90.94 800 CYS B CA 1
ATOM 12965 C C . CYS B 1 800 ? 25.734 8.289 -1.344 1 90.94 800 CYS B C 1
ATOM 12967 O O . CYS B 1 800 ? 26.359 8.445 -2.4 1 90.94 800 CYS B O 1
ATOM 12969 N N . TYR B 1 801 ? 26.328 8.578 -0.186 1 90.69 801 TYR B N 1
ATOM 12970 C CA . TYR B 1 801 ? 27.594 9.281 -0.057 1 90.69 801 TYR B CA 1
ATOM 12971 C C . TYR B 1 801 ? 28.781 8.359 -0.351 1 90.69 801 TYR B C 1
ATOM 12973 O O . TYR B 1 801 ? 29.828 8.805 -0.828 1 90.69 801 TYR B O 1
ATOM 12981 N N . ASN B 1 802 ? 28.625 7.031 -0.113 1 81.31 802 ASN B N 1
ATOM 12982 C CA . ASN B 1 802 ? 29.719 6.094 -0.307 1 81.31 802 ASN B CA 1
ATOM 12983 C C . ASN B 1 802 ? 29.797 5.613 -1.753 1 81.31 802 ASN B C 1
ATOM 12985 O O . ASN B 1 802 ? 30.891 5.355 -2.27 1 81.31 802 ASN B O 1
ATOM 12989 N N . GLU B 1 803 ? 28.75 5.32 -2.307 1 66.19 803 GLU B N 1
ATOM 12990 C CA . GLU B 1 803 ? 28.766 4.852 -3.689 1 66.19 803 GLU B CA 1
ATOM 12991 C C . GLU B 1 803 ? 29.281 5.934 -4.633 1 66.19 803 GLU B C 1
ATOM 12993 O O . GLU B 1 803 ? 29.938 5.633 -5.629 1 66.19 803 GLU B O 1
ATOM 12998 N N . ASN B 1 804 ? 29.109 7.117 -4.301 1 49.53 804 ASN B N 1
ATOM 12999 C CA . ASN B 1 804 ? 29.594 8.219 -5.129 1 49.53 804 ASN B CA 1
ATOM 13000 C C . ASN B 1 804 ? 31.109 8.352 -5.062 1 49.53 804 ASN B C 1
ATOM 13002 O O . ASN B 1 804 ? 31.734 8.828 -6.008 1 49.53 804 ASN B O 1
ATOM 13006 N N . LEU B 1 805 ? 31.578 7.754 -3.928 1 43.75 805 LEU B N 1
ATOM 13007 C CA . LEU B 1 805 ? 33.031 7.711 -3.822 1 43.75 805 LEU B CA 1
ATOM 13008 C C . LEU B 1 805 ? 33.625 6.578 -4.664 1 43.75 805 LEU B C 1
ATOM 13010 O O . LEU B 1 805 ? 34.688 6.723 -5.262 1 43.75 805 LEU B O 1
ATOM 13014 N N . LYS B 1 806 ? 32.875 5.418 -4.785 1 46.47 806 LYS B N 1
ATOM 13015 C CA . LYS B 1 806 ? 33.344 4.258 -5.535 1 46.47 806 LYS B CA 1
ATOM 13016 C C . LYS B 1 806 ? 33.25 4.504 -7.039 1 46.47 806 LYS B C 1
ATOM 13018 O O . LYS B 1 806 ? 34.125 4.059 -7.797 1 46.47 806 LYS B O 1
ATOM 13023 N N . GLU B 1 807 ? 32.281 5.09 -7.473 1 44.41 807 GLU B N 1
ATOM 13024 C CA . GLU B 1 807 ? 32.156 5.418 -8.891 1 44.41 807 GLU B CA 1
ATOM 13025 C C . GLU B 1 807 ? 33.312 6.305 -9.344 1 44.41 807 GLU B C 1
ATOM 13027 O O . GLU B 1 807 ? 33.844 6.141 -10.453 1 44.41 807 GLU B O 1
ATOM 13032 N N . ASP B 1 808 ? 33.75 7.039 -8.383 1 40.81 808 ASP B N 1
ATOM 13033 C CA . ASP B 1 808 ? 34.938 7.848 -8.695 1 40.81 808 ASP B CA 1
ATOM 13034 C C . ASP B 1 808 ? 36.188 7 -8.703 1 40.81 808 ASP B C 1
ATOM 13036 O O . ASP B 1 808 ? 37.062 7.195 -9.547 1 40.81 808 ASP B O 1
ATOM 13040 N N . SER B 1 809 ? 36.188 6.074 -7.789 1 40.5 809 SER B N 1
ATOM 13041 C CA . SER B 1 809 ? 37.406 5.242 -7.742 1 40.5 809 SER B CA 1
ATOM 13042 C C . SER B 1 809 ? 37.469 4.293 -8.938 1 40.5 809 SER B C 1
ATOM 13044 O O . SER B 1 809 ? 38.531 3.98 -9.43 1 40.5 809 SER B O 1
ATOM 13046 N N . SER B 1 810 ? 36.312 3.805 -9.344 1 42 810 SER B N 1
ATOM 13047 C CA . SER B 1 810 ? 36.312 2.959 -10.531 1 42 810 SER B CA 1
ATOM 13048 C C . SER B 1 810 ? 36.594 3.77 -11.797 1 42 810 SER B C 1
ATOM 13050 O O . SER B 1 810 ? 37.219 3.271 -12.727 1 42 810 SER B O 1
ATOM 13052 N N . ILE B 1 811 ? 36.188 4.984 -11.75 1 40.09 811 ILE B N 1
ATOM 13053 C CA . ILE B 1 811 ? 36.562 5.867 -12.844 1 40.09 811 ILE B CA 1
ATOM 13054 C C . ILE B 1 811 ? 38.062 6.148 -12.797 1 40.09 811 ILE B C 1
ATOM 13056 O O . ILE B 1 811 ? 38.719 6.164 -13.828 1 40.09 811 ILE B O 1
ATOM 13060 N N . LEU B 1 812 ? 38.594 6.25 -11.68 1 39.38 812 LEU B N 1
ATOM 13061 C CA . LEU B 1 812 ? 40.031 6.465 -11.578 1 39.38 812 LEU B CA 1
ATOM 13062 C C . LEU B 1 812 ? 40.812 5.199 -11.953 1 39.38 812 LEU B C 1
ATOM 13064 O O . LEU B 1 812 ? 41.875 5.277 -12.555 1 39.38 812 LEU B O 1
ATOM 13068 N N . GLN B 1 813 ? 40.25 4.133 -11.641 1 36.06 813 GLN B N 1
ATOM 13069 C CA . GLN B 1 813 ? 40.938 2.902 -12.023 1 36.06 813 GLN B CA 1
ATOM 13070 C C . GLN B 1 813 ? 40.719 2.598 -13.508 1 36.06 813 GLN B C 1
ATOM 13072 O O . GLN B 1 813 ? 41.625 2.068 -14.172 1 36.06 813 GLN B O 1
ATOM 13077 N N . SER B 1 814 ? 39.562 2.881 -13.969 1 38.75 814 SER B N 1
ATOM 13078 C CA . SER B 1 814 ? 39.375 2.654 -15.398 1 38.75 814 SER B CA 1
ATOM 13079 C C . SER B 1 814 ? 40.188 3.646 -16.234 1 38.75 814 SER B C 1
ATOM 13081 O O . SER B 1 814 ? 40.469 3.385 -17.391 1 38.75 814 SER B O 1
ATOM 13083 N N . ALA B 1 815 ? 40.312 4.879 -15.703 1 39.72 815 ALA B N 1
ATOM 13084 C CA . ALA B 1 815 ? 41.094 5.863 -16.453 1 39.72 815 ALA B CA 1
ATOM 13085 C C . ALA B 1 815 ? 42.594 5.484 -16.484 1 39.72 815 ALA B C 1
ATOM 13087 O O . ALA B 1 815 ? 43.312 5.906 -17.375 1 39.72 815 ALA B O 1
ATOM 13088 N N . SER B 1 816 ? 43.062 4.984 -15.391 1 34.31 816 SER B N 1
ATOM 13089 C CA . SER B 1 816 ? 44.5 4.652 -15.398 1 34.31 816 SER B CA 1
ATOM 13090 C C . SER B 1 816 ? 44.781 3.525 -16.391 1 34.31 816 SER B C 1
ATOM 13092 O O . SER B 1 816 ? 45.938 3.312 -16.766 1 34.31 816 SER B O 1
ATOM 13094 N N . SER B 1 817 ? 43.781 2.711 -16.578 1 33.88 817 SER B N 1
ATOM 13095 C CA . SER B 1 817 ? 44.156 1.601 -17.453 1 33.88 817 SER B CA 1
ATOM 13096 C C . SER B 1 817 ? 44.188 2.033 -18.922 1 33.88 817 SER B C 1
ATOM 13098 O O . SER B 1 817 ? 44.688 1.299 -19.781 1 33.88 817 SER B O 1
ATOM 13100 N N . ASP B 1 818 ? 43.438 3.145 -19.172 1 32.47 818 ASP B N 1
ATOM 13101 C CA . ASP B 1 818 ? 43.469 3.457 -20.594 1 32.47 818 ASP B CA 1
ATOM 13102 C C . ASP B 1 818 ? 44.781 4.152 -20.953 1 32.47 818 ASP B C 1
ATOM 13104 O O . ASP B 1 818 ? 45 4.527 -22.109 1 32.47 818 ASP B O 1
ATOM 13108 N N . SER B 1 819 ? 45.5 4.777 -20 1 29.33 819 SER B N 1
ATOM 13109 C CA . SER B 1 819 ? 46.656 5.488 -20.531 1 29.33 819 SER B CA 1
ATOM 13110 C C . SER B 1 819 ? 47.719 4.516 -21.062 1 29.33 819 SER B C 1
ATOM 13112 O O . SER B 1 819 ? 48.719 4.934 -21.672 1 29.33 819 SER B O 1
ATOM 13114 N N . ASP B 1 820 ? 47.812 3.352 -20.453 1 26.09 820 ASP B N 1
ATOM 13115 C CA . ASP B 1 820 ? 49 2.648 -20.938 1 26.09 820 ASP B CA 1
ATOM 13116 C C . ASP B 1 820 ? 48.719 2.023 -22.312 1 26.09 820 ASP B C 1
ATOM 13118 O O . ASP B 1 820 ? 49.594 1.326 -22.844 1 26.09 820 ASP B O 1
ATOM 13122 N N . ARG B 1 821 ? 47.438 2.098 -22.906 1 20.73 821 ARG B N 1
ATOM 13123 C CA . ARG B 1 821 ? 47.656 1.733 -24.297 1 20.73 821 ARG B CA 1
ATOM 13124 C C . ARG B 1 821 ? 48 2.961 -25.141 1 20.73 821 ARG B C 1
ATOM 13126 O O . ARG B 1 821 ? 47.375 4.02 -24.984 1 20.73 821 ARG B O 1
#

Solvent-accessible surface area (backbone atoms only — not comparable to full-atom values): 86634 Å² total; per-residue (Å²): 134,92,83,79,85,89,81,87,80,86,87,75,86,78,80,84,75,84,87,73,89,70,84,78,82,84,77,82,75,80,83,78,76,78,76,78,75,67,61,50,60,60,50,44,46,52,46,44,49,50,46,47,51,51,45,45,50,50,42,45,49,52,63,66,34,63,82,64,68,89,44,44,64,80,35,47,57,45,48,66,65,44,47,69,70,46,65,72,59,77,77,70,81,70,58,46,65,78,35,49,51,30,28,41,34,63,49,97,78,50,26,34,28,38,38,33,66,87,76,71,44,74,44,78,64,43,60,33,63,63,38,59,74,57,52,53,76,49,74,47,72,27,60,66,66,49,36,36,45,32,31,22,74,78,40,79,72,59,96,62,32,35,33,23,20,43,33,34,31,33,50,88,75,71,42,78,41,45,61,44,72,92,47,54,78,51,63,28,51,40,75,48,67,40,67,45,45,51,12,34,38,35,24,49,76,31,17,31,34,39,20,77,27,80,83,45,75,72,40,75,75,48,84,73,36,33,84,94,36,22,25,29,34,28,56,49,63,62,45,22,72,74,54,62,67,37,43,54,32,65,46,66,23,74,81,47,47,33,40,33,32,33,34,32,39,36,79,76,24,47,73,47,69,44,61,38,62,78,56,82,84,42,88,81,56,59,66,61,43,80,44,79,41,64,53,32,25,39,79,51,48,66,64,47,71,48,40,36,37,36,51,68,82,49,99,62,76,72,41,63,51,40,76,36,76,90,53,61,97,54,67,61,46,70,59,46,76,45,59,58,57,78,57,26,34,34,42,31,36,29,37,58,56,23,32,34,33,35,40,23,44,20,31,55,94,55,67,23,42,25,38,76,41,39,77,52,67,35,83,83,66,40,51,56,74,73,81,65,81,73,47,66,42,86,85,60,54,33,34,37,42,69,38,76,34,71,70,55,73,94,56,30,25,18,33,17,42,28,40,30,33,57,86,78,30,52,72,46,70,49,47,78,62,74,32,23,51,72,49,78,71,49,72,39,66,92,72,25,33,36,33,28,34,23,32,42,70,91,32,54,34,34,28,32,44,32,36,32,20,35,85,84,24,97,58,52,45,45,67,45,72,73,36,81,81,68,45,91,46,36,38,16,49,48,72,48,63,22,77,76,48,50,26,29,41,37,31,32,37,1,53,34,79,38,29,24,32,33,26,32,54,90,77,66,41,79,71,42,79,78,41,62,48,60,70,46,49,54,53,54,72,48,33,14,57,42,45,78,46,79,48,76,42,82,45,84,90,85,40,63,23,46,32,36,35,31,31,23,44,76,67,56,91,86,45,84,68,57,26,39,36,40,34,48,40,46,69,42,79,55,42,73,76,63,53,30,54,52,80,72,48,72,52,44,24,36,4,28,57,65,51,24,36,21,34,37,70,30,40,51,9,22,40,51,68,27,49,49,46,26,35,68,36,51,47,38,58,77,42,64,40,29,48,40,55,39,53,51,51,51,48,47,44,72,72,34,78,37,42,30,64,77,28,24,31,29,30,17,52,33,55,2,6,28,34,18,50,44,32,45,33,36,91,79,41,63,46,49,29,28,33,21,34,35,26,48,36,40,61,58,64,31,45,26,70,66,38,16,37,45,36,38,52,57,45,83,90,62,31,27,68,39,50,56,70,42,21,44,50,81,40,26,61,49,41,53,95,39,46,42,38,44,34,39,23,54,41,13,82,73,50,40,44,64,32,53,43,43,38,43,46,32,24,48,75,52,64,40,72,67,44,35,46,72,39,65,63,22,33,71,78,36,78,92,46,47,65,52,49,53,50,48,52,50,54,49,50,53,50,52,50,49,50,53,51,46,57,48,47,49,47,51,52,56,51,59,59,54,63,77,103,142,85,82,84,88,90,83,89,77,94,76,72,91,74,83,89,82,87,88,81,79,82,81,84,82,83,78,82,80,79,84,78,76,82,78,81,78,71,67,55,61,61,53,46,48,52,48,45,50,49,48,49,53,51,45,47,52,49,42,46,49,55,63,66,33,60,82,66,69,87,46,44,62,80,35,47,56,45,48,68,65,47,48,68,69,45,65,71,58,78,77,73,81,70,58,45,65,76,36,49,49,30,28,41,32,62,50,98,79,51,26,33,27,40,37,32,66,86,76,70,45,74,44,80,65,43,59,33,64,62,39,60,75,56,54,55,75,48,73,48,73,27,60,64,67,47,36,36,46,32,30,22,74,76,41,77,73,59,95,62,32,34,33,22,21,46,32,35,32,34,50,88,75,70,43,79,41,44,63,43,73,94,46,54,78,50,63,28,52,40,74,48,67,40,69,44,44,51,12,35,38,36,24,51,74,32,16,31,32,40,19,77,27,80,83,45,75,73,40,74,77,49,84,73,35,31,84,94,36,25,24,31,35,28,56,51,63,64,45,21,71,74,54,61,67,38,44,55,35,67,46,65,23,74,82,47,49,36,41,34,31,33,34,33,42,35,80,75,25,48,74,47,69,45,60,38,62,78,55,82,86,42,92,81,57,59,66,60,43,77,42,80,42,62,54,33,26,38,80,52,47,66,64,46,72,50,40,36,38,38,53,68,83,50,99,62,76,72,41,62,50,38,74,37,77,90,54,60,97,53,68,62,46,71,59,46,77,46,60,60,58,77,58,26,33,35,41,32,35,28,37,57,56,23,33,36,35,35,38,23,42,20,33,55,95,56,68,22,43,25,39,76,42,38,75,52,67,34,83,84,64,39,52,56,73,75,82,65,82,74,45,65,42,88,85,59,54,33,34,37,45,70,39,76,34,70,72,55,73,95,58,30,25,18,33,19,41,30,42,30,34,55,87,76,31,52,72,47,70,48,48,78,62,76,32,22,50,73,48,77,70,47,73,40,67,92,72,25,32,35,32,31,34,23,34,43,68,93,33,53,35,34,27,32,44,32,35,31,20,37,85,85,25,95,57,51,46,47,68,47,71,75,35,82,82,71,46,91,45,34,39,16,50,49,74,50,64,22,77,75,48,50,26,29,40,35,31,32,38,1,55,34,80,37,30,26,33,34,26,33,53,88,74,66,42,79,72,43,79,76,39,63,47,59,69,46,49,56,53,56,71,48,33,13,56,44,46,80,47,79,47,76,43,81,45,85,88,86,41,64,21,45,32,36,36,31,29,25,42,77,67,55,90,85,44,84,66,58,27,39,35,39,35,49,41,46,70,42,78,54,40,75,76,62,52,32,53,51,80,70,47,72,52,43,25,35,4,28,59,65,50,25,36,22,35,35,70,30,41,51,9,22,40,51,67,27,48,49,45,27,35,68,35,50,47,37,59,77,43,64,39,29,47,41,54,37,52,50,52,50,49,46,42,72,73,35,78,38,41,31,63,76,29,25,31,29,31,17,53,34,55,2,6,29,34,20,51,48,33,45,32,37,92,80,40,61,46,48,27,26,33,21,34,35,28,49,35,38,61,60,63,30,45,26,69,66,39,15,37,43,37,39,51,57,44,81,91,62,31,27,68,38,51,55,70,42,22,44,51,81,39,26,60,48,42,53,96,39,46,42,39,44,32,38,23,54,41,13,82,72,48,41,44,64,31,55,44,43,40,46,46,31,25,48,75,51,63,40,71,67,42,35,46,74,38,65,63,22,34,71,78,37,78,90,46,47,66,52,50,53,49,48,51,50,54,49,50,52,49,54,50,50,52,51,51,46,58,48,48,51,46,52,53,56,52,59,60,55,65,79,104

Organism: Araneus ventricosus (NCBI:txid182803)

Sequence (1642 aa):
MTANNAKLDQRETPPQNNAALQQPQESLELAASGPDQKNWRGIGIALLVIVVVCALIVAAIVLLTPGDKGSNVNKSRITLEEVVKGQFSYRRFNGTWISDHEFVFQDAYGAIGIYDATNNSEQVIMSNTTFRQYSISQYSLSADRQYLLLSHKYERIFRYTYKAAFLLYNITNDYLAPLFPKTPELLLQYAAWGPTGNQLVYVLDNDVYYMSDVNAKPRQLTKTGVDGIIFNGIPDWVYEEEILSTNNALWWSKDGKKLCFASFNDTDVDILQYPHYGSYNDVNNVYPELMTLRYPKAGKTNPNFTIWVADLTATKDLSKVQPPKEYNNMEFYFTEVQWAGNDALSVVWLKRAQNSSIVSLCHENDSWMCKKNYQEDSHGHGWVDLSTKTIFSADGRKYFLRLPGPPEGQLGRFRHIAEVDVKTGSKTFLTSGKFDTAYIVAHDESKHLLYYITTLEGKPGERHLFSVADNSHPKPRQTTCFTCDINPECLYNDASFSQNLTYYALDCLGPGIPRVEIRSTATNKIVSLLDTNTELQELVDRKAMPVIKNLQVPIDGNYFANVRLYLPPVLKDYEITKYPVLVEVYGGPGTQMVTEKFTVNWGSYLASKKNVVYVNIDGRGSGYQGDKILHELYRHLGTVEVFDQISVASYLKEQLSYIDGKRMAIFGWSYGGFASASALADEETVFSCAISVAPVTSWLYYDSVYTERYMQSPSPKDNLVNYEKSDVMNKASNFKGKKYLLVHGTADDNVHWQQSMMLAKALTDAGVIYRMQVYPDENHGLGHVKLHLYQTMDDFLNHCYNENLKEDSSILQSASSDSDRMTANNAKLDQRETPPQNNAALQQPQESLELAASGPDQKNWRGIGIALLVIVVVCALIVAAIVLLTPGDKGSNVNKSRITLEEVVKGQFSYRRFNGTWISDHEFVFQDAYGAIGIYDATNNSEQVIMSNTTFRQYSISQYSLSADRQYLLLSHKYERIFRYTYKAAFLLYNITNDYLAPLFPKTPELLLQYAAWGPTGNQLVYVLDNDVYYMSDVNAKPRQLTKTGVDGIIFNGIPDWVYEEEILSTNNALWWSKDGKKLCFASFNDTDVDILQYPHYGSYNDVNNVYPELMTLRYPKAGKTNPNFTIWVADLTATKDLSKVQPPKEYNNMEFYFTEVQWAGNDALSVVWLKRAQNSSIVSLCHENDSWMCKKNYQEDSHGHGWVDLSTKTIFSADGRKYFLRLPGPPEGQLGRFRHIAEVDVKTGSKTFLTSGKFDTAYIVAHDESKHLLYYITTLEGKPGERHLFSVADNSHPKPRQTTCFTCDINPECLYNDASFSQNLTYYALDCLGPGIPRVEIRSTATNKIVSLLDTNTELQELVDRKAMPVIKNLQVPIDGNYFANVRLYLPPVLKDYEITKYPVLVEVYGGPGTQMVTEKFTVNWGSYLASKKNVVYVNIDGRGSGYQGDKILHELYRHLGTVEVFDQISVASYLKEQLSYIDGKRMAIFGWSYGGFASASALADEETVFSCAISVAPVTSWLYYDSVYTERYMQSPSPKDNLVNYEKSDVMNKASNFKGKKYLLVHGTADDNVHWQQSMMLAKALTDAGVIYRMQVYPDENHGLGHVKLHLYQTMDDFLNHCYNENLKEDSSILQSASSDSDR

Secondary structure (DSSP, 8-state):
---------------------------------------HHHHHHHHHHHHHHHHHHHHHHHHSS---SS-GGGSBPPPHHHHHTTTT-------EE-SSSEEEEE-TTS-EEEEETTTTEEEEEE-HHHHHHTT--EEEE-TTSSEEEEEEEEEE-SSS-EEEEEEEEETTTTEEEESSTTSTTPPBSEEEE-SSTT-EEEEETTEEEEESSTTSPPEE-----BTTTEEESS--HHIIIIII-SS--EEE-TTSSEEEEEEEE-TTS-EEEEEE---SS-TT--SPEEEEEE--BTTSPPPEEEEEEEETTTT---EEEBPPGGGTTS-EEEEEEEESSSSEEEEEEEETTSSEEEEEEEEGGGTTEEEEEEEEE-TTSS-----SPPEE-TTSSEEEEEEE-S--GGG---EEEEEEETTT--EEES--SSS-EEEEEEEETTTTEEEEEEEETTEEEEEEEEEEE-TTSSSTT-EEESSTTS-TTB-BEEEEE-TTSSEEEEEE-SBSS-EEEEEETTT--EEEEEE--HHHHHHHHHB-PPEEEEEEEEETTTEEEEEEEEE-TT--TT-S--EEEEEEE---TT-----SS----HHHHHHHHH-PEEEEEE-TT-SSS-HHHHGGGTT-TTSHHHHHHHHHHHHHHHH-TTEEEEEEEEEEETHHHHHHHHHHHSTT---SEEEEES----GGGSBHHHHHHHH---STTTTHHHHHHT-GGGGGGGGTTSEEEEEEETT-SSS-THHHHHHHHHHHHTT---EEEEETT--TT-TTSHHHHHHHHHHHHHHHHHHHHHHHHHHHHHHHHHS--/---------------------------------------HHHHHHHHHHHHHHHHHHHHHHHHSS----S-GGGSBPPPHHHHHTTTT-------EE-SSSEEEEE-TTS-EEEEETTTTEEEEEE-HHHHHHTT--EEEE-TTSSEEEEEEEEEE-SSS-EEEEEEEEETTTTEEEESSTTSTTPPBSEEEE-SSTT-EEEEETTEEEEESSTTSPPEE-----BTTTEEESS--HHIIIIII-SS--EEE-TTSSEEEEEEEE-TTS-EEEEEE---SS-TT--SPEEEEEE-PBTTSPPPEEEEEEEETTTT-PPEEEBPPGGGTTS-EEEEEEEESSSSEEEEEEEETTSSEEEEEEEEGGGTTBEEEEEEEE-TTSS-----SPPEE-TTSSEEEEEEE-S--GGG---EEEEEEETTT--EEES--SSS-EEEEEEEETTTTEEEEEEEETTEEEEEEEEEEE-TTSSSTT-EEESSTTS-TTB-BEEEEE-TTSSEEEEEE-SBSS-EEEEEETTT--EEEEEE--HHHHHHHHHB-PPEEEEEEEEETTTEEEEEEEEE-TT--TT-S--EEEEEEE---TT-----SS----HHHHHHHHH-PEEEEEE-TT-SSS-HHHHGGGTT-TTSHHHHHHHHHHHHHHHH-TTEEEEEEEEEEETHHHHHHHHHHHSTT---SEEEEES----GGGSBHHHHHHHH---STTTTHHHHHHT-GGGGGGGGTTSEEEEEEETT-SSS-THHHHHHHHHHHHTT---EEEEETT--TT-TTSHHHHHHHHHHHHHHHHHHHHHHHHHHHHHHHHSS--

Radius of gyration: 42.76 Å; Cα contacts (8 Å, |Δi|>4): 3773; chains: 2; bounding box: 121×123×119 Å

Nearest PDB structures (foldseek):
  5vta-assembly2_B  TM=9.470E-01  e=2.532E-82  Rattus norvegicus
  7svn-assembly1_B  TM=7.976E-01  e=5.794E-43  Homo sapiens
  6qzv-assembly2_D  TM=7.977E-01  e=1.686E-41  Homo sapiens
  7jkq-assembly1_A  TM=7.811E-01  e=1.512E-41  Homo sapiens
  7crw-assembly1_C  TM=7.897E-01  e=2.750E-41  Rattus norvegicus